Protein 7RFK (pdb70)

Solvent-accessible surface area: 79483 Å² total; per-residue (Å²): 168,94,14,13,91,90,4,123,100,20,30,113,83,42,86,95,103,69,38,94,60,44,15,24,52,39,4,36,100,6,0,0,50,9,0,2,71,64,6,1,58,147,26,68,4,58,156,49,9,94,0,60,0,0,3,4,25,6,6,4,0,11,6,0,8,15,0,9,49,64,0,70,82,28,0,74,125,31,11,164,76,0,63,188,124,75,85,101,127,62,8,49,63,101,30,1,22,73,1,0,2,44,96,0,1,12,0,0,17,106,24,132,118,0,20,57,40,0,103,79,17,0,66,99,37,31,121,131,142,74,103,42,70,30,27,29,60,68,30,32,5,7,120,49,65,39,191,95,98,1,24,23,0,2,2,22,6,18,54,10,31,69,181,107,19,132,151,172,53,35,139,39,0,80,129,122,9,46,92,1,1,118,105,118,0,24,10,6,6,0,12,2,25,36,4,1,45,14,0,73,149,34,4,24,0,0,1,0,0,4,1,41,0,3,30,10,120,40,0,93,47,0,7,82,39,0,51,73,65,7,39,3,56,4,0,0,2,0,32,0,0,90,8,10,89,156,53,88,22,2,1,0,0,0,1,0,8,31,91,118,60,108,102,27,112,0,53,0,34,40,4,124,72,25,96,26,83,8,107,80,76,86,64,2,66,83,4,10,157,45,86,77,9,46,86,21,74,21,32,13,187,142,13,58,72,57,11,49,12,15,36,143,117,35,58,68,20,30,73,86,0,58,149,76,3,77,43,10,0,94,63,0,5,64,39,27,62,2,0,55,0,30,11,59,143,0,0,28,12,51,75,121,48,111,78,18,125,49,5,77,118,130,10,32,26,38,1,0,55,27,152,20,2,54,55,3,26,24,61,166,11,114,80,50,0,0,9,0,52,54,4,83,56,81,120,101,35,119,136,4,6,79,69,7,0,21,109,73,84,115,95,0,78,93,12,156,9,20,135,74,63,114,62,103,38,2,31,0,27,84,4,101,78,56,111,73,0,61,91,85,0,0,0,0,1,66,56,1,75,59,0,42,0,0,2,1,97,101,65,4,1,0,17,23,21,0,7,2,0,21,2,48,112,121,50,73,124,72,0,24,18,21,0,0,0,0,0,0,3,0,64,6,1,24,95,8,6,52,23,27,3,46,9,32,53,68,90,48,38,8,2,57,31,57,25,0,9,116,7,59,0,4,104,38,128,15,28,113,94,0,31,78,10,0,102,72,0,13,65,33,35,104,79,113,106,37,127,75,47,127,22,120,123,6,28,97,101,0,17,82,30,0,67,113,13,6,50,61,85,84,28,39,65,23,16,38,58,5,119,113,22,30,108,83,33,93,87,101,60,37,95,57,38,14,17,51,39,5,42,101,11,0,0,49,10,0,2,51,38,3,8,117,132,25,70,4,25,161,48,5,104,0,56,0,0,3,3,25,6,5,2,0,11,6,0,6,18,0,8,47,71,1,70,89,35,0,81,139,36,12,171,97,0,60,184,125,70,83,100,124,70,5,50,64,98,31,2,4,62,1,0,1,28,99,0,1,8,0,0,18,97,9,125,119,0,19,56,41,0,111,79,20,0,51,66,38,64,74,20,95,116,74,40,105,70,149,39,112,33,11,29,58,68,33,31,6,8,120,60,95,39,205,68,102,2,20,22,0,3,2,22,5,17,53,9,30,68,175,95,21,131,158,78,52,38,146,41,0,78,124,123,8,44,104,2,1,116,107,118,0,23,10,6,6,0,12,1,24,37,3,1,46,13,1,64,152,32,4,21,0,0,1,0,0,4,1,39,0,4,32,10,124,40,0,99,52,0,8,76,31,0,54,73,63,8,29,1,56,6,0,0,1,0,33,1,0,88,13,10,183,142,50,89,21,1,0,0,0,0,0,1,8,35,94,113,82,104,71,26,122,0,53,0,31,39,5,129,79,24,100,24,55,7,116,164,60,87,65,2,50,80,2,10,156,44,88,73,9,58,87,23,75,23,18,12,169,125,16,64,72,47,13,51,8,20,41,141,114,40,62,65,15,34,76,110,0,59,152,119,4,155,29,12,0,106,62,0,5,62,39,27,61,1,0,57,1,37,14,58,140,0,0,26,14,44,98,126,45,111,61,21,126,48,6,81,113,142,8,33,32,37,2,0,56,33,162,18,2,39,59,4,28,24,63,178,13,53,84,45,0,0,8,0,52,55,2,79,45,93,96,90,39,50,137,5,6,101,67,4,0,22,107,70,84,113,134,0,79,96,18,162,9,21,136,74,63,120,49,96,35,0,27,0,25,87,5,98,80,60,125,69,0,62,91,80,0,0,0,0,5,64,60,8,74,46,0,62,0,0,2,1,103,100,68,5,0,0,18,24,21,0,9,2,0,17,5,40,60,114,46,96,120,73,1,24,22,15,0,0,0,0,0,0,3,0,66,8,0,24,100,9,7,52,27,32,2,46,13,33,50,71,92,49,36,8,2,55,32,63,20,0,11,102,7,59,0,8,106,58,159,34,24,135,81,0,32,74,6,0,99,74,0,13,69,35,39,112,88,212,90,88,80,166,39,32,24,112,149,24,30,94,96,0,18,77,23,0,71,109,10,3,42,70,159,90,33,48,122,52,4,46,64,18,29,126,78,31,87,94,105,58,34,102,59,38,13,20,50,41,6,40,41,18,0,0,64,7,0,1,77,47,1,15,134,122,32,85,11,42,73,49,24,124,2,74,0,0,2,4,23,8,6,4,0,10,7,1,16,28,0,37,60,66,3,62,97,45,25,94,84,48,53,79,94,30,30,83,47,148,67,76,86,65,26,56,64,95,42,11,60,46,46,0,4,52,111,0,2,15,1,0,18,100,24,68,120,0,5,70,45,0,29,61,39,4,85,119,165,53,63,30,40,48,56,75,36,34,5,1,117,57,91,42,96,91,92,1,14,18,0,2,3,20,5,18,52,9,30,68,181,102,20,132,156,83,56,38,59,44,0,82,83,117,5,65,107,2,2,118,97,120,0,25,9,6,6,0,13,2,22,31,3,2,46,15,0,80,132,32,5,14,0,0,0,0,0,3,1,38,0,3,32,9,122,41,0,89,39,0,8,82,31,1,46,72,64,7,32,6,52,9,0,0,0,0,29,0,0,81,6,10,90,158,52,88,21,1,0,0,0,0,0,0,8,29,100,100,110,78,99,89,120,2,51,0,30,40,6,129,73,23,93,28,87,7,91,82,56,98,62,1,59,92,0,16,186,38,88,75,9,59,82,20,75,23,58,29,86,143,17,61,72,52,10,44,10,21,40,146,113,38,73,54,16,34,75,97,0,57,157,91,3,25,2,12,0,109,21,0,5,61,40,24,65,1,0,57,1,34,13,55,141,0,0,27,19,53,108,94,46,115,73,22,135,64,7,78,114,141,6,33,28,37,2,0,66,33,169,18,2,40,55,4,28,28,62,93,14,52,86,50,0,0,9,0,54,59,3,77,69,93,99,70,40,48,158,4,4,96,86,6,0,21,110,73,84,113,137,0,80,100,18,158,9,18,135,75,63,120,46,89,32,0,30,0,26,88,7,99,74,55,130,72,0,65,92,88,0,0,0,0,5,65,56,8,70,42,0,62,0,0,1,1,104,101,67,4,1,0,18,25,21,0,8,1,0,15,1,35,83,104,8,88,127,36,0,22,17,26,0,0,0,0,0,0,3,0,68,8,0,25,100,8,7,54,23,27,2,45,12,33,49,74,90,48,37,7,2,58,31,64,22,0,3,104,7,58,0,4,93,49,149,26,26,120,78,0,38,62,2,0,106,65,0,11,69,39,41,114,87,104,94,93,48,82,40,43,26,106,148,20,29,84,112,0,16,86,42,0,75,103,9,5,50,65

B-factor: mean 44.91, std 19.5, range [14.27, 169.51]

InterPro domains:
  IPR002052 DNA methylase, N-6 adenine-specific, conserved site [PS00092] (162-168)
  IPR011639 Type II methyltransferase M.TaqI-like domain [PF07669] (109-253)
  IPR025931 TaqI-like C-terminal specificity domain [PF12950] (378-527)
  IPR029063 S-adenosyl-L-methionine-dependent methyltransferase superfamily [G3DSA:3.40.50.150] (10-343)
  IPR029063 S-adenosyl-L-methionine-dependent methyltransferase superfamily [SSF53335] (5-452)
  IPR050953 N(4)/N(6)-adenine-specific DNA methyltransferase [PTHR33841] (13-550)

Nearest PDB structures (foldseek):
  7rfk-assembly1_A  TM=9.968E-01  e=0.000E+00  Clostridioides difficile 630
  7rfk-assembly3_C  TM=9.977E-01  e=0.000E+00  Clostridioides difficile 630
  7lni-assembly2_B  TM=9.982E-01  e=0.000E+00  Clostridioides difficile 630
  8fs2-assembly1_A  TM=9.942E-01  e=0.000E+00  Clostridioides difficile
  7rfm-assembly1_A  TM=9.887E-01  e=0.000E+00  Clostridioides difficile 630

Secondary structure (DSSP, 8-state):
--TTHHHHHHHHHS-HHHHHHHT--PPPHHHHHHHHHHHHTT--TTT-S---EEETT-TTTHHHHHHHHHHHHHHHHTHHHHHHHS-TTT--HHHHHHHIIIIIEEEEES-HHHHHHHHHHHHHTS---PPPP-EEEES-TTT----S-EEEEEE------TTTS-HHHHHHHHHH-TTT--TT--HHHHHHHHHHHTEEEEEEEEEEEESGGGT-STTHHHHHHHHHHSEEEEEEE-TT---STT----EEEEEEE----S--EEEEEEES-TT--GGGSS-HHHHHTSTTEEEEEEEGGG--SS-----HHHHHHHHHHHHH--EEHHHHEEEEE--B-S-HHHHEEETT-GGGGGS-GGGEEEEE-GGGB-SEEBPPP-EEEE-GGG---TGGGHHIIIIIGGGGHHHHHTSHHHHTTSS-TTS-SB---HHHHSS-EEEEESEESS---EEE-S--EE-TTEEEEEE-GGGTTT--HHHHHHHHTSHHHHHHHHHHS-EEETTEEE--HHHHTT-EE---TTHHHHHHHHHHHHHHHH-SS--SHHHHHHHHHHHHHHHHHHT-/-----TTHHHHHHHHTS-HHHHHHHT--PPPHHHHHHHHHHHHTT--TTT-S---EEETT-TT-HHHHHHHHHHHHHHHHTHHHHHHHS-TTT--HHHHHHHIIIIIEEEEES-HHHHHHHHHHHHTTS--TTTT-SPPP-EEEES-TTTS---S-EEEEEE-PPP--TTTS-HHHHHHHHHHSTTT--TT--HHHHHHHHHHHTEEEEEEEEEEEESGGGT-STTHHHHHHHHHHSEEEEEEE-TT---STT----EEEEEEE----SS-EEEEEEES-TT--GGGSS-HHHHHTSTTEEEEEEEGGG--SS-----HHHHHHHHHHHHH--EEHHHHEEEEE--B-S-HHHHEEETT-GGGGGS-GGGEEEEE-GGGB-SEEBPPP-EEEE-GGG---SSTTHHHIIIIIGGGHHHHHTSHHHHTTSS-TTS-TB---HHHHSSSEEEEESEESS---EEE-S--EE-TTEEEEEE-GGGTTT--HHHHHHHHTSHHHHHHHHHH--EEETTEEE--HHHHTT-EE--STTHHHHHHHHHHHHHHHTSSS--HHHHHHHHHHHHHHHHHHHT-/--TTHHHHHHHHTS-HHHHHHHT--PPPHHHHHHHHHHHHTT--TTT-----EEETT-TTTHHHHHHHHHHHHHHHHTHHHHHHHT-TTTS-HHHHHHHIIIIIEEEE-S-HHHHHHHHHHHH------EE-S-TTTS--SS-EEEEEE------TTTS-HHHHHHHHHH-TTT--TT--HHHHHHHHHHHTEEEEEEEEEEEESGGGT-STTHHHHHHHHHHSEEEEEEE-TT---STT----EEEEEEE-S---SPPEEEEEES-TT--GGGSS-HHHHHTSTTEEEEEE-GGG--SS-----HHHHHHHHHHHHH--EEHHHHEEEE---B-S-HHHHEEETT-GGGGGS-GGGEEEEE-GGGB-SB-BPPP-EEEE-GGGS--TTTSHHHHHHTGGGGHHHHHTSHHHHTTSS-TTS-TB---HHHHSSSEEEEESEESS---EEE-S--EE-TTEEEEEE-GGGTTT--HHHHHHHHTSHHHHHHHHHH--EEETTEEE--HHHHTT-EE--STTHHHHHHHHHHHHHHHHSSS--HHHHHHHHHHHHHHHHHHHT-

Foldseek 3Di:
DDLCDVLVVVLVVDDDLVCQLFVSAAADLQVLVVQLCVAPVPDDCLVPVQAAEEEAAQQLNSNPVVNLVVNLVVLVVCQVVSLVVDVVVCRDNVNSLLSCFAGYYAYEHLDPVSLVNNVVVSVVVDPDPDDRDGHYYNDDLLPDPDPAAGQEYEEEHHWHWPVSDDVVVLVVCCVPVVLQDDDTDIPVLSVLVSNLVRHDQFHKYKYKYFPQLLFDPSNLSSLVVDLVRWQWAEKEFLFFADRRPPDQTGIMMTMTHNYPDPPQKYKYKYFDDSDDDCVVDDHVVVCSPDPRIDIDMDRSVPDDSHDQDDHPVLVVLLVLQVVLFPFFLLVWKDKDFFFAQQDCQQFKDFPPDPCCVLPDPVQKAFEDAQVQFAQAAGHGGGMIGRQCVPVPDCPVSVCSCVPGNVVCQVSLCPDPCNVVVNDPSRHGPPSDDLVQLQDWWWKHAQKFLWQGIYTDPRSYGYHRRMMIMHTDPVCCVPDPPLLVSLVCRAPSNRSNLVSNFRRRHVSITGPDCVRNRRHGDHDDPCSVVSSVLSVVLNVQVPDPPHDNPVNVVSRVVSNVSVCVSSVD/DPADPLCVVQVVVLVVDDPLVCQLFLSAFADLQVLVVQLCVQCVPDDCLVPVQAAEEAAAQFLHSNQVVNLVVNLVVLVVCLVVNLVVDPVVCRDSVNSLLSCFPGYYAYEHQDPVSLVNNVVNSVVVDPCVVPPPDDRHGHYYNDDSLPDDDDAAGQEYEEEHRWHWDVSYDPVVLVVCCVRVVLQDDDGATPVLSVLVSNLVRHDQFHKYKYKYFPQLLFDPSNLSSLVSDLPRWQWAEKEFLFFADNRPPDQTGMMMTMTGNYDDDFRKYKYKYFDDSDDDPVVDDHVVVCSPDPRIDIDIDGSVPDDSHNLPDDPVLVVLLVLQVVLFPFFLLRWKDKDFFFAQQDCQQFKAFPPDPCCVLADCVQKAFEDAQVQFAQAAGHDGGMIGRQCVPVDDCVVRPCSCPPGNVVCLVSLCVDPCNVVPNDPSRHGPPSDDLVFLQDWWWKHAQKFLWQGIYTDPRSYGYHRRMMIMHTDPVCCVPDDPLLVSLVRRAPSNRSNLVSRFRRTHVSMTGPDCVRNRRRGHHGDPCRVVSSVLSVVLSVQVPDPDHDVVVNVVSSVVSNVSVCVSSVD/DDLCDVLVVVVVVDDPLVCQLFVSAAADLQVLVVQLCLFCVPDDCLVPVQFAEEEAAQQLNSNPVVVLVVQLVVLVVCLVVNLVRDHVVCRDNVCSLQRCQARYYAYEHQDPVSQVNNVVVSVLVHHRNYYHDDSLPDDDPAAGQEYEYEHGWHWDVNYDPVVLVVCCVPVVLQADDTDIPVLSVLVSNLVRHDAFHKYKYKYFPQLLFDPSNLSSLVSDLVRWAWAEKEFLFQADNGPPDQTGMMMTMTHNYDDDQAFYKYKYFDDSDDHPVVDDHVVVCRVDPRIDIDTDGSVPADSHGLPDDPVLVVLLVLQVVLFPFFLLRWKDKDFFFAQQDCQQFKDFPPDPCCVLPDPVQKAFEDAQVQFAQAAGHGGGMIGRQCVPPPDCPPSVVSCVPGNVVCQVSLCPDPCNVVPNDPSSHGPGSDDLVQQQDWWWKHAQKALWQTIYTDPRSYGYHRRMMIMHTDPVCCVPDPPLLVSLVRRAPSNRSNLVSSFRRTHVSMTGDDCVRNRRHGDHGDPCSVLSSVLSVVLSVQVPDDDHDPVVNVVSSVVSNVSVCVSSVD

Radius of gyration: 47.69 Å; Cα contacts (8 Å, |Δi|>4): 3021; chains: 3; bounding box: 100×122×129 Å

Organism: Clostridioides difficile (strain 630) (NCBI:txid272563)

Sequence (1705 aa):
QDNFLLSKEYENSLDVDTKKASGIYYTPKIIVDYIVKKTLKNHDIIKNPYPRILDISCGCGNFLLEVYDILYDLFEENIYEELKKKYDENYWTVDNIHRHILNYCIYGADIDEKAISILKDSLTNKKVVESDIKINLFCCDSLKKKWRYKFDYIVGNPPYIGHKKLEKKYKKFLLEKYSEVYKDKADLYFCFYKKIIDILKQGGIGSVITPRYFLESLSGKDLREYIKSNVNVQEIVDFLGANNIFKNIGVSSCILTFDKKKTKETYIDVFKIKNEDICINKFETLEELLKSSKFEHFNINQRLLSDEWILVNKDDETFYNKIQEKCKYSLEDIAISFQGIITGCDKAFILSKDDVKLNLVDDKFLKCWIKSKNINKYIVDKSEYRLIYSNDIDNENTNKRILDEIIGLYKTKLENRRECKSGIRKWYELQWGREKLFFERKKIMYPYKSNENRFAIDYDNNFSSADVYSFFIKEEYLDKFSYEYLVGILNSSVYDKYFKITAKKMSKNIYDYYPNKVMKIRIFRDNNYEEIENLSKQIISILLNKSIDKGKVEKLQIKMDNLIMDSLGIDISQDNFLLSKEYENSLDVDTKKASGIYYTPKIIVDYIVKKTLKNHDIIKNPYPRILDISCGCGNFLLEVYDILYDLFEENIYELKKKYDENYWTVDNIHRHILNYCIYGADIDEKAISILKDSLTNKKVVNDLDESDIKINLFCCDSLKKKWRYKFDYIVGNPPYIGHKKLEKKYKKFLLEKYSEVYKKDKADLYFCFYKKIIDILKQGGIGSVITPRYFLESLSGKDLREYIKKSNVNVQEIVDFLGANIFKNIGVSSCILTFDKKKTKETYIDVFKIKNEDICINKFETLEELLKSSKFEHFNINQRLLSDEWILVNKDDETFYNKIQEKCKYSLEDIAISFQGIITGCDKAFILSKDDVKLNLVDDKFLKCWIKSKNINKYIVDKSEYRLIYSNDIDNENTNKRILDEIIGLYKTKLENRRECKSGIRKWYELQWGREKLFFERKKIMYPYKSNENRFAIDYDNNFSSADVYSFFIKEEYLDKFSYEYLVGILNSSVYDKYFKITAKKMSKNIYDYYPNKVMKIRIFRRDNNYEEIENNLSKQIISILLNKSIDKGKVEKLQIKMDNLIMDSLGIQDNFLLSKEYENSLDVDTKKASGIYYTPKIIVDYIVKKTLKNHDIIKNPYPRILDISCGCGNFLLEVYDILYDLFEENIYELKKKYDENYWTVDNIHRHILNYCIYGADIDEKAISILKDSLTNDIKINLFCCDSLKKKWRYKFDYIVGNPPYIGHKKLEKKYKKFLLEKYSEVYKDKADLYFCFYKKIIDILKQGGIGSVITPRYFLESLSGKDLREYIKSNVNVQEIVDFLGANIFKNIGVSSCILTFDKKKTKETYIDVFKIKNEDICINKFETLEELLKSSKFEHFNINQRLLSDEWILVNKDDETFYNKIQEKCKYSLEDIAISFQGIITGCDKAFILSKDDVKLNLVDDKFLKCWIKSKNINKYIVDKSEYRLIYSNDIDNENTNKRILDEIIGLYKTKLENRRECKSGIRKWYELQWGREKLFFERKKIMYPYKSNENRFAIDYDNNFSSADVYSFFIKEEYLDKFSYEYLVGILNSSVYDKYFKITAKKMSKNIYDYYPNKVMKIRIFRDNNYEEIENLSKQIISILLNKSIDKGKVEKLQIKMDNLIMDSLGI

Structure (mmCIF, N/CA/C/O backbone):
data_7RFK
#
_entry.id   7RFK
#
_cell.length_a   82.155
_cell.length_b   160.446
_cell.length_c   231.304
_cell.angle_alpha   90.000
_cell.angle_beta   90.000
_cell.angle_gamma   90.000
#
_symmetry.space_group_name_H-M   'P 21 21 21'
#
loop_
_entity.id
_entity.type
_entity.pdbx_description
1 polymer 'Site-specific DNA-methyltransferase (adenine-specific)'
2 polymer 'DNA Strand 2'
3 polymer 'DNA Strand 1'
4 non-polymer SINEFUNGIN
5 non-polymer 1,2-ETHANEDIOL
6 non-polymer 'POTASSIUM ION'
7 water water
#
loop_
_atom_site.group_PDB
_atom_site.id
_atom_site.type_symbol
_atom_site.label_atom_id
_atom_site.label_alt_id
_atom_site.label_comp_id
_atom_site.label_asym_id
_atom_site.label_entity_id
_atom_site.label_seq_id
_atom_site.pdbx_PDB_ins_code
_atom_site.Cartn_x
_atom_site.Cartn_y
_atom_site.Cartn_z
_atom_site.occupancy
_atom_site.B_iso_or_equiv
_atom_site.auth_seq_id
_atom_site.auth_comp_id
_atom_site.auth_asym_id
_atom_site.auth_atom_id
_atom_site.pdbx_PDB_model_num
ATOM 1 N N . GLN A 1 7 ? -47.82517 -1.44467 35.32602 1.000 63.43187 6 GLN A N 1
ATOM 2 C CA . GLN A 1 7 ? -47.76976 -1.19615 33.88801 1.000 83.20257 6 GLN A CA 1
ATOM 3 C C . GLN A 1 7 ? -47.08907 -2.33251 33.13331 1.000 72.76881 6 GLN A C 1
ATOM 4 O O . GLN A 1 7 ? -46.24982 -3.04471 33.68478 1.000 81.02931 6 GLN A O 1
ATOM 10 N N . ASP A 1 8 ? -47.45183 -2.49004 31.86231 1.000 67.18545 7 ASP A N 1
ATOM 11 C CA . ASP A 1 8 ? -46.85361 -3.48525 30.97860 1.000 43.37002 7 ASP A CA 1
ATOM 12 C C . ASP A 1 8 ? -45.91761 -2.75701 30.02230 1.000 50.68119 7 ASP A C 1
ATOM 13 O O . ASP A 1 8 ? -46.37196 -2.10551 29.07641 1.000 45.22435 7 ASP A O 1
ATOM 18 N N . ASN A 1 9 ? -44.61374 -2.89486 30.24687 1.000 44.84915 8 ASN A N 1
ATOM 19 C CA . ASN A 1 9 ? -43.62657 -2.20089 29.42885 1.000 56.17453 8 ASN A CA 1
ATOM 20 C C . ASN A 1 9 ? -43.44198 -2.83172 28.05338 1.000 35.35444 8 ASN A C 1
ATOM 21 O O . ASN A 1 9 ? -42.68150 -2.29487 27.24275 1.000 47.20291 8 ASN A O 1
ATOM 26 N N . PHE A 1 10 ? -44.10973 -3.95059 27.76990 1.000 56.06809 9 PHE A N 1
ATOM 27 C CA . PHE A 1 10 ? -43.91146 -4.68426 26.52454 1.000 38.14966 9 PHE A CA 1
ATOM 28 C C . PHE A 1 10 ? -45.18105 -4.79006 25.69052 1.000 47.14676 9 PHE A C 1
ATOM 29 O O . PHE A 1 10 ? -45.20343 -5.53132 24.70007 1.000 49.39846 9 PHE A O 1
ATOM 37 N N . LEU A 1 11 ? -46.23128 -4.05652 26.04952 1.000 48.58143 10 LEU A N 1
ATOM 38 C CA . LEU A 1 11 ? -47.49102 -4.14993 25.32195 1.000 53.86251 10 LEU A CA 1
ATOM 39 C C . LEU A 1 11 ? -47.45532 -3.31516 24.04415 1.000 58.65286 10 LEU A C 1
ATOM 40 O O . LEU A 1 11 ? -47.63001 -3.83957 22.93429 1.000 56.95456 10 LEU A O 1
ATOM 45 N N . LEU A 1 12 ? -47.21778 -2.00740 24.18853 1.000 60.62171 11 LEU A N 1
ATOM 46 C CA . LEU A 1 12 ? -47.25191 -1.11126 23.03737 1.000 62.67270 11 LEU A CA 1
ATOM 47 C C . LEU A 1 12 ? -46.17230 -1.46819 22.02481 1.000 47.56823 11 LEU A C 1
ATOM 48 O O . LEU A 1 12 ? -46.41304 -1.43101 20.81091 1.000 57.48569 11 LEU A O 1
ATOM 53 N N . SER A 1 13 ? -44.97389 -1.81254 22.50361 1.000 44.11496 12 SER A N 1
ATOM 54 C CA . SER A 1 13 ? -43.89398 -2.17639 21.59007 1.000 51.58891 12 SER A CA 1
ATOM 55 C C . SER A 1 13 ? -44.24278 -3.42568 20.78888 1.000 45.98475 12 SER A C 1
ATOM 56 O O . SER A 1 13 ? -43.96845 -3.49662 19.58417 1.000 54.04806 12 SER A O 1
ATOM 59 N N . LYS A 1 14 ? -44.85270 -4.41937 21.44244 1.000 46.68043 13 LYS A N 1
ATOM 60 C CA . LYS A 1 14 ? -45.27047 -5.63236 20.74661 1.000 56.95708 13 LYS A CA 1
ATOM 61 C C . LYS A 1 14 ? -46.32975 -5.32914 19.69302 1.000 53.79039 13 LYS A C 1
ATOM 62 O O . LYS A 1 14 ? -46.26675 -5.85300 18.57385 1.000 44.82865 13 LYS A O 1
ATOM 68 N N . GLU A 1 15 ? -47.31195 -4.48222 20.02696 1.000 49.07635 14 GLU A N 1
ATOM 69 C CA . GLU A 1 15 ? -48.32571 -4.11956 19.03372 1.000 56.72174 14 GLU A CA 1
ATOM 70 C C . GLU A 1 15 ? -47.70040 -3.41452 17.83334 1.000 57.46646 14 GLU A C 1
ATOM 71 O O . GLU A 1 15 ? -48.02290 -3.72358 16.67274 1.000 50.44735 14 GLU A O 1
ATOM 77 N N . TYR A 1 16 ? -46.78892 -2.47159 18.09443 1.000 47.34925 15 TYR A N 1
ATOM 78 C CA . TYR A 1 16 ? -46.12489 -1.77620 16.99920 1.000 58.87433 15 TYR A CA 1
ATOM 79 C C . TYR A 1 16 ? -45.35292 -2.74706 16.11728 1.000 54.61324 15 TYR A C 1
ATOM 80 O O . TYR A 1 16 ? -45.46753 -2.70184 14.88557 1.000 52.19101 15 TYR A O 1
ATOM 89 N N . GLU A 1 17 ? -44.57913 -3.64958 16.73001 1.000 43.97950 16 GLU A N 1
ATOM 90 C CA . GLU A 1 17 ? -43.80700 -4.60512 15.94424 1.000 50.33228 16 GLU A CA 1
ATOM 91 C C . GLU A 1 17 ? -44.72060 -5.48658 15.10471 1.000 48.07146 16 GLU A C 1
ATOM 92 O O . GLU A 1 17 ? -44.41241 -5.78421 13.94480 1.000 45.34322 16 GLU A O 1
ATOM 98 N N . ASN A 1 18 ? -45.85445 -5.91064 15.66873 1.000 48.54251 17 ASN A N 1
ATOM 99 C CA . ASN A 1 18 ? -46.79148 -6.71574 14.89461 1.000 54.85799 17 ASN A CA 1
ATOM 100 C C . ASN A 1 18 ? -47.43926 -5.92799 13.76331 1.000 50.00378 17 ASN A C 1
ATOM 101 O O . ASN A 1 18 ? -47.92926 -6.53802 12.80768 1.000 46.82389 17 ASN A O 1
ATOM 106 N N . SER A 1 19 ? -47.46392 -4.59481 13.84407 1.000 58.02849 18 SER A N 1
ATOM 107 C CA . SER A 1 19 ? -48.07115 -3.82797 12.75912 1.000 59.87767 18 SER A CA 1
ATOM 108 C C . SER A 1 19 ? -47.20321 -3.75327 11.50189 1.000 53.91797 18 SER A C 1
ATOM 109 O O . SER A 1 19 ? -47.71868 -3.38140 10.44302 1.000 56.97657 18 SER A O 1
ATOM 112 N N . LEU A 1 20 ? -45.92198 -4.11004 11.57637 1.000 53.41878 19 LEU A N 1
ATOM 113 C CA . LEU A 1 20 ? -45.00959 -3.97081 10.44763 1.000 55.24833 19 LEU A CA 1
ATOM 114 C C . LEU A 1 20 ? -44.94059 -5.25934 9.62799 1.000 46.16475 19 LEU A C 1
ATOM 115 O O . LEU A 1 20 ? -45.25405 -6.35039 10.10879 1.000 58.84121 19 LEU A O 1
ATOM 120 N N . ASP A 1 21 ? -44.51500 -5.12137 8.37604 1.000 50.76196 20 ASP A N 1
ATOM 121 C CA . ASP A 1 21 ? -44.35266 -6.26271 7.48556 1.000 47.19736 20 ASP A CA 1
ATOM 122 C C . ASP A 1 21 ? -42.90062 -6.73161 7.46991 1.000 51.55170 20 ASP A C 1
ATOM 123 O O . ASP A 1 21 ? -42.00000 -6.07216 7.99284 1.000 43.92448 20 ASP A O 1
ATOM 128 N N . VAL A 1 22 ? -42.68199 -7.87842 6.82266 1.000 43.72191 21 VAL A N 1
ATOM 129 C CA . VAL A 1 22 ? -41.38452 -8.54650 6.89056 1.000 61.03069 21 VAL A CA 1
ATOM 130 C C . VAL A 1 22 ? -40.28740 -7.67073 6.29739 1.000 52.18877 21 VAL A C 1
ATOM 131 O O . VAL A 1 22 ? -39.19020 -7.56028 6.86236 1.000 48.59766 21 VAL A O 1
ATOM 135 N N . ASP A 1 23 ? -40.56420 -7.03017 5.15769 1.000 59.97990 22 ASP A N 1
ATOM 136 C CA . ASP A 1 23 ? -39.52587 -6.28513 4.44885 1.000 45.14219 22 ASP A CA 1
ATOM 137 C C . ASP A 1 23 ? -38.98783 -5.13260 5.28609 1.000 45.79329 22 ASP A C 1
ATOM 138 O O . ASP A 1 23 ? -37.77104 -4.95098 5.39457 1.000 50.26108 22 ASP A O 1
ATOM 143 N N . THR A 1 24 ? -39.87628 -4.33779 5.88672 1.000 48.13288 23 THR A N 1
ATOM 144 C CA . THR A 1 24 ? -39.41154 -3.19005 6.66200 1.000 44.84944 23 THR A CA 1
ATOM 145 C C . THR A 1 24 ? -38.67389 -3.63425 7.92590 1.000 42.87264 23 THR A C 1
ATOM 146 O O . THR A 1 24 ? -37.64802 -3.04047 8.30277 1.000 47.83473 23 THR A O 1
ATOM 150 N N . LYS A 1 25 ? -39.16405 -4.69103 8.58205 1.000 41.00158 24 LYS A N 1
ATOM 151 C CA . LYS A 1 25 ? -38.47563 -5.19387 9.76802 1.000 44.87814 24 LYS A CA 1
ATOM 152 C C . LYS A 1 25 ? -37.07293 -5.68169 9.42627 1.000 36.87811 24 LYS A C 1
ATOM 153 O O . LYS A 1 25 ? -36.10654 -5.32554 10.11027 1.000 36.06851 24 LYS A O 1
ATOM 159 N N . LYS A 1 26 ? -36.93422 -6.45905 8.34430 1.000 40.70456 25 LYS A N 1
ATOM 160 C CA . LYS A 1 26 ? -35.60862 -6.90695 7.91945 1.000 33.68854 25 LYS A CA 1
ATOM 161 C C . LYS A 1 26 ? -34.71673 -5.72969 7.54443 1.000 48.82635 25 LYS A C 1
ATOM 162 O O . LYS A 1 26 ? -33.53338 -5.69801 7.90348 1.000 41.01953 25 LYS A O 1
ATOM 168 N N . ALA A 1 27 ? -35.26516 -4.74321 6.82923 1.000 39.54472 26 ALA A N 1
ATOM 169 C CA . ALA A 1 27 ? -34.43709 -3.63742 6.36128 1.000 42.27832 26 ALA A CA 1
ATOM 170 C C . ALA A 1 27 ? -33.92587 -2.78013 7.50964 1.000 42.29939 26 ALA A C 1
ATOM 171 O O . ALA A 1 27 ? -32.89312 -2.11496 7.36544 1.000 42.84934 26 ALA A O 1
ATOM 173 N N . SER A 1 28 ? -34.61136 -2.77182 8.65204 1.000 38.44805 27 SER A N 1
ATOM 174 C CA . SER A 1 28 ? -34.10271 -1.99108 9.77320 1.000 38.75718 27 SER A CA 1
ATOM 175 C C . SER A 1 28 ? -33.78217 -2.80835 11.01726 1.000 34.95029 27 SER A C 1
ATOM 176 O O . SER A 1 28 ? -33.38927 -2.22273 12.03570 1.000 36.57221 27 SER A O 1
ATOM 179 N N . GLY A 1 29 ? -33.90860 -4.13065 10.96484 1.000 38.88857 28 GLY A N 1
ATOM 180 C CA . GLY A 1 29 ? -33.68255 -4.95063 12.14797 1.000 41.50323 28 GLY A CA 1
ATOM 181 C C . GLY A 1 29 ? -34.67430 -4.67764 13.26041 1.000 42.00408 28 GLY A C 1
ATOM 182 O O . GLY A 1 29 ? -34.29202 -4.66291 14.43801 1.000 43.44809 28 GLY A O 1
ATOM 183 N N . ILE A 1 30 ? -35.94136 -4.46642 12.91679 1.000 32.86282 29 ILE A N 1
ATOM 184 C CA . ILE A 1 30 ? -36.95470 -4.07197 13.89812 1.000 36.47378 29 ILE A CA 1
ATOM 185 C C . ILE A 1 30 ? -37.50619 -5.36161 14.50030 1.000 34.88642 29 ILE A C 1
ATOM 186 O O . ILE A 1 30 ? -38.54750 -5.87613 14.08918 1.000 38.41340 29 ILE A O 1
ATOM 191 N N . TYR A 1 31 ? -36.79890 -5.87744 15.50398 1.000 34.59222 30 TYR A N 1
ATOM 192 C CA . TYR A 1 31 ? -37.20935 -7.06681 16.24444 1.000 29.39733 30 TYR A CA 1
ATOM 193 C C . TYR A 1 31 ? -36.89271 -6.82648 17.71372 1.000 34.88254 30 TYR A C 1
ATOM 194 O O . TYR A 1 31 ? -35.72531 -6.64229 18.07236 1.000 36.24231 30 TYR A O 1
ATOM 203 N N . TYR A 1 32 ? -37.91764 -6.82660 18.56024 1.000 29.00780 31 TYR A N 1
ATOM 204 C CA . TYR A 1 32 ? -37.75496 -6.38832 19.93980 1.000 33.77845 31 TYR A CA 1
ATOM 205 C C . TYR A 1 32 ? -37.44976 -7.55845 20.87328 1.000 36.30551 31 TYR A C 1
ATOM 206 O O . TYR A 1 32 ? -37.80933 -8.70982 20.60964 1.000 34.75322 31 TYR A O 1
ATOM 215 N N . THR A 1 33 ? -36.77973 -7.24152 21.98375 1.000 38.29697 32 THR A N 1
ATOM 216 C CA . THR A 1 33 ? -36.16714 -8.22852 22.87102 1.000 36.88160 32 THR A CA 1
ATOM 217 C C . THR A 1 33 ? -37.15610 -8.69783 23.93347 1.000 34.99226 32 THR A C 1
ATOM 218 O O . THR A 1 33 ? -37.80193 -7.86343 24.57412 1.000 32.93432 32 THR A O 1
ATOM 222 N N . PRO A 1 34 ? -37.29418 -10.00628 24.15204 1.000 29.33656 33 PRO A N 1
ATOM 223 C CA . PRO A 1 34 ? -38.24864 -10.49770 25.15782 1.000 31.72999 33 PRO A CA 1
ATOM 224 C C . PRO A 1 34 ? -37.86672 -10.08213 26.57364 1.000 35.37489 33 PRO A C 1
ATOM 225 O O . PRO A 1 34 ? -36.70196 -9.81921 26.88841 1.000 30.83028 33 PRO A O 1
ATOM 229 N N . LYS A 1 35 ? -38.88496 -10.05492 27.44394 1.000 28.19696 34 LYS A N 1
ATOM 230 C CA . LYS A 1 35 ? -38.71174 -9.48262 28.77645 1.000 33.68525 34 LYS A CA 1
ATOM 231 C C . LYS A 1 35 ? -37.65445 -10.22064 29.58219 1.000 30.99467 34 LYS A C 1
ATOM 232 O O . LYS A 1 35 ? -36.93157 -9.59840 30.36384 1.000 33.75861 34 LYS A O 1
ATOM 238 N N . ILE A 1 36 ? -37.54917 -11.53845 29.42566 1.000 33.24880 35 ILE A N 1
ATOM 239 C CA . ILE A 1 36 ? -36.61482 -12.27771 30.26708 1.000 31.22007 35 ILE A CA 1
ATOM 240 C C . ILE A 1 36 ? -35.17305 -11.86106 29.96020 1.000 32.60601 35 ILE A C 1
ATOM 241 O O . ILE A 1 36 ? -34.35215 -11.68063 30.87485 1.000 32.71918 35 ILE A O 1
ATOM 246 N N . ILE A 1 37 ? -34.86565 -11.61597 28.67881 1.000 29.08950 36 ILE A N 1
ATOM 247 C CA . ILE A 1 37 ? -33.53979 -11.12770 28.30283 1.000 26.69348 36 ILE A CA 1
ATOM 248 C C . ILE A 1 37 ? -33.31615 -9.70832 28.81089 1.000 25.52288 36 ILE A C 1
ATOM 249 O O . ILE A 1 37 ? -32.25555 -9.39818 29.37552 1.000 29.56158 36 ILE A O 1
ATOM 254 N N . VAL A 1 38 ? -34.29503 -8.82025 28.60330 1.000 25.62181 37 VAL A N 1
ATOM 255 C CA . VAL A 1 38 ? -34.16314 -7.43577 29.06140 1.000 27.18719 37 VAL A CA 1
ATOM 256 C C . VAL A 1 38 ? -33.90562 -7.40111 30.55925 1.000 33.31278 37 VAL A C 1
ATOM 257 O O . VAL A 1 38 ? -33.01882 -6.68737 31.04317 1.000 30.48790 37 VAL A O 1
ATOM 261 N N . ASP A 1 39 ? -34.69545 -8.16396 31.31561 1.000 35.43926 38 ASP A N 1
ATOM 262 C CA . ASP A 1 39 ? -34.54270 -8.19663 32.76305 1.000 31.90026 38 ASP A CA 1
ATOM 263 C C . ASP A 1 39 ? -33.13624 -8.62062 33.13408 1.000 39.65832 38 ASP A C 1
ATOM 264 O O . ASP A 1 39 ? -32.49442 -7.99605 33.98871 1.000 36.80059 38 ASP A O 1
ATOM 269 N N . TYR A 1 40 ? -32.63398 -9.68763 32.49754 1.000 29.39197 39 TYR A N 1
ATOM 270 C CA . TYR A 1 40 ? -31.29128 -10.13671 32.84024 1.000 31.05675 39 TYR A CA 1
ATOM 271 C C . TYR A 1 40 ? -30.25649 -9.05222 32.55411 1.000 30.96566 39 TYR A C 1
ATOM 272 O O . TYR A 1 40 ? -29.39833 -8.77034 33.39244 1.000 34.43632 39 TYR A O 1
ATOM 281 N N . ILE A 1 41 ? -30.33126 -8.41822 31.38385 1.000 26.45252 40 ILE A N 1
ATOM 282 C CA . ILE A 1 41 ? -29.29382 -7.45970 30.99825 1.000 31.48146 40 ILE A CA 1
ATOM 283 C C . ILE A 1 41 ? -29.33618 -6.21976 31.89469 1.000 38.06233 40 ILE A C 1
ATOM 284 O O . ILE A 1 41 ? -28.29640 -5.73284 32.36500 1.000 44.55518 40 ILE A O 1
ATOM 289 N N . VAL A 1 42 ? -30.53691 -5.69213 32.15010 1.000 29.89890 41 VAL A N 1
ATOM 290 C CA . VAL A 1 42 ? -30.66714 -4.51697 33.00726 1.000 35.41871 41 VAL A CA 1
ATOM 291 C C . VAL A 1 42 ? -30.18599 -4.82539 34.42067 1.000 34.53167 41 VAL A C 1
ATOM 292 O O . VAL A 1 42 ? -29.46625 -4.02311 35.03208 1.000 36.78923 41 VAL A O 1
ATOM 296 N N . LYS A 1 43 ? -30.58077 -5.97937 34.97079 1.000 35.12096 42 LYS A N 1
ATOM 297 C CA . LYS A 1 43 ? -30.12159 -6.34448 36.30777 1.000 39.05847 42 LYS A CA 1
ATOM 298 C C . LYS A 1 43 ? -28.61151 -6.53377 36.32958 1.000 52.45259 42 LYS A C 1
ATOM 299 O O . LYS A 1 43 ? -27.93442 -6.09613 37.26590 1.000 54.94771 42 LYS A O 1
ATOM 305 N N . LYS A 1 44 ? -28.06753 -7.16916 35.29379 1.000 40.87803 43 LYS A N 1
ATOM 306 C CA . LYS A 1 44 ? -26.62865 -7.35755 35.18607 1.000 51.49122 43 LYS A CA 1
ATOM 307 C C . LYS A 1 44 ? -25.89311 -6.02586 35.26048 1.000 40.57713 43 LYS A C 1
ATOM 308 O O . LYS A 1 44 ? -24.87717 -5.90744 35.95393 1.000 54.65044 43 LYS A O 1
ATOM 314 N N . THR A 1 45 ? -26.39211 -5.00859 34.55886 1.000 36.11745 44 THR A N 1
ATOM 315 C CA . THR A 1 45 ? -25.65796 -3.74688 34.53306 1.000 33.74374 44 THR A CA 1
ATOM 316 C C . THR A 1 45 ? -25.90109 -2.88015 35.76670 1.000 37.18990 44 THR A C 1
ATOM 317 O O . THR A 1 45 ? -24.97964 -2.18886 36.21122 1.000 38.22166 44 THR A O 1
ATOM 321 N N . LEU A 1 46 ? -27.10834 -2.88363 36.33170 1.000 42.58690 45 LEU A N 1
ATOM 322 C CA . LEU A 1 46 ? -27.46497 -1.89202 37.33831 1.000 44.97108 45 LEU A CA 1
ATOM 323 C C . LEU A 1 46 ? -27.65252 -2.44840 38.74322 1.000 45.43942 45 LEU A C 1
ATOM 324 O O . LEU A 1 46 ? -27.90185 -1.66225 39.66304 1.000 40.81479 45 LEU A O 1
ATOM 329 N N . LYS A 1 47 ? -27.51954 -3.76272 38.94696 1.000 54.55914 46 LYS A N 1
ATOM 330 C CA . LYS A 1 47 ? -27.85638 -4.34330 40.24593 1.000 53.65095 46 LYS A CA 1
ATOM 331 C C . LYS A 1 47 ? -27.01873 -3.73316 41.36368 1.000 60.58240 46 LYS A C 1
ATOM 332 O O . LYS A 1 47 ? -27.54749 -3.35249 42.41474 1.000 55.30564 46 LYS A O 1
ATOM 334 N N . ASN A 1 48 ? -25.70939 -3.61758 41.14802 1.000 40.06710 47 ASN A N 1
ATOM 335 C CA . ASN A 1 48 ? -24.78589 -3.18178 42.18283 1.000 45.17202 47 ASN A CA 1
ATOM 336 C C . ASN A 1 48 ? -24.34106 -1.73615 42.00765 1.000 55.20599 47 ASN A C 1
ATOM 337 O O . ASN A 1 48 ? -23.32663 -1.33158 42.58752 1.000 47.99395 47 ASN A O 1
ATOM 342 N N . HIS A 1 49 ? -25.07427 -0.94793 41.22810 1.000 41.94937 48 HIS A N 1
ATOM 343 C CA . HIS A 1 49 ? -24.71665 0.45037 41.07665 1.000 39.44877 48 HIS A CA 1
ATOM 344 C C . HIS A 1 49 ? -24.86896 1.17984 42.40668 1.000 37.68093 48 HIS A C 1
ATOM 345 O O . HIS A 1 49 ? -25.81910 0.93941 43.15546 1.000 39.05792 48 HIS A O 1
ATOM 352 N N . ASP A 1 50 ? -23.92558 2.08064 42.69469 1.000 34.70555 49 ASP A N 1
ATOM 353 C CA . ASP A 1 50 ? -23.90903 2.85723 43.94026 1.000 38.74684 49 ASP A CA 1
ATOM 354 C C . ASP A 1 50 ? -24.54191 4.21376 43.64522 1.000 33.40686 49 ASP A C 1
ATOM 355 O O . ASP A 1 50 ? -23.87567 5.15395 43.20885 1.000 36.87308 49 ASP A O 1
ATOM 360 N N . ILE A 1 51 ? -25.84587 4.31537 43.90785 1.000 26.77309 50 ILE A N 1
ATOM 361 C CA . ILE A 1 51 ? -26.58212 5.52837 43.57272 1.000 28.35679 50 ILE A CA 1
ATOM 362 C C . ILE A 1 51 ? -26.20170 6.68853 44.49359 1.000 38.41870 50 ILE A C 1
ATOM 363 O O . ILE A 1 51 ? -26.32645 7.85837 44.11082 1.000 32.75859 50 ILE A O 1
ATOM 368 N N . ILE A 1 52 ? -25.75655 6.40120 45.71820 1.000 34.61000 51 ILE A N 1
ATOM 369 C CA . ILE A 1 52 ? -25.34293 7.47787 46.61587 1.000 29.10600 51 ILE A CA 1
ATOM 370 C C . ILE A 1 52 ? -24.03346 8.09713 46.13952 1.000 28.99981 51 ILE A C 1
ATOM 371 O O . ILE A 1 52 ? -23.87709 9.32236 46.13282 1.000 36.75886 51 ILE A O 1
ATOM 376 N N . LYS A 1 53 ? -23.07536 7.26513 45.72520 1.000 36.04323 52 LYS A N 1
ATOM 377 C CA . LYS A 1 53 ? -21.83518 7.79433 45.16928 1.000 36.62013 52 LYS A CA 1
ATOM 378 C C . LYS A 1 53 ? -22.07029 8.48187 43.82309 1.000 48.12699 52 LYS A C 1
ATOM 379 O O . LYS A 1 53 ? -21.46721 9.52372 43.54369 1.000 35.79441 52 LYS A O 1
ATOM 385 N N . ASN A 1 54 ? -22.92583 7.91434 42.96804 1.000 31.63825 53 ASN A N 1
ATOM 386 C CA . ASN A 1 54 ? -23.20446 8.48849 41.65041 1.000 33.60219 53 ASN A CA 1
ATOM 387 C C . ASN A 1 54 ? -24.69652 8.49470 41.35101 1.000 28.58146 53 ASN A C 1
ATOM 388 O O . ASN A 1 54 ? -25.21031 7.57345 40.70123 1.000 35.70399 53 ASN A O 1
ATOM 393 N N . PRO A 1 55 ? -25.42132 9.52679 41.78487 1.000 32.74209 54 PRO A N 1
ATOM 394 C CA . PRO A 1 55 ? -26.85161 9.62584 41.47002 1.000 29.39967 54 PRO A CA 1
ATOM 395 C C . PRO A 1 55 ? -27.16362 10.14339 40.07286 1.000 29.94256 54 PRO A C 1
ATOM 396 O O . PRO A 1 55 ? -28.34335 10.30982 39.74864 1.000 30.97727 54 PRO A O 1
ATOM 400 N N . TYR A 1 56 ? -26.16037 10.36239 39.22051 1.000 34.35528 55 TYR A N 1
ATOM 401 C CA . TYR A 1 56 ? -26.37007 10.80233 37.84075 1.000 33.09406 55 TYR A CA 1
ATOM 402 C C . TYR A 1 56 ? -25.83833 9.77807 36.83284 1.000 31.85266 55 TYR A C 1
ATOM 403 O O . TYR A 1 56 ? -25.02366 10.11905 35.96515 1.000 33.17890 55 TYR A O 1
ATOM 412 N N . PRO A 1 57 ? -26.28836 8.52059 36.89214 1.000 30.21725 56 PRO A N 1
ATOM 413 C CA . PRO A 1 57 ? -25.78183 7.53013 35.92847 1.000 38.26734 56 PRO A CA 1
ATOM 414 C C . PRO A 1 57 ? -26.42464 7.75216 34.56668 1.000 39.02555 56 PRO A C 1
ATOM 415 O O . PRO A 1 57 ? -27.63943 7.94562 34.46843 1.000 33.92061 56 PRO A O 1
ATOM 419 N N . ARG A 1 58 ? -25.60339 7.73664 33.51571 1.000 39.81962 57 ARG A N 1
ATOM 420 C CA . ARG A 1 58 ? -26.07458 7.94035 32.14689 1.000 34.65233 57 ARG A CA 1
ATOM 421 C C . ARG A 1 58 ? -26.18399 6.57834 31.46974 1.000 36.92153 57 ARG A C 1
ATOM 422 O O . ARG A 1 58 ? -25.17019 5.92273 31.20458 1.000 30.49613 57 ARG A O 1
ATOM 430 N N . ILE A 1 59 ? -27.41576 6.15213 31.20341 1.000 29.72495 58 ILE A N 1
ATOM 431 C CA . ILE A 1 59 ? -27.70203 4.83313 30.65738 1.000 32.27886 58 ILE A CA 1
ATOM 432 C C . ILE A 1 59 ? -28.26539 5.00397 29.25640 1.000 35.06791 58 ILE A C 1
ATOM 433 O O . ILE A 1 59 ? -29.26538 5.70653 29.06698 1.000 34.67524 58 ILE A O 1
ATOM 438 N N . LEU A 1 60 ? -27.65598 4.31933 28.28817 1.000 35.91387 59 LEU A N 1
ATOM 439 C CA . LEU A 1 60 ? -27.95160 4.50825 26.87540 1.000 35.57941 59 LEU A CA 1
ATOM 440 C C . LEU A 1 60 ? -28.42156 3.21475 26.22030 1.000 42.24062 59 LEU A C 1
ATOM 441 O O . LEU A 1 60 ? -27.85738 2.13541 26.45647 1.000 27.67039 59 LEU A O 1
ATOM 446 N N . ASP A 1 61 ? -29.45543 3.33873 25.38765 1.000 32.67218 60 ASP A N 1
ATOM 447 C CA . ASP A 1 61 ? -29.77527 2.33642 24.37312 1.000 31.90270 60 ASP A CA 1
ATOM 448 C C . ASP A 1 61 ? -29.70140 3.02580 23.00894 1.000 28.03039 60 ASP A C 1
ATOM 449 O O . ASP A 1 61 ? -30.57532 3.83537 22.66501 1.000 37.65078 60 ASP A O 1
ATOM 454 N N . ILE A 1 62 ? -28.64979 2.72099 22.23245 1.000 35.85285 61 ILE A N 1
ATOM 455 C CA . ILE A 1 62 ? -28.44714 3.41530 20.95645 1.000 32.61688 61 ILE A CA 1
ATOM 456 C C . ILE A 1 62 ? -29.33799 2.91252 19.83800 1.000 30.98773 61 ILE A C 1
ATOM 457 O O . ILE A 1 62 ? -29.25624 3.43033 18.71669 1.000 36.22732 61 ILE A O 1
ATOM 462 N N . SER A 1 63 ? -30.11354 1.87036 20.07597 1.000 28.71434 62 SER A N 1
ATOM 463 C CA . SER A 1 63 ? -31.09815 1.39693 19.10964 1.000 35.55509 62 SER A CA 1
ATOM 464 C C . SER A 1 63 ? -32.37185 1.02419 19.85893 1.000 29.08264 62 SER A C 1
ATOM 465 O O . SER A 1 63 ? -32.83519 -0.11364 19.81464 1.000 35.52974 62 SER A O 1
ATOM 468 N N . CYS A 1 64 ? -32.90106 1.99174 20.62075 1.000 34.82905 63 CYS A N 1
ATOM 469 C CA . CYS A 1 64 ? -33.86496 1.74161 21.69344 1.000 35.85253 63 CYS A CA 1
ATOM 470 C C . CYS A 1 64 ? -35.23332 1.25264 21.22003 1.000 36.96781 63 CYS A C 1
ATOM 471 O O . CYS A 1 64 ? -36.00611 0.74832 22.04336 1.000 34.08710 63 CYS A O 1
ATOM 474 N N . GLY A 1 65 ? -35.57209 1.41137 19.94466 1.000 34.00969 64 GLY A N 1
ATOM 475 C CA . GLY A 1 65 ? -36.89102 0.97794 19.50069 1.000 28.88561 64 GLY A CA 1
ATOM 476 C C . GLY A 1 65 ? -37.99356 1.69403 20.26313 1.000 40.20449 64 GLY A C 1
ATOM 477 O O . GLY A 1 65 ? -37.93812 2.90995 20.48402 1.000 35.38348 64 GLY A O 1
ATOM 478 N N . CYS A 1 66 ? -39.00931 0.94047 20.68833 1.000 33.31529 65 CYS A N 1
ATOM 479 C CA . CYS A 1 66 ? -40.07578 1.49246 21.52028 1.000 36.45278 65 CYS A CA 1
ATOM 480 C C . CYS A 1 66 ? -39.73344 1.48747 23.00496 1.000 35.96889 65 CYS A C 1
ATOM 481 O O . CYS A 1 66 ? -40.57067 1.88841 23.81884 1.000 43.71220 65 CYS A O 1
ATOM 484 N N . GLY A 1 67 ? -38.54529 1.02386 23.38005 1.000 33.51793 66 GLY A N 1
ATOM 485 C CA . GLY A 1 67 ? -38.07993 1.19683 24.74157 1.000 41.06440 66 GLY A CA 1
ATOM 486 C C . GLY A 1 67 ? -38.19550 -0.02185 25.63028 1.000 34.01393 66 GLY A C 1
ATOM 487 O O . GLY A 1 67 ? -38.40572 0.11233 26.83914 1.000 36.87831 66 GLY A O 1
ATOM 488 N N . ASN A 1 68 ? -38.03566 -1.21381 25.04854 1.000 36.62784 67 ASN A N 1
ATOM 489 C CA . ASN A 1 68 ? -38.06444 -2.44246 25.83698 1.000 30.78637 67 ASN A CA 1
ATOM 490 C C . ASN A 1 68 ? -37.01728 -2.41615 26.94490 1.000 32.96200 67 ASN A C 1
ATOM 491 O O . ASN A 1 68 ? -37.27110 -2.88369 28.05968 1.000 41.28094 67 ASN A O 1
ATOM 496 N N . PHE A 1 69 ? -35.83141 -1.87667 26.65666 1.000 32.09020 68 PHE A N 1
ATOM 497 C CA . PHE A 1 69 ? -34.79923 -1.77175 27.67999 1.000 32.89423 68 PHE A CA 1
ATOM 498 C C . PHE A 1 69 ? -34.99638 -0.53870 28.55156 1.000 39.99447 68 PHE A C 1
ATOM 499 O O . PHE A 1 69 ? -34.87005 -0.62450 29.77685 1.000 33.89922 68 PHE A O 1
ATOM 507 N N . LEU A 1 70 ? -35.30559 0.60977 27.93782 1.000 35.63418 69 LEU A N 1
ATOM 508 C CA . LEU A 1 70 ? -35.31047 1.87737 28.66677 1.000 39.41096 69 LEU A CA 1
ATOM 509 C C . LEU A 1 70 ? -36.46566 1.98430 29.66253 1.000 34.06535 69 LEU A C 1
ATOM 510 O O . LEU A 1 70 ? -36.31317 2.62300 30.70518 1.000 32.09489 69 LEU A O 1
ATOM 515 N N . LEU A 1 71 ? -37.61978 1.37696 29.37801 1.000 31.16201 70 LEU A N 1
ATOM 516 C CA . LEU A 1 71 ? -38.70924 1.38150 30.35610 1.000 35.60504 70 LEU A CA 1
ATOM 517 C C . LEU A 1 71 ? -38.35299 0.55672 31.59575 1.000 42.84323 70 LEU A C 1
ATOM 518 O O . LEU A 1 71 ? -38.67184 0.94144 32.73555 1.000 35.54291 70 LEU A O 1
ATOM 523 N N . GLU A 1 72 ? -37.67516 -0.57379 31.39654 1.000 31.93286 71 GLU A N 1
ATOM 524 C CA . GLU A 1 72 ? -37.19167 -1.35734 32.52996 1.000 33.25004 71 GLU A CA 1
ATOM 525 C C . GLU A 1 72 ? -36.08292 -0.62775 33.27745 1.000 31.94848 71 GLU A C 1
ATOM 526 O O . GLU A 1 72 ? -36.00830 -0.69108 34.51274 1.000 31.83289 71 GLU A O 1
ATOM 532 N N . VAL A 1 73 ? -35.20086 0.05303 32.54046 1.000 29.09980 72 VAL A N 1
ATOM 533 C CA . VAL A 1 73 ? -34.20445 0.89917 33.17846 1.000 32.31743 72 VAL A CA 1
ATOM 534 C C . VAL A 1 73 ? -34.89597 1.92454 34.05915 1.000 37.58716 72 VAL A C 1
ATOM 535 O O . VAL A 1 73 ? -34.47991 2.16508 35.19755 1.000 32.83749 72 VAL A O 1
ATOM 539 N N . TYR A 1 74 ? -35.97669 2.52567 33.55270 1.000 28.16293 73 TYR A N 1
ATOM 540 C CA . TYR A 1 74 ? -36.72937 3.48585 34.34389 1.000 32.30437 73 TYR A CA 1
ATOM 541 C C . TYR A 1 74 ? -37.20360 2.85659 35.64445 1.000 27.43381 73 TYR A C 1
ATOM 542 O O . TYR A 1 74 ? -37.04440 3.44460 36.71812 1.000 33.98576 73 TYR A O 1
ATOM 551 N N . ASP A 1 75 ? -37.80354 1.66444 35.56796 1.000 39.63878 74 ASP A N 1
ATOM 552 C CA . ASP A 1 75 ? -38.34841 1.04563 36.78266 1.000 35.49979 74 ASP A CA 1
ATOM 553 C C . ASP A 1 75 ? -37.25194 0.75054 37.81049 1.000 41.57615 74 ASP A C 1
ATOM 554 O O . ASP A 1 75 ? -37.39909 1.04748 39.00911 1.000 39.46820 74 ASP A O 1
ATOM 559 N N . ILE A 1 76 ? -36.13214 0.18583 37.35604 1.000 27.68724 75 ILE A N 1
ATOM 560 C CA . ILE A 1 76 ? -35.04223 -0.12117 38.27987 1.000 31.36458 75 ILE A CA 1
ATOM 561 C C . ILE A 1 76 ? -34.48871 1.15964 38.89843 1.000 32.46226 75 ILE A C 1
ATOM 562 O O . ILE A 1 76 ? -34.23920 1.22950 40.10916 1.000 32.45333 75 ILE A O 1
ATOM 567 N N . LEU A 1 77 ? -34.29026 2.19518 38.08053 1.000 38.83160 76 LEU A N 1
ATOM 568 C CA . LEU A 1 77 ? -33.77506 3.45693 38.59881 1.000 25.11063 76 LEU A CA 1
ATOM 569 C C . LEU A 1 77 ? -34.73388 4.07689 39.60299 1.000 34.59947 76 LEU A C 1
ATOM 570 O O . LEU A 1 77 ? -34.30274 4.64398 40.61527 1.000 32.49969 76 LEU A O 1
ATOM 575 N N . TYR A 1 78 ? -36.03614 4.02587 39.32133 1.000 33.05367 77 TYR A N 1
ATOM 576 C CA . TYR A 1 78 ? -36.98391 4.60461 40.26132 1.000 33.64057 77 TYR A CA 1
ATOM 577 C C . TYR A 1 78 ? -36.86063 3.92210 41.60806 1.000 33.39728 77 TYR A C 1
ATOM 578 O O . TYR A 1 78 ? -36.81511 4.59163 42.64706 1.000 36.87842 77 TYR A O 1
ATOM 587 N N . ASP A 1 79 ? -36.76941 2.59067 41.61170 1.000 36.48292 78 ASP A N 1
ATOM 588 C CA . ASP A 1 79 ? -36.61534 1.89936 42.89194 1.000 38.20539 78 ASP A CA 1
ATOM 589 C C . ASP A 1 79 ? -35.29976 2.26969 43.57117 1.000 37.76484 78 ASP A C 1
ATOM 590 O O . ASP A 1 79 ? -35.26069 2.47490 44.79219 1.000 39.33942 78 ASP A O 1
ATOM 595 N N . LEU A 1 80 ? -34.21893 2.38923 42.79418 1.000 28.69498 79 LEU A N 1
ATOM 596 C CA . LEU A 1 80 ? -32.91996 2.73196 43.37034 1.000 33.32039 79 LEU A CA 1
ATOM 597 C C . LEU A 1 80 ? -32.95506 4.09491 44.05212 1.000 36.09067 79 LEU A C 1
ATOM 598 O O . LEU A 1 80 ? -32.45946 4.25613 45.17266 1.000 37.87425 79 LEU A O 1
ATOM 603 N N . PHE A 1 81 ? -33.52496 5.09488 43.38102 1.000 34.21865 80 PHE A N 1
ATOM 604 C CA . PHE A 1 81 ? -33.61552 6.42246 43.98085 1.000 33.99917 80 PHE A CA 1
ATOM 605 C C . PHE A 1 81 ? -34.56596 6.43084 45.16853 1.000 37.89812 80 PHE A C 1
ATOM 606 O O . PHE A 1 81 ? -34.28950 7.07701 46.18794 1.000 31.60861 80 PHE A O 1
ATOM 614 N N . GLU A 1 82 ? -35.70044 5.73869 45.05051 1.000 33.76767 81 GLU A N 1
ATOM 615 C CA . GLU A 1 82 ? -36.71522 5.80916 46.09322 1.000 40.93918 81 GLU A CA 1
ATOM 616 C C . GLU A 1 82 ? -36.22263 5.16489 47.38158 1.000 37.92221 81 GLU A C 1
ATOM 617 O O . GLU A 1 82 ? -36.49816 5.66758 48.47815 1.000 33.32960 81 GLU A O 1
ATOM 623 N N . GLU A 1 83 ? -35.48811 4.05393 47.27322 1.000 34.99242 82 GLU A N 1
ATOM 624 C CA . GLU A 1 83 ? -35.00410 3.38075 48.47339 1.000 39.45300 82 GLU A CA 1
ATOM 625 C C . GLU A 1 83 ? -33.93361 4.18405 49.20184 1.000 34.26533 82 GLU A C 1
ATOM 626 O O . GLU A 1 83 ? -33.74471 3.99212 50.40463 1.000 34.75277 82 GLU A O 1
ATOM 632 N N . ASN A 1 84 ? -33.23880 5.08405 48.51348 1.000 31.44537 83 ASN A N 1
ATOM 633 C CA . ASN A 1 84 ? -32.13147 5.81909 49.10890 1.000 45.02318 83 ASN A CA 1
ATOM 634 C C . ASN A 1 84 ? -32.40366 7.31915 49.13646 1.000 30.27059 83 ASN A C 1
ATOM 635 O O . ASN A 1 84 ? -31.47127 8.12536 49.17258 1.000 32.91228 83 ASN A O 1
ATOM 640 N N . ILE A 1 85 ? -33.67941 7.70677 49.14474 1.000 29.53517 84 ILE A N 1
ATOM 641 C CA . ILE A 1 85 ? -34.01577 9.11199 48.94040 1.000 32.82876 84 ILE A CA 1
ATOM 642 C C . ILE A 1 85 ? -33.57296 9.96641 50.12783 1.000 36.55207 84 ILE A C 1
ATOM 643 O O . ILE A 1 85 ? -33.09409 11.08989 49.94194 1.000 30.53729 84 ILE A O 1
ATOM 648 N N . TYR A 1 86 ? -33.71445 9.45976 51.36194 1.000 29.46033 85 TYR A N 1
ATOM 649 C CA . TYR A 1 86 ? -33.32075 10.26206 52.52073 1.000 32.63838 85 TYR A CA 1
ATOM 650 C C . TYR A 1 86 ? -31.80591 10.36554 52.64422 1.000 31.12378 85 TYR A C 1
ATOM 651 O O . TYR A 1 86 ? -31.29142 11.39614 53.08599 1.000 34.72840 85 TYR A O 1
ATOM 660 N N . GLU A 1 87 ? -31.07449 9.33012 52.23771 1.000 29.10549 86 GLU A N 1
ATOM 661 C CA A GLU A 1 87 ? -29.61874 9.41242 52.23616 0.500 32.04835 86 GLU A CA 1
ATOM 662 C CA B GLU A 1 87 ? -29.61920 9.42232 52.24305 0.500 32.60018 86 GLU A CA 1
ATOM 663 C C . GLU A 1 87 ? -29.12133 10.42237 51.20338 1.000 32.83561 86 GLU A C 1
ATOM 664 O O . GLU A 1 87 ? -28.20580 11.21084 51.48056 1.000 31.71234 86 GLU A O 1
ATOM 675 N N . LEU A 1 88 ? -29.70981 10.41326 50.00462 1.000 31.54012 87 LEU A N 1
ATOM 676 C CA . LEU A 1 88 ? -29.36082 11.41897 49.00335 1.000 32.53336 87 LEU A CA 1
ATOM 677 C C . LEU A 1 88 ? -29.72741 12.81007 49.48948 1.000 39.31067 87 LEU A C 1
ATOM 678 O O . LEU A 1 88 ? -28.97169 13.77240 49.29566 1.000 34.50053 87 LEU A O 1
ATOM 683 N N . LYS A 1 89 ? -30.89167 12.92489 50.12854 1.000 33.20711 88 LYS A N 1
ATOM 684 C CA . LYS A 1 89 ? -31.33922 14.19135 50.68677 1.000 34.60278 88 LYS A CA 1
ATOM 685 C C . LYS A 1 89 ? -30.33181 14.72888 51.69290 1.000 45.80703 88 LYS A C 1
ATOM 686 O O . LYS A 1 89 ? -30.01617 15.92417 51.69147 1.000 34.08286 88 LYS A O 1
ATOM 692 N N . LYS A 1 90 ? -29.80768 13.85751 52.55821 1.000 35.61436 89 LYS A N 1
ATOM 693 C CA . LYS A 1 90 ? -28.86150 14.32639 53.56777 1.000 37.15339 89 LYS A CA 1
ATOM 694 C C . LYS A 1 90 ? -27.50734 14.66463 52.95010 1.000 46.43753 89 LYS A C 1
ATOM 695 O O . LYS A 1 90 ? -26.87755 15.65990 53.32968 1.000 48.40748 89 LYS A O 1
ATOM 701 N N . LYS A 1 91 ? -27.04904 13.85989 51.98689 1.000 34.46777 90 LYS A N 1
ATOM 702 C CA . LYS A 1 91 ? -25.71510 14.04769 51.42124 1.000 33.59819 90 LYS A CA 1
ATOM 703 C C . LYS A 1 91 ? -25.65864 15.22186 50.44207 1.000 38.96050 90 LYS A C 1
ATOM 704 O O . LYS A 1 91 ? -24.66891 15.95991 50.41429 1.000 40.75362 90 LYS A O 1
ATOM 710 N N . TYR A 1 92 ? -26.70699 15.42327 49.65069 1.000 40.76658 91 TYR A N 1
ATOM 711 C CA . TYR A 1 92 ? -26.74345 16.40337 48.56891 1.000 34.88231 91 TYR A CA 1
ATOM 712 C C . TYR A 1 92 ? -27.83144 17.43755 48.86790 1.000 36.41608 91 TYR A C 1
ATOM 713 O O . TYR A 1 92 ? -28.25126 17.60570 50.01285 1.000 49.71108 91 TYR A O 1
ATOM 722 N N . ASP A 1 93 ? -28.22329 18.19507 47.84351 1.000 41.59411 92 ASP A N 1
ATOM 723 C CA . ASP A 1 93 ? -29.26474 19.21267 47.98040 1.000 51.13419 92 ASP A CA 1
ATOM 724 C C . ASP A 1 93 ? -30.55884 18.62715 48.54249 1.000 45.15411 92 ASP A C 1
ATOM 725 O O . ASP A 1 93 ? -31.24095 17.84642 47.86830 1.000 39.41230 92 ASP A O 1
ATOM 730 N N . GLU A 1 94 ? -30.92589 19.02471 49.76618 1.000 43.02460 93 GLU A N 1
ATOM 731 C CA . GLU A 1 94 ? -32.08824 18.42457 50.41421 1.000 48.14417 93 GLU A CA 1
ATOM 732 C C . GLU A 1 94 ? -33.40211 18.86878 49.78365 1.000 50.31145 93 GLU A C 1
ATOM 733 O O . GLU A 1 94 ? -34.41747 18.18425 49.94744 1.000 37.45708 93 GLU A O 1
ATOM 739 N N . ASN A 1 95 ? -33.41182 19.98888 49.06424 1.000 38.81635 94 ASN A N 1
ATOM 740 C CA . ASN A 1 95 ? -34.62167 20.37717 48.35149 1.000 40.04373 94 ASN A CA 1
ATOM 741 C C . ASN A 1 95 ? -34.75623 19.66493 47.01169 1.000 43.62764 94 ASN A C 1
ATOM 742 O O . ASN A 1 95 ? -35.87130 19.52461 46.50049 1.000 47.11260 94 ASN A O 1
ATOM 747 N N . TYR A 1 96 ? -33.64563 19.22231 46.42557 1.000 40.80197 95 TYR A N 1
ATOM 748 C CA . TYR A 1 96 ? -33.71590 18.52962 45.14352 1.000 42.26124 95 TYR A CA 1
ATOM 749 C C . TYR A 1 96 ? -34.20292 17.09687 45.30527 1.000 37.95022 95 TYR A C 1
ATOM 750 O O . TYR A 1 96 ? -34.98693 16.60664 44.48482 1.000 46.52061 95 TYR A O 1
ATOM 759 N N . TRP A 1 97 ? -33.75901 16.41345 46.35947 1.000 44.48989 96 TRP A N 1
ATOM 760 C CA . TRP A 1 97 ? -33.96603 14.97235 46.48830 1.000 40.35634 96 TRP A CA 1
ATOM 761 C C . TRP A 1 97 ? -35.22365 14.69205 47.30804 1.000 47.81235 96 TRP A C 1
ATOM 762 O O . TRP A 1 97 ? -35.18767 14.43285 48.51292 1.000 47.83127 96 TRP A O 1
ATOM 773 N N . THR A 1 98 ? -36.35873 14.74229 46.61919 1.000 37.24438 97 THR A N 1
ATOM 774 C CA . THR A 1 98 ? -37.64323 14.31744 47.14374 1.000 34.73285 97 THR A CA 1
ATOM 775 C C . THR A 1 98 ? -38.20060 13.24620 46.21926 1.000 39.98830 97 THR A C 1
ATOM 776 O O . THR A 1 98 ? -37.79687 13.13767 45.05894 1.000 33.10255 97 THR A O 1
ATOM 780 N N . VAL A 1 99 ? -39.13240 12.44546 46.73992 1.000 33.25682 98 VAL A N 1
ATOM 781 C CA . VAL A 1 99 ? -39.72240 11.39480 45.91618 1.000 34.10345 98 VAL A CA 1
ATOM 782 C C . VAL A 1 99 ? -40.43014 11.99879 44.70916 1.000 40.73074 98 VAL A C 1
ATOM 783 O O . VAL A 1 99 ? -40.28040 11.51506 43.57984 1.000 38.96630 98 VAL A O 1
ATOM 787 N N . ASP A 1 100 ? -41.16531 13.09720 44.91340 1.000 41.07046 99 ASP A N 1
ATOM 788 C CA . ASP A 1 100 ? -41.92855 13.69388 43.82059 1.000 38.09086 99 ASP A CA 1
ATOM 789 C C . ASP A 1 100 ? -41.03352 14.20506 42.69995 1.000 41.55726 99 ASP A C 1
ATOM 790 O O . ASP A 1 100 ? -41.53164 14.48505 41.60636 1.000 44.68475 99 ASP A O 1
ATOM 792 N N . ASN A 1 101 ? -39.73277 14.33922 42.94598 1.000 35.00742 100 ASN A N 1
ATOM 793 C CA . ASN A 1 101 ? -38.79787 14.79896 41.93112 1.000 42.40222 100 ASN A CA 1
ATOM 794 C C . ASN A 1 101 ? -38.12380 13.66380 41.16092 1.000 40.11420 100 ASN A C 1
ATOM 795 O O . ASN A 1 101 ? -37.54958 13.91482 40.08888 1.000 46.94944 100 ASN A O 1
ATOM 800 N N . ILE A 1 102 ? -38.21355 12.42126 41.64865 1.000 40.47547 101 ILE A N 1
ATOM 801 C CA . ILE A 1 102 ? -37.42110 11.33908 41.06055 1.000 44.10020 101 ILE A CA 1
ATOM 802 C C . ILE A 1 102 ? -37.70682 11.21304 39.56931 1.000 45.67040 101 ILE A C 1
ATOM 803 O O . ILE A 1 102 ? -36.78389 11.20237 38.74264 1.000 33.62569 101 ILE A O 1
ATOM 808 N N . HIS A 1 103 ? -38.99166 11.14995 39.20524 1.000 37.01085 102 HIS A N 1
ATOM 809 C CA . HIS A 1 103 ? -39.37875 11.04476 37.80206 1.000 34.95075 102 HIS A CA 1
ATOM 810 C C . HIS A 1 103 ? -38.61122 12.05161 36.96144 1.000 37.58374 102 HIS A C 1
ATOM 811 O O . HIS A 1 103 ? -37.84249 11.67429 36.06478 1.000 38.77066 102 HIS A O 1
ATOM 818 N N . ARG A 1 104 ? -38.72231 13.33427 37.32193 1.000 34.33202 103 ARG A N 1
ATOM 819 C CA . ARG A 1 104 ? -38.10079 14.38288 36.52422 1.000 34.29740 103 ARG A CA 1
ATOM 820 C C . ARG A 1 104 ? -36.60755 14.12904 36.41276 1.000 37.28936 103 ARG A C 1
ATOM 821 O O . ARG A 1 104 ? -36.03662 14.14572 35.31173 1.000 39.41338 103 ARG A O 1
ATOM 829 N N . HIS A 1 105 ? -35.97989 13.78744 37.54169 1.000 31.24672 104 HIS A N 1
ATOM 830 C CA . HIS A 1 105 ? -34.54047 13.57090 37.54518 1.000 30.50347 104 HIS A CA 1
ATOM 831 C C . HIS A 1 105 ? -34.16436 12.46544 36.57361 1.000 36.54524 104 HIS A C 1
ATOM 832 O O . HIS A 1 105 ? -33.27484 12.63758 35.72542 1.000 35.00896 104 HIS A O 1
ATOM 839 N N . ILE A 1 106 ? -34.89508 11.34747 36.63056 1.000 36.58579 105 ILE A N 1
ATOM 840 C CA . ILE A 1 106 ? -34.56827 10.21787 35.77409 1.000 32.13622 105 ILE A CA 1
ATOM 841 C C . ILE A 1 106 ? -34.63617 10.63169 34.31333 1.000 35.31040 105 ILE A C 1
ATOM 842 O O . ILE A 1 106 ? -33.77386 10.26105 33.50884 1.000 37.79245 105 ILE A O 1
ATOM 847 N N . LEU A 1 107 ? -35.62714 11.44601 33.95541 1.000 31.80375 106 LEU A N 1
ATOM 848 C CA . LEU A 1 107 ? -35.74699 11.81040 32.55140 1.000 36.27454 106 LEU A CA 1
ATOM 849 C C . LEU A 1 107 ? -34.69372 12.82827 32.14089 1.000 39.31729 106 LEU A C 1
ATOM 850 O O . LEU A 1 107 ? -34.24559 12.81829 30.98913 1.000 36.98448 106 LEU A O 1
ATOM 855 N N . ASN A 1 108 ? -34.26341 13.69262 33.06078 1.000 34.60283 107 ASN A N 1
ATOM 856 C CA . ASN A 1 108 ? -33.37079 14.76308 32.63911 1.000 41.71193 107 ASN A CA 1
ATOM 857 C C . ASN A 1 108 ? -31.94227 14.27377 32.45634 1.000 42.96466 107 ASN A C 1
ATOM 858 O O . ASN A 1 108 ? -31.23794 14.73649 31.55088 1.000 41.20309 107 ASN A O 1
ATOM 863 N N . TYR A 1 109 ? -31.50246 13.33408 33.29004 1.000 35.11263 108 TYR A N 1
ATOM 864 C CA . TYR A 1 109 ? -30.08200 13.07607 33.44272 1.000 36.11181 108 TYR A CA 1
ATOM 865 C C . TYR A 1 109 ? -29.65753 11.63211 33.24720 1.000 39.82867 108 TYR A C 1
ATOM 866 O O . TYR A 1 109 ? -28.46192 11.39958 33.04131 1.000 42.72869 108 TYR A O 1
ATOM 875 N N . CYS A 1 110 ? -30.57012 10.66227 33.30188 1.000 28.74094 109 CYS A N 1
ATOM 876 C CA . CYS A 1 110 ? -30.18148 9.26004 33.40120 1.000 32.68017 109 CYS A CA 1
ATOM 877 C C . CYS A 1 110 ? -30.50547 8.41639 32.17702 1.000 39.95939 109 CYS A C 1
ATOM 878 O O . CYS A 1 110 ? -29.72456 7.52619 31.83937 1.000 35.91624 109 CYS A O 1
ATOM 881 N N . ILE A 1 111 ? -31.62540 8.64606 31.49635 1.000 30.84531 110 ILE A N 1
ATOM 882 C CA . ILE A 1 111 ? -32.05357 7.77513 30.40547 1.000 37.52266 110 ILE A CA 1
ATOM 883 C C . ILE A 1 111 ? -31.77841 8.45668 29.07205 1.000 43.49104 110 ILE A C 1
ATOM 884 O O . ILE A 1 111 ? -32.14398 9.62443 28.87691 1.000 38.01632 110 ILE A O 1
ATOM 889 N N . TYR A 1 112 ? -31.12551 7.72784 28.15397 1.000 36.61257 111 TYR A N 1
ATOM 890 C CA . TYR A 1 112 ? -30.82739 8.20193 26.80785 1.000 35.41756 111 TYR A CA 1
ATOM 891 C C . TYR A 1 112 ? -31.15627 7.10626 25.79857 1.000 33.97049 111 TYR A C 1
ATOM 892 O O . TYR A 1 112 ? -30.82938 5.92822 26.00481 1.000 34.36793 111 TYR A O 1
ATOM 901 N N . GLY A 1 113 ? -31.79292 7.50209 24.70477 1.000 36.38185 112 GLY A N 1
ATOM 902 C CA . GLY A 1 113 ? -32.14018 6.56741 23.65128 1.000 29.34837 112 GLY A CA 1
ATOM 903 C C . GLY A 1 113 ? -31.92694 7.18340 22.28593 1.000 37.50657 112 GLY A C 1
ATOM 904 O O . GLY A 1 113 ? -32.09283 8.38978 22.08672 1.000 38.62228 112 GLY A O 1
ATOM 905 N N . ALA A 1 114 ? -31.54094 6.33291 21.33867 1.000 35.79343 113 ALA A N 1
ATOM 906 C CA . ALA A 1 114 ? -31.42133 6.73591 19.94698 1.000 33.87660 113 ALA A CA 1
ATOM 907 C C . ALA A 1 114 ? -32.04689 5.66698 19.06475 1.000 36.41721 113 ALA A C 1
ATOM 908 O O . ALA A 1 114 ? -32.00031 4.47749 19.38767 1.000 35.66535 113 ALA A O 1
ATOM 910 N N . ASP A 1 115 ? -32.63707 6.09775 17.94931 1.000 39.71799 114 ASP A N 1
ATOM 911 C CA . ASP A 1 115 ? -33.22043 5.15297 17.00512 1.000 34.03965 114 ASP A CA 1
ATOM 912 C C . ASP A 1 115 ? -33.51837 5.86670 15.69519 1.000 37.37189 114 ASP A C 1
ATOM 913 O O . ASP A 1 115 ? -33.84553 7.05768 15.67793 1.000 43.04187 114 ASP A O 1
ATOM 918 N N . ILE A 1 116 ? -33.39532 5.12280 14.59726 1.000 36.78615 115 ILE A N 1
ATOM 919 C CA . ILE A 1 116 ? -33.69416 5.68941 13.28651 1.000 47.13812 115 ILE A CA 1
ATOM 920 C C . ILE A 1 116 ? -35.19649 5.84333 13.07329 1.000 42.39070 115 ILE A C 1
ATOM 921 O O . ILE A 1 116 ? -35.61603 6.62837 12.21522 1.000 46.38725 115 ILE A O 1
ATOM 926 N N . ASP A 1 117 ? -36.01086 5.15073 13.86968 1.000 38.49075 116 ASP A N 1
ATOM 927 C CA . ASP A 1 117 ? -37.44500 5.00002 13.63431 1.000 45.06893 116 ASP A CA 1
ATOM 928 C C . ASP A 1 117 ? -38.20341 6.07695 14.40854 1.000 47.24618 116 ASP A C 1
ATOM 929 O O . ASP A 1 117 ? -38.30375 6.01447 15.63808 1.000 43.01611 116 ASP A O 1
ATOM 934 N N . GLU A 1 118 ? -38.77141 7.04142 13.67767 1.000 53.46753 117 GLU A N 1
ATOM 935 C CA . GLU A 1 118 ? -39.43104 8.19066 14.29751 1.000 50.23411 117 GLU A CA 1
ATOM 936 C C . GLU A 1 118 ? -40.68763 7.78033 15.06235 1.000 51.55401 117 GLU A C 1
ATOM 937 O O . GLU A 1 118 ? -40.98997 8.34101 16.12587 1.000 53.74875 117 GLU A O 1
ATOM 943 N N . LYS A 1 119 ? -41.44222 6.81723 14.52735 1.000 52.27103 118 LYS A N 1
ATOM 944 C CA . LYS A 1 119 ? -42.65616 6.36365 15.19803 1.000 49.83707 118 LYS A CA 1
ATOM 945 C C . LYS A 1 119 ? -42.33632 5.64739 16.50652 1.000 42.07155 118 LYS A C 1
ATOM 946 O O . LYS A 1 119 ? -43.01682 5.85755 17.51964 1.000 49.43640 118 LYS A O 1
ATOM 952 N N . ALA A 1 120 ? -41.30297 4.80391 16.51250 1.000 43.76309 119 ALA A N 1
ATOM 953 C CA . ALA A 1 120 ? -40.92399 4.13255 17.75255 1.000 40.10914 119 ALA A CA 1
ATOM 954 C C . ALA A 1 120 ? -40.45259 5.14007 18.79291 1.000 49.81208 119 ALA A C 1
ATOM 955 O O . ALA A 1 120 ? -40.74195 4.99429 19.98673 1.000 46.81328 119 ALA A O 1
ATOM 957 N N . ILE A 1 121 ? -39.72193 6.16939 18.35715 1.000 38.81444 120 ILE A N 1
ATOM 958 C CA . ILE A 1 121 ? -39.30715 7.22495 19.27520 1.000 45.07872 120 ILE A CA 1
ATOM 959 C C . ILE A 1 121 ? -40.52705 7.91292 19.87388 1.000 45.76124 120 ILE A C 1
ATOM 960 O O . ILE A 1 121 ? -40.57220 8.18906 21.07868 1.000 43.48162 120 ILE A O 1
ATOM 965 N N . SER A 1 122 ? -41.53982 8.18447 19.04727 1.000 41.97548 121 SER A N 1
ATOM 966 C CA . SER A 1 122 ? -42.76311 8.80965 19.54865 1.000 52.20997 121 SER A CA 1
ATOM 967 C C . SER A 1 122 ? -43.45444 7.93013 20.58854 1.000 42.80033 121 SER A C 1
ATOM 968 O O . SER A 1 122 ? -43.92390 8.42367 21.62685 1.000 49.17591 121 SER A O 1
ATOM 971 N N . ILE A 1 123 ? -43.51863 6.62214 20.32180 1.000 44.92296 122 ILE A N 1
ATOM 972 C CA . ILE A 1 123 ? -44.13001 5.67298 21.25605 1.000 40.24030 122 ILE A CA 1
ATOM 973 C C . ILE A 1 123 ? -43.37579 5.66640 22.58470 1.000 44.18905 122 ILE A C 1
ATOM 974 O O . ILE A 1 123 ? -43.97534 5.71454 23.66849 1.000 42.82692 122 ILE A O 1
ATOM 979 N N . LEU A 1 124 ? -42.04405 5.59518 22.51793 1.000 42.01482 123 LEU A N 1
ATOM 980 C CA . LEU A 1 124 ? -41.23898 5.56333 23.73440 1.000 43.95886 123 LEU A CA 1
ATOM 981 C C . LEU A 1 124 ? -41.37237 6.86271 24.51893 1.000 45.25954 123 LEU A C 1
ATOM 982 O O . LEU A 1 124 ? -41.40509 6.84894 25.75714 1.000 46.01928 123 LEU A O 1
ATOM 987 N N . LYS A 1 125 ? -41.42586 7.99538 23.81618 1.000 37.32920 124 LYS A N 1
ATOM 988 C CA . LYS A 1 125 ? -41.60230 9.27828 24.48396 1.000 44.40072 124 LYS A CA 1
ATOM 989 C C . LYS A 1 125 ? -42.91858 9.30774 25.24682 1.000 47.78693 124 LYS A C 1
ATOM 990 O O . LYS A 1 125 ? -42.97088 9.72879 26.41045 1.000 47.47399 124 LYS A O 1
ATOM 996 N N . ASP A 1 126 ? -43.99419 8.83355 24.61315 1.000 42.89930 125 ASP A N 1
ATOM 997 C CA . ASP A 1 126 ? -45.27165 8.77776 25.31560 1.000 44.71159 125 ASP A CA 1
ATOM 998 C C . ASP A 1 126 ? -45.20476 7.84219 26.52187 1.000 47.41490 125 ASP A C 1
ATOM 999 O O . ASP A 1 126 ? -45.73499 8.16371 27.59080 1.000 48.24281 125 ASP A O 1
ATOM 1004 N N . SER A 1 127 ? -44.53760 6.69389 26.38572 1.000 42.56044 126 SER A N 1
ATOM 1005 C CA . SER A 1 127 ? -44.45910 5.76164 27.51023 1.000 46.55253 126 SER A CA 1
ATOM 1006 C C . SER A 1 127 ? -43.71086 6.37588 28.69202 1.000 48.39549 126 SER A C 1
ATOM 1007 O O . SER A 1 127 ? -44.18525 6.33301 29.83924 1.000 49.47388 126 SER A O 1
ATOM 1010 N N . LEU A 1 128 ? -42.53984 6.96521 28.42698 1.000 42.13749 127 LEU A N 1
ATOM 1011 C CA . LEU A 1 128 ? -41.75769 7.56603 29.50229 1.000 44.32723 127 LEU A CA 1
ATOM 1012 C C . LEU A 1 128 ? -42.52018 8.70803 30.15531 1.000 47.70113 127 LEU A C 1
ATOM 1013 O O . LEU A 1 128 ? -42.50517 8.84550 31.38375 1.000 43.54578 127 LEU A O 1
ATOM 1018 N N . THR A 1 129 ? -43.21347 9.52494 29.35180 1.000 44.10573 128 THR A N 1
ATOM 1019 C CA . THR A 1 129 ? -44.05596 10.57140 29.91629 1.000 41.25000 128 THR A CA 1
ATOM 1020 C C . THR A 1 129 ? -45.14856 9.98319 30.79959 1.000 50.04335 128 THR A C 1
ATOM 1021 O O . THR A 1 129 ? -45.44753 10.51803 31.87378 1.000 45.91920 128 THR A O 1
ATOM 1025 N N . ASN A 1 130 ? -45.75171 8.88024 30.36939 1.000 49.28125 129 ASN A N 1
ATOM 1026 C CA . ASN A 1 130 ? -46.85756 8.27723 31.10000 1.000 54.39831 129 ASN A CA 1
ATOM 1027 C C . ASN A 1 130 ? -46.40991 7.46793 32.31191 1.000 54.49435 129 ASN A C 1
ATOM 1028 O O . ASN A 1 130 ? -47.26587 6.95817 33.04323 1.000 47.35194 129 ASN A O 1
ATOM 1033 N N . LYS A 1 131 ? -45.10145 7.33828 32.54479 1.000 40.28198 130 LYS A N 1
ATOM 1034 C CA . LYS A 1 131 ? -44.63751 6.75232 33.80244 1.000 52.70386 130 LYS A CA 1
ATOM 1035 C C . LYS A 1 131 ? -45.08217 7.54845 35.03067 1.000 58.15563 130 LYS A C 1
ATOM 1036 O O . LYS A 1 131 ? -45.04771 7.01282 36.14511 1.000 44.26122 130 LYS A O 1
ATOM 1042 N N . LYS A 1 132 ? -45.48349 8.80974 34.86716 1.000 53.27680 131 LYS A N 1
ATOM 1043 C CA . LYS A 1 132 ? -45.92335 9.62271 35.99381 1.000 57.12400 131 LYS A CA 1
ATOM 1044 C C . LYS A 1 132 ? -47.07094 10.52384 35.56655 1.000 71.81477 131 LYS A C 1
ATOM 1045 O O . LYS A 1 132 ? -46.97103 11.22140 34.55283 1.000 69.90488 131 LYS A O 1
ATOM 1047 N N . VAL A 1 133 ? -48.14782 10.52061 36.34979 1.000 70.83360 132 VAL A N 1
ATOM 1048 C CA . VAL A 1 133 ? -49.31259 11.35029 36.05123 1.000 91.19852 132 VAL A CA 1
ATOM 1049 C C . VAL A 1 133 ? -48.94522 12.80459 36.33461 1.000 94.50491 132 VAL A C 1
ATOM 1050 O O . VAL A 1 133 ? -48.86525 13.21737 37.49495 1.000 101.07358 132 VAL A O 1
ATOM 1052 N N . VAL A 1 134 ? -48.72816 13.58334 35.27612 1.000 98.88041 133 VAL A N 1
ATOM 1053 C CA . VAL A 1 134 ? -48.30979 14.97696 35.40750 1.000 92.72154 133 VAL A CA 1
ATOM 1054 C C . VAL A 1 134 ? -49.40712 15.92583 34.93854 1.000 88.04566 133 VAL A C 1
ATOM 1055 O O . VAL A 1 134 ? -49.32959 17.13489 35.15999 1.000 100.57484 133 VAL A O 1
ATOM 1057 N N . GLU A 1 139 ? -46.70553 22.41543 35.50379 1.000 87.88967 138 GLU A N 1
ATOM 1058 C CA . GLU A 1 139 ? -45.25713 22.24530 35.51840 1.000 85.10364 138 GLU A CA 1
ATOM 1059 C C . GLU A 1 139 ? -44.66726 22.53015 34.14052 1.000 96.20417 138 GLU A C 1
ATOM 1060 O O . GLU A 1 139 ? -45.39145 22.86780 33.20354 1.000 100.88146 138 GLU A O 1
ATOM 1062 N N . SER A 1 140 ? -43.34854 22.40114 34.02427 1.000 97.21425 139 SER A N 1
ATOM 1063 C CA . SER A 1 140 ? -42.68268 22.57837 32.74469 1.000 98.87951 139 SER A CA 1
ATOM 1064 C C . SER A 1 140 ? -42.75131 21.29059 31.92775 1.000 95.30486 139 SER A C 1
ATOM 1065 O O . SER A 1 140 ? -43.11243 20.22048 32.42561 1.000 91.82584 139 SER A O 1
ATOM 1068 N N . ASP A 1 141 ? -42.40129 21.40381 30.65091 1.000 83.03673 140 ASP A N 1
ATOM 1069 C CA . ASP A 1 141 ? -42.25063 20.22806 29.80654 1.000 99.94754 140 ASP A CA 1
ATOM 1070 C C . ASP A 1 141 ? -40.88137 19.61465 30.07335 1.000 102.11924 140 ASP A C 1
ATOM 1071 O O . ASP A 1 141 ? -39.85274 20.26811 29.87093 1.000 107.63710 140 ASP A O 1
ATOM 1073 N N . ILE A 1 142 ? -40.86677 18.36783 30.54405 1.000 84.19031 141 ILE A N 1
ATOM 1074 C CA . ILE A 1 142 ? -39.61316 17.71000 30.89465 1.000 67.03637 141 ILE A CA 1
ATOM 1075 C C . ILE A 1 142 ? -38.88558 17.29542 29.62300 1.000 62.95428 141 ILE A C 1
ATOM 1076 O O . ILE A 1 142 ? -39.47975 16.70211 28.71523 1.000 82.13589 141 ILE A O 1
ATOM 1081 N N . LYS A 1 143 ? -37.59098 17.59847 29.55927 1.000 58.53901 142 LYS A N 1
ATOM 1082 C CA . LYS A 1 143 ? -36.78867 17.26700 28.38604 1.000 69.34025 142 LYS A CA 1
ATOM 1083 C C . LYS A 1 143 ? -36.32062 15.82023 28.47723 1.000 47.88585 142 LYS A C 1
ATOM 1084 O O . LYS A 1 143 ? -35.63902 15.44344 29.43572 1.000 77.65708 142 LYS A O 1
ATOM 1086 N N . ILE A 1 144 ? -36.67911 15.01504 27.48185 1.000 55.20804 143 ILE A N 1
ATOM 1087 C CA . ILE A 1 144 ? -36.33414 13.59700 27.42725 1.000 41.50348 143 ILE A CA 1
ATOM 1088 C C . ILE A 1 144 ? -35.22366 13.42014 26.40361 1.000 44.37137 143 ILE A C 1
ATOM 1089 O O . ILE A 1 144 ? -35.26829 14.01831 25.32377 1.000 52.81229 143 ILE A O 1
ATOM 1094 N N . ASN A 1 145 ? -34.22409 12.60285 26.74172 1.000 38.34331 144 ASN A N 1
ATOM 1095 C CA . ASN A 1 145 ? -33.02365 12.46086 25.91143 1.000 39.42106 144 ASN A CA 1
ATOM 1096 C C . ASN A 1 145 ? -33.20227 11.33990 24.87890 1.000 45.60681 144 ASN A C 1
ATOM 1097 O O . ASN A 1 145 ? -32.59176 10.27108 24.94927 1.000 39.69128 144 ASN A O 1
ATOM 1102 N N . LEU A 1 146 ? -34.04218 11.60852 23.88247 1.000 41.31523 145 LEU A N 1
ATOM 1103 C CA . LEU A 1 146 ? -34.29617 10.65814 22.80389 1.000 40.17773 145 LEU A CA 1
ATOM 1104 C C . LEU A 1 146 ? -33.89511 11.27785 21.47090 1.000 38.50650 145 LEU A C 1
ATOM 1105 O O . LEU A 1 146 ? -34.32675 12.38626 21.14495 1.000 39.30332 145 LEU A O 1
ATOM 1110 N N . PHE A 1 147 ? -33.08022 10.56156 20.70005 1.000 35.76133 146 PHE A N 1
ATOM 1111 C CA . PHE A 1 147 ? -32.54716 11.07151 19.44352 1.000 42.49168 146 PHE A CA 1
ATOM 1112 C C . PHE A 1 147 ? -33.05220 10.21872 18.29076 1.000 43.26279 146 PHE A C 1
ATOM 1113 O O . PHE A 1 147 ? -32.81307 9.00704 18.25977 1.000 39.22778 146 PHE A O 1
ATOM 1121 N N . CYS A 1 148 ? -33.72957 10.84980 17.33618 1.000 41.86510 147 CYS A N 1
ATOM 1122 C CA . CYS A 1 148 ? -34.07042 10.18534 16.08082 1.000 45.69198 147 CYS A CA 1
ATOM 1123 C C . CYS A 1 148 ? -32.92326 10.44355 15.11207 1.000 52.36587 147 CYS A C 1
ATOM 1124 O O . CYS A 1 148 ? -32.81350 11.52795 14.53536 1.000 47.63859 147 CYS A O 1
ATOM 1127 N N . CYS A 1 149 ? -32.06005 9.44566 14.93811 1.000 43.74240 148 CYS A N 1
ATOM 1128 C CA . CYS A 1 149 ? -30.83697 9.62265 14.16668 1.000 51.14135 148 CYS A CA 1
ATOM 1129 C C . CYS A 1 149 ? -30.28061 8.25476 13.79893 1.000 40.15493 148 CYS A C 1
ATOM 1130 O O . CYS A 1 149 ? -30.68040 7.23142 14.35485 1.000 47.21449 148 CYS A O 1
ATOM 1133 N N . ASP A 1 150 ? -29.33215 8.25459 12.86279 1.000 44.50263 149 ASP A N 1
ATOM 1134 C CA . ASP A 1 150 ? -28.49375 7.08648 12.60597 1.000 39.48292 149 ASP A CA 1
ATOM 1135 C C . ASP A 1 150 ? -27.35823 7.10775 13.62045 1.000 41.62970 149 ASP A C 1
ATOM 1136 O O . ASP A 1 150 ? -26.45634 7.94716 13.52971 1.000 44.59326 149 ASP A O 1
ATOM 1141 N N . SER A 1 151 ? -27.39473 6.18016 14.58234 1.000 39.22979 150 SER A N 1
ATOM 1142 C CA . SER A 1 151 ? -26.41762 6.19380 15.66467 1.000 36.51881 150 SER A CA 1
ATOM 1143 C C . SER A 1 151 ? -24.99422 5.99256 15.16563 1.000 43.93295 150 SER A C 1
ATOM 1144 O O . SER A 1 151 ? -24.04835 6.41750 15.83541 1.000 38.24830 150 SER A O 1
ATOM 1147 N N . LEU A 1 152 ? -24.81749 5.35704 14.01170 1.000 38.89353 151 LEU A N 1
ATOM 1148 C CA . LEU A 1 152 ? -23.48419 5.17435 13.45895 1.000 33.76547 151 LEU A CA 1
ATOM 1149 C C . LEU A 1 152 ? -22.95235 6.43745 12.80120 1.000 33.52665 151 LEU A C 1
ATOM 1150 O O . LEU A 1 152 ? -21.75188 6.51234 12.52211 1.000 39.39137 151 LEU A O 1
ATOM 1155 N N . LYS A 1 153 ? -23.80571 7.43719 12.56804 1.000 41.62596 152 LYS A N 1
ATOM 1156 C CA . LYS A 1 153 ? -23.36253 8.72554 12.05675 1.000 36.75885 152 LYS A CA 1
ATOM 1157 C C . LYS A 1 153 ? -23.41757 9.84780 13.08246 1.000 43.40181 152 LYS A C 1
ATOM 1158 O O . LYS A 1 153 ? -22.76604 10.87600 12.87570 1.000 44.24583 152 LYS A O 1
ATOM 1164 N N . LYS A 1 154 ? -24.15558 9.68397 14.17789 1.000 39.46977 153 LYS A N 1
ATOM 1165 C CA . LYS A 1 154 ? -24.32330 10.79199 15.11075 1.000 47.44096 153 LYS A CA 1
ATOM 1166 C C . LYS A 1 154 ? -22.98708 11.19935 15.71822 1.000 47.07033 153 LYS A C 1
ATOM 1167 O O . LYS A 1 154 ? -22.14110 10.35568 16.02870 1.000 47.83531 153 LYS A O 1
ATOM 1173 N N . LYS A 1 155 ? -22.79155 12.50932 15.85936 1.000 46.57954 154 LYS A N 1
ATOM 1174 C CA . LYS A 1 155 ? -21.66799 13.04678 16.62091 1.000 54.21908 154 LYS A CA 1
ATOM 1175 C C . LYS A 1 155 ? -22.05981 13.01361 18.09296 1.000 49.61859 154 LYS A C 1
ATOM 1176 O O . LYS A 1 155 ? -22.73491 13.91679 18.59096 1.000 53.87673 154 LYS A O 1
ATOM 1178 N N . TRP A 1 156 ? -21.65890 11.95294 18.78592 1.000 43.23547 155 TRP A N 1
ATOM 1179 C CA . TRP A 1 156 ? -22.01023 11.79920 20.19060 1.000 48.10752 155 TRP A CA 1
ATOM 1180 C C . TRP A 1 156 ? -21.20333 12.77168 21.03727 1.000 46.21648 155 TRP A C 1
ATOM 1181 O O . TRP A 1 156 ? -19.97403 12.81519 20.94424 1.000 58.61518 155 TRP A O 1
ATOM 1192 N N . ARG A 1 157 ? -21.89786 13.54821 21.87108 1.000 53.05173 156 ARG A N 1
ATOM 1193 C CA . ARG A 1 157 ? -21.27440 14.65597 22.58546 1.000 54.28947 156 ARG A CA 1
ATOM 1194 C C . ARG A 1 157 ? -20.60490 14.25025 23.89656 1.000 67.03972 156 ARG A C 1
ATOM 1195 O O . ARG A 1 157 ? -19.84077 15.05158 24.44597 1.000 78.89196 156 ARG A O 1
ATOM 1203 N N . TYR A 1 158 ? -20.87712 13.05659 24.42198 1.000 52.96501 157 TYR A N 1
ATOM 1204 C CA . TYR A 1 158 ? -20.25597 12.60512 25.66391 1.000 49.59584 157 TYR A CA 1
ATOM 1205 C C . TYR A 1 158 ? -20.39930 11.09446 25.76470 1.000 48.76944 157 TYR A C 1
ATOM 1206 O O . TYR A 1 158 ? -21.11532 10.46367 24.98325 1.000 47.33440 157 TYR A O 1
ATOM 1215 N N . LYS A 1 159 ? -19.70081 10.51728 26.73627 1.000 41.40097 158 LYS A N 1
ATOM 1216 C CA . LYS A 1 159 ? -19.72498 9.07661 26.93762 1.000 38.58856 158 LYS A CA 1
ATOM 1217 C C . LYS A 1 159 ? -20.72873 8.69759 28.02563 1.000 37.17722 158 LYS A C 1
ATOM 1218 O O . LYS A 1 159 ? -21.33592 9.54936 28.68497 1.000 46.84880 158 LYS A O 1
ATOM 1224 N N . PHE A 1 160 ? -20.90173 7.39033 28.20582 1.000 41.30147 159 PHE A N 1
ATOM 1225 C CA . PHE A 1 160 ? -22.00277 6.85362 28.99233 1.000 37.74009 159 PHE A CA 1
ATOM 1226 C C . PHE A 1 160 ? -21.50968 5.84821 30.02458 1.000 45.38759 159 PHE A C 1
ATOM 1227 O O . PHE A 1 160 ? -20.59676 5.05983 29.75916 1.000 34.24472 159 PHE A O 1
ATOM 1235 N N . ASP A 1 161 ? -22.12353 5.89262 31.21017 1.000 35.37584 160 ASP A N 1
ATOM 1236 C CA . ASP A 1 161 ? -21.77876 4.95234 32.27084 1.000 31.98464 160 ASP A CA 1
ATOM 1237 C C . ASP A 1 161 ? -22.23671 3.53770 31.92861 1.000 39.44457 160 ASP A C 1
ATOM 1238 O O . ASP A 1 161 ? -21.51722 2.56703 32.18807 1.000 36.83497 160 ASP A O 1
ATOM 1243 N N . TYR A 1 162 ? -23.42362 3.39966 31.33791 1.000 31.57231 161 TYR A N 1
ATOM 1244 C CA . TYR A 1 162 ? -23.98578 2.09795 31.01225 1.000 34.08149 161 TYR A CA 1
ATOM 1245 C C . TYR A 1 162 ? -24.62961 2.14122 29.63630 1.000 32.66375 161 TYR A C 1
ATOM 1246 O O . TYR A 1 162 ? -25.36372 3.08076 29.31683 1.000 37.92528 161 TYR A O 1
ATOM 1255 N N . ILE A 1 163 ? -24.35729 1.11831 28.83003 1.000 29.47738 162 ILE A N 1
ATOM 1256 C CA . ILE A 1 163 ? -24.98191 0.95010 27.52388 1.000 26.91996 162 ILE A CA 1
ATOM 1257 C C . ILE A 1 163 ? -25.54917 -0.46354 27.44829 1.000 30.20500 162 ILE A C 1
ATOM 1258 O O . ILE A 1 163 ? -24.83649 -1.43760 27.70887 1.000 33.46632 162 ILE A O 1
ATOM 1263 N N . VAL A 1 164 ? -26.84203 -0.57151 27.13373 1.000 28.54659 163 VAL A N 1
ATOM 1264 C CA . VAL A 1 164 ? -27.53066 -1.84890 27.01431 1.000 25.44820 163 VAL A CA 1
ATOM 1265 C C . VAL A 1 164 ? -28.32504 -1.84326 25.71601 1.000 34.70986 163 VAL A C 1
ATOM 1266 O O . VAL A 1 164 ? -28.67115 -0.78570 25.18478 1.000 32.23192 163 VAL A O 1
ATOM 1270 N N . GLY A 1 165 ? -28.62683 -3.03578 25.20522 1.000 30.13616 164 GLY A N 1
ATOM 1271 C CA . GLY A 1 165 ? -29.60599 -3.11627 24.13795 1.000 29.16559 164 GLY A CA 1
ATOM 1272 C C . GLY A 1 165 ? -29.40633 -4.31910 23.23127 1.000 37.84297 164 GLY A C 1
ATOM 1273 O O . GLY A 1 165 ? -28.80831 -5.32293 23.60664 1.000 28.53640 164 GLY A O 1
ATOM 1274 N N . ASN A 1 166 ? -29.95668 -4.16375 22.02915 1.000 31.22199 165 ASN A N 1
ATOM 1275 C CA . ASN A 1 166 ? -30.03593 -5.23163 21.03374 1.000 24.10219 165 ASN A CA 1
ATOM 1276 C C . ASN A 1 166 ? -29.96307 -4.55289 19.67637 1.000 32.37527 165 ASN A C 1
ATOM 1277 O O . ASN A 1 166 ? -30.97956 -4.09384 19.13948 1.000 31.64113 165 ASN A O 1
ATOM 1282 N N . PRO A 1 167 ? -28.77002 -4.43303 19.10123 1.000 32.17275 166 PRO A N 1
ATOM 1283 C CA . PRO A 1 167 ? -28.59670 -3.66468 17.85149 1.000 29.39920 166 PRO A CA 1
ATOM 1284 C C . PRO A 1 167 ? -29.23869 -4.37243 16.66918 1.000 26.33167 166 PRO A C 1
ATOM 1285 O O . PRO A 1 167 ? -29.53361 -5.57021 16.74158 1.000 30.95909 166 PRO A O 1
ATOM 1289 N N . PRO A 1 168 ? -29.48441 -3.66595 15.56696 1.000 31.23422 167 PRO A N 1
ATOM 1290 C CA . PRO A 1 168 ? -29.99835 -4.33945 14.36308 1.000 34.63629 167 PRO A CA 1
ATOM 1291 C C . PRO A 1 168 ? -28.98175 -5.31046 13.78057 1.000 29.04278 167 PRO A C 1
ATOM 1292 O O . PRO A 1 168 ? -27.77593 -5.04553 13.77790 1.000 29.28589 167 PRO A O 1
ATOM 1296 N N . TYR A 1 169 ? -29.47997 -6.43432 13.26017 1.000 27.12717 168 TYR A N 1
ATOM 1297 C CA . TYR A 1 169 ? -28.64982 -7.40956 12.55577 1.000 27.30989 168 TYR A CA 1
ATOM 1298 C C . TYR A 1 169 ? -29.01347 -7.34479 11.08190 1.000 33.87751 168 TYR A C 1
ATOM 1299 O O . TYR A 1 169 ? -30.16571 -7.61251 10.71665 1.000 29.49261 168 TYR A O 1
ATOM 1308 N N . ILE A 1 170 ? -28.04557 -6.98437 10.23707 1.000 28.50443 169 ILE A N 1
ATOM 1309 C CA . ILE A 1 170 ? -28.28593 -6.86104 8.80020 1.000 28.52991 169 ILE A CA 1
ATOM 1310 C C . ILE A 1 170 ? -27.04255 -7.33431 8.05232 1.000 31.22959 169 ILE A C 1
ATOM 1311 O O . ILE A 1 170 ? -25.96418 -6.74429 8.19438 1.000 30.71306 169 ILE A O 1
ATOM 1316 N N . GLY A 1 171 ? -27.19535 -8.39095 7.25005 1.000 34.71842 170 GLY A N 1
ATOM 1317 C CA . GLY A 1 171 ? -26.08378 -9.00018 6.55244 1.000 25.72742 170 GLY A CA 1
ATOM 1318 C C . GLY A 1 171 ? -25.75777 -8.31781 5.22870 1.000 33.28393 170 GLY A C 1
ATOM 1319 O O . GLY A 1 171 ? -26.35844 -7.32006 4.83415 1.000 29.07687 170 GLY A O 1
ATOM 1320 N N . HIS A 1 172 ? -24.78674 -8.90302 4.51800 1.000 31.65978 171 HIS A N 1
ATOM 1321 C CA . HIS A 1 172 ? -24.20354 -8.24939 3.34973 1.000 32.24846 171 HIS A CA 1
ATOM 1322 C C . HIS A 1 172 ? -25.14924 -8.20879 2.15778 1.000 32.28271 171 HIS A C 1
ATOM 1323 O O . HIS A 1 172 ? -24.92344 -7.41893 1.23391 1.000 30.96709 171 HIS A O 1
ATOM 1330 N N . LYS A 1 173 ? -26.20549 -9.01648 2.15562 1.000 31.98041 172 LYS A N 1
ATOM 1331 C CA . LYS A 1 173 ? -27.17290 -8.95272 1.06530 1.000 37.65761 172 LYS A CA 1
ATOM 1332 C C . LYS A 1 173 ? -28.29104 -7.94621 1.30026 1.000 44.69284 172 LYS A C 1
ATOM 1333 O O . LYS A 1 173 ? -28.85638 -7.43286 0.32999 1.000 50.93792 172 LYS A O 1
ATOM 1339 N N . LYS A 1 174 ? -28.65025 -7.67541 2.55669 1.000 41.39821 173 LYS A N 1
ATOM 1340 C CA . LYS A 1 174 ? -29.78246 -6.80295 2.84956 1.000 38.41805 173 LYS A CA 1
ATOM 1341 C C . LYS A 1 174 ? -29.40459 -5.33148 2.98988 1.000 45.13929 173 LYS A C 1
ATOM 1342 O O . LYS A 1 174 ? -30.26386 -4.46883 2.78461 1.000 46.16499 173 LYS A O 1
ATOM 1348 N N . LEU A 1 175 ? -28.16151 -5.01900 3.34699 1.000 47.24255 174 LEU A N 1
ATOM 1349 C CA . LEU A 1 175 ? -27.71909 -3.63102 3.35298 1.000 46.97690 174 LEU A CA 1
ATOM 1350 C C . LEU A 1 175 ? -27.58729 -3.10474 1.92832 1.000 48.51009 174 LEU A C 1
ATOM 1351 O O . LEU A 1 175 ? -27.26665 -3.84690 0.99697 1.000 48.48914 174 LEU A O 1
ATOM 1356 N N . GLU A 1 176 ? -27.83856 -1.80846 1.76507 1.000 48.31538 175 GLU A N 1
ATOM 1357 C CA . GLU A 1 176 ? -27.64773 -1.15592 0.47842 1.000 55.16506 175 GLU A CA 1
ATOM 1358 C C . GLU A 1 176 ? -26.17222 -0.85922 0.23932 1.000 57.62947 175 GLU A C 1
ATOM 1359 O O . GLU A 1 176 ? -25.40009 -0.63380 1.17594 1.000 38.22576 175 GLU A O 1
ATOM 1365 N N . LYS A 1 177 ? -25.78624 -0.83580 -1.03857 1.000 48.55426 176 LYS A N 1
ATOM 1366 C CA . LYS A 1 177 ? -24.36776 -0.72089 -1.35882 1.000 53.66627 176 LYS A CA 1
ATOM 1367 C C . LYS A 1 177 ? -23.79502 0.64391 -0.98361 1.000 51.62029 176 LYS A C 1
ATOM 1368 O O . LYS A 1 177 ? -22.63303 0.72444 -0.58059 1.000 53.46719 176 LYS A O 1
ATOM 1374 N N . LYS A 1 178 ? -24.57838 1.71843 -1.10305 1.000 48.60462 177 LYS A N 1
ATOM 1375 C CA . LYS A 1 178 ? -24.09495 3.04834 -0.72543 1.000 49.92520 177 LYS A CA 1
ATOM 1376 C C . LYS A 1 178 ? -23.82724 3.13842 0.77646 1.000 40.14519 177 LYS A C 1
ATOM 1377 O O . LYS A 1 178 ? -22.78320 3.65211 1.21828 1.000 45.70072 177 LYS A O 1
ATOM 1383 N N . TYR A 1 179 ? -24.76025 2.63084 1.58087 1.000 41.87575 178 TYR A N 1
ATOM 1384 C CA . TYR A 1 179 ? -24.53317 2.58791 3.01744 1.000 39.03795 178 TYR A CA 1
ATOM 1385 C C . TYR A 1 179 ? -23.34048 1.70181 3.34341 1.000 44.92879 178 TYR A C 1
ATOM 1386 O O . TYR A 1 179 ? -22.54381 2.02180 4.23348 1.000 42.86665 178 TYR A O 1
ATOM 1395 N N . LYS A 1 180 ? -23.20254 0.58048 2.63022 1.000 36.67100 179 LYS A N 1
ATOM 1396 C CA . LYS A 1 180 ? -22.04773 -0.28342 2.83722 1.000 47.46399 179 LYS A CA 1
ATOM 1397 C C . LYS A 1 180 ? -20.74635 0.42691 2.47869 1.000 43.68425 179 LYS A C 1
ATOM 1398 O O . LYS A 1 180 ? -19.71651 0.16139 3.09774 1.000 41.27150 179 LYS A O 1
ATOM 1404 N N . LYS A 1 181 ? -20.76247 1.31870 1.48690 1.000 39.49424 180 LYS A N 1
ATOM 1405 C CA . LYS A 1 181 ? -19.57549 2.12522 1.20987 1.000 40.54784 180 LYS A CA 1
ATOM 1406 C C . LYS A 1 181 ? -19.24144 3.01466 2.39903 1.000 49.06025 180 LYS A C 1
ATOM 1407 O O . LYS A 1 181 ? -18.07323 3.12636 2.80816 1.000 48.23034 180 LYS A O 1
ATOM 1413 N N . PHE A 1 182 ? -20.26510 3.63672 2.98102 1.000 46.54354 181 PHE A N 1
ATOM 1414 C CA . PHE A 1 182 ? -20.04531 4.40788 4.20229 1.000 38.59660 181 PHE A CA 1
ATOM 1415 C C . PHE A 1 182 ? -19.41670 3.53995 5.29355 1.000 40.80795 181 PHE A C 1
ATOM 1416 O O . PHE A 1 182 ? -18.40445 3.91692 5.89317 1.000 46.96074 181 PHE A O 1
ATOM 1424 N N . LEU A 1 183 ? -19.98450 2.35224 5.53347 1.000 39.67941 182 LEU A N 1
ATOM 1425 C CA . LEU A 1 183 ? -19.48775 1.47798 6.59748 1.000 39.07292 182 LEU A CA 1
ATOM 1426 C C . LEU A 1 183 ? -18.06521 1.00017 6.32335 1.000 47.13549 182 LEU A C 1
ATOM 1427 O O . LEU A 1 183 ? -17.22406 0.97718 7.23124 1.000 36.40080 182 LEU A O 1
ATOM 1432 N N . LEU A 1 184 ? -17.77880 0.60746 5.07870 1.000 37.69607 183 LEU A N 1
ATOM 1433 C CA . LEU A 1 184 ? -16.43766 0.16111 4.72430 1.000 42.92079 183 LEU A CA 1
ATOM 1434 C C . LEU A 1 184 ? -15.41822 1.26400 4.95285 1.000 46.39008 183 LEU A C 1
ATOM 1435 O O . LEU A 1 184 ? -14.31006 0.99989 5.43010 1.000 56.31141 183 LEU A O 1
ATOM 1440 N N . GLU A 1 185 ? -15.77369 2.51045 4.63033 1.000 47.02613 184 GLU A N 1
ATOM 1441 C CA . GLU A 1 185 ? -14.82634 3.60198 4.84359 1.000 51.19218 184 GLU A CA 1
ATOM 1442 C C . GLU A 1 185 ? -14.66730 3.94872 6.32527 1.000 53.63255 184 GLU A C 1
ATOM 1443 O O . GLU A 1 185 ? -13.54488 4.15974 6.79844 1.00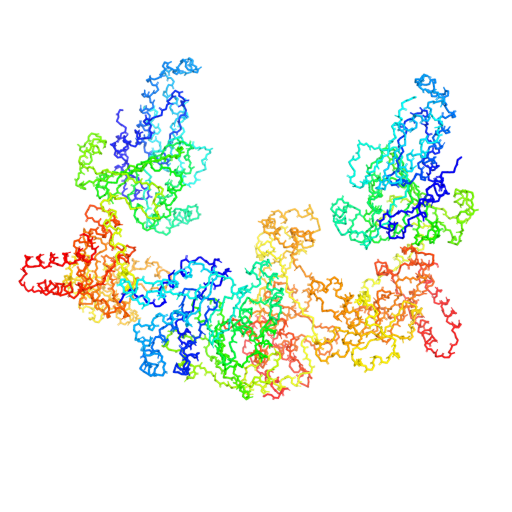0 53.38547 184 GLU A O 1
ATOM 1449 N N . LYS A 1 186 ? -15.76647 4.01355 7.07729 1.000 45.64602 185 LYS A N 1
ATOM 1450 C CA . LYS A 1 186 ? -15.72107 4.58353 8.41784 1.000 41.98711 185 LYS A CA 1
ATOM 1451 C C . LYS A 1 186 ? -15.59817 3.55498 9.53556 1.000 47.09602 185 LYS A C 1
ATOM 1452 O O . LYS A 1 186 ? -15.26652 3.93376 10.66221 1.000 37.12010 185 LYS A O 1
ATOM 1458 N N . TYR A 1 187 ? -15.86183 2.27753 9.27032 1.000 34.11330 186 TYR A N 1
ATOM 1459 C CA . TYR A 1 187 ? -15.83482 1.26422 10.31747 1.000 40.26231 186 TYR A CA 1
ATOM 1460 C C . TYR A 1 187 ? -14.88025 0.13368 9.96189 1.000 35.09890 186 TYR A C 1
ATOM 1461 O O . TYR A 1 187 ? -15.06379 -1.00336 10.40496 1.000 32.24838 186 TYR A O 1
ATOM 1470 N N . SER A 1 188 ? -13.83253 0.44886 9.19417 1.000 32.74325 187 SER A N 1
ATOM 1471 C CA . SER A 1 188 ? -12.95551 -0.57740 8.63815 1.000 36.41111 187 SER A CA 1
ATOM 1472 C C . SER A 1 188 ? -12.24226 -1.39532 9.71058 1.000 45.52329 187 SER A C 1
ATOM 1473 O O . SER A 1 188 ? -11.77961 -2.50298 9.41810 1.000 41.79742 187 SER A O 1
ATOM 1476 N N . GLU A 1 189 ? -12.15214 -0.89293 10.94453 1.000 42.36996 188 GLU A N 1
ATOM 1477 C CA . GLU A 1 189 ? -11.52354 -1.67371 12.00492 1.000 42.47824 188 GLU A CA 1
ATOM 1478 C C . GLU A 1 189 ? -12.30412 -2.93418 12.35359 1.000 35.63548 188 GLU A C 1
ATOM 1479 O O . GLU A 1 189 ? -11.71021 -3.88542 12.87452 1.000 42.69976 188 GLU A O 1
ATOM 1485 N N . VAL A 1 190 ? -13.61520 -2.96367 12.10924 1.000 31.94830 189 VAL A N 1
ATOM 1486 C CA . VAL A 1 190 ? -14.40808 -4.14056 12.44651 1.000 37.26622 189 VAL A CA 1
ATOM 1487 C C . VAL A 1 190 ? -15.25175 -4.62034 11.27004 1.000 37.66672 189 VAL A C 1
ATOM 1488 O O . VAL A 1 190 ? -15.82617 -5.71072 11.33211 1.000 34.75631 189 VAL A O 1
ATOM 1492 N N . TYR A 1 191 ? -15.35723 -3.82496 10.20084 1.000 34.70135 190 TYR A N 1
ATOM 1493 C CA . TYR A 1 191 ? -16.30541 -4.11306 9.12490 1.000 29.79337 190 TYR A CA 1
ATOM 1494 C C . TYR A 1 191 ? -15.58280 -4.17955 7.78455 1.000 31.97994 190 TYR A C 1
ATOM 1495 O O . TYR A 1 191 ? -15.13893 -3.15003 7.26316 1.000 35.75190 190 TYR A O 1
ATOM 1504 N N . LYS A 1 192 ? -15.50077 -5.38949 7.22225 1.000 34.40192 191 LYS A N 1
ATOM 1505 C CA . LYS A 1 192 ? -14.98123 -5.65780 5.88542 1.000 38.30185 191 LYS A CA 1
ATOM 1506 C C . LYS A 1 192 ? -15.74239 -6.83774 5.29139 1.000 34.91055 191 LYS A C 1
ATOM 1507 O O . LYS A 1 192 ? -16.26347 -7.68484 6.01726 1.000 27.35241 191 LYS A O 1
ATOM 1513 N N . ASP A 1 193 ? -15.79975 -6.88419 3.96374 1.000 34.83766 192 ASP A N 1
ATOM 1514 C CA . ASP A 1 193 ? -16.20209 -8.07815 3.21277 1.000 36.11795 192 ASP A CA 1
ATOM 1515 C C . ASP A 1 193 ? -17.60395 -8.48984 3.64611 1.000 30.88676 192 ASP A C 1
ATOM 1516 O O . ASP A 1 193 ? -18.54185 -7.69355 3.48038 1.000 32.44499 192 ASP A O 1
ATOM 1521 N N . LYS A 1 194 ? -17.80490 -9.68986 4.19715 1.000 31.61300 193 LYS A N 1
ATOM 1522 C CA . LYS A 1 194 ? -19.13628 -10.20122 4.50200 1.000 27.34985 193 LYS A CA 1
ATOM 1523 C C . LYS A 1 194 ? -19.54379 -9.94416 5.95445 1.000 29.27289 193 LYS A C 1
ATOM 1524 O O . LYS A 1 194 ? -20.33780 -10.70400 6.52634 1.000 27.95554 193 LYS A O 1
ATOM 1530 N N . ALA A 1 195 ? -19.03980 -8.86910 6.55528 1.000 32.29085 194 ALA A N 1
ATOM 1531 C CA . ALA A 1 195 ? -19.39293 -8.50758 7.92083 1.000 33.28250 194 ALA A CA 1
ATOM 1532 C C . ALA A 1 195 ? -20.85908 -8.08610 8.02063 1.000 37.60258 194 ALA A C 1
ATOM 1533 O O . ALA A 1 195 ? -21.56997 -7.93994 7.02149 1.000 31.68162 194 ALA A O 1
ATOM 1535 N N . ASP A 1 196 ? -21.29798 -7.88026 9.26156 1.000 25.63560 195 ASP A N 1
ATOM 1536 C CA . ASP A 1 196 ? -22.66120 -7.49756 9.59670 1.000 26.95995 195 ASP A CA 1
ATOM 1537 C C . ASP A 1 196 ? -22.66892 -6.12973 10.26839 1.000 28.65174 195 ASP A C 1
ATOM 1538 O O . ASP A 1 196 ? -21.69068 -5.71071 10.89527 1.000 30.15211 195 ASP A O 1
ATOM 1543 N N . LEU A 1 197 ? -23.81146 -5.45194 10.15056 1.000 32.68495 196 LEU A N 1
ATOM 1544 C CA . LEU A 1 197 ? -23.99592 -4.13195 10.74938 1.000 35.47313 196 LEU A CA 1
ATOM 1545 C C . LEU A 1 197 ? -23.75303 -4.13403 12.26060 1.000 31.04146 196 LEU A C 1
ATOM 1546 O O . LEU A 1 197 ? -23.22318 -3.15368 12.82240 1.000 36.23904 196 LEU A O 1
ATOM 1551 N N . TYR A 1 198 ? -24.12814 -5.22045 12.94255 1.000 28.46584 197 TYR A N 1
ATOM 1552 C CA . TYR A 1 198 ? -23.98705 -5.22880 14.39094 1.000 28.96528 197 TYR A CA 1
ATOM 1553 C C . TYR A 1 198 ? -22.52414 -5.20455 14.82301 1.000 25.60986 197 TYR A C 1
ATOM 1554 O O . TYR A 1 198 ? -22.24143 -4.82797 15.96404 1.000 28.16756 197 TYR A O 1
ATOM 1563 N N . PHE A 1 199 ? -21.58553 -5.53844 13.93097 1.000 25.73221 198 PHE A N 1
ATOM 1564 C CA . PHE A 1 199 ? -20.17406 -5.31816 14.24343 1.000 29.88647 198 PHE A CA 1
ATOM 1565 C C . PHE A 1 199 ? -19.92030 -3.83672 14.48074 1.000 29.48052 198 PHE A C 1
ATOM 1566 O O . PHE A 1 199 ? -19.23372 -3.44276 15.43679 1.000 29.09313 198 PHE A O 1
ATOM 1574 N N . CYS A 1 200 ? -20.46530 -3.00037 13.59234 1.000 30.12755 199 CYS A N 1
ATOM 1575 C CA . CYS A 1 200 ? -20.31662 -1.55999 13.72294 1.000 30.53796 199 CYS A CA 1
ATOM 1576 C C . CYS A 1 200 ? -20.96552 -1.07285 15.00066 1.000 34.63481 199 CYS A C 1
ATOM 1577 O O . CYS A 1 200 ? -20.45191 -0.15868 15.65912 1.000 29.61984 199 CYS A O 1
ATOM 1580 N N . PHE A 1 201 ? -22.10552 -1.66016 15.36457 1.000 29.95516 200 PHE A N 1
ATOM 1581 C CA . PHE A 1 201 ? -22.71260 -1.24033 16.62445 1.000 27.76981 200 PHE A CA 1
ATOM 1582 C C . PHE A 1 201 ? -21.84258 -1.61685 17.82452 1.000 33.23378 200 PHE A C 1
ATOM 1583 O O . PHE A 1 201 ? -21.71981 -0.82764 18.76666 1.000 33.57193 200 PHE A O 1
ATOM 1591 N N . TYR A 1 202 ? -21.21692 -2.79946 17.80910 1.000 26.98547 201 TYR A N 1
ATOM 1592 C CA . TYR A 1 202 ? -20.24685 -3.11967 18.85771 1.000 31.38167 201 TYR A CA 1
ATOM 1593 C C . TYR A 1 202 ? -19.16484 -2.05111 18.94096 1.000 38.99223 201 TYR A C 1
ATOM 1594 O O . TYR A 1 202 ? -18.79847 -1.60157 20.03749 1.000 29.24733 201 TYR A O 1
ATOM 1603 N N . LYS A 1 203 ? -18.62069 -1.64943 17.78594 1.000 30.89167 202 LYS A N 1
ATOM 1604 C CA . LYS A 1 203 ? -17.55589 -0.64981 17.80814 1.000 31.08161 202 LYS A CA 1
ATOM 1605 C C . LYS A 1 203 ? -18.04578 0.65393 18.41609 1.000 34.65347 202 LYS A C 1
ATOM 1606 O O . LYS A 1 203 ? -17.37427 1.23855 19.27239 1.000 36.88186 202 LYS A O 1
ATOM 1612 N N . LYS A 1 204 ? -19.21817 1.12466 17.98287 1.000 30.04645 203 LYS A N 1
ATOM 1613 C CA . LYS A 1 204 ? -19.72366 2.40811 18.46213 1.000 30.03320 203 LYS A CA 1
ATOM 1614 C C . LYS A 1 204 ? -19.96881 2.37215 19.96704 1.000 31.60369 203 LYS A C 1
ATOM 1615 O O . LYS A 1 204 ? -19.58546 3.30303 20.69790 1.000 27.59176 203 LYS A O 1
ATOM 1621 N N . ILE A 1 205 ? -20.57484 1.28175 20.44538 1.000 33.82812 204 ILE A N 1
ATOM 1622 C CA . ILE A 1 205 ? -20.85657 1.12991 21.86949 1.000 29.85569 204 ILE A CA 1
ATOM 1623 C C . ILE A 1 205 ? -19.56357 1.16356 22.66719 1.000 31.30387 204 ILE A C 1
ATOM 1624 O O . ILE A 1 205 ? -19.45288 1.87051 23.67533 1.000 35.64839 204 ILE A O 1
ATOM 1629 N N . ILE A 1 206 ? -18.55604 0.41615 22.21459 1.000 30.24532 205 ILE A N 1
ATOM 1630 C CA . ILE A 1 206 ? -17.28172 0.41403 22.92285 1.000 32.72009 205 ILE A CA 1
ATOM 1631 C C . ILE A 1 206 ? -16.68343 1.81178 22.93301 1.000 37.55777 205 ILE A C 1
ATOM 1632 O O . ILE A 1 206 ? -16.17703 2.28137 23.96033 1.000 35.41545 205 ILE A O 1
ATOM 1637 N N . ASP A 1 207 ? -16.78254 2.51929 21.80578 1.000 33.53252 206 ASP A N 1
ATOM 1638 C CA . ASP A 1 207 ? -16.13825 3.82093 21.68645 1.000 34.19824 206 ASP A CA 1
ATOM 1639 C C . ASP A 1 207 ? -16.77039 4.87903 22.58710 1.000 40.92959 206 ASP A C 1
ATOM 1640 O O . ASP A 1 207 ? -16.05985 5.77562 23.05802 1.000 40.77960 206 ASP A O 1
ATOM 1645 N N . ILE A 1 208 ? -18.08235 4.83603 22.82429 1.000 34.11312 207 ILE A N 1
ATOM 1646 C CA . ILE A 1 208 ? -18.71485 5.89453 23.62809 1.000 33.63597 207 ILE A CA 1
ATOM 1647 C C . ILE A 1 208 ? -19.04827 5.42708 25.05222 1.000 37.56102 207 ILE A C 1
ATOM 1648 O O . ILE A 1 208 ? -19.80966 6.09127 25.76083 1.000 33.88140 207 ILE A O 1
ATOM 1653 N N . LEU A 1 209 ? -18.45861 4.32537 25.50125 1.000 31.63000 208 LEU A N 1
ATOM 1654 C CA . LEU A 1 209 ? -18.58369 3.88716 26.88571 1.000 31.60151 208 LEU A CA 1
ATOM 1655 C C . LEU A 1 209 ? -17.49746 4.54812 27.73095 1.000 35.52409 208 LEU A C 1
ATOM 1656 O O . LEU A 1 209 ? -16.31535 4.48809 27.37856 1.000 38.16902 208 LEU A O 1
ATOM 1661 N N . LYS A 1 210 ? -17.89647 5.18200 28.83945 1.000 36.42544 209 LYS A N 1
ATOM 1662 C CA . LYS A 1 210 ? -16.93192 5.85737 29.70639 1.000 33.67875 209 LYS A CA 1
ATOM 1663 C C . LYS A 1 210 ? -15.90601 4.87036 30.25490 1.000 33.72141 209 LYS A C 1
ATOM 1664 O O . LYS A 1 210 ? -16.13759 3.66078 30.32483 1.000 35.44973 209 LYS A O 1
ATOM 1670 N N . GLN A 1 211 ? -14.76113 5.40527 30.66957 1.000 36.48423 210 GLN A N 1
ATOM 1671 C CA . GLN A 1 211 ? -13.83204 4.60717 31.45265 1.000 42.25164 210 GLN A CA 1
ATOM 1672 C C . GLN A 1 211 ? -14.52412 4.15209 32.73348 1.000 44.22085 210 GLN A C 1
ATOM 1673 O O . GLN A 1 211 ? -15.15333 4.95105 33.43018 1.000 43.65814 210 GLN A O 1
ATOM 1679 N N . GLY A 1 212 ? -14.43770 2.85673 33.02538 1.000 38.74666 211 GLY A N 1
ATOM 1680 C CA . GLY A 1 212 ? -15.17080 2.29276 34.13874 1.000 42.47275 211 GLY A CA 1
ATOM 1681 C C . GLY A 1 212 ? -16.62437 1.97475 33.85431 1.000 39.78426 211 GLY A C 1
ATOM 1682 O O . GLY A 1 212 ? -17.32149 1.48858 34.75214 1.000 44.00073 211 GLY A O 1
ATOM 1683 N N . GLY A 1 213 ? -17.10796 2.23059 32.64055 1.000 36.89108 212 GLY A N 1
ATOM 1684 C CA . GLY A 1 213 ? -18.48126 1.92353 32.30971 1.000 40.55809 212 GLY A CA 1
ATOM 1685 C C . GLY A 1 213 ? -18.68777 0.45445 31.98455 1.000 40.43354 212 GLY A C 1
ATOM 1686 O O . GLY A 1 213 ? -17.74052 -0.32270 31.84682 1.000 39.38780 212 GLY A O 1
ATOM 1687 N N . ILE A 1 214 ? -19.95868 0.07350 31.86141 1.000 30.00333 213 ILE A N 1
ATOM 1688 C CA . ILE A 1 214 ? -20.34229 -1.31058 31.60308 1.000 27.05641 213 ILE A CA 1
ATOM 1689 C C . ILE A 1 214 ? -21.32727 -1.34343 30.44495 1.000 30.08018 213 ILE A C 1
ATOM 1690 O O . ILE A 1 214 ? -22.33131 -0.62416 30.45787 1.000 33.67599 213 ILE A O 1
ATOM 1695 N N . GLY A 1 215 ? -21.04915 -2.18860 29.45837 1.000 27.78832 214 GLY A N 1
ATOM 1696 C CA . GLY A 1 215 ? -21.97107 -2.43725 28.36895 1.000 25.69948 214 GLY A CA 1
ATOM 1697 C C . GLY A 1 215 ? -22.45149 -3.87725 28.38562 1.000 35.71863 214 GLY A C 1
ATOM 1698 O O . GLY A 1 215 ? -21.72031 -4.79174 28.77633 1.000 29.28839 214 GLY A O 1
ATOM 1699 N N . SER A 1 216 ? -23.69389 -4.07559 27.95483 1.000 26.27934 215 SER A N 1
ATOM 1700 C CA . SER A 1 216 ? -24.26998 -5.41445 27.90315 1.000 30.16519 215 SER A CA 1
ATOM 1701 C C . SER A 1 216 ? -25.25594 -5.46286 26.74800 1.000 27.37645 215 SER A C 1
ATOM 1702 O O . SER A 1 216 ? -26.19318 -4.66128 26.70688 1.000 25.70197 215 SER A O 1
ATOM 1705 N N . VAL A 1 217 ? -25.04259 -6.38298 25.80331 1.000 29.71007 216 VAL A N 1
ATOM 1706 C CA . VAL A 1 217 ? -25.88385 -6.45385 24.61325 1.000 24.30136 216 VAL A CA 1
ATOM 1707 C C . VAL A 1 217 ? -26.15983 -7.90320 24.24527 1.000 30.57379 216 VAL A C 1
ATOM 1708 O O . VAL A 1 217 ? -25.34848 -8.80119 24.49937 1.000 31.42108 216 VAL A O 1
ATOM 1712 N N . ILE A 1 218 ? -27.31399 -8.12778 23.61804 1.000 26.70671 217 ILE A N 1
ATOM 1713 C CA . ILE A 1 218 ? -27.61031 -9.40334 22.97182 1.000 33.40283 217 ILE A CA 1
ATOM 1714 C C . ILE A 1 218 ? -27.43966 -9.22210 21.46464 1.000 35.54050 217 ILE A C 1
ATOM 1715 O O . ILE A 1 218 ? -28.02503 -8.31450 20.86150 1.000 27.41413 217 ILE A O 1
ATOM 1720 N N . THR A 1 219 ? -26.61548 -10.06592 20.86466 1.000 25.61159 218 THR A N 1
ATOM 1721 C CA . THR A 1 219 ? -26.34594 -9.99464 19.43590 1.000 29.18159 218 THR A CA 1
ATOM 1722 C C . THR A 1 219 ? -26.39700 -11.41268 18.87788 1.000 37.71407 218 THR A C 1
ATOM 1723 O O . THR A 1 219 ? -26.64956 -12.35585 19.64499 1.000 28.67140 218 THR A O 1
ATOM 1727 N N . PRO A 1 220 ? -26.21026 -11.61769 17.56611 1.000 30.65747 219 PRO A N 1
ATOM 1728 C CA . PRO A 1 220 ? -26.00820 -12.98372 17.07784 1.000 27.66320 219 PRO A CA 1
ATOM 1729 C C . PRO A 1 220 ? -24.73889 -13.56768 17.67363 1.000 27.25554 219 PRO A C 1
ATOM 1730 O O . PRO A 1 220 ? -23.80839 -12.84815 18.03793 1.000 24.67196 219 PRO A O 1
ATOM 1734 N N . ARG A 1 221 ? -24.71339 -14.88898 17.78088 1.000 32.92691 220 ARG A N 1
ATOM 1735 C CA . ARG A 1 221 ? -23.54143 -15.57086 18.31286 1.000 28.37515 220 ARG A CA 1
ATOM 1736 C C . ARG A 1 221 ? -22.44001 -15.77530 17.27909 1.000 26.89250 220 ARG A C 1
ATOM 1737 O O . ARG A 1 221 ? -21.31510 -16.11638 17.66192 1.000 27.41649 220 ARG A O 1
ATOM 1745 N N . TYR A 1 222 ? -22.71814 -15.54748 15.99017 1.000 30.71177 221 TYR A N 1
ATOM 1746 C CA . TYR A 1 222 ? -21.82664 -16.04363 14.94201 1.000 27.65188 221 TYR A CA 1
ATOM 1747 C C . TYR A 1 222 ? -20.46458 -15.35689 14.94810 1.000 24.88276 221 TYR A C 1
ATOM 1748 O O . TYR A 1 222 ? -19.47426 -15.96165 14.52434 1.000 29.06362 221 TYR A O 1
ATOM 1757 N N . PHE A 1 223 ? -20.37864 -14.10892 15.41280 1.000 26.16110 222 PHE A N 1
ATOM 1758 C CA . PHE A 1 223 ? -19.07862 -13.44833 15.43336 1.000 28.94751 222 PHE A CA 1
ATOM 1759 C C . PHE A 1 223 ? -18.09785 -14.14673 16.37114 1.000 26.47617 222 PHE A C 1
ATOM 1760 O O . PHE A 1 223 ? -16.88470 -13.96005 16.23316 1.000 26.50133 222 PHE A O 1
ATOM 1768 N N . LEU A 1 224 ? -18.59023 -14.96062 17.30942 1.000 27.77995 223 LEU A N 1
ATOM 1769 C CA . LEU A 1 224 ? -17.68577 -15.67431 18.20598 1.000 32.68962 223 LEU A CA 1
ATOM 1770 C C . LEU A 1 224 ? -16.77987 -16.63442 17.44139 1.000 35.62697 223 LEU A C 1
ATOM 1771 O O . LEU A 1 224 ? -15.66557 -16.92815 17.89301 1.000 30.86039 223 LEU A O 1
ATOM 1776 N N . GLU A 1 225 ? -17.22243 -17.11560 16.27666 1.000 24.38172 224 GLU A N 1
ATOM 1777 C CA . GLU A 1 225 ? -16.44490 -18.07737 15.49744 1.000 31.16914 224 GLU A CA 1
ATOM 1778 C C . GLU A 1 225 ? -16.22228 -17.70403 14.03567 1.000 32.42572 224 GLU A C 1
ATOM 1779 O O . GLU A 1 225 ? -15.34711 -18.30913 13.40303 1.000 25.84894 224 GLU A O 1
ATOM 1785 N N . SER A 1 226 ? -16.96968 -16.75600 13.47300 1.000 24.56126 225 SER A N 1
ATOM 1786 C CA . SER A 1 226 ? -16.94286 -16.56201 12.02507 1.000 34.31625 225 SER A CA 1
ATOM 1787 C C . SER A 1 226 ? -15.65598 -15.88549 11.56270 1.000 30.29051 225 SER A C 1
ATOM 1788 O O . SER A 1 226 ? -15.02489 -15.11711 12.29332 1.000 23.98339 225 SER A O 1
ATOM 1791 N N . LEU A 1 227 ? -15.27514 -16.19034 10.32143 1.000 28.71950 226 LEU A N 1
ATOM 1792 C CA . LEU A 1 227 ? -14.14114 -15.52792 9.68973 1.000 30.43142 226 LEU A CA 1
ATOM 1793 C C . LEU A 1 227 ? -14.36278 -14.02384 9.59801 1.000 29.77280 226 LEU A C 1
ATOM 1794 O O . LEU A 1 227 ? -13.43906 -13.23434 9.83815 1.000 29.75368 226 LEU A O 1
ATOM 1799 N N . SER A 1 228 ? -15.58246 -13.60812 9.24577 1.000 26.17251 227 SER A N 1
ATOM 1800 C CA . SER A 1 228 ? -15.88250 -12.18186 9.14639 1.000 30.33464 227 SER A CA 1
ATOM 1801 C C . SER A 1 228 ? -15.70053 -11.47555 10.48080 1.000 32.73566 227 SER A C 1
ATOM 1802 O O . SER A 1 228 ? -15.39861 -10.27777 10.51054 1.000 26.86944 227 SER A O 1
ATOM 1805 N N . GLY A 1 229 ? -15.86823 -12.19127 11.58532 1.000 28.75001 228 GLY A N 1
ATOM 1806 C CA . GLY A 1 229 ? -15.78538 -11.59487 12.90113 1.000 31.99580 228 GLY A CA 1
ATOM 1807 C C . GLY A 1 229 ? -14.39183 -11.44327 13.47479 1.000 28.20745 228 GLY A C 1
ATOM 1808 O O . GLY A 1 229 ? -14.25793 -11.00039 14.61757 1.000 30.22913 228 GLY A O 1
ATOM 1809 N N . LYS A 1 230 ? -13.34575 -11.78553 12.72210 1.000 27.47830 229 LYS A N 1
ATOM 1810 C CA . LYS A 1 230 ? -11.99212 -11.77510 13.27678 1.000 31.82376 229 LYS A CA 1
ATOM 1811 C C . LYS A 1 230 ? -11.59302 -10.38291 13.77044 1.000 41.20114 229 LYS A C 1
ATOM 1812 O O . LYS A 1 230 ? -11.12268 -10.21908 14.90866 1.000 41.71050 229 LYS A O 1
ATOM 1818 N N . ASP A 1 231 ? -11.77990 -9.36405 12.92713 1.000 32.51990 230 ASP A N 1
ATOM 1819 C CA . ASP A 1 231 ? -11.40286 -8.00664 13.30972 1.000 36.57698 230 ASP A CA 1
ATOM 1820 C C . ASP A 1 231 ? -12.22298 -7.51649 14.49754 1.000 29.83421 230 ASP A C 1
ATOM 1821 O O . ASP A 1 231 ? -11.69357 -6.84098 15.38804 1.000 33.95177 230 ASP A O 1
ATOM 1826 N N . LEU A 1 232 ? -13.51938 -7.83543 14.52001 1.000 29.44448 231 LEU A N 1
ATOM 1827 C CA . LEU A 1 232 ? -14.36312 -7.43036 15.63781 1.000 36.70647 231 LEU A CA 1
ATOM 1828 C C . LEU A 1 232 ? -13.90846 -8.07601 16.94111 1.000 36.81559 231 LEU A C 1
ATOM 1829 O O . LEU A 1 232 ? -13.87847 -7.41673 17.98696 1.000 34.54559 231 LEU A O 1
ATOM 1834 N N . ARG A 1 233 ? -13.56602 -9.36745 16.90341 1.000 30.22000 232 ARG A N 1
ATOM 1835 C CA . ARG A 1 233 ? -13.06641 -10.02795 18.10475 1.000 36.61007 232 ARG A CA 1
ATOM 1836 C C . ARG A 1 233 ? -11.78867 -9.36707 18.59460 1.000 37.66467 232 ARG A C 1
ATOM 1837 O O . ARG A 1 233 ? -11.60765 -9.16282 19.80370 1.000 30.83218 232 ARG A O 1
ATOM 1845 N N . GLU A 1 234 ? -10.88959 -9.02419 17.66705 1.000 31.32995 233 GLU A N 1
ATOM 1846 C CA . GLU A 1 234 ? -9.66364 -8.33772 18.06335 1.000 37.22034 233 GLU A CA 1
ATOM 1847 C C . GLU A 1 234 ? -9.97122 -6.99435 18.71089 1.000 39.15017 233 GLU A C 1
ATOM 1848 O O . GLU A 1 234 ? -9.38052 -6.63634 19.73894 1.000 39.21010 233 GLU A O 1
ATOM 1854 N N . TYR A 1 235 ? -10.90316 -6.24229 18.12642 1.000 37.47599 234 TYR A N 1
ATOM 1855 C CA . TYR A 1 235 ? -11.25993 -4.93807 18.67072 1.000 38.89194 234 TYR A CA 1
ATOM 1856 C C . TYR A 1 235 ? -11.82152 -5.07378 20.08161 1.000 36.72636 234 TYR A C 1
ATOM 1857 O O . TYR A 1 235 ? -11.43283 -4.33581 21.00151 1.000 38.19375 234 TYR A O 1
ATOM 1866 N N . ILE A 1 236 ? -12.72268 -6.03796 20.27261 1.000 29.28172 235 ILE A N 1
ATOM 1867 C CA . ILE A 1 236 ? -13.33368 -6.24367 21.58363 1.000 35.56246 235 ILE A CA 1
ATOM 1868 C C . ILE A 1 236 ? -12.27260 -6.59062 22.61583 1.000 39.66826 235 ILE A C 1
ATOM 1869 O O . ILE A 1 236 ? -12.15833 -5.93679 23.66074 1.000 35.13991 235 ILE A O 1
ATOM 1874 N N . LYS A 1 237 ? -11.45219 -7.60272 22.32383 1.000 34.35084 236 LYS A N 1
ATOM 1875 C CA . LYS A 1 237 ? -10.51279 -8.05193 23.33740 1.000 30.89778 236 LYS A CA 1
ATOM 1876 C C . LYS A 1 237 ? -9.42035 -7.02687 23.58705 1.000 36.98662 236 LYS A C 1
ATOM 1877 O O . LYS A 1 237 ? -8.84499 -7.01663 24.67881 1.000 38.72605 236 LYS A O 1
ATOM 1883 N N . SER A 1 238 ? -9.14594 -6.14210 22.62272 1.000 35.51690 237 SER A N 1
ATOM 1884 C CA . SER A 1 238 ? -8.14190 -5.11220 22.82702 1.000 38.76738 237 SER A CA 1
ATOM 1885 C C . SER A 1 238 ? -8.67827 -3.87107 23.52206 1.000 44.63767 237 SER A C 1
ATOM 1886 O O . SER A 1 238 ? -7.88175 -3.08254 24.03679 1.000 39.41185 237 SER A O 1
ATOM 1889 N N . ASN A 1 239 ? -9.99260 -3.66095 23.55449 1.000 36.01391 238 ASN A N 1
ATOM 1890 C CA . ASN A 1 239 ? -10.49069 -2.40332 24.08646 1.000 34.49445 238 ASN A CA 1
ATOM 1891 C C . ASN A 1 239 ? -11.33139 -2.51782 25.34692 1.000 37.88623 238 ASN A C 1
ATOM 1892 O O . ASN A 1 239 ? -11.45097 -1.52360 26.06879 1.000 39.33698 238 ASN A O 1
ATOM 1897 N N . VAL A 1 240 ? -11.91161 -3.67690 25.64277 1.000 37.36826 239 VAL A N 1
ATOM 1898 C CA . VAL A 1 240 ? -12.69964 -3.83268 26.85621 1.000 35.40878 239 VAL A CA 1
ATOM 1899 C C . VAL A 1 240 ? -12.31249 -5.13372 27.54430 1.000 39.43623 239 VAL A C 1
ATOM 1900 O O . VAL A 1 240 ? -11.69333 -6.01915 26.95200 1.000 35.94221 239 VAL A O 1
ATOM 1904 N N . ASN A 1 241 ? -12.65885 -5.22086 28.82617 1.000 32.14759 240 ASN A N 1
ATOM 1905 C CA . ASN A 1 241 ? -12.60483 -6.47408 29.56484 1.000 33.68618 240 ASN A CA 1
ATOM 1906 C C . ASN A 1 241 ? -13.94668 -7.17091 29.39262 1.000 33.59184 240 ASN A C 1
ATOM 1907 O O . ASN A 1 241 ? -14.98715 -6.60870 29.74985 1.000 33.76765 240 ASN A O 1
ATOM 1912 N N . VAL A 1 242 ? -13.92919 -8.37635 28.83171 1.000 30.44782 241 VAL A N 1
ATOM 1913 C CA . VAL A 1 242 ? -15.15295 -9.15202 28.64945 1.000 32.14563 241 VAL A CA 1
ATOM 1914 C C . VAL A 1 242 ? -15.47738 -9.82684 29.98101 1.000 35.59013 241 VAL A C 1
ATOM 1915 O O . VAL A 1 242 ? -14.75532 -10.72112 30.42839 1.000 28.89434 241 VAL A O 1
ATOM 1919 N N . GLN A 1 243 ? -16.54398 -9.37473 30.63981 1.000 33.58881 242 GLN A N 1
ATOM 1920 C CA . GLN A 1 243 ? -16.93540 -9.99417 31.90245 1.000 27.99597 242 GLN A CA 1
ATOM 1921 C C . GLN A 1 243 ? -17.60394 -11.33803 31.67517 1.000 29.65733 242 GLN A C 1
ATOM 1922 O O . GLN A 1 243 ? -17.33683 -12.30549 32.39715 1.000 28.63686 242 GLN A O 1
ATOM 1928 N N . GLU A 1 244 ? -18.49728 -11.41525 30.69215 1.000 28.98972 243 GLU A N 1
ATOM 1929 C CA . GLU A 1 244 ? -19.33581 -12.60193 30.60662 1.000 28.20265 243 GLU A CA 1
ATOM 1930 C C . GLU A 1 244 ? -19.85565 -12.79479 29.18659 1.000 30.99463 243 GLU A C 1
ATOM 1931 O O . GLU A 1 244 ? -20.22581 -11.82695 28.51443 1.000 28.75912 243 GLU A O 1
ATOM 1937 N N . ILE A 1 245 ? -19.89739 -14.05397 28.75755 1.000 24.20182 244 ILE A N 1
ATOM 1938 C CA . ILE A 1 245 ? -20.52984 -14.47430 27.51268 1.000 23.59487 244 ILE A CA 1
ATOM 1939 C C . ILE A 1 245 ? -21.56512 -15.53665 27.86424 1.000 29.52321 244 ILE A C 1
ATOM 1940 O O . ILE A 1 245 ? -21.22220 -16.57697 28.44306 1.000 26.68434 244 ILE A O 1
ATOM 1945 N N . VAL A 1 246 ? -22.82468 -15.27702 27.53190 1.000 24.03850 245 VAL A N 1
ATOM 1946 C CA . VAL A 1 246 ? -23.87065 -16.29175 27.59492 1.000 22.11751 245 VAL A CA 1
ATOM 1947 C C . VAL A 1 246 ? -24.13374 -16.75715 26.16789 1.000 28.36160 245 VAL A C 1
ATOM 1948 O O . VAL A 1 246 ? -24.58359 -15.96831 25.32827 1.000 32.33516 245 VAL A O 1
ATOM 1952 N N . ASP A 1 247 ? -23.85445 -18.03326 25.89015 1.000 27.74826 246 ASP A N 1
ATOM 1953 C CA . ASP A 1 247 ? -23.97513 -18.60480 24.54745 1.000 28.14832 246 ASP A CA 1
ATOM 1954 C C . ASP A 1 247 ? -25.17434 -19.54205 24.51515 1.000 27.54703 246 ASP A C 1
ATOM 1955 O O . ASP A 1 247 ? -25.14278 -20.61945 25.11950 1.000 28.24991 246 ASP A O 1
ATOM 1960 N N . PHE A 1 248 ? -26.22041 -19.14238 23.79758 1.000 29.37817 247 PHE A N 1
ATOM 1961 C CA . PHE A 1 248 ? -27.42259 -19.95457 23.67288 1.000 27.62071 247 PHE A CA 1
ATOM 1962 C C . PHE A 1 248 ? -27.33156 -20.98208 22.55345 1.000 30.47827 247 PHE A C 1
ATOM 1963 O O . PHE A 1 248 ? -28.27824 -21.75534 22.36408 1.000 28.62135 247 PHE A O 1
ATOM 1971 N N . LEU A 1 249 ? -26.22165 -21.02249 21.82113 1.000 28.47577 248 LEU A N 1
ATOM 1972 C CA . LEU A 1 249 ? -26.02871 -21.99503 20.73291 1.000 33.35307 248 LEU A CA 1
ATOM 1973 C C . LEU A 1 249 ? -27.23067 -21.89133 19.79214 1.000 26.07995 248 LEU A C 1
ATOM 1974 O O . LEU A 1 249 ? -27.61133 -20.77559 19.41162 1.000 31.76237 248 LEU A O 1
ATOM 1979 N N . GLY A 1 250 ? -27.87006 -22.99633 19.42660 1.000 35.47485 249 GLY A N 1
ATOM 1980 C CA . GLY A 1 250 ? -28.96140 -22.99150 18.48116 1.000 34.35702 249 GLY A CA 1
ATOM 1981 C C . GLY A 1 250 ? -30.32522 -22.75332 19.07911 1.000 35.83801 249 GLY A C 1
ATOM 1982 O O . GLY A 1 250 ? -31.32143 -22.87244 18.35865 1.000 45.13223 249 GLY A O 1
ATOM 1983 N N . ALA A 1 251 ? -30.40892 -22.41443 20.36651 1.000 38.47567 250 ALA A N 1
ATOM 1984 C CA . ALA A 1 251 ? -31.70789 -22.23040 21.00158 1.000 36.06942 250 ALA A CA 1
ATOM 1985 C C . ALA A 1 251 ? -32.45899 -21.07451 20.35511 1.000 36.16326 250 ALA A C 1
ATOM 1986 O O . ALA A 1 251 ? -31.87134 -20.17820 19.74386 1.000 38.83809 250 ALA A O 1
ATOM 1988 N N . ASN A 1 252 ? -33.77498 -21.12530 20.46102 1.000 33.49146 251 ASN A N 1
ATOM 1989 C CA A ASN A 1 252 ? -34.63775 -20.11477 19.86465 0.500 42.07164 251 ASN A CA 1
ATOM 1990 C CA B ASN A 1 252 ? -34.65907 -20.12408 19.87572 0.500 42.23379 251 ASN A CA 1
ATOM 1991 C C . ASN A 1 252 ? -35.01777 -19.12992 20.97132 1.000 46.54908 251 ASN A C 1
ATOM 1992 O O . ASN A 1 252 ? -35.86299 -19.41707 21.82249 1.000 42.26710 251 ASN A O 1
ATOM 2001 N N . ILE A 1 253 ? -34.35628 -17.97218 20.96024 1.000 33.50610 252 ILE A N 1
ATOM 2002 C CA . ILE A 1 253 ? -34.55540 -16.92816 21.96308 1.000 38.56634 252 ILE A CA 1
ATOM 2003 C C . ILE A 1 253 ? -35.62333 -15.94090 21.52106 1.000 43.86366 252 ILE A C 1
ATOM 2004 O O . ILE A 1 253 ? -36.43187 -15.48651 22.33408 1.000 38.35441 252 ILE A O 1
ATOM 2009 N N . PHE A 1 254 ? -35.62554 -15.59320 20.23592 1.000 33.23215 253 PHE A N 1
ATOM 2010 C CA . PHE A 1 254 ? -36.62647 -14.71254 19.64965 1.000 35.35002 253 PHE A CA 1
ATOM 2011 C C . PHE A 1 254 ? -37.64782 -15.56050 18.90321 1.000 37.89453 253 PHE A C 1
ATOM 2012 O O . PHE A 1 254 ? -37.31137 -16.19697 17.89704 1.000 34.12641 253 PHE A O 1
ATOM 2020 N N . LYS A 1 255 ? -38.89129 -15.54824 19.37716 1.000 41.96462 254 LYS A N 1
ATOM 2021 C CA . LYS A 1 255 ? -39.93666 -16.34513 18.74711 1.000 40.84913 254 LYS A CA 1
ATOM 2022 C C . LYS A 1 255 ? -40.11560 -15.93706 17.29013 1.000 46.08951 254 LYS A C 1
ATOM 2023 O O . LYS A 1 255 ? -40.13711 -14.74866 16.95974 1.000 43.91269 254 LYS A O 1
ATOM 2025 N N . ASN A 1 256 ? -40.21881 -16.93973 16.41601 1.000 49.38654 255 ASN A N 1
ATOM 2026 C CA . ASN A 1 256 ? -40.46178 -16.76012 14.98571 1.000 51.37383 255 ASN A CA 1
ATOM 2027 C C . ASN A 1 256 ? -39.30137 -16.07223 14.26571 1.000 51.47208 255 ASN A C 1
ATOM 2028 O O . ASN A 1 256 ? -39.46572 -15.58499 13.13975 1.000 48.14949 255 ASN A O 1
ATOM 2033 N N . ILE A 1 257 ? -38.11670 -16.04900 14.87112 1.000 35.24760 256 ILE A N 1
ATOM 2034 C CA . ILE A 1 257 ? -36.92551 -15.48299 14.25074 1.000 33.90942 256 ILE A CA 1
ATOM 2035 C C . ILE A 1 257 ? -35.89265 -16.58935 14.08287 1.000 43.98863 256 ILE A C 1
ATOM 2036 O O . ILE A 1 257 ? -35.56783 -17.29512 15.04535 1.000 33.52398 256 ILE A O 1
ATOM 2041 N N . GLY A 1 258 ? -35.37135 -16.73099 12.86586 1.000 32.27293 257 GLY A N 1
ATOM 2042 C CA . GLY A 1 258 ? -34.32216 -17.69483 12.59806 1.000 28.18536 257 GLY A CA 1
ATOM 2043 C C . GLY A 1 258 ? -32.93312 -17.14516 12.85205 1.000 30.81895 257 GLY A C 1
ATOM 2044 O O . GLY A 1 258 ? -32.18686 -16.87551 11.90631 1.000 29.95127 257 GLY A O 1
ATOM 2045 N N . VAL A 1 259 ? -32.57604 -16.96549 14.12511 1.000 29.85450 258 VAL A N 1
ATOM 2046 C CA . VAL A 1 259 ? -31.26389 -16.46315 14.51392 1.000 29.20966 258 VAL A CA 1
ATOM 2047 C C . VAL A 1 259 ? -30.85440 -17.12095 15.82611 1.000 29.40098 258 VAL A C 1
ATOM 2048 O O . VAL A 1 259 ? -31.69744 -17.51189 16.63860 1.000 24.83645 258 VAL A O 1
ATOM 2052 N N . SER A 1 260 ? -29.54679 -17.24141 16.02757 1.000 29.92244 259 SER A N 1
ATOM 2053 C CA . SER A 1 260 ? -28.97593 -17.78954 17.24798 1.000 28.68145 259 SER A CA 1
ATOM 2054 C C . SER A 1 260 ? -28.18643 -16.69921 17.96431 1.000 28.21418 259 SER A C 1
ATOM 2055 O O . SER A 1 260 ? -27.47627 -15.91993 17.32168 1.000 26.46511 259 SER A O 1
ATOM 2058 N N . SER A 1 261 ? -28.30768 -16.65828 19.29718 1.000 25.03837 260 SER A N 1
ATOM 2059 C CA . SER A 1 261 ? -28.02669 -15.46933 20.09539 1.000 29.39088 260 SER A CA 1
ATOM 2060 C C . SER A 1 261 ? -26.92799 -15.69626 21.12479 1.000 33.09151 260 SER A C 1
ATOM 2061 O O . SER A 1 261 ? -26.69321 -16.81737 21.58771 1.000 26.65169 260 SER A O 1
ATOM 2064 N N . CYS A 1 262 ? -26.28684 -14.59283 21.51338 1.000 27.15857 261 CYS A N 1
ATOM 2065 C CA . CYS A 1 262 ? -25.46719 -14.57428 22.71780 1.000 32.61637 261 CYS A CA 1
ATOM 2066 C C . CYS A 1 262 ? -25.58032 -13.21117 23.39404 1.000 28.35669 261 CYS A C 1
ATOM 2067 O O . CYS A 1 262 ? -25.95777 -12.21110 22.77635 1.000 30.69375 261 CYS A O 1
ATOM 2070 N N . ILE A 1 263 ? -25.25245 -13.18979 24.68350 1.000 27.10959 262 ILE A N 1
ATOM 2071 C CA . ILE A 1 263 ? -25.24286 -11.96698 25.48148 1.000 27.04472 262 ILE A CA 1
ATOM 2072 C C . ILE A 1 263 ? -23.81554 -11.70518 25.93292 1.000 30.38562 262 ILE A C 1
ATOM 2073 O O . ILE A 1 263 ? -23.22564 -12.52653 26.64865 1.000 32.38837 262 ILE A O 1
ATOM 2078 N N . LEU A 1 264 ? -23.26913 -10.56067 25.53607 1.000 26.66945 263 LEU A N 1
ATOM 2079 C CA . LEU A 1 264 ? -21.93851 -10.14865 25.95616 1.000 28.99238 263 LEU A CA 1
ATOM 2080 C C . LEU A 1 264 ? -22.07021 -9.02347 26.96331 1.000 25.76017 263 LEU A C 1
ATOM 2081 O O . LEU A 1 264 ? -22.78621 -8.04487 26.71500 1.000 29.79581 263 LEU A O 1
ATOM 2086 N N . THR A 1 265 ? -21.38461 -9.17392 28.09329 1.000 29.33807 264 THR A N 1
ATOM 2087 C CA . THR A 1 265 ? -21.22350 -8.11469 29.07618 1.000 23.35372 264 THR A CA 1
ATOM 2088 C C . THR A 1 265 ? -19.73990 -7.80881 29.21164 1.000 29.87157 264 THR A C 1
ATOM 2089 O O . THR A 1 265 ? -18.92480 -8.72612 29.40838 1.000 27.49014 264 THR A O 1
ATOM 2093 N N . PHE A 1 266 ? -19.40356 -6.51976 29.10731 1.000 22.28873 265 PHE A N 1
ATOM 2094 C CA . PHE A 1 266 ? -18.02644 -6.05517 29.09449 1.000 28.08790 265 PHE A CA 1
ATOM 2095 C C . PHE A 1 266 ? -17.92708 -4.71524 29.81224 1.000 34.08807 265 PHE A C 1
ATOM 2096 O O . PHE A 1 266 ? -18.93149 -4.03811 30.04906 1.000 33.38204 265 PHE A O 1
ATOM 2104 N N . ASP A 1 267 ? -16.69899 -4.33250 30.16161 1.000 34.30687 266 ASP A N 1
ATOM 2105 C CA . ASP A 1 267 ? -16.48505 -3.09100 30.89280 1.000 37.53853 266 ASP A CA 1
ATOM 2106 C C . ASP A 1 267 ? -15.15680 -2.47779 30.49135 1.000 33.84847 266 ASP A C 1
ATOM 2107 O O . ASP A 1 267 ? -14.30790 -3.12397 29.87239 1.000 33.02800 266 ASP A O 1
ATOM 2112 N N . LYS A 1 268 ? -14.98568 -1.21474 30.88070 1.000 34.97270 267 LYS A N 1
ATOM 2113 C CA . LYS A 1 268 ? -13.73957 -0.47571 30.72714 1.000 39.87031 267 LYS A CA 1
ATOM 2114 C C . LYS A 1 268 ? -13.13410 -0.13684 32.08700 1.000 52.48363 267 LYS A C 1
ATOM 2115 O O . LYS A 1 268 ? -12.62042 0.96375 32.30562 1.000 43.95752 267 LYS A O 1
ATOM 2121 N N . LYS A 1 269 ? -13.20133 -1.08147 33.01940 1.000 43.68177 268 LYS A N 1
ATOM 2122 C CA . LYS A 1 269 ? -12.62739 -0.88686 34.34147 1.000 47.17945 268 LYS A CA 1
ATOM 2123 C C . LYS A 1 269 ? -11.13940 -1.20715 34.32699 1.000 58.70808 268 LYS A C 1
ATOM 2124 O O . LYS A 1 269 ? -10.68945 -2.11692 33.62532 1.000 56.53725 268 LYS A O 1
ATOM 2130 N N . LYS A 1 270 ? -10.37294 -0.44482 35.09951 1.000 61.44371 269 LYS A N 1
ATOM 2131 C CA . LYS A 1 270 ? -8.94465 -0.70656 35.25613 1.000 75.21857 269 LYS A CA 1
ATOM 2132 C C . LYS A 1 270 ? -8.79387 -1.83381 36.26923 1.000 71.48177 269 LYS A C 1
ATOM 2133 O O . LYS A 1 270 ? -8.69851 -1.60989 37.47571 1.000 82.99746 269 LYS A O 1
ATOM 2135 N N . THR A 1 271 ? -8.78847 -3.06716 35.77668 1.000 73.68536 270 THR A N 1
ATOM 2136 C CA . THR A 1 271 ? -8.67126 -4.23432 36.63498 1.000 80.24361 270 THR A CA 1
ATOM 2137 C C . THR A 1 271 ? -7.63541 -5.18717 36.06250 1.000 68.32255 270 THR A C 1
ATOM 2138 O O . THR A 1 271 ? -7.40102 -5.22105 34.85220 1.000 78.00811 270 THR A O 1
ATOM 2140 N N . LYS A 1 272 ? -7.01284 -5.96154 36.95271 1.000 73.13009 271 LYS A N 1
ATOM 2141 C CA . LYS A 1 272 ? -6.06380 -6.99966 36.56902 1.000 84.68354 271 LYS A CA 1
ATOM 2142 C C . LYS A 1 272 ? -6.73362 -8.35636 36.37200 1.000 80.73096 271 LYS A C 1
ATOM 2143 O O . LYS A 1 272 ? -6.07124 -9.39621 36.49231 1.000 72.23665 271 LYS A O 1
ATOM 2145 N N . GLU A 1 273 ? -8.02654 -8.36935 36.03828 1.000 97.59071 272 GLU A N 1
ATOM 2146 C CA . GLU A 1 273 ? -8.81993 -9.59699 36.11501 1.000 89.50845 272 GLU A CA 1
ATOM 2147 C C . GLU A 1 273 ? -8.59499 -10.50439 34.90743 1.000 87.95534 272 GLU A C 1
ATOM 2148 O O . GLU A 1 273 ? -8.05118 -11.60588 35.03514 1.000 97.24597 272 GLU A O 1
ATOM 2154 N N . THR A 1 274 ? -9.01296 -10.04854 33.72742 1.000 82.66597 273 THR A N 1
ATOM 2155 C CA . THR A 1 274 ? -8.82169 -10.73765 32.45123 1.000 69.42877 273 THR A CA 1
ATOM 2156 C C . THR A 1 274 ? -9.44655 -12.13978 32.40605 1.000 49.07161 273 THR A C 1
ATOM 2157 O O . THR A 1 274 ? -9.09544 -12.94184 31.53599 1.000 47.38938 273 THR A O 1
ATOM 2161 N N . TYR A 1 275 ? -10.39164 -12.46797 33.28748 1.000 48.55665 274 TYR A N 1
ATOM 2162 C CA . TYR A 1 275 ? -11.08557 -13.75246 33.22529 1.000 44.33211 274 TYR A CA 1
ATOM 2163 C C . TYR A 1 275 ? -12.55187 -13.55380 32.86816 1.000 41.29662 274 TYR A C 1
ATOM 2164 O O . TYR A 1 275 ? -13.22737 -12.68616 33.42784 1.000 46.91192 274 TYR A O 1
ATOM 2173 N N . ILE A 1 276 ? -13.03869 -14.38218 31.94731 1.000 34.95004 275 ILE A N 1
ATOM 2174 C CA . ILE A 1 276 ? -14.39050 -14.30139 31.41165 1.000 29.52527 275 ILE A CA 1
ATOM 2175 C C . ILE A 1 276 ? -15.19606 -15.46664 31.95949 1.000 26.99697 275 ILE A C 1
ATOM 2176 O O . ILE A 1 276 ? -14.74937 -16.61933 31.88297 1.000 30.72937 275 ILE A O 1
ATOM 2181 N N . ASP A 1 277 ? -16.38153 -15.16605 32.49840 1.000 27.10542 276 ASP A N 1
ATOM 2182 C CA . ASP A 1 277 ? -17.39010 -16.18043 32.78777 1.000 26.76391 276 ASP A CA 1
ATOM 2183 C C . ASP A 1 277 ? -18.09130 -16.55188 31.48978 1.000 29.43607 276 ASP A C 1
ATOM 2184 O O . ASP A 1 277 ? -18.62629 -15.67700 30.80498 1.000 28.80987 276 ASP A O 1
ATOM 2189 N N . VAL A 1 278 ? -18.09786 -17.84012 31.14786 1.000 29.34543 277 VAL A N 1
ATOM 2190 C CA . VAL A 1 278 ? -18.78544 -18.34161 29.96486 1.000 24.45926 277 VAL A CA 1
ATOM 2191 C C . VAL A 1 278 ? -19.88922 -19.26543 30.44176 1.000 28.32826 277 VAL A C 1
ATOM 2192 O O . VAL A 1 278 ? -19.62513 -20.23341 31.17087 1.000 31.19040 277 VAL A O 1
ATOM 2196 N N . PHE A 1 279 ? -21.12264 -18.94499 30.06403 1.000 24.53937 278 PHE A N 1
ATOM 2197 C CA . PHE A 1 279 ? -22.27467 -19.81220 30.27454 1.000 31.12284 278 PHE A CA 1
ATOM 2198 C C . PHE A 1 279 ? -22.73596 -20.31649 28.91555 1.000 28.10397 278 PHE A C 1
ATOM 2199 O O . PHE A 1 279 ? -23.04987 -19.51915 28.02496 1.000 30.39741 278 PHE A O 1
ATOM 2207 N N . LYS A 1 280 ? -22.78534 -21.63059 28.75874 1.000 30.25948 279 LYS A N 1
ATOM 2208 C CA . LYS A 1 280 ? -23.14559 -22.24295 27.48987 1.000 31.64216 279 LYS A CA 1
ATOM 2209 C C . LYS A 1 280 ? -24.28984 -23.21029 27.73205 1.000 29.20977 279 LYS A C 1
ATOM 2210 O O . LYS A 1 280 ? -24.20322 -24.07348 28.61159 1.000 34.08854 279 LYS A O 1
ATOM 2216 N N . ILE A 1 281 ? -25.37068 -23.04681 26.97385 1.000 29.27576 280 ILE A N 1
ATOM 2217 C CA . ILE A 1 281 ? -26.53542 -23.89838 27.16378 1.000 33.50290 280 ILE A CA 1
ATOM 2218 C C . ILE A 1 281 ? -26.17491 -25.34876 26.84817 1.000 34.30015 280 ILE A C 1
ATOM 2219 O O . ILE A 1 281 ? -25.29756 -25.63244 26.02177 1.000 36.74557 280 ILE A O 1
ATOM 2224 N N . LYS A 1 282 ? -26.82472 -26.27902 27.55162 1.000 35.68101 281 LYS A N 1
ATOM 2225 C CA . LYS A 1 282 ? -26.62771 -27.70860 27.33423 1.000 45.83469 281 LYS A CA 1
ATOM 2226 C C . LYS A 1 282 ? -27.67159 -28.30348 26.39609 1.000 33.61500 281 LYS A C 1
ATOM 2227 O O . LYS A 1 282 ? -27.32132 -29.01102 25.45155 1.000 50.90407 281 LYS A O 1
ATOM 2233 N N . ASN A 1 283 ? -28.94921 -28.03046 26.63788 1.000 47.70206 282 ASN A N 1
ATOM 2234 C CA . ASN A 1 283 ? -30.03872 -28.54150 25.81407 1.000 53.98615 282 ASN A CA 1
ATOM 2235 C C . ASN A 1 283 ? -30.63404 -27.39831 24.99918 1.000 54.71278 282 ASN A C 1
ATOM 2236 O O . ASN A 1 283 ? -31.25226 -26.48775 25.56151 1.000 54.36537 282 ASN A O 1
ATOM 2241 N N . GLU A 1 284 ? -30.47438 -27.46602 23.67491 1.000 45.00230 283 GLU A N 1
ATOM 2242 C CA . GLU A 1 284 ? -30.97315 -26.42331 22.78366 1.000 53.84638 283 GLU A CA 1
ATOM 2243 C C . GLU A 1 284 ? -32.49201 -26.40740 22.66580 1.000 48.87905 283 GLU A C 1
ATOM 2244 O O . GLU A 1 284 ? -33.03689 -25.47854 22.05962 1.000 51.95287 283 GLU A O 1
ATOM 2250 N N . ASP A 1 285 ? -33.18586 -27.40541 23.20275 1.000 44.09671 284 ASP A N 1
ATOM 2251 C CA . ASP A 1 285 ? -34.62739 -27.49972 23.02466 1.000 45.74673 284 ASP A CA 1
ATOM 2252 C C . ASP A 1 285 ? -35.41453 -26.76033 24.09350 1.000 61.01652 284 ASP A C 1
ATOM 2253 O O . ASP A 1 285 ? -36.64235 -26.68363 23.98771 1.000 62.95396 284 ASP A O 1
ATOM 2258 N N . ILE A 1 286 ? -34.74998 -26.21067 25.10901 1.000 53.77565 285 ILE A N 1
ATOM 2259 C CA . ILE A 1 286 ? -35.47791 -25.57615 26.19681 1.000 66.62404 285 ILE A CA 1
ATOM 2260 C C . ILE A 1 286 ? -36.24015 -24.36334 25.67707 1.000 52.91360 285 ILE A C 1
ATOM 2261 O O . ILE A 1 286 ? -35.80956 -23.67867 24.73985 1.000 67.59395 285 ILE A O 1
ATOM 2266 N N . CYS A 1 287 ? -37.40078 -24.11175 26.27391 1.000 58.22612 286 CYS A N 1
ATOM 2267 C CA . CYS A 1 287 ? -38.17097 -22.90328 26.01335 1.000 61.62487 286 CYS A CA 1
ATOM 2268 C C . CYS A 1 287 ? -37.83305 -21.89850 27.10763 1.000 81.59829 286 CYS A C 1
ATOM 2269 O O . CYS A 1 287 ? -38.22388 -22.07298 28.26770 1.000 61.42573 286 CYS A O 1
ATOM 2272 N N . ILE A 1 288 ? -37.10452 -20.84918 26.73048 1.000 68.88275 287 ILE A N 1
ATOM 2273 C CA . ILE A 1 288 ? -36.57852 -19.90964 27.71131 1.000 66.12224 287 ILE A CA 1
ATOM 2274 C C . ILE A 1 288 ? -37.71005 -19.17871 28.42315 1.000 66.90876 287 ILE A C 1
ATOM 2275 O O . ILE A 1 288 ? -37.69305 -19.03054 29.65129 1.000 68.11648 287 ILE A O 1
ATOM 2280 N N . ASN A 1 289 ? -38.72838 -18.74583 27.67704 1.000 71.41543 288 ASN A N 1
ATOM 2281 C CA . ASN A 1 289 ? -39.77018 -17.90441 28.25074 1.000 79.27871 288 ASN A CA 1
ATOM 2282 C C . ASN A 1 289 ? -40.67061 -18.65464 29.22075 1.000 82.25491 288 ASN A C 1
ATOM 2283 O O . ASN A 1 289 ? -41.47126 -18.01718 29.91358 1.000 89.08895 288 ASN A O 1
ATOM 2288 N N . LYS A 1 290 ? -40.55955 -19.98081 29.29437 1.000 82.27961 289 LYS A N 1
ATOM 2289 C CA . LYS A 1 290 ? -41.35802 -20.74085 30.24660 1.000 74.75412 289 LYS A CA 1
ATOM 2290 C C . LYS A 1 290 ? -40.91668 -20.52934 31.69027 1.000 65.04624 289 LYS A C 1
ATOM 2291 O O . LYS A 1 290 ? -41.62581 -20.96883 32.60106 1.000 61.11486 289 LYS A O 1
ATOM 2293 N N . PHE A 1 291 ? -39.78311 -19.86936 31.92409 1.000 68.79348 290 PHE A N 1
ATOM 2294 C CA . PHE A 1 291 ? -39.26015 -19.65791 33.26694 1.000 74.80505 290 PHE A CA 1
ATOM 2295 C C . PHE A 1 291 ? -39.33990 -18.18819 33.66404 1.000 56.41235 290 PHE A C 1
ATOM 2296 O O . PHE A 1 291 ? -39.46574 -17.29348 32.82359 1.000 65.38823 290 PHE A O 1
ATOM 2304 N N . GLU A 1 292 ? -39.28060 -17.95455 34.97606 1.000 54.37087 291 GLU A N 1
ATOM 2305 C CA . GLU A 1 292 ? -39.42049 -16.59945 35.49717 1.000 55.41813 291 GLU A CA 1
ATOM 2306 C C . GLU A 1 292 ? -38.23390 -15.72558 35.10668 1.000 56.62957 291 GLU A C 1
ATOM 2307 O O . GLU A 1 292 ? -38.41295 -14.61252 34.59793 1.000 55.56586 291 GLU A O 1
ATOM 2309 N N . THR A 1 293 ? -37.01185 -16.20784 35.34043 1.000 52.88608 292 THR A N 1
ATOM 2310 C CA . THR A 1 293 ? -35.80992 -15.41344 35.13292 1.000 40.29623 292 THR A CA 1
ATOM 2311 C C . THR A 1 293 ? -34.74939 -16.22094 34.39997 1.000 35.91130 292 THR A C 1
ATOM 2312 O O . THR A 1 293 ? -34.69587 -17.44833 34.50678 1.000 44.97498 292 THR A O 1
ATOM 2316 N N . LEU A 1 294 ? -33.88563 -15.50757 33.67020 1.000 34.71976 293 LEU A N 1
ATOM 2317 C CA . LEU A 1 294 ? -32.74450 -16.14535 33.01977 1.000 38.26167 293 LEU A CA 1
ATOM 2318 C C . LEU A 1 294 ? -31.68707 -16.58075 34.02806 1.000 41.96407 293 LEU A C 1
ATOM 2319 O O . LEU A 1 294 ? -31.00108 -17.59295 33.82019 1.000 31.70100 293 LEU A O 1
ATOM 2324 N N . GLU A 1 295 ? -31.53499 -15.82101 35.11289 1.000 33.52856 294 GLU A N 1
ATOM 2325 C CA . GLU A 1 295 ? -30.50726 -16.12507 36.09866 1.000 41.49333 294 GLU A CA 1
ATOM 2326 C C . GLU A 1 295 ? -30.71541 -17.50855 36.70058 1.000 38.66043 294 GLU A C 1
ATOM 2327 O O . GLU A 1 295 ? -29.75138 -18.25534 36.90491 1.000 41.52973 294 GLU A O 1
ATOM 2333 N N . GLU A 1 296 ? -31.97008 -17.87801 36.97095 1.000 34.57512 295 GLU A N 1
ATOM 2334 C CA . GLU A 1 296 ? -32.23743 -19.20446 37.51832 1.000 40.02995 295 GLU A CA 1
ATOM 2335 C C . GLU A 1 296 ? -31.88874 -20.30943 36.52349 1.000 47.95324 295 GLU A C 1
ATOM 2336 O O . GLU A 1 296 ? -31.49727 -21.40662 36.93610 1.000 46.60335 295 GLU A O 1
ATOM 2342 N N . LEU A 1 297 ? -32.01369 -20.04687 35.21876 1.000 34.23276 296 LEU A N 1
ATOM 2343 C CA . LEU A 1 297 ? -31.57183 -21.02744 34.23040 1.000 35.28655 296 LEU A CA 1
ATOM 2344 C C . LEU A 1 297 ? -30.05343 -21.13874 34.19870 1.000 36.06039 296 LEU A C 1
ATOM 2345 O O . LEU A 1 297 ? -29.50701 -22.24202 34.08807 1.000 56.12521 296 LEU A O 1
ATOM 2350 N N . LEU A 1 298 ? -29.35708 -20.00627 34.27418 1.000 38.75691 297 LEU A N 1
ATOM 2351 C CA . LEU A 1 298 ? -27.89841 -20.03290 34.22078 1.000 44.25130 297 LEU A CA 1
ATOM 2352 C C . LEU A 1 298 ? -27.29201 -20.76781 35.41530 1.000 52.76092 297 LEU A C 1
ATOM 2353 O O . LEU A 1 298 ? -26.19618 -21.33142 35.30297 1.000 45.89392 297 LEU A O 1
ATOM 2358 N N . LYS A 1 299 ? -27.97194 -20.75424 36.56222 1.000 53.28120 298 LYS A N 1
ATOM 2359 C CA . LYS A 1 299 ? -27.48623 -21.37579 37.78829 1.000 58.42497 298 LYS A CA 1
ATOM 2360 C C . LYS A 1 299 ? -27.96664 -22.80865 37.95630 1.000 59.83924 298 LYS A C 1
ATOM 2361 O O . LYS A 1 299 ? -27.73288 -23.40693 39.01027 1.000 79.73272 298 LYS A O 1
ATOM 2367 N N . SER A 1 300 ? -28.64094 -23.36319 36.95957 1.000 48.31619 299 SER A N 1
ATOM 2368 C CA . SER A 1 300 ? -29.14818 -24.71993 37.02204 1.000 47.46281 299 SER A CA 1
ATOM 2369 C C . SER A 1 300 ? -28.25376 -25.65085 36.21015 1.000 50.35446 299 SER A C 1
ATOM 2370 O O . SER A 1 300 ? -27.21944 -25.25657 35.66149 1.000 47.06105 299 SER A O 1
ATOM 2373 N N . SER A 1 301 ? -28.67440 -26.91095 36.12850 1.000 52.49192 300 SER A N 1
ATOM 2374 C CA . SER A 1 301 ? -28.01210 -27.90124 35.29403 1.000 54.02068 300 SER A CA 1
ATOM 2375 C C . SER A 1 301 ? -28.30617 -27.70594 33.81364 1.000 49.44554 300 SER A C 1
ATOM 2376 O O . SER A 1 301 ? -27.78861 -28.46710 32.98970 1.000 47.54852 300 SER A O 1
ATOM 2379 N N . LYS A 1 302 ? -29.13992 -26.72536 33.45833 1.000 57.94561 301 LYS A N 1
ATOM 2380 C CA . LYS A 1 302 ? -29.44076 -26.45478 32.05647 1.000 54.27891 301 LYS A CA 1
ATOM 2381 C C . LYS A 1 302 ? -28.31005 -25.72158 31.34396 1.000 43.05427 301 LYS A C 1
ATOM 2382 O O . LYS A 1 302 ? -28.26447 -25.72989 30.10902 1.000 49.45219 301 LYS A O 1
ATOM 2388 N N . PHE A 1 303 ? -27.40717 -25.08532 32.08797 1.000 39.62268 302 PHE A N 1
ATOM 2389 C CA . PHE A 1 303 ? -26.25200 -24.40783 31.52290 1.000 34.73823 302 PHE A CA 1
ATOM 2390 C C . PHE A 1 303 ? -24.97697 -24.95536 32.14282 1.000 41.34567 302 PHE A C 1
ATOM 2391 O O . PHE A 1 303 ? -24.95092 -25.35068 33.30895 1.000 38.47437 302 PHE A O 1
ATOM 2399 N N . GLU A 1 304 ? -23.91275 -24.94742 31.35645 1.000 36.26879 303 GLU A N 1
ATOM 2400 C CA . GLU A 1 304 ? -22.57357 -25.23824 31.83454 1.000 35.30547 303 GLU A CA 1
ATOM 2401 C C . GLU A 1 304 ? -21.81848 -23.92319 31.99027 1.000 34.40618 303 GLU A C 1
ATOM 2402 O O . GLU A 1 304 ? -22.00724 -22.99826 31.19314 1.000 36.99022 303 GLU A O 1
ATOM 2408 N N . HIS A 1 305 ? -20.98348 -23.82378 33.02628 1.000 26.36096 304 HIS A N 1
ATOM 2409 C CA . HIS A 1 305 ? -20.18651 -22.62194 33.25853 1.000 28.72698 304 HIS A CA 1
ATOM 2410 C C . HIS A 1 305 ? -18.70394 -22.95985 33.31998 1.000 33.65405 304 HIS A C 1
ATOM 2411 O O . HIS A 1 305 ? -18.31193 -23.97479 33.91141 1.000 32.67097 304 HIS A O 1
ATOM 2418 N N . PHE A 1 306 ? -17.88344 -22.09200 32.72700 1.000 31.12643 305 PHE A N 1
ATOM 2419 C CA . PHE A 1 306 ? -16.43432 -22.22792 32.84343 1.000 28.40317 305 PHE A CA 1
ATOM 2420 C C . PHE A 1 306 ? -15.77482 -20.87829 32.57165 1.000 33.47538 305 PHE A C 1
ATOM 2421 O O . PHE A 1 306 ? -16.39932 -19.94865 32.06019 1.000 25.78408 305 PHE A O 1
ATOM 2429 N N . ASN A 1 307 ? -14.49695 -20.77078 32.92990 1.000 27.43861 306 ASN A N 1
ATOM 2430 C CA . ASN A 1 307 ? -13.77688 -19.51261 32.79637 1.000 29.08205 306 ASN A CA 1
ATOM 2431 C C . ASN A 1 307 ? -12.74504 -19.57655 31.68292 1.000 30.71066 306 ASN A C 1
ATOM 2432 O O . ASN A 1 307 ? -12.12071 -20.61675 31.45155 1.000 36.81449 306 ASN A O 1
ATOM 2437 N N . ILE A 1 308 ? -12.56839 -18.44824 31.00798 1.000 31.49396 307 ILE A N 1
ATOM 2438 C CA . ILE A 1 308 ? -11.59443 -18.31900 29.93166 1.000 29.45359 307 ILE A CA 1
ATOM 2439 C C . ILE A 1 308 ? -10.70363 -17.12573 30.23562 1.000 36.75229 307 ILE A C 1
ATOM 2440 O O . ILE A 1 308 ? -11.20262 -16.03809 30.53617 1.000 36.99104 307 ILE A O 1
ATOM 2445 N N . ASN A 1 309 ? -9.39212 -17.32087 30.15434 1.000 34.24811 308 ASN A N 1
ATOM 2446 C CA . ASN A 1 309 ? -8.45620 -16.21938 30.34538 1.000 33.28618 308 ASN A CA 1
ATOM 2447 C C . ASN A 1 309 ? -8.45788 -15.34107 29.09891 1.000 31.19713 308 ASN A C 1
ATOM 2448 O O . ASN A 1 309 ? -8.03610 -15.78346 28.02510 1.000 38.41618 308 ASN A O 1
ATOM 2453 N N . GLN A 1 310 ? -8.92444 -14.09548 29.23871 1.000 33.76686 309 GLN A N 1
ATOM 2454 C CA . GLN A 1 310 ? -8.98373 -13.20378 28.08447 1.000 33.23771 309 GLN A CA 1
ATOM 2455 C C . GLN A 1 310 ? -7.60987 -12.99500 27.47391 1.000 40.19757 309 GLN A C 1
ATOM 2456 O O . GLN A 1 310 ? -7.48945 -12.85337 26.25234 1.000 34.47311 309 GLN A O 1
ATOM 2462 N N . ARG A 1 311 ? -6.56385 -12.99366 28.29970 1.000 40.18396 310 ARG A N 1
ATOM 2463 C CA . ARG A 1 311 ? -5.21104 -12.81662 27.78759 1.000 50.97881 310 ARG A CA 1
ATOM 2464 C C . ARG A 1 311 ? -4.74929 -13.98890 26.93101 1.000 43.60927 310 ARG A C 1
ATOM 2465 O O . ARG A 1 311 ? -3.77782 -13.84628 26.18402 1.000 43.77430 310 ARG A O 1
ATOM 2473 N N . LEU A 1 312 ? -5.40970 -15.13852 27.02223 1.000 44.84705 311 LEU A N 1
ATOM 2474 C CA . LEU A 1 312 ? -5.03031 -16.29719 26.22914 1.000 45.25446 311 LEU A CA 1
ATOM 2475 C C . LEU A 1 312 ? -5.79628 -16.39852 24.91754 1.000 44.75866 311 LEU A C 1
ATOM 2476 O O . LEU A 1 312 ? -5.51536 -17.30156 24.12694 1.000 46.57704 311 LEU A O 1
ATOM 2481 N N . LEU A 1 313 ? -6.74535 -15.50241 24.66112 1.000 38.23527 312 LEU A N 1
ATOM 2482 C CA . LEU A 1 313 ? -7.46186 -15.52983 23.39454 1.000 42.07400 312 LEU A CA 1
ATOM 2483 C C . LEU A 1 313 ? -6.51949 -15.17380 22.25085 1.000 50.35786 312 LEU A C 1
ATOM 2484 O O . LEU A 1 313 ? -5.73150 -14.22776 22.35026 1.000 45.49970 312 LEU A O 1
ATOM 2489 N N . SER A 1 314 ? -6.58451 -15.94930 21.17822 1.000 42.20107 313 SER A N 1
ATOM 2490 C CA . SER A 1 314 ? -5.87904 -15.64072 19.94250 1.000 51.67075 313 SER A CA 1
ATOM 2491 C C . SER A 1 314 ? -6.82759 -14.86516 19.02530 1.000 56.25358 313 SER A C 1
ATOM 2492 O O . SER A 1 314 ? -7.80617 -14.27019 19.48577 1.000 50.41872 313 SER A O 1
ATOM 2495 N N . ASP A 1 315 ? -6.52093 -14.81280 17.72720 1.000 51.71666 314 ASP A N 1
ATOM 2496 C CA . ASP A 1 315 ? -7.51046 -14.34636 16.76065 1.000 45.85350 314 ASP A CA 1
ATOM 2497 C C . ASP A 1 315 ? -8.77557 -15.19788 16.80114 1.000 49.70835 314 ASP A C 1
ATOM 2498 O O . ASP A 1 315 ? -9.85505 -14.73188 16.41313 1.000 45.94467 314 ASP A O 1
ATOM 2503 N N . GLU A 1 316 ? -8.66328 -16.44578 17.24568 1.000 43.81906 315 GLU A N 1
ATOM 2504 C CA . GLU A 1 316 ? -9.81773 -17.29956 17.47818 1.000 44.91241 315 GLU A CA 1
ATOM 2505 C C . GLU A 1 316 ? -10.12019 -17.37194 18.97111 1.000 43.21368 315 GLU A C 1
ATOM 2506 O O . GLU A 1 316 ? -9.20754 -17.40734 19.80406 1.000 38.30903 315 GLU A O 1
ATOM 2512 N N . TRP A 1 317 ? -11.40667 -17.36930 19.30218 1.000 32.86515 316 TRP A N 1
ATOM 2513 C CA . TRP A 1 317 ? -11.87325 -17.51188 20.67785 1.000 34.91491 316 TRP A CA 1
ATOM 2514 C C . TRP A 1 317 ? -12.39904 -18.92719 20.83814 1.000 30.46280 316 TRP A C 1
ATOM 2515 O O . TRP A 1 317 ? -13.52067 -19.23101 20.42667 1.000 36.33830 316 TRP A O 1
ATOM 2526 N N . ILE A 1 318 ? -11.61224 -19.78664 21.46316 1.000 31.52198 317 ILE A N 1
ATOM 2527 C CA . ILE A 1 318 ? -12.01547 -21.16358 21.70520 1.000 38.66116 317 ILE A CA 1
ATOM 2528 C C . ILE A 1 318 ? -12.59147 -21.21302 23.11591 1.000 39.90594 317 ILE A C 1
ATOM 2529 O O . ILE A 1 318 ? -11.85373 -21.23281 24.10127 1.000 34.55394 317 ILE A O 1
ATOM 2534 N N . LEU A 1 319 ? -13.92076 -21.22896 23.21191 1.000 31.01130 318 LEU A N 1
ATOM 2535 C CA . LEU A 1 319 ? -14.61930 -21.12051 24.48897 1.000 29.78746 318 LEU A CA 1
ATOM 2536 C C . LEU A 1 319 ? -15.17257 -22.49195 24.86180 1.000 31.69235 318 LEU A C 1
ATOM 2537 O O . LEU A 1 319 ? -16.32635 -22.82916 24.59120 1.000 41.36925 318 LEU A O 1
ATOM 2542 N N . VAL A 1 320 ? -14.32266 -23.29819 25.50108 1.000 31.21766 319 VAL A N 1
ATOM 2543 C CA . VAL A 1 320 ? -14.69710 -24.64655 25.90572 1.000 34.24580 319 VAL A CA 1
ATOM 2544 C C . VAL A 1 320 ? -14.15024 -24.93289 27.29808 1.000 28.71120 319 VAL A C 1
ATOM 2545 O O . VAL A 1 320 ? -13.21630 -24.28216 27.77374 1.000 31.47467 319 VAL A O 1
ATOM 2549 N N . ASN A 1 321 ? -14.74690 -25.92917 27.94909 1.000 27.27568 320 ASN A N 1
ATOM 2550 C CA . ASN A 1 321 ? -14.32156 -26.31293 29.28517 1.000 29.06275 320 ASN A CA 1
ATOM 2551 C C . ASN A 1 321 ? -12.96714 -27.02363 29.21816 1.000 44.43941 320 ASN A C 1
ATOM 2552 O O . ASN A 1 321 ? -12.39218 -27.24099 28.14349 1.000 34.84322 320 ASN A O 1
ATOM 2557 N N . LYS A 1 322 ? -12.45830 -27.40348 30.39252 1.000 37.09612 321 LYS A N 1
ATOM 2558 C CA . LYS A 1 322 ? -11.09077 -27.90828 30.48721 1.000 37.14261 321 LYS A CA 1
ATOM 2559 C C . LYS A 1 322 ? -10.92704 -29.25389 29.78490 1.000 36.78530 321 LYS A C 1
ATOM 2560 O O . LYS A 1 322 ? -9.88907 -29.51007 29.15984 1.000 45.07576 321 LYS A O 1
ATOM 2566 N N . ASP A 1 323 ? -11.92320 -30.13673 29.89506 1.000 34.51949 322 ASP A N 1
ATOM 2567 C CA . ASP A 1 323 ? -11.84179 -31.42689 29.21709 1.000 33.88456 322 ASP A CA 1
ATOM 2568 C C . ASP A 1 323 ? -11.77681 -31.24647 27.70595 1.000 30.49643 322 ASP A C 1
ATOM 2569 O O . ASP A 1 323 ? -10.94112 -31.86097 27.02942 1.000 31.70721 322 ASP A O 1
ATOM 2574 N N . ASP A 1 324 ? -12.63718 -30.37909 27.16346 1.000 30.84747 323 ASP A N 1
ATOM 2575 C CA . ASP A 1 324 ? -12.64903 -30.13410 25.72213 1.000 30.82131 323 ASP A CA 1
ATOM 2576 C C . ASP A 1 324 ? -11.38309 -29.42476 25.26323 1.000 34.22294 323 ASP A C 1
ATOM 2577 O O . ASP A 1 324 ? -10.89553 -29.67700 24.15549 1.000 34.61703 323 ASP A O 1
ATOM 2582 N N . GLU A 1 325 ? -10.83813 -28.53667 26.09649 1.000 31.95961 324 GLU A N 1
ATOM 2583 C CA . GLU A 1 325 ? -9.56661 -27.89785 25.77620 1.000 33.78775 324 GLU A CA 1
ATOM 2584 C C . GLU A 1 325 ? -8.44287 -28.92298 25.69533 1.000 35.50696 324 GLU A C 1
ATOM 2585 O O . GLU A 1 325 ? -7.63533 -28.90439 24.75883 1.000 35.38118 324 GLU A O 1
ATOM 2591 N N . THR A 1 326 ? -8.38172 -29.83393 26.67070 1.000 33.05620 325 THR A N 1
ATOM 2592 C CA . THR A 1 326 ? -7.36001 -30.87690 26.65397 1.000 32.68875 325 THR A CA 1
ATOM 2593 C C . THR A 1 326 ? -7.49640 -31.76125 25.41996 1.000 36.48963 325 THR A C 1
ATOM 2594 O O . THR A 1 326 ? -6.50044 -32.08959 24.76377 1.000 38.31568 325 THR A O 1
ATOM 2598 N N . PHE A 1 327 ? -8.73125 -32.14972 25.09521 1.000 38.20166 326 PHE A N 1
ATOM 2599 C CA . PHE A 1 327 ? -9.01556 -32.94964 23.90624 1.000 30.63483 326 PHE A CA 1
ATOM 2600 C C . PHE A 1 327 ? -8.55160 -32.23949 22.63303 1.000 29.32095 326 PHE A C 1
ATOM 2601 O O . PHE A 1 327 ? -7.78786 -32.79884 21.82450 1.000 31.53854 326 PHE A O 1
ATOM 2609 N N . TYR A 1 328 ? -8.97911 -30.98494 22.45988 1.000 33.73639 327 TYR A N 1
ATOM 2610 C CA . TYR A 1 328 ? -8.60907 -30.21622 21.27573 1.000 30.07680 327 TYR A CA 1
ATOM 2611 C C . TYR A 1 328 ? -7.09987 -30.08350 21.15484 1.000 39.52648 327 TYR A C 1
ATOM 2612 O O . TYR A 1 328 ? -6.54182 -30.27877 20.06721 1.000 32.41112 327 TYR A O 1
ATOM 2621 N N . ASN A 1 329 ? -6.42085 -29.78112 22.26741 1.000 29.88437 328 ASN A N 1
ATOM 2622 C CA . ASN A 1 329 ? -4.97460 -29.58093 22.23317 1.000 32.32172 328 ASN A CA 1
ATOM 2623 C C . ASN A 1 329 ? -4.23489 -30.87247 21.91959 1.000 39.02334 328 ASN A C 1
ATOM 2624 O O . ASN A 1 329 ? -3.23293 -30.85190 21.19222 1.000 39.53232 328 ASN A O 1
ATOM 2629 N N . LYS A 1 330 ? -4.69237 -32.00174 22.47334 1.000 34.73513 329 LYS A N 1
ATOM 2630 C CA . LYS A 1 330 ? -4.08925 -33.28211 22.11816 1.000 37.43459 329 LYS A CA 1
ATOM 2631 C C . LYS A 1 330 ? -4.15585 -33.49886 20.61707 1.000 33.04818 329 LYS A C 1
ATOM 2632 O O . LYS A 1 330 ? -3.14540 -33.81102 19.97338 1.000 36.50309 329 LYS A O 1
ATOM 2638 N N . ILE A 1 331 ? -5.34314 -33.32077 20.03655 1.000 28.77587 330 ILE A N 1
ATOM 2639 C CA . ILE A 1 331 ? -5.46957 -33.57388 18.60457 1.000 33.62730 330 ILE A CA 1
ATOM 2640 C C . ILE A 1 331 ? -4.58339 -32.61854 17.81505 1.000 41.05414 330 ILE A C 1
ATOM 2641 O O . ILE A 1 331 ? -3.82861 -33.04299 16.93240 1.000 34.84011 330 ILE A O 1
ATOM 2646 N N . GLN A 1 332 ? -4.61747 -31.32470 18.15596 1.000 38.96244 331 GLN A N 1
ATOM 2647 C CA . GLN A 1 332 ? -3.82872 -30.34087 17.41739 1.000 41.85125 331 GLN A CA 1
ATOM 2648 C C . GLN A 1 332 ? -2.34119 -30.66752 17.46530 1.000 42.88988 331 GLN A C 1
ATOM 2649 O O . GLN A 1 332 ? -1.64599 -30.57431 16.44677 1.000 40.84418 331 GLN A O 1
ATOM 2655 N N . GLU A 1 333 ? -1.83426 -31.04331 18.64018 1.000 33.38669 332 GLU A N 1
ATOM 2656 C CA . GLU A 1 333 ? -0.41171 -31.33488 18.77979 1.000 41.56856 332 GLU A CA 1
ATOM 2657 C C . GLU A 1 333 ? -0.02161 -32.61049 18.04372 1.000 53.35969 332 GLU A C 1
ATOM 2658 O O . GLU A 1 333 ? 1.07742 -32.69761 17.48302 1.000 47.21169 332 GLU A O 1
ATOM 2664 N N . LYS A 1 334 ? -0.89686 -33.61957 18.05087 1.000 45.11548 333 LYS A N 1
ATOM 2665 C CA . LYS A 1 334 ? -0.53728 -34.90661 17.46178 1.000 37.24142 333 LYS A CA 1
ATOM 2666 C C . LYS A 1 334 ? -0.52049 -34.86188 15.93386 1.000 38.16360 333 LYS A C 1
ATOM 2667 O O . LYS A 1 334 ? 0.24769 -35.59678 15.30759 1.000 44.03445 333 LYS A O 1
ATOM 2673 N N . CYS A 1 335 ? -1.34444 -34.01985 15.31470 1.000 31.52006 334 CYS A N 1
ATOM 2674 C CA . CYS A 1 335 ? -1.52808 -34.05023 13.86570 1.000 38.96264 334 CYS A CA 1
ATOM 2675 C C . CYS A 1 335 ? -0.55032 -33.10496 13.17182 1.000 31.31585 334 CYS A C 1
ATOM 2676 O O . CYS A 1 335 ? -0.60137 -31.88723 13.37905 1.000 46.12945 334 CYS A O 1
ATOM 2679 N N . LYS A 1 336 ? 0.30599 -33.66151 12.31644 1.000 37.88108 335 LYS A N 1
ATOM 2680 C CA . LYS A 1 336 ? 1.32374 -32.88919 11.61795 1.000 38.65231 335 LYS A CA 1
ATOM 2681 C C . LYS A 1 336 ? 0.82626 -32.25041 10.32489 1.000 42.45856 335 LYS A C 1
ATOM 2682 O O . LYS A 1 336 ? 1.55196 -31.44593 9.73157 1.000 43.27318 335 LYS A O 1
ATOM 2684 N N . TYR A 1 337 ? -0.37910 -32.58196 9.87514 1.000 38.34698 336 TYR A N 1
ATOM 2685 C CA . TYR A 1 337 ? -0.91498 -32.06927 8.62661 1.000 38.36397 336 TYR A CA 1
ATOM 2686 C C . TYR A 1 337 ? -2.29176 -31.47307 8.87356 1.000 41.52670 336 TYR A C 1
ATOM 2687 O O . TYR A 1 337 ? -2.98367 -31.82703 9.83088 1.000 39.24644 336 TYR A O 1
ATOM 2696 N N . SER A 1 338 ? -2.68176 -30.56297 7.99096 1.000 30.64511 337 SER A N 1
ATOM 2697 C CA . SER A 1 338 ? -4.05387 -30.10462 7.88139 1.000 32.20505 337 SER A CA 1
ATOM 2698 C C . SER A 1 338 ? -4.59058 -30.49027 6.51158 1.000 31.53815 337 SER A C 1
ATOM 2699 O O . SER A 1 338 ? -3.83086 -30.82830 5.59917 1.000 30.02717 337 SER A O 1
ATOM 2702 N N . LEU A 1 339 ? -5.91660 -30.43999 6.36586 1.000 23.26512 338 LEU A N 1
ATOM 2703 C CA . LEU A 1 339 ? -6.49245 -30.68455 5.04837 1.000 31.51402 338 LEU A CA 1
ATOM 2704 C C . LEU A 1 339 ? -5.98864 -29.66733 4.02834 1.000 33.32969 338 LEU A C 1
ATOM 2705 O O . LEU A 1 339 ? -5.76399 -30.01374 2.86235 1.000 33.84046 338 LEU A O 1
ATOM 2710 N N . GLU A 1 340 ? -5.77684 -28.42069 4.45524 1.000 28.65962 339 GLU A N 1
ATOM 2711 C CA . GLU A 1 340 ? -5.27855 -27.39392 3.54571 1.000 43.36711 339 GLU A CA 1
ATOM 2712 C C . GLU A 1 340 ? -3.90917 -27.74825 2.97253 1.000 43.27515 339 GLU A C 1
ATOM 2713 O O . GLU A 1 340 ? -3.61400 -27.39373 1.82384 1.000 33.01162 339 GLU A O 1
ATOM 2719 N N . ASP A 1 341 ? -3.05771 -28.43234 3.75027 1.000 29.41597 340 ASP A N 1
ATOM 2720 C CA . ASP A 1 341 ? -1.73305 -28.80574 3.25021 1.000 29.31741 340 ASP A CA 1
ATOM 2721 C C . ASP A 1 341 ? -1.82313 -29.86449 2.15770 1.000 42.97304 340 ASP A C 1
ATOM 2722 O O . ASP A 1 341 ? -1.02010 -29.86422 1.22092 1.000 38.23236 340 ASP A O 1
ATOM 2727 N N . ILE A 1 342 ? -2.76321 -30.79871 2.27885 1.000 32.04508 341 ILE A N 1
ATOM 2728 C CA . ILE A 1 342 ? -2.77419 -31.98432 1.43180 1.000 35.32680 341 ILE A CA 1
ATOM 2729 C C . ILE A 1 342 ? -3.84913 -31.94557 0.35952 1.000 29.06474 341 ILE A C 1
ATOM 2730 O O . ILE A 1 342 ? -3.88268 -32.85660 -0.48422 1.000 33.68429 341 ILE A O 1
ATOM 2735 N N . ALA A 1 343 ? -4.73106 -30.94550 0.35602 1.000 30.43616 342 ALA A N 1
ATOM 2736 C CA . ALA A 1 343 ? -5.90285 -30.99913 -0.50776 1.000 35.02181 342 ALA A CA 1
ATOM 2737 C C . ALA A 1 343 ? -6.19797 -29.64251 -1.13513 1.000 38.85875 342 ALA A C 1
ATOM 2738 O O . ALA A 1 343 ? -5.81153 -28.58749 -0.62608 1.000 33.39994 342 ALA A O 1
ATOM 2740 N N . ILE A 1 344 ? -6.91401 -29.70035 -2.25276 1.000 27.36540 343 ILE A N 1
ATOM 2741 C CA . ILE A 1 344 ? -7.41271 -28.53322 -2.96392 1.000 23.66059 343 ILE A CA 1
ATOM 2742 C C . ILE A 1 344 ? -8.91544 -28.48725 -2.74733 1.000 26.89140 343 ILE A C 1
ATOM 2743 O O . ILE A 1 344 ? -9.62420 -29.45956 -3.05441 1.000 26.22430 343 ILE A O 1
ATOM 2748 N N . SER A 1 345 ? -9.39200 -27.34473 -2.25909 1.000 28.04093 344 SER A N 1
ATOM 2749 C CA . SER A 1 345 ? -10.76903 -27.09355 -1.86616 1.000 25.93389 344 SER A CA 1
ATOM 2750 C C . SER A 1 345 ? -11.46663 -26.23184 -2.91406 1.000 27.57984 344 SER A C 1
ATOM 2751 O O . SER A 1 345 ? -10.84839 -25.34644 -3.50073 1.000 20.92277 344 SER A O 1
ATOM 2754 N N . PHE A 1 346 ? -12.76087 -26.47886 -3.14561 1.000 22.22192 345 PHE A N 1
ATOM 2755 C CA . PHE A 1 346 ? -13.50693 -25.53820 -3.97855 1.000 22.53925 345 PHE A CA 1
ATOM 2756 C C . PHE A 1 346 ? -14.99754 -25.59531 -3.67844 1.000 22.67660 345 PHE A C 1
ATOM 2757 O O . PHE A 1 346 ? -15.55123 -26.63320 -3.26945 1.000 25.89256 345 PHE A O 1
ATOM 2765 N N . GLN A 1 347 ? -15.62775 -24.44306 -3.89039 1.000 19.96125 346 GLN A N 1
ATOM 2766 C CA . GLN A 1 347 ? -17.06133 -24.28231 -3.78028 1.000 25.64816 346 GLN A CA 1
ATOM 2767 C C . GLN A 1 347 ? -17.72768 -24.78537 -5.05520 1.000 25.78912 346 GLN A C 1
ATOM 2768 O O . GLN A 1 347 ? -17.12069 -24.82705 -6.12597 1.000 22.76316 346 GLN A O 1
ATOM 2774 N N . GLY A 1 348 ? -18.99534 -25.16480 -4.93032 1.000 21.33392 347 GLY A N 1
ATOM 2775 C CA . GLY A 1 348 ? -19.74087 -25.68178 -6.05400 1.000 28.65367 347 GLY A CA 1
ATOM 2776 C C . GLY A 1 348 ? -20.13550 -24.61772 -7.06794 1.000 27.04051 347 GLY A C 1
ATOM 2777 O O . GLY A 1 348 ? -19.91316 -23.41600 -6.90243 1.000 24.55068 347 GLY A O 1
ATOM 2778 N N . ILE A 1 349 ? -20.74989 -25.10176 -8.15000 1.000 24.79120 348 ILE A N 1
ATOM 2779 C CA . ILE A 1 349 ? -21.29737 -24.22713 -9.17601 1.000 23.99081 348 ILE A CA 1
ATOM 2780 C C . ILE A 1 349 ? -22.27095 -23.24030 -8.56043 1.000 22.26722 348 ILE A C 1
ATOM 2781 O O . ILE A 1 349 ? -23.07028 -23.58520 -7.68324 1.000 25.33227 348 ILE A O 1
ATOM 2786 N N . ILE A 1 350 ? -22.24572 -22.01483 -9.04790 1.000 21.73293 349 ILE A N 1
ATOM 2787 C CA . ILE A 1 350 ? -23.29648 -21.06066 -8.75111 1.000 24.29812 349 ILE A CA 1
ATOM 2788 C C . ILE A 1 350 ? -23.88938 -20.66376 -10.09531 1.000 24.81085 349 ILE A C 1
ATOM 2789 O O . ILE A 1 350 ? -23.27290 -19.90659 -10.85044 1.000 28.41842 349 ILE A O 1
ATOM 2794 N N . THR A 1 351 ? -25.06841 -21.20862 -10.42078 1.000 24.44704 350 THR A N 1
ATOM 2795 C CA . THR A 1 351 ? -25.70573 -20.87070 -11.69290 1.000 23.04742 350 THR A CA 1
ATOM 2796 C C . THR A 1 351 ? -26.19344 -19.43089 -11.70098 1.000 32.95959 350 THR A C 1
ATOM 2797 O O . THR A 1 351 ? -26.18965 -18.77525 -12.74788 1.000 31.22357 350 THR A O 1
ATOM 2801 N N . GLY A 1 352 ? -26.65291 -18.93260 -10.55610 1.000 26.43667 351 GLY A N 1
ATOM 2802 C CA . GLY A 1 352 ? -27.28575 -17.63887 -10.49471 1.000 24.42768 351 GLY A CA 1
ATOM 2803 C C . GLY A 1 352 ? -28.78277 -17.66093 -10.73080 1.000 33.61256 351 GLY A C 1
ATOM 2804 O O . GLY A 1 352 ? -29.45029 -16.64943 -10.46951 1.000 37.38698 351 GLY A O 1
ATOM 2805 N N . CYS A 1 353 ? -29.31919 -18.75979 -11.28302 1.000 33.06861 352 CYS A N 1
ATOM 2806 C CA . CYS A 1 353 ? -30.76884 -18.98115 -11.32386 1.000 36.62229 352 CYS A CA 1
ATOM 2807 C C . CYS A 1 353 ? -31.01379 -20.47665 -11.54601 1.000 30.76054 352 CYS A C 1
ATOM 2808 O O . CYS A 1 353 ? -31.14739 -20.90839 -12.69319 1.000 27.91220 352 CYS A O 1
ATOM 2811 N N . ASP A 1 354 ? -31.15497 -21.23950 -10.45534 1.000 28.16457 353 ASP A N 1
ATOM 2812 C CA . ASP A 1 354 ? -31.15298 -22.69975 -10.57787 1.000 31.82930 353 ASP A CA 1
ATOM 2813 C C . ASP A 1 354 ? -32.30747 -23.20001 -11.43486 1.000 30.59328 353 ASP A C 1
ATOM 2814 O O . ASP A 1 354 ? -32.16274 -24.19105 -12.16079 1.000 28.56425 353 ASP A O 1
ATOM 2819 N N . LYS A 1 355 ? -33.46791 -22.54515 -11.34793 1.000 29.70656 354 LYS A N 1
ATOM 2820 C CA . LYS A 1 355 ? -34.62866 -23.01409 -12.09500 1.000 31.44687 354 LYS A CA 1
ATOM 2821 C C . LYS A 1 355 ? -34.36050 -23.03654 -13.59523 1.000 34.45565 354 LYS A C 1
ATOM 2822 O O . LYS A 1 355 ? -34.98049 -23.82039 -14.32423 1.000 37.74842 354 LYS A O 1
ATOM 2828 N N . ALA A 1 356 ? -33.44394 -22.19325 -14.07479 1.000 36.37080 355 ALA A N 1
ATOM 2829 C CA . ALA A 1 356 ? -33.17690 -22.13042 -15.50830 1.000 39.40014 355 ALA A CA 1
ATOM 2830 C C . ALA A 1 356 ? -32.32958 -23.29775 -15.99689 1.000 32.73655 355 ALA A C 1
ATOM 2831 O O . ALA A 1 356 ? -32.49402 -23.73421 -17.14071 1.000 35.60259 355 ALA A O 1
ATOM 2833 N N . PHE A 1 357 ? -31.42739 -23.81551 -15.15578 1.000 31.66203 356 PHE A N 1
ATOM 2834 C CA . PHE A 1 357 ? -30.39860 -24.75100 -15.59274 1.000 32.40504 356 PHE A CA 1
ATOM 2835 C C . PHE A 1 357 ? -30.51353 -26.14393 -14.99034 1.000 30.50498 356 PHE A C 1
ATOM 2836 O O . PHE A 1 357 ? -29.87328 -27.06792 -15.50062 1.000 30.50942 356 PHE A O 1
ATOM 2844 N N . ILE A 1 358 ? -31.29738 -26.32022 -13.92911 1.000 31.14780 357 ILE A N 1
ATOM 2845 C CA . ILE A 1 358 ? -31.38810 -27.58431 -13.20468 1.000 28.62694 357 ILE A CA 1
ATOM 2846 C C . ILE A 1 358 ? -32.72536 -28.21885 -13.53663 1.000 30.41582 357 ILE A C 1
ATOM 2847 O O . ILE A 1 358 ? -33.78059 -27.61262 -13.31333 1.000 37.39108 357 ILE A O 1
ATOM 2852 N N . LEU A 1 359 ? -32.69144 -29.44399 -14.05223 1.000 39.14349 358 LEU A N 1
ATOM 2853 C CA . LEU A 1 359 ? -33.91089 -30.15384 -14.40863 1.000 35.17774 358 LEU A CA 1
ATOM 2854 C C . LEU A 1 359 ? -33.91888 -31.54057 -13.78412 1.000 43.40094 358 LEU A C 1
ATOM 2855 O O . LEU A 1 359 ? -32.87232 -32.14973 -13.56846 1.000 35.50806 358 LEU A O 1
ATOM 2860 N N . SER A 1 360 ? -35.11398 -32.03980 -13.49124 1.000 40.27581 359 SER A N 1
ATOM 2861 C CA . SER A 1 360 ? -35.23305 -33.43802 -13.11147 1.000 39.90720 359 SER A CA 1
ATOM 2862 C C . SER A 1 360 ? -34.72488 -34.31232 -14.24891 1.000 38.24770 359 SER A C 1
ATOM 2863 O O . SER A 1 360 ? -34.97216 -34.03014 -15.42251 1.000 36.58510 359 SER A O 1
ATOM 2866 N N . LYS A 1 361 ? -33.99591 -35.37638 -13.89961 1.000 42.88585 360 LYS A N 1
ATOM 2867 C CA . LYS A 1 361 ? -33.39223 -36.21867 -14.92923 1.000 45.36860 360 LYS A CA 1
ATOM 2868 C C . LYS A 1 361 ? -34.43134 -36.86941 -15.83421 1.000 41.19872 360 LYS A C 1
ATOM 2869 O O . LYS A 1 361 ? -34.08762 -37.28540 -16.94285 1.000 45.32686 360 LYS A O 1
ATOM 2875 N N . ASP A 1 362 ? -35.69033 -36.95032 -15.40097 1.000 39.97954 361 ASP A N 1
ATOM 2876 C CA . ASP A 1 362 ? -36.77124 -37.50196 -16.20662 1.000 46.70406 361 ASP A CA 1
ATOM 2877 C C . ASP A 1 362 ? -37.58003 -36.42748 -16.92203 1.000 47.05822 361 ASP A C 1
ATOM 2878 O O . ASP A 1 362 ? -38.64673 -36.72648 -17.46122 1.000 45.93936 361 ASP A O 1
ATOM 2883 N N . ASP A 1 363 ? -37.11335 -35.18260 -16.91182 1.000 46.93367 362 ASP A N 1
ATOM 2884 C CA . ASP A 1 363 ? -37.82037 -34.10991 -17.59591 1.000 48.55591 362 ASP A CA 1
ATOM 2885 C C . ASP A 1 363 ? -37.71201 -34.29450 -19.10669 1.000 47.39322 362 ASP A C 1
ATOM 2886 O O . ASP A 1 363 ? -36.61127 -34.46479 -19.63998 1.000 46.38968 362 ASP A O 1
ATOM 2891 N N . VAL A 1 364 ? -38.85849 -34.23917 -19.79779 1.000 49.68335 363 VAL A N 1
ATOM 2892 C CA . VAL A 1 364 ? -38.88766 -34.44904 -21.24816 1.000 49.54148 363 VAL A CA 1
ATOM 2893 C C . VAL A 1 364 ? -38.07402 -33.38566 -21.97687 1.000 52.66692 363 VAL A C 1
ATOM 2894 O O . VAL A 1 364 ? -37.53415 -33.64021 -23.06224 1.000 50.24833 363 VAL A O 1
ATOM 2898 N N . LYS A 1 365 ? -37.94794 -32.19206 -21.38476 1.000 47.72990 364 LYS A N 1
ATOM 2899 C CA . LYS A 1 365 ? -37.14075 -31.13203 -21.98398 1.000 55.69027 364 LYS A CA 1
ATOM 2900 C C . LYS A 1 365 ? -35.68881 -31.55441 -22.18431 1.000 59.67910 364 LYS A C 1
ATOM 2901 O O . LYS A 1 365 ? -35.00756 -31.02157 -23.06817 1.000 53.88480 364 LYS A O 1
ATOM 2907 N N . LEU A 1 366 ? -35.18838 -32.49348 -21.37725 1.000 52.61044 365 LEU A N 1
ATOM 2908 C CA . LEU A 1 366 ? -33.81165 -32.93739 -21.56277 1.000 52.35748 365 LEU A CA 1
ATOM 2909 C C . LEU A 1 366 ? -33.60372 -33.67469 -22.88110 1.000 52.39343 365 LEU A C 1
ATOM 2910 O O . LEU A 1 366 ? -32.45248 -33.86733 -23.28807 1.000 47.51688 365 LEU A O 1
ATOM 2915 N N . ASN A 1 367 ? -34.67660 -34.08876 -23.56064 1.000 48.38082 366 ASN A N 1
ATOM 2916 C CA . ASN A 1 367 ? -34.50431 -34.62577 -24.90267 1.000 62.32689 366 ASN A CA 1
ATOM 2917 C C . ASN A 1 367 ? -33.99661 -33.56700 -25.87266 1.000 67.95115 366 ASN A C 1
ATOM 2918 O O . ASN A 1 367 ? -33.38889 -33.91664 -26.89055 1.000 60.66824 366 ASN A O 1
ATOM 2923 N N . LEU A 1 368 ? -34.21953 -32.28574 -25.56774 1.000 57.73406 367 LEU A N 1
ATOM 2924 C CA . LEU A 1 368 ? -33.72072 -31.18297 -26.37729 1.000 61.50518 367 LEU A CA 1
ATOM 2925 C C . LEU A 1 368 ? -32.24246 -30.89806 -26.15525 1.000 54.04114 367 LEU A C 1
ATOM 2926 O O . LEU A 1 368 ? -31.65439 -30.13625 -26.92934 1.000 58.19537 367 LEU A O 1
ATOM 2931 N N . VAL A 1 369 ? -31.63067 -31.47251 -25.12561 1.000 52.22818 368 VAL A N 1
ATOM 2932 C CA . VAL A 1 369 ? -30.27106 -31.12616 -24.72927 1.000 49.34657 368 VAL A CA 1
ATOM 2933 C C . VAL A 1 369 ? -29.37007 -32.31632 -25.01056 1.000 58.21790 368 VAL A C 1
ATOM 2934 O O . VAL A 1 369 ? -29.60617 -33.41966 -24.49992 1.000 53.56104 368 VAL A O 1
ATOM 2938 N N . ASP A 1 370 ? -28.33535 -32.08337 -25.81618 1.000 58.08125 369 ASP A N 1
ATOM 2939 C CA . ASP A 1 370 ? -27.31930 -33.09465 -26.06701 1.000 56.53957 369 ASP A CA 1
ATOM 2940 C C . ASP A 1 370 ? -26.64971 -33.49564 -24.75925 1.000 50.06804 369 ASP A C 1
ATOM 2941 O O . ASP A 1 370 ? -26.36617 -32.65190 -23.90361 1.000 49.88925 369 ASP A O 1
ATOM 2946 N N . ASP A 1 371 ? -26.38173 -34.79708 -24.61962 1.000 49.89936 370 ASP A N 1
ATOM 2947 C CA . ASP A 1 371 ? -25.85540 -35.34370 -23.37304 1.000 54.99643 370 ASP A CA 1
ATOM 2948 C C . ASP A 1 371 ? -24.46461 -34.81710 -23.03366 1.000 53.93757 370 ASP A C 1
ATOM 2949 O O . ASP A 1 371 ? -24.04590 -34.91054 -21.87302 1.000 53.78916 370 ASP A O 1
ATOM 2954 N N . LYS A 1 372 ? -23.74265 -34.25602 -24.00390 1.000 49.66357 371 LYS A N 1
ATOM 2955 C CA . LYS A 1 372 ? -22.44778 -33.66056 -23.69319 1.000 48.67614 371 LYS A CA 1
ATOM 2956 C C . LYS A 1 372 ? -22.57717 -32.39778 -22.84413 1.000 57.46417 371 LYS A C 1
ATOM 2957 O O . LYS A 1 372 ? -21.59647 -31.98312 -22.21514 1.000 51.32820 371 LYS A O 1
ATOM 2963 N N . PHE A 1 373 ? -23.75709 -31.77915 -22.81081 1.000 42.29362 372 PHE A N 1
ATOM 2964 C CA . PHE A 1 373 ? -23.99003 -30.60893 -21.97884 1.000 44.29253 372 PHE A CA 1
ATOM 2965 C C . PHE A 1 373 ? -24.51195 -30.94768 -20.58518 1.000 44.16985 372 PHE A C 1
ATOM 2966 O O . PHE A 1 373 ? -24.53050 -30.06431 -19.72013 1.000 42.00950 372 PHE A O 1
ATOM 2974 N N . LEU A 1 374 ? -24.92222 -32.18958 -20.33346 1.000 39.26376 373 LEU A N 1
ATOM 2975 C CA . LEU A 1 374 ? -25.61821 -32.53581 -19.09876 1.000 36.96291 373 LEU A CA 1
ATOM 2976 C C . LEU A 1 374 ? -24.65180 -33.10720 -18.06853 1.000 37.82030 373 LEU A C 1
ATOM 2977 O O . LEU A 1 374 ? -23.79418 -33.92947 -18.40015 1.000 45.32087 373 LEU A O 1
ATOM 2982 N N . LYS A 1 375 ? -24.80080 -32.66221 -16.81362 1.000 35.53937 374 LYS A N 1
ATOM 2983 C CA . LYS A 1 375 ? -23.99177 -33.12304 -15.68952 1.000 30.84647 374 LYS A CA 1
ATOM 2984 C C . LYS A 1 375 ? -24.89861 -33.59987 -14.56409 1.000 29.31203 374 LYS A C 1
ATOM 2985 O O . LYS A 1 375 ? -25.97062 -33.04047 -14.33941 1.000 34.34071 374 LYS A O 1
ATOM 2991 N N . CYS A 1 376 ? -24.45036 -34.61089 -13.82673 1.000 33.22348 375 CYS A N 1
ATOM 2992 C CA . CYS A 1 376 ? -25.18925 -35.03784 -12.64273 1.000 33.82586 375 CYS A CA 1
ATOM 2993 C C . CYS A 1 376 ? -25.13367 -33.96376 -11.55403 1.000 27.99032 375 CYS A C 1
ATOM 2994 O O . CYS A 1 376 ? -24.10480 -33.31402 -11.35203 1.000 32.73098 375 CYS A O 1
ATOM 2997 N N . TRP A 1 377 ? -26.24728 -33.78365 -10.83620 1.000 28.84700 376 TRP A N 1
ATOM 2998 C CA . TRP A 1 377 ? -26.38578 -32.68740 -9.88411 1.000 28.52704 376 TRP A CA 1
ATOM 2999 C C . TRP A 1 377 ? -26.96133 -33.21533 -8.57731 1.000 26.10631 376 TRP A C 1
ATOM 3000 O O . TRP A 1 377 ? -27.98776 -33.90383 -8.58130 1.000 33.29963 376 TRP A O 1
ATOM 3011 N N . ILE A 1 378 ? -26.31313 -32.87899 -7.46086 1.000 28.31126 377 ILE A N 1
ATOM 3012 C CA . ILE A 1 378 ? -26.73111 -33.33651 -6.14371 1.000 32.23729 377 ILE A CA 1
ATOM 3013 C C . ILE A 1 378 ? -26.92766 -32.14099 -5.21895 1.000 25.18626 377 ILE A C 1
ATOM 3014 O O . ILE A 1 378 ? -26.35354 -31.06553 -5.41108 1.000 28.54720 377 ILE A O 1
ATOM 3019 N N . LYS A 1 379 ? -27.74925 -32.35710 -4.19920 1.000 30.10021 378 LYS A N 1
ATOM 3020 C CA . LYS A 1 379 ? -28.03147 -31.39626 -3.14413 1.000 25.18054 378 LYS A CA 1
ATOM 3021 C C . LYS A 1 379 ? -27.36057 -31.84752 -1.84876 1.000 26.17574 378 LYS A C 1
ATOM 3022 O O . LYS A 1 379 ? -26.88472 -32.97646 -1.73300 1.000 30.95071 378 LYS A O 1
ATOM 3028 N N . SER A 1 380 ? -27.36462 -30.96662 -0.84048 1.000 26.98578 379 SER A N 1
ATOM 3029 C CA . SER A 1 380 ? -26.69578 -31.30443 0.41268 1.000 29.29951 379 SER A CA 1
ATOM 3030 C C . SER A 1 380 ? -27.29699 -32.55880 1.04450 1.000 30.27367 379 SER A C 1
ATOM 3031 O O . SER A 1 380 ? -26.56775 -33.38716 1.60036 1.000 28.94938 379 SER A O 1
ATOM 3034 N N . LYS A 1 381 ? -28.62296 -32.72860 0.94937 1.000 23.42795 380 LYS A N 1
ATOM 3035 C CA . LYS A 1 381 ? -29.27860 -33.89341 1.53374 1.000 25.76396 380 LYS A CA 1
ATOM 3036 C C . LYS A 1 381 ? -28.83853 -35.20360 0.89193 1.000 34.29106 380 LYS A C 1
ATOM 3037 O O . LYS A 1 381 ? -29.07927 -36.26996 1.47069 1.000 26.20978 380 LYS A O 1
ATOM 3043 N N . ASN A 1 382 ? -28.21881 -35.15828 -0.28818 1.000 27.29968 381 ASN A N 1
ATOM 3044 C CA . ASN A 1 382 ? -27.74707 -36.37866 -0.92965 1.000 30.73845 381 ASN A CA 1
ATOM 3045 C C . ASN A 1 382 ? -26.41342 -36.86915 -0.38776 1.000 35.42339 381 ASN A C 1
ATOM 3046 O O . ASN A 1 382 ? -25.98030 -37.95917 -0.77200 1.000 35.53465 381 ASN A O 1
ATOM 3051 N N . ILE A 1 383 ? -25.75157 -36.10603 0.47565 1.000 29.21463 382 ILE A N 1
ATOM 3052 C CA . ILE A 1 383 ? -24.45452 -36.49891 1.01793 1.000 26.61664 382 ILE A CA 1
ATOM 3053 C C . ILE A 1 383 ? -24.68152 -37.26437 2.31386 1.000 30.19518 382 ILE A C 1
ATOM 3054 O O . ILE A 1 383 ? -25.19773 -36.71007 3.29019 1.000 27.66862 382 ILE A O 1
ATOM 3059 N N . ASN A 1 384 ? -24.28925 -38.52994 2.33093 1.000 30.04757 383 ASN A N 1
ATOM 3060 C CA . ASN A 1 384 ? -24.22502 -39.30011 3.56109 1.000 28.69060 383 ASN A CA 1
ATOM 3061 C C . ASN A 1 384 ? -22.77367 -39.43207 3.99604 1.000 34.84093 383 ASN A C 1
ATOM 3062 O O . ASN A 1 384 ? -21.84427 -39.05521 3.27814 1.000 24.48547 383 ASN A O 1
ATOM 3067 N N . LYS A 1 385 ? -22.57725 -39.98516 5.18821 1.000 26.68310 384 LYS A N 1
ATOM 3068 C CA . LYS A 1 385 ? -21.23958 -40.43531 5.52839 1.000 28.45157 384 LYS A CA 1
ATOM 3069 C C . LYS A 1 385 ? -20.80239 -41.46788 4.48829 1.000 26.99433 384 LYS A C 1
ATOM 3070 O O . LYS A 1 385 ? -21.54610 -42.40282 4.17415 1.000 27.53346 384 LYS A O 1
ATOM 3076 N N . TYR A 1 386 ? -19.61534 -41.24298 3.92416 1.000 25.13088 385 TYR A N 1
ATOM 3077 C CA . TYR A 1 386 ? -18.86392 -42.11532 3.02320 1.000 25.66385 385 TYR A CA 1
ATOM 3078 C C . TYR A 1 386 ? -19.36283 -42.19725 1.58169 1.000 33.86133 385 TYR A C 1
ATOM 3079 O O . TYR A 1 386 ? -18.54118 -42.41536 0.68702 1.000 33.84925 385 TYR A O 1
ATOM 3088 N N . ILE A 1 387 ? -20.63171 -41.89272 1.29520 1.000 32.66345 386 ILE A N 1
ATOM 3089 C CA . ILE A 1 387 ? -21.15924 -42.10098 -0.05723 1.000 40.74484 386 ILE A CA 1
ATOM 3090 C C . ILE A 1 387 ? -22.28199 -41.11242 -0.33425 1.000 37.71940 386 ILE A C 1
ATOM 3091 O O . ILE A 1 387 ? -23.00219 -40.68266 0.57350 1.000 28.35443 386 ILE A O 1
ATOM 3096 N N . VAL A 1 388 ? -22.44996 -40.79604 -1.61997 1.000 26.85463 387 VAL A N 1
ATOM 3097 C CA . VAL A 1 388 ? -23.45583 -39.86185 -2.11507 1.000 33.97407 387 VAL A CA 1
ATOM 3098 C C . VAL A 1 388 ? -24.65247 -40.64382 -2.63997 1.000 32.65389 387 VAL A C 1
ATOM 3099 O O . VAL A 1 388 ? -24.49192 -41.70508 -3.25393 1.000 32.97916 387 VAL A O 1
ATOM 3103 N N . ASP A 1 389 ? -25.85502 -40.11274 -2.41538 1.000 30.17911 388 ASP A N 1
ATOM 3104 C CA . ASP A 1 389 ? -27.04809 -40.66411 -3.04191 1.000 33.74547 388 ASP A CA 1
ATOM 3105 C C . ASP A 1 389 ? -26.95258 -40.53983 -4.56397 1.000 34.30722 388 ASP A C 1
ATOM 3106 O O . ASP A 1 389 ? -26.18399 -39.74097 -5.09693 1.000 37.76455 388 ASP A O 1
ATOM 3111 N N . LYS A 1 390 ? -27.72937 -41.36945 -5.26372 1.000 35.29869 389 LYS A N 1
ATOM 3112 C CA . LYS A 1 390 ? -27.85974 -41.24849 -6.71247 1.000 37.94249 389 LYS A CA 1
ATOM 3113 C C . LYS A 1 390 ? -28.48090 -39.90547 -7.07870 1.000 38.96225 389 LYS A C 1
ATOM 3114 O O . LYS A 1 390 ? -29.46379 -39.47706 -6.46861 1.000 38.06034 389 LYS A O 1
ATOM 3120 N N . SER A 1 391 ? -27.91164 -39.23722 -8.07420 1.000 29.32926 390 SER A N 1
ATOM 3121 C CA . SER A 1 391 ? -28.42205 -37.92508 -8.44503 1.000 44.84762 390 SER A CA 1
ATOM 3122 C C . SER A 1 391 ? -29.79585 -38.05395 -9.08639 1.000 50.64610 390 SER A C 1
ATOM 3123 O O . SER A 1 391 ? -30.06140 -38.98705 -9.84807 1.000 43.01575 390 SER A O 1
ATOM 3126 N N . GLU A 1 392 ? -30.68107 -37.12093 -8.74902 1.000 33.50031 391 GLU A N 1
ATOM 3127 C CA . GLU A 1 392 ? -31.99387 -37.03788 -9.36324 1.000 36.92204 391 GLU A CA 1
ATOM 3128 C C . GLU A 1 392 ? -32.10907 -35.87564 -10.33446 1.000 32.08150 391 GLU A C 1
ATOM 3129 O O . GLU A 1 392 ? -33.13609 -35.74398 -11.00388 1.000 36.10916 391 GLU A O 1
ATOM 3135 N N . TYR A 1 393 ? -31.08748 -35.03175 -10.42306 1.000 37.49068 392 TYR A N 1
ATOM 3136 C CA . TYR A 1 393 ? -31.14762 -33.79108 -11.17445 1.000 41.46036 392 TYR A CA 1
ATOM 3137 C C . TYR A 1 393 ? -29.97695 -33.71283 -12.14177 1.000 32.93538 392 TYR A C 1
ATOM 3138 O O . TYR A 1 393 ? -28.92664 -34.33224 -11.94545 1.000 30.85295 392 TYR A O 1
ATOM 3147 N N . ARG A 1 394 ? -30.16852 -32.90408 -13.17438 1.000 28.69686 393 ARG A N 1
ATOM 3148 C CA . ARG A 1 394 ? -29.16879 -32.66849 -14.19758 1.000 37.23688 393 ARG A CA 1
ATOM 3149 C C . ARG A 1 394 ? -28.95607 -31.16878 -14.35025 1.000 32.47806 393 ARG A C 1
ATOM 3150 O O . ARG A 1 394 ? -29.90952 -30.38067 -14.29995 1.000 32.07582 393 ARG A O 1
ATOM 3158 N N . LEU A 1 395 ? -27.69480 -30.79099 -14.51474 1.000 29.25219 394 LEU A N 1
ATOM 3159 C CA . LEU A 1 395 ? -27.28656 -29.42404 -14.79298 1.000 41.07218 394 LEU A CA 1
ATOM 3160 C C . LEU A 1 395 ? -26.98630 -29.30188 -16.27747 1.000 38.11491 394 LEU A C 1
ATOM 3161 O O . LEU A 1 395 ? -26.26137 -30.13288 -16.83460 1.000 36.45283 394 LEU A O 1
ATOM 3166 N N . ILE A 1 396 ? -27.54851 -28.27718 -16.91217 1.000 30.80033 395 ILE A N 1
ATOM 3167 C CA . ILE A 1 396 ? -27.17821 -27.92318 -18.27899 1.000 30.79706 395 ILE A CA 1
ATOM 3168 C C . ILE A 1 396 ? -25.94602 -27.03351 -18.18272 1.000 33.59099 395 ILE A C 1
ATOM 3169 O O . ILE A 1 396 ? -26.03220 -25.88976 -17.73261 1.000 34.09894 395 ILE A O 1
ATOM 3174 N N . TYR A 1 397 ? -24.78695 -27.56341 -18.56393 1.000 35.38104 396 TYR A N 1
ATOM 3175 C CA . TYR A 1 397 ? -23.56253 -26.77377 -18.47824 1.000 32.12756 396 TYR A CA 1
ATOM 3176 C C . TYR A 1 397 ? -23.55228 -25.83916 -19.68341 1.000 34.53756 396 TYR A C 1
ATOM 3177 O O . TYR A 1 397 ? -22.87215 -26.05899 -20.68914 1.000 33.34075 396 TYR A O 1
ATOM 3186 N N . SER A 1 398 ? -24.33477 -24.76471 -19.56064 1.000 31.25916 397 SER A N 1
ATOM 3187 C CA . SER A 1 398 ? -24.66212 -23.90061 -20.68791 1.000 34.11239 397 SER A CA 1
ATOM 3188 C C . SER A 1 398 ? -23.48683 -23.05825 -21.16949 1.000 46.37987 397 SER A C 1
ATOM 3189 O O . SER A 1 398 ? -23.57769 -22.47129 -22.25484 1.000 45.54973 397 SER A O 1
ATOM 3192 N N . ASN A 1 399 ? -22.39751 -22.97967 -20.39900 1.000 35.36171 398 ASN A N 1
ATOM 3193 C CA . ASN A 1 399 ? -21.18913 -22.33287 -20.89411 1.000 37.91799 398 ASN A CA 1
ATOM 3194 C C . ASN A 1 399 ? -20.65932 -22.99577 -22.15536 1.000 36.31247 398 ASN A C 1
ATOM 3195 O O . ASN A 1 399 ? -19.97050 -22.34171 -22.94417 1.000 41.62110 398 ASN A O 1
ATOM 3200 N N . ASP A 1 400 ? -20.96229 -24.27049 -22.37076 1.000 40.63551 399 ASP A N 1
ATOM 3201 C CA . ASP A 1 400 ? -20.46038 -24.95507 -23.55695 1.000 40.19123 399 ASP A CA 1
ATOM 3202 C C . ASP A 1 400 ? -21.30144 -24.69272 -24.79903 1.000 47.95140 399 ASP A C 1
ATOM 3203 O O . ASP A 1 400 ? -20.96665 -25.20731 -25.87362 1.000 50.74028 399 ASP A O 1
ATOM 3208 N N . ILE A 1 401 ? -22.37591 -23.91607 -24.68590 1.000 50.19865 400 ILE A N 1
ATOM 3209 C CA . ILE A 1 401 ? -23.15609 -23.50695 -25.85082 1.000 55.75792 400 ILE A CA 1
ATOM 3210 C C . ILE A 1 401 ? -22.36701 -22.42816 -26.58584 1.000 55.87351 400 ILE A C 1
ATOM 3211 O O . ILE A 1 401 ? -22.21149 -21.31142 -26.08470 1.000 61.71528 400 ILE A O 1
ATOM 3216 N N . ASP A 1 402 ? -21.87216 -22.76210 -27.77893 1.000 52.48330 401 ASP A N 1
ATOM 3217 C CA . ASP A 1 402 ? -21.01206 -21.84757 -28.52637 1.000 82.99766 401 ASP A CA 1
ATOM 3218 C C . ASP A 1 402 ? -21.74229 -20.55157 -28.86791 1.000 91.79139 401 ASP A C 1
ATOM 3219 O O . ASP A 1 402 ? -21.35639 -19.46636 -28.41711 1.000 89.08228 401 ASP A O 1
ATOM 3221 N N . ASN A 1 403 ? -22.80499 -20.64499 -29.66371 1.000 101.94040 402 ASN A N 1
ATOM 3222 C CA . ASN A 1 403 ? -23.59373 -19.48448 -30.05015 1.000 107.17323 402 ASN A CA 1
ATOM 3223 C C . ASN A 1 403 ? -25.07402 -19.79865 -29.88332 1.000 103.68542 402 ASN A C 1
ATOM 3224 O O . ASN A 1 403 ? -25.46659 -20.92869 -29.57907 1.000 98.18377 402 ASN A O 1
ATOM 3229 N N . GLU A 1 404 ? -25.90103 -18.77399 -30.09721 1.000 97.69635 403 GLU A N 1
ATOM 3230 C CA . GLU A 1 404 ? -27.33990 -18.94069 -29.92869 1.000 91.54638 403 GLU A CA 1
ATOM 3231 C C . GLU A 1 404 ? -27.95334 -19.74118 -31.07471 1.000 102.00257 403 GLU A C 1
ATOM 3232 O O . GLU A 1 404 ? -28.86752 -20.54504 -30.85582 1.000 100.72405 403 GLU A O 1
ATOM 3238 N N . ASN A 1 405 ? -27.46277 -19.54221 -32.30065 1.000 93.86072 404 ASN A N 1
ATOM 3239 C CA . ASN A 1 405 ? -28.13490 -20.10760 -33.46822 1.000 93.10455 404 ASN A CA 1
ATOM 3240 C C . ASN A 1 405 ? -28.11025 -21.63323 -33.46205 1.000 101.48701 404 ASN A C 1
ATOM 3241 O O . ASN A 1 405 ? -29.11298 -22.27502 -33.79632 1.000 97.93333 404 ASN A O 1
ATOM 3246 N N . THR A 1 406 ? -26.98251 -22.23334 -33.08086 1.000 121.88163 405 THR A N 1
ATOM 3247 C CA . THR A 1 406 ? -26.81831 -23.67612 -33.22040 1.000 120.48508 405 THR A CA 1
ATOM 3248 C C . THR A 1 406 ? -27.58509 -24.48235 -32.17437 1.000 109.38479 405 THR A C 1
ATOM 3249 O O . THR A 1 406 ? -27.82967 -25.67415 -32.39495 1.000 99.14293 405 THR A O 1
ATOM 3253 N N . ASN A 1 407 ? -27.97567 -23.87259 -31.05562 1.000 81.71275 406 ASN A N 1
ATOM 3254 C CA . ASN A 1 407 ? -28.69052 -24.56453 -29.98607 1.000 72.73986 406 ASN A CA 1
ATOM 3255 C C . ASN A 1 407 ? -29.96612 -23.81828 -29.62562 1.000 65.65690 406 ASN A C 1
ATOM 3256 O O . ASN A 1 407 ? -30.37934 -23.75854 -28.45912 1.000 65.56546 406 ASN A O 1
ATOM 3261 N N . LYS A 1 408 ? -30.63033 -23.29248 -30.65527 1.000 61.07368 407 LYS A N 1
ATOM 3262 C CA . LYS A 1 408 ? -31.74747 -22.36963 -30.48142 1.000 62.40440 407 LYS A CA 1
ATOM 3263 C C . LYS A 1 408 ? -32.79598 -22.91710 -29.51911 1.000 55.81805 407 LYS A C 1
ATOM 3264 O O . LYS A 1 408 ? -33.21017 -22.23071 -28.57491 1.000 56.55365 407 LYS A O 1
ATOM 3270 N N . ARG A 1 409 ? -33.21408 -24.16925 -29.72295 1.000 60.18042 408 ARG A N 1
ATOM 3271 C CA . ARG A 1 409 ? -34.28627 -24.71961 -28.90073 1.000 55.44028 408 ARG A CA 1
ATOM 3272 C C . ARG A 1 409 ? -33.91453 -24.69769 -27.42624 1.000 65.38242 408 ARG A C 1
ATOM 3273 O O . ARG A 1 409 ? -34.71327 -24.25261 -26.58907 1.000 64.32507 408 ARG A O 1
ATOM 3281 N N . ILE A 1 410 ? -32.68327 -25.10951 -27.09346 1.000 50.10667 409 ILE A N 1
ATOM 3282 C CA . ILE A 1 410 ? -32.27920 -25.11819 -25.68954 1.000 46.80558 409 ILE A CA 1
ATOM 3283 C C . ILE A 1 410 ? -32.46815 -23.73642 -25.09289 1.000 54.24912 409 ILE A C 1
ATOM 3284 O O . ILE A 1 410 ? -32.99262 -23.58424 -23.98137 1.000 48.69239 409 ILE A O 1
ATOM 3289 N N . LEU A 1 411 ? -32.07609 -22.70431 -25.83892 1.000 46.92088 410 LEU A N 1
ATOM 3290 C CA . LEU A 1 411 ? -32.20685 -21.35387 -25.31924 1.000 54.16285 410 LEU A CA 1
ATOM 3291 C C . LEU A 1 411 ? -33.66399 -20.92398 -25.30837 1.000 50.44702 410 LEU A C 1
ATOM 3292 O O . LEU A 1 411 ? -34.12341 -20.30040 -24.34695 1.000 51.90603 410 LEU A O 1
ATOM 3297 N N . ASP A 1 412 ? -34.41922 -21.29130 -26.34567 1.000 58.65275 411 ASP A N 1
ATOM 3298 C CA . ASP A 1 412 ? -35.77882 -20.77820 -26.47851 1.000 56.13404 411 ASP A CA 1
ATOM 3299 C C . ASP A 1 412 ? -36.75567 -21.48780 -25.54944 1.000 68.35929 411 ASP A C 1
ATOM 3300 O O . ASP A 1 412 ? -37.66418 -20.85251 -25.00159 1.000 62.85779 411 ASP A O 1
ATOM 3305 N N . GLU A 1 413 ? -36.58366 -22.79342 -25.34635 1.000 51.14392 412 GLU A N 1
ATOM 3306 C CA . GLU A 1 413 ? -37.59141 -23.58582 -24.66138 1.000 54.63134 412 GLU A CA 1
ATOM 3307 C C . GLU A 1 413 ? -37.21154 -23.98554 -23.24557 1.000 49.16585 412 GLU A C 1
ATOM 3308 O O . GLU A 1 413 ? -38.08145 -24.45694 -22.50828 1.000 66.84601 412 GLU A O 1
ATOM 3314 N N . ILE A 1 414 ? -35.95799 -23.80407 -22.83298 1.000 46.57614 413 ILE A N 1
ATOM 3315 C CA . ILE A 1 414 ? -35.57405 -24.18031 -21.47616 1.000 41.48515 413 ILE A CA 1
ATOM 3316 C C . ILE A 1 414 ? -35.03131 -22.98155 -20.71303 1.000 43.15612 413 ILE A C 1
ATOM 3317 O O . ILE A 1 414 ? -35.66737 -22.49281 -19.77202 1.000 41.59324 413 ILE A O 1
ATOM 3322 N N . ILE A 1 415 ? -33.87216 -22.47560 -21.13834 1.000 48.84993 414 ILE A N 1
ATOM 3323 C CA . ILE A 1 415 ? -33.17919 -21.44267 -20.37119 1.000 41.59597 414 ILE A CA 1
ATOM 3324 C C . ILE A 1 415 ? -33.85715 -20.08737 -20.53756 1.000 46.33457 414 ILE A C 1
ATOM 3325 O O . ILE A 1 415 ? -34.01843 -19.33577 -19.56521 1.000 45.51224 414 ILE A O 1
ATOM 3330 N N . GLY A 1 416 ? -34.27832 -19.76178 -21.76356 1.000 47.35443 415 GLY A N 1
ATOM 3331 C CA . GLY A 1 416 ? -34.87243 -18.46390 -22.04050 1.000 47.73142 415 GLY A CA 1
ATOM 3332 C C . GLY A 1 416 ? -36.13334 -18.18671 -21.25405 1.000 59.05062 415 GLY A C 1
ATOM 3333 O O . GLY A 1 416 ? -36.53562 -17.02367 -21.13328 1.000 53.96473 415 GLY A O 1
ATOM 3334 N N . LEU A 1 417 ? -36.74675 -19.22636 -20.68067 1.000 50.97379 416 LEU A N 1
ATOM 3335 C CA . LEU A 1 417 ? -37.91736 -19.02509 -19.84084 1.000 48.59262 416 LEU A CA 1
ATOM 3336 C C . LEU A 1 417 ? -37.60654 -18.13788 -18.64836 1.000 39.76211 416 LEU A C 1
ATOM 3337 O O . LEU A 1 417 ? -38.53163 -17.58153 -18.04616 1.000 57.51816 416 LEU A O 1
ATOM 3342 N N . TYR A 1 418 ? -36.32806 -17.98509 -18.29753 1.000 41.73950 417 TYR A N 1
ATOM 3343 C CA . TYR A 1 418 ? -35.93405 -17.12492 -17.18843 1.000 42.60101 417 TYR A CA 1
ATOM 3344 C C . TYR A 1 418 ? -35.03462 -15.98088 -17.64740 1.000 50.14104 417 TYR A C 1
ATOM 3345 O O . TYR A 1 418 ? -34.30797 -15.39250 -16.83193 1.000 43.97500 417 TYR A O 1
ATOM 3354 N N . LYS A 1 419 ? -35.11096 -15.62011 -18.93336 1.000 51.07047 418 LYS A N 1
ATOM 3355 C CA . LYS A 1 419 ? -34.13633 -14.69064 -19.50066 1.000 51.82102 418 LYS A CA 1
ATOM 3356 C C . LYS A 1 419 ? -34.08270 -13.38235 -18.71598 1.000 47.57478 418 LYS A C 1
ATOM 3357 O O . LYS A 1 419 ? -32.99898 -12.91671 -18.34022 1.000 42.58785 418 LYS A O 1
ATOM 3363 N N . THR A 1 420 ? -35.24537 -12.78734 -18.43653 1.000 49.95662 419 THR A N 1
ATOM 3364 C CA . THR A 1 420 ? -35.26904 -11.53621 -17.68602 1.000 42.70955 419 THR A CA 1
ATOM 3365 C C . THR A 1 420 ? -34.53989 -11.69266 -16.36239 1.000 47.52166 419 THR A C 1
ATOM 3366 O O . THR A 1 420 ? -33.61678 -10.92967 -16.04803 1.000 49.90527 419 THR A O 1
ATOM 3370 N N . LYS A 1 421 ? -34.89725 -12.72819 -15.60214 1.000 50.34626 420 LYS A N 1
ATOM 3371 C CA . LYS A 1 421 ? -34.20804 -12.96166 -14.34318 1.000 39.61967 420 LYS A CA 1
ATOM 3372 C C . LYS A 1 421 ? -32.71888 -13.14277 -14.58826 1.000 42.56244 420 LYS A C 1
ATOM 3373 O O . LYS A 1 421 ? -31.88617 -12.53944 -13.89746 1.000 41.41076 420 LYS A O 1
ATOM 3379 N N . LEU A 1 422 ? -32.36685 -13.91252 -15.62200 1.000 46.73550 421 LEU A N 1
ATOM 3380 C CA . LEU A 1 422 ? -30.95689 -14.14468 -15.90942 1.000 45.59585 421 LEU A CA 1
ATOM 3381 C C . LEU A 1 422 ? -30.24669 -12.83740 -16.21746 1.000 40.04010 421 LEU A C 1
ATOM 3382 O O . LEU A 1 422 ? -29.10700 -12.62711 -15.78606 1.000 33.59933 421 LEU A O 1
ATOM 3387 N N . GLU A 1 423 ? -30.92302 -11.92550 -16.92413 1.000 36.11894 422 GLU A N 1
ATOM 3388 C CA . GLU A 1 423 ? -30.27290 -10.67612 -17.30116 1.000 37.99495 422 GLU A CA 1
ATOM 3389 C C . GLU A 1 423 ? -30.01649 -9.78029 -16.10047 1.000 41.21816 422 GLU A C 1
ATOM 3390 O O . GLU A 1 423 ? -29.18033 -8.87728 -16.19101 1.000 41.32163 422 GLU A O 1
ATOM 3396 N N . ASN A 1 424 ? -30.68162 -10.02698 -14.97011 1.000 40.35534 423 ASN A N 1
ATOM 3397 C CA . ASN A 1 424 ? -30.46962 -9.16795 -13.81349 1.000 43.42195 423 ASN A CA 1
ATOM 3398 C C . ASN A 1 424 ? -29.23684 -9.54813 -12.99827 1.000 40.12076 423 ASN A C 1
ATOM 3399 O O . ASN A 1 424 ? -28.88706 -8.82460 -12.06021 1.000 40.35542 423 ASN A O 1
ATOM 3404 N N . ARG A 1 425 ? -28.57514 -10.65440 -13.32095 1.000 36.49007 424 ARG A N 1
ATOM 3405 C CA . ARG A 1 425 ? -27.36867 -11.03255 -12.60445 1.000 36.71395 424 ARG A CA 1
ATOM 3406 C C . ARG A 1 425 ? -26.26446 -10.01796 -12.86332 1.000 37.59165 424 ARG A C 1
ATOM 3407 O O . ARG A 1 425 ? -26.23956 -9.35241 -13.90010 1.000 38.76158 424 ARG A O 1
ATOM 3415 N N . ARG A 1 426 ? -25.35025 -9.89737 -11.89390 1.000 36.78715 425 ARG A N 1
ATOM 3416 C CA . ARG A 1 426 ? -24.37207 -8.81217 -11.91945 1.000 42.80510 425 ARG A CA 1
ATOM 3417 C C . ARG A 1 426 ? -23.49084 -8.88721 -13.15578 1.000 34.87750 425 ARG A C 1
ATOM 3418 O O . ARG A 1 426 ? -23.26568 -7.87905 -13.83618 1.000 35.98383 425 ARG A O 1
ATOM 3426 N N . GLU A 1 427 ? -22.97892 -10.07811 -13.46014 1.000 31.77507 426 GLU A N 1
ATOM 3427 C CA . GLU A 1 427 ? -22.03670 -10.21985 -14.56245 1.000 38.66525 426 GLU A CA 1
ATOM 3428 C C . GLU A 1 427 ? -22.70557 -10.10163 -15.92955 1.000 36.03355 426 GLU A C 1
ATOM 3429 O O . GLU A 1 427 ? -22.02212 -9.79951 -16.91198 1.000 33.59368 426 GLU A O 1
ATOM 3435 N N . CYS A 1 428 ? -24.01573 -10.34142 -16.02521 1.000 37.33054 427 CYS A N 1
ATOM 3436 C CA . CYS A 1 428 ? -24.69507 -10.10492 -17.29552 1.000 38.16655 427 CYS A CA 1
ATOM 3437 C C . CYS A 1 428 ? -24.89100 -8.61834 -17.53772 1.000 43.76748 427 CYS A C 1
ATOM 3438 O O . CYS A 1 428 ? -24.69616 -8.13832 -18.66156 1.000 45.23136 427 CYS A O 1
ATOM 3441 N N . LYS A 1 429 ? -25.26350 -7.87297 -16.49063 1.000 50.03929 428 LYS A N 1
ATOM 3442 C CA . LYS A 1 429 ? -25.44007 -6.43056 -16.62745 1.000 39.61843 428 LYS A CA 1
ATOM 3443 C C . LYS A 1 429 ? -24.14443 -5.74900 -17.03299 1.000 38.13709 428 LYS A C 1
ATOM 3444 O O . LYS A 1 429 ? -24.16817 -4.75762 -17.76655 1.000 41.92327 428 LYS A O 1
ATOM 3450 N N . SER A 1 430 ? -23.01059 -6.26260 -16.58176 1.000 38.93258 429 SER A N 1
ATOM 3451 C CA . SER A 1 430 ? -21.72650 -5.69428 -16.96254 1.000 44.18708 429 SER A CA 1
ATOM 3452 C C . SER A 1 430 ? -21.19711 -6.25888 -18.27304 1.000 41.94518 429 SER A C 1
ATOM 3453 O O . SER A 1 430 ? -20.13769 -5.82478 -18.73302 1.000 46.05944 429 SER A O 1
ATOM 3456 N N . GLY A 1 431 ? -21.89384 -7.21917 -18.87609 1.000 45.63412 430 GLY A N 1
ATOM 3457 C CA . GLY A 1 431 ? -21.43779 -7.79564 -20.12467 1.000 45.01394 430 GLY A CA 1
ATOM 3458 C C . GLY A 1 431 ? -20.34160 -8.82806 -19.99943 1.000 44.14092 430 GLY A C 1
ATOM 3459 O O . GLY A 1 431 ? -19.79134 -9.24747 -21.02339 1.000 48.91596 430 GLY A O 1
ATOM 3460 N N . ILE A 1 432 ? -19.99592 -9.23925 -18.77749 1.000 43.52010 431 ILE A N 1
ATOM 3461 C CA . ILE A 1 432 ? -18.99462 -10.28404 -18.58442 1.000 48.65288 431 ILE A CA 1
ATOM 3462 C C . ILE A 1 432 ? -19.56270 -11.65776 -18.93664 1.000 44.19816 431 ILE A C 1
ATOM 3463 O O . ILE A 1 432 ? -18.85397 -12.51425 -19.47913 1.000 45.12898 431 ILE A O 1
ATOM 3468 N N . ARG A 1 433 ? -20.83966 -11.89249 -18.63796 1.000 35.60722 432 ARG A N 1
ATOM 3469 C CA . ARG A 1 433 ? -21.50696 -13.15761 -18.92618 1.000 37.72000 432 ARG A CA 1
ATOM 3470 C C . ARG A 1 433 ? -22.61889 -12.95356 -19.93994 1.000 41.82436 432 ARG A C 1
ATOM 3471 O O . ARG A 1 433 ? -23.39391 -11.99721 -19.83747 1.000 40.59012 432 ARG A O 1
ATOM 3479 N N . LYS A 1 434 ? -22.72305 -13.87778 -20.88839 1.000 37.77334 433 LYS A N 1
ATOM 3480 C CA . LYS A 1 434 ? -23.90376 -13.91910 -21.73775 1.000 36.08941 433 LYS A CA 1
ATOM 3481 C C . LYS A 1 434 ? -25.12101 -14.30935 -20.90726 1.000 37.42016 433 LYS A C 1
ATOM 3482 O O . LYS A 1 434 ? -25.00537 -14.97831 -19.87480 1.000 33.73175 433 LYS A O 1
ATOM 3488 N N . TRP A 1 435 ? -26.30402 -13.88986 -21.37099 1.000 39.16721 434 TRP A N 1
ATOM 3489 C CA . TRP A 1 435 ? -27.50888 -14.05289 -20.55829 1.000 35.85349 434 TRP A CA 1
ATOM 3490 C C . TRP A 1 435 ? -27.79290 -15.51933 -20.23673 1.000 41.00389 434 TRP A C 1
ATOM 3491 O O . TRP A 1 435 ? -28.37489 -15.81859 -19.18813 1.000 34.96393 434 TRP A O 1
ATOM 3502 N N . TYR A 1 436 ? -27.38584 -16.44470 -21.10697 1.000 37.22260 435 TYR A N 1
ATOM 3503 C CA . TYR A 1 436 ? -27.66327 -17.86279 -20.90737 1.000 36.21029 435 TYR A CA 1
ATOM 3504 C C . TYR A 1 436 ? -26.53011 -18.61562 -20.21857 1.000 35.19660 435 TYR A C 1
ATOM 3505 O O . TYR A 1 436 ? -26.65565 -19.82432 -19.99061 1.000 33.69219 435 TYR A O 1
ATOM 3514 N N . GLU A 1 437 ? -25.43710 -17.94791 -19.87698 1.000 40.03005 436 GLU A N 1
ATOM 3515 C CA . GLU A 1 437 ? -24.32331 -18.65908 -19.27260 1.000 36.67005 436 GLU A CA 1
ATOM 3516 C C . GLU A 1 437 ? -24.51601 -18.79385 -17.76428 1.000 36.64230 436 GLU A C 1
ATOM 3517 O O . GLU A 1 437 ? -25.30341 -18.07657 -17.14223 1.000 31.44617 436 GLU A O 1
ATOM 3523 N N . LEU A 1 438 ? -23.80266 -19.75552 -17.18556 1.000 29.36133 437 LEU A N 1
ATOM 3524 C CA . LEU A 1 438 ? -23.74408 -19.88037 -15.73841 1.000 25.95851 437 LEU A CA 1
ATOM 3525 C C . LEU A 1 438 ? -22.98196 -18.70339 -15.14200 1.000 30.85515 437 LEU A C 1
ATOM 3526 O O . LEU A 1 438 ? -22.01825 -18.20312 -15.72707 1.000 28.72517 437 LEU A O 1
ATOM 3531 N N . GLN A 1 439 ? -23.43071 -18.23616 -13.97868 1.000 26.77604 438 GLN A N 1
ATOM 3532 C CA . GLN A 1 439 ? -22.75256 -17.09740 -13.37608 1.000 29.28863 438 GLN A CA 1
ATOM 3533 C C . GLN A 1 439 ? -21.34498 -17.47276 -12.92045 1.000 29.60428 438 GLN A C 1
ATOM 3534 O O . GLN A 1 439 ? -20.37111 -16.80101 -13.27904 1.000 24.98796 438 GLN A O 1
ATOM 3540 N N . TRP A 1 440 ? -21.20935 -18.55519 -12.14455 1.000 23.26974 439 TRP A N 1
ATOM 3541 C CA . TRP A 1 440 ? -19.89756 -19.04464 -11.71652 1.000 26.77208 439 TRP A CA 1
ATOM 3542 C C . TRP A 1 440 ? -19.82160 -20.52827 -12.06502 1.000 26.90125 439 TRP A C 1
ATOM 3543 O O . TRP A 1 440 ? -20.07151 -21.40225 -11.22997 1.000 25.30832 439 TRP A O 1
ATOM 3554 N N . GLY A 1 441 ? -19.44904 -20.80942 -13.31197 1.000 26.07202 440 GLY A N 1
ATOM 3555 C CA . GLY A 1 441 ? -19.38668 -22.17942 -13.78154 1.000 28.96042 440 GLY A CA 1
ATOM 3556 C C . GLY A 1 441 ? -18.16837 -22.94954 -13.32993 1.000 27.19119 440 GLY A C 1
ATOM 3557 O O . GLY A 1 441 ? -18.09753 -24.15413 -13.58572 1.000 32.97609 440 GLY A O 1
ATOM 3558 N N . ARG A 1 442 ? -17.22658 -22.28680 -12.66729 1.000 23.67726 441 ARG A N 1
ATOM 3559 C CA . ARG A 1 442 ? -16.00134 -22.89842 -12.14121 1.000 23.67842 441 ARG A CA 1
ATOM 3560 C C . ARG A 1 442 ? -15.30114 -23.61068 -13.29871 1.000 32.04474 441 ARG A C 1
ATOM 3561 O O . ARG A 1 442 ? -15.38225 -23.17531 -14.45109 1.000 29.74224 441 ARG A O 1
ATOM 3569 N N . GLU A 1 443 ? -14.63404 -24.72215 -13.00751 1.000 31.50880 442 GLU A N 1
ATOM 3570 C CA . GLU A 1 443 ? -13.94759 -25.52565 -14.00948 1.000 48.14351 442 GLU A CA 1
ATOM 3571 C C . GLU A 1 443 ? -14.48120 -26.95260 -13.96286 1.000 43.29653 442 GLU A C 1
ATOM 3572 O O . GLU A 1 443 ? -14.42706 -27.60534 -12.91439 1.000 37.07252 442 GLU A O 1
ATOM 3578 N N . LYS A 1 444 ? -14.98038 -27.43736 -15.10403 1.000 32.09147 443 LYS A N 1
ATOM 3579 C CA . LYS A 1 444 ? -15.54767 -28.78187 -15.15887 1.000 34.93277 443 LYS A CA 1
ATOM 3580 C C . LYS A 1 444 ? -14.56666 -29.82719 -14.64812 1.000 35.54081 443 LYS A C 1
ATOM 3581 O O . LYS A 1 444 ? -14.96167 -30.76959 -13.95188 1.000 33.96538 443 LYS A O 1
ATOM 3587 N N . LEU A 1 445 ? -13.28374 -29.67431 -14.98512 1.000 34.76697 444 LEU A N 1
ATOM 3588 C CA . LEU A 1 445 ? -12.28368 -30.67695 -14.63777 1.000 35.46443 444 LEU A CA 1
ATOM 3589 C C . LEU A 1 445 ? -12.16451 -30.86779 -13.13130 1.000 42.72974 444 LEU A C 1
ATOM 3590 O O . LEU A 1 445 ? -11.80361 -31.95681 -12.67258 1.000 40.15748 444 LEU A O 1
ATOM 3595 N N . PHE A 1 446 ? -12.46942 -29.83565 -12.34534 1.000 36.02407 445 PHE A N 1
ATOM 3596 C CA . PHE A 1 446 ? -12.42697 -29.99219 -10.89727 1.000 31.50980 445 PHE A CA 1
ATOM 3597 C C . PHE A 1 446 ? -13.50313 -30.95855 -10.41534 1.000 40.95171 445 PHE A C 1
ATOM 3598 O O . PHE A 1 446 ? -13.28254 -31.71712 -9.46669 1.000 30.91087 445 PHE A O 1
ATOM 3606 N N . PHE A 1 447 ? -14.67977 -30.94482 -11.04535 1.000 37.37619 446 PHE A N 1
ATOM 3607 C CA . PHE A 1 447 ? -15.74004 -31.84358 -10.59996 1.000 32.12364 446 PHE A CA 1
ATOM 3608 C C . PHE A 1 447 ? -15.60049 -33.23367 -11.20226 1.000 32.82613 446 PHE A C 1
ATOM 3609 O O . PHE A 1 447 ? -15.97366 -34.22055 -10.55935 1.000 38.53986 446 PHE A O 1
ATOM 3617 N N . GLU A 1 448 ? -15.04401 -33.33498 -12.40617 1.000 29.35483 447 GLU A N 1
ATOM 3618 C CA . GLU A 1 448 ? -15.00650 -34.59737 -13.14088 1.000 29.66443 447 GLU A CA 1
ATOM 3619 C C . GLU A 1 448 ? -13.78078 -35.42639 -12.74857 1.000 39.16294 447 GLU A C 1
ATOM 3620 O O . GLU A 1 448 ? -12.92448 -35.78077 -13.55824 1.000 32.34205 447 GLU A O 1
ATOM 3626 N N . ARG A 1 449 ? -13.73149 -35.75719 -11.46252 1.000 36.17545 448 ARG A N 1
ATOM 3627 C CA . ARG A 1 449 ? -12.64200 -36.55045 -10.91771 1.000 33.24456 448 ARG A CA 1
ATOM 3628 C C . ARG A 1 449 ? -13.09257 -37.10969 -9.57688 1.000 32.28588 448 ARG A C 1
ATOM 3629 O O . ARG A 1 449 ? -14.02934 -36.59892 -8.95822 1.000 28.92337 448 ARG A O 1
ATOM 3637 N N . LYS A 1 450 ? -12.40611 -38.15582 -9.12455 1.000 29.12755 449 LYS A N 1
ATOM 3638 C CA . LYS A 1 450 ? -12.65777 -38.66780 -7.78268 1.000 32.21130 449 LYS A CA 1
ATOM 3639 C C . LYS A 1 450 ? -12.35874 -37.56655 -6.76892 1.000 28.97118 449 LYS A C 1
ATOM 3640 O O . LYS A 1 450 ? -11.35142 -36.86322 -6.88153 1.000 30.59427 449 LYS A O 1
ATOM 3646 N N . LYS A 1 451 ? -13.25678 -37.38433 -5.80324 1.000 28.86600 450 LYS A N 1
ATOM 3647 C CA . LYS A 1 451 ? -13.13310 -36.27287 -4.86892 1.000 27.70909 450 LYS A CA 1
ATOM 3648 C C . LYS A 1 451 ? -14.00171 -36.56160 -3.65245 1.000 29.20523 450 LYS A C 1
ATOM 3649 O O . LYS A 1 451 ? -14.81400 -37.48867 -3.65099 1.000 29.40110 450 LYS A O 1
ATOM 3655 N N . ILE A 1 452 ? -13.81000 -35.76751 -2.60375 1.000 24.53511 451 ILE A N 1
ATOM 3656 C CA . ILE A 1 452 ? -14.62747 -35.84340 -1.40262 1.000 27.42566 451 ILE A CA 1
ATOM 3657 C C . ILE A 1 452 ? -15.56753 -34.64708 -1.41066 1.000 22.62406 451 ILE A C 1
ATOM 3658 O O . ILE A 1 452 ? -15.18194 -33.54794 -1.82037 1.000 28.57866 451 ILE A O 1
ATOM 3663 N N . MET A 1 453 ? -16.81969 -34.88939 -1.02640 1.000 26.99204 452 MET A N 1
ATOM 3664 C CA . MET A 1 453 ? -17.87434 -33.89320 -0.99726 1.000 18.88140 452 MET A CA 1
ATOM 3665 C C . MET A 1 453 ? -18.54659 -33.89605 0.37011 1.000 24.66532 452 MET A C 1
ATOM 3666 O O . MET A 1 453 ? -18.71416 -34.94942 1.00208 1.000 26.19238 452 MET A O 1
ATOM 3671 N N . TYR A 1 454 ? -18.94563 -32.70975 0.82055 1.000 22.92760 453 TYR A N 1
ATOM 3672 C CA . TYR A 1 454 ? -19.62922 -32.61468 2.10635 1.000 28.72789 453 TYR A CA 1
ATOM 3673 C C . TYR A 1 454 ? -20.65020 -31.49172 2.08425 1.000 21.21642 453 TYR A C 1
ATOM 3674 O O . TYR A 1 454 ? -20.44866 -30.48058 1.39612 1.000 22.07628 453 TYR A O 1
ATOM 3683 N N . PRO A 1 455 ? -21.75956 -31.63452 2.81442 1.000 25.30682 454 PRO A N 1
ATOM 3684 C CA . PRO A 1 455 ? -22.77082 -30.57259 2.84019 1.000 25.44425 454 PRO A CA 1
ATOM 3685 C C . PRO A 1 455 ? -22.25276 -29.33659 3.55349 1.000 27.06145 454 PRO A C 1
ATOM 3686 O O . PRO A 1 455 ? -21.43604 -29.42728 4.47101 1.000 25.61943 454 PRO A O 1
ATOM 3690 N N . TYR A 1 456 ? -22.75511 -28.16618 3.13538 1.000 23.96775 455 TYR A N 1
ATOM 3691 C CA . TYR A 1 456 ? -22.24444 -26.91473 3.68244 1.000 24.91080 455 TYR A CA 1
ATOM 3692 C C . TYR A 1 456 ? -22.82137 -26.59832 5.05090 1.000 21.95245 455 TYR A C 1
ATOM 3693 O O . TYR A 1 456 ? -22.26426 -25.75297 5.75865 1.000 20.90443 455 TYR A O 1
ATOM 3702 N N . LYS A 1 457 ? -23.91685 -27.25110 5.42342 1.000 22.17270 456 LYS A N 1
ATOM 3703 C CA . LYS A 1 457 ? -24.55431 -27.09807 6.72345 1.000 30.81638 456 LYS A CA 1
ATOM 3704 C C . LYS A 1 457 ? -25.09436 -28.46043 7.12517 1.000 32.17645 456 LYS A C 1
ATOM 3705 O O . LYS A 1 457 ? -25.72712 -29.13815 6.31024 1.000 26.25287 456 LYS A O 1
ATOM 3711 N N . SER A 1 458 ? -24.85080 -28.86398 8.36713 1.000 22.47468 457 SER A N 1
ATOM 3712 C CA . SER A 1 458 ? -25.16809 -30.22979 8.75667 1.000 29.51655 457 SER A CA 1
ATOM 3713 C C . SER A 1 458 ? -25.18384 -30.32067 10.27348 1.000 27.96475 457 SER A C 1
ATOM 3714 O O . SER A 1 458 ? -24.60476 -29.48146 10.96681 1.000 23.80734 457 SER A O 1
ATOM 3717 N N . ASN A 1 459 ? -25.84394 -31.36104 10.77795 1.000 22.34907 458 ASN A N 1
ATOM 3718 C CA . ASN A 1 459 ? -25.81511 -31.65777 12.20372 1.000 28.87176 458 ASN A CA 1
ATOM 3719 C C . ASN A 1 459 ? -24.58991 -32.46403 12.61254 1.000 27.74347 458 ASN A C 1
ATOM 3720 O O . ASN A 1 459 ? -24.35020 -32.61161 13.81463 1.000 22.81521 458 ASN A O 1
ATOM 3725 N N . GLU A 1 460 ? -23.81592 -32.98336 11.65674 1.000 24.45756 459 GLU A N 1
ATOM 3726 C CA . GLU A 1 460 ? -22.69026 -33.86021 11.96358 1.000 32.26501 459 GLU A CA 1
ATOM 3727 C C . GLU A 1 460 ? -21.76054 -33.93753 10.75638 1.000 25.88780 459 GLU A C 1
ATOM 3728 O O . GLU A 1 460 ? -22.12655 -33.56108 9.64293 1.000 24.69430 459 GLU A O 1
ATOM 3734 N N . ASN A 1 461 ? -20.55213 -34.45264 10.98739 1.000 22.67566 460 ASN A N 1
ATOM 3735 C CA . ASN A 1 461 ? -19.61564 -34.69117 9.89013 1.000 21.31150 460 ASN A CA 1
ATOM 3736 C C . ASN A 1 461 ? -20.20454 -35.68906 8.89678 1.000 28.59217 460 ASN A C 1
ATOM 3737 O O . ASN A 1 461 ? -20.59175 -36.79602 9.27832 1.000 20.63447 460 ASN A O 1
ATOM 3742 N N . ARG A 1 462 ? -20.29486 -35.29106 7.62384 1.000 20.78973 461 ARG A N 1
ATOM 3743 C CA . ARG A 1 462 ? -20.75649 -36.17239 6.54528 1.000 23.22009 461 ARG A CA 1
ATOM 3744 C C . ARG A 1 462 ? -19.83568 -35.93239 5.34626 1.000 27.60392 461 ARG A C 1
ATOM 3745 O O . ARG A 1 462 ? -20.12848 -35.12104 4.46444 1.000 27.94763 461 ARG A O 1
ATOM 3753 N N . PHE A 1 463 ? -18.72359 -36.64731 5.31094 1.000 22.24802 462 PHE A N 1
ATOM 3754 C CA . PHE A 1 463 ? -17.77489 -36.55352 4.21580 1.000 21.00563 462 PHE A CA 1
ATOM 3755 C C . PHE A 1 463 ? -17.91533 -37.80390 3.36275 1.000 29.56542 462 PHE A C 1
ATOM 3756 O O . PHE A 1 463 ? -17.85559 -38.92309 3.88505 1.000 27.78722 462 PHE A O 1
ATOM 3764 N N . ALA A 1 464 ? -18.13380 -37.62323 2.06141 1.000 22.37740 463 ALA A N 1
ATOM 3765 C CA . ALA A 1 464 ? -18.37453 -38.75200 1.17735 1.000 24.53565 463 ALA A CA 1
ATOM 3766 C C . ALA A 1 464 ? -17.39545 -38.73079 0.01593 1.000 26.87264 463 ALA A C 1
ATOM 3767 O O . ALA A 1 464 ? -16.95308 -37.67184 -0.42618 1.000 28.54238 463 ALA A O 1
ATOM 3769 N N . ILE A 1 465 ? -17.04372 -39.91371 -0.46529 1.000 22.89183 464 ILE A N 1
ATOM 3770 C CA . ILE A 1 465 ? -16.29863 -40.03335 -1.70860 1.000 25.07787 464 ILE A CA 1
ATOM 3771 C C . ILE A 1 465 ? -17.30620 -40.04940 -2.84672 1.000 28.72896 464 ILE A C 1
ATOM 3772 O O . ILE A 1 465 ? -18.23757 -40.86630 -2.85576 1.000 27.41190 464 ILE A O 1
ATOM 3777 N N . ASP A 1 466 ? -17.12935 -39.13920 -3.79433 1.000 34.19909 465 ASP A N 1
ATOM 3778 C CA . ASP A 1 466 ? -17.90686 -39.13014 -5.02157 1.000 37.66715 465 ASP A CA 1
ATOM 3779 C C . ASP A 1 466 ? -17.15433 -39.93561 -6.07057 1.000 36.65516 465 ASP A C 1
ATOM 3780 O O . ASP A 1 466 ? -15.98896 -39.64669 -6.36613 1.000 33.06400 465 ASP A O 1
ATOM 3785 N N . TYR A 1 467 ? -17.80727 -40.95749 -6.61381 1.000 26.91043 466 TYR A N 1
ATOM 3786 C CA . TYR A 1 467 ? -17.24844 -41.71395 -7.71456 1.000 35.52854 466 TYR A CA 1
ATOM 3787 C C . TYR A 1 467 ? -17.88642 -41.35252 -9.04704 1.000 36.18620 466 TYR A C 1
ATOM 3788 O O . TYR A 1 467 ? -17.44885 -41.85484 -10.08192 1.000 33.31105 466 TYR A O 1
ATOM 3797 N N . ASP A 1 468 ? -18.89591 -40.48308 -9.05606 1.000 37.19960 467 ASP A N 1
ATOM 3798 C CA . ASP A 1 468 ? -19.74073 -40.32447 -10.23343 1.000 45.71788 467 ASP A CA 1
ATOM 3799 C C . ASP A 1 468 ? -19.61754 -38.95134 -10.88644 1.000 34.13793 467 ASP A C 1
ATOM 3800 O O . ASP A 1 468 ? -20.50890 -38.55940 -11.64548 1.000 37.19256 467 ASP A O 1
ATOM 3805 N N . ASN A 1 469 ? -18.53513 -38.21707 -10.61640 1.000 40.16974 468 ASN A N 1
ATOM 3806 C CA . ASN A 1 469 ? -18.29477 -36.89979 -11.22164 1.000 31.98515 468 ASN A CA 1
ATOM 3807 C C . ASN A 1 469 ? -19.49982 -35.98448 -11.02034 1.000 32.11745 468 ASN A C 1
ATOM 3808 O O . ASN A 1 469 ? -20.01104 -35.37133 -11.95728 1.000 31.73509 468 ASN A O 1
ATOM 3813 N N . ASN A 1 470 ? -19.98832 -35.94070 -9.78601 1.000 32.81131 469 ASN A N 1
ATOM 3814 C CA . ASN A 1 470 ? -21.16238 -35.14077 -9.47337 1.000 36.69126 469 ASN A CA 1
ATOM 3815 C C . ASN A 1 470 ? -20.81972 -33.65764 -9.41643 1.000 37.84762 469 ASN A C 1
ATOM 3816 O O . ASN A 1 470 ? -19.76181 -33.26359 -8.91850 1.000 29.85156 469 ASN A O 1
ATOM 3821 N N . PHE A 1 471 ? -21.71711 -32.83805 -9.94920 1.000 23.45592 470 PHE A N 1
ATOM 3822 C CA . PHE A 1 471 ? -21.67886 -31.40295 -9.73665 1.000 27.76872 470 PHE A CA 1
ATOM 3823 C C . PHE A 1 471 ? -22.68434 -31.04762 -8.65384 1.000 28.29602 470 PHE A C 1
ATOM 3824 O O . PHE A 1 471 ? -23.54762 -31.84514 -8.28675 1.000 30.78335 470 PHE A O 1
ATOM 3832 N N . SER A 1 472 ? -22.57628 -29.82477 -8.15812 1.000 27.69434 471 SER A N 1
ATOM 3833 C CA . SER A 1 472 ? -23.47603 -29.35436 -7.12080 1.000 25.03031 471 SER A CA 1
ATOM 3834 C C . SER A 1 472 ? -23.40342 -27.84187 -7.07551 1.000 29.61846 471 SER A C 1
ATOM 3835 O O . SER A 1 472 ? -22.47731 -27.22645 -7.60707 1.000 26.41522 471 SER A O 1
ATOM 3838 N N . SER A 1 473 ? -24.37514 -27.25416 -6.38936 1.000 27.10211 472 SER A N 1
ATOM 3839 C CA . SER A 1 473 ? -24.32329 -25.83867 -6.07038 1.000 24.78175 472 SER A CA 1
ATOM 3840 C C . SER A 1 473 ? -23.42846 -25.62897 -4.85028 1.000 22.76403 472 SER A C 1
ATOM 3841 O O . SER A 1 473 ? -22.67793 -26.51503 -4.42788 1.000 27.92736 472 SER A O 1
ATOM 3844 N N . ALA A 1 474 ? -23.50465 -24.43746 -4.27152 1.000 24.03196 473 ALA A N 1
ATOM 3845 C CA . ALA A 1 474 ? -22.67197 -24.05986 -3.14069 1.000 25.48573 473 ALA A CA 1
ATOM 3846 C C . ALA A 1 474 ? -23.16492 -24.63141 -1.81568 1.000 24.32572 473 ALA A C 1
ATOM 3847 O O . ALA A 1 474 ? -22.57170 -24.32820 -0.77402 1.000 27.30969 473 ALA A O 1
ATOM 3849 N N . ASP A 1 475 ? -24.23803 -25.42358 -1.82013 1.000 22.92546 474 ASP A N 1
ATOM 3850 C CA . ASP A 1 475 ? -24.63678 -26.15607 -0.62503 1.000 24.08852 474 ASP A CA 1
ATOM 3851 C C . ASP A 1 475 ? -23.80612 -27.41127 -0.43467 1.000 22.63327 474 ASP A C 1
ATOM 3852 O O . ASP A 1 475 ? -24.03024 -28.15259 0.52847 1.000 23.64567 474 ASP A O 1
ATOM 3857 N N . VAL A 1 476 ? -22.86737 -27.67356 -1.34029 1.000 25.48411 475 VAL A N 1
ATOM 3858 C CA . VAL A 1 476 ? -21.95908 -28.80592 -1.24210 1.000 25.17529 475 VAL A CA 1
ATOM 3859 C C . VAL A 1 476 ? -20.56293 -28.31159 -1.58711 1.000 30.13997 475 VAL A C 1
ATOM 3860 O O . VAL A 1 476 ? -20.36879 -27.64521 -2.61090 1.000 25.49513 475 VAL A O 1
ATOM 3864 N N . TYR A 1 477 ? -19.60210 -28.59853 -0.71783 1.000 22.31499 476 TYR A N 1
ATOM 3865 C CA . TYR A 1 477 ? -18.20817 -28.28620 -0.98664 1.000 21.00051 476 TYR A CA 1
ATOM 3866 C C . TYR A 1 477 ? -17.46766 -29.54821 -1.39733 1.000 30.57999 476 TYR A C 1
ATOM 3867 O O . TYR A 1 477 ? -17.86946 -30.66636 -1.04405 1.000 23.97578 476 TYR A O 1
ATOM 3876 N N . SER A 1 478 ? -16.36626 -29.36720 -2.13037 1.000 24.19236 477 SER A N 1
ATOM 3877 C CA . SER A 1 478 ? -15.57401 -30.50672 -2.56375 1.000 26.01035 477 SER A CA 1
ATOM 3878 C C . SER A 1 478 ? -14.10780 -30.25069 -2.27049 1.000 22.92342 477 SER A C 1
ATOM 3879 O O . SER A 1 478 ? -13.66637 -29.10470 -2.15062 1.000 30.03201 477 SER A O 1
ATOM 3882 N N . PHE A 1 479 ? -13.35040 -31.34044 -2.17120 1.000 23.86773 478 PHE A N 1
ATOM 3883 C CA . PHE A 1 479 ? -11.90535 -31.23521 -2.28649 1.000 23.38097 478 PHE A CA 1
ATOM 3884 C C . PHE A 1 479 ? -11.33833 -32.50797 -2.88319 1.000 26.80349 478 PHE A C 1
ATOM 3885 O O . PHE A 1 479 ? -11.90162 -33.59303 -2.73118 1.000 28.92945 478 PHE A O 1
ATOM 3893 N N . PHE A 1 480 ? -10.19725 -32.36517 -3.54185 1.000 25.17673 479 PHE A N 1
ATOM 3894 C CA . PHE A 1 480 ? -9.43787 -33.53335 -3.94829 1.000 26.21437 479 PHE A CA 1
ATOM 3895 C C . PHE A 1 480 ? -8.04705 -33.45680 -3.33942 1.000 29.67167 479 PHE A C 1
ATOM 3896 O O . PHE A 1 480 ? -7.58648 -32.39601 -2.91853 1.000 31.40464 479 PHE A O 1
ATOM 3904 N N . ILE A 1 481 ? -7.41299 -34.61944 -3.24435 1.000 30.27396 480 ILE A N 1
ATOM 3905 C CA . ILE A 1 481 ? -6.10956 -34.75005 -2.60547 1.000 33.04871 480 ILE A CA 1
ATOM 3906 C C . ILE A 1 481 ? -5.03316 -34.34603 -3.59513 1.000 29.51992 480 ILE A C 1
ATOM 3907 O O . ILE A 1 481 ? -5.02015 -34.83053 -4.73336 1.000 35.13851 480 ILE A O 1
ATOM 3912 N N . LYS A 1 482 ? -4.10062 -33.49832 -3.15404 1.000 33.57773 481 LYS A N 1
ATOM 3913 C CA . LYS A 1 482 ? -2.99813 -33.09134 -4.02150 1.000 30.56717 481 LYS A CA 1
ATOM 3914 C C . LYS A 1 482 ? -2.18854 -34.30387 -4.45729 1.000 41.53014 481 LYS A C 1
ATOM 3915 O O . LYS A 1 482 ? -2.04696 -35.28175 -3.71640 1.000 35.57140 481 LYS A O 1
ATOM 3921 N N . GLU A 1 483 ? -1.62380 -34.21335 -5.66580 1.000 39.29149 482 GLU A N 1
ATOM 3922 C CA . GLU A 1 483 ? -0.89600 -35.34448 -6.23858 1.000 41.73728 482 GLU A CA 1
ATOM 3923 C C . GLU A 1 483 ? 0.26463 -35.77229 -5.35474 1.000 38.81514 482 GLU A C 1
ATOM 3924 O O . GLU A 1 483 ? 0.50876 -36.97230 -5.18239 1.000 48.96588 482 GLU A O 1
ATOM 3930 N N . GLU A 1 484 ? 0.99723 -34.81228 -4.78764 1.000 37.86365 483 GLU A N 1
ATOM 3931 C CA . GLU A 1 484 ? 2.16956 -35.17966 -4.00304 1.000 42.71327 483 GLU A CA 1
ATOM 3932 C C . GLU A 1 484 ? 1.81498 -35.82930 -2.66936 1.000 42.35559 483 GLU A C 1
ATOM 3933 O O . GLU A 1 484 ? 2.70541 -36.38923 -2.02488 1.000 44.40662 483 GLU A O 1
ATOM 3939 N N . TYR A 1 485 ? 0.54952 -35.79781 -2.25095 1.000 37.37121 484 TYR A N 1
ATOM 3940 C CA . TYR A 1 485 ? 0.14415 -36.41594 -0.99412 1.000 46.10943 484 TYR A CA 1
ATOM 3941 C C . TYR A 1 485 ? -0.66834 -37.69109 -1.19002 1.000 35.47914 484 TYR A C 1
ATOM 3942 O O . TYR A 1 485 ? -1.12976 -38.27646 -0.20346 1.000 39.97868 484 TYR A O 1
ATOM 3951 N N . LEU A 1 486 ? -0.82716 -38.15668 -2.43463 1.000 39.35402 485 LEU A N 1
ATOM 3952 C CA . LEU A 1 486 ? -1.63035 -39.35107 -2.68254 1.000 43.42761 485 LEU A CA 1
ATOM 3953 C C . LEU A 1 486 ? -0.98976 -40.60880 -2.10248 1.000 51.28583 485 LEU A C 1
ATOM 3954 O O . LEU A 1 486 ? -1.69976 -41.56684 -1.77613 1.000 49.27477 485 LEU A O 1
ATOM 3959 N N . ASP A 1 487 ? 0.33399 -40.63183 -1.95892 1.000 40.14409 486 ASP A N 1
ATOM 3960 C CA . ASP A 1 487 ? 0.98903 -41.79287 -1.36940 1.000 50.17570 486 ASP A CA 1
ATOM 3961 C C . ASP A 1 487 ? 0.95099 -41.78519 0.15377 1.000 55.86182 486 ASP A C 1
ATOM 3962 O O . ASP A 1 487 ? 1.28220 -42.80287 0.77038 1.000 65.38815 486 ASP A O 1
ATOM 3967 N N . LYS A 1 488 ? 0.56609 -40.67253 0.77532 1.000 50.39506 487 LYS A N 1
ATOM 3968 C CA . LYS A 1 488 ? 0.44903 -40.61846 2.22493 1.000 38.81372 487 LYS A CA 1
ATOM 3969 C C . LYS A 1 488 ? -0.98679 -40.69086 2.70685 1.000 42.91787 487 LYS A C 1
ATOM 3970 O O . LYS A 1 488 ? -1.22513 -41.18178 3.81344 1.000 40.58967 487 LYS A O 1
ATOM 3976 N N . PHE A 1 489 ? -1.94785 -40.22178 1.90908 1.000 35.33113 488 PHE A N 1
ATOM 3977 C CA . PHE A 1 489 ? -3.35023 -40.23998 2.30198 1.000 37.07555 488 PHE A CA 1
ATOM 3978 C C . PHE A 1 489 ? -4.21530 -40.65787 1.12260 1.000 51.45809 488 PHE A C 1
ATOM 3979 O O . PHE A 1 489 ? -4.12170 -40.06964 0.04150 1.000 42.53043 488 PHE A O 1
ATOM 3987 N N . SER A 1 490 ? -5.06973 -41.65164 1.33987 1.000 36.38035 489 SER A N 1
ATOM 3988 C CA . SER A 1 490 ? -6.06499 -42.06023 0.36216 1.000 32.95957 489 SER A CA 1
ATOM 3989 C C . SER A 1 490 ? -7.41882 -41.47302 0.73204 1.000 27.34125 489 SER A C 1
ATOM 3990 O O . SER A 1 490 ? -7.63315 -41.00569 1.85019 1.000 29.38885 489 SER A O 1
ATOM 3993 N N . TYR A 1 491 ? -8.33943 -41.50139 -0.23366 1.000 30.55152 490 TYR A N 1
ATOM 3994 C CA . TYR A 1 491 ? -9.68652 -40.99648 0.00889 1.000 29.29347 490 TYR A CA 1
ATOM 3995 C C . TYR A 1 491 ? -10.41272 -41.83784 1.05238 1.000 32.17668 490 TYR A C 1
ATOM 3996 O O . TYR A 1 491 ? -11.16653 -41.30734 1.87982 1.000 30.93293 490 TYR A O 1
ATOM 4005 N N . GLU A 1 492 ? -10.20740 -43.15772 1.01319 1.000 28.57125 491 GLU A N 1
ATOM 4006 C CA . GLU A 1 492 ? -10.89148 -44.05286 1.93831 1.000 30.99350 491 GLU A CA 1
ATOM 4007 C C . GLU A 1 492 ? -10.44005 -43.81153 3.37560 1.000 30.86715 491 GLU A C 1
ATOM 4008 O O . GLU A 1 492 ? -11.27185 -43.73271 4.29183 1.000 33.02170 491 GLU A O 1
ATOM 4014 N N . TYR A 1 493 ? -9.13214 -43.63383 3.58805 1.000 29.88836 492 TYR A N 1
ATOM 4015 C CA . TYR A 1 493 ? -8.64401 -43.31932 4.93035 1.000 31.58278 492 TYR A CA 1
ATOM 4016 C C . TYR A 1 493 ? -9.20516 -41.99053 5.42475 1.000 29.73597 492 TYR A C 1
ATOM 4017 O O . TYR A 1 493 ? -9.61168 -41.86342 6.59290 1.000 33.60762 492 TYR A O 1
ATOM 4026 N N . LEU A 1 494 ? -9.22665 -40.98783 4.55033 1.000 26.17130 493 LEU A N 1
ATOM 4027 C CA . LEU A 1 494 ? -9.69492 -39.67155 4.95235 1.000 24.90462 493 LEU A CA 1
ATOM 4028 C C . LEU A 1 494 ? -11.16352 -39.69506 5.33420 1.000 32.57473 493 LEU A C 1
ATOM 4029 O O . LEU A 1 494 ? -11.55144 -39.07145 6.32621 1.000 28.43132 493 LEU A O 1
ATOM 4034 N N . VAL A 1 495 ? -12.01113 -40.38904 4.56628 1.000 29.20854 494 VAL A N 1
ATOM 4035 C CA . VAL A 1 495 ? -13.40779 -40.39242 5.00527 1.000 26.41973 494 VAL A CA 1
ATOM 4036 C C . VAL A 1 495 ? -13.56583 -41.22627 6.27221 1.000 25.76059 494 VAL A C 1
ATOM 4037 O O . VAL A 1 495 ? -14.45503 -40.95268 7.09167 1.000 26.85100 494 VAL A O 1
ATOM 4041 N N . GLY A 1 496 ? -12.70648 -42.22468 6.47910 1.000 26.81144 495 GLY A N 1
ATOM 4042 C CA . GLY A 1 496 ? -12.75288 -42.95073 7.73553 1.000 27.22378 495 GLY A CA 1
ATOM 4043 C C . GLY A 1 496 ? -12.51250 -42.06395 8.94355 1.000 28.86071 495 GLY A C 1
ATOM 4044 O O . GLY A 1 496 ? -13.34292 -42.01059 9.85416 1.000 33.10326 495 GLY A O 1
ATOM 4045 N N . ILE A 1 497 ? -11.40108 -41.32811 8.96007 1.000 26.61379 496 ILE A N 1
ATOM 4046 C CA . ILE A 1 497 ? -11.15611 -40.50353 10.14474 1.000 32.46256 496 ILE A CA 1
ATOM 4047 C C . ILE A 1 497 ? -12.10656 -39.30342 10.20469 1.000 31.19471 496 ILE A C 1
ATOM 4048 O O . ILE A 1 497 ? -12.55193 -38.92262 11.29270 1.000 28.70164 496 ILE A O 1
ATOM 4053 N N . LEU A 1 498 ? -12.46577 -38.71030 9.05734 1.000 24.53114 497 LEU A N 1
ATOM 4054 C CA . LEU A 1 498 ? -13.29142 -37.50721 9.07451 1.000 21.34348 497 LEU A CA 1
ATOM 4055 C C . LEU A 1 498 ? -14.71902 -37.78341 9.52622 1.000 24.15420 497 LEU A C 1
ATOM 4056 O O . LEU A 1 498 ? -15.38777 -36.87729 10.04146 1.000 25.61979 497 LEU A O 1
ATOM 4061 N N . ASN A 1 499 ? -15.21970 -38.99662 9.31340 1.000 22.81030 498 ASN A N 1
ATOM 4062 C CA . ASN A 1 499 ? -16.57167 -39.33236 9.72611 1.000 22.94817 498 ASN A CA 1
ATOM 4063 C C . ASN A 1 499 ? -16.62689 -39.91565 11.12985 1.000 29.90347 498 ASN A C 1
ATOM 4064 O O . ASN A 1 499 ? -17.70342 -40.32168 11.57130 1.000 27.24209 498 ASN A O 1
ATOM 4069 N N . SER A 1 500 ? -15.50292 -39.97749 11.83390 1.000 24.38775 499 SER A N 1
ATOM 4070 C CA . SER A 1 500 ? -15.49363 -40.63757 13.12796 1.000 21.73391 499 SER A CA 1
ATOM 4071 C C . SER A 1 500 ? -16.11869 -39.75592 14.21280 1.000 24.69175 499 SER A C 1
ATOM 4072 O O . SER A 1 500 ? -16.24677 -38.53727 14.07156 1.000 26.39798 499 SER A O 1
ATOM 4075 N N . SER A 1 501 ? -16.52541 -40.40362 15.31431 1.000 31.93146 500 SER A N 1
ATOM 4076 C CA . SER A 1 501 ? -17.08103 -39.66093 16.44316 1.000 23.04588 500 SER A CA 1
ATOM 4077 C C . SER A 1 501 ? -16.05371 -38.68330 16.99334 1.000 23.01534 500 SER A C 1
ATOM 4078 O O . SER A 1 501 ? -16.39397 -37.56200 17.40774 1.000 28.87100 500 SER A O 1
ATOM 4081 N N . VAL A 1 502 ? -14.78337 -39.08686 16.96824 1.000 23.48763 501 VAL A N 1
ATOM 4082 C CA . VAL A 1 502 ? -13.70066 -38.21842 17.41471 1.000 28.93162 501 VAL A CA 1
ATOM 4083 C C . VAL A 1 502 ? -13.66323 -36.94508 16.58535 1.000 26.65628 501 VAL A C 1
ATOM 4084 O O . VAL A 1 502 ? -13.62712 -35.83652 17.12375 1.000 26.03219 501 VAL A O 1
ATOM 4088 N N . TYR A 1 503 ? -13.65858 -37.08324 15.25696 1.000 32.00998 502 TYR A N 1
ATOM 4089 C CA . TYR A 1 503 ? -13.51241 -35.89937 14.42000 1.000 23.97330 502 TYR A CA 1
ATOM 4090 C C . TYR A 1 503 ? -14.78515 -35.06786 14.37860 1.000 29.62080 502 TYR A C 1
ATOM 4091 O O . TYR A 1 503 ? -14.71292 -33.85284 14.18177 1.000 25.45726 502 TYR A O 1
ATOM 4100 N N . ASP A 1 504 ? -15.94705 -35.67902 14.59835 1.000 28.20430 503 ASP A N 1
ATOM 4101 C CA . ASP A 1 504 ? -17.16445 -34.88695 14.74823 1.000 28.68508 503 ASP A CA 1
ATOM 4102 C C . ASP A 1 504 ? -17.07355 -33.97690 15.97674 1.000 32.56646 503 ASP A C 1
ATOM 4103 O O . ASP A 1 504 ? -17.31847 -32.76078 15.89068 1.000 27.18274 503 ASP A O 1
ATOM 4108 N N . LYS A 1 505 ? -16.67615 -34.54216 17.12513 1.000 27.67022 504 LYS A N 1
ATOM 4109 C CA . LYS A 1 505 ? -16.49993 -33.71646 18.32464 1.000 25.13122 504 LYS A CA 1
ATOM 4110 C C . LYS A 1 505 ? -15.41928 -32.65408 18.11266 1.000 26.39716 504 LYS A C 1
ATOM 4111 O O . LYS A 1 505 ? -15.59392 -31.47198 18.46507 1.000 25.23645 504 LYS A O 1
ATOM 4117 N N . TYR A 1 506 ? -14.30575 -33.05570 17.50284 1.000 23.78944 505 TYR A N 1
ATOM 4118 C CA . TYR A 1 506 ? -13.17878 -32.15181 17.29638 1.000 31.91340 505 TYR A CA 1
ATOM 4119 C C . TYR A 1 506 ? -13.54763 -30.99156 16.38247 1.000 26.83841 505 TYR A C 1
ATOM 4120 O O . TYR A 1 506 ? -13.21286 -29.83501 16.67043 1.000 26.66095 505 TYR A O 1
ATOM 4129 N N . PHE A 1 507 ? -14.24017 -31.27067 15.27770 1.000 25.36061 506 PHE A N 1
ATOM 4130 C CA . PHE A 1 507 ? -14.63087 -30.18340 14.39369 1.000 27.73819 506 PHE A CA 1
ATOM 4131 C C . PHE A 1 507 ? -15.60086 -29.24448 15.09062 1.000 24.61259 506 PHE A C 1
ATOM 4132 O O . PHE A 1 507 ? -15.47579 -28.02034 14.97212 1.000 28.60127 506 PHE A O 1
ATOM 4140 N N . LYS A 1 508 ? -16.55292 -29.79299 15.85128 1.000 24.68872 507 LYS A N 1
ATOM 4141 C CA . LYS A 1 508 ? -17.51333 -28.92071 16.51017 1.000 24.04628 507 LYS A CA 1
ATOM 4142 C C . LYS A 1 508 ? -16.90629 -28.10921 17.65285 1.000 33.04813 507 LYS A C 1
ATOM 4143 O O . LYS A 1 508 ? -17.56504 -27.18326 18.13427 1.000 29.95329 507 LYS A O 1
ATOM 4149 N N . ILE A 1 509 ? -15.69003 -28.42696 18.10911 1.000 27.20877 508 ILE A N 1
ATOM 4150 C CA . ILE A 1 509 ? -15.06940 -27.56259 19.12267 1.000 30.45973 508 ILE A CA 1
ATOM 4151 C C . ILE A 1 509 ? -14.99908 -26.11536 18.63289 1.000 33.17316 508 ILE A C 1
ATOM 4152 O O . ILE A 1 509 ? -15.26111 -25.17741 19.39102 1.000 35.21427 508 ILE A O 1
ATOM 4157 N N . THR A 1 510 ? -14.63438 -25.90685 17.36546 1.000 22.49807 509 THR A N 1
ATOM 4158 C CA . THR A 1 510 ? -14.42951 -24.56890 16.82758 1.000 29.34633 509 THR A CA 1
ATOM 4159 C C . THR A 1 510 ? -15.39691 -24.18264 15.71348 1.000 31.02571 509 THR A C 1
ATOM 4160 O O . THR A 1 510 ? -15.29741 -23.06841 15.18248 1.000 29.28169 509 THR A O 1
ATOM 4164 N N . ALA A 1 511 ? -16.31624 -25.05958 15.33743 1.000 25.37271 510 ALA A N 1
ATOM 4165 C CA . ALA A 1 511 ? -17.17186 -24.79180 14.19908 1.000 28.97566 510 ALA A CA 1
ATOM 4166 C C . ALA A 1 511 ? -18.17933 -23.69949 14.52301 1.000 26.02720 510 ALA A C 1
ATOM 4167 O O . ALA A 1 511 ? -18.49711 -23.42635 15.68095 1.000 24.71320 510 ALA A O 1
ATOM 4169 N N . LYS A 1 512 ? -18.69591 -23.08604 13.46483 1.000 25.64151 511 LYS A N 1
ATOM 4170 C CA . LYS A 1 512 ? -19.66368 -22.00343 13.56692 1.000 32.29242 511 LYS A CA 1
ATOM 4171 C C . LYS A 1 512 ? -21.06430 -22.59603 13.69318 1.000 25.67904 511 LYS A C 1
ATOM 4172 O O . LYS A 1 512 ? -21.59525 -23.15853 12.72865 1.000 25.32311 511 LYS A O 1
ATOM 4178 N N . LYS A 1 513 ? -21.66092 -22.46084 14.87442 1.000 23.09740 512 LYS A N 1
ATOM 4179 C CA . LYS A 1 513 ? -22.98450 -23.01138 15.15993 1.000 26.74285 512 LYS A CA 1
ATOM 4180 C C . LYS A 1 513 ? -24.06223 -22.05753 14.65313 1.000 24.08840 512 LYS A C 1
ATOM 4181 O O . LYS A 1 513 ? -24.10091 -20.89108 15.05832 1.000 32.95162 512 LYS A O 1
ATOM 4187 N N . MET A 1 514 ? -24.94385 -22.55162 13.77790 1.000 26.68792 513 MET A N 1
ATOM 4188 C CA . MET A 1 514 ? -25.82828 -21.70191 12.97770 1.000 25.47560 513 MET A CA 1
ATOM 4189 C C . MET A 1 514 ? -27.26397 -21.66495 13.49428 1.000 28.72003 513 MET A C 1
ATOM 4190 O O . MET A 1 514 ? -27.83643 -20.59078 13.70321 1.000 32.41570 513 MET A O 1
ATOM 4195 N N . SER A 1 515 ? -27.88195 -22.82862 13.63116 1.000 34.83881 514 SER A N 1
ATOM 4196 C CA . SER A 1 515 ? -29.22625 -22.96143 14.17228 1.000 35.32904 514 SER A CA 1
ATOM 4197 C C . SER A 1 515 ? -29.26517 -24.31104 14.86175 1.000 29.90421 514 SER A C 1
ATOM 4198 O O . SER A 1 515 ? -28.27307 -25.04526 14.86022 1.000 31.01115 514 SER A O 1
ATOM 4201 N N . LYS A 1 516 ? -30.40925 -24.64098 15.45767 1.000 35.08152 515 LYS A N 1
ATOM 4202 C CA . LYS A 1 516 ? -30.50806 -25.89113 16.20428 1.000 25.87002 515 LYS A CA 1
ATOM 4203 C C . LYS A 1 516 ? -30.12017 -27.05987 15.30883 1.000 34.47084 515 LYS A C 1
ATOM 4204 O O . LYS A 1 516 ? -30.68585 -27.23312 14.22468 1.000 40.63200 515 LYS A O 1
ATOM 4210 N N . ASN A 1 517 ? -29.12113 -27.82836 15.74534 1.000 38.28317 516 ASN A N 1
ATOM 4211 C CA . ASN A 1 517 ? -28.62929 -29.00233 15.01843 1.000 40.34443 516 ASN A CA 1
ATOM 4212 C C . ASN A 1 517 ? -28.03133 -28.65207 13.65668 1.000 35.76728 516 ASN A C 1
ATOM 4213 O O . ASN A 1 517 ? -28.09398 -29.45618 12.72610 1.000 42.82510 516 ASN A O 1
ATOM 4218 N N . ILE A 1 518 ? -27.46215 -27.45747 13.49769 1.000 30.28496 517 ILE A N 1
ATOM 4219 C CA . ILE A 1 518 ? -26.80387 -27.08812 12.24527 1.000 29.03687 517 ILE A CA 1
ATOM 4220 C C . ILE A 1 518 ? -25.52139 -26.32390 12.56113 1.000 29.51810 517 ILE A C 1
ATOM 4221 O O . ILE A 1 518 ? -25.55965 -25.29003 13.23923 1.000 24.73140 517 ILE A O 1
ATOM 4226 N N . TYR A 1 519 ? -24.39628 -26.82879 12.06844 1.000 24.68001 518 TYR A N 1
ATOM 4227 C CA . TYR A 1 519 ? -23.13948 -26.10156 11.99207 1.000 26.92394 518 TYR A CA 1
ATOM 4228 C C . TYR A 1 519 ? -22.81903 -25.82104 10.52780 1.000 27.68070 518 TYR A C 1
ATOM 4229 O O . TYR A 1 519 ? -23.22288 -26.57829 9.64451 1.000 25.09386 518 TYR A O 1
ATOM 4238 N N . ASP A 1 520 ? -22.10272 -24.72253 10.27083 1.000 25.78310 519 ASP A N 1
ATOM 4239 C CA . ASP A 1 520 ? -21.49914 -24.51540 8.95545 1.000 22.98559 519 ASP A CA 1
ATOM 4240 C C . ASP A 1 520 ? -20.34689 -25.48945 8.76369 1.000 22.81000 519 ASP A C 1
ATOM 4241 O O . ASP A 1 520 ? -19.48833 -25.62726 9.64128 1.000 25.68152 519 ASP A O 1
ATOM 4246 N N . TYR A 1 521 ? -20.32862 -26.17597 7.62634 1.000 22.09817 520 TYR A N 1
ATOM 4247 C CA . TYR A 1 521 ? -19.14609 -26.90799 7.17840 1.000 26.83642 520 TYR A CA 1
ATOM 4248 C C . TYR A 1 521 ? -18.64355 -26.20199 5.92054 1.000 26.96396 520 TYR A C 1
ATOM 4249 O O . TYR A 1 521 ? -18.92151 -26.62051 4.79663 1.000 20.98101 520 TYR A O 1
ATOM 4258 N N . TYR A 1 522 ? -17.88148 -25.11548 6.12256 1.000 21.22305 521 TYR A N 1
ATOM 4259 C CA . TYR A 1 522 ? -17.29592 -24.30683 5.06114 1.000 23.38844 521 TYR A CA 1
ATOM 4260 C C . TYR A 1 522 ? -15.78203 -24.44392 5.07345 1.000 26.24985 521 TYR A C 1
ATOM 4261 O O . TYR A 1 522 ? -15.17781 -24.59721 6.14365 1.000 26.17631 521 TYR A O 1
ATOM 4270 N N . PRO A 1 523 ? -15.13987 -24.29830 3.90699 1.000 23.66142 522 PRO A N 1
ATOM 4271 C CA . PRO A 1 523 ? -13.68311 -24.47709 3.83527 1.000 18.81696 522 PRO A CA 1
ATOM 4272 C C . PRO A 1 523 ? -12.90683 -23.65761 4.84701 1.000 22.54601 522 PRO A C 1
ATOM 4273 O O . PRO A 1 523 ? -11.88196 -24.14361 5.34312 1.000 25.98693 522 PRO A O 1
ATOM 4277 N N . ASN A 1 524 ? -13.35679 -22.44326 5.18743 1.000 23.34622 523 ASN A N 1
ATOM 4278 C CA . ASN A 1 524 ? -12.56002 -21.62657 6.09567 1.000 23.96362 523 ASN A CA 1
ATOM 4279 C C . ASN A 1 524 ? -12.37418 -22.30226 7.44596 1.000 24.64134 523 ASN A C 1
ATOM 4280 O O . ASN A 1 524 ? -11.41732 -21.98000 8.15228 1.000 24.16769 523 ASN A O 1
ATOM 4285 N N . LYS A 1 525 ? -13.22564 -23.26867 7.80023 1.000 22.06869 524 LYS A N 1
ATOM 4286 C CA . LYS A 1 525 ? -12.94210 -24.10315 8.95757 1.000 25.90697 524 LYS A CA 1
ATOM 4287 C C . LYS A 1 525 ? -12.64709 -25.56246 8.62190 1.000 26.82678 524 LYS A C 1
ATOM 4288 O O . LYS A 1 525 ? -11.77339 -26.15016 9.26060 1.000 27.86171 524 LYS A O 1
ATOM 4294 N N . VAL A 1 526 ? -13.30617 -26.14782 7.61624 1.000 26.05908 525 VAL A N 1
ATOM 4295 C CA . VAL A 1 526 ? -13.05968 -27.54988 7.27823 1.000 23.52430 525 VAL A CA 1
ATOM 4296 C C . VAL A 1 526 ? -11.60170 -27.76324 6.88111 1.000 24.08425 525 VAL A C 1
ATOM 4297 O O . VAL A 1 526 ? -10.97004 -28.74684 7.28756 1.000 28.02966 525 VAL A O 1
ATOM 4301 N N . MET A 1 527 ? -11.03635 -26.84549 6.09565 1.000 24.42966 526 MET A N 1
ATOM 4302 C CA . MET A 1 527 ? -9.65094 -27.00514 5.66767 1.000 26.73461 526 MET A CA 1
ATOM 4303 C C . MET A 1 527 ? -8.64379 -26.83061 6.80026 1.000 31.86518 526 MET A C 1
ATOM 4304 O O . MET A 1 527 ? -7.46403 -27.14847 6.60372 1.000 30.76417 526 MET A O 1
ATOM 4309 N N . LYS A 1 528 ? -9.06302 -26.33128 7.96511 1.000 28.42280 527 LYS A N 1
ATOM 4310 C CA . LYS A 1 528 ? -8.16739 -26.23985 9.11693 1.000 23.75323 527 LYS A CA 1
ATOM 4311 C C . LYS A 1 528 ? -8.11789 -27.53268 9.92332 1.000 41.58436 527 LYS A C 1
ATOM 4312 O O . LYS A 1 528 ? -7.24871 -27.66971 10.79919 1.000 26.84376 527 LYS A O 1
ATOM 4318 N N . ILE A 1 529 ? -9.02598 -28.47498 9.64561 1.000 27.73182 528 ILE A N 1
ATOM 4319 C CA . ILE A 1 529 ? -9.01296 -29.76339 10.32297 1.000 28.12641 528 ILE A CA 1
ATOM 4320 C C . ILE A 1 529 ? -7.64715 -30.40060 10.14135 1.000 38.29144 528 ILE A C 1
ATOM 4321 O O . ILE A 1 529 ? -7.10207 -30.42833 9.03266 1.000 27.31143 528 ILE A O 1
ATOM 4326 N N . ARG A 1 530 ? -7.07281 -30.88727 11.23501 1.000 27.56779 529 ARG A N 1
ATOM 4327 C CA . ARG A 1 530 ? -5.76522 -31.51761 11.20430 1.000 34.12368 529 ARG A CA 1
ATOM 4328 C C . ARG A 1 530 ? -5.91530 -33.03573 11.19865 1.000 24.07184 529 ARG A C 1
ATOM 4329 O O . ARG A 1 530 ? -6.88543 -33.58421 11.72112 1.000 31.22976 529 ARG A O 1
ATOM 4337 N N . ILE A 1 531 ? -4.95457 -33.70713 10.56318 1.000 31.09793 530 ILE A N 1
ATOM 4338 C CA . ILE A 1 531 ? -5.02805 -35.13422 10.29763 1.000 29.69556 530 ILE A CA 1
ATOM 4339 C C . ILE A 1 531 ? -3.67125 -35.76155 10.58634 1.000 30.80946 530 ILE A C 1
ATOM 4340 O O . ILE A 1 531 ? -2.63838 -35.09247 10.57623 1.000 30.66367 530 ILE A O 1
ATOM 4345 N N . PHE A 1 532 ? -3.68464 -37.07284 10.82216 1.000 34.19069 531 PHE A N 1
ATOM 4346 C CA . PHE A 1 532 ? -2.50313 -37.82309 11.22681 1.000 33.45788 531 PHE A CA 1
ATOM 4347 C C . PHE A 1 532 ? -2.37872 -39.07985 10.37498 1.000 33.52946 531 PHE A C 1
ATOM 4348 O O . PHE A 1 532 ? -3.33435 -39.50584 9.72060 1.000 38.98068 531 PHE A O 1
ATOM 4356 N N . ARG A 1 533 ? -1.19168 -39.68522 10.40453 1.000 34.44119 532 ARG A N 1
ATOM 4357 C CA . ARG A 1 533 ? -1.00419 -41.03811 9.88861 1.000 41.71965 532 ARG A CA 1
ATOM 4358 C C . ARG A 1 533 ? -0.02169 -41.78109 10.78572 1.000 40.20509 532 ARG A C 1
ATOM 4359 O O . ARG A 1 533 ? 1.05255 -41.25747 11.09110 1.000 42.14312 532 ARG A O 1
ATOM 4367 N N . ASP A 1 534 ? -0.39359 -42.98234 11.21818 1.000 34.49600 533 ASP A N 1
ATOM 4368 C CA . ASP A 1 534 ? 0.46178 -43.77527 12.10698 1.000 35.02762 533 ASP A CA 1
ATOM 4369 C C . ASP A 1 534 ? 0.21847 -45.25815 11.82564 1.000 42.49066 533 ASP A C 1
ATOM 4370 O O . ASP A 1 534 ? -0.27573 -45.62955 10.75551 1.000 35.68657 533 ASP A O 1
ATOM 4375 N N . ASN A 1 535 ? 0.59395 -46.10831 12.78674 1.000 38.42078 534 ASN A N 1
ATOM 4376 C CA . ASN A 1 535 ? 0.51122 -47.55612 12.61549 1.000 36.11559 534 ASN A CA 1
ATOM 4377 C C . ASN A 1 535 ? -0.91137 -48.04684 12.38895 1.000 39.84155 534 ASN A C 1
ATOM 4378 O O . ASN A 1 535 ? -1.09781 -49.15584 11.87348 1.000 38.42635 534 ASN A O 1
ATOM 4383 N N . ASN A 1 536 ? -1.91565 -47.26940 12.77818 1.000 37.03605 535 ASN A N 1
ATOM 4384 C CA . ASN A 1 536 ? -3.29913 -47.67698 12.59712 1.000 31.50631 535 ASN A CA 1
ATOM 4385 C C . ASN A 1 536 ? -3.83525 -47.34339 11.21309 1.000 34.47694 535 ASN A C 1
ATOM 4386 O O . ASN A 1 536 ? -5.00729 -47.62060 10.94205 1.000 33.39491 535 ASN A O 1
ATOM 4391 N N . TYR A 1 537 ? -3.00590 -46.77911 10.33163 1.000 34.77329 536 TYR A N 1
ATOM 4392 C CA . TYR A 1 537 ? -3.49860 -46.29951 9.04126 1.000 33.29961 536 TYR A CA 1
ATOM 4393 C C . TYR A 1 537 ? -4.17139 -47.42096 8.25963 1.000 40.97321 536 TYR A C 1
ATOM 4394 O O . TYR A 1 537 ? -5.29352 -47.26248 7.75842 1.000 36.40751 536 TYR A O 1
ATOM 4403 N N . GLU A 1 538 ? -3.50228 -48.57135 8.16204 1.000 35.96932 537 GLU A N 1
ATOM 4404 C CA . GLU A 1 538 ? -3.99152 -49.64593 7.30651 1.000 38.03271 537 GLU A CA 1
ATOM 4405 C C . GLU A 1 538 ? -5.32585 -50.18736 7.80013 1.000 37.69395 537 GLU A C 1
ATOM 4406 O O . GLU A 1 538 ? -6.24166 -50.41066 7.00211 1.000 37.66743 537 GLU A O 1
ATOM 4412 N N . GLU A 1 539 ? -5.46385 -50.39069 9.11192 1.000 34.81470 538 GLU A N 1
ATOM 4413 C CA . GLU A 1 539 ? -6.70879 -50.94452 9.63772 1.000 37.31902 538 GLU A CA 1
ATOM 4414 C C . GLU A 1 539 ? -7.85481 -49.93942 9.54988 1.000 38.93085 538 GLU A C 1
ATOM 4415 O O . GLU A 1 539 ? -8.99863 -50.31910 9.26428 1.000 36.87073 538 GLU A O 1
ATOM 4421 N N . ILE A 1 540 ? -7.57445 -48.65599 9.79090 1.000 28.97632 539 ILE A N 1
ATOM 4422 C CA . ILE A 1 540 ? -8.60287 -47.62994 9.62409 1.000 29.78365 539 ILE A CA 1
ATOM 4423 C C . ILE A 1 540 ? -9.08079 -47.60369 8.17879 1.000 37.17223 539 ILE A C 1
ATOM 4424 O O . ILE A 1 540 ? -10.28718 -47.55838 7.89588 1.000 31.99632 539 ILE A O 1
ATOM 4429 N N . GLU A 1 541 ? -8.13418 -47.65325 7.24166 1.000 31.58212 540 GLU A N 1
ATOM 4430 C CA . GLU A 1 541 ? -8.48688 -47.63398 5.82838 1.000 34.84677 540 GLU A CA 1
ATOM 4431 C C . GLU A 1 541 ? -9.29437 -48.86889 5.45367 1.000 40.45675 540 GLU A C 1
ATOM 4432 O O . GLU A 1 541 ? -10.27023 -48.77970 4.69911 1.000 39.23192 540 GLU A O 1
ATOM 4438 N N . ASN A 1 542 ? -8.90604 -50.03139 5.98298 1.000 33.70495 541 ASN A N 1
ATOM 4439 C CA . ASN A 1 542 ? -9.62379 -51.26155 5.67945 1.000 35.23213 541 ASN A CA 1
ATOM 4440 C C . ASN A 1 542 ? -11.04147 -51.22115 6.22717 1.000 37.89497 541 ASN A C 1
ATOM 4441 O O . ASN A 1 542 ? -11.98348 -51.65600 5.55377 1.000 53.48455 541 ASN A O 1
ATOM 4446 N N . LEU A 1 543 ? -11.21381 -50.71397 7.44999 1.000 32.12108 542 LEU A N 1
ATOM 4447 C CA . LEU A 1 543 ? -12.55561 -50.57493 8.00185 1.000 34.44635 542 LEU A CA 1
ATOM 4448 C C . LEU A 1 543 ? -13.39015 -49.62562 7.15724 1.000 27.77881 542 LEU A C 1
ATOM 4449 O O . LEU A 1 543 ? -14.57615 -49.87820 6.91059 1.000 36.42585 542 LEU A O 1
ATOM 4454 N N . SER A 1 544 ? -12.78756 -48.52558 6.70430 1.000 31.69003 543 SER A N 1
ATOM 4455 C CA . SER A 1 544 ? -13.50851 -47.60391 5.83458 1.000 30.89872 543 SER A CA 1
ATOM 4456 C C . SER A 1 544 ? -13.93648 -48.28826 4.54046 1.000 39.52346 543 SER A C 1
ATOM 4457 O O . SER A 1 544 ? -15.07635 -48.12259 4.08645 1.000 29.24063 543 SER A O 1
ATOM 4460 N N . LYS A 1 545 ? -13.03640 -49.07103 3.93959 1.000 31.60991 544 LYS A N 1
ATOM 4461 C CA . LYS A 1 545 ? -13.37669 -49.78783 2.71447 1.000 39.33478 544 LYS A CA 1
ATOM 4462 C C . LYS A 1 545 ? -14.49715 -50.79109 2.95298 1.000 39.01076 544 LYS A C 1
ATOM 4463 O O . LYS A 1 545 ? -15.38947 -50.93937 2.11165 1.000 38.07984 544 LYS A O 1
ATOM 4469 N N . GLN A 1 546 ? -14.47016 -51.48851 4.09605 1.000 32.33171 545 GLN A N 1
ATOM 4470 C CA . GLN A 1 546 ? -15.54960 -52.41726 4.41846 1.000 37.48323 545 GLN A CA 1
ATOM 4471 C C . GLN A 1 546 ? -16.88267 -51.69466 4.52362 1.000 34.12438 545 GLN A C 1
ATOM 4472 O O . GLN A 1 546 ? -17.89547 -52.14907 3.96923 1.000 41.79374 545 GLN A O 1
ATOM 4478 N N . ILE A 1 547 ? -16.89537 -50.56015 5.22218 1.000 29.19834 546 ILE A N 1
ATOM 4479 C CA . ILE A 1 547 ? -18.12175 -49.78099 5.36605 1.000 31.61928 546 ILE A CA 1
ATOM 4480 C C . ILE A 1 547 ? -18.63208 -49.34568 4.00228 1.000 40.54025 546 ILE A C 1
ATOM 4481 O O . ILE A 1 547 ? -19.82372 -49.47459 3.69333 1.000 28.69963 546 ILE A O 1
ATOM 4486 N N . ILE A 1 548 ? -17.72831 -48.82828 3.16722 1.000 32.83530 547 ILE A N 1
ATOM 4487 C CA . ILE A 1 548 ? -18.09727 -48.36172 1.83624 1.000 28.30045 547 ILE A CA 1
ATOM 4488 C C . ILE A 1 548 ? -18.71255 -49.49007 1.03488 1.000 36.28801 547 ILE A C 1
ATOM 4489 O O . ILE A 1 548 ? -19.75511 -49.31725 0.38590 1.000 35.59790 547 ILE A O 1
ATOM 4494 N N . SER A 1 549 ? -18.08299 -50.66821 1.07998 1.000 37.02917 548 SER A N 1
ATOM 4495 C CA . SER A 1 549 ? -18.57158 -51.80648 0.31402 1.000 37.42956 548 SER A CA 1
ATOM 4496 C C . SER A 1 549 ? -19.95261 -52.22569 0.78943 1.000 45.05091 548 SER A C 1
ATOM 4497 O O . SER A 1 549 ? -20.81164 -52.59166 -0.02077 1.000 44.88805 548 SER A O 1
ATOM 4500 N N . ILE A 1 550 ? -20.18819 -52.17122 2.10047 1.000 39.71641 549 ILE A N 1
ATOM 4501 C CA . ILE A 1 550 ? -21.51951 -52.47874 2.62111 1.000 46.56866 549 ILE A CA 1
ATOM 4502 C C . ILE A 1 550 ? -22.53267 -51.45378 2.12550 1.000 38.56679 549 ILE A C 1
ATOM 4503 O O . ILE A 1 550 ? -23.64204 -51.79911 1.70037 1.000 41.44921 549 ILE A O 1
ATOM 4508 N N . LEU A 1 551 ? -22.16595 -50.17486 2.17425 1.000 37.05770 550 LEU A N 1
ATOM 4509 C CA . LEU A 1 551 ? -23.12089 -49.11611 1.85825 1.000 41.32045 550 LEU A CA 1
ATOM 4510 C C . LEU A 1 551 ? -23.48801 -49.09754 0.37920 1.000 47.67540 550 LEU A C 1
ATOM 4511 O O . LEU A 1 551 ? -24.62237 -48.75178 0.03078 1.000 37.92535 550 LEU A O 1
ATOM 4516 N N . LEU A 1 552 ? -22.54914 -49.44545 -0.50135 1.000 39.83657 551 LEU A N 1
ATOM 4517 C CA . LEU A 1 552 ? -22.83498 -49.49579 -1.93000 1.000 44.83459 551 LEU A CA 1
ATOM 4518 C C . LEU A 1 552 ? -23.60158 -50.74666 -2.33421 1.000 52.44163 551 LEU A C 1
ATOM 4519 O O . LEU A 1 552 ? -24.13128 -50.79698 -3.44813 1.000 61.95421 551 LEU A O 1
ATOM 4524 N N . ASN A 1 553 ? -23.67015 -51.75245 -1.46907 1.000 58.26409 552 ASN A N 1
ATOM 4525 C CA . ASN A 1 553 ? -24.43164 -52.95128 -1.78561 1.000 58.88389 552 ASN A CA 1
ATOM 4526 C C . ASN A 1 553 ? -25.91805 -52.62743 -1.81134 1.000 70.23137 552 ASN A C 1
ATOM 4527 O O . ASN A 1 553 ? -26.44274 -51.99194 -0.89129 1.000 83.45851 552 ASN A O 1
ATOM 4532 N N . LYS A 1 554 ? -26.59461 -53.06303 -2.87454 1.000 88.59487 553 LYS A N 1
ATOM 4533 C CA . LYS A 1 554 ? -27.99519 -52.70096 -3.05912 1.000 98.07952 553 LYS A CA 1
ATOM 4534 C C . LYS A 1 554 ? -28.86704 -53.25181 -1.93790 1.000 98.95734 553 LYS A C 1
ATOM 4535 O O . LYS A 1 554 ? -29.71805 -52.53741 -1.39485 1.000 89.83323 553 LYS A O 1
ATOM 4537 N N . SER A 1 555 ? -28.65439 -54.51147 -1.56021 1.000 96.81693 554 SER A N 1
ATOM 4538 C CA . SER A 1 555 ? -29.55430 -55.19752 -0.64426 1.000 100.32790 554 SER A CA 1
ATOM 4539 C C . SER A 1 555 ? -29.07897 -55.20609 0.80322 1.000 99.12393 554 SER A C 1
ATOM 4540 O O . SER A 1 555 ? -29.90190 -55.41607 1.70126 1.000 89.71937 554 SER A O 1
ATOM 4543 N N . ILE A 1 556 ? -27.78904 -54.96483 1.05230 1.000 95.66679 555 ILE A N 1
ATOM 4544 C CA . ILE A 1 556 ? -27.22952 -55.18652 2.38048 1.000 98.68185 555 ILE A CA 1
ATOM 4545 C C . ILE A 1 556 ? -27.87431 -54.25772 3.40102 1.000 101.93092 555 ILE A C 1
ATOM 4546 O O . ILE A 1 556 ? -28.09364 -53.06778 3.14108 1.000 97.64222 555 ILE A O 1
ATOM 4548 N N . ASP A 1 557 ? -28.20481 -54.81333 4.56678 1.000 99.36150 556 ASP A N 1
ATOM 4549 C CA . ASP A 1 557 ? -28.60689 -54.00907 5.71313 1.000 85.17631 556 ASP A CA 1
ATOM 4550 C C . ASP A 1 557 ? -27.36570 -53.43359 6.38278 1.000 83.47892 556 ASP A C 1
ATOM 4551 O O . ASP A 1 557 ? -26.33614 -54.10581 6.49782 1.000 79.92836 556 ASP A O 1
ATOM 4556 N N . LYS A 1 558 ? -27.46921 -52.18651 6.83339 1.000 69.42931 557 LYS A N 1
ATOM 4557 C CA . LYS A 1 558 ? -26.29655 -51.39473 7.17622 1.000 64.17911 557 LYS A CA 1
ATOM 4558 C C . LYS A 1 558 ? -25.91182 -51.47421 8.64789 1.000 51.89966 557 LYS A C 1
ATOM 4559 O O . LYS A 1 558 ? -25.00569 -50.75117 9.07016 1.000 71.87942 557 LYS A O 1
ATOM 4565 N N . GLY A 1 559 ? -26.56165 -52.33132 9.43370 1.000 65.30489 558 GLY A N 1
ATOM 4566 C CA . GLY A 1 559 ? -26.28850 -52.36001 10.86404 1.000 48.86386 558 GLY A CA 1
ATOM 4567 C C . GLY A 1 559 ? -24.83345 -52.64119 11.19909 1.000 46.90541 558 GLY A C 1
ATOM 4568 O O . GLY A 1 559 ? -24.26267 -52.01740 12.09903 1.000 54.53556 558 GLY A O 1
ATOM 4569 N N . LYS A 1 560 ? -24.21067 -53.58476 10.48332 1.000 43.19516 559 LYS A N 1
ATOM 4570 C CA . LYS A 1 560 ? -22.80293 -53.88559 10.73164 1.000 41.16381 559 LYS A CA 1
ATOM 4571 C C . LYS A 1 560 ? -21.92242 -52.65117 10.55800 1.000 38.87436 559 LYS A C 1
ATOM 4572 O O . LYS A 1 560 ? -20.88631 -52.53011 11.22619 1.000 40.62252 559 LYS A O 1
ATOM 4578 N N . VAL A 1 561 ? -22.34328 -51.70346 9.71293 1.000 35.20295 560 VAL A N 1
ATOM 4579 C CA . VAL A 1 561 ? -21.59602 -50.45476 9.54652 1.000 36.82678 560 VAL A CA 1
ATOM 4580 C C . VAL A 1 561 ? -21.34015 -49.80366 10.90013 1.000 34.29478 560 VAL A C 1
ATOM 4581 O O . VAL A 1 561 ? -20.20957 -49.40601 11.21948 1.000 32.28625 560 VAL A O 1
ATOM 4585 N N . GLU A 1 562 ? -22.37743 -49.72837 11.73804 1.000 31.02507 561 GLU A N 1
ATOM 4586 C CA . GLU A 1 562 ? -22.19732 -49.10970 13.04409 1.000 34.11744 561 GLU A CA 1
ATOM 4587 C C . GLU A 1 562 ? -21.11103 -49.82694 13.84122 1.000 26.73445 561 GLU A C 1
ATOM 4588 O O . GLU A 1 562 ? -20.21328 -49.18747 14.40155 1.000 37.09036 561 GLU A O 1
ATOM 4594 N N . LYS A 1 563 ? -21.13596 -51.16163 13.84959 1.000 34.53601 562 LYS A N 1
ATOM 4595 C CA . LYS A 1 563 ? -20.09278 -51.89994 14.55862 1.000 39.38967 562 LYS A CA 1
ATOM 4596 C C . LYS A 1 563 ? -18.71802 -51.58213 13.98405 1.000 35.25125 562 LYS A C 1
ATOM 4597 O O . LYS A 1 563 ? -17.77092 -51.28793 14.72920 1.000 29.03726 562 LYS A O 1
ATOM 4603 N N . LEU A 1 564 ? -18.60477 -51.56709 12.65190 1.000 31.64345 563 LEU A N 1
ATOM 4604 C CA . LEU A 1 564 ? -17.32024 -51.22023 12.05810 1.000 27.73731 563 LEU A CA 1
ATOM 4605 C C . LEU A 1 564 ? -16.88655 -49.83673 12.51097 1.000 30.97516 563 LEU A C 1
ATOM 4606 O O . LEU A 1 564 ? -15.72958 -49.63514 12.91057 1.000 34.47824 563 LEU A O 1
ATOM 4611 N N . GLN A 1 565 ? -17.83513 -48.89443 12.54489 1.000 31.16645 564 GLN A N 1
ATOM 4612 C CA . GLN A 1 565 ? -17.51205 -47.54212 12.96472 1.000 26.09018 564 GLN A CA 1
ATOM 4613 C C . GLN A 1 565 ? -17.00319 -47.53076 14.40020 1.000 24.82342 564 GLN A C 1
ATOM 4614 O O . GLN A 1 565 ? -16.01391 -46.85483 14.71165 1.000 31.73889 564 GLN A O 1
ATOM 4620 N N . ILE A 1 566 ? -17.64183 -48.29753 15.28552 1.000 30.48148 565 ILE A N 1
ATOM 4621 C CA . ILE A 1 566 ? -17.19306 -48.30481 16.67433 1.000 24.78385 565 ILE A CA 1
ATOM 4622 C C . ILE A 1 566 ? -15.74044 -48.75383 16.73246 1.000 26.97936 565 ILE A C 1
ATOM 4623 O O . ILE A 1 566 ? -14.89237 -48.09912 17.35437 1.000 30.89099 565 ILE A O 1
ATOM 4628 N N . LYS A 1 567 ? -15.40458 -49.80768 15.97974 1.000 28.12016 566 LYS A N 1
ATOM 4629 C CA . LYS A 1 567 ? -14.01558 -50.24838 15.97067 1.000 31.41878 566 LYS A CA 1
ATOM 4630 C C . LYS A 1 567 ? -13.10992 -49.13641 15.45519 1.000 37.57011 566 LYS A C 1
ATOM 4631 O O . LYS A 1 567 ? -12.08304 -48.81281 16.07221 1.000 35.13361 566 LYS A O 1
ATOM 4637 N N . MET A 1 568 ? -13.52446 -48.47274 14.37299 1.000 32.86930 567 MET A N 1
ATOM 4638 C CA . MET A 1 568 ? -12.68813 -47.40781 13.84095 1.000 34.91646 567 MET A CA 1
ATOM 4639 C C . MET A 1 568 ? -12.51189 -46.30397 14.86780 1.000 35.58756 567 MET A C 1
ATOM 4640 O O . MET A 1 568 ? -11.38670 -45.83335 15.08963 1.000 29.52527 567 MET A O 1
ATOM 4645 N N . ASP A 1 569 ? -13.59624 -45.92296 15.55977 1.000 34.01402 568 ASP A N 1
ATOM 4646 C CA . ASP A 1 569 ? -13.44710 -44.85543 16.54565 1.000 34.16785 568 ASP A CA 1
ATOM 4647 C C . ASP A 1 569 ? -12.42260 -45.26313 17.59219 1.000 30.53783 568 ASP A C 1
ATOM 4648 O O . ASP A 1 569 ? -11.54539 -44.46954 17.96041 1.000 35.85388 568 ASP A O 1
ATOM 4653 N N . ASN A 1 570 ? -12.46760 -46.52715 18.02153 1.000 30.28584 569 ASN A N 1
ATOM 4654 C CA . ASN A 1 570 ? -11.51889 -46.97967 19.03294 1.000 37.92680 569 ASN A CA 1
ATOM 4655 C C . ASN A 1 570 ? -10.08622 -46.81137 18.54033 1.000 38.15488 569 ASN A C 1
ATOM 4656 O O . ASN A 1 570 ? -9.23786 -46.24218 19.24537 1.000 31.73511 569 ASN A O 1
ATOM 4661 N N . LEU A 1 571 ? -9.81813 -47.22705 17.29442 1.000 35.96237 570 LEU A N 1
ATOM 4662 C CA . LEU A 1 571 ? -8.47049 -47.06979 16.76031 1.000 26.38826 570 LEU A CA 1
ATOM 4663 C C . LEU A 1 571 ? -8.06721 -45.61180 16.79884 1.000 25.57412 570 LEU A C 1
ATOM 4664 O O . LEU A 1 571 ? -6.97238 -45.26515 17.26455 1.000 31.62258 570 LEU A O 1
ATOM 4669 N N . ILE A 1 572 ? -8.97837 -44.73472 16.36960 1.000 29.75427 571 ILE A N 1
ATOM 4670 C CA . ILE A 1 572 ? -8.63436 -43.32408 16.28867 1.000 23.80633 571 ILE A CA 1
ATOM 4671 C C . ILE A 1 572 ? -8.33066 -42.78938 17.67801 1.000 31.33477 571 ILE A C 1
ATOM 4672 O O . ILE A 1 572 ? -7.32430 -42.09814 17.87962 1.000 31.15646 571 ILE A O 1
ATOM 4677 N N . MET A 1 573 ? -9.13126 -43.18581 18.67958 1.000 27.50186 572 MET A N 1
ATOM 4678 C CA . MET A 1 573 ? -8.85036 -42.72275 20.03649 1.000 27.66527 572 MET A CA 1
ATOM 4679 C C . MET A 1 573 ? -7.47987 -43.20500 20.48649 1.000 33.90944 572 MET A C 1
ATOM 4680 O O . MET A 1 573 ? -6.67535 -42.41916 21.00687 1.000 36.93430 572 MET A O 1
ATOM 4685 N N . ASP A 1 574 ? -7.15489 -44.46864 20.19208 1.000 37.84079 573 ASP A N 1
ATOM 4686 C CA . ASP A 1 574 ? -5.83871 -44.97305 20.55621 1.000 41.10027 573 ASP A CA 1
ATOM 4687 C C . ASP A 1 574 ? -4.75622 -44.17539 19.85006 1.000 38.80059 573 ASP A C 1
ATOM 4688 O O . ASP A 1 574 ? -3.72605 -43.84759 20.44559 1.000 35.12335 573 ASP A O 1
ATOM 4693 N N . SER A 1 575 ? -4.99327 -43.81665 18.58625 1.000 33.99775 574 SER A N 1
ATOM 4694 C CA . SER A 1 575 ? -3.98810 -43.06992 17.84321 1.000 35.69787 574 SER A CA 1
ATOM 4695 C C . SER A 1 575 ? -3.74038 -41.71435 18.47813 1.000 37.52349 574 SER A C 1
ATOM 4696 O O . SER A 1 575 ? -2.59505 -41.25775 18.54933 1.000 33.66859 574 SER A O 1
ATOM 4699 N N . LEU A 1 576 ? -4.79542 -41.06072 18.96495 1.000 33.55083 575 LEU A N 1
ATOM 4700 C CA . LEU A 1 576 ? -4.64611 -39.69626 19.44903 1.000 32.43392 575 LEU A CA 1
ATOM 4701 C C . LEU A 1 576 ? -4.47987 -39.62231 20.95928 1.000 33.77160 575 LEU A C 1
ATOM 4702 O O . LEU A 1 576 ? -4.38320 -38.51929 21.50295 1.000 38.20965 575 LEU A O 1
ATOM 4707 N N . GLY A 1 577 ? -4.41706 -40.76262 21.63902 1.000 30.68119 576 GLY A N 1
ATOM 4708 C CA . GLY A 1 577 ? -4.22748 -40.76804 23.08048 1.000 31.19713 576 GLY A CA 1
ATOM 4709 C C . GLY A 1 577 ? -5.34147 -40.09194 23.84896 1.000 41.70083 576 GLY A C 1
ATOM 4710 O O . GLY A 1 577 ? -5.07721 -39.41265 24.84850 1.000 50.64944 576 GLY A O 1
ATOM 4711 N N . ILE A 1 578 ? -6.58439 -40.25948 23.40969 1.000 36.14418 577 ILE A N 1
ATOM 4712 C CA . ILE A 1 578 ? -7.70755 -39.63507 24.10509 1.000 48.12351 577 ILE A CA 1
ATOM 4713 C C . ILE A 1 578 ? -8.58978 -40.68811 24.76443 1.000 53.60728 577 ILE A C 1
ATOM 4714 O O . ILE A 1 578 ? -8.64774 -41.82971 24.30987 1.000 62.04294 577 ILE A O 1
ATOM 4719 N N . ASP B 1 4 ? -3.42836 28.11319 -62.90521 1.000 101.73751 3 ASP B N 1
ATOM 4720 C CA . ASP B 1 4 ? -4.35702 28.64883 -61.91642 1.000 107.70327 3 ASP B CA 1
ATOM 4721 C C . ASP B 1 4 ? -3.67520 28.88509 -60.56732 1.000 110.88078 3 ASP B C 1
ATOM 4722 O O . ASP B 1 4 ? -2.51057 29.28078 -60.50531 1.000 111.14836 3 ASP B O 1
ATOM 4727 N N . ILE B 1 5 ? -4.42479 28.64153 -59.48940 1.000 104.13682 4 ILE B N 1
ATOM 4728 C CA . ILE B 1 5 ? -3.90584 28.74272 -58.12828 1.000 100.03784 4 ILE B CA 1
ATOM 4729 C C . ILE B 1 5 ? -3.65448 27.36880 -57.51189 1.000 93.84256 4 ILE B C 1
ATOM 4730 O O . ILE B 1 5 ? -3.01681 27.28346 -56.44844 1.000 87.91983 4 ILE B O 1
ATOM 4735 N N . SER B 1 6 ? -4.09310 26.29297 -58.16807 1.000 104.16746 5 SER B N 1
ATOM 4736 C CA . SER B 1 6 ? -4.01974 24.95477 -57.59101 1.000 96.97375 5 SER B CA 1
ATOM 4737 C C . SER B 1 6 ? -2.57839 24.55006 -57.30011 1.000 83.13888 5 SER B C 1
ATOM 4738 O O . SER B 1 6 ? -1.68306 24.71958 -58.13394 1.000 88.85881 5 SER B O 1
ATOM 4741 N N . GLN B 1 7 ? -2.36110 24.02134 -56.10227 1.000 70.41062 6 GLN B N 1
ATOM 4742 C CA . GLN B 1 7 ? -1.08718 23.43791 -55.72694 1.000 69.69875 6 GLN B CA 1
ATOM 4743 C C . GLN B 1 7 ? -1.08200 21.94942 -56.07267 1.000 65.86818 6 GLN B C 1
ATOM 4744 O O . GLN B 1 7 ? -2.03975 21.40472 -56.62965 1.000 73.23769 6 GLN B O 1
ATOM 4750 N N . ASP B 1 8 ? 0.01679 21.28090 -55.73854 1.000 61.44547 7 ASP B N 1
ATOM 4751 C CA . ASP B 1 8 ? 0.04107 19.82686 -55.77398 1.000 54.51536 7 ASP B CA 1
ATOM 4752 C C . ASP B 1 8 ? -0.98500 19.28445 -54.78417 1.000 38.42451 7 ASP B C 1
ATOM 4753 O O . ASP B 1 8 ? -1.18415 19.85533 -53.71012 1.000 47.91383 7 ASP B O 1
ATOM 4758 N N . ASN B 1 9 ? -1.64794 18.17827 -55.14670 1.000 32.31668 8 ASN B N 1
ATOM 4759 C CA . ASN B 1 9 ? -2.70000 17.63693 -54.28791 1.000 36.91628 8 ASN B CA 1
ATOM 4760 C C . ASN B 1 9 ? -2.17485 17.19301 -52.92148 1.000 45.74517 8 ASN B C 1
ATOM 4761 O O . ASN B 1 9 ? -2.97011 17.00101 -51.99433 1.000 39.54228 8 ASN B O 1
ATOM 4766 N N . PHE B 1 10 ? -0.86460 17.01550 -52.76832 1.000 34.95336 9 PHE B N 1
ATOM 4767 C CA . PHE B 1 10 ? -0.31399 16.49219 -51.52190 1.000 42.66198 9 PHE B CA 1
ATOM 4768 C C . PHE B 1 10 ? 0.54918 17.49999 -50.77102 1.000 37.49686 9 PHE B C 1
ATOM 4769 O O . PHE B 1 10 ? 1.14364 17.14505 -49.74704 1.000 54.11103 9 PHE B O 1
ATOM 4777 N N . LEU B 1 11 ? 0.60925 18.75066 -51.22296 1.000 31.59340 10 LEU B N 1
ATOM 4778 C CA . LEU B 1 11 ? 1.49238 19.72892 -50.59108 1.000 50.23580 10 LEU B CA 1
ATOM 4779 C C . LEU B 1 11 ? 0.93797 20.21999 -49.25324 1.000 44.15124 10 LEU B C 1
ATOM 4780 O O . LEU B 1 11 ? 1.60138 20.11575 -48.21101 1.000 49.74397 10 LEU B O 1
ATOM 4785 N N . LEU B 1 12 ? -0.27453 20.77872 -49.26940 1.000 45.11785 11 LEU B N 1
ATOM 4786 C CA . LEU B 1 12 ? -0.82221 21.37698 -48.05666 1.000 47.24389 11 LEU B CA 1
ATOM 4787 C C . LEU B 1 12 ? -1.07909 20.32410 -46.98261 1.000 43.07945 11 LEU B C 1
ATOM 4788 O O . LEU B 1 12 ? -0.84456 20.57820 -45.79667 1.000 42.50003 11 LEU B O 1
ATOM 4793 N N . SER B 1 13 ? -1.55962 19.13586 -47.37640 1.000 31.47125 12 SER B N 1
ATOM 4794 C CA . SER B 1 13 ? -1.80471 18.07495 -46.40369 1.000 38.76611 12 SER B CA 1
ATOM 4795 C C . SER B 1 13 ? -0.50831 17.61904 -45.74973 1.000 42.52951 12 SER B C 1
ATOM 4796 O O . SER B 1 13 ? -0.45503 17.40886 -44.52970 1.000 39.76606 12 SER B O 1
ATOM 4799 N N . LYS B 1 14 ? 0.54906 17.45983 -46.54609 1.000 35.16311 13 LYS B N 1
ATOM 4800 C CA . LYS B 1 14 ? 1.83832 17.09130 -45.98006 1.000 41.14172 13 LYS B CA 1
ATOM 4801 C C . LYS B 1 14 ? 2.31199 18.14302 -44.98750 1.000 50.16486 13 LYS B C 1
ATOM 4802 O O . LYS B 1 14 ? 2.73620 17.80746 -43.87293 1.000 41.25562 13 LYS B O 1
ATOM 4808 N N . GLU B 1 15 ? 2.22759 19.42322 -45.36871 1.000 38.96182 14 GLU B N 1
ATOM 4809 C CA . GLU B 1 15 ? 2.62819 20.49593 -44.46015 1.000 35.37683 14 GLU B CA 1
ATOM 4810 C C . GLU B 1 15 ? 1.84256 20.42635 -43.15189 1.000 46.42403 14 GLU B C 1
ATOM 4811 O O . GLU B 1 15 ? 2.41947 20.48072 -42.05287 1.000 40.65165 14 GLU B O 1
ATOM 4817 N N . TYR B 1 16 ? 0.51929 20.27057 -43.25427 1.000 32.02034 15 TYR B N 1
ATOM 4818 C CA . TYR B 1 16 ? -0.31465 20.26367 -42.06142 1.000 31.47948 15 TYR B CA 1
ATOM 4819 C C . TYR B 1 16 ? 0.03124 19.09183 -41.15495 1.000 38.39325 15 TYR B C 1
ATOM 4820 O O . TYR B 1 16 ? 0.13869 19.25934 -39.93510 1.000 38.85064 15 TYR B O 1
ATOM 4829 N N . GLU B 1 17 ? 0.22161 17.89772 -41.72987 1.000 35.79016 16 GLU B N 1
ATOM 4830 C CA . GLU B 1 17 ? 0.59269 16.75007 -40.90582 1.000 40.71852 16 GLU B CA 1
ATOM 4831 C C . GLU B 1 17 ? 1.93969 16.97445 -40.22594 1.000 41.90191 16 GLU B C 1
ATOM 4832 O O . GLU B 1 17 ? 2.09350 16.69805 -39.03023 1.000 47.33776 16 GLU B O 1
ATOM 4838 N N . ASN B 1 18 ? 2.92203 17.50110 -40.96101 1.000 39.61328 17 ASN B N 1
ATOM 4839 C CA . ASN B 1 18 ? 4.23496 17.72219 -40.36589 1.000 45.32273 17 ASN B CA 1
ATOM 4840 C C . ASN B 1 18 ? 4.21296 18.79764 -39.28637 1.000 43.65985 17 ASN B C 1
ATOM 4841 O O . ASN B 1 18 ? 5.15169 18.86542 -38.48642 1.000 38.83599 17 ASN B O 1
ATOM 4846 N N . SER B 1 19 ? 3.18417 19.65094 -39.25732 1.000 34.94853 18 SER B N 1
ATOM 4847 C CA . SER B 1 19 ? 3.10547 20.67258 -38.21603 1.000 36.26544 18 SER B CA 1
ATOM 4848 C C . SER B 1 19 ? 2.59382 20.14621 -36.87678 1.000 47.32696 18 SER B C 1
ATOM 4849 O O . SER B 1 19 ? 2.68604 20.86955 -35.88229 1.000 42.96186 18 SER B O 1
ATOM 4852 N N . LEU B 1 20 ? 2.04829 18.93280 -36.81921 1.000 34.72502 19 LEU B N 1
ATOM 4853 C CA . LEU B 1 20 ? 1.46787 18.41242 -35.58623 1.000 47.25955 19 LEU B CA 1
ATOM 4854 C C . LEU B 1 20 ? 2.49893 17.63679 -34.77498 1.000 38.90185 19 LEU B C 1
ATOM 4855 O O . LEU B 1 20 ? 3.42091 17.02737 -35.32425 1.000 44.02042 19 LEU B O 1
ATOM 4860 N N . ASP B 1 21 ? 2.33303 17.65824 -33.45386 1.000 47.77453 20 ASP B N 1
ATOM 4861 C CA . ASP B 1 21 ? 3.20852 16.85604 -32.61498 1.000 41.07241 20 ASP B CA 1
ATOM 4862 C C . ASP B 1 21 ? 2.68617 15.42251 -32.52016 1.000 37.08865 20 ASP B C 1
ATOM 4863 O O . ASP B 1 21 ? 1.56267 15.10915 -32.92323 1.000 34.77209 20 ASP B O 1
ATOM 4868 N N . VAL B 1 22 ? 3.52050 14.55453 -31.94308 1.000 34.30068 21 VAL B N 1
ATOM 4869 C CA . VAL B 1 22 ? 3.26645 13.11406 -31.96469 1.000 36.67158 21 VAL B CA 1
ATOM 4870 C C . VAL B 1 22 ? 1.97150 12.77337 -31.23799 1.000 38.10586 21 VAL B C 1
ATOM 4871 O O . VAL B 1 22 ? 1.17507 11.94917 -31.71013 1.000 36.55778 21 VAL B O 1
ATOM 4875 N N . ASP B 1 23 ? 1.74129 13.39653 -30.08139 1.000 34.93927 22 ASP B N 1
ATOM 4876 C CA . ASP B 1 23 ? 0.58004 13.05076 -29.26872 1.000 40.43376 22 ASP B CA 1
ATOM 4877 C C . ASP B 1 23 ? -0.72595 13.35860 -29.99290 1.000 31.87425 22 ASP B C 1
ATOM 4878 O O . ASP B 1 23 ? -1.66716 12.55698 -29.95068 1.000 40.08198 22 ASP B O 1
ATOM 4883 N N . THR B 1 24 ? -0.80855 14.51942 -30.64974 1.000 37.45668 23 THR B N 1
ATOM 4884 C CA . THR B 1 24 ? -2.02321 14.88212 -31.37449 1.000 29.32952 23 THR B CA 1
ATOM 4885 C C . THR B 1 24 ? -2.31057 13.87338 -32.48234 1.000 25.73159 23 THR B C 1
ATOM 4886 O O . THR B 1 24 ? -3.44013 13.36961 -32.62593 1.000 34.05717 23 THR B O 1
ATOM 4890 N N . LYS B 1 25 ? -1.27597 13.53276 -33.24854 1.000 32.21238 24 LYS B N 1
ATOM 4891 C CA . LYS B 1 25 ? -1.44310 12.58342 -34.33776 1.000 38.25108 24 LYS B CA 1
ATOM 4892 C C . LYS B 1 25 ? -1.91259 11.23533 -33.80837 1.000 36.26821 24 LYS B C 1
ATOM 4893 O O . LYS B 1 25 ? -2.90046 10.67349 -34.29940 1.000 28.25227 24 LYS B O 1
ATOM 4899 N N . LYS B 1 26 ? -1.25880 10.73788 -32.75132 1.000 31.76455 25 LYS B N 1
ATOM 4900 C CA . LYS B 1 26 ? -1.64584 9.45242 -32.17961 1.000 28.60039 25 LYS B CA 1
ATOM 4901 C C . LYS B 1 26 ? -3.08941 9.47673 -31.69839 1.000 31.51672 25 LYS B C 1
ATOM 4902 O O . LYS B 1 26 ? -3.85807 8.54321 -31.96667 1.000 27.75954 25 LYS B O 1
ATOM 4908 N N . ALA B 1 27 ? -3.48571 10.54620 -31.00480 1.000 26.52253 26 ALA B N 1
ATOM 4909 C CA . ALA B 1 27 ? -4.79425 10.55482 -30.36991 1.000 34.00597 26 ALA B CA 1
ATOM 4910 C C . ALA B 1 27 ? -5.92218 10.67295 -31.37742 1.000 35.28711 26 ALA B C 1
ATOM 4911 O O . ALA B 1 27 ? -7.04899 10.27859 -31.06049 1.000 35.91407 26 ALA B O 1
ATOM 4913 N N . SER B 1 28 ? -5.66270 11.19347 -32.58039 1.000 32.52355 27 SER B N 1
ATOM 4914 C CA . SER B 1 28 ? -6.71970 11.20948 -33.59016 1.000 32.60120 27 SER B CA 1
ATOM 4915 C C . SER B 1 28 ? -6.37706 10.42666 -34.85106 1.000 31.03876 27 SER B C 1
ATOM 4916 O O . SER B 1 28 ? -7.10765 10.53383 -35.84335 1.000 34.39287 27 SER B O 1
ATOM 4919 N N . GLY B 1 29 ? -5.30380 9.64201 -34.84499 1.000 31.52282 28 GLY B N 1
ATOM 4920 C CA . GLY B 1 29 ? -4.95012 8.86887 -36.02780 1.000 25.19096 28 GLY B CA 1
ATOM 4921 C C . GLY B 1 29 ? -4.68904 9.72918 -37.24536 1.000 28.50921 28 GLY B C 1
ATOM 4922 O O . GLY B 1 29 ? -5.06748 9.35130 -38.36453 1.000 32.35057 28 GLY B O 1
ATOM 4923 N N . ILE B 1 30 ? -4.04768 10.88007 -37.05747 1.000 27.25742 29 ILE B N 1
ATOM 4924 C CA . ILE B 1 30 ? -3.84217 11.84900 -38.13877 1.000 32.66662 29 ILE B CA 1
ATOM 4925 C C . ILE B 1 30 ? -2.55238 11.44703 -38.84636 1.000 27.63813 29 ILE B C 1
ATOM 4926 O O . ILE B 1 30 ? -1.47133 11.96721 -38.57265 1.000 30.19376 29 ILE B O 1
ATOM 4931 N N . TYR B 1 31 ? -2.67668 10.50935 -39.77568 1.000 28.34108 30 TYR B N 1
ATOM 4932 C CA . TYR B 1 31 ? -1.56636 10.09348 -40.62116 1.000 24.51899 30 TYR B CA 1
ATOM 4933 C C . TYR B 1 31 ? -2.12711 9.93750 -42.01925 1.000 26.96236 30 TYR B C 1
ATOM 4934 O O . TYR B 1 31 ? -3.09908 9.19850 -42.21731 1.000 30.34160 30 TYR B O 1
ATOM 4943 N N . TYR B 1 32 ? -1.53711 10.64001 -42.97458 1.000 32.06662 31 TYR B N 1
ATOM 4944 C CA . TYR B 1 32 ? -2.12568 10.72867 -44.29950 1.000 34.00805 31 TYR B CA 1
ATOM 4945 C C . TYR B 1 32 ? -1.50083 9.70217 -45.24694 1.000 31.29145 31 TYR B C 1
ATOM 4946 O O . TYR B 1 32 ? -0.37818 9.22726 -45.05097 1.000 33.22422 31 TYR B O 1
ATOM 4955 N N . THR B 1 33 ? -2.25181 9.36373 -46.27695 1.000 27.36894 32 THR B N 1
ATOM 4956 C CA . THR B 1 33 ? -1.94475 8.23467 -47.15628 1.000 30.85314 32 THR B CA 1
ATOM 4957 C C . THR B 1 33 ? -1.05546 8.66920 -48.31724 1.000 30.22191 32 THR B C 1
ATOM 4958 O O . THR B 1 33 ? -1.36288 9.66285 -48.98591 1.000 27.91339 32 THR B O 1
ATOM 4962 N N . PRO B 1 34 ? 0.03577 7.95482 -48.59007 1.000 25.76067 33 PRO B N 1
ATOM 4963 C CA . PRO B 1 34 ? 0.89079 8.31335 -49.72693 1.000 24.67498 33 PRO B CA 1
ATOM 4964 C C . PRO B 1 34 ? 0.18951 8.09682 -51.06295 1.000 31.60231 33 PRO B C 1
ATOM 4965 O O . PRO B 1 34 ? -0.74476 7.29788 -51.20161 1.000 28.47617 33 PRO B O 1
ATOM 4969 N N . LYS B 1 35 ? 0.66924 8.84157 -52.06138 1.000 28.91862 34 LYS B N 1
ATOM 4970 C CA . LYS B 1 35 ? -0.04031 8.95610 -53.33025 1.000 27.28673 34 LYS B CA 1
ATOM 4971 C C . LYS B 1 35 ? -0.15515 7.62269 -54.05903 1.000 27.29123 34 LYS B C 1
ATOM 4972 O O . LYS B 1 35 ? -1.16025 7.37613 -54.72804 1.000 31.23247 34 LYS B O 1
ATOM 4978 N N . ILE B 1 36 ? 0.85807 6.76085 -53.97141 1.000 29.38570 35 ILE B N 1
ATOM 4979 C CA . ILE B 1 36 ? 0.79774 5.49329 -54.69841 1.000 35.81808 35 ILE B CA 1
ATOM 4980 C C . ILE B 1 36 ? -0.37407 4.64054 -54.20490 1.000 34.12304 35 ILE B C 1
ATOM 4981 O O . ILE B 1 36 ? -1.11012 4.03748 -55.00663 1.000 38.07561 35 ILE B O 1
ATOM 4986 N N . ILE B 1 37 ? -0.61251 4.63737 -52.88830 1.000 28.58367 36 ILE B N 1
ATOM 4987 C CA . ILE B 1 37 ? -1.76743 3.93170 -52.33030 1.000 26.90869 36 ILE B CA 1
ATOM 4988 C C . ILE B 1 37 ? -3.06854 4.58875 -52.77817 1.000 26.70482 36 ILE B C 1
ATOM 4989 O O . ILE B 1 37 ? -4.02165 3.90763 -53.19059 1.000 30.04144 36 ILE B O 1
ATOM 4994 N N . VAL B 1 38 ? -3.13953 5.92176 -52.67027 1.000 24.11849 37 VAL B N 1
ATOM 4995 C CA . VAL B 1 38 ? -4.35544 6.64060 -53.04593 1.000 24.21535 37 VAL B CA 1
ATOM 4996 C C . VAL B 1 38 ? -4.70703 6.35202 -54.49762 1.000 27.78778 37 VAL B C 1
ATOM 4997 O O . VAL B 1 38 ? -5.87079 6.11486 -54.83922 1.000 26.09250 37 VAL B O 1
ATOM 5001 N N . ASP B 1 39 ? -3.70571 6.39601 -55.37374 1.000 26.57258 38 ASP B N 1
ATOM 5002 C CA . ASP B 1 39 ? -3.92806 6.16097 -56.79138 1.000 28.26774 38 ASP B CA 1
ATOM 5003 C C . ASP B 1 39 ? -4.47000 4.76592 -57.02231 1.000 42.54997 38 ASP B C 1
ATOM 5004 O O . ASP B 1 39 ? -5.42719 4.57876 -57.78807 1.000 31.47225 38 ASP B O 1
ATOM 5009 N N . TYR B 1 40 ? -3.86967 3.76740 -56.35941 1.000 27.55512 39 TYR B N 1
ATOM 5010 C CA . TYR B 1 40 ? -4.35713 2.40773 -56.53674 1.000 34.16817 39 TYR B CA 1
ATOM 5011 C C . TYR B 1 40 ? -5.81707 2.29406 -56.12448 1.000 29.40809 39 TYR B C 1
ATOM 5012 O O . TYR B 1 40 ? -6.63757 1.72797 -56.85679 1.000 33.13704 39 TYR B O 1
ATOM 5021 N N . ILE B 1 41 ? -6.16077 2.84380 -54.95994 1.000 25.24969 40 ILE B N 1
ATOM 5022 C CA . ILE B 1 41 ? -7.50316 2.65378 -54.40645 1.000 22.07673 40 ILE B CA 1
ATOM 5023 C C . ILE B 1 41 ? -8.54594 3.39415 -55.24184 1.000 33.00216 40 ILE B C 1
ATOM 5024 O O . ILE B 1 41 ? -9.62598 2.85967 -55.54062 1.000 31.38079 40 ILE B O 1
ATOM 5029 N N . VAL B 1 42 ? -8.24302 4.63948 -55.62251 1.000 31.73213 41 VAL B N 1
ATOM 5030 C CA . VAL B 1 42 ? -9.18042 5.43331 -56.41370 1.000 29.46204 41 VAL B CA 1
ATOM 5031 C C . VAL B 1 42 ? -9.38546 4.80459 -57.78523 1.000 30.87012 41 VAL B C 1
ATOM 5032 O O . VAL B 1 42 ? -10.52196 4.69130 -58.26479 1.000 35.03337 41 VAL B O 1
ATOM 5036 N N . LYS B 1 43 ? -8.30255 4.36873 -58.43856 1.000 32.82904 42 LYS B N 1
ATOM 5037 C CA . LYS B 1 43 ? -8.48072 3.70925 -59.72742 1.000 48.18760 42 LYS B CA 1
ATOM 5038 C C . LYS B 1 43 ? -9.27322 2.41531 -59.57359 1.000 41.63256 42 LYS B C 1
ATOM 5039 O O . LYS B 1 43 ? -10.16188 2.12931 -60.38076 1.000 46.27423 42 LYS B O 1
ATOM 5045 N N . LYS B 1 44 ? -9.00537 1.63989 -58.52334 1.000 44.22178 43 LYS B N 1
ATOM 5046 C CA . LYS B 1 44 ? -9.69291 0.36448 -58.39150 1.000 46.19845 43 LYS B CA 1
ATOM 5047 C C . LYS B 1 44 ? -11.18751 0.55323 -58.16796 1.000 52.31089 43 LYS B C 1
ATOM 5048 O O . LYS B 1 44 ? -11.99732 -0.21973 -58.69336 1.000 69.03699 43 LYS B O 1
ATOM 5054 N N . THR B 1 45 ? -11.57822 1.56312 -57.38725 1.000 39.98085 44 THR B N 1
ATOM 5055 C CA . THR B 1 45 ? -13.00641 1.80055 -57.19405 1.000 28.66783 44 THR B CA 1
ATOM 5056 C C . THR B 1 45 ? -13.65590 2.38506 -58.44278 1.000 38.69406 44 THR B C 1
ATOM 5057 O O . THR B 1 45 ? -14.76499 1.98434 -58.81276 1.000 39.55581 44 THR B O 1
ATOM 5061 N N . LEU B 1 46 ? -13.00089 3.34711 -59.09531 1.000 38.64495 45 LEU B N 1
ATOM 5062 C CA . LEU B 1 46 ? -13.64097 4.11308 -60.15673 1.000 40.63725 45 LEU B CA 1
ATOM 5063 C C . LEU B 1 46 ? -13.19989 3.68724 -61.55343 1.000 45.66333 45 LEU B C 1
ATOM 5064 O O . LEU B 1 46 ? -13.47725 4.40132 -62.52374 1.000 53.28781 45 LEU B O 1
ATOM 5069 N N . LYS B 1 47 ? -12.55541 2.52340 -61.67897 1.000 48.45070 46 LYS B N 1
ATOM 5070 C CA . LYS B 1 47 ? -12.01473 2.09507 -62.96823 1.000 53.43253 46 LYS B CA 1
ATOM 5071 C C . LYS B 1 47 ? -13.11230 1.94336 -64.01171 1.000 46.03625 46 LYS B C 1
ATOM 5072 O O . LYS B 1 47 ? -13.03647 2.51510 -65.10492 1.000 55.93322 46 LYS B O 1
ATOM 5078 N N . ASN B 1 48 ? -14.14950 1.18454 -63.68427 1.000 46.57670 47 ASN B N 1
ATOM 5079 C CA . ASN B 1 48 ? -15.14363 0.76378 -64.65696 1.000 54.88162 47 ASN B CA 1
ATOM 5080 C C . ASN B 1 48 ? -16.46826 1.49668 -64.47345 1.000 51.51329 47 ASN B C 1
ATOM 5081 O O . ASN B 1 48 ? -17.52117 0.97099 -64.84075 1.000 42.16130 47 ASN B O 1
ATOM 5086 N N . HIS B 1 49 ? -16.44611 2.69528 -63.88715 1.000 37.51025 48 HIS B N 1
ATOM 5087 C CA . HIS B 1 49 ? -17.70305 3.38823 -63.63949 1.000 38.03414 48 HIS B CA 1
ATOM 5088 C C . HIS B 1 49 ? -18.28239 3.94806 -64.93429 1.000 35.81093 48 HIS B C 1
ATOM 5089 O O . HIS B 1 49 ? -17.59739 4.64829 -65.68519 1.000 41.40616 48 HIS B O 1
ATOM 5096 N N . ASP B 1 50 ? -19.56336 3.67538 -65.16529 1.000 32.64288 49 ASP B N 1
ATOM 5097 C CA . ASP B 1 50 ? -20.25908 4.11600 -66.37212 1.000 35.06543 49 ASP B CA 1
ATOM 5098 C C . ASP B 1 50 ? -20.89375 5.46825 -66.07709 1.000 31.33820 49 ASP B C 1
ATOM 5099 O O . ASP B 1 50 ? -21.99259 5.54135 -65.52235 1.000 34.64166 49 ASP B O 1
ATOM 5104 N N . ILE B 1 51 ? -20.20286 6.54676 -66.46473 1.000 42.38691 50 ILE B N 1
ATOM 5105 C CA . ILE B 1 51 ? -20.66759 7.89394 -66.13364 1.000 27.41927 50 ILE B CA 1
ATOM 5106 C C . ILE B 1 51 ? -21.90364 8.25844 -66.95159 1.000 32.40342 50 ILE B C 1
ATOM 5107 O O . ILE B 1 51 ? -22.74100 9.04817 -66.50031 1.000 30.72333 50 ILE B O 1
ATOM 5112 N N . ILE B 1 52 ? -22.05647 7.68410 -68.14958 1.000 33.59730 51 ILE B N 1
ATOM 5113 C CA . ILE B 1 52 ? -23.24762 7.95309 -68.95270 1.000 29.97260 51 ILE B CA 1
ATOM 5114 C C . ILE B 1 52 ? -24.48384 7.34742 -68.29705 1.000 40.61026 51 ILE B C 1
ATOM 5115 O O . ILE B 1 52 ? -25.54379 7.98175 -68.23218 1.000 32.50332 51 ILE B O 1
ATOM 5120 N N . LYS B 1 53 ? -24.38106 6.09709 -67.83135 1.000 38.48984 52 LYS B N 1
ATOM 5121 C CA . LYS B 1 53 ? -25.51234 5.47136 -67.15079 1.000 44.40295 52 LYS B CA 1
ATOM 5122 C C . LYS B 1 53 ? -25.82594 6.17228 -65.83288 1.000 37.48341 52 LYS B C 1
ATOM 5123 O O . LYS B 1 53 ? -26.99683 6.41728 -65.51922 1.000 42.52030 52 LYS B O 1
ATOM 5129 N N . ASN B 1 54 ? -24.80233 6.50147 -65.04677 1.000 30.63655 53 ASN B N 1
ATOM 5130 C CA . ASN B 1 54 ? -25.00122 7.17370 -63.76096 1.000 38.33119 53 ASN B CA 1
ATOM 5131 C C . ASN B 1 54 ? -24.03600 8.34022 -63.63953 1.000 30.38626 53 ASN B C 1
ATOM 5132 O O . ASN B 1 54 ? -22.90357 8.18421 -63.15579 1.000 33.55322 53 ASN B O 1
ATOM 5137 N N . PRO B 1 55 ? -24.45310 9.53364 -64.05786 1.000 29.53076 54 PRO B N 1
ATOM 5138 C CA . PRO B 1 55 ? -23.60867 10.71632 -63.90418 1.000 31.29370 54 PRO B CA 1
ATOM 5139 C C . PRO B 1 55 ? -23.65265 11.34744 -62.52188 1.000 33.59591 54 PRO B C 1
ATOM 5140 O O . PRO B 1 55 ? -23.11133 12.44447 -62.35129 1.000 30.37245 54 PRO B O 1
ATOM 5144 N N . TYR B 1 56 ? -24.24275 10.68811 -61.52050 1.000 28.24237 55 TYR B N 1
ATOM 5145 C CA . TYR B 1 56 ? -24.31895 11.22455 -60.15755 1.000 28.60520 55 TYR B CA 1
ATOM 5146 C C . TYR B 1 56 ? -23.73980 10.23495 -59.15021 1.000 34.86286 55 TYR B C 1
ATOM 5147 O O . TYR B 1 56 ? -24.43010 9.81777 -58.21542 1.000 40.24909 55 TYR B O 1
ATOM 5156 N N . PRO B 1 57 ? -22.46605 9.86304 -59.27486 1.000 35.47742 56 PRO B N 1
ATOM 5157 C CA . PRO B 1 57 ? -21.89931 8.93090 -58.29398 1.000 38.83230 56 PRO B CA 1
ATOM 5158 C C . PRO B 1 57 ? -21.56701 9.67941 -57.01375 1.000 29.69915 56 PRO B C 1
ATOM 5159 O O . PRO B 1 57 ? -20.95378 10.74456 -57.05635 1.000 35.12049 56 PRO B O 1
ATOM 5163 N N . ARG B 1 58 ? -21.98071 9.12135 -55.87770 1.000 31.77943 57 ARG B N 1
ATOM 5164 C CA . ARG B 1 58 ? -21.63511 9.65975 -54.56306 1.000 32.87382 57 ARG B CA 1
ATOM 5165 C C . ARG B 1 58 ? -20.40560 8.93828 -54.03488 1.000 29.50895 57 ARG B C 1
ATOM 5166 O O . ARG B 1 58 ? -20.46609 7.74499 -53.71516 1.000 27.28687 57 ARG B O 1
ATOM 5174 N N . ILE B 1 59 ? -19.29340 9.65839 -53.93807 1.000 28.49878 58 ILE B N 1
ATOM 5175 C CA . ILE B 1 59 ? -18.03948 9.11303 -53.43197 1.000 20.63674 58 ILE B CA 1
ATOM 5176 C C . ILE B 1 59 ? -17.75898 9.76800 -52.08251 1.000 28.42184 58 ILE B C 1
ATOM 5177 O O . ILE B 1 59 ? -17.72344 11.00059 -51.97684 1.000 27.79039 58 ILE B O 1
ATOM 5182 N N . LEU B 1 60 ? -17.54930 8.94834 -51.05947 1.000 32.40112 59 LEU B N 1
ATOM 5183 C CA . LEU B 1 60 ? -17.38245 9.41438 -49.68844 1.000 31.35254 59 LEU B CA 1
ATOM 5184 C C . LEU B 1 60 ? -16.01609 9.00200 -49.16126 1.000 27.21492 59 LEU B C 1
ATOM 5185 O O . LEU B 1 60 ? -15.59059 7.85782 -49.35579 1.000 26.59121 59 LEU B O 1
ATOM 5190 N N . ASP B 1 61 ? -15.33436 9.93852 -48.50686 1.000 32.20791 60 ASP B N 1
ATOM 5191 C CA . ASP B 1 61 ? -14.23222 9.63156 -47.59863 1.000 29.86439 60 ASP B CA 1
ATOM 5192 C C . ASP B 1 61 ? -14.71812 10.00670 -46.20087 1.000 25.30153 60 ASP B C 1
ATOM 5193 O O . ASP B 1 61 ? -14.92261 11.18842 -45.89664 1.000 27.89361 60 ASP B O 1
ATOM 5198 N N . ILE B 1 62 ? -14.91559 8.99033 -45.36000 1.000 34.36155 61 ILE B N 1
ATOM 5199 C CA . ILE B 1 62 ? -15.60651 9.19190 -44.09449 1.000 32.28443 61 ILE B CA 1
ATOM 5200 C C . ILE B 1 62 ? -14.67399 9.70202 -43.00326 1.000 34.06680 61 ILE B C 1
ATOM 5201 O O . ILE B 1 62 ? -15.14603 10.13281 -41.94322 1.000 31.40483 61 ILE B O 1
ATOM 5206 N N . SER B 1 63 ? -13.35717 9.65196 -43.22085 1.000 24.81230 62 SER B N 1
ATOM 5207 C CA . SER B 1 63 ? -12.39696 10.34314 -42.35521 1.000 24.59621 62 SER B CA 1
ATOM 5208 C C . SER B 1 63 ? -11.36869 10.97799 -43.28988 1.000 25.41223 62 SER B C 1
ATOM 5209 O O . SER B 1 63 ? -10.27083 10.44937 -43.46186 1.000 24.05839 62 SER B O 1
ATOM 5212 N N . CYS B 1 64 ? -11.70202 12.15218 -43.84310 1.000 25.60610 63 CYS B N 1
ATOM 5213 C CA . CYS B 1 64 ? -11.07160 12.56713 -45.09478 1.000 27.40489 63 CYS B CA 1
ATOM 5214 C C . CYS B 1 64 ? -9.78667 13.35635 -44.91758 1.000 27.43589 63 CYS B C 1
ATOM 5215 O O . CYS B 1 64 ? -9.03763 13.49859 -45.89399 1.000 29.54514 63 CYS B O 1
ATOM 5218 N N . GLY B 1 65 ? -9.50738 13.86346 -43.71755 1.000 22.48292 64 GLY B N 1
ATOM 5219 C CA . GLY B 1 65 ? -8.30412 14.65702 -43.52312 1.000 25.46744 64 GLY B CA 1
ATOM 5220 C C . GLY B 1 65 ? -8.27880 15.89579 -44.40627 1.000 36.36015 64 GLY B C 1
ATOM 5221 O O . GLY B 1 65 ? -9.29521 16.56582 -44.62451 1.000 30.68632 64 GLY B O 1
ATOM 5222 N N . CYS B 1 66 ? -7.09740 16.20900 -44.92908 1.000 28.52985 65 CYS B N 1
ATOM 5223 C CA . CYS B 1 66 ? -6.94165 17.34821 -45.82203 1.000 32.47810 65 CYS B CA 1
ATOM 5224 C C . CYS B 1 66 ? -7.29501 17.02192 -47.26527 1.000 29.47952 65 CYS B C 1
ATOM 5225 O O . CYS B 1 66 ? -7.21787 17.91224 -48.12255 1.000 35.78808 65 CYS B O 1
ATOM 5228 N N . GLY B 1 67 ? -7.66105 15.77916 -47.55382 1.000 29.58477 66 GLY B N 1
ATOM 5229 C CA . GLY B 1 67 ? -8.21787 15.42811 -48.84545 1.000 33.00701 66 GLY B CA 1
ATOM 5230 C C . GLY B 1 67 ? -7.28926 14.68247 -49.77779 1.000 32.23580 66 GLY B C 1
ATOM 5231 O O . GLY B 1 67 ? -7.41180 14.82194 -50.99563 1.000 30.47170 66 GLY B O 1
ATOM 5232 N N . ASN B 1 68 ? -6.37673 13.87198 -49.23799 1.000 25.06970 67 ASN B N 1
ATOM 5233 C CA . ASN B 1 68 ? -5.50814 13.07272 -50.09842 1.000 29.39382 67 ASN B CA 1
ATOM 5234 C C . ASN B 1 68 ? -6.30562 12.15557 -51.02897 1.000 40.24462 67 ASN B C 1
ATOM 5235 O O . ASN B 1 68 ? -5.89207 11.91607 -52.16886 1.000 37.05384 67 ASN B O 1
ATOM 5240 N N . PHE B 1 69 ? -7.44078 11.63105 -50.57183 1.000 28.98347 68 PHE B N 1
ATOM 5241 C CA . PHE B 1 69 ? -8.26117 10.80410 -51.44952 1.000 29.50609 68 PHE B CA 1
ATOM 5242 C C . PHE B 1 69 ? -9.22002 11.64019 -52.27886 1.000 34.36140 68 PHE B C 1
ATOM 5243 O O . PHE B 1 69 ? -9.33808 11.41932 -53.48688 1.000 31.73474 68 PHE B O 1
ATOM 5251 N N . LEU B 1 70 ? -9.89153 12.60691 -51.64932 1.000 24.62993 69 LEU B N 1
ATOM 5252 C CA . LEU B 1 70 ? -10.96896 13.32296 -52.31673 1.000 24.83867 69 LEU B CA 1
ATOM 5253 C C . LEU B 1 70 ? -10.44844 14.23239 -53.42552 1.000 32.47358 69 LEU B C 1
ATOM 5254 O O . LEU B 1 70 ? -11.15509 14.46795 -54.40929 1.000 29.42529 69 LEU B O 1
ATOM 5259 N N . LEU B 1 71 ? -9.21101 14.71648 -53.31440 1.000 24.72829 70 LEU B N 1
ATOM 5260 C CA . LEU B 1 71 ? -8.64607 15.52642 -54.38789 1.000 33.06667 70 LEU B CA 1
ATOM 5261 C C . LEU B 1 71 ? -8.33060 14.67034 -55.61599 1.000 35.60439 70 LEU B C 1
ATOM 5262 O O . LEU B 1 71 ? -8.57224 15.08918 -56.75862 1.000 38.90650 70 LEU B O 1
ATOM 5267 N N . GLU B 1 72 ? -7.81704 13.45493 -55.40011 1.000 33.95356 71 GLU B N 1
ATOM 5268 C CA . GLU B 1 72 ? -7.59213 12.53186 -56.51097 1.000 35.89912 71 GLU B CA 1
ATOM 5269 C C . GLU B 1 72 ? -8.91182 12.04536 -57.09838 1.000 32.14973 71 GLU B C 1
ATOM 5270 O O . GLU B 1 72 ? -9.02944 11.86160 -58.32011 1.000 37.23564 71 GLU B O 1
ATOM 5276 N N . VAL B 1 73 ? -9.91609 11.83714 -56.24154 1.000 22.20694 72 VAL B N 1
ATOM 5277 C CA . VAL B 1 73 ? -11.26772 11.56256 -56.71819 1.000 30.10414 72 VAL B CA 1
ATOM 5278 C C . VAL B 1 73 ? -11.74995 12.70067 -57.61192 1.000 32.10567 72 VAL B C 1
ATOM 5279 O O . VAL B 1 73 ? -12.34245 12.46589 -58.67659 1.000 24.74107 72 VAL B O 1
ATOM 5283 N N . TYR B 1 74 ? -11.48841 13.94923 -57.20349 1.000 29.13835 73 TYR B N 1
ATOM 5284 C CA . TYR B 1 74 ? -11.91234 15.09335 -58.00084 1.000 31.16244 73 TYR B CA 1
ATOM 5285 C C . TYR B 1 74 ? -11.27036 15.05493 -59.37571 1.000 29.30413 73 TYR B C 1
ATOM 5286 O O . TYR B 1 74 ? -11.94572 15.26637 -60.38645 1.000 33.82596 73 TYR B O 1
ATOM 5295 N N . ASP B 1 75 ? -9.95497 14.81948 -59.43353 1.000 28.13577 74 ASP B N 1
ATOM 5296 C CA . ASP B 1 75 ? -9.28287 14.84787 -60.73733 1.000 31.15474 74 ASP B CA 1
ATOM 5297 C C . ASP B 1 75 ? -9.78505 13.72710 -61.65135 1.000 33.93080 74 ASP B C 1
ATOM 5298 O O . ASP B 1 75 ? -10.04690 13.95446 -62.84730 1.000 37.39915 74 ASP B O 1
ATOM 5303 N N . ILE B 1 76 ? -9.95485 12.51757 -61.09985 1.000 26.98468 75 ILE B N 1
ATOM 5304 C CA . ILE B 1 76 ? -10.45999 11.40437 -61.90189 1.000 32.20539 75 ILE B CA 1
ATOM 5305 C C . ILE B 1 76 ? -11.85982 11.71185 -62.41953 1.000 32.97220 75 ILE B C 1
ATOM 5306 O O . ILE B 1 76 ? -12.16646 11.48781 -63.60010 1.000 32.21510 75 ILE B O 1
ATOM 5311 N N . LEU B 1 77 ? -12.72648 12.24204 -61.55172 1.000 30.13529 76 LEU B N 1
ATOM 5312 C CA . LEU B 1 77 ? -14.08716 12.56431 -61.96185 1.000 24.07964 76 LEU B CA 1
ATOM 5313 C C . LEU B 1 77 ? -14.09699 13.63923 -63.03222 1.000 27.34593 76 LEU B C 1
ATOM 5314 O O . LEU B 1 77 ? -14.90332 13.58537 -63.96833 1.000 31.94796 76 LEU B O 1
ATOM 5319 N N . TYR B 1 78 ? -13.24745 14.65535 -62.88282 1.000 28.92728 77 TYR B N 1
ATOM 5320 C CA . TYR B 1 78 ? -13.24521 15.73186 -63.86040 1.000 31.99049 77 TYR B CA 1
ATOM 5321 C C . TYR B 1 78 ? -12.90065 15.18885 -65.23137 1.000 32.54472 77 TYR B C 1
ATOM 5322 O O . TYR B 1 78 ? -13.56663 15.51950 -66.21678 1.000 35.53241 77 TYR B O 1
ATOM 5331 N N . ASP B 1 79 ? -11.88257 14.32422 -65.30865 1.000 36.84491 78 ASP B N 1
ATOM 5332 C CA . ASP B 1 79 ? -11.56583 13.70631 -66.59619 1.000 37.98680 78 ASP B CA 1
ATOM 5333 C C . ASP B 1 79 ? -12.71843 12.84071 -67.09795 1.000 29.64172 78 ASP B C 1
ATOM 5334 O O . ASP B 1 79 ? -13.03851 12.84783 -68.29158 1.000 31.86068 78 ASP B O 1
ATOM 5339 N N . LEU B 1 80 ? -13.36526 12.10200 -66.19857 1.000 36.83908 79 LEU B N 1
ATOM 5340 C CA . LEU B 1 80 ? -14.46217 11.23197 -66.60827 1.000 29.32205 79 LEU B CA 1
ATOM 5341 C C . LEU B 1 80 ? -15.61064 12.03031 -67.22487 1.000 40.12590 79 LEU B C 1
ATOM 5342 O O . LEU B 1 80 ? -16.13772 11.66764 -68.28582 1.000 37.57062 79 LEU B O 1
ATOM 5347 N N . PHE B 1 81 ? -15.99711 13.13228 -66.58339 1.000 31.93593 80 PHE B N 1
ATOM 5348 C CA . PHE B 1 81 ? -17.06325 13.97263 -67.11606 1.000 37.92586 80 PHE B CA 1
ATOM 5349 C C . PHE B 1 81 ? -16.62257 14.68298 -68.39224 1.000 37.80538 80 PHE B C 1
ATOM 5350 O O . PHE B 1 81 ? -17.40410 14.80478 -69.34526 1.000 32.07388 80 PHE B O 1
ATOM 5358 N N . GLU B 1 82 ? -15.38159 15.17282 -68.42301 1.000 33.65025 81 GLU B N 1
ATOM 5359 C CA . GLU B 1 82 ? -14.91773 15.93379 -69.57267 1.000 39.32245 81 GLU B CA 1
ATOM 5360 C C . GLU B 1 82 ? -14.87766 15.05992 -70.81604 1.000 34.84346 81 GLU B C 1
ATOM 5361 O O . GLU B 1 82 ? -15.28585 15.49119 -71.89850 1.000 38.87255 81 GLU B O 1
ATOM 5367 N N . GLU B 1 83 ? -14.42962 13.81455 -70.66624 1.000 36.76041 82 GLU B N 1
ATOM 5368 C CA . GLU B 1 83 ? -14.29044 12.90881 -71.79798 1.000 36.67520 82 GLU B CA 1
ATOM 5369 C C . GLU B 1 83 ? -15.63583 12.48195 -72.37824 1.000 37.27945 82 GLU B C 1
ATOM 5370 O O . GLU B 1 83 ? -15.68416 12.03083 -73.52552 1.000 36.02089 82 GLU B O 1
ATOM 5376 N N . ASN B 1 84 ? -16.72846 12.62348 -71.62360 1.000 33.37082 83 ASN B N 1
ATOM 5377 C CA . ASN B 1 84 ? -18.04555 12.15706 -72.05071 1.000 40.57245 83 ASN B CA 1
ATOM 5378 C C . ASN B 1 84 ? -19.09265 13.27454 -72.04756 1.000 32.27825 83 ASN B C 1
ATOM 5379 O O . ASN B 1 84 ? -20.30253 12.99443 -72.03292 1.000 34.03149 83 ASN B O 1
ATOM 5384 N N . ILE B 1 85 ? -18.64179 14.53252 -72.02458 1.000 34.07861 84 ILE B N 1
ATOM 5385 C CA . ILE B 1 85 ? -19.55194 15.66278 -71.86518 1.000 30.96554 84 ILE B CA 1
ATOM 5386 C C . ILE B 1 85 ? -20.59712 15.71377 -72.97694 1.000 31.76663 84 ILE B C 1
ATOM 5387 O O . ILE B 1 85 ? -21.76571 16.01793 -72.71552 1.000 32.06438 84 ILE B O 1
ATOM 5392 N N . TYR B 1 86 ? -20.21869 15.41283 -74.22686 1.000 32.58240 85 TYR B N 1
ATOM 5393 C CA . TYR B 1 86 ? -21.20155 15.56308 -75.29723 1.000 33.46397 85 TYR B CA 1
ATOM 5394 C C . TYR B 1 86 ? -22.25447 14.46411 -75.24034 1.000 33.05616 85 TYR B C 1
ATOM 5395 O O . TYR B 1 86 ? -23.43391 14.70973 -75.53590 1.000 33.47999 85 TYR B O 1
ATOM 5404 N N . GLU B 1 87 ? -21.85642 13.25164 -74.84910 1.000 32.39415 86 GLU B N 1
ATOM 5405 C CA . GLU B 1 87 ? -22.83408 12.17778 -74.71652 1.000 37.06657 86 GLU B CA 1
ATOM 5406 C C . GLU B 1 87 ? -23.78462 12.44489 -73.55618 1.000 41.21105 86 GLU B C 1
ATOM 5407 O O . GLU B 1 87 ? -24.99033 12.18173 -73.66084 1.000 33.96628 86 GLU B O 1
ATOM 5413 N N . LEU B 1 88 ? -23.26111 12.97690 -72.44354 1.000 34.35277 87 LEU B N 1
ATOM 5414 C CA . LEU B 1 88 ? -24.13685 13.39372 -71.34931 1.000 32.29693 87 LEU B CA 1
ATOM 5415 C C . LEU B 1 88 ? -25.10034 14.47833 -71.80854 1.000 37.14879 87 LEU B C 1
ATOM 5416 O O . LEU B 1 88 ? -26.29946 14.42904 -71.50532 1.000 31.44887 87 LEU B O 1
ATOM 5421 N N . LYS B 1 89 ? -24.58730 15.44955 -72.57075 1.000 38.51601 88 LYS B N 1
ATOM 5422 C CA . LYS B 1 89 ? -25.38793 16.56356 -73.06059 1.000 32.90495 88 LYS B CA 1
ATOM 5423 C C . LYS B 1 89 ? -26.52864 16.07918 -73.94469 1.000 34.82170 88 LYS B C 1
ATOM 5424 O O . LYS B 1 89 ? -27.65856 16.57629 -73.84971 1.000 39.85804 88 LYS B O 1
ATOM 5430 N N . LYS B 1 90 ? -26.24787 15.11829 -74.82241 1.000 34.32783 89 LYS B N 1
ATOM 5431 C CA . LYS B 1 90 ? -27.30081 14.57349 -75.67141 1.000 36.16832 89 LYS B CA 1
ATOM 5432 C C . LYS B 1 90 ? -28.30835 13.76319 -74.86050 1.000 34.16033 89 LYS B C 1
ATOM 5433 O O . LYS B 1 90 ? -29.51960 13.84934 -75.09826 1.000 41.02716 89 LYS B O 1
ATOM 5439 N N . LYS B 1 91 ? -27.82723 12.95739 -73.91312 1.000 33.33242 90 LYS B N 1
ATOM 5440 C CA . LYS B 1 91 ? -28.72345 12.06389 -73.18337 1.000 47.46003 90 LYS B CA 1
ATOM 5441 C C . LYS B 1 91 ? -29.59039 12.82290 -72.18083 1.000 46.44587 90 LYS B C 1
ATOM 5442 O O . LYS B 1 91 ? -30.77735 12.51637 -72.02426 1.000 42.25069 90 LYS B O 1
ATOM 5448 N N . TYR B 1 92 ? -29.02969 13.82497 -71.51688 1.000 44.97736 91 TYR B N 1
ATOM 5449 C CA . TYR B 1 92 ? -29.68260 14.54795 -70.43019 1.000 33.07149 91 TYR B CA 1
ATOM 5450 C C . TYR B 1 92 ? -29.90558 16.00511 -70.84705 1.000 39.71026 91 TYR B C 1
ATOM 5451 O O . TYR B 1 92 ? -29.94808 16.33098 -72.03297 1.000 45.53641 91 TYR B O 1
ATOM 5460 N N . ASP B 1 93 ? -30.15810 16.86628 -69.86804 1.000 33.63862 92 ASP B N 1
ATOM 5461 C CA . ASP B 1 93 ? -30.38471 18.28173 -70.15535 1.000 50.52707 92 ASP B CA 1
ATOM 5462 C C . ASP B 1 93 ? -29.16033 18.92178 -70.81604 1.000 36.26345 92 ASP B C 1
ATOM 5463 O O . ASP B 1 93 ? -28.08259 18.99665 -70.21624 1.000 37.67275 92 ASP B O 1
ATOM 5468 N N . GLU B 1 94 ? -29.33905 19.42516 -72.04065 1.000 38.58564 93 GLU B N 1
ATOM 5469 C CA . GLU B 1 94 ? -28.20067 19.93295 -72.79937 1.000 43.56832 93 GLU B CA 1
ATOM 5470 C C . GLU B 1 94 ? -27.68869 21.26884 -72.28438 1.000 43.88697 93 GLU B C 1
ATOM 5471 O O . GLU B 1 94 ? -26.52872 21.60469 -72.53707 1.000 47.09000 93 GLU B O 1
ATOM 5477 N N . ASN B 1 95 ? -28.51990 22.05166 -71.59670 1.000 42.30247 94 ASN B N 1
ATOM 5478 C CA . ASN B 1 95 ? -28.02642 23.29414 -71.01258 1.000 40.44489 94 ASN B CA 1
ATOM 5479 C C . ASN B 1 95 ? -27.20511 23.05261 -69.75403 1.000 38.72263 94 ASN B C 1
ATOM 5480 O O . ASN B 1 95 ? -26.32968 23.86024 -69.42592 1.000 51.29916 94 ASN B O 1
ATOM 5485 N N . TYR B 1 96 ? -27.47393 21.96140 -69.03763 1.000 41.79943 95 TYR B N 1
ATOM 5486 C CA . TYR B 1 96 ? -26.75012 21.69036 -67.79961 1.000 34.50782 95 TYR B CA 1
ATOM 5487 C C . TYR B 1 96 ? -25.34683 21.15858 -68.07268 1.000 40.96808 95 TYR B C 1
ATOM 5488 O O . TYR B 1 96 ? -24.39132 21.51407 -67.37193 1.000 36.88660 95 TYR B O 1
ATOM 5497 N N . TRP B 1 97 ? -25.19871 20.30558 -69.08379 1.000 39.81280 96 TRP B N 1
ATOM 5498 C CA . TRP B 1 97 ? -23.94508 19.58366 -69.28897 1.000 35.60722 96 TRP B CA 1
ATOM 5499 C C . TRP B 1 97 ? -23.03831 20.38010 -70.21410 1.000 38.84979 96 TRP B C 1
ATOM 5500 O O . TRP B 1 97 ? -23.07591 20.24507 -71.43638 1.000 39.77838 96 TRP B O 1
ATOM 5511 N N . THR B 1 98 ? -22.23074 21.24567 -69.61036 1.000 45.18586 97 THR B N 1
ATOM 5512 C CA . THR B 1 98 ? -21.13999 21.93211 -70.28492 1.000 45.62827 97 THR B CA 1
ATOM 5513 C C . THR B 1 98 ? -19.87694 21.70168 -69.47311 1.000 44.06688 97 THR B C 1
ATOM 5514 O O . THR B 1 98 ? -19.93741 21.35928 -68.28897 1.000 35.92387 97 THR B O 1
ATOM 5518 N N . VAL B 1 99 ? -18.72717 21.90168 -70.11995 1.000 34.46168 98 VAL B N 1
ATOM 5519 C CA . VAL B 1 99 ? -17.45305 21.69100 -69.43837 1.000 41.54483 98 VAL B CA 1
ATOM 5520 C C . VAL B 1 99 ? -17.34745 22.59966 -68.21860 1.000 45.66563 98 VAL B C 1
ATOM 5521 O O . VAL B 1 99 ? -17.00779 22.15195 -67.11892 1.000 44.72156 98 VAL B O 1
ATOM 5525 N N . ASP B 1 100 ? -17.68017 23.88070 -68.38089 1.000 44.83278 99 ASP B N 1
ATOM 5526 C CA . ASP B 1 100 ? -17.46795 24.80920 -67.27743 1.000 53.34595 99 ASP B CA 1
ATOM 5527 C C . ASP B 1 100 ? -18.45207 24.60818 -66.13088 1.000 44.39812 99 ASP B C 1
ATOM 5528 O O . ASP B 1 100 ? -18.32126 25.28421 -65.10681 1.000 46.28692 99 ASP B O 1
ATOM 5533 N N . ASN B 1 101 ? -19.44852 23.73957 -66.28816 1.000 37.19562 100 ASN B N 1
ATOM 5534 C CA . ASN B 1 101 ? -20.31835 23.37850 -65.18045 1.000 36.28088 100 ASN B CA 1
ATOM 5535 C C . ASN B 1 101 ? -19.83857 22.13710 -64.42933 1.000 42.97986 100 ASN B C 1
ATOM 5536 O O . ASN B 1 101 ? -20.29207 21.89494 -63.29676 1.000 45.57668 100 ASN B O 1
ATOM 5541 N N . ILE B 1 102 ? -18.89255 21.38194 -65.00302 1.000 34.89839 101 ILE B N 1
ATOM 5542 C CA . ILE B 1 102 ? -18.47426 20.11613 -64.40134 1.000 33.97471 101 ILE B CA 1
ATOM 5543 C C . ILE B 1 102 ? -18.04437 20.33049 -62.95252 1.000 38.13089 101 ILE B C 1
ATOM 5544 O O . ILE B 1 102 ? -18.47222 19.60393 -62.04207 1.000 30.55744 101 ILE B O 1
ATOM 5549 N N . HIS B 1 103 ? -17.22525 21.36000 -62.71686 1.000 33.61129 102 HIS B N 1
ATOM 5550 C CA . HIS B 1 103 ? -16.74260 21.66951 -61.37208 1.000 39.90429 102 HIS B CA 1
ATOM 5551 C C . HIS B 1 103 ? -17.89879 21.73214 -60.38669 1.000 36.66080 102 HIS B C 1
ATOM 5552 O O . HIS B 1 103 ? -17.93843 20.98529 -59.40207 1.000 35.52473 102 HIS B O 1
ATOM 5559 N N . ARG B 1 104 ? -18.89498 22.56929 -60.68591 1.000 35.98077 103 ARG B N 1
ATOM 5560 C CA . ARG B 1 104 ? -20.01805 22.71245 -59.76710 1.000 36.81570 103 ARG B CA 1
ATOM 5561 C C . ARG B 1 104 ? -20.71905 21.37807 -59.57032 1.000 38.89542 103 ARG B C 1
ATOM 5562 O O . ARG B 1 104 ? -20.98927 20.96226 -58.43468 1.000 38.47151 103 ARG B O 1
ATOM 5570 N N . HIS B 1 105 ? -20.93992 20.64696 -60.66665 1.000 36.39225 104 HIS B N 1
ATOM 5571 C CA . HIS B 1 105 ? -21.60804 19.36055 -60.54669 1.000 29.72179 104 HIS B CA 1
ATOM 5572 C C . HIS B 1 105 ? -20.83326 18.44686 -59.60523 1.000 34.65887 104 HIS B C 1
ATOM 5573 O O . HIS B 1 105 ? -21.40933 17.86769 -58.67094 1.000 32.84032 104 HIS B O 1
ATOM 5580 N N . ILE B 1 106 ? -19.50540 18.37972 -59.77845 1.000 32.05944 105 ILE B N 1
ATOM 5581 C CA . ILE B 1 106 ? -18.71513 17.47062 -58.94842 1.000 29.71032 105 ILE B CA 1
ATOM 5582 C C . ILE B 1 106 ? -18.88356 17.83162 -57.48460 1.000 28.40671 105 ILE B C 1
ATOM 5583 O O . ILE B 1 106 ? -19.06522 16.95871 -56.62781 1.000 32.94277 105 ILE B O 1
ATOM 5588 N N . LEU B 1 107 ? -18.87813 19.12792 -57.18060 1.000 35.03057 106 LEU B N 1
ATOM 5589 C CA . LEU B 1 107 ? -18.92408 19.49899 -55.77799 1.000 33.71188 106 LEU B CA 1
ATOM 5590 C C . LEU B 1 107 ? -20.32286 19.34399 -55.21100 1.000 33.59783 106 LEU B C 1
ATOM 5591 O O . LEU B 1 107 ? -20.46726 19.07737 -54.01469 1.000 36.26558 106 LEU B O 1
ATOM 5596 N N . ASN B 1 108 ? -21.36206 19.46143 -56.04398 1.000 31.28037 107 ASN B N 1
ATOM 5597 C CA . ASN B 1 108 ? -22.70378 19.40398 -55.47192 1.000 38.99584 107 ASN B CA 1
ATOM 5598 C C . ASN B 1 108 ? -23.14084 17.96834 -55.22311 1.000 32.54986 107 ASN B C 1
ATOM 5599 O O . ASN B 1 108 ? -23.68299 17.65140 -54.15867 1.000 39.96778 107 ASN B O 1
ATOM 5604 N N . TYR B 1 109 ? -22.89927 17.08491 -56.17818 1.000 30.50642 108 TYR B N 1
ATOM 5605 C CA . TYR B 1 109 ? -23.49916 15.76671 -56.14550 1.000 37.35599 108 TYR B CA 1
ATOM 5606 C C . TYR B 1 109 ? -22.51304 14.62263 -55.98061 1.000 37.37032 108 TYR B C 1
ATOM 5607 O O . TYR B 1 109 ? -22.94673 13.50412 -55.68850 1.000 32.63507 108 TYR B O 1
ATOM 5616 N N . CYS B 1 110 ? -21.21712 14.84433 -56.15357 1.000 31.94323 109 CYS B N 1
ATOM 5617 C CA . CYS B 1 110 ? -20.31807 13.70454 -56.25219 1.000 30.73043 109 CYS B CA 1
ATOM 5618 C C . CYS B 1 110 ? -19.38141 13.51861 -55.06615 1.000 29.61319 109 CYS B C 1
ATOM 5619 O O . CYS B 1 110 ? -19.15969 12.38185 -54.64227 1.000 33.77552 109 CYS B O 1
ATOM 5622 N N . ILE B 1 111 ? -18.80840 14.57619 -54.51106 1.000 32.67433 110 ILE B N 1
ATOM 5623 C CA . ILE B 1 111 ? -17.76157 14.43398 -53.50624 1.000 31.04220 110 ILE B CA 1
ATOM 5624 C C . ILE B 1 111 ? -18.34835 14.67959 -52.12303 1.000 23.95318 110 ILE B C 1
ATOM 5625 O O . ILE B 1 111 ? -19.04960 15.67551 -51.90324 1.000 34.41390 110 ILE B O 1
ATOM 5630 N N . TYR B 1 112 ? -18.08508 13.75646 -51.19752 1.000 28.17491 111 TYR B N 1
ATOM 5631 C CA . TYR B 1 112 ? -18.50286 13.88131 -49.80679 1.000 28.59898 111 TYR B CA 1
ATOM 5632 C C . TYR B 1 112 ? -17.33395 13.50421 -48.91304 1.000 24.01402 111 TYR B C 1
ATOM 5633 O O . TYR B 1 112 ? -16.66170 12.49181 -49.15279 1.000 30.02937 111 TYR B O 1
ATOM 5642 N N . GLY B 1 113 ? -17.10862 14.30914 -47.88359 1.000 27.88158 112 GLY B N 1
ATOM 5643 C CA . GLY B 1 113 ? -16.04176 14.05353 -46.93536 1.000 28.62749 112 GLY B CA 1
ATOM 5644 C C . GLY B 1 113 ? -16.47962 14.40807 -45.53112 1.000 30.88204 112 GLY B C 1
ATOM 5645 O O . GLY B 1 113 ? -17.26311 15.33392 -45.31405 1.000 31.79388 112 GLY B O 1
ATOM 5646 N N . ALA B 1 114 ? -15.97417 13.64055 -44.56649 1.000 32.42488 113 ALA B N 1
ATOM 5647 C CA . ALA B 1 114 ? -16.24372 13.91041 -43.15758 1.000 38.28811 113 ALA B CA 1
ATOM 5648 C C . ALA B 1 114 ? -14.95535 13.75577 -42.36041 1.000 25.16797 113 ALA B C 1
ATOM 5649 O O . ALA B 1 114 ? -14.10785 12.93360 -42.70057 1.000 30.36043 113 ALA B O 1
ATOM 5651 N N . ASP B 1 115 ? -14.81003 14.55924 -41.30154 1.000 41.61854 114 ASP B N 1
ATOM 5652 C CA . ASP B 1 115 ? -13.64389 14.50387 -40.42193 1.000 31.35524 114 ASP B CA 1
ATOM 5653 C C . ASP B 1 115 ? -13.93095 15.32347 -39.16545 1.000 32.13555 114 ASP B C 1
ATOM 5654 O O . ASP B 1 115 ? -14.56145 16.38162 -39.24328 1.000 28.81136 114 ASP B O 1
ATOM 5659 N N . ILE B 1 116 ? -13.47237 14.82435 -38.01160 1.000 30.15595 115 ILE B N 1
ATOM 5660 C CA . ILE B 1 116 ? -13.60406 15.57660 -36.76551 1.000 27.14044 115 ILE B CA 1
ATOM 5661 C C . ILE B 1 116 ? -12.64460 16.75067 -36.68837 1.000 39.80376 115 ILE B C 1
ATOM 5662 O O . ILE B 1 116 ? -12.81595 17.61637 -35.82233 1.000 42.58436 115 ILE B O 1
ATOM 5667 N N . ASP B 1 117 ? -11.62031 16.78296 -37.54118 1.000 31.91954 116 ASP B N 1
ATOM 5668 C CA . ASP B 1 117 ? -10.57411 17.80111 -37.47888 1.000 43.09862 116 ASP B CA 1
ATOM 5669 C C . ASP B 1 117 ? -11.02177 19.01947 -38.28324 1.000 38.99422 116 ASP B C 1
ATOM 5670 O O . ASP B 1 117 ? -11.04342 18.98861 -39.51997 1.000 32.45171 116 ASP B O 1
ATOM 5675 N N . GLU B 1 118 ? -11.36724 20.09509 -37.57448 1.000 34.92408 117 GLU B N 1
ATOM 5676 C CA . GLU B 1 118 ? -11.95889 21.27201 -38.20961 1.000 37.15672 117 GLU B CA 1
ATOM 5677 C C . GLU B 1 118 ? -10.95075 22.01895 -39.08341 1.000 37.88459 117 GLU B C 1
ATOM 5678 O O . GLU B 1 118 ? -11.30546 22.54734 -40.15053 1.000 40.04148 117 GLU B O 1
ATOM 5684 N N . LYS B 1 119 ? -9.69442 22.09667 -38.63866 1.000 38.80198 118 LYS B N 1
ATOM 5685 C CA . LYS B 1 119 ? -8.65657 22.72802 -39.45208 1.000 38.85993 118 LYS B CA 1
ATOM 5686 C C . LYS B 1 119 ? -8.45545 21.98141 -40.76723 1.000 39.26620 118 LYS B C 1
ATOM 5687 O O . LYS B 1 119 ? -8.38412 22.59831 -41.84090 1.000 37.98239 118 LYS B O 1
ATOM 5693 N N . ALA B 1 120 ? -8.38363 20.64826 -40.70465 1.000 37.48917 119 ALA B N 1
ATOM 5694 C CA . ALA B 1 120 ? -8.17952 19.87399 -41.91922 1.000 40.48760 119 ALA B CA 1
ATOM 5695 C C . ALA B 1 120 ? -9.34341 20.06510 -42.87801 1.000 42.03131 119 ALA B C 1
ATOM 5696 O O . ALA B 1 120 ? -9.14609 20.14832 -44.09684 1.000 33.83885 119 ALA B O 1
ATOM 5698 N N . ILE B 1 121 ? -10.56258 20.15538 -42.33514 1.000 42.47127 120 ILE B N 1
ATOM 5699 C CA . ILE B 1 121 ? -11.75085 20.36426 -43.15704 1.000 39.80167 120 ILE B CA 1
ATOM 5700 C C . ILE B 1 121 ? -11.67452 21.70565 -43.87033 1.000 36.16187 120 ILE B C 1
ATOM 5701 O O . ILE B 1 121 ? -12.01449 21.81227 -45.05453 1.000 38.90935 120 ILE B O 1
ATOM 5706 N N . SER B 1 122 ? -11.23594 22.75282 -43.16901 1.000 34.33251 121 SER B N 1
ATOM 5707 C CA . SER B 1 122 ? -11.08834 24.04511 -43.83888 1.000 38.76222 121 SER B CA 1
ATOM 5708 C C . SER B 1 122 ? -10.03703 23.98684 -44.95017 1.000 43.24235 121 SER B C 1
ATOM 5709 O O . SER B 1 122 ? -10.21205 24.59334 -46.01788 1.000 37.05357 121 SER B O 1
ATOM 5712 N N . ILE B 1 123 ? -8.93356 23.26899 -44.71982 1.000 39.02825 122 ILE B N 1
ATOM 5713 C CA . ILE B 1 123 ? -7.90952 23.16819 -45.76236 1.000 37.99245 122 ILE B CA 1
ATOM 5714 C C . ILE B 1 123 ? -8.45713 22.43463 -46.98532 1.000 42.19914 122 ILE B C 1
ATOM 5715 O O . ILE B 1 123 ? -8.23286 22.84990 -48.13046 1.000 38.19781 122 ILE B O 1
ATOM 5720 N N . LEU B 1 124 ? -9.17880 21.33056 -46.76538 1.000 29.42644 123 LEU B N 1
ATOM 5721 C CA . LEU B 1 124 ? -9.75950 20.59864 -47.88828 1.000 37.48058 123 LEU B CA 1
ATOM 5722 C C . LEU B 1 124 ? -10.79396 21.44556 -48.61631 1.000 35.70981 123 LEU B C 1
ATOM 5723 O O . LEU B 1 124 ? -10.86989 21.42462 -49.85301 1.000 38.66725 123 LEU B O 1
ATOM 5728 N N . LYS B 1 125 ? -11.60452 22.19632 -47.87060 1.000 33.94041 124 LYS B N 1
ATOM 5729 C CA . LYS B 1 125 ? -12.56290 23.08851 -48.50903 1.000 31.09891 124 LYS B CA 1
ATOM 5730 C C . LYS B 1 125 ? -11.84463 24.05794 -49.42932 1.000 35.96578 124 LYS B C 1
ATOM 5731 O O . LYS B 1 125 ? -12.24152 24.24861 -50.58487 1.000 48.25859 124 LYS B O 1
ATOM 5737 N N . ASP B 1 126 ? -10.75073 24.64614 -48.94435 1.000 38.49311 125 ASP B N 1
ATOM 5738 C CA . ASP B 1 126 ? -9.98781 25.56999 -49.77578 1.000 35.12443 125 ASP B CA 1
ATOM 5739 C C . ASP B 1 126 ? -9.41691 24.87633 -51.01020 1.000 37.82514 125 ASP B C 1
ATOM 5740 O O . ASP B 1 126 ? -9.46179 25.42748 -52.11511 1.000 45.98934 125 ASP B O 1
ATOM 5745 N N . SER B 1 127 ? -8.89008 23.66347 -50.85367 1.000 41.95308 126 SER B N 1
ATOM 5746 C CA . SER B 1 127 ? -8.31640 22.96682 -52.00392 1.000 35.22141 126 SER B CA 1
ATOM 5747 C C . SER B 1 127 ? -9.37744 22.69201 -53.07147 1.000 42.15639 126 SER B C 1
ATOM 5748 O O . SER B 1 127 ? -9.17605 22.96807 -54.26866 1.000 46.06149 126 SER B O 1
ATOM 5751 N N . LEU B 1 128 ? -10.53379 22.17624 -52.64619 1.000 34.55715 127 LEU B N 1
ATOM 5752 C CA . LEU B 1 128 ? -11.60469 21.87632 -53.59155 1.000 39.92467 127 LEU B CA 1
ATOM 5753 C C . LEU B 1 128 ? -12.10178 23.13618 -54.28717 1.000 43.24006 127 LEU B C 1
ATOM 5754 O O . LEU B 1 128 ? -12.31751 23.13255 -55.50431 1.000 36.61937 127 LEU B O 1
ATOM 5759 N N . THR B 1 129 ? -12.28617 24.22588 -53.53680 1.000 32.70593 128 THR B N 1
ATOM 5760 C CA . THR B 1 129 ? -12.70884 25.46964 -54.16686 1.000 49.30965 128 THR B CA 1
ATOM 5761 C C . THR B 1 129 ? -11.65665 25.98702 -55.13964 1.000 44.61007 128 THR B C 1
ATOM 5762 O O . THR B 1 129 ? -12.00299 26.58321 -56.16167 1.000 40.43899 128 THR B O 1
ATOM 5766 N N . ASN B 1 130 ? -10.37885 25.75234 -54.85727 1.000 38.23369 129 ASN B N 1
ATOM 5767 C CA . ASN B 1 130 ? -9.31673 26.22208 -55.73177 1.000 40.48825 129 ASN B CA 1
ATOM 5768 C C . ASN B 1 130 ? -9.05185 25.29354 -56.91006 1.000 45.91863 129 ASN B C 1
ATOM 5769 O O . ASN B 1 130 ? -8.13502 25.56511 -57.68940 1.000 43.52547 129 ASN B O 1
ATOM 5774 N N . LYS B 1 131 ? -9.79166 24.18890 -57.04176 1.000 39.49505 130 LYS B N 1
ATOM 5775 C CA . LYS B 1 131 ? -9.71134 23.41678 -58.28330 1.000 36.82285 130 LYS B CA 1
ATOM 5776 C C . LYS B 1 131 ? -10.18147 24.19547 -59.51406 1.000 45.52160 130 LYS B C 1
ATOM 5777 O O . LYS B 1 131 ? -9.82307 23.82149 -60.63697 1.000 46.57701 130 LYS B O 1
ATOM 5783 N N . LYS B 1 132 ? -10.98793 25.24533 -59.34887 1.000 41.75017 131 LYS B N 1
ATOM 5784 C CA . LYS B 1 132 ? -11.41113 26.06155 -60.48153 1.000 51.29193 131 LYS B CA 1
ATOM 5785 C C . LYS B 1 132 ? -11.31863 27.53711 -60.12586 1.000 69.10017 131 LYS B C 1
ATOM 5786 O O . LYS B 1 132 ? -11.72307 27.94820 -59.03375 1.000 56.01964 131 LYS B O 1
ATOM 5792 N N . VAL B 1 133 ? -10.81142 28.33280 -61.06191 1.000 80.74747 132 VAL B N 1
ATOM 5793 C CA . VAL B 1 133 ? -10.68335 29.78567 -60.85161 1.000 95.52129 132 VAL B CA 1
ATOM 5794 C C . VAL B 1 133 ? -12.04190 30.38044 -61.22301 1.000 100.94021 132 VAL B C 1
ATOM 5795 O O . VAL B 1 133 ? -12.27109 30.87322 -62.32881 1.000 94.35503 132 VAL B O 1
ATOM 5797 N N . VAL B 1 134 ? -12.96189 30.32936 -60.25903 1.000 104.84904 133 VAL B N 1
ATOM 5798 C CA . VAL B 1 134 ? -14.31285 30.84367 -60.44727 1.000 110.09061 133 VAL B CA 1
ATOM 5799 C C . VAL B 1 134 ? -14.47689 32.24914 -59.89428 1.000 116.35625 133 VAL B C 1
ATOM 5800 O O . VAL B 1 134 ? -15.58849 32.79462 -59.93358 1.000 112.64250 133 VAL B O 1
ATOM 5802 N N . ASN B 1 135 ? -13.40583 32.84972 -59.37406 1.000 115.55396 134 ASN B N 1
ATOM 5803 C CA . ASN B 1 135 ? -13.47808 34.21064 -58.85842 1.000 118.48088 134 ASN B CA 1
ATOM 5804 C C . ASN B 1 135 ? -13.83452 35.17901 -59.97928 1.000 128.00729 134 ASN B C 1
ATOM 5805 O O . ASN B 1 135 ? -13.26734 35.11533 -61.07479 1.000 120.32393 134 ASN B O 1
ATOM 5807 N N . ASP B 1 136 ? -14.79148 36.06764 -59.70041 1.000 130.18336 135 ASP B N 1
ATOM 5808 C CA . ASP B 1 136 ? -15.34641 37.01025 -60.67278 1.000 124.09828 135 ASP B CA 1
ATOM 5809 C C . ASP B 1 136 ? -15.94867 36.30560 -61.88739 1.000 121.36191 135 ASP B C 1
ATOM 5810 O O . ASP B 1 136 ? -16.14852 36.93041 -62.93396 1.000 114.36344 135 ASP B O 1
ATOM 5812 N N . LEU B 1 137 ? -16.24940 35.01167 -61.76546 1.000 125.31182 136 LEU B N 1
ATOM 5813 C CA . LEU B 1 137 ? -16.82938 34.22562 -62.84871 1.000 126.00388 136 LEU B CA 1
ATOM 5814 C C . LEU B 1 137 ? -18.23866 33.75038 -62.53490 1.000 128.83619 136 LEU B C 1
ATOM 5815 O O . LEU B 1 137 ? -19.16375 34.01253 -63.31413 1.000 117.90680 136 LEU B O 1
ATOM 5817 N N . ASP B 1 138 ? -18.43127 33.05796 -61.41148 1.000 126.57143 137 ASP B N 1
ATOM 5818 C CA . ASP B 1 138 ? -19.73982 32.55607 -61.00647 1.000 119.69592 137 ASP B CA 1
ATOM 5819 C C . ASP B 1 138 ? -20.42463 33.44148 -59.97345 1.000 112.99163 137 ASP B C 1
ATOM 5820 O O . ASP B 1 138 ? -21.65246 33.57677 -60.00265 1.000 113.44400 137 ASP B O 1
ATOM 5822 N N . GLU B 1 139 ? -19.65669 34.03141 -59.05258 1.000 110.71886 138 GLU B N 1
ATOM 5823 C CA . GLU B 1 139 ? -20.14851 34.95454 -58.02560 1.000 117.88606 138 GLU B CA 1
ATOM 5824 C C . GLU B 1 139 ? -21.24714 34.34364 -57.15631 1.000 112.91009 138 GLU B C 1
ATOM 5825 O O . GLU B 1 139 ? -21.94936 35.06733 -56.44060 1.000 109.08992 138 GLU B O 1
ATOM 5827 N N . SER B 1 140 ? -21.40224 33.02037 -57.19456 1.000 99.04235 139 SER B N 1
ATOM 5828 C CA . SER B 1 140 ? -22.42103 32.31415 -56.43159 1.000 91.33556 139 SER B CA 1
ATOM 5829 C C . SER B 1 140 ? -21.76448 31.19455 -55.64122 1.000 79.06241 139 SER B C 1
ATOM 5830 O O . SER B 1 140 ? -20.90741 30.47541 -56.16406 1.000 77.10689 139 SER B O 1
ATOM 5833 N N . ASP B 1 141 ? -22.17602 31.04727 -54.38510 1.000 71.14254 140 ASP B N 1
ATOM 5834 C CA . ASP B 1 141 ? -21.58118 30.03537 -53.52309 1.000 76.53383 140 ASP B CA 1
ATOM 5835 C C . ASP B 1 141 ? -21.85864 28.63598 -54.05559 1.000 68.48384 140 ASP B C 1
ATOM 5836 O O . ASP B 1 141 ? -22.98076 28.31132 -54.45256 1.000 81.74153 140 ASP B O 1
ATOM 5841 N N . ILE B 1 142 ? -20.82139 27.80624 -54.06164 1.000 65.10265 141 ILE B N 1
ATOM 5842 C CA . ILE B 1 142 ? -20.90635 26.43205 -54.53778 1.000 59.95405 141 ILE B CA 1
ATOM 5843 C C . ILE B 1 142 ? -21.09213 25.52528 -53.33392 1.000 49.95268 141 ILE B C 1
ATOM 5844 O O . ILE B 1 142 ? -20.29855 25.57314 -52.38658 1.000 60.62261 141 ILE B O 1
ATOM 5849 N N . LYS B 1 143 ? -22.13594 24.70346 -53.36202 1.000 48.55494 142 LYS B N 1
ATOM 5850 C CA . LYS B 1 143 ? -22.36676 23.77550 -52.26603 1.000 48.65086 142 LYS B CA 1
ATOM 5851 C C . LYS B 1 143 ? -21.25927 22.73038 -52.23837 1.000 52.41489 142 LYS B C 1
ATOM 5852 O O . LYS B 1 143 ? -20.88798 22.17481 -53.27833 1.000 57.39602 142 LYS B O 1
ATOM 5858 N N . ILE B 1 144 ? -20.71968 22.47616 -51.04800 1.000 42.44654 143 ILE B N 1
ATOM 5859 C CA . ILE B 1 144 ? -19.67040 21.48592 -50.84051 1.000 41.74138 143 ILE B CA 1
ATOM 5860 C C . ILE B 1 144 ? -20.09080 20.58526 -49.68958 1.000 44.32543 143 ILE B C 1
ATOM 5861 O O . ILE B 1 144 ? -20.50480 21.07722 -48.63509 1.000 38.78060 143 ILE B O 1
ATOM 5866 N N . ASN B 1 145 ? -19.97769 19.27335 -49.88457 1.000 27.82704 144 ASN B N 1
ATOM 5867 C CA . ASN B 1 145 ? -20.49014 18.30352 -48.91208 1.000 43.91400 144 ASN B CA 1
ATOM 5868 C C . ASN B 1 145 ? -19.36516 17.80871 -48.00357 1.000 32.36574 144 ASN B C 1
ATOM 5869 O O . ASN B 1 145 ? -18.92250 16.66360 -48.06914 1.000 35.53174 144 ASN B O 1
ATOM 5874 N N . LEU B 1 146 ? -18.90409 18.70873 -47.14008 1.000 33.62864 145 LEU B N 1
ATOM 5875 C CA . LEU B 1 146 ? -17.91518 18.38479 -46.12291 1.000 36.90771 145 LEU B CA 1
ATOM 5876 C C . LEU B 1 146 ? -18.55544 18.56756 -44.75599 1.000 41.34355 145 LEU B C 1
ATOM 5877 O O . LEU B 1 146 ? -19.19413 19.59261 -44.49529 1.000 36.59999 145 LEU B O 1
ATOM 5882 N N . PHE B 1 147 ? -18.39754 17.57187 -43.89438 1.000 35.84395 146 PHE B N 1
ATOM 5883 C CA . PHE B 1 147 ? -19.01267 17.57737 -42.57694 1.000 39.14536 146 PHE B CA 1
ATOM 5884 C C . PHE B 1 147 ? -17.92116 17.51871 -41.52374 1.000 33.31655 146 PHE B C 1
ATOM 5885 O O . PHE B 1 147 ? -17.05647 16.64132 -41.57437 1.000 38.32904 146 PHE B O 1
ATOM 5893 N N . CYS B 1 148 ? -17.95370 18.44495 -40.57683 1.000 34.26089 147 CYS B N 1
ATOM 5894 C CA . CYS B 1 148 ? -17.09247 18.34892 -39.40619 1.000 39.29981 147 CYS B CA 1
ATOM 5895 C C . CYS B 1 148 ? -17.93313 17.70762 -38.30892 1.000 41.13881 147 CYS B C 1
ATOM 5896 O O . CYS B 1 148 ? -18.83459 18.33502 -37.74643 1.000 41.06454 147 CYS B O 1
ATOM 5899 N N . CYS B 1 149 ? -17.65117 16.44325 -38.03023 1.000 38.29819 148 CYS B N 1
ATOM 5900 C CA . CYS B 1 149 ? -18.48883 15.64014 -37.14999 1.000 38.93049 148 CYS B CA 1
ATOM 5901 C C . CYS B 1 149 ? -17.71745 14.37636 -36.81523 1.000 36.00461 148 CYS B C 1
ATOM 5902 O O . CYS B 1 149 ? -16.74872 14.02080 -37.49337 1.000 34.92876 148 CYS B O 1
ATOM 5905 N N . ASP B 1 150 ? -18.18086 13.68334 -35.77828 1.000 37.40989 149 ASP B N 1
ATOM 5906 C CA . ASP B 1 150 ? -17.73799 12.32199 -35.50634 1.000 30.06274 149 ASP B CA 1
ATOM 5907 C C . ASP B 1 150 ? -18.51280 11.40631 -36.43903 1.000 34.34670 149 ASP B C 1
ATOM 5908 O O . ASP B 1 150 ? -19.73274 11.26470 -36.29904 1.000 34.51418 149 ASP B O 1
ATOM 5913 N N . SER B 1 151 ? -17.81001 10.79036 -37.39642 1.000 30.77536 150 SER B N 1
ATOM 5914 C CA . SER B 1 151 ? -18.47991 9.96057 -38.38886 1.000 33.46107 150 SER B CA 1
ATOM 5915 C C . SER B 1 151 ? -19.15440 8.75083 -37.76803 1.000 35.02751 150 SER B C 1
ATOM 5916 O O . SER B 1 151 ? -20.10154 8.21670 -38.35507 1.000 31.74838 150 SER B O 1
ATOM 5919 N N . LEU B 1 152 ? -18.68730 8.29998 -36.60431 1.000 28.75350 151 LEU B N 1
ATOM 5920 C CA . LEU B 1 152 ? -19.33279 7.18126 -35.93874 1.000 32.34047 151 LEU B CA 1
ATOM 5921 C C . LEU B 1 152 ? -20.59316 7.59892 -35.19335 1.000 39.46371 151 LEU B C 1
ATOM 5922 O O . LEU B 1 152 ? -21.34183 6.72859 -34.73325 1.000 36.99684 151 LEU B O 1
ATOM 5927 N N . LYS B 1 153 ? -20.84750 8.90180 -35.07874 1.000 30.37569 152 LYS B N 1
ATOM 5928 C CA . LYS B 1 153 ? -22.04308 9.41242 -34.42990 1.000 28.43807 152 LYS B CA 1
ATOM 5929 C C . LYS B 1 153 ? -23.02291 10.07917 -35.37927 1.000 41.47812 152 LYS B C 1
ATOM 5930 O O . LYS B 1 153 ? -24.21311 10.12959 -35.06520 1.000 36.42334 152 LYS B O 1
ATOM 5936 N N . LYS B 1 154 ? -22.56835 10.56045 -36.53387 1.000 33.72211 153 LYS B N 1
ATOM 5937 C CA . LYS B 1 154 ? -23.46479 11.24941 -37.45242 1.000 33.49397 153 LYS B CA 1
ATOM 5938 C C . LYS B 1 154 ? -24.60901 10.33967 -37.89532 1.000 39.48381 153 LYS B C 1
ATOM 5939 O O . LYS B 1 154 ? -24.41363 9.15384 -38.17178 1.000 42.60276 153 LYS B O 1
ATOM 5945 N N . LYS B 1 155 ? -25.81517 10.89939 -37.95714 1.000 40.88131 154 LYS B N 1
ATOM 5946 C CA . LYS B 1 155 ? -26.95251 10.18968 -38.53778 1.000 35.80426 154 LYS B CA 1
ATOM 5947 C C . LYS B 1 155 ? -26.89450 10.37368 -40.04726 1.000 34.82179 154 LYS B C 1
ATOM 5948 O O . LYS B 1 155 ? -27.28329 11.41833 -40.57600 1.000 41.93427 154 LYS B O 1
ATOM 5950 N N . TRP B 1 156 ? -26.39921 9.36026 -40.74837 1.000 36.49781 155 TRP B N 1
ATOM 5951 C CA . TRP B 1 156 ? -26.25779 9.45330 -42.19647 1.000 37.09734 155 TRP B CA 1
ATOM 5952 C C . TRP B 1 156 ? -27.61532 9.27014 -42.86760 1.000 35.40107 155 TRP B C 1
ATOM 5953 O O . TRP B 1 156 ? -28.32023 8.29033 -42.60883 1.000 44.94579 155 TRP B O 1
ATOM 5964 N N . ARG B 1 157 ? -27.97809 10.20795 -43.73917 1.000 33.80433 156 ARG B N 1
ATOM 5965 C CA . ARG B 1 157 ? -29.32296 10.23655 -44.30220 1.000 44.09033 156 ARG B CA 1
ATOM 5966 C C . ARG B 1 157 ? -29.47912 9.32901 -45.52085 1.000 34.99284 156 ARG B C 1
ATOM 5967 O O . ARG B 1 157 ? -30.57458 8.81164 -45.76039 1.000 42.64414 156 ARG B O 1
ATOM 5975 N N . TYR B 1 158 ? -28.41441 9.09473 -46.28241 1.000 32.40985 157 TYR B N 1
ATOM 5976 C CA . TYR B 1 158 ? -28.49254 8.23189 -47.45331 1.000 36.76573 157 TYR B CA 1
ATOM 5977 C C . TYR B 1 158 ? -27.18008 7.47959 -47.59816 1.000 32.84972 157 TYR B C 1
ATOM 5978 O O . TYR B 1 158 ? -26.20011 7.76659 -46.91090 1.000 32.69570 157 TYR B O 1
ATOM 5987 N N . LYS B 1 159 ? -27.17247 6.50706 -48.50872 1.000 36.80684 158 LYS B N 1
ATOM 5988 C CA . LYS B 1 159 ? -26.01312 5.65690 -48.71665 1.000 36.61401 158 LYS B CA 1
ATOM 5989 C C . LYS B 1 159 ? -25.16382 6.18550 -49.87381 1.000 44.61996 158 LYS B C 1
ATOM 5990 O O . LYS B 1 159 ? -25.48244 7.20201 -50.49919 1.000 32.20591 158 LYS B O 1
ATOM 5996 N N . PHE B 1 160 ? -24.05867 5.48970 -50.16017 1.000 31.59212 159 PHE B N 1
ATOM 5997 C CA . PHE B 1 160 ? -23.04002 5.99434 -51.07010 1.000 33.52457 159 PHE B CA 1
ATOM 5998 C C . PHE B 1 160 ? -22.63417 4.92893 -52.07827 1.000 36.91795 159 PHE B C 1
ATOM 5999 O O . PHE B 1 160 ? -22.61018 3.73437 -51.77358 1.000 29.37583 159 PHE B O 1
ATOM 6007 N N . ASP B 1 161 ? -22.31708 5.38438 -53.29427 1.000 28.23694 160 ASP B N 1
ATOM 6008 C CA . ASP B 1 161 ? -21.92147 4.46393 -54.35412 1.000 33.32255 160 ASP B CA 1
ATOM 6009 C C . ASP B 1 161 ? -20.51904 3.91253 -54.12824 1.000 32.19963 160 ASP B C 1
ATOM 6010 O O . ASP B 1 161 ? -20.25779 2.73333 -54.39287 1.000 27.65047 160 ASP B O 1
ATOM 6015 N N . TYR B 1 162 ? -19.60308 4.75546 -53.67184 1.000 23.94783 161 TYR B N 1
ATOM 6016 C CA . TYR B 1 162 ? -18.21364 4.38983 -53.46933 1.000 28.48450 161 TYR B CA 1
ATOM 6017 C C . TYR B 1 162 ? -17.75228 5.02352 -52.17050 1.000 23.29778 161 TYR B C 1
ATOM 6018 O O . TYR B 1 162 ? -18.13814 6.14991 -51.85265 1.000 27.73657 161 TYR B O 1
ATOM 6027 N N . ILE B 1 163 ? -16.95261 4.28345 -51.41477 1.000 29.29310 162 ILE B N 1
ATOM 6028 C CA . ILE B 1 163 ? -16.34762 4.77499 -50.18618 1.000 29.64517 162 ILE B CA 1
ATOM 6029 C C . ILE B 1 163 ? -14.89331 4.34489 -50.19209 1.000 26.08418 162 ILE B C 1
ATOM 6030 O O . ILE B 1 163 ? -14.59397 3.15817 -50.35742 1.000 27.92238 162 ILE B O 1
ATOM 6035 N N . VAL B 1 164 ? -13.99142 5.30503 -50.02075 1.000 27.43832 163 VAL B N 1
ATOM 6036 C CA . VAL B 1 164 ? -12.56039 5.04228 -50.04424 1.000 25.02694 163 VAL B CA 1
ATOM 6037 C C . VAL B 1 164 ? -11.93338 5.71755 -48.83602 1.000 35.25724 163 VAL B C 1
ATOM 6038 O O . VAL B 1 164 ? -12.50826 6.63468 -48.24495 1.000 24.66352 163 VAL B O 1
ATOM 6042 N N . GLY B 1 165 ? -10.74352 5.25936 -48.46934 1.000 23.54305 164 GLY B N 1
ATOM 6043 C CA . GLY B 1 165 ? -9.94718 6.03458 -47.54297 1.000 26.65325 164 GLY B CA 1
ATOM 6044 C C . GLY B 1 165 ? -9.08950 5.16770 -46.63740 1.000 31.34287 164 GLY B C 1
ATOM 6045 O O . GLY B 1 165 ? -8.69730 4.05698 -46.98298 1.000 27.27502 164 GLY B O 1
ATOM 6046 N N . ASN B 1 166 ? -8.79852 5.74874 -45.47692 1.000 26.41792 165 ASN B N 1
ATOM 6047 C CA . ASN B 1 166 ? -7.77798 5.23980 -44.56499 1.000 28.77409 165 ASN B CA 1
ATOM 6048 C C . ASN B 1 166 ? -8.18397 5.66973 -43.16582 1.000 22.61323 165 ASN B C 1
ATOM 6049 O O . ASN B 1 166 ? -7.75485 6.71714 -42.67627 1.000 28.67759 165 ASN B O 1
ATOM 6054 N N . PRO B 1 167 ? -9.01787 4.88304 -42.49240 1.000 30.20895 166 PRO B N 1
ATOM 6055 C CA . PRO B 1 167 ? -9.58312 5.29978 -41.19126 1.000 31.24642 166 PRO B CA 1
ATOM 6056 C C . PRO B 1 167 ? -8.50547 5.42287 -40.12872 1.000 25.80818 166 PRO B C 1
ATOM 6057 O O . PRO B 1 167 ? -7.41103 4.87140 -40.28634 1.000 26.41843 166 PRO B O 1
ATOM 6061 N N . PRO B 1 168 ? -8.75784 6.16283 -39.04403 1.000 31.15790 167 PRO B N 1
ATOM 6062 C CA . PRO B 1 168 ? -7.75328 6.24719 -37.97631 1.000 26.49439 167 PRO B CA 1
ATOM 6063 C C . PRO B 1 168 ? -7.57721 4.90614 -37.27601 1.000 25.23738 167 PRO B C 1
ATOM 6064 O O . PRO B 1 168 ? -8.54186 4.17600 -37.03896 1.000 25.99401 167 PRO B O 1
ATOM 6068 N N . TYR B 1 169 ? -6.32799 4.57693 -36.95262 1.000 23.06637 168 TYR B N 1
ATOM 6069 C CA . TYR B 1 169 ? -6.01473 3.40015 -36.14652 1.000 27.48113 168 TYR B CA 1
ATOM 6070 C C . TYR B 1 169 ? -5.73121 3.86875 -34.72421 1.000 27.33426 168 TYR B C 1
ATOM 6071 O O . TYR B 1 169 ? -4.77623 4.61812 -34.50688 1.000 24.21554 168 TYR B O 1
ATOM 6080 N N . ILE B 1 170 ? -6.55407 3.43802 -33.75843 1.000 29.26356 169 ILE B N 1
ATOM 6081 C CA . ILE B 1 170 ? -6.39210 3.83446 -32.35477 1.000 20.82580 169 ILE B CA 1
ATOM 6082 C C . ILE B 1 170 ? -6.77808 2.65644 -31.46492 1.000 23.23975 169 ILE B C 1
ATOM 6083 O O . ILE B 1 170 ? -7.95651 2.28447 -31.40244 1.000 23.78612 169 ILE B O 1
ATOM 6088 N N . GLY B 1 171 ? -5.79273 2.07794 -30.77380 1.000 26.10563 170 GLY B N 1
ATOM 6089 C CA . GLY B 1 171 ? -5.99896 0.90589 -29.93968 1.000 25.50479 170 GLY B CA 1
ATOM 6090 C C . GLY B 1 171 ? -6.50479 1.25803 -28.54904 1.000 35.41043 170 GLY B C 1
ATOM 6091 O O . GLY B 1 171 ? -6.77777 2.41571 -28.22447 1.000 21.72400 170 GLY B O 1
ATOM 6092 N N . HIS B 1 172 ? -6.60612 0.22045 -27.70099 1.000 26.56619 171 HIS B N 1
ATOM 6093 C CA . HIS B 1 172 ? -7.31526 0.34593 -26.42784 1.000 31.78776 171 HIS B CA 1
ATOM 6094 C C . HIS B 1 172 ? -6.59503 1.24570 -25.42743 1.000 30.03809 171 HIS B C 1
ATOM 6095 O O . HIS B 1 172 ? -7.23556 1.79254 -24.52224 1.000 28.83175 171 HIS B O 1
ATOM 6102 N N . LYS B 1 173 ? -5.28020 1.38910 -25.53738 1.000 27.46105 172 LYS B N 1
ATOM 6103 C CA . LYS B 1 173 ? -4.57266 2.27130 -24.61561 1.000 33.06844 172 LYS B CA 1
ATOM 6104 C C . LYS B 1 173 ? -4.61359 3.73589 -25.02998 1.000 33.99552 172 LYS B C 1
ATOM 6105 O O . LYS B 1 173 ? -4.29322 4.59785 -24.21223 1.000 32.75971 172 LYS B O 1
ATOM 6111 N N . LYS B 1 174 ? -4.99715 4.05022 -26.26331 1.000 30.29168 173 LYS B N 1
ATOM 6112 C CA . LYS B 1 174 ? -4.93727 5.43257 -26.71880 1.000 34.39109 173 LYS B CA 1
ATOM 6113 C C . LYS B 1 174 ? -6.29388 6.12849 -26.76086 1.000 29.82771 173 LYS B C 1
ATOM 6114 O O . LYS B 1 174 ? -6.34553 7.35535 -26.65629 1.000 49.07407 173 LYS B O 1
ATOM 6120 N N . LEU B 1 175 ? -7.39046 5.39085 -26.91026 1.000 35.27029 174 LEU B N 1
ATOM 6121 C CA . LEU B 1 175 ? -8.71222 5.99524 -26.81466 1.000 30.24970 174 LEU B CA 1
ATOM 6122 C C . LEU B 1 175 ? -9.03380 6.35784 -25.36715 1.000 36.25582 174 LEU B C 1
ATOM 6123 O O . LEU B 1 175 ? -8.49265 5.77567 -24.42292 1.000 34.52858 174 LEU B O 1
ATOM 6128 N N . GLU B 1 176 ? -9.93250 7.32774 -25.20369 1.000 38.09556 175 GLU B N 1
ATOM 6129 C CA . GLU B 1 176 ? -10.44320 7.71303 -23.89475 1.000 34.28755 175 GLU B CA 1
ATOM 6130 C C . GLU B 1 176 ? -11.46463 6.69937 -23.39413 1.000 37.28216 175 GLU B C 1
ATOM 6131 O O . GLU B 1 176 ? -12.16704 6.05379 -24.17748 1.000 35.26103 175 GLU B O 1
ATOM 6137 N N . LYS B 1 177 ? -11.57549 6.59859 -22.06954 1.000 31.26239 176 LYS B N 1
ATOM 6138 C CA . LYS B 1 177 ? -12.46822 5.61236 -21.47094 1.000 33.16070 176 LYS B CA 1
ATOM 6139 C C . LYS B 1 177 ? -13.93828 5.88279 -21.80227 1.000 36.61134 176 LYS B C 1
ATOM 6140 O O . LYS B 1 177 ? -14.67845 4.95580 -22.16226 1.000 33.61358 176 LYS B O 1
ATOM 6146 N N . LYS B 1 178 ? -14.38039 7.13932 -21.70426 1.000 31.71933 177 LYS B N 1
ATOM 6147 C CA . LYS B 1 178 ? -15.77454 7.45788 -22.01394 1.000 33.44831 177 LYS B CA 1
ATOM 6148 C C . LYS B 1 178 ? -16.09488 7.16250 -23.47804 1.000 34.28875 177 LYS B C 1
ATOM 6149 O O . LYS B 1 178 ? -17.16768 6.62168 -23.80842 1.000 42.43305 177 LYS B O 1
ATOM 6151 N N . TYR B 1 179 ? -15.16289 7.48433 -24.37263 1.000 30.82313 178 TYR B N 1
ATOM 6152 C CA . TYR B 1 179 ? -15.39713 7.18704 -25.77674 1.000 33.73735 178 TYR B CA 1
ATOM 6153 C C . TYR B 1 179 ? -15.50170 5.68419 -25.99160 1.000 30.07778 178 TYR B C 1
ATOM 6154 O O . TYR B 1 179 ? -16.36100 5.21181 -26.74918 1.000 27.94817 178 TYR B O 1
ATOM 6163 N N . LYS B 1 180 ? -14.65085 4.91379 -25.30861 1.000 29.33180 179 LYS B N 1
ATOM 6164 C CA . LYS B 1 180 ? -14.73742 3.46358 -25.42062 1.000 37.62634 179 LYS B CA 1
ATOM 6165 C C . LYS B 1 180 ? -16.06780 2.94406 -24.90436 1.000 35.15638 179 LYS B C 1
ATOM 6166 O O . LYS B 1 180 ? -16.58867 1.96786 -25.44260 1.000 34.00614 179 LYS B O 1
ATOM 6172 N N . LYS B 1 181 ? -16.64695 3.58138 -23.88382 1.000 29.31797 180 LYS B N 1
ATOM 6173 C CA . LYS B 1 181 ? -17.97142 3.15395 -23.44168 1.000 30.91637 180 LYS B CA 1
ATOM 6174 C C . LYS B 1 181 ? -18.99923 3.35214 -24.54700 1.000 42.47233 180 LYS B C 1
ATOM 6175 O O . LYS B 1 181 ? -19.85491 2.48300 -24.78550 1.000 39.75384 180 LYS B O 1
ATOM 6181 N N . PHE B 1 182 ? -18.91439 4.48394 -25.24797 1.000 38.23253 181 PHE B N 1
ATOM 6182 C CA . PHE B 1 182 ? -19.79517 4.69722 -26.39736 1.000 32.66491 181 PHE B CA 1
ATOM 6183 C C . PHE B 1 182 ? -19.57973 3.62669 -27.47314 1.000 33.58577 181 PHE B C 1
ATOM 6184 O O . PHE B 1 182 ? -20.54112 3.04485 -27.99697 1.000 36.51480 181 PHE B O 1
ATOM 6192 N N . LEU B 1 183 ? -18.31958 3.32632 -27.79073 1.000 32.71995 182 LEU B N 1
ATOM 6193 C CA . LEU B 1 183 ? -18.03958 2.32644 -28.82163 1.000 32.03108 182 LEU B CA 1
ATOM 6194 C C . LEU B 1 183 ? -18.56079 0.95069 -28.41549 1.000 38.73596 182 LEU B C 1
ATOM 6195 O O . LEU B 1 183 ? -19.13829 0.22343 -29.23610 1.000 28.09444 182 LEU B O 1
ATOM 6200 N N . LEU B 1 184 ? -18.36942 0.58361 -27.14675 1.000 32.71235 183 LEU B N 1
ATOM 6201 C CA . LEU B 1 184 ? -18.79746 -0.72061 -26.65806 1.000 31.80469 183 LEU B CA 1
ATOM 6202 C C . LEU B 1 184 ? -20.31150 -0.84972 -26.68885 1.000 38.11485 183 LEU B C 1
ATOM 6203 O O . LEU B 1 184 ? -20.84126 -1.93977 -26.93205 1.000 38.83633 183 LEU B O 1
ATOM 6208 N N . GLU B 1 185 ? -21.03094 0.24466 -26.42747 1.000 34.85920 184 GLU B N 1
ATOM 6209 C CA . GLU B 1 185 ? -22.48631 0.14700 -26.49349 1.000 39.22002 184 GLU B CA 1
ATOM 6210 C C . GLU B 1 185 ? -23.00098 0.12275 -27.93064 1.000 51.31398 184 GLU B C 1
ATOM 6211 O O . GLU B 1 185 ? -23.93988 -0.62122 -28.23901 1.000 46.07374 184 GLU B O 1
ATOM 6217 N N . LYS B 1 186 ? -22.40776 0.92409 -28.82236 1.000 37.90783 185 LYS B N 1
ATOM 6218 C CA . LYS B 1 186 ? -22.99275 1.16082 -30.13926 1.000 35.26870 185 LYS B CA 1
ATOM 6219 C C . LYS B 1 186 ? -22.35203 0.36734 -31.27437 1.000 40.32012 185 LYS B C 1
ATOM 6220 O O . LYS B 1 186 ? -22.95876 0.25801 -32.34482 1.000 36.36366 185 LYS B O 1
ATOM 6226 N N . TYR B 1 187 ? -21.14516 -0.15794 -31.09859 1.000 28.76564 186 TYR B N 1
ATOM 6227 C CA . TYR B 1 187 ? -20.48050 -0.92702 -32.14360 1.000 27.75248 186 TYR B CA 1
ATOM 6228 C C . TYR B 1 187 ? -20.11097 -2.31535 -31.64493 1.000 33.08711 186 TYR B C 1
ATOM 6229 O O . TYR B 1 187 ? -19.10334 -2.89083 -32.05900 1.000 32.57717 186 TYR B O 1
ATOM 6238 N N . SER B 1 188 ? -20.93779 -2.88112 -30.75515 1.000 26.58303 187 SER B N 1
ATOM 6239 C CA . SER B 1 188 ? -20.56832 -4.13866 -30.11056 1.000 32.57363 187 SER B CA 1
ATOM 6240 C C . SER B 1 188 ? -20.44794 -5.28591 -31.10542 1.000 33.41144 187 SER B C 1
ATOM 6241 O O . SER B 1 188 ? -19.75494 -6.26443 -30.81805 1.000 33.49543 187 SER B O 1
ATOM 6244 N N . GLU B 1 189 ? -21.08080 -5.18129 -32.27598 1.000 31.09643 188 GLU B N 1
ATOM 6245 C CA . GLU B 1 189 ? -20.99480 -6.25412 -33.25933 1.000 40.31759 188 GLU B CA 1
ATOM 6246 C C . GLU B 1 189 ? -19.57380 -6.46566 -33.77222 1.000 35.84482 188 GLU B C 1
ATOM 6247 O O . GLU B 1 189 ? -19.25327 -7.56219 -34.24100 1.000 37.22342 188 GLU B O 1
ATOM 6253 N N . VAL B 1 190 ? -18.71954 -5.44553 -33.69928 1.000 31.02216 189 VAL B N 1
ATOM 6254 C CA . VAL B 1 190 ? -17.32758 -5.58080 -34.12151 1.000 31.64959 189 VAL B CA 1
ATOM 6255 C C . VAL B 1 190 ? -16.33046 -5.10501 -33.07946 1.000 28.96376 189 VAL B C 1
ATOM 6256 O O . VAL B 1 190 ? -15.13757 -5.44525 -33.18834 1.000 23.84195 189 VAL B O 1
ATOM 6260 N N . TYR B 1 191 ? -16.72918 -4.31869 -32.07498 1.000 25.19694 190 TYR B N 1
ATOM 6261 C CA . TYR B 1 191 ? -15.79411 -3.68654 -31.14754 1.000 24.07440 190 TYR B CA 1
ATOM 6262 C C . TYR B 1 191 ? -16.05692 -4.15369 -29.71915 1.000 26.51229 190 TYR B C 1
ATOM 6263 O O . TYR B 1 191 ? -17.08214 -3.80860 -29.12383 1.000 32.54825 190 TYR B O 1
ATOM 6272 N N . LYS B 1 192 ? -15.11099 -4.90885 -29.17214 1.000 27.18441 191 LYS B N 1
ATOM 6273 C CA A LYS B 1 192 ? -15.15875 -5.41276 -27.80511 0.500 75.51799 191 LYS B CA 1
ATOM 6274 C CA B LYS B 1 192 ? -15.15539 -5.34136 -27.78653 0.500 69.67685 191 LYS B CA 1
ATOM 6275 C C . LYS B 1 192 ? -13.72937 -5.57668 -27.32125 1.000 32.46191 191 LYS B C 1
ATOM 6276 O O . LYS B 1 192 ? -12.80776 -5.71457 -28.12697 1.000 27.57022 191 LYS B O 1
ATOM 6287 N N . ASP B 1 193 ? -13.56001 -5.60337 -26.00057 1.000 24.97562 192 ASP B N 1
ATOM 6288 C CA . ASP B 1 193 ? -12.27129 -5.92603 -25.39980 1.000 28.01710 192 ASP B CA 1
ATOM 6289 C C . ASP B 1 193 ? -11.15105 -5.06899 -25.98035 1.000 26.28226 192 ASP B C 1
ATOM 6290 O O . ASP B 1 193 ? -11.23866 -3.83922 -25.94874 1.000 35.94772 192 ASP B O 1
ATOM 6295 N N . LYS B 1 194 ? -10.10619 -5.69648 -26.54119 1.000 26.39424 193 LYS B N 1
ATOM 6296 C CA . LYS B 1 194 ? -8.94424 -4.95929 -27.04108 1.000 25.11072 193 LYS B CA 1
ATOM 6297 C C . LYS B 1 194 ? -9.03389 -4.65102 -28.53520 1.000 22.34161 193 LYS B C 1
ATOM 6298 O O . LYS B 1 194 ? -7.99912 -4.55803 -29.21524 1.000 23.11252 193 LYS B O 1
ATOM 6304 N N . ALA B 1 195 ? -10.24192 -4.46549 -29.05453 1.000 27.92664 194 ALA B N 1
ATOM 6305 C CA . ALA B 1 195 ? -10.43267 -4.12311 -30.45390 1.000 27.96855 194 ALA B CA 1
ATOM 6306 C C . ALA B 1 195 ? -9.86436 -2.73294 -30.73171 1.000 29.17267 194 ALA B C 1
ATOM 6307 O O . ALA B 1 195 ? -9.43410 -2.01694 -29.82362 1.000 27.82619 194 ALA B O 1
ATOM 6309 N N . ASP B 1 196 ? -9.87915 -2.34542 -32.01501 1.000 27.77802 195 ASP B N 1
ATOM 6310 C CA . ASP B 1 196 ? -9.37526 -1.06791 -32.49311 1.000 23.23234 195 ASP B CA 1
ATOM 6311 C C . ASP B 1 196 ? -10.51588 -0.23828 -33.08045 1.000 27.65330 195 ASP B C 1
ATOM 6312 O O . ASP B 1 196 ? -11.54486 -0.76933 -33.51401 1.000 26.49198 195 ASP B O 1
ATOM 6317 N N . LEU B 1 197 ? -10.31194 1.08312 -33.09234 1.000 25.29615 196 LEU B N 1
ATOM 6318 C CA . LEU B 1 197 ? -11.28559 2.00226 -33.68286 1.000 25.91912 196 LEU B CA 1
ATOM 6319 C C . LEU B 1 197 ? -11.55867 1.69594 -35.15702 1.000 28.77998 196 LEU B C 1
ATOM 6320 O O . LEU B 1 197 ? -12.69795 1.87256 -35.63654 1.000 33.34321 196 LEU B O 1
ATOM 6325 N N . TYR B 1 198 ? -10.53958 1.24404 -35.90315 1.000 23.92300 197 TYR B N 1
ATOM 6326 C CA . TYR B 1 198 ? -10.77823 1.03585 -37.32611 1.000 28.34580 197 TYR B CA 1
ATOM 6327 C C . TYR B 1 198 ? -11.74385 -0.11560 -37.57011 1.000 26.35065 197 TYR B C 1
ATOM 6328 O O . TYR B 1 198 ? -12.33429 -0.18594 -38.65098 1.000 27.32288 197 TYR B O 1
ATOM 6337 N N . PHE B 1 199 ? -11.98240 -0.96445 -36.56463 1.000 20.34049 198 PHE B N 1
ATOM 6338 C CA . PHE B 1 199 ? -13.04677 -1.96054 -36.67478 1.000 22.03042 198 PHE B CA 1
ATOM 6339 C C . PHE B 1 199 ? -14.39025 -1.26756 -36.84950 1.000 30.93742 198 PHE B C 1
ATOM 6340 O O . PHE B 1 199 ? -15.21916 -1.65670 -37.69303 1.000 27.07420 198 PHE B O 1
ATOM 6348 N N . CYS B 1 200 ? -14.61763 -0.22574 -36.04155 1.000 23.83842 199 CYS B N 1
ATOM 6349 C CA . CYS B 1 200 ? -15.86484 0.52412 -36.09505 1.000 24.45923 199 CYS B CA 1
ATOM 6350 C C . CYS B 1 200 ? -15.99088 1.26110 -37.41230 1.000 28.02952 199 CYS B C 1
ATOM 6351 O O . CYS B 1 200 ? -17.09635 1.38664 -37.95451 1.000 25.71548 199 CYS B O 1
ATOM 6354 N N . PHE B 1 201 ? -14.87142 1.75992 -37.94294 1.000 20.23719 200 PHE B N 1
ATOM 6355 C CA . PHE B 1 201 ? -14.96450 2.39561 -39.25317 1.000 26.46052 200 PHE B CA 1
ATOM 6356 C C . PHE B 1 201 ? -15.30195 1.38719 -40.34959 1.000 27.04040 200 PHE B C 1
ATOM 6357 O O . PHE B 1 201 ? -16.05305 1.71094 -41.27865 1.000 33.27963 200 PHE B O 1
ATOM 6365 N N . TYR B 1 202 ? -14.77279 0.16401 -40.26611 1.000 27.92593 201 TYR B N 1
ATOM 6366 C CA . TYR B 1 202 ? -15.19812 -0.86500 -41.21157 1.000 28.71972 201 TYR B CA 1
ATOM 6367 C C . TYR B 1 202 ? -16.70359 -1.06201 -41.14154 1.000 35.09009 201 TYR B C 1
ATOM 6368 O O . TYR B 1 202 ? -17.39232 -1.09961 -42.17461 1.000 28.90414 201 TYR B O 1
ATOM 6377 N N . LYS B 1 203 ? -17.23316 -1.19591 -39.92258 1.000 20.75333 202 LYS B N 1
ATOM 6378 C CA . LYS B 1 203 ? -18.66656 -1.44628 -39.79014 1.000 29.58019 202 LYS B CA 1
ATOM 6379 C C . LYS B 1 203 ? -19.47985 -0.30163 -40.38168 1.000 30.88794 202 LYS B C 1
ATOM 6380 O O . LYS B 1 203 ? -20.43768 -0.52972 -41.13438 1.000 29.63187 202 LYS B O 1
ATOM 6386 N N . LYS B 1 204 ? -19.10197 0.94010 -40.06396 1.000 23.15656 203 LYS B N 1
ATOM 6387 C CA . LYS B 1 204 ? -19.86183 2.09445 -40.54897 1.000 30.53359 203 LYS B CA 1
ATOM 6388 C C . LYS B 1 204 ? -19.79352 2.20837 -42.06893 1.000 26.76821 203 LYS B C 1
ATOM 6389 O O . LYS B 1 204 ? -20.81613 2.43405 -42.72449 1.000 30.91737 203 LYS B O 1
ATOM 6395 N N . ILE B 1 205 ? -18.60381 2.02164 -42.64646 1.000 25.49704 204 ILE B N 1
ATOM 6396 C CA . ILE B 1 205 ? -18.45127 2.07804 -44.09675 1.000 29.59182 204 ILE B CA 1
ATOM 6397 C C . ILE B 1 205 ? -19.33737 1.03343 -44.75477 1.000 27.61118 204 ILE B C 1
ATOM 6398 O O . ILE B 1 205 ? -20.08687 1.32870 -45.69308 1.000 28.93057 204 ILE B O 1
ATOM 6403 N N . ILE B 1 206 ? -19.31103 -0.18990 -44.22924 1.000 28.06139 205 ILE B N 1
ATOM 6404 C CA . ILE B 1 206 ? -20.13435 -1.24984 -44.79392 1.000 29.65308 205 ILE B CA 1
ATOM 6405 C C . ILE B 1 206 ? -21.60827 -0.88722 -44.69691 1.000 36.15462 205 ILE B C 1
ATOM 6406 O O . ILE B 1 206 ? -22.37706 -1.10208 -45.64244 1.000 35.60846 205 ILE B O 1
ATOM 6411 N N . ASP B 1 207 ? -22.01946 -0.29644 -43.57109 1.000 30.97231 206 ASP B N 1
ATOM 6412 C CA . ASP B 1 207 ? -23.44065 -0.05180 -43.34455 1.000 32.91719 206 ASP B CA 1
ATOM 6413 C C . ASP B 1 207 ? -24.00535 1.02758 -44.25766 1.000 28.22859 206 ASP B C 1
ATOM 6414 O O . ASP B 1 207 ? -25.18685 0.97032 -44.61214 1.000 36.55824 206 ASP B O 1
ATOM 6419 N N . ILE B 1 208 ? -23.21152 2.02594 -44.64050 1.000 31.70272 207 ILE B N 1
ATOM 6420 C CA . ILE B 1 208 ? -23.74399 3.10206 -45.46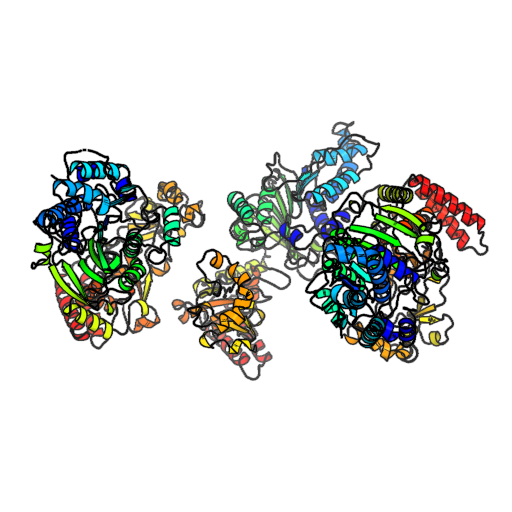319 1.000 30.14024 207 ILE B CA 1
ATOM 6421 C C . ILE B 1 208 ? -23.36133 2.94271 -46.93127 1.000 34.59573 207 ILE B C 1
ATOM 6422 O O . ILE B 1 208 ? -23.55457 3.86950 -47.72646 1.000 32.94010 207 ILE B O 1
ATOM 6427 N N . LEU B 1 209 ? -22.85357 1.77795 -47.31616 1.000 32.90247 208 LEU B N 1
ATOM 6428 C CA . LEU B 1 209 ? -22.53625 1.51004 -48.71001 1.000 32.87958 208 LEU B CA 1
ATOM 6429 C C . LEU B 1 209 ? -23.80064 1.07694 -49.44388 1.000 36.43707 208 LEU B C 1
ATOM 6430 O O . LEU B 1 209 ? -24.52110 0.18535 -48.98246 1.000 40.69780 208 LEU B O 1
ATOM 6435 N N . LYS B 1 210 ? -24.07145 1.71365 -50.58101 1.000 33.78591 209 LYS B N 1
ATOM 6436 C CA . LYS B 1 210 ? -25.24977 1.37134 -51.36612 1.000 38.53261 209 LYS B CA 1
ATOM 6437 C C . LYS B 1 210 ? -25.19928 -0.08186 -51.81909 1.000 31.42111 209 LYS B C 1
ATOM 6438 O O . LYS B 1 210 ? -24.13025 -0.67720 -51.96862 1.000 31.33460 209 LYS B O 1
ATOM 6444 N N . GLN B 1 211 ? -26.37499 -0.64432 -52.06825 1.000 35.75681 210 GLN B N 1
ATOM 6445 C CA . GLN B 1 211 ? -26.43891 -1.88967 -52.81301 1.000 42.87353 210 GLN B CA 1
ATOM 6446 C C . GLN B 1 211 ? -25.73937 -1.70658 -54.15738 1.000 42.78103 210 GLN B C 1
ATOM 6447 O O . GLN B 1 211 ? -25.95911 -0.71365 -54.86293 1.000 33.52441 210 GLN B O 1
ATOM 6453 N N . GLY B 1 212 ? -24.86134 -2.64634 -54.49393 1.000 43.41788 211 GLY B N 1
ATOM 6454 C CA . GLY B 1 212 ? -24.08802 -2.54050 -55.71258 1.000 44.52469 211 GLY B CA 1
ATOM 6455 C C . GLY B 1 212 ? -22.92230 -1.57701 -55.65418 1.000 41.48544 211 GLY B C 1
ATOM 6456 O O . GLY B 1 212 ? -22.27070 -1.36086 -56.68406 1.000 38.84942 211 GLY B O 1
ATOM 6457 N N . GLY B 1 213 ? -22.63848 -0.98196 -54.48873 1.000 31.49073 212 GLY B N 1
ATOM 6458 C CA . GLY B 1 213 ? -21.51418 -0.07851 -54.36900 1.000 31.93677 212 GLY B CA 1
ATOM 6459 C C . GLY B 1 213 ? -20.21379 -0.80445 -54.07735 1.000 29.97511 212 GLY B C 1
ATOM 6460 O O . GLY B 1 213 ? -20.18217 -2.00735 -53.84370 1.000 35.41683 212 GLY B O 1
ATOM 6461 N N . ILE B 1 214 ? -19.12156 -0.04596 -54.09163 1.000 26.89574 213 ILE B N 1
ATOM 6462 C CA . ILE B 1 214 ? -17.77999 -0.58342 -53.90172 1.000 29.66745 213 ILE B CA 1
ATOM 6463 C C . ILE B 1 214 ? -17.08368 0.22628 -52.82011 1.000 30.55284 213 ILE B C 1
ATOM 6464 O O . ILE B 1 214 ? -17.10778 1.45787 -52.85357 1.000 31.19730 213 ILE B O 1
ATOM 6469 N N . GLY B 1 215 ? -16.46331 -0.45977 -51.86868 1.000 29.66793 214 GLY B N 1
ATOM 6470 C CA . GLY B 1 215 ? -15.61794 0.18310 -50.88217 1.000 28.97316 214 GLY B CA 1
ATOM 6471 C C . GLY B 1 215 ? -14.19427 -0.32271 -51.00742 1.000 27.02692 214 GLY B C 1
ATOM 6472 O O . GLY B 1 215 ? -13.95884 -1.48244 -51.34782 1.000 32.76238 214 GLY B O 1
ATOM 6473 N N . SER B 1 216 ? -13.23975 0.56016 -50.73844 1.000 23.84233 215 SER B N 1
ATOM 6474 C CA . SER B 1 216 ? -11.83117 0.18143 -50.78669 1.000 29.28671 215 SER B CA 1
ATOM 6475 C C . SER B 1 216 ? -11.06838 1.01446 -49.76873 1.000 28.21022 215 SER B C 1
ATOM 6476 O O . SER B 1 216 ? -11.06857 2.24356 -49.86699 1.000 25.26198 215 SER B O 1
ATOM 6479 N N . VAL B 1 217 ? -10.42236 0.35515 -48.79992 1.000 27.03823 216 VAL B N 1
ATOM 6480 C CA . VAL B 1 217 ? -9.70987 1.04931 -47.72750 1.000 30.74135 216 VAL B CA 1
ATOM 6481 C C . VAL B 1 217 ? -8.36588 0.38341 -47.45150 1.000 25.66171 216 VAL B C 1
ATOM 6482 O O . VAL B 1 217 ? -8.14660 -0.79209 -47.74987 1.000 32.18809 216 VAL B O 1
ATOM 6486 N N . ILE B 1 218 ? -7.46120 1.15694 -46.85811 1.000 27.13512 217 ILE B N 1
ATOM 6487 C CA . ILE B 1 218 ? -6.20624 0.64118 -46.33087 1.000 23.19015 217 ILE B CA 1
ATOM 6488 C C . ILE B 1 218 ? -6.28004 0.72697 -44.81050 1.000 24.73287 217 ILE B C 1
ATOM 6489 O O . ILE B 1 218 ? -6.64018 1.76995 -44.25709 1.000 25.04010 217 ILE B O 1
ATOM 6494 N N . THR B 1 219 ? -6.03596 -0.39720 -44.14440 1.000 28.74210 218 THR B N 1
ATOM 6495 C CA . THR B 1 219 ? -6.09918 -0.46790 -42.68386 1.000 23.34870 218 THR B CA 1
ATOM 6496 C C . THR B 1 219 ? -4.89749 -1.27947 -42.20948 1.000 29.56565 218 THR B C 1
ATOM 6497 O O . THR B 1 219 ? -4.11813 -1.76789 -43.04621 1.000 26.87624 218 THR B O 1
ATOM 6501 N N . PRO B 1 220 ? -4.68264 -1.43136 -40.90105 1.000 25.43973 219 PRO B N 1
ATOM 6502 C CA . PRO B 1 220 ? -3.69011 -2.41351 -40.45477 1.000 27.59194 219 PRO B CA 1
ATOM 6503 C C . PRO B 1 220 ? -4.09724 -3.81230 -40.89163 1.000 18.36925 219 PRO B C 1
ATOM 6504 O O . PRO B 1 220 ? -5.28033 -4.12448 -41.03161 1.000 23.78349 219 PRO B O 1
ATOM 6508 N N . ARG B 1 221 ? -3.09796 -4.66169 -41.10272 1.000 23.00473 220 ARG B N 1
ATOM 6509 C CA . ARG B 1 221 ? -3.34925 -6.04433 -41.48517 1.000 28.11340 220 ARG B CA 1
ATOM 6510 C C . ARG B 1 221 ? -3.78441 -6.92612 -40.31554 1.000 24.86366 220 ARG B C 1
ATOM 6511 O O . ARG B 1 221 ? -4.28081 -8.03313 -40.54918 1.000 27.11034 220 ARG B O 1
ATOM 6519 N N . TYR B 1 222 ? -3.65181 -6.45367 -39.07347 1.000 21.65911 221 TYR B N 1
ATOM 6520 C CA . TYR B 1 222 ? -3.69021 -7.36011 -37.92663 1.000 22.74652 221 TYR B CA 1
ATOM 6521 C C . TYR B 1 222 ? -5.04683 -8.01886 -37.74056 1.000 18.65786 221 TYR B C 1
ATOM 6522 O O . TYR B 1 222 ? -5.11047 -9.14130 -37.23176 1.000 30.70010 221 TYR B O 1
ATOM 6531 N N . PHE B 1 223 ? -6.13669 -7.35745 -38.13758 1.000 22.20190 222 PHE B N 1
ATOM 6532 C CA . PHE B 1 223 ? -7.45130 -7.97038 -37.96866 1.000 27.18978 222 PHE B CA 1
ATOM 6533 C C . PHE B 1 223 ? -7.61072 -9.23937 -38.79816 1.000 23.78003 222 PHE B C 1
ATOM 6534 O O . PHE B 1 223 ? -8.51532 -10.03414 -38.51961 1.000 29.33943 222 PHE B O 1
ATOM 6542 N N . LEU B 1 224 ? -6.77888 -9.43619 -39.82852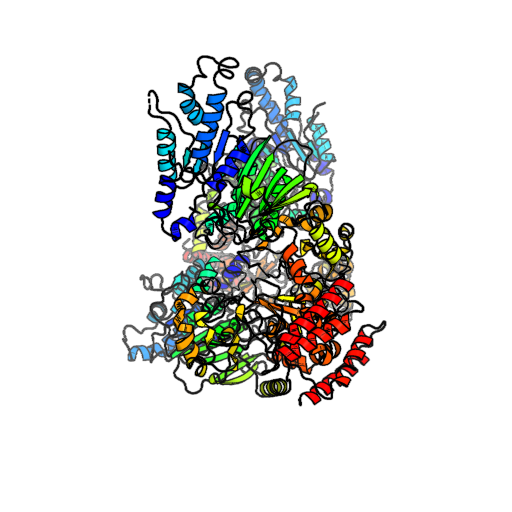 1.000 20.97936 223 LEU B N 1
ATOM 6543 C CA . LEU B 1 224 ? -6.87065 -10.66120 -40.61323 1.000 29.23799 223 LEU B CA 1
ATOM 6544 C C . LEU B 1 224 ? -6.56860 -11.88357 -39.76114 1.000 31.81752 223 LEU B C 1
ATOM 6545 O O . LEU B 1 224 ? -7.08280 -12.97312 -40.03555 1.000 26.13461 223 LEU B O 1
ATOM 6550 N N . GLU B 1 225 ? -5.74706 -11.71696 -38.72387 1.000 20.26277 224 GLU B N 1
ATOM 6551 C CA . GLU B 1 225 ? -5.29420 -12.82322 -37.89107 1.000 24.24946 224 GLU B CA 1
ATOM 6552 C C . GLU B 1 225 ? -5.64530 -12.68838 -36.41665 1.000 24.86916 224 GLU B C 1
ATOM 6553 O O . GLU B 1 225 ? -5.71249 -13.71281 -35.72538 1.000 25.05903 224 GLU B O 1
ATOM 6559 N N . SER B 1 226 ? -5.87901 -11.47808 -35.91706 1.000 23.67178 225 SER B N 1
ATOM 6560 C CA . SER B 1 226 ? -5.85067 -11.26626 -34.47213 1.000 20.59680 225 SER B CA 1
ATOM 6561 C C . SER B 1 226 ? -7.08796 -11.83749 -33.80096 1.000 30.53978 225 SER B C 1
ATOM 6562 O O . SER B 1 226 ? -8.15406 -11.98617 -34.40919 1.000 26.59102 225 SER B O 1
ATOM 6565 N N . LEU B 1 227 ? -6.92445 -12.14982 -32.51058 1.000 27.37295 226 LEU B N 1
ATOM 6566 C CA . LEU B 1 227 ? -8.04852 -12.58158 -31.69298 1.000 27.92226 226 LEU B CA 1
ATOM 6567 C C . LEU B 1 227 ? -9.13113 -11.51897 -31.65453 1.000 20.90543 226 LEU B C 1
ATOM 6568 O O . LEU B 1 227 ? -10.32341 -11.83223 -31.76357 1.000 22.37119 226 LEU B O 1
ATOM 6573 N N . SER B 1 228 ? -8.73763 -10.25501 -31.48702 1.000 21.66047 227 SER B N 1
ATOM 6574 C CA . SER B 1 228 ? -9.71464 -9.17316 -31.41013 1.000 24.53477 227 SER B CA 1
ATOM 6575 C C . SER B 1 228 ? -10.49126 -8.99097 -32.71010 1.000 30.90944 227 SER B C 1
ATOM 6576 O O . SER B 1 228 ? -11.60643 -8.46207 -32.67234 1.000 27.66707 227 SER B O 1
ATOM 6579 N N . GLY B 1 229 ? -9.94471 -9.42985 -33.84890 1.000 26.98732 228 GLY B N 1
ATOM 6580 C CA . GLY B 1 229 ? -10.59296 -9.23403 -35.13638 1.000 25.86389 228 GLY B CA 1
ATOM 6581 C C . GLY B 1 229 ? -11.66276 -10.23922 -35.51787 1.000 32.54546 228 GLY B C 1
ATOM 6582 O O . GLY B 1 229 ? -12.24422 -10.13641 -36.60367 1.000 30.32008 228 GLY B O 1
ATOM 6583 N N . LYS B 1 230 ? -11.96436 -11.19607 -34.64004 1.000 23.00920 229 LYS B N 1
ATOM 6584 C CA . LYS B 1 230 ? -12.85618 -12.29730 -34.99386 1.000 27.62266 229 LYS B CA 1
ATOM 6585 C C . LYS B 1 230 ? -14.24107 -11.80336 -35.41288 1.000 29.03175 229 LYS B C 1
ATOM 6586 O O . LYS B 1 230 ? -14.77256 -12.20541 -36.46190 1.000 34.28022 229 LYS B O 1
ATOM 6592 N N . ASP B 1 231 ? -14.85498 -10.94309 -34.59406 1.000 25.53861 230 ASP B N 1
ATOM 6593 C CA . ASP B 1 231 ? -16.19345 -10.45660 -34.91494 1.000 25.37886 230 ASP B CA 1
ATOM 6594 C C . ASP B 1 231 ? -16.17259 -9.56931 -36.15515 1.000 20.09069 230 ASP B C 1
ATOM 6595 O O . ASP B 1 231 ? -17.10705 -9.60643 -36.96187 1.000 27.87919 230 ASP B O 1
ATOM 6600 N N . LEU B 1 232 ? -15.12164 -8.76522 -36.31763 1.000 19.84047 231 LEU B N 1
ATOM 6601 C CA . LEU B 1 232 ? -14.98154 -7.95217 -37.52606 1.000 20.26404 231 LEU B CA 1
ATOM 6602 C C . LEU B 1 232 ? -14.88965 -8.81659 -38.78075 1.000 27.67194 231 LEU B C 1
ATOM 6603 O O . LEU B 1 232 ? -15.54625 -8.52860 -39.79142 1.000 34.49666 231 LEU B O 1
ATOM 6608 N N . ARG B 1 233 ? -14.06176 -9.86426 -38.74017 1.000 26.71679 232 ARG B N 1
ATOM 6609 C CA . ARG B 1 233 ? -13.98339 -10.79890 -39.85444 1.000 23.52522 232 ARG B CA 1
ATOM 6610 C C . ARG B 1 233 ? -15.35279 -11.36838 -40.18024 1.000 31.90550 232 ARG B C 1
ATOM 6611 O O . ARG B 1 233 ? -15.73961 -11.44323 -41.35607 1.000 28.54309 232 ARG B O 1
ATOM 6619 N N . GLU B 1 234 ? -16.11331 -11.75322 -39.14930 1.000 27.18977 233 GLU B N 1
ATOM 6620 C CA . GLU B 1 234 ? -17.44421 -12.30093 -39.39248 1.000 28.00494 233 GLU B CA 1
ATOM 6621 C C . GLU B 1 234 ? -18.36584 -11.26984 -40.04194 1.000 26.89268 233 GLU B C 1
ATOM 6622 O O . GLU B 1 234 ? -19.11768 -11.59439 -40.96851 1.000 31.26034 233 GLU B O 1
ATOM 6628 N N . TYR B 1 235 ? -18.31020 -10.02099 -39.57639 1.000 33.91157 234 TYR B N 1
ATOM 6629 C CA . TYR B 1 235 ? -19.16787 -8.96518 -40.11599 1.000 33.29774 234 TYR B CA 1
ATOM 6630 C C . TYR B 1 235 ? -18.84145 -8.66899 -41.57745 1.000 26.41673 234 TYR B C 1
ATOM 6631 O O . TYR B 1 235 ? -19.74668 -8.49900 -42.41209 1.000 35.61237 234 TYR B O 1
ATOM 6640 N N . ILE B 1 236 ? -17.55243 -8.60872 -41.90818 1.000 24.93848 235 ILE B N 1
ATOM 6641 C CA . ILE B 1 236 ? -17.15935 -8.36222 -43.29395 1.000 29.06196 235 ILE B CA 1
ATOM 6642 C C . ILE B 1 236 ? -17.61470 -9.51458 -44.17593 1.000 34.96414 235 ILE B C 1
ATOM 6643 O O . ILE B 1 236 ? -18.30267 -9.31735 -45.18541 1.000 32.60266 235 ILE B O 1
ATOM 6648 N N . LYS B 1 237 ? -17.28088 -10.74072 -43.76623 1.000 26.43952 236 LYS B N 1
ATOM 6649 C CA A LYS B 1 237 ? -17.59946 -11.90964 -44.57459 0.500 32.33023 236 LYS B CA 1
ATOM 6650 C CA B LYS B 1 237 ? -17.60191 -11.91533 -44.56900 0.500 32.41860 236 LYS B CA 1
ATOM 6651 C C . LYS B 1 237 ? -19.10149 -12.05283 -44.78342 1.000 34.38364 236 LYS B C 1
ATOM 6652 O O . LYS B 1 237 ? -19.53944 -12.48550 -45.85492 1.000 34.87053 236 LYS B O 1
ATOM 6663 N N . SER B 1 238 ? -19.90870 -11.66611 -43.80082 1.000 30.74966 237 SER B N 1
ATOM 6664 C CA . SER B 1 238 ? -21.34437 -11.85195 -43.95568 1.000 37.56078 237 SER B CA 1
ATOM 6665 C C . SER B 1 238 ? -22.07269 -10.66279 -44.57921 1.000 30.54331 237 SER B C 1
ATOM 6666 O O . SER B 1 238 ? -23.24683 -10.80873 -44.94230 1.000 32.12942 237 SER B O 1
ATOM 6669 N N . ASN B 1 239 ? -21.44081 -9.49671 -44.73079 1.000 30.39247 238 ASN B N 1
ATOM 6670 C CA . ASN B 1 239 ? -22.18862 -8.35941 -45.26094 1.000 32.85857 238 ASN B CA 1
ATOM 6671 C C . ASN B 1 239 ? -21.69489 -7.79614 -46.58912 1.000 30.80688 238 ASN B C 1
ATOM 6672 O O . ASN B 1 239 ? -22.41445 -6.99084 -47.19153 1.000 30.69323 238 ASN B O 1
ATOM 6677 N N . VAL B 1 240 ? -20.51015 -8.18263 -47.06981 1.000 31.56874 239 VAL B N 1
ATOM 6678 C CA . VAL B 1 240 ? -20.00689 -7.71510 -48.35579 1.000 29.78163 239 VAL B CA 1
ATOM 6679 C C . VAL B 1 240 ? -19.31767 -8.86524 -49.07773 1.000 37.52830 239 VAL B C 1
ATOM 6680 O O . VAL B 1 240 ? -18.95441 -9.88168 -48.48236 1.000 30.96358 239 VAL B O 1
ATOM 6684 N N . ASN B 1 241 ? -19.14587 -8.69261 -50.38297 1.000 26.91953 240 ASN B N 1
ATOM 6685 C CA . ASN B 1 241 ? -18.29633 -9.57187 -51.17472 1.000 31.79524 240 ASN B CA 1
ATOM 6686 C C . ASN B 1 241 ? -16.90063 -8.95924 -51.20524 1.000 28.52465 240 ASN B C 1
ATOM 6687 O O . ASN B 1 241 ? -16.70216 -7.88292 -51.77213 1.000 32.85639 240 ASN B O 1
ATOM 6692 N N . VAL B 1 242 ? -15.93063 -9.63974 -50.60548 1.000 27.96840 241 VAL B N 1
ATOM 6693 C CA . VAL B 1 242 ? -14.54981 -9.16737 -50.62782 1.000 27.89473 241 VAL B CA 1
ATOM 6694 C C . VAL B 1 242 ? -13.98110 -9.45895 -52.01119 1.000 29.81444 241 VAL B C 1
ATOM 6695 O O . VAL B 1 242 ? -13.76999 -10.61901 -52.37153 1.000 32.58733 241 VAL B O 1
ATOM 6699 N N . GLN B 1 243 ? -13.75274 -8.40651 -52.79733 1.000 30.35485 242 GLN B N 1
ATOM 6700 C CA . GLN B 1 243 ? -13.14461 -8.59152 -54.11224 1.000 30.26148 242 GLN B CA 1
ATOM 6701 C C . GLN B 1 243 ? -11.67037 -8.94222 -53.98995 1.000 30.09832 242 GLN B C 1
ATOM 6702 O O . GLN B 1 243 ? -11.16573 -9.80194 -54.72501 1.000 31.10616 242 GLN B O 1
ATOM 6708 N N . GLU B 1 244 ? -10.95790 -8.27353 -53.08532 1.000 28.42287 243 GLU B N 1
ATOM 6709 C CA . GLU B 1 244 ? -9.50457 -8.35645 -53.12534 1.000 27.02542 243 GLU B CA 1
ATOM 6710 C C . GLU B 1 244 ? -8.88762 -7.95077 -51.79446 1.000 26.03329 243 GLU B C 1
ATOM 6711 O O . GLU B 1 244 ? -9.35680 -7.01410 -51.13914 1.000 28.15136 243 GLU B O 1
ATOM 6717 N N . ILE B 1 245 ? -7.81202 -8.64713 -51.43043 1.000 27.40232 244 ILE B N 1
ATOM 6718 C CA . ILE B 1 245 ? -6.97482 -8.31073 -50.28443 1.000 31.39909 244 ILE B CA 1
ATOM 6719 C C . ILE B 1 245 ? -5.53745 -8.20142 -50.77263 1.000 24.35143 244 ILE B C 1
ATOM 6720 O O . ILE B 1 245 ? -5.00169 -9.15001 -51.35875 1.000 28.73965 244 ILE B O 1
ATOM 6725 N N . VAL B 1 246 ? -4.92442 -7.04504 -50.55656 1.000 34.95906 245 VAL B N 1
ATOM 6726 C CA . VAL B 1 246 ? -3.48743 -6.87416 -50.73413 1.000 28.83534 245 VAL B CA 1
ATOM 6727 C C . VAL B 1 246 ? -2.87874 -6.86980 -49.34077 1.000 30.79248 245 VAL B C 1
ATOM 6728 O O . VAL B 1 246 ? -3.20982 -6.00863 -48.52148 1.000 27.28592 245 VAL B O 1
ATOM 6732 N N . ASP B 1 247 ? -2.02237 -7.83902 -49.05458 1.000 28.26585 246 ASP B N 1
ATOM 6733 C CA . ASP B 1 247 ? -1.38811 -7.96503 -47.74256 1.000 27.31502 246 ASP B CA 1
ATOM 6734 C C . ASP B 1 247 ? 0.08792 -7.63468 -47.91624 1.000 26.24058 246 ASP B C 1
ATOM 6735 O O . ASP B 1 247 ? 0.82345 -8.37881 -48.57508 1.000 29.97411 246 ASP B O 1
ATOM 6740 N N . PHE B 1 248 ? 0.51219 -6.50578 -47.35306 1.000 23.57662 247 PHE B N 1
ATOM 6741 C CA . PHE B 1 248 ? 1.90797 -6.08312 -47.41568 1.000 21.02922 247 PHE B CA 1
ATOM 6742 C C . PHE B 1 248 ? 2.78019 -6.76141 -46.35708 1.000 28.41640 247 PHE B C 1
ATOM 6743 O O . PHE B 1 248 ? 3.97819 -6.45612 -46.26986 1.000 31.80795 247 PHE B O 1
ATOM 6751 N N . LEU B 1 249 ? 2.20767 -7.66330 -45.56031 1.000 27.26544 248 LEU B N 1
ATOM 6752 C CA . LEU B 1 249 ? 2.89862 -8.36461 -44.46230 1.000 28.51706 248 LEU B CA 1
ATOM 6753 C C . LEU B 1 249 ? 3.61468 -7.30837 -43.61599 1.000 31.47404 248 LEU B C 1
ATOM 6754 O O . LEU B 1 249 ? 3.00796 -6.28073 -43.28005 1.000 29.51846 248 LEU B O 1
ATOM 6759 N N . GLY B 1 250 ? 4.88255 -7.49378 -43.27305 1.000 30.47015 249 GLY B N 1
ATOM 6760 C CA . GLY B 1 250 ? 5.59432 -6.56665 -42.42413 1.000 30.44658 249 GLY B CA 1
ATOM 6761 C C . GLY B 1 250 ? 6.28745 -5.42292 -43.13055 1.000 37.81311 249 GLY B C 1
ATOM 6762 O O . GLY B 1 250 ? 7.06465 -4.71164 -42.48562 1.000 33.23189 249 GLY B O 1
ATOM 6763 N N . ALA B 1 251 ? 6.03840 -5.21293 -44.42551 1.000 35.15201 250 ALA B N 1
ATOM 6764 C CA . ALA B 1 251 ? 6.66515 -4.09980 -45.12956 1.000 34.58173 250 ALA B CA 1
ATOM 6765 C C . ALA B 1 251 ? 6.24110 -2.76184 -44.52432 1.000 32.10639 250 ALA B C 1
ATOM 6766 O O . ALA B 1 251 ? 5.24733 -2.65913 -43.80220 1.000 31.89056 250 ALA B O 1
ATOM 6768 N N . ASN B 1 252 ? 7.02646 -1.73177 -44.81651 1.000 32.42942 251 ASN B N 1
ATOM 6769 C CA . ASN B 1 252 ? 6.77986 -0.37720 -44.32534 1.000 51.25391 251 ASN B CA 1
ATOM 6770 C C . ASN B 1 252 ? 6.14992 0.41889 -45.46391 1.000 41.20548 251 ASN B C 1
ATOM 6771 O O . ASN B 1 252 ? 6.83644 0.81914 -46.39958 1.000 37.43352 251 ASN B O 1
ATOM 6776 N N . ILE B 1 253 ? 4.83975 0.63503 -45.38515 1.000 43.29809 252 ILE B N 1
ATOM 6777 C CA . ILE B 1 253 ? 4.11984 1.38095 -46.41535 1.000 34.47888 252 ILE B CA 1
ATOM 6778 C C . ILE B 1 253 ? 4.01557 2.85728 -46.06054 1.000 35.21674 252 ILE B C 1
ATOM 6779 O O . ILE B 1 253 ? 4.02068 3.71937 -46.94444 1.000 32.38950 252 ILE B O 1
ATOM 6784 N N . PHE B 1 254 ? 3.88919 3.16519 -44.77235 1.000 30.74307 253 PHE B N 1
ATOM 6785 C CA . PHE B 1 254 ? 3.84698 4.53768 -44.28832 1.000 31.18498 253 PHE B CA 1
ATOM 6786 C C . PHE B 1 254 ? 5.20632 4.87949 -43.69625 1.000 36.56227 253 PHE B C 1
ATOM 6787 O O . PHE B 1 254 ? 5.59339 4.31370 -42.66788 1.000 34.91328 253 PHE B O 1
ATOM 6795 N N . LYS B 1 255 ? 5.90883 5.81784 -44.32649 1.000 35.64392 254 LYS B N 1
ATOM 6796 C CA . LYS B 1 255 ? 7.24452 6.19124 -43.87890 1.000 39.70458 254 LYS B CA 1
ATOM 6797 C C . LYS B 1 255 ? 7.21164 6.74542 -42.45888 1.000 41.20943 254 LYS B C 1
ATOM 6798 O O . LYS B 1 255 ? 6.41266 7.63405 -42.14322 1.000 33.23221 254 LYS B O 1
ATOM 6804 N N . ASN B 1 256 ? 8.10404 6.22132 -41.61450 1.000 39.79508 255 ASN B N 1
ATOM 6805 C CA . ASN B 1 256 ? 8.26174 6.61194 -40.21816 1.000 33.26119 255 ASN B CA 1
ATOM 6806 C C . ASN B 1 256 ? 7.06520 6.23413 -39.35549 1.000 37.11348 255 ASN B C 1
ATOM 6807 O O . ASN B 1 256 ? 6.86979 6.82429 -38.29085 1.000 40.26710 255 ASN B O 1
ATOM 6812 N N . ILE B 1 257 ? 6.26052 5.25481 -39.77596 1.000 32.50191 256 ILE B N 1
ATOM 6813 C CA . ILE B 1 257 ? 5.13878 4.75621 -38.98600 1.000 27.88536 256 ILE B CA 1
ATOM 6814 C C . ILE B 1 257 ? 5.35996 3.27926 -38.71254 1.000 31.40471 256 ILE B C 1
ATOM 6815 O O . ILE B 1 257 ? 5.56238 2.49577 -39.64664 1.000 27.62649 256 ILE B O 1
ATOM 6820 N N . GLY B 1 258 ? 5.27212 2.89016 -37.44333 1.000 26.87452 257 GLY B N 1
ATOM 6821 C CA . GLY B 1 258 ? 5.42593 1.49316 -37.09852 1.000 27.43096 257 GLY B CA 1
ATOM 6822 C C . GLY B 1 258 ? 4.13723 0.70617 -37.19023 1.000 29.42469 257 GLY B C 1
ATOM 6823 O O . GLY B 1 258 ? 3.57186 0.31408 -36.16512 1.000 29.16081 257 GLY B O 1
ATOM 6824 N N . VAL B 1 259 ? 3.65801 0.45730 -38.40840 1.000 26.46001 258 VAL B N 1
ATOM 6825 C CA . VAL B 1 259 ? 2.43728 -0.31276 -38.61118 1.000 23.40175 258 VAL B CA 1
ATOM 6826 C C . VAL B 1 259 ? 2.58173 -1.15252 -39.87380 1.000 26.04889 258 VAL B C 1
ATOM 6827 O O . VAL B 1 259 ? 3.35151 -0.81849 -40.78061 1.000 24.80941 258 VAL B O 1
ATOM 6831 N N . SER B 1 260 ? 1.83380 -2.25253 -39.92599 1.000 24.74276 259 SER B N 1
ATOM 6832 C CA . SER B 1 260 ? 1.78575 -3.11882 -41.09350 1.000 21.74466 259 SER B CA 1
ATOM 6833 C C . SER B 1 260 ? 0.37728 -3.11419 -41.67920 1.000 29.40912 259 SER B C 1
ATOM 6834 O O . SER B 1 260 ? -0.61336 -3.12419 -40.93898 1.000 24.42727 259 SER B O 1
ATOM 6837 N N . SER B 1 261 ? 0.29729 -3.16318 -43.01043 1.000 25.99087 260 SER B N 1
ATOM 6838 C CA . SER B 1 261 ? -0.85496 -2.68055 -43.75950 1.000 30.69088 260 SER B CA 1
ATOM 6839 C C . SER B 1 261 ? -1.46898 -3.74294 -44.66313 1.000 23.43099 260 SER B C 1
ATOM 6840 O O . SER B 1 261 ? -0.78602 -4.65160 -45.14760 1.000 26.01301 260 SER B O 1
ATOM 6843 N N . CYS B 1 262 ? -2.76533 -3.58388 -44.92468 1.000 28.59388 261 CYS B N 1
ATOM 6844 C CA . CYS B 1 262 ? -3.42307 -4.27942 -46.02021 1.000 27.17813 261 CYS B CA 1
ATOM 6845 C C . CYS B 1 262 ? -4.44634 -3.35104 -46.66397 1.000 35.22064 261 CYS B C 1
ATOM 6846 O O . CYS B 1 262 ? -4.86197 -2.33746 -46.08677 1.000 28.29638 261 CYS B O 1
ATOM 6849 N N . ILE B 1 263 ? -4.82616 -3.70892 -47.88903 1.000 27.69669 262 ILE B N 1
ATOM 6850 C CA . ILE B 1 263 ? -5.84892 -3.00107 -48.65260 1.000 32.18181 262 ILE B CA 1
ATOM 6851 C C . ILE B 1 263 ? -6.98770 -3.96696 -48.92675 1.000 27.35206 262 ILE B C 1
ATOM 6852 O O . ILE B 1 263 ? -6.78587 -5.00113 -49.57322 1.000 28.65672 262 ILE B O 1
ATOM 6857 N N . LEU B 1 264 ? -8.18311 -3.61592 -48.47381 1.000 26.82810 263 LEU B N 1
ATOM 6858 C CA . LEU B 1 264 ? -9.36588 -4.42094 -48.71799 1.000 27.43999 263 LEU B CA 1
ATOM 6859 C C . LEU B 1 264 ? -10.26283 -3.69840 -49.70229 1.000 27.27311 263 LEU B C 1
ATOM 6860 O O . LEU B 1 264 ? -10.58256 -2.52047 -49.50196 1.000 29.87383 263 LEU B O 1
ATOM 6865 N N . THR B 1 265 ? -10.67568 -4.41022 -50.75199 1.000 24.24948 264 THR B N 1
ATOM 6866 C CA . THR B 1 265 ? -11.68323 -3.92800 -51.68847 1.000 26.54675 264 THR B CA 1
ATOM 6867 C C . THR B 1 265 ? -12.85407 -4.90077 -51.67194 1.000 28.75150 264 THR B C 1
ATOM 6868 O O . THR B 1 265 ? -12.65768 -6.11807 -51.80139 1.000 30.97752 264 THR B O 1
ATOM 6872 N N . PHE B 1 266 ? -14.06209 -4.35611 -51.52093 1.000 25.50898 265 PHE B N 1
ATOM 6873 C CA . PHE B 1 266 ? -15.27031 -5.14044 -51.32573 1.000 28.52738 265 PHE B CA 1
ATOM 6874 C C . PHE B 1 266 ? -16.43954 -4.46004 -52.02335 1.000 25.07087 265 PHE B C 1
ATOM 6875 O O . PHE B 1 266 ? -16.36325 -3.29791 -52.41529 1.000 28.35134 265 PHE B O 1
ATOM 6883 N N . ASP B 1 267 ? -17.53838 -5.19679 -52.18193 1.000 30.52834 266 ASP B N 1
ATOM 6884 C CA . ASP B 1 267 ? -18.70664 -4.63691 -52.84441 1.000 34.69462 266 ASP B CA 1
ATOM 6885 C C . ASP B 1 267 ? -19.97544 -5.24887 -52.26829 1.000 34.43807 266 ASP B C 1
ATOM 6886 O O . ASP B 1 267 ? -19.94930 -6.25747 -51.56087 1.000 32.18019 266 ASP B O 1
ATOM 6891 N N . LYS B 1 268 ? -21.09393 -4.62414 -52.59675 1.000 33.68790 267 LYS B N 1
ATOM 6892 C CA . LYS B 1 268 ? -22.41553 -5.13151 -52.27313 1.000 35.36693 267 LYS B CA 1
ATOM 6893 C C . LYS B 1 268 ? -23.17792 -5.46777 -53.54778 1.000 46.17773 267 LYS B C 1
ATOM 6894 O O . LYS B 1 268 ? -24.34758 -5.11179 -53.71206 1.000 43.43161 267 LYS B O 1
ATOM 6900 N N . LYS B 1 269 ? -22.50844 -6.14990 -54.47118 1.000 35.58879 268 LYS B N 1
ATOM 6901 C CA . LYS B 1 269 ? -23.14131 -6.62443 -55.69270 1.000 46.60114 268 LYS B CA 1
ATOM 6902 C C . LYS B 1 269 ? -23.75052 -8.00544 -55.48094 1.000 49.65001 268 LYS B C 1
ATOM 6903 O O . LYS B 1 269 ? -23.31352 -8.77993 -54.62513 1.000 55.83647 268 LYS B O 1
ATOM 6909 N N . LYS B 1 270 ? -24.78050 -8.30330 -56.26636 1.000 65.48730 269 LYS B N 1
ATOM 6910 C CA . LYS B 1 270 ? -25.32024 -9.65455 -56.33091 1.000 52.88743 269 LYS B CA 1
ATOM 6911 C C . LYS B 1 270 ? -24.42848 -10.45849 -57.26516 1.000 58.22608 269 LYS B C 1
ATOM 6912 O O . LYS B 1 270 ? -24.43413 -10.23443 -58.47896 1.000 60.06191 269 LYS B O 1
ATOM 6914 N N . THR B 1 271 ? -23.64091 -11.37424 -56.70738 1.000 63.24572 270 THR B N 1
ATOM 6915 C CA . THR B 1 271 ? -22.71629 -12.17212 -57.49920 1.000 84.76254 270 THR B CA 1
ATOM 6916 C C . THR B 1 271 ? -22.79422 -13.63166 -57.06830 1.000 81.03104 270 THR B C 1
ATOM 6917 O O . THR B 1 271 ? -23.37977 -13.97183 -56.03688 1.000 75.01383 270 THR B O 1
ATOM 6921 N N . LYS B 1 272 ? -22.18294 -14.49904 -57.87688 1.000 65.21823 271 LYS B N 1
ATOM 6922 C CA . LYS B 1 272 ? -22.44285 -15.93049 -57.76981 1.000 78.52086 271 LYS B CA 1
ATOM 6923 C C . LYS B 1 272 ? -21.61564 -16.59740 -56.67255 1.000 82.54015 271 LYS B C 1
ATOM 6924 O O . LYS B 1 272 ? -22.16925 -17.12305 -55.70114 1.000 90.61303 271 LYS B O 1
ATOM 6926 N N . GLU B 1 273 ? -20.28914 -16.59286 -56.80526 1.000 91.85131 272 GLU B N 1
ATOM 6927 C CA . GLU B 1 273 ? -19.45438 -17.44420 -55.96287 1.000 83.37218 272 GLU B CA 1
ATOM 6928 C C . GLU B 1 273 ? -18.46731 -16.69410 -55.07876 1.000 85.63135 272 GLU B C 1
ATOM 6929 O O . GLU B 1 273 ? -18.06129 -17.23423 -54.04126 1.000 67.24143 272 GLU B O 1
ATOM 6935 N N . THR B 1 274 ? -18.07014 -15.47647 -55.44977 1.000 66.05049 273 THR B N 1
ATOM 6936 C CA . THR B 1 274 ? -17.26152 -14.61583 -54.58639 1.000 79.58507 273 THR B CA 1
ATOM 6937 C C . THR B 1 274 ? -15.93108 -15.28701 -54.21866 1.000 52.80778 273 THR B C 1
ATOM 6938 O O . THR B 1 274 ? -15.71023 -15.76660 -53.10240 1.000 41.46681 273 THR B O 1
ATOM 6942 N N . TYR B 1 275 ? -15.06898 -15.37510 -55.22273 1.000 35.71075 274 TYR B N 1
ATOM 6943 C CA . TYR B 1 275 ? -13.66547 -15.63777 -54.95464 1.000 33.85529 274 TYR B CA 1
ATOM 6944 C C . TYR B 1 275 ? -12.92014 -14.33394 -54.69402 1.000 44.84158 274 TYR B C 1
ATOM 6945 O O . TYR B 1 275 ? -13.22074 -13.29042 -55.28413 1.000 36.53128 274 TYR B O 1
ATOM 6954 N N . ILE B 1 276 ? -11.93321 -14.40913 -53.80340 1.000 33.52775 275 ILE B N 1
ATOM 6955 C CA . ILE B 1 276 ? -11.09682 -13.27920 -53.41355 1.000 35.17946 275 ILE B CA 1
ATOM 6956 C C . ILE B 1 276 ? -9.76449 -13.39885 -54.13405 1.000 27.49689 275 ILE B C 1
ATOM 6957 O O . ILE B 1 276 ? -9.12586 -14.46044 -54.09070 1.000 31.59192 275 ILE B O 1
ATOM 6962 N N . ASP B 1 277 ? -9.35131 -12.32029 -54.79639 1.000 29.48360 276 ASP B N 1
ATOM 6963 C CA . ASP B 1 277 ? -7.97228 -12.16725 -55.24106 1.000 29.33781 276 ASP B CA 1
ATOM 6964 C C . ASP B 1 277 ? -7.12565 -11.77950 -54.03563 1.000 28.01506 276 ASP B C 1
ATOM 6965 O O . ASP B 1 277 ? -7.34942 -10.72159 -53.44068 1.000 29.05995 276 ASP B O 1
ATOM 6970 N N . VAL B 1 278 ? -6.16033 -12.62009 -53.66752 1.000 25.80307 277 VAL B N 1
ATOM 6971 C CA . VAL B 1 278 ? -5.22201 -12.32536 -52.59177 1.000 23.82935 277 VAL B CA 1
ATOM 6972 C C . VAL B 1 278 ? -3.86123 -12.09584 -53.22848 1.000 27.12986 277 VAL B C 1
ATOM 6973 O O . VAL B 1 278 ? -3.35385 -12.96094 -53.95974 1.000 29.68719 277 VAL B O 1
ATOM 6977 N N . PHE B 1 279 ? -3.29900 -10.91345 -52.99457 1.000 28.88012 278 PHE B N 1
ATOM 6978 C CA . PHE B 1 279 ? -1.92669 -10.58799 -53.36292 1.000 27.02707 278 PHE B CA 1
ATOM 6979 C C . PHE B 1 279 ? -1.13299 -10.47188 -52.07171 1.000 29.75942 278 PHE B C 1
ATOM 6980 O O . PHE B 1 279 ? -1.43258 -9.61777 -51.23054 1.000 30.10398 278 PHE B O 1
ATOM 6988 N N . LYS B 1 280 ? -0.13168 -11.32613 -51.91248 1.000 29.42272 279 LYS B N 1
ATOM 6989 C CA . LYS B 1 280 ? 0.68623 -11.35307 -50.70906 1.000 32.72695 279 LYS B CA 1
ATOM 6990 C C . LYS B 1 280 ? 2.12871 -11.07590 -51.10070 1.000 30.19073 279 LYS B C 1
ATOM 6991 O O . LYS B 1 280 ? 2.67258 -11.74372 -51.98607 1.000 30.26686 279 LYS B O 1
ATOM 6997 N N . ILE B 1 281 ? 2.74446 -10.08388 -50.45714 1.000 29.45481 280 ILE B N 1
ATOM 6998 C CA . ILE B 1 281 ? 4.10175 -9.71279 -50.83325 1.000 24.72217 280 ILE B CA 1
ATOM 6999 C C . ILE B 1 281 ? 5.04568 -10.86253 -50.50581 1.000 33.95643 280 ILE B C 1
ATOM 7000 O O . ILE B 1 281 ? 4.82352 -11.62717 -49.55871 1.000 30.34878 280 ILE B O 1
ATOM 7005 N N . LYS B 1 282 ? 6.08401 -11.01740 -51.33245 1.000 32.30120 281 LYS B N 1
ATOM 7006 C CA . LYS B 1 282 ? 7.10288 -12.04056 -51.12959 1.000 39.12236 281 LYS B CA 1
ATOM 7007 C C . LYS B 1 282 ? 8.28122 -11.54237 -50.30398 1.000 35.61135 281 LYS B C 1
ATOM 7008 O O . LYS B 1 282 ? 8.79086 -12.27536 -49.45185 1.000 49.34194 281 LYS B O 1
ATOM 7014 N N . ASN B 1 283 ? 8.73617 -10.31619 -50.54429 1.000 48.01774 282 ASN B N 1
ATOM 7015 C CA . ASN B 1 283 ? 9.88292 -9.75120 -49.84317 1.000 51.03227 282 ASN B CA 1
ATOM 7016 C C . ASN B 1 283 ? 9.42340 -8.53464 -49.05443 1.000 44.48309 282 ASN B C 1
ATOM 7017 O O . ASN B 1 283 ? 8.98878 -7.54213 -49.64542 1.000 44.04177 282 ASN B O 1
ATOM 7022 N N . GLU B 1 284 ? 9.55415 -8.59859 -47.72478 1.000 44.25053 283 GLU B N 1
ATOM 7023 C CA . GLU B 1 284 ? 9.15038 -7.48665 -46.87098 1.000 41.93157 283 GLU B CA 1
ATOM 7024 C C . GLU B 1 284 ? 10.06975 -6.27278 -46.99429 1.000 41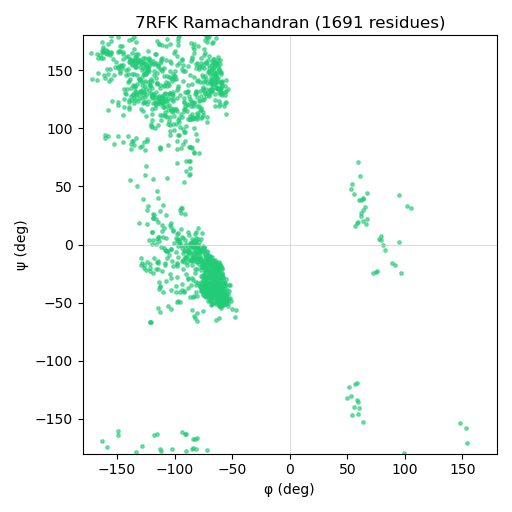.08921 283 GLU B C 1
ATOM 7025 O O . GLU B 1 284 ? 9.72044 -5.20366 -46.48179 1.000 47.68548 283 GLU B O 1
ATOM 7031 N N . ASP B 1 285 ? 11.21861 -6.40054 -47.65978 1.000 43.40325 284 ASP B N 1
ATOM 7032 C CA . ASP B 1 285 ? 12.17233 -5.30398 -47.80075 1.000 49.26111 284 ASP B CA 1
ATOM 7033 C C . ASP B 1 285 ? 11.88099 -4.39794 -48.98703 1.000 55.09089 284 ASP B C 1
ATOM 7034 O O . ASP B 1 285 ? 12.63477 -3.44823 -49.22290 1.000 58.65813 284 ASP B O 1
ATOM 7039 N N . ILE B 1 286 ? 10.81967 -4.66887 -49.74051 1.000 53.50673 285 ILE B N 1
ATOM 7040 C CA . ILE B 1 286 ? 10.49528 -3.84898 -50.89847 1.000 59.29396 285 ILE B CA 1
ATOM 7041 C C . ILE B 1 286 ? 10.07397 -2.46179 -50.43663 1.000 56.82836 285 ILE B C 1
ATOM 7042 O O . ILE B 1 286 ? 9.27239 -2.31384 -49.50481 1.000 60.31084 285 ILE B O 1
ATOM 7047 N N . CYS B 1 287 ? 10.64053 -1.43749 -51.06843 1.000 59.20668 286 CYS B N 1
ATOM 7048 C CA . CYS B 1 287 ? 10.19323 -0.05614 -50.91132 1.000 60.13225 286 CYS B CA 1
ATOM 7049 C C . CYS B 1 287 ? 9.29393 0.25717 -52.10111 1.000 66.82668 286 CYS B C 1
ATOM 7050 O O . CYS B 1 287 ? 9.77572 0.46244 -53.21891 1.000 55.77157 286 CYS B O 1
ATOM 7053 N N . ILE B 1 288 ? 7.97950 0.28302 -51.86551 1.000 53.52131 287 ILE B N 1
ATOM 7054 C CA . ILE B 1 288 ? 7.05584 0.42570 -52.98448 1.000 64.75653 287 ILE B CA 1
ATOM 7055 C C . ILE B 1 288 ? 7.06609 1.83722 -53.55114 1.000 71.34304 287 ILE B C 1
ATOM 7056 O O . ILE B 1 288 ? 6.70253 2.03280 -54.71680 1.000 66.51773 287 ILE B O 1
ATOM 7061 N N . ASN B 1 289 ? 7.49002 2.83089 -52.76705 1.000 68.94886 288 ASN B N 1
ATOM 7062 C CA . ASN B 1 289 ? 7.50307 4.20028 -53.26505 1.000 82.31086 288 ASN B CA 1
ATOM 7063 C C . ASN B 1 289 ? 8.54452 4.41280 -54.35640 1.000 86.54702 288 ASN B C 1
ATOM 7064 O O . ASN B 1 289 ? 8.48523 5.42677 -55.06117 1.000 86.79221 288 ASN B O 1
ATOM 7069 N N . LYS B 1 290 ? 9.48949 3.48571 -54.51343 1.000 65.93014 289 LYS B N 1
ATOM 7070 C CA . LYS B 1 290 ? 10.46602 3.54055 -55.59363 1.000 77.32336 289 LYS B CA 1
ATOM 7071 C C . LYS B 1 290 ? 9.88422 3.12604 -56.93993 1.000 69.26270 289 LYS B C 1
ATOM 7072 O O . LYS B 1 290 ? 10.64387 2.94488 -57.89606 1.000 72.36929 289 LYS B O 1
ATOM 7078 N N . PHE B 1 291 ? 8.56642 2.97368 -57.03578 1.000 65.92849 290 PHE B N 1
ATOM 7079 C CA . PHE B 1 291 ? 7.90405 2.58772 -58.27041 1.000 64.32754 290 PHE B CA 1
ATOM 7080 C C . PHE B 1 291 ? 6.77395 3.56628 -58.56108 1.000 64.12805 290 PHE B C 1
ATOM 7081 O O . PHE B 1 291 ? 6.26799 4.24605 -57.66403 1.000 63.61505 290 PHE B O 1
ATOM 7089 N N . GLU B 1 292 ? 6.39943 3.65163 -59.84001 1.000 56.17027 291 GLU B N 1
ATOM 7090 C CA . GLU B 1 292 ? 5.37127 4.60529 -60.24597 1.000 54.55942 291 GLU B CA 1
ATOM 7091 C C . GLU B 1 292 ? 4.00246 4.21011 -59.70457 1.000 59.51714 291 GLU B C 1
ATOM 7092 O O . GLU B 1 292 ? 3.28509 5.04258 -59.13708 1.000 63.57722 291 GLU B O 1
ATOM 7094 N N . THR B 1 293 ? 3.62005 2.94404 -59.87376 1.000 57.69819 292 THR B N 1
ATOM 7095 C CA . THR B 1 293 ? 2.29160 2.47284 -59.50912 1.000 43.62922 292 THR B CA 1
ATOM 7096 C C . THR B 1 293 ? 2.39082 1.21515 -58.66388 1.000 37.99740 292 THR B C 1
ATOM 7097 O O . THR B 1 293 ? 3.34739 0.44188 -58.77256 1.000 41.28825 292 THR B O 1
ATOM 7101 N N . LEU B 1 294 ? 1.37148 1.00987 -57.83143 1.000 30.39042 293 LEU B N 1
ATOM 7102 C CA . LEU B 1 294 ? 1.26862 -0.24010 -57.08856 1.000 35.00912 293 LEU B CA 1
ATOM 7103 C C . LEU B 1 294 ? 0.85449 -1.39351 -57.99184 1.000 35.32475 293 LEU B C 1
ATOM 7104 O O . LEU B 1 294 ? 1.29759 -2.52935 -57.78612 1.000 32.70279 293 LEU B O 1
ATOM 7109 N N . GLU B 1 295 ? 0.01850 -1.11782 -58.99400 1.000 28.89862 294 GLU B N 1
ATOM 7110 C CA . GLU B 1 295 ? -0.47676 -2.17668 -59.86425 1.000 49.23843 294 GLU B CA 1
ATOM 7111 C C . GLU B 1 295 ? 0.66694 -2.89063 -60.57388 1.000 43.47907 294 GLU B C 1
ATOM 7112 O O . GLU B 1 295 ? 0.63289 -4.11487 -60.74222 1.000 45.80475 294 GLU B O 1
ATOM 7118 N N . GLU B 1 296 ? 1.69862 -2.14589 -60.97658 1.000 37.12957 295 GLU B N 1
ATOM 7119 C CA . GLU B 1 296 ? 2.85717 -2.77284 -61.59991 1.000 42.34518 295 GLU B CA 1
ATOM 7120 C C . GLU B 1 296 ? 3.56825 -3.71896 -60.63724 1.000 45.92425 295 GLU B C 1
ATOM 7121 O O . GLU B 1 296 ? 4.12002 -4.73791 -61.06823 1.000 43.49607 295 GLU B O 1
ATOM 7127 N N . LEU B 1 297 ? 3.57387 -3.40178 -59.33786 1.000 34.88650 296 LEU B N 1
ATOM 7128 C CA . LEU B 1 297 ? 4.15521 -4.31350 -58.35818 1.000 47.22701 296 LEU B CA 1
ATOM 7129 C C . LEU B 1 297 ? 3.29669 -5.55698 -58.18768 1.000 51.62714 296 LEU B C 1
ATOM 7130 O O . LEU B 1 297 ? 3.82005 -6.67469 -58.10741 1.000 39.35236 296 LEU B O 1
ATOM 7135 N N . LEU B 1 298 ? 1.97505 -5.37503 -58.11500 1.000 39.95307 297 LEU B N 1
ATOM 7136 C CA . LEU B 1 298 ? 1.07776 -6.51175 -57.94273 1.000 51.49363 297 LEU B CA 1
ATOM 7137 C C . LEU B 1 298 ? 1.18009 -7.48814 -59.10748 1.000 46.84173 297 LEU B C 1
ATOM 7138 O O . LEU B 1 298 ? 1.04305 -8.70166 -58.91449 1.000 51.83665 297 LEU B O 1
ATOM 7143 N N . LYS B 1 299 ? 1.43430 -6.98120 -60.31499 1.000 37.99393 298 LYS B N 1
ATOM 7144 C CA . LYS B 1 299 ? 1.48012 -7.79473 -61.52178 1.000 55.82557 298 LYS B CA 1
ATOM 7145 C C . LYS B 1 299 ? 2.88475 -8.25544 -61.85670 1.000 51.43107 298 LYS B C 1
ATOM 7146 O O . LYS B 1 299 ? 3.22575 -8.39738 -63.03710 1.000 71.47654 298 LYS B O 1
ATOM 7152 N N . SER B 1 300 ? 3.71836 -8.46726 -60.85145 1.000 44.05437 299 SER B N 1
ATOM 7153 C CA . SER B 1 300 ? 5.09635 -8.87101 -61.04878 1.000 42.96274 299 SER B CA 1
ATOM 7154 C C . SER B 1 300 ? 5.41770 -10.01686 -60.10112 1.000 56.29412 299 SER B C 1
ATOM 7155 O O . SER B 1 300 ? 4.57659 -10.46399 -59.31032 1.000 42.96017 299 SER B O 1
ATOM 7158 N N . SER B 1 301 ? 6.67124 -10.46485 -60.16423 1.000 53.11432 300 SER B N 1
ATOM 7159 C CA . SER B 1 301 ? 7.15405 -11.53764 -59.30672 1.000 51.10779 300 SER B CA 1
ATOM 7160 C C . SER B 1 301 ? 7.33637 -11.11227 -57.85438 1.000 47.18358 300 SER B C 1
ATOM 7161 O O . SER B 1 301 ? 7.66455 -11.96314 -57.02011 1.000 47.02398 300 SER B O 1
ATOM 7164 N N . LYS B 1 302 ? 7.16583 -9.82833 -57.53007 1.000 42.09509 301 LYS B N 1
ATOM 7165 C CA . LYS B 1 302 ? 7.32486 -9.37924 -56.14859 1.000 39.76636 301 LYS B CA 1
ATOM 7166 C C . LYS B 1 302 ? 6.12173 -9.70254 -55.27384 1.000 37.80556 301 LYS B C 1
ATOM 7167 O O . LYS B 1 302 ? 6.22298 -9.61589 -54.04282 1.000 39.92155 301 LYS B O 1
ATOM 7173 N N . PHE B 1 303 ? 4.99221 -10.05984 -55.87376 1.000 38.71627 302 PHE B N 1
ATOM 7174 C CA . PHE B 1 303 ? 3.80363 -10.46710 -55.14445 1.000 36.68933 302 PHE B CA 1
ATOM 7175 C C . PHE B 1 303 ? 3.37089 -11.84000 -55.62687 1.000 47.09800 302 PHE B C 1
ATOM 7176 O O . PHE B 1 303 ? 3.54489 -12.18590 -56.79729 1.000 39.17251 302 PHE B O 1
ATOM 7184 N N . GLU B 1 304 ? 2.81008 -12.61883 -54.71593 1.000 34.12980 303 GLU B N 1
ATOM 7185 C CA . GLU B 1 304 ? 2.18222 -13.88256 -55.04981 1.000 35.73187 303 GLU B CA 1
ATOM 7186 C C . GLU B 1 304 ? 0.68070 -13.67011 -55.10361 1.000 37.58936 303 GLU B C 1
ATOM 7187 O O . GLU B 1 304 ? 0.12594 -12.90569 -54.30987 1.000 38.66194 303 GLU B O 1
ATOM 7193 N N . HIS B 1 305 ? 0.02319 -14.32644 -56.04737 1.000 29.97484 304 HIS B N 1
ATOM 7194 C CA . HIS B 1 305 ? -1.41569 -14.18925 -56.19541 1.000 33.67256 304 HIS B CA 1
ATOM 7195 C C . HIS B 1 305 ? -2.06009 -15.55409 -56.07554 1.000 35.05623 304 HIS B C 1
ATOM 7196 O O . HIS B 1 305 ? -1.60765 -16.51332 -56.70616 1.000 32.91000 304 HIS B O 1
ATOM 7203 N N . PHE B 1 306 ? -3.11627 -15.63372 -55.27308 1.000 34.37107 305 PHE B N 1
ATOM 7204 C CA . PHE B 1 306 ? -3.93894 -16.83396 -55.25677 1.000 37.69318 305 PHE B CA 1
ATOM 7205 C C . PHE B 1 306 ? -5.37025 -16.43319 -54.93381 1.000 35.41735 305 PHE B C 1
ATOM 7206 O O . PHE B 1 306 ? -5.64457 -15.30564 -54.53106 1.000 35.54902 305 PHE B O 1
ATOM 7214 N N . ASN B 1 307 ? -6.29682 -17.35725 -55.16364 1.000 32.92020 306 ASN B N 1
ATOM 7215 C CA . ASN B 1 307 ? -7.70969 -17.10608 -54.92847 1.000 31.68496 306 ASN B CA 1
ATOM 7216 C C . ASN B 1 307 ? -8.17288 -17.84255 -53.68008 1.000 38.39252 306 ASN B C 1
ATOM 7217 O O . ASN B 1 307 ? -7.69090 -18.93723 -53.37410 1.000 31.75320 306 ASN B O 1
ATOM 7222 N N . ILE B 1 308 ? -9.09462 -17.22189 -52.95329 1.000 27.63586 307 ILE B N 1
ATOM 7223 C CA . ILE B 1 308 ? -9.69636 -17.82025 -51.76538 1.000 29.78553 307 ILE B CA 1
ATOM 7224 C C . ILE B 1 308 ? -11.20877 -17.76008 -51.92087 1.000 31.78565 307 ILE B C 1
ATOM 7225 O O . ILE B 1 308 ? -11.75505 -16.69547 -52.21229 1.000 30.84672 307 ILE B O 1
ATOM 7230 N N . ASN B 1 309 ? -11.88809 -18.89023 -51.73259 1.000 27.48157 308 ASN B N 1
ATOM 7231 C CA . ASN B 1 309 ? -13.34699 -18.90330 -51.81858 1.000 33.72663 308 ASN B CA 1
ATOM 7232 C C . ASN B 1 309 ? -13.93014 -18.32082 -50.53285 1.000 31.86342 308 ASN B C 1
ATOM 7233 O O . ASN B 1 309 ? -13.77430 -18.90760 -49.45918 1.000 34.99543 308 ASN B O 1
ATOM 7238 N N . GLN B 1 310 ? -14.62171 -17.18086 -50.64200 1.000 33.29536 309 GLN B N 1
ATOM 7239 C CA . GLN B 1 310 ? -15.11964 -16.50384 -49.44333 1.000 28.35400 309 GLN B CA 1
ATOM 7240 C C . GLN B 1 310 ? -16.10094 -17.37738 -48.67571 1.000 38.52198 309 GLN B C 1
ATOM 7241 O O . GLN B 1 310 ? -16.11830 -17.35985 -47.44158 1.000 31.77402 309 GLN B O 1
ATOM 7247 N N . ARG B 1 311 ? -16.92711 -18.14733 -49.39505 1.000 35.62207 310 ARG B N 1
ATOM 7248 C CA . ARG B 1 311 ? -17.93273 -18.98908 -48.75257 1.000 31.65953 310 ARG B CA 1
ATOM 7249 C C . ARG B 1 311 ? -17.29406 -20.01747 -47.82739 1.000 40.70213 310 ARG B C 1
ATOM 7250 O O . ARG B 1 311 ? -17.90849 -20.43076 -46.83845 1.000 42.98464 310 ARG B O 1
ATOM 7258 N N . LEU B 1 312 ? -16.06086 -20.42099 -48.10985 1.000 40.52992 311 LEU B N 1
ATOM 7259 C CA . LEU B 1 312 ? -15.38726 -21.43419 -47.31488 1.000 43.06327 311 LEU B CA 1
ATOM 7260 C C . LEU B 1 312 ? -14.59267 -20.85896 -46.14679 1.000 32.95611 311 LEU B C 1
ATOM 7261 O O . LEU B 1 312 ? -13.96203 -21.62572 -45.41623 1.000 34.18822 311 LEU B O 1
ATOM 7266 N N . LEU B 1 313 ? -14.59169 -19.54311 -45.94782 1.000 35.09205 312 LEU B N 1
ATOM 7267 C CA . LEU B 1 313 ? -13.88693 -18.97985 -44.80177 1.000 28.17266 312 LEU B CA 1
ATOM 7268 C C . LEU B 1 313 ? -14.56866 -19.38860 -43.50054 1.000 35.87364 312 LEU B C 1
ATOM 7269 O O . LEU B 1 313 ? -15.79645 -19.37716 -43.39237 1.000 34.74927 312 LEU B O 1
ATOM 7274 N N . SER B 1 314 ? -13.76662 -19.76018 -42.51295 1.000 35.56285 313 SER B N 1
ATOM 7275 C CA . SER B 1 314 ? -14.28275 -20.03533 -41.18149 1.000 49.30813 313 SER B CA 1
ATOM 7276 C C . SER B 1 314 ? -14.25824 -18.74097 -40.37081 1.000 51.47579 313 SER B C 1
ATOM 7277 O O . SER B 1 314 ? -14.17457 -17.64074 -40.92408 1.000 45.78964 313 SER B O 1
ATOM 7280 N N . ASP B 1 315 ? -14.36273 -18.85338 -39.04303 1.000 50.12803 314 ASP B N 1
ATOM 7281 C CA . ASP B 1 315 ? -14.11929 -17.69120 -38.19387 1.000 41.79402 314 ASP B CA 1
ATOM 7282 C C . ASP B 1 315 ? -12.67567 -17.21537 -38.29011 1.000 31.69897 314 ASP B C 1
ATOM 7283 O O . ASP B 1 315 ? -12.39030 -16.05229 -37.98324 1.000 33.31998 314 ASP B O 1
ATOM 7288 N N . GLU B 1 316 ? -11.76843 -18.07663 -38.73148 1.000 32.83994 315 GLU B N 1
ATOM 7289 C CA . GLU B 1 316 ? -10.39441 -17.69687 -39.02312 1.000 38.70912 315 GLU B CA 1
ATOM 7290 C C . GLU B 1 316 ? -10.20730 -17.57522 -40.52860 1.000 40.52626 315 GLU B C 1
ATOM 7291 O O . GLU B 1 316 ? -10.77884 -18.35080 -41.30007 1.000 41.01717 315 GLU B O 1
ATOM 7297 N N . TRP B 1 317 ? -9.41115 -16.59991 -40.94217 1.000 35.14341 316 TRP B N 1
ATOM 7298 C CA . TRP B 1 317 ? -9.09761 -16.39528 -42.35516 1.000 39.96539 316 TRP B CA 1
ATOM 7299 C C . TRP B 1 317 ? -7.68139 -16.90148 -42.59339 1.000 35.35058 316 TRP B C 1
ATOM 7300 O O . TRP B 1 317 ? -6.70432 -16.18954 -42.34370 1.000 30.48322 316 TRP B O 1
ATOM 7311 N N . ILE B 1 318 ? -7.57179 -18.12929 -43.08474 1.000 28.20150 317 ILE B N 1
ATOM 7312 C CA . ILE B 1 318 ? -6.27837 -18.73860 -43.36787 1.000 36.67231 317 ILE B CA 1
ATOM 7313 C C . ILE B 1 318 ? -6.04614 -18.53711 -44.86109 1.000 30.70332 317 ILE B C 1
ATOM 7314 O O . ILE B 1 318 ? -6.40633 -19.37164 -45.69001 1.000 35.87948 317 ILE B O 1
ATOM 7319 N N . LEU B 1 319 ? -5.43956 -17.40240 -45.20520 1.000 29.92876 318 LEU B N 1
ATOM 7320 C CA . LEU B 1 319 ? -5.27640 -16.98392 -46.59733 1.000 34.89235 318 LEU B CA 1
ATOM 7321 C C . LEU B 1 319 ? -3.92708 -17.49134 -47.09242 1.000 41.53868 318 LEU B C 1
ATOM 7322 O O . LEU B 1 319 ? -2.91403 -16.79132 -47.03768 1.000 40.56497 318 LEU B O 1
ATOM 7327 N N . VAL B 1 320 ? -3.91561 -18.73655 -47.57922 1.000 32.00743 319 VAL B N 1
ATOM 7328 C CA . VAL B 1 320 ? -2.70025 -19.39395 -48.04661 1.000 35.29082 319 VAL B CA 1
ATOM 7329 C C . VAL B 1 320 ? -3.00354 -20.16579 -49.32044 1.000 34.55174 319 VAL B C 1
ATOM 7330 O O . VAL B 1 320 ? -4.14078 -20.56739 -49.57769 1.000 34.77106 319 VAL B O 1
ATOM 7334 N N . ASN B 1 321 ? -1.95335 -20.40408 -50.10303 1.000 34.14916 320 ASN B N 1
ATOM 7335 C CA . ASN B 1 321 ? -2.07881 -21.18035 -51.32553 1.000 36.24876 320 ASN B CA 1
ATOM 7336 C C . ASN B 1 321 ? -2.32236 -22.65639 -50.99006 1.000 44.31001 320 ASN B C 1
ATOM 7337 O O . ASN B 1 321 ? -2.33108 -23.07223 -49.82472 1.000 35.69187 320 ASN B O 1
ATOM 7342 N N . LYS B 1 322 ? -2.49409 -23.46293 -52.04206 1.000 38.65811 321 LYS B N 1
ATOM 7343 C CA . LYS B 1 322 ? -2.88996 -24.85601 -51.86266 1.000 44.83072 321 LYS B CA 1
ATOM 7344 C C . LYS B 1 322 ? -1.82470 -25.65600 -51.12867 1.000 41.75072 321 LYS B C 1
ATOM 7345 O O . LYS B 1 322 ? -2.15016 -26.51379 -50.29992 1.000 47.70100 321 LYS B O 1
ATOM 7351 N N . ASP B 1 323 ? -0.54816 -25.41007 -51.43466 1.000 43.23227 322 ASP B N 1
ATOM 7352 C CA . ASP B 1 323 ? 0.51763 -26.17218 -50.79095 1.000 52.06769 322 ASP B CA 1
ATOM 7353 C C . ASP B 1 323 ? 0.50539 -25.95455 -49.28224 1.000 33.01411 322 ASP B C 1
ATOM 7354 O O . ASP B 1 323 ? 0.55687 -26.91647 -48.50632 1.000 46.45105 322 ASP B O 1
ATOM 7359 N N . ASP B 1 324 ? 0.41141 -24.69192 -48.85010 1.000 41.32122 323 ASP B N 1
ATOM 7360 C CA . ASP B 1 324 ? 0.38894 -24.39282 -47.42045 1.000 38.25391 323 ASP B CA 1
ATOM 7361 C C . ASP B 1 324 ? -0.86717 -24.93557 -46.76120 1.000 34.48279 323 ASP B C 1
ATOM 7362 O O . ASP B 1 324 ? -0.81083 -25.43364 -45.63406 1.000 43.12612 323 ASP B O 1
ATOM 7367 N N . GLU B 1 325 ? -2.00629 -24.85662 -47.44909 1.000 38.46007 324 GLU B N 1
ATOM 7368 C CA . GLU B 1 325 ? -3.24003 -25.42774 -46.91620 1.000 39.87073 324 GLU B CA 1
ATOM 7369 C C . GLU B 1 325 ? -3.09660 -26.93011 -46.68081 1.000 43.33197 324 GLU B C 1
ATOM 7370 O O . GLU B 1 325 ? -3.48774 -27.44477 -45.62600 1.000 38.47518 324 GLU B O 1
ATOM 7376 N N . THR B 1 326 ? -2.52674 -27.65399 -47.65222 1.000 35.82286 325 THR B N 1
ATOM 7377 C CA . THR B 1 326 ? -2.39365 -29.10397 -47.50221 1.000 39.94899 325 THR B CA 1
ATOM 7378 C C . THR B 1 326 ? -1.37564 -29.46301 -46.41889 1.000 36.12418 325 THR B C 1
ATOM 7379 O O . THR B 1 326 ? -1.59954 -30.39547 -45.64164 1.000 38.50749 325 THR B O 1
ATOM 7383 N N . PHE B 1 327 ? -0.26160 -28.72675 -46.34975 1.000 42.43199 326 PHE B N 1
ATOM 7384 C CA . PHE B 1 327 ? 0.73786 -28.92081 -45.29564 1.000 42.70906 326 PHE B CA 1
ATOM 7385 C C . PHE B 1 327 ? 0.13390 -28.69250 -43.90518 1.000 29.11067 326 PHE B C 1
ATOM 7386 O O . PHE B 1 327 ? 0.29261 -29.51643 -42.98534 1.000 43.81301 326 PHE B O 1
ATOM 7394 N N . TYR B 1 328 ? -0.59535 -27.58686 -43.75209 1.000 33.37839 327 TYR B N 1
ATOM 7395 C CA . TYR B 1 328 ? -1.24693 -27.26987 -42.49172 1.000 31.34856 327 TYR B CA 1
ATOM 7396 C C . TYR B 1 328 ? -2.26911 -28.33608 -42.12153 1.000 41.71563 327 TYR B C 1
ATOM 7397 O O . TYR B 1 328 ? -2.30131 -28.79911 -40.97755 1.000 35.55597 327 TYR B O 1
ATOM 7406 N N . ASN B 1 329 ? -3.08773 -28.77061 -43.08161 1.000 34.53512 328 ASN B N 1
ATOM 7407 C CA . ASN B 1 329 ? -4.09457 -29.77659 -42.76486 1.000 32.03205 328 ASN B CA 1
ATOM 7408 C C . ASN B 1 329 ? -3.45521 -31.10430 -42.37967 1.000 35.80920 328 ASN B C 1
ATOM 7409 O O . ASN B 1 329 ? -3.95324 -31.79453 -41.48276 1.000 42.17454 328 ASN B O 1
ATOM 7414 N N . LYS B 1 330 ? -2.36327 -31.48881 -43.04818 1.000 32.88471 329 LYS B N 1
ATOM 7415 C CA . LYS B 1 330 ? -1.68327 -32.72681 -42.67728 1.000 51.54926 329 LYS B CA 1
ATOM 7416 C C . LYS B 1 330 ? -1.21842 -32.66625 -41.22991 1.000 42.61158 329 LYS B C 1
ATOM 7417 O O . LYS B 1 330 ? -1.45935 -33.59643 -40.44313 1.000 41.18528 329 LYS B O 1
ATOM 7423 N N . ILE B 1 331 ? -0.56332 -31.56631 -40.85098 1.000 35.87281 330 ILE B N 1
ATOM 7424 C CA . ILE B 1 331 ? -0.10486 -31.47190 -39.46552 1.000 27.48690 330 ILE B CA 1
ATOM 7425 C C . ILE B 1 331 ? -1.29371 -31.47536 -38.50828 1.000 35.73629 330 ILE B C 1
ATOM 7426 O O . ILE B 1 331 ? -1.29847 -32.20058 -37.50504 1.000 38.08411 330 ILE B O 1
ATOM 7431 N N . GLN B 1 332 ? -2.33875 -30.70638 -38.82745 1.000 41.37794 331 GLN B N 1
ATOM 7432 C CA . GLN B 1 332 ? -3.49056 -30.60259 -37.93507 1.000 36.48537 331 GLN B CA 1
ATOM 7433 C C . GLN B 1 332 ? -4.13069 -31.96458 -37.69404 1.000 39.17365 331 GLN B C 1
ATOM 7434 O O . GLN B 1 332 ? -4.48838 -32.29516 -36.55848 1.000 39.32803 331 GLN B O 1
ATOM 7440 N N . GLU B 1 333 ? -4.28320 -32.77116 -38.75169 1.000 32.53665 332 GLU B N 1
ATOM 7441 C CA . GLU B 1 333 ? -4.90402 -34.08809 -38.60499 1.000 35.33340 332 GLU B CA 1
ATOM 7442 C C . GLU B 1 333 ? -3.98160 -35.08565 -37.91064 1.000 44.59069 332 GLU B C 1
ATOM 7443 O O . GLU B 1 333 ? -4.46126 -35.99711 -37.22263 1.000 40.21100 332 GLU B O 1
ATOM 7449 N N . LYS B 1 334 ? -2.66354 -34.93917 -38.07458 1.000 34.83619 333 LYS B N 1
ATOM 7450 C CA . LYS B 1 334 ? -1.74398 -35.91527 -37.49620 1.000 34.14107 333 LYS B CA 1
ATOM 7451 C C . LYS B 1 334 ? -1.62752 -35.78529 -35.97612 1.000 36.86889 333 LYS B C 1
ATOM 7452 O O . LYS B 1 334 ? -1.32341 -36.77374 -35.29923 1.000 43.32782 333 LYS B O 1
ATOM 7458 N N . CYS B 1 335 ? -1.85226 -34.59462 -35.42295 1.000 38.23546 334 CYS B N 1
ATOM 7459 C CA . CYS B 1 335 ? -1.56194 -34.30833 -34.01826 1.000 38.10779 334 CYS B CA 1
ATOM 7460 C C . CYS B 1 335 ? -2.83015 -34.40583 -33.17792 1.000 37.85666 334 CYS B C 1
ATOM 7461 O O . CYS B 1 335 ? -3.76716 -33.62360 -33.36418 1.000 36.25712 334 CYS B O 1
ATOM 7464 N N . LYS B 1 336 ? -2.83999 -35.35242 -32.23646 1.000 43.69197 335 LYS B N 1
ATOM 7465 C CA . LYS B 1 336 ? -3.98752 -35.59106 -31.36706 1.000 37.62785 335 LYS B CA 1
ATOM 7466 C C . LYS B 1 336 ? -4.06550 -34.60703 -30.19748 1.000 45.17718 335 LYS B C 1
ATOM 7467 O O . LYS B 1 336 ? -5.10878 -34.52725 -29.53871 1.000 43.28574 335 LYS B O 1
ATOM 7473 N N . TYR B 1 337 ? -3.00842 -33.83882 -29.93501 1.000 40.70145 336 TYR B N 1
ATOM 7474 C CA . TYR B 1 337 ? -2.96663 -32.96269 -28.77124 1.000 37.34594 336 TYR B CA 1
ATOM 7475 C C . TYR B 1 337 ? -2.65478 -31.53114 -29.17930 1.000 37.52754 336 TYR B C 1
ATOM 7476 O O . TYR B 1 337 ? -2.00143 -31.28289 -30.19497 1.000 39.53951 336 TYR B O 1
ATOM 7485 N N . SER B 1 338 ? -3.12151 -30.59156 -28.36403 1.000 35.99541 337 SER B N 1
ATOM 7486 C CA . SER B 1 338 ? -2.67977 -29.20756 -28.40196 1.000 30.78482 337 SER B CA 1
ATOM 7487 C C . SER B 1 338 ? -1.90254 -28.89534 -27.13073 1.000 31.66323 337 SER B C 1
ATOM 7488 O O . SER B 1 338 ? -2.03549 -29.58608 -26.11251 1.000 32.46773 337 SER B O 1
ATOM 7491 N N . LEU B 1 339 ? -1.06155 -27.85849 -27.20976 1.000 27.19480 338 LEU B N 1
ATOM 7492 C CA . LEU B 1 339 ? -0.33819 -27.40767 -26.02136 1.000 32.57436 338 LEU B CA 1
ATOM 7493 C C . LEU B 1 339 ? -1.30034 -26.99030 -24.92011 1.000 25.43641 338 LEU B C 1
ATOM 7494 O O . LEU B 1 339 ? -1.02200 -27.18516 -23.73264 1.000 29.76216 338 LEU B O 1
ATOM 7499 N N . GLU B 1 340 ? -2.42952 -26.39458 -25.29360 1.000 27.18263 339 GLU B N 1
ATOM 7500 C CA . GLU B 1 340 ? -3.42690 -26.02381 -24.29929 1.000 31.93285 339 GLU B CA 1
ATOM 7501 C C . GLU B 1 340 ? -3.96474 -27.24463 -23.56412 1.000 42.85252 339 GLU B C 1
ATOM 7502 O O . GLU B 1 340 ? -4.30253 -27.15546 -22.37672 1.000 34.63806 339 GLU B O 1
ATOM 7508 N N . ASP B 1 341 ? -4.05741 -28.38756 -24.25160 1.000 34.54678 340 ASP B N 1
ATOM 7509 C CA . ASP B 1 341 ? -4.51022 -29.60726 -23.59662 1.000 41.59121 340 ASP B CA 1
ATOM 7510 C C . ASP B 1 341 ? -3.55830 -30.02302 -22.48569 1.000 41.51799 340 ASP B C 1
ATOM 7511 O O . ASP B 1 341 ? -3.99904 -30.45392 -21.41700 1.000 31.50684 340 ASP B O 1
ATOM 7516 N N . ILE B 1 342 ? -2.25099 -29.90257 -22.71678 1.000 30.88789 341 ILE B N 1
ATOM 7517 C CA . ILE B 1 342 ? -1.26383 -30.55513 -21.86272 1.000 35.00729 341 ILE B CA 1
ATOM 7518 C C . ILE B 1 342 ? -0.50286 -29.59717 -20.96344 1.000 29.27515 341 ILE B C 1
ATOM 7519 O O . ILE B 1 342 ? 0.29951 -30.06490 -20.14018 1.000 28.60685 341 ILE B O 1
ATOM 7524 N N . ALA B 1 343 ? -0.70403 -28.28811 -21.08985 1.000 31.39675 342 ALA B N 1
ATOM 7525 C CA . ALA B 1 343 ? 0.14155 -27.31528 -20.41445 1.000 31.84454 342 ALA B CA 1
ATOM 7526 C C . ALA B 1 343 ? -0.70599 -26.28104 -19.68685 1.000 30.18832 342 ALA B C 1
ATOM 7527 O O . ALA B 1 343 ? -1.87721 -26.06760 -20.00763 1.000 36.97712 342 ALA B O 1
ATOM 7529 N N . ILE B 1 344 ? -0.08881 -25.65097 -18.68709 1.000 25.83965 343 ILE B N 1
ATOM 7530 C CA . ILE B 1 344 ? -0.60409 -24.45531 -18.02555 1.000 29.12975 343 ILE B CA 1
ATOM 7531 C C . ILE B 1 344 ? 0.23187 -23.26174 -18.48807 1.000 28.31664 343 ILE B C 1
ATOM 7532 O O . ILE B 1 344 ? 1.45469 -23.21605 -18.26906 1.000 27.40345 343 ILE B O 1
ATOM 7537 N N . SER B 1 345 ? -0.43642 -22.29744 -19.11728 1.000 26.09115 344 SER B N 1
ATOM 7538 C CA . SER B 1 345 ? 0.17346 -21.12022 -19.71459 1.000 24.02076 344 SER B CA 1
ATOM 7539 C C . SER B 1 345 ? -0.01277 -19.92569 -18.78889 1.000 23.20769 344 SER B C 1
ATOM 7540 O O . SER B 1 345 ? -1.01375 -19.83828 -18.07687 1.000 24.57116 344 SER B O 1
ATOM 7543 N N . PHE B 1 346 ? 0.96403 -19.01881 -18.78148 1.000 20.48664 345 PHE B N 1
ATOM 7544 C CA . PHE B 1 346 ? 0.78511 -17.76877 -18.05052 1.000 27.58956 345 PHE B CA 1
ATOM 7545 C C . PHE B 1 346 ? 1.71870 -16.67734 -18.56985 1.000 22.98022 345 PHE B C 1
ATOM 7546 O O . PHE B 1 346 ? 2.84953 -16.93595 -19.00606 1.000 26.62606 345 PHE B O 1
ATOM 7554 N N . GLN B 1 347 ? 1.20774 -15.44917 -18.50728 1.000 24.65205 346 GLN B N 1
ATOM 7555 C CA . GLN B 1 347 ? 1.95078 -14.23755 -18.82031 1.000 27.54964 346 GLN B CA 1
ATOM 7556 C C . GLN B 1 347 ? 2.86792 -13.85615 -17.66301 1.000 20.96108 346 GLN B C 1
ATOM 7557 O O . GLN B 1 347 ? 2.59834 -14.16737 -16.49935 1.000 24.20289 346 GLN B O 1
ATOM 7563 N N . GLY B 1 348 ? 3.94519 -13.15347 -17.98742 1.000 26.80793 347 GLY B N 1
ATOM 7564 C CA . GLY B 1 348 ? 4.91689 -12.76208 -16.98929 1.000 23.25094 347 GLY B CA 1
ATOM 7565 C C . GLY B 1 348 ? 4.39528 -11.69533 -16.03214 1.000 29.72265 347 GLY B C 1
ATOM 7566 O O . GLY B 1 348 ? 3.25677 -11.22135 -16.09979 1.000 21.48891 347 GLY B O 1
ATOM 7567 N N . ILE B 1 349 ? 5.27929 -11.33136 -15.10010 1.000 24.35925 348 ILE B N 1
ATOM 7568 C CA . ILE B 1 349 ? 5.00412 -10.27278 -14.13911 1.000 24.07613 348 ILE B CA 1
ATOM 7569 C C . ILE B 1 349 ? 4.72195 -8.95737 -14.85443 1.000 30.13589 348 ILE B C 1
ATOM 7570 O O . ILE B 1 349 ? 5.38838 -8.60347 -15.83737 1.000 24.12907 348 ILE B O 1
ATOM 7575 N N . ILE B 1 350 ? 3.74550 -8.20582 -14.35331 1.000 19.94015 349 ILE B N 1
ATOM 7576 C CA . ILE B 1 350 ? 3.57223 -6.81451 -14.76293 1.000 27.98884 349 ILE B CA 1
ATOM 7577 C C . ILE B 1 350 ? 3.72344 -5.96425 -13.50966 1.000 22.38917 349 ILE B C 1
ATOM 7578 O O . ILE B 1 350 ? 2.80179 -5.87495 -12.68774 1.000 29.31929 349 ILE B O 1
ATOM 7583 N N . THR B 1 351 ? 4.89798 -5.34765 -13.34317 1.000 28.75812 350 THR B N 1
ATOM 7584 C CA . THR B 1 351 ? 5.11655 -4.50265 -12.16979 1.000 27.58844 350 THR B CA 1
ATOM 7585 C C . THR B 1 351 ? 4.28791 -3.22429 -12.23314 1.000 33.35515 350 THR B C 1
ATOM 7586 O O . THR B 1 351 ? 3.83092 -2.72944 -11.19987 1.000 33.36121 350 THR B O 1
ATOM 7590 N N . GLY B 1 352 ? 4.08783 -2.67340 -13.42614 1.000 32.32358 351 GLY B N 1
ATOM 7591 C CA . GLY B 1 352 ? 3.44284 -1.39727 -13.56877 1.000 27.03815 351 GLY B CA 1
ATOM 7592 C C . GLY B 1 352 ? 4.39273 -0.22119 -13.57239 1.000 36.00591 351 GLY B C 1
ATOM 7593 O O . GLY B 1 352 ? 3.98841 0.87842 -13.96122 1.000 40.83146 351 GLY B O 1
ATOM 7594 N N . CYS B 1 353 ? 5.62834 -0.40992 -13.09219 1.000 33.48338 352 CYS B N 1
ATOM 7595 C CA . CYS B 1 353 ? 6.69378 0.58007 -13.27583 1.000 36.78217 352 CYS B CA 1
ATOM 7596 C C . CYS B 1 353 ? 8.02512 -0.15865 -13.13028 1.000 33.92139 352 CYS B C 1
ATOM 7597 O O . CYS B 1 353 ? 8.54349 -0.27453 -12.01621 1.000 27.32540 352 CYS B O 1
ATOM 7600 N N . ASP B 1 354 ? 8.58913 -0.60710 -14.25628 1.000 31.62794 353 ASP B N 1
ATOM 7601 C CA . ASP B 1 354 ? 9.75425 -1.48476 -14.18448 1.000 32.62580 353 ASP B CA 1
ATOM 7602 C C . ASP B 1 354 ? 10.94078 -0.79716 -13.52499 1.000 32.94514 353 ASP B C 1
ATOM 7603 O O . ASP B 1 354 ? 11.71787 -1.45014 -12.81902 1.000 36.56044 353 ASP B O 1
ATOM 7608 N N . LYS B 1 355 ? 11.08984 0.51587 -13.72463 1.000 35.83127 354 LYS B N 1
ATOM 7609 C CA . LYS B 1 355 ? 12.24110 1.22568 -13.16983 1.000 42.61146 354 LYS B CA 1
ATOM 7610 C C . LYS B 1 355 ? 12.27305 1.17506 -11.64641 1.000 35.90991 354 LYS B C 1
ATOM 7611 O O . LYS B 1 355 ? 13.34651 1.29194 -11.04691 1.000 36.74986 354 LYS B O 1
ATOM 7617 N N . ALA B 1 356 ? 11.11717 1.02330 -10.99961 1.000 44.53292 355 ALA B N 1
ATOM 7618 C CA . ALA B 1 356 ? 11.08354 1.04457 -9.54285 1.000 36.41878 355 ALA B CA 1
ATOM 7619 C C . ALA B 1 356 ? 11.45889 -0.29208 -8.91834 1.000 43.02601 355 ALA B C 1
ATOM 7620 O O . ALA B 1 356 ? 11.85067 -0.31808 -7.74763 1.000 41.10719 355 ALA B O 1
ATOM 7622 N N . PHE B 1 357 ? 11.35990 -1.39537 -9.66834 1.000 33.47092 356 PHE B N 1
ATOM 7623 C CA . PHE B 1 357 ? 11.53737 -2.73257 -9.11893 1.000 30.02837 356 PHE B CA 1
ATOM 7624 C C . PHE B 1 357 ? 12.65599 -3.53798 -9.76326 1.000 41.50139 356 PHE B C 1
ATOM 7625 O O . PHE B 1 357 ? 13.06631 -4.55542 -9.18624 1.000 29.48637 356 PHE B O 1
ATOM 7633 N N . ILE B 1 358 ? 13.13830 -3.13870 -10.93830 1.000 32.48212 357 ILE B N 1
ATOM 7634 C CA . ILE B 1 358 ? 14.10035 -3.91696 -11.71407 1.000 30.00495 357 ILE B CA 1
ATOM 7635 C C . ILE B 1 358 ? 15.44573 -3.21544 -11.62825 1.000 38.24466 357 ILE B C 1
ATOM 7636 O O . ILE B 1 358 ? 15.56439 -2.03383 -11.97992 1.000 36.57007 357 ILE B O 1
ATOM 7641 N N . LEU B 1 359 ? 16.45970 -3.93975 -11.17013 1.000 39.77770 358 LEU B N 1
ATOM 7642 C CA . LEU B 1 359 ? 17.78437 -3.37217 -10.98358 1.000 35.17416 358 LEU B CA 1
ATOM 7643 C C . LEU B 1 359 ? 18.81249 -4.21142 -11.71713 1.000 38.53115 358 LEU B C 1
ATOM 7644 O O . LEU B 1 359 ? 18.68948 -5.43198 -11.80283 1.000 33.13063 358 LEU B O 1
ATOM 7649 N N . SER B 1 360 ? 19.84406 -3.54686 -12.22508 1.000 48.81849 359 SER B N 1
ATOM 7650 C CA . SER B 1 360 ? 20.96360 -4.27190 -12.80251 1.000 54.85161 359 SER B CA 1
ATOM 7651 C C . SER B 1 360 ? 21.61276 -5.15394 -11.74305 1.000 49.10209 359 SER B C 1
ATOM 7652 O O . SER B 1 360 ? 21.62690 -4.82529 -10.55389 1.000 49.24560 359 SER B O 1
ATOM 7655 N N . LYS B 1 361 ? 22.14870 -6.29161 -12.19348 1.000 48.74449 360 LYS B N 1
ATOM 7656 C CA . LYS B 1 361 ? 22.73542 -7.26962 -11.28198 1.000 45.91184 360 LYS B CA 1
ATOM 7657 C C . LYS B 1 361 ? 23.89304 -6.68221 -10.48342 1.000 55.76919 360 LYS B C 1
ATOM 7658 O O . LYS B 1 361 ? 24.13520 -7.09951 -9.34485 1.000 65.32904 360 LYS B O 1
ATOM 7664 N N . ASP B 1 362 ? 24.61136 -5.71532 -11.05021 1.000 54.55633 361 ASP B N 1
ATOM 7665 C CA . ASP B 1 362 ? 25.75239 -5.10133 -10.38591 1.000 68.67723 361 ASP B CA 1
ATOM 7666 C C . ASP B 1 362 ? 25.40983 -3.77061 -9.71810 1.000 76.55376 361 ASP B C 1
ATOM 7667 O O . ASP B 1 362 ? 26.31106 -3.09377 -9.21378 1.000 84.34032 361 ASP B O 1
ATOM 7672 N N . ASP B 1 363 ? 24.13694 -3.37932 -9.70977 1.000 66.02374 362 ASP B N 1
ATOM 7673 C CA . ASP B 1 363 ? 23.73931 -2.12621 -9.08101 1.000 52.77419 362 ASP B CA 1
ATOM 7674 C C . ASP B 1 363 ? 24.01039 -2.18032 -7.58149 1.000 68.19611 362 ASP B C 1
ATOM 7675 O O . ASP B 1 363 ? 23.78626 -3.20466 -6.92969 1.000 63.15153 362 ASP B O 1
ATOM 7680 N N . VAL B 1 364 ? 24.50017 -1.06328 -7.03438 1.000 60.30994 363 VAL B N 1
ATOM 7681 C CA . VAL B 1 364 ? 24.89066 -1.03540 -5.62764 1.000 59.30737 363 VAL B CA 1
ATOM 7682 C C . VAL B 1 364 ? 23.66515 -0.99809 -4.71618 1.000 56.90188 363 VAL B C 1
ATOM 7683 O O . VAL B 1 364 ? 23.72325 -1.45564 -3.56704 1.000 58.55954 363 VAL B O 1
ATOM 7687 N N . LYS B 1 365 ? 22.53449 -0.48537 -5.21038 1.000 56.94238 364 LYS B N 1
ATOM 7688 C CA . LYS B 1 365 ? 21.31313 -0.45844 -4.41051 1.000 57.22738 364 LYS B CA 1
ATOM 7689 C C . LYS B 1 365 ? 20.83076 -1.85638 -4.02764 1.000 55.99364 364 LYS B C 1
ATOM 7690 O O . LYS B 1 365 ? 20.09246 -1.99632 -3.04458 1.000 56.85843 364 LYS B O 1
ATOM 7696 N N . LEU B 1 366 ? 21.23974 -2.89467 -4.76677 1.000 53.16299 365 LEU B N 1
ATOM 7697 C CA . LEU B 1 366 ? 20.91158 -4.26469 -4.37973 1.000 61.58631 365 LEU B CA 1
ATOM 7698 C C . LEU B 1 366 ? 21.50404 -4.64639 -3.02467 1.000 61.00295 365 LEU B C 1
ATOM 7699 O O . LEU B 1 366 ? 21.02436 -5.59682 -2.39288 1.000 50.39352 365 LEU B O 1
ATOM 7704 N N . ASN B 1 367 ? 22.53581 -3.93610 -2.56250 1.000 61.18414 366 ASN B N 1
ATOM 7705 C CA . ASN B 1 367 ? 23.05286 -4.19412 -1.22266 1.000 66.39724 366 ASN B CA 1
ATOM 7706 C C . ASN B 1 367 ? 22.04181 -3.84631 -0.13903 1.000 60.17138 366 ASN B C 1
ATOM 7707 O O . ASN B 1 367 ? 22.16298 -4.34164 0.98580 1.000 61.86776 366 ASN B O 1
ATOM 7712 N N . LEU B 1 368 ? 21.04999 -3.01115 -0.44981 1.000 62.40691 367 LEU B N 1
ATOM 7713 C CA . LEU B 1 368 ? 20.03051 -2.65120 0.52605 1.000 56.69156 367 LEU B CA 1
ATOM 7714 C C . LEU B 1 368 ? 18.91012 -3.67486 0.62457 1.000 60.56350 367 LEU B C 1
ATOM 7715 O O . LEU B 1 368 ? 18.06779 -3.56011 1.52172 1.000 57.30019 367 LEU B O 1
ATOM 7720 N N . VAL B 1 369 ? 18.87582 -4.66269 -0.26487 1.000 47.28179 368 VAL B N 1
ATOM 7721 C CA . VAL B 1 369 ? 17.73570 -5.55696 -0.40728 1.000 40.81804 368 VAL B CA 1
ATOM 7722 C C . VAL B 1 369 ? 18.15219 -6.95115 0.03152 1.000 50.26586 368 VAL B C 1
ATOM 7723 O O . VAL B 1 369 ? 19.08673 -7.53732 -0.53226 1.000 49.30197 368 VAL B O 1
ATOM 7727 N N . ASP B 1 370 ? 17.44238 -7.49256 1.01700 1.000 47.53686 369 ASP B N 1
ATOM 7728 C CA . ASP B 1 370 ? 17.68175 -8.86662 1.42757 1.000 48.33177 369 ASP B CA 1
ATOM 7729 C C . ASP B 1 370 ? 17.46721 -9.79058 0.23802 1.000 46.90898 369 ASP B C 1
ATOM 7730 O O . ASP B 1 370 ? 16.55731 -9.58615 -0.57073 1.000 46.67919 369 ASP B O 1
ATOM 7735 N N . ASP B 1 371 ? 18.32258 -10.80810 0.12766 1.000 50.16707 370 ASP B N 1
ATOM 7736 C CA . ASP B 1 371 ? 18.26675 -11.70134 -1.02292 1.000 60.39066 370 ASP B CA 1
ATOM 7737 C C . ASP B 1 371 ? 16.94472 -12.44949 -1.11386 1.000 55.54259 370 ASP B C 1
ATOM 7738 O O . ASP B 1 371 ? 16.55550 -12.86442 -2.21350 1.000 47.19269 370 ASP B O 1
ATOM 7743 N N . LYS B 1 372 ? 16.22931 -12.60527 0.00369 1.000 42.72033 371 LYS B N 1
ATOM 7744 C CA . LYS B 1 372 ? 14.94531 -13.29221 -0.04657 1.000 46.54182 371 LYS B CA 1
ATOM 7745 C C . LYS B 1 372 ? 13.91083 -12.53645 -0.87408 1.000 43.36598 371 LYS B C 1
ATOM 7746 O O . LYS B 1 372 ? 12.90347 -13.13115 -1.26799 1.000 41.59687 371 LYS B O 1
ATOM 7752 N N . PHE B 1 373 ? 14.13058 -11.24840 -1.14407 1.000 43.99172 372 PHE B N 1
ATOM 7753 C CA . PHE B 1 373 ? 13.24553 -10.46955 -2.00399 1.000 43.46795 372 PHE B CA 1
ATOM 7754 C C . PHE B 1 373 ? 13.67630 -10.45007 -3.46571 1.000 43.36092 372 PHE B C 1
ATOM 7755 O O . PHE B 1 373 ? 12.92976 -9.93637 -4.30747 1.000 40.35770 372 PHE B O 1
ATOM 7763 N N . LEU B 1 374 ? 14.84657 -10.98408 -3.79481 1.000 37.10373 373 LEU B N 1
ATOM 7764 C CA . LEU B 1 374 ? 15.41155 -10.84332 -5.12980 1.000 34.46913 373 LEU B CA 1
ATOM 7765 C C . LEU B 1 374 ? 15.11344 -12.08379 -5.95972 1.000 40.04867 373 LEU B C 1
ATOM 7766 O O . LEU B 1 374 ? 15.30133 -13.20705 -5.48655 1.000 33.11362 373 LEU B O 1
ATOM 7771 N N . LYS B 1 375 ? 14.64534 -11.86786 -7.19303 1.000 31.82237 374 LYS B N 1
ATOM 7772 C CA . LYS B 1 375 ? 14.42957 -12.91452 -8.18378 1.000 31.18763 374 LYS B CA 1
ATOM 7773 C C . LYS B 1 375 ? 15.22478 -12.58246 -9.43885 1.000 32.45224 374 LYS B C 1
ATOM 7774 O O . LYS B 1 375 ? 15.45108 -11.41323 -9.74688 1.000 32.05866 374 LYS B O 1
ATOM 7780 N N . CYS B 1 376 ? 15.65277 -13.60787 -10.16953 1.000 28.83624 375 CYS B N 1
ATOM 7781 C CA . CYS B 1 376 ? 16.32830 -13.36055 -11.43726 1.000 28.91852 375 CYS B CA 1
ATOM 7782 C C . CYS B 1 376 ? 15.31945 -12.89702 -12.47974 1.000 34.11097 375 CYS B C 1
ATOM 7783 O O . CYS B 1 376 ? 14.18632 -13.38703 -12.51898 1.000 31.57793 375 CYS B O 1
ATOM 7786 N N . TRP B 1 377 ? 15.73879 -11.95803 -13.33634 1.000 31.76098 376 TRP B N 1
ATOM 7787 C CA . TRP B 1 377 ? 14.85440 -11.27450 -14.27559 1.000 32.32623 376 TRP B CA 1
ATOM 7788 C C . TRP B 1 377 ? 15.47567 -11.31228 -15.66628 1.000 32.58791 376 TRP B C 1
ATOM 7789 O O . TRP B 1 377 ? 16.62775 -10.90141 -15.83841 1.000 28.32681 376 TRP B O 1
ATOM 7800 N N . ILE B 1 378 ? 14.71916 -11.80378 -16.65493 1.000 25.68318 377 ILE B N 1
ATOM 7801 C CA . ILE B 1 378 ? 15.19404 -11.93570 -18.02819 1.000 28.56493 377 ILE B CA 1
ATOM 7802 C C . ILE B 1 378 ? 14.22468 -11.21592 -18.95462 1.000 32.57872 377 ILE B C 1
ATOM 7803 O O . ILE B 1 378 ? 13.04198 -11.05028 -18.64504 1.000 27.91463 377 ILE B O 1
ATOM 7808 N N . LYS B 1 379 ? 14.74523 -10.79715 -20.10980 1.000 31.07197 378 LYS B N 1
ATOM 7809 C CA . LYS B 1 379 ? 13.97940 -10.15124 -21.17135 1.000 28.69042 378 LYS B CA 1
ATOM 7810 C C . LYS B 1 379 ? 13.88576 -11.07446 -22.38790 1.000 30.34128 378 LYS B C 1
ATOM 7811 O O . LYS B 1 379 ? 14.55220 -12.10848 -22.46892 1.000 28.38184 378 LYS B O 1
ATOM 7817 N N . SER B 1 380 ? 13.06946 -10.66204 -23.36537 1.000 31.88423 379 SER B N 1
ATOM 7818 C CA . SER B 1 380 ? 12.80516 -11.51490 -24.52160 1.000 33.17169 379 SER B CA 1
ATOM 7819 C C . SER B 1 380 ? 14.08390 -11.89929 -25.25519 1.000 29.52022 379 SER B C 1
ATOM 7820 O O . SER B 1 380 ? 14.16683 -13.00135 -25.80527 1.000 28.96539 379 SER B O 1
ATOM 7823 N N . LYS B 1 381 ? 15.09064 -11.01877 -25.26994 1.000 31.17290 380 LYS B N 1
ATOM 7824 C CA . LYS B 1 381 ? 16.33186 -11.32367 -25.97471 1.000 27.97384 380 LYS B CA 1
ATOM 7825 C C . LYS B 1 381 ? 17.16174 -12.39575 -25.28561 1.000 33.82705 380 LYS B C 1
ATOM 7826 O O . LYS B 1 381 ? 18.08508 -12.92813 -25.90975 1.000 30.65167 380 LYS B O 1
ATOM 7832 N N . ASN B 1 382 ? 16.87222 -12.72343 -24.02707 1.000 31.20282 381 ASN B N 1
ATOM 7833 C CA . ASN B 1 382 ? 17.63105 -13.77080 -23.35376 1.000 30.85536 381 ASN B CA 1
ATOM 7834 C C . ASN B 1 382 ? 17.23495 -15.17300 -23.79866 1.000 33.76393 381 ASN B C 1
ATOM 7835 O O . ASN B 1 382 ? 17.98860 -16.11612 -23.54284 1.000 31.66612 381 ASN B O 1
ATOM 7840 N N . ILE B 1 383 ? 16.08689 -15.33831 -24.45416 1.000 31.33936 382 ILE B N 1
ATOM 7841 C CA . ILE B 1 383 ? 15.59345 -16.66328 -24.81875 1.000 30.15557 382 ILE B CA 1
ATOM 7842 C C . ILE B 1 383 ? 16.23428 -17.07984 -26.13335 1.000 31.29044 382 ILE B C 1
ATOM 7843 O O . ILE B 1 383 ? 16.09040 -16.38779 -27.14552 1.000 33.62921 382 ILE B O 1
ATOM 7848 N N . ASN B 1 384 ? 16.93749 -18.20418 -26.12242 1.000 31.09959 383 ASN B N 1
ATOM 7849 C CA . ASN B 1 384 ? 17.35896 -18.88342 -27.34004 1.000 37.64565 383 ASN B CA 1
ATOM 7850 C C . ASN B 1 384 ? 16.51351 -20.13950 -27.51482 1.000 29.78710 383 ASN B C 1
ATOM 7851 O O . ASN B 1 384 ? 15.68218 -20.48171 -26.66827 1.000 29.21906 383 ASN B O 1
ATOM 7856 N N . LYS B 1 385 ? 16.73685 -20.83776 -28.62208 1.000 28.45511 384 LYS B N 1
ATOM 7857 C CA . LYS B 1 385 ? 16.26300 -22.20739 -28.71641 1.000 28.75621 384 LYS B CA 1
ATOM 7858 C C . LYS B 1 385 ? 16.92134 -23.02620 -27.60601 1.000 32.27527 384 LYS B C 1
ATOM 7859 O O . LYS B 1 385 ? 18.12151 -22.88909 -27.34380 1.000 29.46758 384 LYS B O 1
ATOM 7865 N N . TYR B 1 386 ? 16.10029 -23.81429 -26.91310 1.000 28.41475 385 TYR B N 1
ATOM 7866 C CA . TYR B 1 386 ? 16.44892 -24.81848 -25.90962 1.000 22.64214 385 TYR B CA 1
ATOM 7867 C C . TYR B 1 386 ? 16.92613 -24.30643 -24.55082 1.000 32.22591 385 TYR B C 1
ATOM 7868 O O . TYR B 1 386 ? 16.64730 -24.96873 -23.54522 1.000 27.34202 385 TYR B O 1
ATOM 7877 N N . ILE B 1 387 ? 17.47422 -23.08981 -24.44586 1.000 27.14750 386 ILE B N 1
ATOM 7878 C CA . ILE B 1 387 ? 18.02810 -22.62235 -23.17168 1.000 31.28674 386 ILE B CA 1
ATOM 7879 C C . ILE B 1 387 ? 17.98412 -21.10617 -23.09675 1.000 36.08371 386 ILE B C 1
ATOM 7880 O O . ILE B 1 387 ? 17.93487 -20.40692 -24.11077 1.000 30.70773 386 ILE B O 1
ATOM 7885 N N . VAL B 1 388 ? 18.05077 -20.60340 -21.86684 1.000 27.18750 387 VAL B N 1
ATOM 7886 C CA . VAL B 1 388 ? 17.93501 -19.18461 -21.55918 1.000 30.76850 387 VAL B CA 1
ATOM 7887 C C . VAL B 1 388 ? 19.31034 -18.65237 -21.19139 1.000 31.72527 387 VAL B C 1
ATOM 7888 O O . VAL B 1 388 ? 20.05207 -19.29748 -20.44271 1.000 33.39791 387 VAL B O 1
ATOM 7892 N N . ASP B 1 389 ? 19.65005 -17.47648 -21.71646 1.000 35.59899 388 ASP B N 1
ATOM 7893 C CA . ASP B 1 389 ? 20.88966 -16.81257 -21.33608 1.000 33.51215 388 ASP B CA 1
ATOM 7894 C C . ASP B 1 389 ? 20.87461 -16.43846 -19.85279 1.000 30.04029 388 ASP B C 1
ATOM 7895 O O . ASP B 1 389 ? 19.82070 -16.27264 -19.23356 1.000 32.08381 388 ASP B O 1
ATOM 7900 N N . LYS B 1 390 ? 22.07586 -16.29448 -19.29713 1.000 34.18511 389 LYS B N 1
ATOM 7901 C CA . LYS B 1 390 ? 22.26128 -15.87011 -17.91202 1.000 46.17476 389 LYS B CA 1
ATOM 7902 C C . LYS B 1 390 ? 21.57284 -14.52935 -17.65603 1.000 37.34130 389 LYS B C 1
ATOM 7903 O O . LYS B 1 390 ? 21.66008 -13.60782 -18.47225 1.000 40.50586 389 LYS B O 1
ATOM 7909 N N . SER B 1 391 ? 20.87844 -14.41653 -16.52530 1.000 43.91658 390 SER B N 1
ATOM 7910 C CA . SER B 1 391 ? 20.13954 -13.19012 -16.23429 1.000 31.54035 390 SER B CA 1
ATOM 7911 C C . SER B 1 391 ? 21.07683 -12.04958 -15.84589 1.000 39.39891 390 SER B C 1
ATOM 7912 O O . SER B 1 391 ? 22.04995 -12.23761 -15.10864 1.000 32.15137 390 SER B O 1
ATOM 7915 N N . GLU B 1 392 ? 20.75924 -10.85065 -16.33031 1.000 32.40160 391 GLU B N 1
ATOM 7916 C CA . GLU B 1 392 ? 21.53789 -9.65676 -16.03064 1.000 39.93512 391 GLU B CA 1
ATOM 7917 C C . GLU B 1 392 ? 20.82530 -8.70038 -15.08329 1.000 38.80456 391 GLU B C 1
ATOM 7918 O O . GLU B 1 392 ? 21.42264 -7.69784 -14.67536 1.000 35.77389 391 GLU B O 1
ATOM 7920 N N . TYR B 1 393 ? 19.57386 -8.98580 -14.72033 1.000 38.98295 392 TYR B N 1
ATOM 7921 C CA . TYR B 1 393 ? 18.74388 -8.09866 -13.91691 1.000 35.11238 392 TYR B CA 1
ATOM 7922 C C . TYR B 1 393 ? 18.12592 -8.85251 -12.74227 1.000 29.24951 392 TYR B C 1
ATOM 7923 O O . TYR B 1 393 ? 17.95137 -10.07527 -12.76764 1.000 34.61338 392 TYR B O 1
ATOM 7932 N N . ARG B 1 394 ? 17.72713 -8.08887 -11.73453 1.000 34.33925 393 ARG B N 1
ATOM 7933 C CA . ARG B 1 394 ? 17.08116 -8.61202 -10.54416 1.000 30.42072 393 ARG B CA 1
ATOM 7934 C C . ARG B 1 394 ? 15.75750 -7.89249 -10.32141 1.000 35.08422 393 ARG B C 1
ATOM 7935 O O . ARG B 1 394 ? 15.64271 -6.68045 -10.54633 1.000 38.65709 393 ARG B O 1
ATOM 7943 N N . LEU B 1 395 ? 14.76279 -8.65742 -9.89411 1.000 25.63798 394 LEU B N 1
ATOM 7944 C CA . LEU B 1 395 ? 13.44170 -8.16347 -9.55159 1.000 26.07843 394 LEU B CA 1
ATOM 7945 C C . LEU B 1 395 ? 13.31323 -8.13036 -8.03625 1.000 27.93717 394 LEU B C 1
ATOM 7946 O O . LEU B 1 395 ? 13.64207 -9.11136 -7.36295 1.000 34.30760 394 LEU B O 1
ATOM 7951 N N . ILE B 1 396 ? 12.86717 -6.99724 -7.50935 1.000 30.70896 395 ILE B N 1
ATOM 7952 C CA . ILE B 1 396 ? 12.48620 -6.87561 -6.10761 1.000 32.43642 395 ILE B CA 1
ATOM 7953 C C . ILE B 1 396 ? 11.02795 -7.30475 -6.01580 1.000 36.05489 395 ILE B C 1
ATOM 7954 O O . ILE B 1 396 ? 10.14055 -6.60542 -6.50897 1.000 35.24436 395 ILE B O 1
ATOM 7959 N N . TYR B 1 397 ? 10.77460 -8.47689 -5.43185 1.000 32.19948 396 TYR B N 1
ATOM 7960 C CA . TYR B 1 397 ? 9.40565 -8.98549 -5.35613 1.000 35.27202 396 TYR B CA 1
ATOM 7961 C C . TYR B 1 397 ? 8.76806 -8.31028 -4.14830 1.000 35.45048 396 TYR B C 1
ATOM 7962 O O . TYR B 1 397 ? 8.66417 -8.86745 -3.05421 1.000 35.84731 396 TYR B O 1
ATOM 7971 N N . SER B 1 398 ? 8.35543 -7.06029 -4.36103 1.000 32.42794 397 SER B N 1
ATOM 7972 C CA . SER B 1 398 ? 7.94778 -6.19428 -3.26182 1.000 43.08125 397 SER B CA 1
ATOM 7973 C C . SER B 1 398 ? 6.66623 -6.64649 -2.57630 1.000 37.53255 397 SER B C 1
ATOM 7974 O O . SER B 1 398 ? 6.36367 -6.13475 -1.49429 1.000 41.24339 397 SER B O 1
ATOM 7977 N N . ASN B 1 399 ? 5.90185 -7.56363 -3.18081 1.000 33.51707 398 ASN B N 1
ATOM 7978 C CA . ASN B 1 399 ? 4.69329 -8.06967 -2.53773 1.000 29.95001 398 ASN B CA 1
ATOM 7979 C C . ASN B 1 399 ? 5.00700 -8.75004 -1.21091 1.000 33.13522 398 ASN B C 1
ATOM 7980 O O . ASN B 1 399 ? 4.15634 -8.77290 -0.31354 1.000 40.53572 398 ASN B O 1
ATOM 7985 N N . ASP B 1 400 ? 6.22011 -9.28999 -1.06021 1.000 43.43754 399 ASP B N 1
ATOM 7986 C CA . ASP B 1 400 ? 6.61985 -9.99180 0.15626 1.000 41.21405 399 ASP B CA 1
ATOM 7987 C C . ASP B 1 400 ? 7.09660 -9.05442 1.25868 1.000 48.19388 399 ASP B C 1
ATOM 7988 O O . ASP B 1 400 ? 7.43271 -9.52967 2.35003 1.000 45.98410 399 ASP B O 1
ATOM 7993 N N . ILE B 1 401 ? 7.13672 -7.74803 1.01279 1.000 54.64645 400 ILE B N 1
ATOM 7994 C CA . ILE B 1 401 ? 7.45143 -6.78223 2.06225 1.000 52.29609 400 ILE B CA 1
ATOM 7995 C C . ILE B 1 401 ? 6.20268 -6.60957 2.92102 1.000 60.77063 400 ILE B C 1
ATOM 7996 O O . ILE B 1 401 ? 5.20756 -6.02812 2.47789 1.000 56.44563 400 ILE B O 1
ATOM 8001 N N . ASP B 1 402 ? 6.25596 -7.12470 4.15222 1.000 48.43067 401 ASP B N 1
ATOM 8002 C CA . ASP B 1 402 ? 5.06479 -7.21997 4.99150 1.000 61.92725 401 ASP B CA 1
ATOM 8003 C C . ASP B 1 402 ? 4.50718 -5.84279 5.33105 1.000 72.50153 401 ASP B C 1
ATOM 8004 O O . ASP B 1 402 ? 3.39596 -5.48780 4.92108 1.000 67.07200 401 ASP B O 1
ATOM 8006 N N . ASN B 1 403 ? 5.26860 -5.05357 6.08086 1.000 77.81559 402 ASN B N 1
ATOM 8007 C CA . ASN B 1 403 ? 4.84887 -3.74117 6.54203 1.000 94.21300 402 ASN B CA 1
ATOM 8008 C C . ASN B 1 403 ? 5.70242 -2.67072 5.86798 1.000 90.56051 402 ASN B C 1
ATOM 8009 O O . ASN B 1 403 ? 6.53598 -2.96144 5.00332 1.000 88.74789 402 ASN B O 1
ATOM 8011 N N . GLU B 1 404 ? 5.49146 -1.41780 6.26507 1.000 94.23788 403 GLU B N 1
ATOM 8012 C CA . GLU B 1 404 ? 6.31177 -0.33642 5.73886 1.000 85.32685 403 GLU B CA 1
ATOM 8013 C C . GLU B 1 404 ? 7.50522 -0.03259 6.63763 1.000 80.69260 403 GLU B C 1
ATOM 8014 O O . GLU B 1 404 ? 8.60493 0.22013 6.13518 1.000 84.61064 403 GLU B O 1
ATOM 8020 N N . ASN B 1 405 ? 7.32219 -0.06724 7.95981 1.000 81.05043 404 ASN B N 1
ATOM 8021 C CA . ASN B 1 405 ? 8.43790 0.20295 8.86016 1.000 90.81532 404 ASN B CA 1
ATOM 8022 C C . ASN B 1 405 ? 9.43283 -0.94918 8.90787 1.000 82.18884 404 ASN B C 1
ATOM 8023 O O . ASN B 1 405 ? 10.58295 -0.74291 9.30732 1.000 77.49464 404 ASN B O 1
ATOM 8025 N N . THR B 1 406 ? 9.02006 -2.14985 8.49876 1.000 95.57930 405 THR B N 1
ATOM 8026 C CA . THR B 1 406 ? 9.91689 -3.30075 8.53508 1.000 91.40161 405 THR B CA 1
ATOM 8027 C C . THR B 1 406 ? 11.11274 -3.11810 7.60166 1.000 98.90462 405 THR B C 1
ATOM 8028 O O . THR B 1 406 ? 12.25381 -3.39391 7.99257 1.000 98.59342 405 THR B O 1
ATOM 8032 N N . ASN B 1 407 ? 10.87892 -2.64577 6.36480 1.000 81.49709 406 ASN B N 1
ATOM 8033 C CA . ASN B 1 407 ? 11.94666 -2.43477 5.37571 1.000 74.27873 406 ASN B CA 1
ATOM 8034 C C . ASN B 1 407 ? 11.87688 -0.98944 4.88270 1.000 76.72199 406 ASN B C 1
ATOM 8035 O O . ASN B 1 407 ? 11.35799 -0.71377 3.79739 1.000 70.50120 406 ASN B O 1
ATOM 8040 N N . LYS B 1 408 ? 12.45146 -0.07501 5.66556 1.000 68.01610 407 LYS B N 1
ATOM 8041 C CA . LYS B 1 408 ? 12.35457 1.34923 5.36317 1.000 56.23093 407 LYS B CA 1
ATOM 8042 C C . LYS B 1 408 ? 13.28802 1.76158 4.23094 1.000 60.74751 407 LYS B C 1
ATOM 8043 O O . LYS B 1 408 ? 12.91456 2.58143 3.38179 1.000 65.79550 407 LYS B O 1
ATOM 8045 N N . ARG B 1 409 ? 14.50475 1.21457 4.20686 1.000 55.38892 408 ARG B N 1
ATOM 8046 C CA . ARG B 1 409 ? 15.49247 1.65587 3.22704 1.000 59.72003 408 ARG B CA 1
ATOM 8047 C C . ARG B 1 409 ? 15.06875 1.31154 1.80482 1.000 68.75253 408 ARG B C 1
ATOM 8048 O O . ARG B 1 409 ? 15.21145 2.13569 0.89373 1.000 56.12126 408 ARG B O 1
ATOM 8056 N N . ILE B 1 410 ? 14.54901 0.10125 1.59447 1.000 57.90491 409 ILE B N 1
ATOM 8057 C CA . ILE B 1 410 ? 14.13633 -0.30471 0.25401 1.000 51.42772 409 ILE B CA 1
ATOM 8058 C C . ILE B 1 410 ? 13.04272 0.61996 -0.26041 1.000 54.60055 409 ILE B C 1
ATOM 8059 O O . ILE B 1 410 ? 13.09200 1.10266 -1.39915 1.000 46.42650 409 ILE B O 1
ATOM 8064 N N . LEU B 1 411 ? 12.04618 0.89769 0.58113 1.000 53.24079 410 LEU B N 1
ATOM 8065 C CA . LEU B 1 411 ? 10.94268 1.74673 0.15118 1.000 51.63885 410 LEU B CA 1
ATOM 8066 C C . LEU B 1 411 ? 11.41225 3.16951 -0.10962 1.000 53.27291 410 LEU B C 1
ATOM 8067 O O . LEU B 1 411 ? 11.02273 3.78071 -1.10924 1.000 58.72023 410 LEU B O 1
ATOM 8072 N N . ASP B 1 412 ? 12.26664 3.70518 0.76330 1.000 55.80674 411 ASP B N 1
ATOM 8073 C CA . ASP B 1 412 ? 12.65057 5.11159 0.66623 1.000 68.99961 411 ASP B CA 1
ATOM 8074 C C . ASP B 1 412 ? 13.63204 5.37391 -0.47153 1.000 67.16362 411 ASP B C 1
ATOM 8075 O O . ASP B 1 412 ? 13.51279 6.38419 -1.17483 1.000 67.37655 411 ASP B O 1
ATOM 8080 N N . GLU B 1 413 ? 14.60435 4.48505 -0.66894 1.000 60.51942 412 GLU B N 1
ATOM 8081 C CA . GLU B 1 413 ? 15.72220 4.75428 -1.56038 1.000 50.04760 412 GLU B CA 1
ATOM 8082 C C . GLU B 1 413 ? 15.61122 4.07208 -2.91711 1.000 67.11137 412 GLU B C 1
ATOM 8083 O O . GLU B 1 413 ? 16.35436 4.44203 -3.83223 1.000 65.01768 412 GLU B O 1
ATOM 8089 N N . ILE B 1 414 ? 14.71996 3.09402 -3.08002 1.000 48.08594 413 ILE B N 1
ATOM 8090 C CA . ILE B 1 414 ? 14.63532 2.38561 -4.35231 1.000 46.91881 413 ILE B CA 1
ATOM 8091 C C . ILE B 1 414 ? 13.24368 2.53288 -4.95206 1.000 55.20112 413 ILE B C 1
ATOM 8092 O O . ILE B 1 414 ? 13.06934 3.18549 -5.98768 1.000 43.62004 413 ILE B O 1
ATOM 8097 N N . ILE B 1 415 ? 12.23825 1.95559 -4.29326 1.000 46.22583 414 ILE B N 1
ATOM 8098 C CA . ILE B 1 415 ? 10.89592 1.94444 -4.86606 1.000 45.45872 414 ILE B CA 1
ATOM 8099 C C . ILE B 1 415 ? 10.26857 3.33282 -4.79536 1.000 44.98744 414 ILE B C 1
ATOM 8100 O O . ILE B 1 415 ? 9.69602 3.82529 -5.77590 1.000 44.38845 414 ILE B O 1
ATOM 8105 N N . GLY B 1 416 ? 10.39036 3.99500 -3.64239 1.000 43.93833 415 GLY B N 1
ATOM 8106 C CA . GLY B 1 416 ? 9.71541 5.26287 -3.42439 1.000 58.46921 415 GLY B CA 1
ATOM 8107 C C . GLY B 1 416 ? 10.12703 6.35969 -4.37943 1.000 54.58775 415 GLY B C 1
ATOM 8108 O O . GLY B 1 416 ? 9.39555 7.34469 -4.52655 1.000 54.62243 415 GLY B O 1
ATOM 8109 N N . LEU B 1 417 ? 11.26623 6.19874 -5.05724 1.000 54.05853 416 LEU B N 1
ATOM 8110 C CA . LEU B 1 417 ? 11.68459 7.17348 -6.05735 1.000 52.66755 416 LEU B CA 1
ATOM 8111 C C . LEU B 1 417 ? 10.66000 7.32042 -7.16842 1.000 54.37818 416 LEU B C 1
ATOM 8112 O O . LEU B 1 417 ? 10.67099 8.33222 -7.87927 1.000 64.80291 416 LEU B O 1
ATOM 8117 N N . TYR B 1 418 ? 9.78157 6.33199 -7.34317 1.000 50.10781 417 TYR B N 1
ATOM 8118 C CA . TYR B 1 418 ? 8.73091 6.41044 -8.34878 1.000 40.81701 417 TYR B CA 1
ATOM 8119 C C . TYR B 1 418 ? 7.34015 6.35630 -7.72223 1.000 46.30064 417 TYR B C 1
ATOM 8120 O O . TYR B 1 418 ? 6.36318 6.03385 -8.40954 1.000 49.71635 417 TYR B O 1
ATOM 8129 N N . LYS B 1 419 ? 7.23169 6.71205 -6.43742 1.000 45.29709 418 LYS B N 1
ATOM 8130 C CA . LYS B 1 419 ? 5.97389 6.55025 -5.71257 1.000 54.47900 418 LYS B CA 1
ATOM 8131 C C . LYS B 1 419 ? 4.81041 7.20873 -6.44391 1.000 55.07516 418 LYS B C 1
ATOM 8132 O O . LYS B 1 419 ? 3.75347 6.59220 -6.63384 1.000 55.85238 418 LYS B O 1
ATOM 8138 N N . THR B 1 420 ? 4.99810 8.45122 -6.89222 1.000 48.93300 419 THR B N 1
ATOM 8139 C CA . THR B 1 420 ? 3.93006 9.13755 -7.60866 1.000 42.45383 419 THR B CA 1
ATOM 8140 C C . THR B 1 420 ? 3.43115 8.29141 -8.77049 1.000 49.54738 419 THR B C 1
ATOM 8141 O O . THR B 1 420 ? 2.23861 7.96614 -8.85030 1.000 64.85236 419 THR B O 1
ATOM 8145 N N . LYS B 1 421 ? 4.34844 7.84432 -9.63446 1.000 47.21747 420 LYS B N 1
ATOM 8146 C CA . LYS B 1 421 ? 3.92803 7.01212 -10.75657 1.000 45.11527 420 LYS B CA 1
ATOM 8147 C C . LYS B 1 421 ? 3.22937 5.76089 -10.24927 1.000 44.70403 420 LYS B C 1
ATOM 8148 O O . LYS B 1 421 ? 2.15620 5.39394 -10.74386 1.000 42.18897 420 LYS B O 1
ATOM 8154 N N . LEU B 1 422 ? 3.79185 5.13981 -9.20652 1.000 39.52398 421 LEU B N 1
ATOM 8155 C CA . LEU B 1 422 ? 3.20465 3.93103 -8.64810 1.000 40.47950 421 LEU B CA 1
ATOM 8156 C C . LEU B 1 422 ? 1.78321 4.18518 -8.17776 1.000 41.39376 421 LEU B C 1
ATOM 8157 O O . LEU B 1 422 ? 0.88965 3.35753 -8.40105 1.000 39.81579 421 LEU B O 1
ATOM 8162 N N . GLU B 1 423 ? 1.54369 5.34753 -7.56894 1.000 41.60064 422 GLU B N 1
ATOM 8163 C CA . GLU B 1 423 ? 0.21851 5.63550 -7.04463 1.000 38.59657 422 GLU B CA 1
ATOM 8164 C C . GLU B 1 423 ? -0.79279 5.92934 -8.13274 1.000 41.60135 422 GLU B C 1
ATOM 8165 O O . GLU B 1 423 ? -1.98855 5.96904 -7.83704 1.000 36.06644 422 GLU B O 1
ATOM 8171 N N . ASN B 1 424 ? -0.35927 6.13392 -9.37002 1.000 39.35163 423 ASN B N 1
ATOM 8172 C CA . ASN B 1 424 ? -1.30914 6.38286 -10.44417 1.000 44.69090 423 ASN B CA 1
ATOM 8173 C C . ASN B 1 424 ? -1.82097 5.09909 -11.08227 1.000 37.30418 423 ASN B C 1
ATOM 8174 O O . ASN B 1 424 ? -2.59631 5.16711 -12.04442 1.000 41.48257 423 ASN B O 1
ATOM 8179 N N . ARG B 1 425 ? -1.39008 3.93933 -10.58911 1.000 40.60131 424 ARG B N 1
ATOM 8180 C CA . ARG B 1 425 ? -1.83601 2.66480 -11.13721 1.000 33.99291 424 ARG B CA 1
ATOM 8181 C C . ARG B 1 425 ? -3.25153 2.34273 -10.66903 1.000 38.99530 424 ARG B C 1
ATOM 8182 O O . ARG B 1 425 ? -3.64362 2.66462 -9.54585 1.000 35.62369 424 ARG B O 1
ATOM 8190 N N . ARG B 1 426 ? -4.01956 1.68869 -11.54663 1.000 34.41765 425 ARG B N 1
ATOM 8191 C CA . ARG B 1 426 ? -5.45043 1.53179 -11.29945 1.000 32.67591 425 ARG B CA 1
ATOM 8192 C C . ARG B 1 426 ? -5.70648 0.88679 -9.94489 1.000 33.78715 425 ARG B C 1
ATOM 8193 O O . ARG B 1 426 ? -6.47803 1.40617 -9.13023 1.000 38.39827 425 ARG B O 1
ATOM 8201 N N . GLU B 1 427 ? -5.02507 -0.22397 -9.66606 1.000 41.88433 426 GLU B N 1
ATOM 8202 C CA . GLU B 1 427 ? -5.27189 -0.96580 -8.43426 1.000 39.53949 426 GLU B CA 1
ATOM 8203 C C . GLU B 1 427 ? -4.75551 -0.24164 -7.19316 1.000 44.50315 426 GLU B C 1
ATOM 8204 O O . GLU B 1 427 ? -5.14983 -0.59742 -6.07506 1.000 40.99526 426 GLU B O 1
ATOM 8210 N N . CYS B 1 428 ? -3.88225 0.75725 -7.35036 1.000 37.86460 427 CYS B N 1
ATOM 8211 C CA . CYS B 1 428 ? -3.52895 1.57992 -6.19218 1.000 51.81855 427 CYS B CA 1
ATOM 8212 C C . CYS B 1 428 ? -4.58547 2.64482 -5.93181 1.000 49.54214 427 CYS B C 1
ATOM 8213 O O . CYS B 1 428 ? -4.94348 2.90166 -4.77558 1.000 48.34813 427 CYS B O 1
ATOM 8216 N N . LYS B 1 429 ? -5.10464 3.26118 -6.99704 1.000 45.61183 428 LYS B N 1
ATOM 8217 C CA . LYS B 1 429 ? -6.17749 4.23506 -6.83387 1.000 43.57799 428 LYS B CA 1
ATOM 8218 C C . LYS B 1 429 ? -7.45734 3.58768 -6.31507 1.000 41.64524 428 LYS B C 1
ATOM 8219 O O . LYS B 1 429 ? -8.22206 4.23199 -5.59322 1.000 47.22044 428 LYS B O 1
ATOM 8225 N N . SER B 1 430 ? -7.71270 2.32555 -6.66408 1.000 47.76521 429 SER B N 1
ATOM 8226 C CA . SER B 1 430 ? -8.86808 1.62749 -6.11187 1.000 43.65345 429 SER B CA 1
ATOM 8227 C C . SER B 1 430 ? -8.66108 1.20107 -4.66245 1.000 44.66355 429 SER B C 1
ATOM 8228 O O . SER B 1 430 ? -9.64182 0.89728 -3.97668 1.000 55.52073 429 SER B O 1
ATOM 8231 N N . GLY B 1 431 ? -7.41788 1.16448 -4.18233 1.000 41.05931 430 GLY B N 1
ATOM 8232 C CA . GLY B 1 431 ? -7.13886 0.85061 -2.79646 1.000 38.76968 430 GLY B CA 1
ATOM 8233 C C . GLY B 1 431 ? -6.82047 -0.59910 -2.49231 1.000 56.78891 430 GLY B C 1
ATOM 8234 O O . GLY B 1 431 ? -6.58545 -0.92693 -1.32627 1.000 50.07100 430 GLY B O 1
ATOM 8235 N N . ILE B 1 432 ? -6.77822 -1.48065 -3.49380 1.000 54.82771 431 ILE B N 1
ATOM 8236 C CA . ILE B 1 432 ? -6.56003 -2.90050 -3.22560 1.000 47.26569 431 ILE B CA 1
ATOM 8237 C C . ILE B 1 432 ? -5.10738 -3.32724 -3.39011 1.000 35.34147 431 ILE B C 1
ATOM 8238 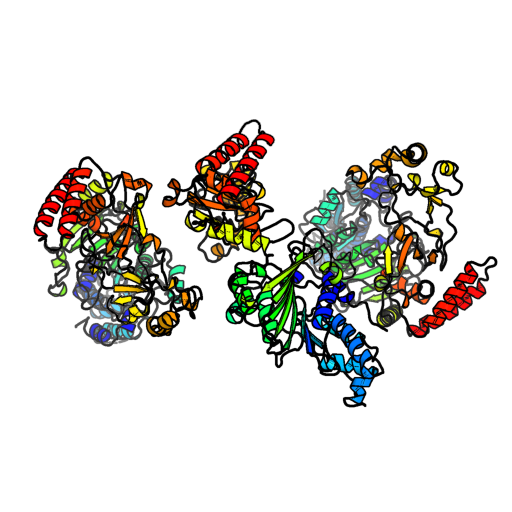O O . ILE B 1 432 ? -4.76171 -4.45658 -3.01321 1.000 42.80804 431 ILE B O 1
ATOM 8243 N N . ARG B 1 433 ? -4.25315 -2.47746 -3.94556 1.000 46.89413 432 ARG B N 1
ATOM 8244 C CA . ARG B 1 433 ? -2.82494 -2.73642 -4.04698 1.000 34.02465 432 ARG B CA 1
ATOM 8245 C C . ARG B 1 433 ? -2.09312 -1.61068 -3.33068 1.000 42.98381 432 ARG B C 1
ATOM 8246 O O . ARG B 1 433 ? -2.46086 -0.44105 -3.48313 1.000 43.03176 432 ARG B O 1
ATOM 8254 N N . LYS B 1 434 ? -1.07776 -1.95236 -2.54041 1.000 36.10201 433 LYS B N 1
ATOM 8255 C CA . LYS B 1 434 ? -0.29910 -0.90799 -1.88819 1.000 37.37389 433 LYS B CA 1
ATOM 8256 C C . LYS B 1 434 ? 0.57547 -0.19662 -2.91174 1.000 37.40542 433 LYS B C 1
ATOM 8257 O O . LYS B 1 434 ? 0.89896 -0.73840 -3.97169 1.000 43.80762 433 LYS B O 1
ATOM 8263 N N . TRP B 1 435 ? 0.96619 1.03496 -2.58186 1.000 38.79662 434 TRP B N 1
ATOM 8264 C CA . TRP B 1 435 ? 1.70719 1.83895 -3.54851 1.000 43.84256 434 TRP B CA 1
ATOM 8265 C C . TRP B 1 435 ? 3.01419 1.17049 -3.95665 1.000 41.18634 434 TRP B C 1
ATOM 8266 O O . TRP B 1 435 ? 3.45297 1.32495 -5.09918 1.000 40.74148 434 TRP B O 1
ATOM 8277 N N . TYR B 1 436 ? 3.64048 0.41372 -3.05886 1.000 38.01696 435 TYR B N 1
ATOM 8278 C CA . TYR B 1 436 ? 4.93149 -0.19972 -3.34537 1.000 43.77177 435 TYR B CA 1
ATOM 8279 C C . TYR B 1 436 ? 4.83256 -1.63995 -3.84137 1.000 42.62404 435 TYR B C 1
ATOM 8280 O O . TYR B 1 436 ? 5.86913 -2.26750 -4.07435 1.000 38.22685 435 TYR B O 1
ATOM 8289 N N . GLU B 1 437 ? 3.62997 -2.18034 -4.00605 1.000 39.15236 436 GLU B N 1
ATOM 8290 C CA . GLU B 1 437 ? 3.47730 -3.55876 -4.44789 1.000 40.38170 436 GLU B CA 1
ATOM 8291 C C . GLU B 1 437 ? 3.50718 -3.64555 -5.97130 1.000 34.41162 436 GLU B C 1
ATOM 8292 O O . GLU B 1 437 ? 3.26756 -2.66514 -6.67948 1.000 33.28974 436 GLU B O 1
ATOM 8298 N N . LEU B 1 438 ? 3.82885 -4.83747 -6.46875 1.000 26.68001 437 LEU B N 1
ATOM 8299 C CA . LEU B 1 438 ? 3.73998 -5.09934 -7.89516 1.000 26.76683 437 LEU B CA 1
ATOM 8300 C C . LEU B 1 438 ? 2.28324 -5.08169 -8.32700 1.000 36.36682 437 LEU B C 1
ATOM 8301 O O . LEU B 1 438 ? 1.41021 -5.61220 -7.63285 1.000 37.39633 437 LEU B O 1
ATOM 8306 N N . GLN B 1 439 ? 2.01222 -4.46751 -9.47998 1.000 28.82842 438 GLN B N 1
ATOM 8307 C CA . GLN B 1 439 ? 0.62502 -4.35980 -9.91720 1.000 33.34535 438 GLN B CA 1
ATOM 8308 C C . GLN B 1 439 ? 0.00970 -5.74045 -10.13820 1.000 29.60843 438 GLN B C 1
ATOM 8309 O O . GLN B 1 439 ? -1.05781 -6.04857 -9.59620 1.000 30.86422 438 GLN B O 1
ATOM 8315 N N . TRP B 1 440 ? 0.68691 -6.60066 -10.90405 1.000 26.83248 439 TRP B N 1
ATOM 8316 C CA . TRP B 1 440 ? 0.25643 -7.97874 -11.12419 1.000 26.19619 439 TRP B CA 1
ATOM 8317 C C . TRP B 1 440 ? 1.45222 -8.89020 -10.84629 1.000 32.97400 439 TRP B C 1
ATOM 8318 O O . TRP B 1 440 ? 2.16244 -9.31136 -11.76143 1.000 22.66023 439 TRP B O 1
ATOM 8329 N N . GLY B 1 441 ? 1.65103 -9.21970 -9.56828 1.000 32.42194 440 GLY B N 1
ATOM 8330 C CA . GLY B 1 441 ? 2.76789 -10.04637 -9.14843 1.000 32.53572 440 GLY B CA 1
ATOM 8331 C C . GLY B 1 441 ? 2.60029 -11.52628 -9.40716 1.000 29.47639 440 GLY B C 1
ATOM 8332 O O . GLY B 1 441 ? 3.54081 -12.29230 -9.18188 1.000 30.93049 440 GLY B O 1
ATOM 8333 N N . ARG B 1 442 ? 1.42545 -11.94153 -9.86385 1.000 27.13753 441 ARG B N 1
ATOM 8334 C CA . ARG B 1 442 ? 1.20086 -13.30865 -10.34269 1.000 21.26698 441 ARG B CA 1
ATOM 8335 C C . ARG B 1 442 ? 1.41353 -14.28050 -9.17505 1.000 31.20040 441 ARG B C 1
ATOM 8336 O O . ARG B 1 442 ? 1.23185 -13.92303 -8.00528 1.000 24.96189 441 ARG B O 1
ATOM 8344 N N . GLU B 1 443 ? 1.80596 -15.51434 -9.47497 1.000 27.75233 442 GLU B N 1
ATOM 8345 C CA . GLU B 1 443 ? 2.03532 -16.53827 -8.46448 1.000 39.19065 442 GLU B CA 1
ATOM 8346 C C . GLU B 1 443 ? 3.48700 -16.99013 -8.54267 1.000 36.74484 442 GLU B C 1
ATOM 8347 O O . GLU B 1 443 ? 3.90610 -17.56448 -9.55539 1.000 36.33312 442 GLU B O 1
ATOM 8353 N N . LYS B 1 444 ? 4.24139 -16.74769 -7.46453 1.000 31.38098 443 LYS B N 1
ATOM 8354 C CA . LYS B 1 444 ? 5.64356 -17.15721 -7.40625 1.000 30.58315 443 LYS B CA 1
ATOM 8355 C C . LYS B 1 444 ? 5.82530 -18.64728 -7.67015 1.000 32.75046 443 LYS B C 1
ATOM 8356 O O . LYS B 1 444 ? 6.84315 -19.05308 -8.24141 1.000 36.09234 443 LYS B O 1
ATOM 8362 N N . LEU B 1 445 ? 4.87997 -19.47854 -7.23137 1.000 35.00283 444 LEU B N 1
ATOM 8363 C CA . LEU B 1 445 ? 5.02507 -20.91775 -7.40250 1.000 30.91687 444 LEU B CA 1
ATOM 8364 C C . LEU B 1 445 ? 4.97994 -21.33577 -8.86581 1.000 38.90171 444 LEU B C 1
ATOM 8365 O O . LEU B 1 445 ? 5.42948 -22.43861 -9.19166 1.000 36.90402 444 LEU B O 1
ATOM 8370 N N . PHE B 1 446 ? 4.42769 -20.49767 -9.74603 1.000 33.00065 445 PHE B N 1
ATOM 8371 C CA . PHE B 1 446 ? 4.46068 -20.79321 -11.17388 1.000 32.01565 445 PHE B CA 1
ATOM 8372 C C . PHE B 1 446 ? 5.81705 -20.49177 -11.80174 1.000 28.19290 445 PHE B C 1
ATOM 8373 O O . PHE B 1 446 ? 6.22951 -21.19673 -12.72383 1.000 27.81251 445 PHE B O 1
ATOM 8381 N N . PHE B 1 447 ? 6.51637 -19.45132 -11.34592 1.000 27.42580 446 PHE B N 1
ATOM 8382 C CA . PHE B 1 447 ? 7.81659 -19.13548 -11.93376 1.000 30.34360 446 PHE B CA 1
ATOM 8383 C C . PHE B 1 447 ? 8.93293 -19.99581 -11.36687 1.000 40.71270 446 PHE B C 1
ATOM 8384 O O . PHE B 1 447 ? 9.90069 -20.30473 -12.07740 1.000 27.21377 446 PHE B O 1
ATOM 8392 N N . GLU B 1 448 ? 8.81748 -20.38089 -10.09873 1.000 27.37096 447 GLU B N 1
ATOM 8393 C CA . GLU B 1 448 ? 9.90729 -21.03234 -9.37799 1.000 24.05104 447 GLU B CA 1
ATOM 8394 C C . GLU B 1 448 ? 9.81542 -22.55077 -9.54169 1.000 33.22922 447 GLU B C 1
ATOM 8395 O O . GLU B 1 448 ? 9.63571 -23.30737 -8.59566 1.000 31.85860 447 GLU B O 1
ATOM 8401 N N . ARG B 1 449 ? 9.95717 -22.98314 -10.79099 1.000 28.97505 448 ARG B N 1
ATOM 8402 C CA . ARG B 1 449 ? 9.84654 -24.38357 -11.15448 1.000 23.92320 448 ARG B CA 1
ATOM 8403 C C . ARG B 1 449 ? 10.38419 -24.53330 -12.56693 1.000 26.62927 448 ARG B C 1
ATOM 8404 O O . ARG B 1 449 ? 10.47659 -23.55634 -13.31913 1.000 29.80401 448 ARG B O 1
ATOM 8412 N N . LYS B 1 450 ? 10.73430 -25.76385 -12.91992 1.000 33.09758 449 LYS B N 1
ATOM 8413 C CA . LYS B 1 450 ? 11.14565 -26.04570 -14.28777 1.000 26.98354 449 LYS B CA 1
ATOM 8414 C C . LYS B 1 450 ? 10.01118 -25.67233 -15.22669 1.000 31.27765 449 LYS B C 1
ATOM 8415 O O . LYS B 1 450 ? 8.85545 -26.04211 -14.99633 1.000 28.61089 449 LYS B O 1
ATOM 8421 N N . LYS B 1 451 ? 10.31599 -24.90548 -16.26849 1.000 30.00958 450 LYS B N 1
ATOM 8422 C CA . LYS B 1 451 ? 9.22527 -24.52063 -17.16231 1.000 22.96127 450 LYS B CA 1
ATOM 8423 C C . LYS B 1 451 ? 9.80007 -24.20978 -18.53249 1.000 21.02081 450 LYS B C 1
ATOM 8424 O O . LYS B 1 451 ? 11.01001 -24.21582 -18.72331 1.000 28.29669 450 LYS B O 1
ATOM 8430 N N . ILE B 1 452 ? 8.92755 -23.94288 -19.50054 1.000 25.20394 451 ILE B N 1
ATOM 8431 C CA . ILE B 1 452 ? 9.35217 -23.50730 -20.82547 1.000 22.27974 451 ILE B CA 1
ATOM 8432 C C . ILE B 1 452 ? 8.97770 -22.03982 -20.97381 1.000 25.27573 451 ILE B C 1
ATOM 8433 O O . ILE B 1 452 ? 7.89597 -21.62061 -20.54157 1.000 26.83912 451 ILE B O 1
ATOM 8438 N N . MET B 1 453 ? 9.90103 -21.25405 -21.51857 1.000 22.64299 452 MET B N 1
ATOM 8439 C CA . MET B 1 453 ? 9.72524 -19.82231 -21.70898 1.000 25.38748 452 MET B CA 1
ATOM 8440 C C . MET B 1 453 ? 9.97086 -19.47789 -23.17103 1.000 25.90927 452 MET B C 1
ATOM 8441 O O . MET B 1 453 ? 10.80039 -20.10653 -23.83585 1.000 23.66872 452 MET B O 1
ATOM 8446 N N . TYR B 1 454 ? 9.23716 -18.47828 -23.66904 1.000 22.53445 453 TYR B N 1
ATOM 8447 C CA . TYR B 1 454 ? 9.43470 -18.03404 -25.04588 1.000 25.64976 453 TYR B CA 1
ATOM 8448 C C . TYR B 1 454 ? 9.17207 -16.53845 -25.15905 1.000 28.18512 453 TYR B C 1
ATOM 8449 O O . TYR B 1 454 ? 8.35706 -15.98915 -24.40132 1.000 23.43097 453 TYR B O 1
ATOM 8458 N N . PRO B 1 455 ? 9.85109 -15.84894 -26.08187 1.000 21.35010 454 PRO B N 1
ATOM 8459 C CA . PRO B 1 455 ? 9.62524 -14.40851 -26.24295 1.000 27.39273 454 PRO B CA 1
ATOM 8460 C C . PRO B 1 455 ? 8.26139 -14.13343 -26.84713 1.000 22.98084 454 PRO B C 1
ATOM 8461 O O . PRO B 1 455 ? 7.73868 -14.91981 -27.64294 1.000 25.78858 454 PRO B O 1
ATOM 8465 N N . TYR B 1 456 ? 7.68685 -12.99089 -26.46973 1.000 24.92117 455 TYR B N 1
ATOM 8466 C CA . TYR B 1 456 ? 6.34289 -12.66821 -26.92977 1.000 22.39636 455 TYR B CA 1
ATOM 8467 C C . TYR B 1 456 ? 6.31871 -12.19079 -28.37699 1.000 22.28815 455 TYR B C 1
ATOM 8468 O O . TYR B 1 456 ? 5.26664 -12.25110 -29.01688 1.000 23.37769 455 TYR B O 1
ATOM 8477 N N . LYS B 1 457 ? 7.45186 -11.75278 -28.90826 1.000 19.27570 456 LYS B N 1
ATOM 8478 C CA . LYS B 1 457 ? 7.56488 -11.32293 -30.29476 1.000 30.24175 456 LYS B CA 1
ATOM 8479 C C . LYS B 1 457 ? 8.91626 -11.80241 -30.79256 1.000 34.11637 456 LYS B C 1
ATOM 8480 O O . LYS B 1 457 ? 9.91481 -11.63932 -30.08734 1.000 25.07103 456 LYS B O 1
ATOM 8486 N N . SER B 1 458 ? 8.95519 -12.40327 -31.98316 1.000 22.89801 457 SER B N 1
ATOM 8487 C CA . SER B 1 458 ? 10.20628 -12.98555 -32.44794 1.000 22.59263 457 SER B CA 1
ATOM 8488 C C . SER B 1 458 ? 10.13348 -13.27309 -33.94260 1.000 28.20142 457 SER B C 1
ATOM 8489 O O . SER B 1 458 ? 9.05334 -13.34013 -34.53436 1.000 26.27585 457 SER B O 1
ATOM 8492 N N . ASN B 1 459 ? 11.30611 -13.46285 -34.54126 1.000 27.10111 458 ASN B N 1
ATOM 8493 C CA . ASN B 1 459 ? 11.38444 -13.83834 -35.94675 1.000 23.09940 458 ASN B CA 1
ATOM 8494 C C . ASN B 1 459 ? 11.22879 -15.33569 -36.16831 1.000 39.15101 458 ASN B C 1
ATOM 8495 O O . ASN B 1 459 ? 11.04503 -15.75511 -37.31686 1.000 30.52845 458 ASN B O 1
ATOM 8500 N N . GLU B 1 460 ? 11.28468 -16.14515 -35.10973 1.000 26.05172 459 GLU B N 1
ATOM 8501 C CA . GLU B 1 460 ? 11.28394 -17.59581 -35.25377 1.000 33.13838 459 GLU B CA 1
ATOM 8502 C C . GLU B 1 460 ? 10.90202 -18.23091 -33.92053 1.000 28.64936 459 GLU B C 1
ATOM 8503 O O . GLU B 1 460 ? 10.90317 -17.57518 -32.87592 1.000 25.18250 459 GLU B O 1
ATOM 8509 N N . ASN B 1 461 ? 10.58748 -19.52744 -33.97167 1.000 20.78299 460 ASN B N 1
ATOM 8510 C CA . ASN B 1 461 ? 10.28423 -20.28541 -32.76098 1.000 24.38302 460 ASN B CA 1
ATOM 8511 C C . ASN B 1 461 ? 11.52550 -20.35420 -31.88401 1.000 23.53481 460 ASN B C 1
ATOM 8512 O O . ASN B 1 461 ? 12.58110 -20.81062 -32.33508 1.000 27.86879 460 ASN B O 1
ATOM 8517 N N . ARG B 1 462 ? 11.40088 -19.91326 -30.62991 1.000 23.37762 461 ARG B N 1
ATOM 8518 C CA . ARG B 1 462 ? 12.48316 -19.99485 -29.63923 1.000 22.66967 461 ARG B CA 1
ATOM 8519 C C . ARG B 1 462 ? 11.83558 -20.38132 -28.30992 1.000 28.78453 461 ARG B C 1
ATOM 8520 O O . ARG B 1 462 ? 11.36572 -19.51942 -27.56425 1.000 33.08709 461 ARG B O 1
ATOM 8528 N N . PHE B 1 463 ? 11.80540 -21.67433 -28.02143 1.000 24.91880 462 PHE B N 1
ATOM 8529 C CA . PHE B 1 463 ? 11.24155 -22.19208 -26.77998 1.000 28.29305 462 PHE B CA 1
ATOM 8530 C C . PHE B 1 463 ? 12.37363 -22.80561 -25.96342 1.000 25.39982 462 PHE B C 1
ATOM 8531 O O . PHE B 1 463 ? 13.07813 -23.69522 -26.45007 1.000 24.29478 462 PHE B O 1
ATOM 8539 N N . ALA B 1 464 ? 12.55055 -22.33009 -24.73247 1.000 24.68902 463 ALA B N 1
ATOM 8540 C CA . ALA B 1 464 ? 13.68912 -22.71354 -23.91231 1.000 20.35455 463 ALA B CA 1
ATOM 8541 C C . ALA B 1 464 ? 13.21690 -23.33963 -22.61032 1.000 21.82498 463 ALA B C 1
ATOM 8542 O O . ALA B 1 464 ? 12.22971 -22.88854 -22.01885 1.000 22.25490 463 ALA B O 1
ATOM 8544 N N . ILE B 1 465 ? 13.91969 -24.38222 -22.17207 1.000 26.93615 464 ILE B N 1
ATOM 8545 C CA . ILE B 1 465 ? 13.70436 -24.93301 -20.83742 1.000 21.72596 464 ILE B CA 1
ATOM 8546 C C . ILE B 1 465 ? 14.42383 -24.03587 -19.84057 1.000 24.48967 464 ILE B C 1
ATOM 8547 O O . ILE B 1 465 ? 15.63431 -23.81031 -19.95326 1.000 24.95849 464 ILE B O 1
ATOM 8552 N N . ASP B 1 466 ? 13.68132 -23.52359 -18.86919 1.000 23.00453 465 ASP B N 1
ATOM 8553 C CA . ASP B 1 466 ? 14.22078 -22.72331 -17.78106 1.000 24.55945 465 ASP B CA 1
ATOM 8554 C C . ASP B 1 466 ? 14.37944 -23.60883 -16.55678 1.000 28.28003 465 ASP B C 1
ATOM 8555 O O . ASP B 1 466 ? 13.38205 -24.14857 -16.03786 1.000 27.54601 465 ASP B O 1
AT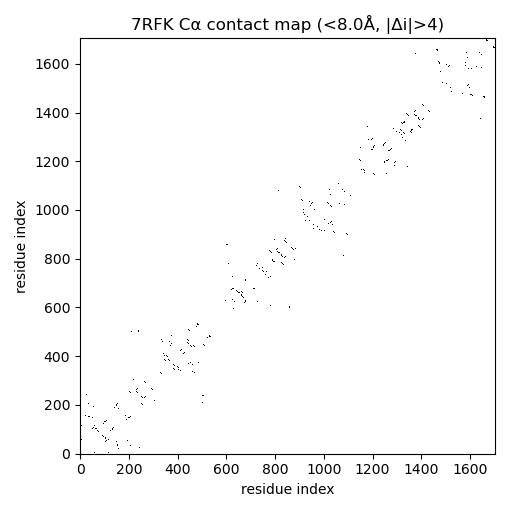OM 8560 N N . TYR B 1 467 ? 15.63935 -23.76725 -16.12544 1.000 26.58834 466 TYR B N 1
ATOM 8561 C CA . TYR B 1 467 ? 16.03006 -24.47335 -14.90988 1.000 30.96338 466 TYR B CA 1
ATOM 8562 C C . TYR B 1 467 ? 16.30954 -23.54333 -13.73592 1.000 37.46373 466 TYR B C 1
ATOM 8563 O O . TYR B 1 467 ? 16.54702 -24.03400 -12.62440 1.000 34.34762 466 TYR B O 1
ATOM 8572 N N . ASP B 1 468 ? 16.30251 -22.22530 -13.94819 1.000 28.37454 467 ASP B N 1
ATOM 8573 C CA . ASP B 1 468 ? 16.89958 -21.29085 -13.00231 1.000 35.17747 467 ASP B CA 1
ATOM 8574 C C . ASP B 1 468 ? 15.87740 -20.42328 -12.28088 1.000 34.15276 467 ASP B C 1
ATOM 8575 O O . ASP B 1 468 ? 16.25304 -19.40009 -11.70066 1.000 33.97765 467 ASP B O 1
ATOM 8580 N N . ASN B 1 469 ? 14.60019 -20.80476 -12.29550 1.000 29.12229 468 ASN B N 1
ATOM 8581 C CA . ASN B 1 469 ? 13.55252 -20.03943 -11.60867 1.000 38.88023 468 ASN B CA 1
ATOM 8582 C C . ASN B 1 469 ? 13.50851 -18.58178 -12.07584 1.000 34.19475 468 ASN B C 1
ATOM 8583 O O . ASN B 1 469 ? 13.38946 -17.66434 -11.26457 1.000 27.54423 468 ASN B O 1
ATOM 8588 N N . ASN B 1 470 ? 13.61061 -18.36047 -13.38822 1.000 28.53059 469 ASN B N 1
ATOM 8589 C CA . ASN B 1 470 ? 13.62204 -17.00774 -13.92980 1.000 27.49105 469 ASN B CA 1
ATOM 8590 C C . ASN B 1 470 ? 12.23144 -16.38629 -13.92657 1.000 24.06098 469 ASN B C 1
ATOM 8591 O O . ASN B 1 470 ? 11.24505 -17.02574 -14.31032 1.000 25.66052 469 ASN B O 1
ATOM 8596 N N . PHE B 1 471 ? 12.16615 -15.12615 -13.50457 1.000 27.70910 470 PHE B N 1
ATOM 8597 C CA . PHE B 1 471 ? 10.99790 -14.27051 -13.66116 1.000 27.62927 470 PHE B CA 1
ATOM 8598 C C . PHE B 1 471 ? 11.19835 -13.37822 -14.87667 1.000 28.68676 470 PHE B C 1
ATOM 8599 O O . PHE B 1 471 ? 12.31823 -13.19816 -15.35822 1.000 27.59934 470 PHE B O 1
ATOM 8607 N N . SER B 1 472 ? 10.09709 -12.80724 -15.36059 1.000 21.80029 471 SER B N 1
ATOM 8608 C CA . SER B 1 472 ? 10.12819 -11.96571 -16.55134 1.000 27.66578 471 SER B CA 1
ATOM 8609 C C . SER B 1 472 ? 8.89027 -11.08231 -16.56316 1.000 23.95158 471 SER B C 1
ATOM 8610 O O . SER B 1 472 ? 7.91046 -11.33950 -15.85921 1.000 30.57129 471 SER B O 1
ATOM 8613 N N . SER B 1 473 ? 8.93289 -10.05850 -17.40758 1.000 23.27624 472 SER B N 1
ATOM 8614 C CA . SER B 1 473 ? 7.76224 -9.23423 -17.66806 1.000 23.43876 472 SER B CA 1
ATOM 8615 C C . SER B 1 473 ? 6.90841 -9.90020 -18.74568 1.000 26.94822 472 SER B C 1
ATOM 8616 O O . SER B 1 473 ? 7.09293 -11.07094 -19.08642 1.000 25.91846 472 SER B O 1
ATOM 8619 N N . ALA B 1 474 ? 5.94620 -9.16156 -19.28622 1.000 22.56447 473 ALA B N 1
ATOM 8620 C CA . ALA B 1 474 ? 5.02038 -9.70794 -20.26910 1.000 25.77916 473 ALA B CA 1
ATOM 8621 C C . ALA B 1 474 ? 5.62860 -9.83738 -21.66167 1.000 30.40049 473 ALA B C 1
ATOM 8622 O O . ALA B 1 474 ? 4.90799 -10.19532 -22.60165 1.000 25.40239 473 ALA B O 1
ATOM 8624 N N . ASP B 1 475 ? 6.91847 -9.54594 -21.82273 1.000 29.55208 474 ASP B N 1
ATOM 8625 C CA . ASP B 1 475 ? 7.60709 -9.81353 -23.07967 1.000 22.89474 474 ASP B CA 1
ATOM 8626 C C . ASP B 1 475 ? 8.08606 -11.25090 -23.17730 1.000 34.31608 474 ASP B C 1
ATOM 8627 O O . ASP B 1 475 ? 8.67758 -11.62390 -24.19604 1.000 30.42214 474 ASP B O 1
ATOM 8632 N N . VAL B 1 476 ? 7.87478 -12.04845 -22.13207 1.000 28.73780 475 VAL B N 1
ATOM 8633 C CA . VAL B 1 476 ? 8.17796 -13.47463 -22.13579 1.000 24.66621 475 VAL B CA 1
ATOM 8634 C C . VAL B 1 476 ? 6.98242 -14.21099 -21.55707 1.000 26.33549 475 VAL B C 1
ATOM 8635 O O . VAL B 1 476 ? 6.46742 -13.83301 -20.49771 1.000 24.94047 475 VAL B O 1
ATOM 8639 N N . TYR B 1 477 ? 6.53848 -15.25426 -22.24383 1.000 21.80747 476 TYR B N 1
ATOM 8640 C CA . TYR B 1 477 ? 5.47851 -16.10428 -21.72363 1.000 20.44629 476 TYR B CA 1
ATOM 8641 C C . TYR B 1 477 ? 6.07694 -17.40998 -21.22256 1.000 21.32023 476 TYR B C 1
ATOM 8642 O O . TYR B 1 477 ? 7.17531 -17.80906 -21.63395 1.000 25.60388 476 TYR B O 1
ATOM 8651 N N . SER B 1 478 ? 5.34343 -18.08748 -20.33012 1.000 23.53395 477 SER B N 1
ATOM 8652 C CA . SER B 1 478 ? 5.81134 -19.35868 -19.79323 1.000 22.14194 477 SER B CA 1
ATOM 8653 C C . SER B 1 478 ? 4.69796 -20.39128 -19.79732 1.000 27.24508 477 SER B C 1
ATOM 8654 O O . SER B 1 478 ? 3.51123 -20.05541 -19.74839 1.000 31.18680 477 SER B O 1
ATOM 8657 N N . PHE B 1 479 ? 5.09085 -21.66120 -19.84683 1.000 27.02435 478 PHE B N 1
ATOM 8658 C CA . PHE B 1 479 ? 4.14122 -22.71348 -19.52091 1.000 21.16044 478 PHE B CA 1
ATOM 8659 C C . PHE B 1 479 ? 4.87031 -23.86377 -18.85556 1.000 24.56764 478 PHE B C 1
ATOM 8660 O O . PHE B 1 479 ? 6.07435 -24.05247 -19.03844 1.000 22.06440 478 PHE B O 1
ATOM 8668 N N . PHE B 1 480 ? 4.12649 -24.61500 -18.05048 1.000 26.39483 479 PHE B N 1
ATOM 8669 C CA . PHE B 1 480 ? 4.62471 -25.88788 -17.55108 1.000 26.35219 479 PHE B CA 1
ATOM 8670 C C . PHE B 1 480 ? 3.61994 -26.97375 -17.89992 1.000 26.53915 479 PHE B C 1
ATOM 8671 O O . PHE B 1 480 ? 2.47061 -26.69640 -18.23619 1.000 30.18623 479 PHE B O 1
ATOM 8679 N N . ILE B 1 481 ? 4.08642 -28.21244 -17.88126 1.000 30.00263 480 ILE B N 1
ATOM 8680 C CA . ILE B 1 481 ? 3.26612 -29.35916 -18.26183 1.000 27.90012 480 ILE B CA 1
ATOM 8681 C C . ILE B 1 481 ? 2.36843 -29.74759 -17.09529 1.000 30.58822 480 ILE B C 1
ATOM 8682 O O . ILE B 1 481 ? 2.78396 -29.69207 -15.93625 1.000 26.32743 480 ILE B O 1
ATOM 8687 N N . LYS B 1 482 ? 1.12160 -30.11460 -17.38565 1.000 28.10756 481 LYS B N 1
ATOM 8688 C CA . LYS B 1 482 ? 0.23738 -30.57966 -16.32353 1.000 33.76468 481 LYS B CA 1
ATOM 8689 C C . LYS B 1 482 ? 0.71687 -31.92040 -15.76364 1.000 35.42368 481 LYS B C 1
ATOM 8690 O O . LYS B 1 482 ? 1.31471 -32.74209 -16.46855 1.000 33.65716 481 LYS B O 1
ATOM 8696 N N . GLU B 1 483 ? 0.41518 -32.15261 -14.48464 1.000 45.35167 482 GLU B N 1
ATOM 8697 C CA . GLU B 1 483 ? 0.85971 -33.38515 -13.83892 1.000 38.72938 482 GLU B CA 1
ATOM 8698 C C . GLU B 1 483 ? 0.33782 -34.61452 -14.57593 1.000 32.45292 482 GLU B C 1
ATOM 8699 O O . GLU B 1 483 ? 1.07622 -35.58278 -14.78457 1.000 47.24059 482 GLU B O 1
ATOM 8701 N N . GLU B 1 484 ? -0.92038 -34.58155 -15.01148 1.000 35.55048 483 GLU B N 1
ATOM 8702 C CA . GLU B 1 484 ? -1.49275 -35.74319 -15.67445 1.000 48.98095 483 GLU B CA 1
ATOM 8703 C C . GLU B 1 484 ? -0.89543 -36.00483 -17.05279 1.000 43.32983 483 GLU B C 1
ATOM 8704 O O . GLU B 1 484 ? -1.16509 -37.06620 -17.62298 1.000 50.57631 483 GLU B O 1
ATOM 8710 N N . TYR B 1 485 ? -0.08880 -35.09488 -17.60059 1.000 37.69601 484 TYR B N 1
ATOM 8711 C CA . TYR B 1 485 ? 0.53092 -35.32893 -18.89998 1.000 43.22418 484 TYR B CA 1
ATOM 8712 C C . TYR B 1 485 ? 2.03687 -35.54429 -18.81705 1.000 37.62196 484 TYR B C 1
ATOM 8713 O O . TYR B 1 485 ? 2.69204 -35.66410 -19.85825 1.000 34.80121 484 TYR B O 1
ATOM 8722 N N . LEU B 1 486 ? 2.59645 -35.63035 -17.60764 1.000 34.09407 485 LEU B N 1
ATOM 8723 C CA . LEU B 1 486 ? 4.04235 -35.76806 -17.46549 1.000 33.31624 485 LEU B CA 1
ATOM 8724 C C . LEU B 1 486 ? 4.53222 -37.13682 -17.91245 1.000 45.87310 485 LEU B C 1
ATOM 8725 O O . LEU B 1 486 ? 5.67247 -37.26564 -18.37017 1.000 51.40945 485 LEU B O 1
ATOM 8730 N N . ASP B 1 487 ? 3.70606 -38.16851 -17.77963 1.000 38.62705 486 ASP B N 1
ATOM 8731 C CA . ASP B 1 487 ? 4.11430 -39.47491 -18.26673 1.000 41.05207 486 ASP B CA 1
ATOM 8732 C C . ASP B 1 487 ? 3.94886 -39.61892 -19.77497 1.000 46.40821 486 ASP B C 1
ATOM 8733 O O . ASP B 1 487 ? 4.36837 -40.64071 -20.32940 1.000 46.57615 486 ASP B O 1
ATOM 8738 N N . LYS B 1 488 ? 3.36120 -38.62817 -20.45225 1.000 41.99586 487 LYS B N 1
ATOM 8739 C CA . LYS B 1 488 ? 3.26285 -38.63784 -21.90597 1.000 35.68682 487 LYS B CA 1
ATOM 8740 C C . LYS B 1 488 ? 4.18309 -37.63909 -22.59587 1.000 37.36181 487 LYS B C 1
ATOM 8741 O O . LYS B 1 488 ? 4.63292 -37.90826 -23.70888 1.000 40.69781 487 LYS B O 1
ATOM 8747 N N . PHE B 1 489 ? 4.47653 -36.49834 -21.98426 1.000 37.04353 488 PHE B N 1
ATOM 8748 C CA . PHE B 1 489 ? 5.33677 -35.50173 -22.60537 1.000 39.01333 488 PHE B CA 1
ATOM 8749 C C . PHE B 1 489 ? 6.34798 -34.97597 -21.59537 1.000 42.30492 488 PHE B C 1
ATOM 8750 O O . PHE B 1 489 ? 6.00147 -34.67941 -20.44804 1.000 37.97400 488 PHE B O 1
ATOM 8758 N N . SER B 1 490 ? 7.59401 -34.85453 -22.03771 1.000 33.93440 489 SER B N 1
ATOM 8759 C CA . SER B 1 490 ? 8.67602 -34.25480 -21.27522 1.000 31.09535 489 SER B CA 1
ATOM 8760 C C . SER B 1 490 ? 9.00966 -32.89036 -21.86169 1.000 31.30466 489 SER B C 1
ATOM 8761 O O . SER B 1 490 ? 8.70873 -32.60259 -23.02222 1.000 34.57444 489 SER B O 1
ATOM 8764 N N . TYR B 1 491 ? 9.64233 -32.04485 -21.04483 1.000 25.56304 490 TYR B N 1
ATOM 8765 C CA . TYR B 1 491 ? 10.03613 -30.71867 -21.51569 1.000 28.56179 490 TYR B CA 1
ATOM 8766 C C . TYR B 1 491 ? 11.03472 -30.81787 -22.66034 1.000 30.89206 490 TYR B C 1
ATOM 8767 O O . TYR B 1 491 ? 11.04758 -29.97674 -23.57123 1.000 33.79312 490 TYR B O 1
ATOM 8776 N N . GLU B 1 492 ? 11.89080 -31.83343 -22.61488 1.000 29.13340 491 GLU B N 1
ATOM 8777 C CA . GLU B 1 492 ? 12.92363 -32.00244 -23.62844 1.000 28.82651 491 GLU B CA 1
ATOM 8778 C C . GLU B 1 492 ? 12.32027 -32.37716 -24.98318 1.000 32.57955 491 GLU B C 1
ATOM 8779 O O . GLU B 1 492 ? 12.69848 -31.81021 -26.01818 1.000 34.44756 491 GLU B O 1
ATOM 8785 N N . TYR B 1 493 ? 11.35591 -33.30247 -24.99256 1.000 26.32798 492 TYR B N 1
ATOM 8786 C CA . TYR B 1 493 ? 10.64548 -33.62358 -26.22746 1.000 32.25680 492 TYR B CA 1
ATOM 8787 C C . TYR B 1 493 ? 9.90605 -32.40429 -26.76919 1.000 31.62931 492 TYR B C 1
ATOM 8788 O O . TYR B 1 493 ? 9.91378 -32.14385 -27.98206 1.000 30.55003 492 TYR B O 1
ATOM 8797 N N . LEU B 1 494 ? 9.26435 -31.64096 -25.88270 1.000 31.44122 493 LEU B N 1
ATOM 8798 C CA . LEU B 1 494 ? 8.50624 -30.47239 -26.32037 1.000 29.54062 493 LEU B CA 1
ATOM 8799 C C . LEU B 1 494 ? 9.40893 -29.42943 -26.97320 1.000 36.31659 493 LEU B C 1
ATOM 8800 O O . LEU B 1 494 ? 9.07830 -28.89150 -28.03875 1.000 30.84531 493 LEU B O 1
ATOM 8805 N N . VAL B 1 495 ? 10.55886 -29.12581 -26.36122 1.000 28.86632 494 VAL B N 1
ATOM 8806 C CA . VAL B 1 495 ? 11.41409 -28.13187 -27.01008 1.000 25.21840 494 VAL B CA 1
ATOM 8807 C C . VAL B 1 495 ? 12.04744 -28.71357 -28.26563 1.000 29.87524 494 VAL B C 1
ATOM 8808 O O . VAL B 1 495 ? 12.38109 -27.97207 -29.19805 1.000 27.73226 494 VAL B O 1
ATOM 8812 N N . GLY B 1 496 ? 12.22215 -30.03480 -28.32851 1.000 29.64728 495 GLY B N 1
ATOM 8813 C CA . GLY B 1 496 ? 12.70368 -30.62676 -29.56543 1.000 29.30508 495 GLY B CA 1
ATOM 8814 C C . GLY B 1 496 ? 11.75725 -30.38918 -30.72728 1.000 34.30864 495 GLY B C 1
ATOM 8815 O O . GLY B 1 496 ? 12.16976 -29.95546 -31.80777 1.000 33.72515 495 GLY B O 1
ATOM 8816 N N . ILE B 1 497 ? 10.46738 -30.64626 -30.51912 1.000 28.31018 496 ILE B N 1
ATOM 8817 C CA . ILE B 1 497 ? 9.58675 -30.48449 -31.67059 1.000 34.29868 496 ILE B CA 1
ATOM 8818 C C . ILE B 1 497 ? 9.25130 -29.01303 -31.90183 1.000 34.05680 496 ILE B C 1
ATOM 8819 O O . ILE B 1 497 ? 9.12412 -28.58801 -33.05461 1.000 28.77130 496 ILE B O 1
ATOM 8824 N N . LEU B 1 498 ? 9.14625 -28.20526 -30.84229 1.000 28.04516 497 LEU B N 1
ATOM 8825 C CA . LEU B 1 498 ? 8.74607 -26.80787 -31.00999 1.000 29.75738 497 LEU B CA 1
ATOM 8826 C C . LEU B 1 498 ? 9.82803 -25.95430 -31.66160 1.000 34.77170 497 LEU B C 1
ATOM 8827 O O . LEU B 1 498 ? 9.50924 -24.90845 -32.23599 1.000 26.68457 497 LEU B O 1
ATOM 8832 N N . ASN B 1 499 ? 11.09198 -26.35988 -31.58648 1.000 24.63785 498 ASN B N 1
ATOM 8833 C CA . ASN B 1 499 ? 12.16824 -25.58827 -32.19061 1.000 33.37802 498 ASN B CA 1
ATOM 8834 C C . ASN B 1 499 ? 12.56209 -26.10252 -33.57428 1.000 29.94269 498 ASN B C 1
ATOM 8835 O O . ASN B 1 499 ? 13.52244 -25.59676 -34.15862 1.000 37.31036 498 ASN B O 1
ATOM 8840 N N . SER B 1 500 ? 11.84992 -27.08841 -34.10813 1.000 24.93453 499 SER B N 1
ATOM 8841 C CA . SER B 1 500 ? 12.21122 -27.65519 -35.39888 1.000 24.54974 499 SER B CA 1
ATOM 8842 C C . SER B 1 500 ? 11.77178 -26.73778 -36.54306 1.000 24.29401 499 SER B C 1
ATOM 8843 O O . SER B 1 500 ? 10.82294 -25.96314 -36.42165 1.000 28.95056 499 SER B O 1
ATOM 8846 N N . SER B 1 501 ? 12.45654 -26.87183 -37.68251 1.000 31.44393 500 SER B N 1
ATOM 8847 C CA . SER B 1 501 ? 12.07681 -26.11556 -38.87381 1.000 38.38247 500 SER B CA 1
ATOM 8848 C C . SER B 1 501 ? 10.61875 -26.36836 -39.24365 1.000 33.21503 500 SER B C 1
ATOM 8849 O O . SER B 1 501 ? 9.90112 -25.44723 -39.66754 1.000 34.81017 500 SER B O 1
ATOM 8852 N N . VAL B 1 502 ? 10.15954 -27.61072 -39.06036 1.000 29.41345 501 VAL B N 1
ATOM 8853 C CA . VAL B 1 502 ? 8.77089 -27.95077 -39.35372 1.000 31.60988 501 VAL B CA 1
ATOM 8854 C C . VAL B 1 502 ? 7.83167 -27.08167 -38.53694 1.000 33.07612 501 VAL B C 1
ATOM 8855 O O . VAL B 1 502 ? 6.91163 -26.45278 -39.07340 1.000 29.08482 501 VAL B O 1
ATOM 8859 N N . TYR B 1 503 ? 8.05846 -27.02344 -37.22521 1.000 31.46657 502 TYR B N 1
ATOM 8860 C CA . TYR B 1 503 ? 7.11017 -26.33271 -36.36696 1.000 25.37964 502 TYR B CA 1
ATOM 8861 C C . TYR B 1 503 ? 7.20195 -24.82601 -36.54115 1.000 27.99952 502 TYR B C 1
ATOM 8862 O O . TYR B 1 503 ? 6.20483 -24.11841 -36.36231 1.000 27.79520 502 TYR B O 1
ATOM 8871 N N . ASP B 1 504 ? 8.36988 -24.31954 -36.92359 1.000 21.77021 503 ASP B N 1
ATOM 8872 C CA . ASP B 1 504 ? 8.47861 -22.90290 -37.24746 1.000 24.73411 503 ASP B CA 1
ATOM 8873 C C . ASP B 1 504 ? 7.59783 -22.54798 -38.44900 1.000 31.22032 503 ASP B C 1
ATOM 8874 O O . ASP B 1 504 ? 6.77838 -21.61373 -38.39138 1.000 30.16637 503 ASP B O 1
ATOM 8879 N N . LYS B 1 505 ? 7.71297 -23.32254 -39.52960 1.000 30.03322 504 LYS B N 1
ATOM 8880 C CA . LYS B 1 505 ? 6.85765 -23.07746 -40.69310 1.000 34.47477 504 LYS B CA 1
ATOM 8881 C C . LYS B 1 505 ? 5.37842 -23.24373 -40.34093 1.000 27.93750 504 LYS B C 1
ATOM 8882 O O . LYS B 1 505 ? 4.52776 -22.43561 -40.75078 1.000 28.20224 504 LYS B O 1
ATOM 8888 N N . TYR B 1 506 ? 5.06510 -24.27012 -39.54497 1.000 34.01029 505 TYR B N 1
ATOM 8889 C CA . TYR B 1 506 ? 3.68495 -24.57063 -39.17897 1.000 27.76995 505 TYR B CA 1
ATOM 8890 C C . TYR B 1 506 ? 3.06503 -23.43283 -38.37966 1.000 30.30458 505 TYR B C 1
ATOM 8891 O O . TYR B 1 506 ? 1.95671 -22.97204 -38.68733 1.000 29.99093 505 TYR B O 1
ATOM 8900 N N . PHE B 1 507 ? 3.77476 -22.94938 -37.35759 1.000 26.97006 506 PHE B N 1
ATOM 8901 C CA . PHE B 1 507 ? 3.24337 -21.85285 -36.56040 1.000 27.73614 506 PHE B CA 1
ATOM 8902 C C . PHE B 1 507 ? 3.05533 -20.61439 -37.41334 1.000 27.97920 506 PHE B C 1
ATOM 8903 O O . PHE B 1 507 ? 2.02481 -19.93878 -37.31461 1.000 32.75892 506 PHE B O 1
ATOM 8911 N N . LYS B 1 508 ? 4.03748 -20.30421 -38.26634 1.000 29.10717 507 LYS B N 1
ATOM 8912 C CA . LYS B 1 508 ? 3.93699 -19.10253 -39.08025 1.000 28.65400 507 LYS B CA 1
ATOM 8913 C C . LYS B 1 508 ? 2.83130 -19.17913 -40.12658 1.000 33.46725 507 LYS B C 1
ATOM 8914 O O . LYS B 1 508 ? 2.45722 -18.13744 -40.67282 1.000 29.96380 507 LYS B O 1
ATOM 8920 N N . ILE B 1 509 ? 2.28839 -20.36870 -40.40929 1.000 35.94867 508 ILE B N 1
ATOM 8921 C CA . ILE B 1 509 ? 1.12129 -20.42614 -41.29628 1.000 36.25629 508 ILE B CA 1
ATOM 8922 C C . ILE B 1 509 ? 0.00885 -19.49822 -40.80135 1.000 43.41010 508 ILE B C 1
ATOM 8923 O O . ILE B 1 509 ? -0.62919 -18.79259 -41.59457 1.000 33.77406 508 ILE B O 1
ATOM 8928 N N . THR B 1 510 ? -0.24883 -19.47911 -39.49164 1.000 26.56569 509 THR B N 1
ATOM 8929 C CA . THR B 1 510 ? -1.35913 -18.69703 -38.95822 1.000 24.38419 509 THR B CA 1
ATOM 8930 C C . THR B 1 510 ? -0.95460 -17.62393 -37.95881 1.000 27.64236 509 THR B C 1
ATOM 8931 O O . THR B 1 510 ? -1.83443 -16.91123 -37.45697 1.000 25.41919 509 THR B O 1
ATOM 8935 N N . ALA B 1 511 ? 0.33360 -17.46869 -37.66504 1.000 28.99073 510 ALA B N 1
ATOM 8936 C CA . ALA B 1 511 ? 0.74841 -16.49523 -36.66489 1.000 26.76385 510 ALA B CA 1
ATOM 8937 C C . ALA B 1 511 ? 0.43269 -15.07035 -37.10882 1.000 34.72418 510 ALA B C 1
ATOM 8938 O O . ALA B 1 511 ? 0.32671 -14.75722 -38.29889 1.000 28.36877 510 ALA B O 1
ATOM 8940 N N . LYS B 1 512 ? 0.28777 -14.20144 -36.11679 1.000 28.48995 511 LYS B N 1
ATOM 8941 C CA . LYS B 1 512 ? -0.00227 -12.79036 -36.33225 1.000 27.38604 511 LYS B CA 1
ATOM 8942 C C . LYS B 1 512 ? 1.30044 -12.06855 -36.67438 1.000 29.24666 511 LYS B C 1
ATOM 8943 O O . LYS B 1 512 ? 2.17406 -11.91348 -35.82005 1.000 25.14230 511 LYS B O 1
ATOM 8949 N N . LYS B 1 513 ? 1.44127 -11.62635 -37.92516 1.000 27.67390 512 LYS B N 1
ATOM 8950 C CA . LYS B 1 513 ? 2.66510 -10.96015 -38.36705 1.000 25.40311 512 LYS B CA 1
ATOM 8951 C C . LYS B 1 513 ? 2.57231 -9.47169 -38.03789 1.000 28.72486 512 LYS B C 1
ATOM 8952 O O . LYS B 1 513 ? 1.67300 -8.78099 -38.52748 1.000 33.26128 512 LYS B O 1
ATOM 8958 N N . MET B 1 514 ? 3.49760 -8.97876 -37.20860 1.000 23.41559 513 MET B N 1
ATOM 8959 C CA . MET B 1 514 ? 3.38821 -7.66424 -36.57364 1.000 25.08601 513 MET B CA 1
ATOM 8960 C C . MET B 1 514 ? 4.15556 -6.57483 -37.30855 1.000 29.16865 513 MET B C 1
ATOM 8961 O O . MET B 1 514 ? 3.63219 -5.47571 -37.53246 1.000 28.31393 513 MET B O 1
ATOM 8966 N N . SER B 1 515 ? 5.40968 -6.85729 -37.63366 1.000 23.76491 514 SER B N 1
ATOM 8967 C CA . SER B 1 515 ? 6.32308 -5.93516 -38.27769 1.000 32.94993 514 SER B CA 1
ATOM 8968 C C . SER B 1 515 ? 7.34884 -6.78674 -39.00762 1.000 30.17745 514 SER B C 1
ATOM 8969 O O . SER B 1 515 ? 7.30025 -8.01886 -38.95424 1.000 28.72159 514 SER B O 1
ATOM 8972 N N . LYS B 1 516 ? 8.28624 -6.12744 -39.67937 1.000 33.88498 515 LYS B N 1
ATOM 8973 C CA . LYS B 1 516 ? 9.29077 -6.84032 -40.46083 1.000 32.10310 515 LYS B CA 1
ATOM 8974 C C . LYS B 1 516 ? 10.04235 -7.82674 -39.57707 1.000 37.13983 515 LYS B C 1
ATOM 8975 O O . LYS B 1 516 ? 10.62774 -7.43524 -38.56295 1.000 31.74362 515 LYS B O 1
ATOM 8981 N N . ASN B 1 517 ? 9.99261 -9.11071 -39.95295 1.000 33.69011 516 ASN B N 1
ATOM 8982 C CA . ASN B 1 517 ? 10.65334 -10.20110 -39.22739 1.000 42.32756 516 ASN B CA 1
ATOM 8983 C C . ASN B 1 517 ? 10.12963 -10.37664 -37.79814 1.000 35.68013 516 ASN B C 1
ATOM 8984 O O . ASN B 1 517 ? 10.83613 -10.91422 -36.94444 1.000 28.22944 516 ASN B O 1
ATOM 8989 N N . ILE B 1 518 ? 8.90372 -9.95197 -37.49252 1.000 23.22626 517 ILE B N 1
ATOM 8990 C CA . ILE B 1 518 ? 8.36578 -10.13531 -36.14194 1.000 23.34148 517 ILE B CA 1
ATOM 8991 C C . ILE B 1 518 ? 6.96522 -10.72258 -36.23087 1.000 27.50090 517 ILE B C 1
ATOM 8992 O O . ILE B 1 518 ? 6.08012 -10.13312 -36.86399 1.000 25.15940 517 ILE B O 1
ATOM 8997 N N . TYR B 1 519 ? 6.76472 -11.87276 -35.58613 1.000 21.10107 518 TYR B N 1
ATOM 8998 C CA . TYR B 1 519 ? 5.44872 -12.43369 -35.31017 1.000 22.01667 518 TYR B CA 1
ATOM 8999 C C . TYR B 1 519 ? 5.14946 -12.32269 -33.82211 1.000 25.15496 518 TYR B C 1
ATOM 9000 O O . TYR B 1 519 ? 6.06272 -12.32405 -32.99670 1.000 23.99699 518 TYR B O 1
ATOM 9009 N N . ASP B 1 520 ? 3.86445 -12.23466 -33.47888 1.000 24.44742 519 ASP B N 1
ATOM 9010 C CA . ASP B 1 520 ? 3.46787 -12.40285 -32.08568 1.000 31.25564 519 ASP B CA 1
ATOM 9011 C C . ASP B 1 520 ? 3.57660 -13.87338 -31.70850 1.000 24.75672 519 ASP B C 1
ATOM 9012 O O . ASP B 1 520 ? 3.07580 -14.74191 -32.42797 1.000 26.81507 519 ASP B O 1
ATOM 9017 N N . TYR B 1 521 ? 4.23318 -14.15752 -30.58624 1.000 22.85035 520 TYR B N 1
ATOM 9018 C CA . TYR B 1 521 ? 4.16009 -15.46767 -29.95307 1.000 23.87972 520 TYR B CA 1
ATOM 9019 C C . TYR B 1 521 ? 3.42342 -15.28009 -28.62935 1.000 25.02068 520 TYR B C 1
ATOM 9020 O O . TYR B 1 521 ? 4.02855 -15.16177 -27.56386 1.000 24.48108 520 TYR B O 1
ATOM 9029 N N . TYR B 1 522 ? 2.10334 -15.27812 -28.70476 1.000 24.36722 521 TYR B N 1
ATOM 9030 C CA . TYR B 1 522 ? 1.22151 -15.13435 -27.55916 1.000 28.79476 521 TYR B CA 1
ATOM 9031 C C . TYR B 1 522 ? 0.42709 -16.41314 -27.37069 1.000 26.90691 521 TYR B C 1
ATOM 9032 O O . TYR B 1 522 ? 0.16557 -17.13432 -28.34209 1.000 20.80100 521 TYR B O 1
ATOM 9041 N N . PRO B 1 523 ? -0.00496 -16.69152 -26.13629 1.000 24.64546 522 PRO B N 1
ATOM 9042 C CA . PRO B 1 523 ? -0.78756 -17.90572 -25.87341 1.000 18.53902 522 PRO B CA 1
ATOM 9043 C C . PRO B 1 523 ? -1.99608 -18.07299 -26.75966 1.000 21.51819 522 PRO B C 1
ATOM 9044 O O . PRO B 1 523 ? -2.31760 -19.21764 -27.10636 1.000 28.03025 522 PRO B O 1
ATOM 9048 N N . ASN B 1 524 ? -2.67393 -16.98664 -27.14927 1.000 21.69969 523 ASN B N 1
ATOM 9049 C CA . ASN B 1 524 ? -3.89571 -17.15774 -27.92373 1.000 23.20141 523 ASN B CA 1
ATOM 9050 C C . ASN B 1 524 ? -3.62185 -17.85973 -29.24719 1.000 23.38559 523 ASN B C 1
ATOM 9051 O O . ASN B 1 524 ? -4.54724 -18.41903 -29.83635 1.000 29.11786 523 ASN B O 1
ATOM 9056 N N . LYS B 1 525 ? -2.37533 -17.88322 -29.70324 1.000 19.42445 524 LYS B N 1
ATOM 9057 C CA . LYS B 1 525 ? -2.00672 -18.73800 -30.82257 1.000 16.52684 524 LYS B CA 1
ATOM 9058 C C . LYS B 1 525 ? -1.04007 -19.85000 -30.44444 1.000 28.56515 524 LYS B C 1
ATOM 9059 O O . LYS B 1 525 ? -1.18431 -20.97549 -30.93628 1.000 18.12616 524 LYS B O 1
ATOM 9065 N N . VAL B 1 526 ? -0.07356 -19.58204 -29.56329 1.000 19.69949 525 VAL B N 1
ATOM 9066 C CA . VAL B 1 526 ? 0.91356 -20.60666 -29.21922 1.000 21.12118 525 VAL B CA 1
ATOM 9067 C C . VAL B 1 526 ? 0.23514 -21.82490 -28.59548 1.000 26.41887 525 VAL B C 1
ATOM 9068 O O . VAL B 1 526 ? 0.58112 -22.97207 -28.90446 1.000 27.49369 525 VAL B O 1
ATOM 9072 N N . MET B 1 527 ? -0.75669 -21.60618 -27.73283 1.000 24.50952 526 MET B N 1
ATOM 9073 C CA . MET B 1 527 ? -1.39231 -22.74343 -27.07482 1.000 27.61243 526 MET B CA 1
ATOM 9074 C C . MET B 1 527 ? -2.30018 -23.54871 -28.00245 1.000 32.72740 526 MET B C 1
ATOM 9075 O O . MET B 1 527 ? -2.78835 -24.60525 -27.59665 1.000 34.02881 526 MET B O 1
ATOM 9080 N N . LYS B 1 528 ? -2.56348 -23.07842 -29.21381 1.000 28.79232 527 LYS B N 1
ATOM 9081 C CA . LYS B 1 528 ? -3.28115 -23.88826 -30.18651 1.000 25.52029 527 LYS B CA 1
ATOM 9082 C C . LYS B 1 528 ? -2.34827 -24.69608 -31.07332 1.000 34.56220 527 LYS B C 1
ATOM 9083 O O . LYS B 1 528 ? -2.82679 -25.51798 -31.86792 1.000 30.05952 527 LYS B O 1
ATOM 9089 N N . ILE B 1 529 ? -1.03455 -24.49346 -30.94657 1.000 24.70944 528 ILE B N 1
ATOM 9090 C CA . ILE B 1 529 ? -0.07939 -25.35832 -31.62825 1.000 29.86912 528 ILE B CA 1
ATOM 9091 C C . ILE B 1 529 ? -0.39094 -26.79482 -31.26404 1.000 34.51024 528 ILE B C 1
ATOM 9092 O O . ILE B 1 529 ? -0.62806 -27.11362 -30.09323 1.000 28.58969 528 ILE B O 1
ATOM 9097 N N . ARG B 1 530 ? -0.42608 -27.66736 -32.26634 1.000 32.95036 529 ARG B N 1
ATOM 9098 C CA . ARG B 1 530 ? -0.80171 -29.05332 -32.04525 1.000 26.70258 529 ARG B CA 1
ATOM 9099 C C . ARG B 1 530 ? 0.43561 -29.94043 -31.97002 1.000 29.12226 529 ARG B C 1
ATOM 9100 O O . ARG B 1 530 ? 1.42907 -29.70434 -32.66360 1.000 31.31605 529 ARG B O 1
ATOM 9108 N N . ILE B 1 531 ? 0.35559 -30.97056 -31.12200 1.000 35.81658 530 ILE B N 1
ATOM 9109 C CA . ILE B 1 531 ? 1.47549 -31.81471 -30.71557 1.000 29.94374 530 ILE B CA 1
ATOM 9110 C C . ILE B 1 531 ? 1.13629 -33.26786 -31.01719 1.000 34.67071 530 ILE B C 1
ATOM 9111 O O . ILE B 1 531 ? -0.03075 -33.66921 -30.96824 1.000 34.69447 530 ILE B O 1
ATOM 9116 N N . PHE B 1 532 ? 2.16553 -34.06617 -31.30653 1.000 33.19048 531 PHE B N 1
ATOM 9117 C CA . PHE B 1 532 ? 1.99565 -35.47859 -31.62248 1.000 34.10421 531 PHE B CA 1
ATOM 9118 C C . PHE B 1 532 ? 2.89711 -36.33489 -30.74158 1.000 37.19512 531 PHE B C 1
ATOM 9119 O O . PHE B 1 532 ? 3.90735 -35.86808 -30.20991 1.000 36.94030 531 PHE B O 1
ATOM 9127 N N A ARG B 1 533 ? 2.49716 -37.59165 -30.56799 0.500 38.50977 532 ARG B N 1
ATOM 9128 N N B ARG B 1 533 ? 2.54156 -37.61454 -30.62712 0.500 38.53007 532 ARG B N 1
ATOM 9129 C CA A ARG B 1 533 ? 3.31902 -38.58328 -29.89011 0.500 38.36537 532 ARG B CA 1
ATOM 9130 C CA B ARG B 1 533 ? 3.32795 -38.58161 -29.86668 0.500 38.33463 532 ARG B CA 1
ATOM 9131 C C A ARG B 1 533 ? 3.25127 -39.87223 -30.68981 0.500 40.91529 532 ARG B C 1
ATOM 9132 C C B ARG B 1 533 ? 3.26330 -39.92716 -30.57510 0.500 40.96342 532 ARG B C 1
ATOM 9133 O O A ARG B 1 533 ? 2.15689 -40.35234 -30.99943 0.500 45.02583 532 ARG B O 1
ATOM 9134 O O B ARG B 1 533 ? 2.18069 -40.50540 -30.70654 0.500 44.67166 532 ARG B O 1
ATOM 9149 N N . ASP B 1 534 ? 4.40875 -40.42413 -31.02995 1.000 40.27397 533 ASP B N 1
ATOM 9150 C CA . ASP B 1 534 ? 4.44696 -41.65674 -31.81563 1.000 37.78730 533 ASP B CA 1
ATOM 9151 C C . ASP B 1 534 ? 5.76668 -42.37462 -31.55398 1.000 45.59654 533 ASP B C 1
ATOM 9152 O O . ASP B 1 534 ? 6.47105 -42.07289 -30.58559 1.000 43.28832 533 ASP B O 1
ATOM 9157 N N . ASN B 1 535 ? 6.09849 -43.33213 -32.42605 1.000 41.83843 534 ASN B N 1
ATOM 9158 C CA . ASN B 1 535 ? 7.25896 -44.19770 -32.24140 1.000 52.62971 534 ASN B CA 1
ATOM 9159 C C . ASN B 1 535 ? 8.59152 -43.47353 -32.37756 1.000 37.80281 534 ASN B C 1
ATOM 9160 O O . ASN B 1 535 ? 9.61821 -44.03184 -31.97743 1.000 50.51230 534 ASN B O 1
ATOM 9165 N N . ASN B 1 536 ? 8.60686 -42.25705 -32.90562 1.000 38.95737 535 ASN B N 1
ATOM 9166 C CA . ASN B 1 536 ? 9.81938 -41.45413 -32.94456 1.000 44.06155 535 ASN B CA 1
ATOM 9167 C C . ASN B 1 536 ? 10.05440 -40.66980 -31.65702 1.000 46.19556 535 ASN B C 1
ATOM 9168 O O . ASN B 1 536 ? 11.00340 -39.88035 -31.59914 1.000 41.34233 535 ASN B O 1
ATOM 9173 N N . TYR B 1 537 ? 9.21594 -40.85902 -30.63285 1.000 44.45697 536 TYR B N 1
ATOM 9174 C CA . TYR B 1 537 ? 9.30416 -40.02597 -29.43389 1.000 38.89914 536 TYR B CA 1
ATOM 9175 C C . TYR B 1 537 ? 10.68105 -40.12227 -28.79203 1.000 32.30522 536 TYR B C 1
ATOM 9176 O O . TYR B 1 537 ? 11.33137 -39.10146 -28.53314 1.000 38.67290 536 TYR B O 1
ATOM 9185 N N . GLU B 1 538 ? 11.14685 -41.34706 -28.53724 1.000 41.70948 537 GLU B N 1
ATOM 9186 C CA . GLU B 1 538 ? 12.36608 -41.51886 -27.75822 1.000 39.56917 537 GLU B CA 1
ATOM 9187 C C . GLU B 1 538 ? 13.57468 -40.92868 -28.47372 1.000 47.40210 537 GLU B C 1
ATOM 9188 O O . GLU B 1 538 ? 14.44145 -40.31850 -27.83772 1.000 39.01092 537 GLU B O 1
ATOM 9194 N N . GLU B 1 539 ? 13.65649 -41.10047 -29.79636 1.000 41.74658 538 GLU B N 1
ATOM 9195 C CA . GLU B 1 539 ? 14.80806 -40.57119 -30.52051 1.000 45.98791 538 GLU B CA 1
ATOM 9196 C C . GLU B 1 539 ? 14.79051 -39.04590 -30.55055 1.000 42.64602 538 GLU B C 1
ATOM 9197 O O . GLU B 1 539 ? 15.83557 -38.40566 -30.37730 1.000 47.07019 538 GLU B O 1
ATOM 9203 N N . ILE B 1 540 ? 13.61447 -38.44687 -30.76128 1.000 32.80559 539 ILE B N 1
ATOM 9204 C CA . ILE B 1 540 ? 13.50547 -36.99219 -30.73607 1.000 39.56687 539 ILE B CA 1
ATOM 9205 C C . ILE B 1 540 ? 13.93360 -36.46046 -29.37760 1.000 39.01190 539 ILE B C 1
ATOM 9206 O O . ILE B 1 540 ? 14.66659 -35.46295 -29.27803 1.000 35.68490 539 ILE B O 1
ATOM 9211 N N . GLU B 1 541 ? 13.47773 -37.11566 -28.31089 1.000 37.90562 540 GLU B N 1
ATOM 9212 C CA . GLU B 1 541 ? 13.84316 -36.68475 -26.96754 1.000 32.73286 540 GLU B CA 1
ATOM 9213 C C . GLU B 1 541 ? 15.34137 -36.82869 -26.72755 1.000 42.22881 540 GLU B C 1
ATOM 9214 O O . GLU B 1 541 ? 15.96863 -35.94052 -26.13936 1.000 46.74256 540 GLU B O 1
ATOM 9220 N N . ASN B 1 542 ? 15.93479 -37.93724 -27.17773 1.000 40.63765 541 ASN B N 1
ATOM 9221 C CA A ASN B 1 542 ? 17.36952 -38.13435 -26.98912 0.500 41.48527 541 ASN B CA 1
ATOM 9222 C CA B ASN B 1 542 ? 17.36671 -38.12727 -26.97899 0.500 41.48353 541 ASN B CA 1
ATOM 9223 C C . ASN B 1 542 ? 18.16985 -37.06101 -27.71285 1.000 43.27461 541 ASN B C 1
ATOM 9224 O O . ASN B 1 542 ? 19.15232 -36.53883 -27.17342 1.000 44.96505 541 ASN B O 1
ATOM 9233 N N . LEU B 1 543 ? 17.76557 -36.72019 -28.94242 1.000 39.59906 542 LEU B N 1
ATOM 9234 C CA . LEU B 1 543 ? 18.46818 -35.67502 -29.68472 1.000 33.38423 542 LEU B CA 1
ATOM 9235 C C . LEU B 1 543 ? 18.34016 -34.33087 -28.98800 1.000 35.30001 542 LEU B C 1
ATOM 9236 O O . LEU B 1 543 ? 19.31452 -33.57371 -28.89406 1.000 36.67120 542 LEU B O 1
ATOM 9241 N N . SER B 1 544 ? 17.14039 -34.01337 -28.50057 1.000 29.02890 543 SER B N 1
ATOM 9242 C CA . SER B 1 544 ? 16.95550 -32.77071 -27.76411 1.000 33.69238 543 SER B CA 1
ATOM 9243 C C . SER B 1 544 ? 17.84658 -32.73013 -26.52510 1.000 30.78425 543 SER B C 1
ATOM 9244 O O . SER B 1 544 ? 18.48304 -31.70828 -26.23815 1.000 32.34455 543 SER B O 1
ATOM 9247 N N . LYS B 1 545 ? 17.92291 -33.84447 -25.79562 1.000 33.78308 544 LYS B N 1
ATOM 9248 C CA . LYS B 1 545 ? 18.79234 -33.91774 -24.62248 1.000 35.01875 544 LYS B CA 1
ATOM 9249 C C . LYS B 1 545 ? 20.26054 -33.73305 -24.99619 1.000 39.61124 544 LYS B C 1
ATOM 9250 O O . LYS B 1 545 ? 21.01069 -33.06120 -24.27752 1.000 36.09950 544 LYS B O 1
ATOM 9256 N N . GLN B 1 546 ? 20.69672 -34.34186 -26.10427 1.000 30.81446 545 GLN B N 1
ATOM 9257 C CA . GLN B 1 546 ? 22.07438 -34.15477 -26.55067 1.000 35.46041 545 GLN B CA 1
ATOM 9258 C C . GLN B 1 546 ? 22.35288 -32.69229 -26.86215 1.000 33.98482 545 GLN B C 1
ATOM 9259 O O . GLN B 1 546 ? 23.40426 -32.15322 -26.48816 1.000 36.55683 545 GLN B O 1
ATOM 9265 N N . ILE B 1 547 ? 21.42586 -32.04111 -27.56618 1.000 33.45919 546 ILE B N 1
ATOM 9266 C CA . ILE B 1 547 ? 21.60425 -30.63730 -27.91795 1.000 34.14955 546 ILE B CA 1
ATOM 9267 C C . ILE B 1 547 ? 21.70082 -29.78663 -26.66104 1.000 37.97262 546 ILE B C 1
ATOM 9268 O O . ILE B 1 547 ? 22.57397 -28.91765 -26.54604 1.000 33.70512 546 ILE B O 1
ATOM 9273 N N . ILE B 1 548 ? 20.81262 -30.03152 -25.69555 1.000 31.38335 547 ILE B N 1
ATOM 9274 C CA . ILE B 1 548 ? 20.84775 -29.28472 -24.44048 1.000 34.62289 547 ILE B CA 1
ATOM 9275 C C . ILE B 1 548 ? 22.18023 -29.49739 -23.73399 1.000 28.33533 547 ILE B C 1
ATOM 9276 O O . ILE B 1 548 ? 22.78325 -28.55298 -23.21023 1.000 34.56996 547 ILE B O 1
ATOM 9281 N N . SER B 1 549 ? 22.67026 -30.73488 -23.72573 1.000 35.98704 548 SER B N 1
ATOM 9282 C CA . SER B 1 549 ? 23.93735 -31.03126 -23.06366 1.000 33.24776 548 SER B CA 1
ATOM 9283 C C . SER B 1 549 ? 25.10207 -30.32212 -23.74426 1.000 45.30529 548 SER B C 1
ATOM 9284 O O . SER B 1 549 ? 26.05918 -29.90393 -23.08028 1.000 35.57006 548 SER B O 1
ATOM 9287 N N . ILE B 1 550 ? 25.05761 -30.20962 -25.07364 1.000 34.91917 549 ILE B N 1
ATOM 9288 C CA . ILE B 1 550 ? 26.11868 -29.50123 -25.78300 1.000 40.03340 549 ILE B CA 1
ATOM 9289 C C . ILE B 1 550 ? 26.04860 -28.00985 -25.49043 1.000 31.13996 549 ILE B C 1
ATOM 9290 O O . ILE B 1 550 ? 27.06811 -27.36990 -25.20695 1.000 34.50360 549 ILE B O 1
ATOM 9295 N N . LEU B 1 551 ? 24.84380 -27.43936 -25.54397 1.000 29.80047 550 LEU B N 1
ATOM 9296 C CA . LEU B 1 551 ? 24.67288 -26.00397 -25.35931 1.000 29.02705 550 LEU B CA 1
ATOM 9297 C C . LEU B 1 551 ? 25.07160 -25.56129 -23.96104 1.000 38.81456 550 LEU B C 1
ATOM 9298 O O . LEU B 1 551 ? 25.44348 -24.40028 -23.76701 1.000 33.46744 550 LEU B O 1
ATOM 9303 N N . LEU B 1 552 ? 24.99126 -26.45582 -22.98010 1.000 39.73202 551 LEU B N 1
ATOM 9304 C CA . LEU B 1 552 ? 25.35882 -26.13906 -21.60455 1.000 44.22670 551 LEU B CA 1
ATOM 9305 C C . LEU B 1 552 ? 26.81942 -26.43639 -21.29462 1.000 34.84267 551 LEU B C 1
ATOM 9306 O O . LEU B 1 552 ? 27.26215 -26.19187 -20.16725 1.000 33.78853 551 LEU B O 1
ATOM 9311 N N . ASN B 1 553 ? 27.57502 -26.95103 -22.25912 1.000 35.56220 552 ASN B N 1
ATOM 9312 C CA . ASN B 1 553 ? 28.92882 -27.40825 -22.00074 1.000 34.65425 552 ASN B CA 1
ATOM 9313 C C . ASN B 1 553 ? 29.91947 -26.23981 -22.04574 1.000 46.39892 552 ASN B C 1
ATOM 9314 O O . ASN B 1 553 ? 29.62271 -25.15237 -22.54468 1.000 43.06791 552 ASN B O 1
ATOM 9319 N N . LYS B 1 554 ? 31.12480 -26.48430 -21.51991 1.000 44.94629 553 LYS B N 1
ATOM 9320 C CA . LYS B 1 554 ? 32.12943 -25.42683 -21.43949 1.000 47.24184 553 LYS B CA 1
ATOM 9321 C C . LYS B 1 554 ? 32.50765 -24.90263 -22.82288 1.000 65.35413 553 LYS B C 1
ATOM 9322 O O . LYS B 1 554 ? 32.65007 -23.68918 -23.01683 1.000 67.72685 553 LYS B O 1
ATOM 9328 N N . SER B 1 555 ? 32.68207 -25.79509 -23.79240 1.000 50.80401 554 SER B N 1
ATOM 9329 C CA . SER B 1 555 ? 32.87674 -25.41462 -25.18533 1.000 60.91140 554 SER B CA 1
ATOM 9330 C C . SER B 1 555 ? 31.67517 -25.88042 -25.99347 1.000 55.79081 554 SER B C 1
ATOM 9331 O O . SER B 1 555 ? 31.30045 -27.05605 -25.93007 1.000 59.90685 554 SER B O 1
ATOM 9334 N N . ILE B 1 556 ? 31.07257 -24.96537 -26.74657 1.000 63.37623 555 ILE B N 1
ATOM 9335 C CA . ILE B 1 556 ? 29.90153 -25.27285 -27.56041 1.000 62.97268 555 ILE B CA 1
ATOM 9336 C C . ILE B 1 556 ? 30.36383 -25.59796 -28.97437 1.000 65.31287 555 ILE B C 1
ATOM 9337 O O . ILE B 1 556 ? 31.13322 -24.83943 -29.57835 1.000 59.72531 555 ILE B O 1
ATOM 9342 N N . ASP B 1 557 ? 29.90850 -26.73368 -29.49364 1.000 65.53762 556 ASP B N 1
ATOM 9343 C CA . ASP B 1 557 ? 30.21725 -27.17440 -30.85188 1.000 61.43250 556 ASP B CA 1
ATOM 9344 C C . ASP B 1 557 ? 28.97509 -26.93165 -31.70461 1.000 63.04178 556 ASP B C 1
ATOM 9345 O O . ASP B 1 557 ? 28.07781 -27.77541 -31.76985 1.000 66.50914 556 ASP B O 1
ATOM 9350 N N . LYS B 1 558 ? 28.92964 -25.77637 -32.37020 1.000 57.96621 557 LYS B N 1
ATOM 9351 C CA . LYS B 1 558 ? 27.73836 -25.41633 -33.13475 1.000 73.94941 557 LYS B CA 1
ATOM 9352 C C . LYS B 1 558 ? 27.49214 -26.37841 -34.29341 1.000 64.31812 557 LYS B C 1
ATOM 9353 O O . LYS B 1 558 ? 26.33367 -26.62973 -34.64976 1.000 51.55210 557 LYS B O 1
ATOM 9359 N N . GLY B 1 559 ? 28.55635 -26.93341 -34.88080 1.000 57.18276 558 GLY B N 1
ATOM 9360 C CA . GLY B 1 559 ? 28.37875 -27.86896 -35.98135 1.000 57.73504 558 GLY B CA 1
ATOM 9361 C C . GLY B 1 559 ? 27.70772 -29.16077 -35.55404 1.000 58.38016 558 GLY B C 1
ATOM 9362 O O . GLY B 1 559 ? 26.82754 -29.67888 -36.25493 1.000 57.11532 558 GLY B O 1
ATOM 9363 N N . LYS B 1 560 ? 28.11333 -29.70114 -34.39917 1.000 54.82261 559 LYS B N 1
ATOM 9364 C CA . LYS B 1 560 ? 27.46924 -30.90559 -33.88738 1.000 55.90481 559 LYS B CA 1
ATOM 9365 C C . LYS B 1 560 ? 26.00281 -30.64092 -33.57817 1.000 40.46285 559 LYS B C 1
ATOM 9366 O O . LYS B 1 560 ? 25.13394 -31.46696 -33.89888 1.000 47.18504 559 LYS B O 1
ATOM 9368 N N . VAL B 1 561 ? 25.70548 -29.48061 -32.97657 1.000 44.04862 560 VAL B N 1
ATOM 9369 C CA . VAL B 1 561 ? 24.31641 -29.12320 -32.69819 1.000 35.95346 560 VAL B CA 1
ATOM 9370 C C . VAL B 1 561 ? 23.52122 -29.06304 -33.99160 1.000 41.42750 560 VAL B C 1
ATOM 9371 O O . VAL B 1 561 ? 22.38884 -29.55145 -34.05995 1.000 45.55346 560 VAL B O 1
ATOM 9375 N N . GLU B 1 562 ? 24.09460 -28.45560 -35.03448 1.000 47.90284 561 GLU B N 1
ATOM 9376 C CA . GLU B 1 562 ? 23.36523 -28.32089 -36.29181 1.000 50.56316 561 GLU B CA 1
ATOM 9377 C C . GLU B 1 562 ? 23.08491 -29.68360 -36.90764 1.000 43.80773 561 GLU B C 1
ATOM 9378 O O . GLU B 1 562 ? 21.99398 -29.91798 -37.44020 1.000 43.27330 561 GLU B O 1
ATOM 9384 N N . LYS B 1 563 ? 24.05522 -30.59859 -36.84033 1.000 37.21291 562 LYS B N 1
ATOM 9385 C CA . LYS B 1 563 ? 23.82892 -31.94511 -37.36549 1.000 46.55756 562 LYS B CA 1
ATOM 9386 C C . LYS B 1 563 ? 22.70497 -32.65259 -36.61130 1.000 55.74276 562 LYS B C 1
ATOM 9387 O O . LYS B 1 563 ? 21.80638 -33.25509 -37.22251 1.000 41.87530 562 LYS B O 1
ATOM 9393 N N . LEU B 1 564 ? 22.72586 -32.56750 -35.27481 1.000 43.15258 563 LEU B N 1
ATOM 9394 C CA . LEU B 1 564 ? 21.65447 -33.16837 -34.48264 1.000 40.42969 563 LEU B CA 1
ATOM 9395 C C . LEU B 1 564 ? 20.30735 -32.52867 -34.80099 1.000 42.01541 563 LEU B C 1
ATOM 9396 O O . LEU B 1 564 ? 19.27732 -33.21496 -34.85809 1.000 42.24721 563 LEU B O 1
ATOM 9401 N N . GLN B 1 565 ? 20.29596 -31.21075 -35.00679 1.000 39.13426 564 GLN B N 1
ATOM 9402 C CA . GLN B 1 565 ? 19.05494 -30.51167 -35.31574 1.000 43.08429 564 GLN B CA 1
ATOM 9403 C C . GLN B 1 565 ? 18.49409 -30.95782 -36.65609 1.000 43.42807 564 GLN B C 1
ATOM 9404 O O . GLN B 1 565 ? 17.27879 -31.11668 -36.80831 1.000 37.04718 564 GLN B O 1
ATOM 9410 N N . ILE B 1 566 ? 19.36368 -31.14100 -37.64747 1.000 40.51146 565 ILE B N 1
ATOM 9411 C CA . ILE B 1 566 ? 18.90286 -31.61235 -38.95069 1.000 46.47574 565 ILE B CA 1
ATOM 9412 C C . ILE B 1 566 ? 18.32208 -33.01524 -38.82968 1.000 50.14551 565 ILE B C 1
ATOM 9413 O O . ILE B 1 566 ? 17.25295 -33.31323 -39.38835 1.000 46.67306 565 ILE B O 1
ATOM 9418 N N . LYS B 1 567 ? 18.99446 -33.88853 -38.06700 1.000 34.70472 566 LYS B N 1
ATOM 9419 C CA . LYS B 1 567 ? 18.46291 -35.23608 -37.86013 1.000 50.60602 566 LYS B CA 1
ATOM 9420 C C . LYS B 1 567 ? 17.09017 -35.19319 -37.19290 1.000 38.71201 566 LYS B C 1
ATOM 9421 O O . LYS B 1 567 ? 16.18233 -35.95801 -37.55577 1.000 45.09512 566 LYS B O 1
ATOM 9427 N N . MET B 1 568 ? 16.91346 -34.28731 -36.22820 1.000 45.44244 567 MET B N 1
ATOM 9428 C CA . MET B 1 568 ? 15.62160 -34.15690 -35.56081 1.000 40.69941 567 MET B CA 1
ATOM 9429 C C . MET B 1 568 ? 14.55125 -33.60239 -36.49349 1.000 30.67483 567 MET B C 1
ATOM 9430 O O . MET B 1 568 ? 13.39851 -34.05257 -36.45761 1.000 42.02778 567 MET B O 1
ATOM 9435 N N . ASP B 1 569 ? 14.89778 -32.59579 -37.30300 1.000 36.50301 568 ASP B N 1
ATOM 9436 C CA . ASP B 1 569 ? 13.94289 -32.06462 -38.27177 1.000 43.30324 568 ASP B CA 1
ATOM 9437 C C . ASP B 1 569 ? 13.43818 -33.17200 -39.17709 1.000 46.59857 568 ASP B C 1
ATOM 9438 O O . ASP B 1 569 ? 12.23503 -33.26942 -39.45257 1.000 40.50998 568 ASP B O 1
ATOM 9443 N N . ASN B 1 570 ? 14.35419 -34.01568 -39.65144 1.000 42.49570 569 ASN B N 1
ATOM 9444 C CA . ASN B 1 570 ? 13.96464 -35.09688 -40.54766 1.000 35.31932 569 ASN B CA 1
ATOM 9445 C C . ASN B 1 570 ? 13.10019 -36.13186 -39.83751 1.000 51.58034 569 ASN B C 1
ATOM 9446 O O . ASN B 1 570 ? 12.15122 -36.66117 -40.43034 1.000 43.87454 569 ASN B O 1
ATOM 9451 N N . LEU B 1 571 ? 13.40310 -36.43306 -38.56780 1.000 43.95631 570 LEU B N 1
ATOM 9452 C CA . LEU B 1 571 ? 12.53133 -37.33133 -37.80953 1.000 49.05334 570 LEU B CA 1
ATOM 9453 C C . LEU B 1 571 ? 11.11711 -36.77217 -37.69985 1.000 36.14936 570 LEU B C 1
ATOM 9454 O O . LEU B 1 571 ? 10.13034 -37.50291 -37.87031 1.000 41.73141 570 LEU B O 1
ATOM 9459 N N . ILE B 1 572 ? 10.99861 -35.47892 -37.40613 1.000 38.13210 571 ILE B N 1
ATOM 9460 C CA . ILE B 1 572 ? 9.67566 -34.88501 -37.25317 1.000 36.23065 571 ILE B CA 1
ATOM 9461 C C . ILE B 1 572 ? 8.94255 -34.86470 -38.58960 1.000 38.44307 571 ILE B C 1
ATOM 9462 O O . ILE B 1 572 ? 7.72634 -35.08863 -38.65154 1.000 44.32852 571 ILE B O 1
ATOM 9467 N N . MET B 1 573 ? 9.66944 -34.62845 -39.68249 1.000 37.60039 572 MET B N 1
ATOM 9468 C CA . MET B 1 573 ? 9.05115 -34.71409 -41.00391 1.000 41.50183 572 MET B CA 1
ATOM 9469 C C . MET B 1 573 ? 8.53793 -36.12168 -41.28633 1.000 47.32822 572 MET B C 1
ATOM 9470 O O . MET B 1 573 ? 7.43749 -36.29088 -41.82325 1.000 49.32276 572 MET B O 1
ATOM 9475 N N . ASP B 1 574 ? 9.31429 -37.14531 -40.92345 1.000 43.85530 573 ASP B N 1
ATOM 9476 C CA . ASP B 1 574 ? 8.83252 -38.51651 -41.06958 1.000 54.33807 573 ASP B CA 1
ATOM 9477 C C . ASP B 1 574 ? 7.54818 -38.72901 -40.27764 1.000 53.23300 573 ASP B C 1
ATOM 9478 O O . ASP B 1 574 ? 6.56717 -39.28109 -40.79155 1.000 52.09509 573 ASP B O 1
ATOM 9483 N N . SER B 1 575 ? 7.53455 -38.27883 -39.02235 1.000 44.69360 574 SER B N 1
ATOM 9484 C CA . SER B 1 575 ? 6.36583 -38.49076 -38.17502 1.000 36.52360 574 SER B CA 1
ATOM 9485 C C . SER B 1 575 ? 5.13031 -37.79338 -38.73473 1.000 43.43826 574 SER B C 1
ATOM 9486 O O . SER B 1 575 ? 4.02153 -38.33418 -38.66812 1.000 52.20473 574 SER B O 1
ATOM 9489 N N . LEU B 1 576 ? 5.28908 -36.58385 -39.26627 1.000 43.30084 575 LEU B N 1
ATOM 9490 C CA . LEU B 1 576 ? 4.13046 -35.83528 -39.73814 1.000 39.92783 575 LEU B CA 1
ATOM 9491 C C . LEU B 1 576 ? 3.74315 -36.15851 -41.17886 1.000 55.93474 575 LEU B C 1
ATOM 9492 O O . LEU B 1 576 ? 2.68942 -35.70371 -41.63627 1.000 50.90473 575 LEU B O 1
ATOM 9497 N N . GLY B 1 577 ? 4.53922 -36.94765 -41.89108 1.000 40.19497 576 GLY B N 1
ATOM 9498 C CA . GLY B 1 577 ? 4.24359 -37.23747 -43.28617 1.000 56.52951 576 GLY B CA 1
ATOM 9499 C C . GLY B 1 577 ? 4.35923 -36.04054 -44.20416 1.000 51.04219 576 GLY B C 1
ATOM 9500 O O . GLY B 1 577 ? 3.48995 -35.83509 -45.06170 1.000 55.43276 576 GLY B O 1
ATOM 9501 N N . ILE B 1 578 ? 5.41352 -35.24459 -44.04570 1.000 49.64106 577 ILE B N 1
ATOM 9502 C CA . ILE B 1 578 ? 5.60181 -34.03477 -44.84058 1.000 57.44107 577 ILE B CA 1
ATOM 9503 C C . ILE B 1 578 ? 6.64155 -34.25123 -45.93250 1.000 55.03484 577 ILE B C 1
ATOM 9504 O O . ILE B 1 578 ? 7.82666 -34.42721 -45.64479 1.000 66.45350 577 ILE B O 1
ATOM 9509 N N . GLN C 1 7 ? 36.96086 59.74727 -11.00821 1.000 105.72506 6 GLN C N 1
ATOM 9510 C CA . GLN C 1 7 ? 36.17512 60.62758 -11.86560 1.000 90.85075 6 GLN C CA 1
ATOM 9511 C C . GLN C 1 7 ? 36.09532 60.09983 -13.29808 1.000 106.34863 6 GLN C C 1
ATOM 9512 O O . GLN C 1 7 ? 35.34410 60.62869 -14.11639 1.000 106.45087 6 GLN C O 1
ATOM 9514 N N . ASP C 1 8 ? 36.86800 59.05627 -13.59707 1.000 104.58260 7 ASP C N 1
ATOM 9515 C CA . ASP C 1 8 ? 36.92441 58.45167 -14.92985 1.000 86.08785 7 ASP C CA 1
ATOM 9516 C C . ASP C 1 8 ? 36.58540 56.96779 -14.78848 1.000 90.35850 7 ASP C C 1
ATOM 9517 O O . ASP C 1 8 ? 37.47151 56.12593 -14.62291 1.000 84.76773 7 ASP C O 1
ATOM 9522 N N . ASN C 1 9 ? 35.29321 56.64946 -14.88166 1.000 85.80155 8 ASN C N 1
ATOM 9523 C CA . ASN C 1 9 ? 34.80711 55.29848 -14.62512 1.000 84.69336 8 ASN C CA 1
ATOM 9524 C C . ASN C 1 9 ? 35.19463 54.29575 -15.70665 1.000 86.94139 8 ASN C C 1
ATOM 9525 O O . ASN C 1 9 ? 35.02163 53.09145 -15.49134 1.000 87.07221 8 ASN C O 1
ATOM 9530 N N . PHE C 1 10 ? 35.70768 54.74746 -16.85169 1.000 68.16402 9 PHE C N 1
ATOM 9531 C CA . PHE C 1 10 ? 35.96010 53.87123 -17.98903 1.000 69.96530 9 PHE C CA 1
ATOM 9532 C C . PHE C 1 10 ? 37.44508 53.66214 -18.27587 1.000 70.17920 9 PHE C C 1
ATOM 9533 O O . PHE C 1 10 ? 37.78815 53.09921 -19.31984 1.000 78.25172 9 PHE C O 1
ATOM 9541 N N . LEU C 1 11 ? 38.33390 54.07769 -17.37331 1.000 70.93515 10 LEU C N 1
ATOM 9542 C CA . LEU C 1 11 ? 39.76751 54.01316 -17.65007 1.000 74.14154 10 LEU C CA 1
ATOM 9543 C C . LEU C 1 11 ? 40.34734 52.63717 -17.32499 1.000 78.34152 10 LEU C C 1
ATOM 9544 O O . LEU C 1 11 ? 40.95356 51.98086 -18.18516 1.000 78.24860 10 LEU C O 1
ATOM 9549 N N . LEU C 1 12 ? 40.17611 52.19144 -16.07652 1.000 76.32062 11 LEU C N 1
ATOM 9550 C CA . LEU C 1 12 ? 40.72353 50.90271 -15.66136 1.000 70.98614 11 LEU C CA 1
ATOM 9551 C C . LEU C 1 12 ? 40.10741 49.75764 -16.45553 1.000 78.12287 11 LEU C C 1
ATOM 9552 O O . LEU C 1 12 ? 40.79902 48.79456 -16.81043 1.000 66.91595 11 LEU C O 1
ATOM 9554 N N . SER C 1 13 ? 38.80515 49.84380 -16.74074 1.000 65.48090 12 SER C N 1
ATOM 9555 C CA . SER C 1 13 ? 38.14929 48.80231 -17.52179 1.000 64.03966 12 SER C CA 1
ATOM 9556 C C . SER C 1 13 ? 38.73658 48.71317 -18.92610 1.000 76.05437 12 SER C C 1
ATOM 9557 O O . SER C 1 13 ? 38.97642 47.61174 -19.43688 1.000 70.48593 12 SER C O 1
ATOM 9560 N N . LYS C 1 14 ? 38.98039 49.86201 -19.56545 1.000 70.74955 13 LYS C N 1
ATOM 9561 C CA . LYS C 1 14 ? 39.57345 49.85044 -20.89988 1.000 65.73074 13 LYS C CA 1
ATOM 9562 C C . LYS C 1 14 ? 40.98581 49.28047 -20.86915 1.000 74.62957 13 LYS C C 1
ATOM 9563 O O . LYS C 1 14 ? 41.36465 48.49407 -21.74671 1.000 72.88189 13 LYS C O 1
ATOM 9565 N N . GLU C 1 15 ? 41.78161 49.66232 -19.86526 1.000 74.60894 14 GLU C N 1
ATOM 9566 C CA . GLU C 1 15 ? 43.12909 49.10532 -19.75786 1.000 81.53242 14 GLU C CA 1
ATOM 9567 C C . GLU C 1 15 ? 43.08577 47.58847 -19.59463 1.000 81.44171 14 GLU C C 1
ATOM 9568 O O . GLU C 1 15 ? 43.84243 46.85765 -20.25364 1.000 77.92674 14 GLU C O 1
ATOM 9570 N N . TYR C 1 16 ? 42.18630 47.09556 -18.73660 1.000 75.16350 15 TYR C N 1
ATOM 9571 C CA . TYR C 1 16 ? 42.06693 45.65485 -18.53342 1.000 67.71114 15 TYR C CA 1
ATOM 9572 C C . TYR C 1 16 ? 41.62809 44.94371 -19.80788 1.000 78.57111 15 TYR C C 1
ATOM 9573 O O . TYR C 1 16 ? 42.15012 43.87083 -20.13570 1.000 72.16588 15 TYR C O 1
ATOM 9582 N N . GLU C 1 17 ? 40.66053 45.51456 -20.53440 1.000 67.84526 16 GLU C N 1
ATOM 9583 C CA . GLU C 1 17 ? 40.20879 44.87622 -21.76735 1.000 73.31414 16 GLU C CA 1
ATOM 9584 C C . GLU C 1 17 ? 41.32844 44.82855 -22.79739 1.000 75.81285 16 GLU C C 1
ATOM 9585 O O . GLU C 1 17 ? 41.50971 43.81504 -23.48431 1.000 66.30365 16 GLU C O 1
ATOM 9591 N N . ASN C 1 18 ? 42.09889 45.91222 -22.91342 1.000 71.56653 17 ASN C N 1
ATOM 9592 C CA . ASN C 1 18 ? 43.21768 45.91443 -23.84643 1.000 79.01467 17 ASN C CA 1
ATOM 9593 C C . ASN C 1 18 ? 44.34113 44.99134 -23.39852 1.000 83.97520 17 ASN C C 1
ATOM 9594 O O . ASN C 1 18 ? 45.19199 44.63330 -24.22024 1.000 83.22255 17 ASN C O 1
ATOM 9599 N N . SER C 1 19 ? 44.35450 44.58696 -22.12618 1.000 79.07688 18 SER C N 1
ATOM 9600 C CA . SER C 1 19 ? 45.35213 43.63954 -21.63876 1.000 73.32050 18 SER C CA 1
ATOM 9601 C C . SER C 1 19 ? 44.99346 42.17973 -21.91304 1.000 71.73624 18 SER C C 1
ATOM 9602 O O . SER C 1 19 ? 45.76516 41.29110 -21.53873 1.000 78.66741 18 SER C O 1
ATOM 9605 N N . LEU C 1 20 ? 43.85666 41.89983 -22.54025 1.000 67.74823 19 LEU C N 1
ATOM 9606 C CA . LEU C 1 20 ? 43.41573 40.53341 -22.78510 1.000 71.55516 19 LEU C CA 1
ATOM 9607 C C . LEU C 1 20 ? 43.55509 40.18545 -24.26085 1.000 82.23679 19 LEU C C 1
ATOM 9608 O O . LEU C 1 20 ? 43.26647 41.01150 -25.13406 1.000 82.37552 19 LEU C O 1
ATOM 9613 N N . ASP C 1 21 ? 43.99443 38.95801 -24.53192 1.000 66.58570 20 ASP C N 1
ATOM 9614 C CA . ASP C 1 21 ? 44.12404 38.49340 -25.90247 1.000 67.42442 20 ASP C CA 1
ATOM 9615 C C . ASP C 1 21 ? 42.74810 38.18378 -26.49367 1.000 71.31279 20 ASP C C 1
ATOM 9616 O O . ASP C 1 21 ? 41.73355 38.11806 -25.79253 1.000 68.77293 20 ASP C O 1
ATOM 9621 N N . VAL C 1 22 ? 42.72886 37.98732 -27.81357 1.000 61.41721 21 VAL C N 1
ATOM 9622 C CA . VAL C 1 22 ? 41.46676 37.82113 -28.53018 1.000 59.52489 21 VAL C CA 1
ATOM 9623 C C . VAL C 1 22 ? 40.73509 36.56953 -28.05655 1.000 69.10831 21 VAL C C 1
ATOM 9624 O O . VAL C 1 22 ? 39.52266 36.59588 -27.82005 1.000 60.27088 21 VAL C O 1
ATOM 9628 N N . ASP C 1 23 ? 41.45921 35.45581 -27.90906 1.000 67.21028 22 ASP C N 1
ATOM 9629 C CA . ASP C 1 23 ? 40.80505 34.17690 -27.63307 1.000 70.90983 22 ASP C CA 1
ATOM 9630 C C . ASP C 1 23 ? 40.08014 34.18560 -26.29061 1.000 68.97448 22 ASP C C 1
ATOM 9631 O O . ASP C 1 23 ? 38.96260 33.66908 -26.18000 1.000 58.09416 22 ASP C O 1
ATOM 9636 N N . THR C 1 24 ? 40.69753 34.76644 -25.25930 1.000 56.82215 23 THR C N 1
ATOM 9637 C CA . THR C 1 24 ? 40.04217 34.85604 -23.95596 1.000 69.30215 23 THR C CA 1
ATOM 9638 C C . THR C 1 24 ? 38.77452 35.70169 -24.02787 1.000 62.94347 23 THR C C 1
ATOM 9639 O O . THR C 1 24 ? 37.72660 35.32243 -23.48122 1.000 60.14168 23 THR C O 1
ATOM 9643 N N . LYS C 1 25 ? 38.85038 36.84766 -24.71071 1.000 55.19184 24 LYS C N 1
ATOM 9644 C CA . LYS C 1 25 ? 37.68856 37.71869 -24.83645 1.000 49.49163 24 LYS C CA 1
ATOM 9645 C C . LYS C 1 25 ? 36.56237 37.02954 -25.59463 1.000 52.77655 24 LYS C C 1
ATOM 9646 O O . LYS C 1 25 ? 35.39184 37.14917 -25.21893 1.000 59.52118 24 LYS C O 1
ATOM 9652 N N . LYS C 1 26 ? 36.88958 36.29913 -26.66246 1.000 47.73049 25 LYS C N 1
ATOM 9653 C CA . LYS C 1 26 ? 35.84244 35.57655 -27.37660 1.000 53.20626 25 LYS C CA 1
ATOM 9654 C C . LYS C 1 26 ? 35.27462 34.45492 -26.51593 1.000 46.93376 25 LYS C C 1
ATOM 9655 O O . LYS C 1 26 ? 34.06666 34.19354 -26.55059 1.000 44.20458 25 LYS C O 1
ATOM 9661 N N . ALA C 1 27 ? 36.12557 33.80172 -25.71427 1.000 41.52749 26 ALA C N 1
ATOM 9662 C CA . ALA C 1 27 ? 35.67435 32.68136 -24.89536 1.000 50.08092 26 ALA C CA 1
ATOM 9663 C C . ALA C 1 27 ? 34.73501 33.12328 -23.78215 1.000 49.80104 26 ALA C C 1
ATOM 9664 O O . ALA C 1 27 ? 33.83251 32.36856 -23.40360 1.000 53.93275 26 ALA C O 1
ATOM 9666 N N . SER C 1 28 ? 34.93461 34.31708 -23.22705 1.000 59.00650 27 SER C N 1
ATOM 9667 C CA . SER C 1 28 ? 34.07146 34.79127 -22.15194 1.000 57.64343 27 SER C CA 1
ATOM 9668 C C . SER C 1 28 ? 33.22501 35.99997 -22.53697 1.000 55.17455 27 SER C C 1
ATOM 9669 O O . SER C 1 28 ? 32.48027 36.51045 -21.69247 1.000 46.99265 27 SER C O 1
ATOM 9672 N N . GLY C 1 29 ? 33.29221 36.45150 -23.78541 1.000 51.07943 28 GLY C N 1
ATOM 9673 C CA . GLY C 1 29 ? 32.52921 37.62174 -24.19293 1.000 44.61809 28 GLY C CA 1
ATOM 9674 C C . GLY C 1 29 ? 32.95131 38.88596 -23.47406 1.000 53.89663 28 GLY C C 1
ATOM 9675 O O . GLY C 1 29 ? 32.09655 39.70636 -23.11361 1.000 50.89157 28 GLY C O 1
ATOM 9676 N N . ILE C 1 30 ? 34.25204 39.06939 -23.26821 1.000 53.66608 29 ILE C N 1
ATOM 9677 C CA . ILE C 1 30 ? 34.76555 40.18703 -22.47334 1.000 50.13904 29 ILE C CA 1
ATOM 9678 C C . ILE C 1 30 ? 34.90252 41.37501 -23.42273 1.000 55.37340 29 ILE C C 1
ATOM 9679 O O . ILE C 1 30 ? 35.97599 41.65616 -23.96036 1.000 55.16453 29 ILE C O 1
ATOM 9684 N N . TYR C 1 31 ? 33.79360 42.08407 -23.62380 1.000 51.87806 30 TYR C N 1
ATOM 9685 C CA . TYR C 1 31 ? 33.77119 43.31603 -24.40440 1.000 43.05451 30 TYR C CA 1
ATOM 9686 C C . TYR C 1 31 ? 32.93801 44.33359 -23.64233 1.000 47.34477 30 TYR C C 1
ATOM 9687 O O . TYR C 1 31 ? 31.76390 44.08153 -23.35334 1.000 47.76798 30 TYR C O 1
ATOM 9696 N N . TYR C 1 32 ? 33.54661 45.47147 -23.31325 1.000 51.86821 31 TYR C N 1
ATOM 9697 C CA . TYR C 1 32 ? 32.92413 46.47990 -22.46774 1.000 55.15588 31 TYR C CA 1
ATOM 9698 C C . TYR C 1 32 ? 32.21601 47.54241 -23.30231 1.000 57.73757 31 TYR C C 1
ATOM 9699 O O . TYR C 1 32 ? 32.60617 47.83909 -24.43592 1.000 60.30443 31 TYR C O 1
ATOM 9708 N N . THR C 1 33 ? 31.17309 48.12604 -22.71624 1.000 46.68972 32 THR C N 1
ATOM 9709 C CA . THR C 1 33 ? 30.21965 49.01729 -23.36495 1.000 47.23831 32 THR C CA 1
ATOM 9710 C C . THR C 1 33 ? 30.73140 50.45680 -23.37875 1.000 53.18883 32 THR C C 1
ATOM 9711 O O . THR C 1 33 ? 31.28082 50.93284 -22.37992 1.000 52.89199 32 THR C O 1
ATOM 9715 N N . PRO C 1 34 ? 30.55584 51.15026 -24.50327 1.000 54.13531 33 PRO C N 1
ATOM 9716 C CA . PRO C 1 34 ? 30.90780 52.57456 -24.56578 1.000 44.62100 33 PRO C CA 1
ATOM 9717 C C . PRO C 1 34 ? 30.04857 53.41342 -23.62773 1.000 44.07683 33 PRO C C 1
ATOM 9718 O O . PRO C 1 34 ? 28.92111 53.05636 -23.28178 1.000 55.02529 33 PRO C O 1
ATOM 9722 N N . LYS C 1 35 ? 30.60095 54.56356 -23.22959 1.000 60.50419 34 LYS C N 1
ATOM 9723 C CA . LYS C 1 35 ? 29.97368 55.38482 -22.19529 1.000 59.89705 34 LYS C CA 1
ATOM 9724 C C . LYS C 1 35 ? 28.62326 55.94525 -22.63940 1.000 50.50643 34 LYS C C 1
ATOM 9725 O O . LYS C 1 35 ? 27.71215 56.10450 -21.81931 1.000 50.34931 34 LYS C O 1
ATOM 9727 N N . ILE C 1 36 ? 28.48022 56.27982 -23.92212 1.000 52.35985 35 ILE C N 1
ATOM 9728 C CA . ILE C 1 36 ? 27.22089 56.85282 -24.39782 1.000 58.77225 35 ILE C CA 1
ATOM 9729 C C . ILE C 1 36 ? 26.08032 55.84082 -24.26640 1.000 48.32434 35 ILE C C 1
ATOM 9730 O O . ILE C 1 36 ? 24.97273 56.17495 -23.81125 1.000 58.25243 35 ILE C O 1
ATOM 9735 N N . ILE C 1 37 ? 26.35020 54.57896 -24.61001 1.000 41.41570 36 ILE C N 1
ATOM 9736 C CA . ILE C 1 37 ? 25.35751 53.51915 -24.45320 1.000 50.98305 36 ILE C CA 1
ATOM 9737 C C . ILE C 1 37 ? 25.04062 53.28969 -22.98256 1.000 42.89491 36 ILE C C 1
ATOM 9738 O O . ILE C 1 37 ? 23.87335 53.11355 -22.60249 1.000 46.08298 36 ILE C O 1
ATOM 9743 N N . VAL C 1 38 ? 26.07694 53.25194 -22.13847 1.000 47.07035 37 VAL C N 1
ATOM 9744 C CA . VAL C 1 38 ? 25.86843 53.02522 -20.71021 1.000 47.71154 37 VAL C CA 1
ATOM 9745 C C . VAL C 1 38 ? 24.97654 54.11148 -20.13651 1.000 46.61415 37 VAL C C 1
ATOM 9746 O O . VAL C 1 38 ? 24.01263 53.83208 -19.41519 1.000 54.03085 37 VAL C O 1
ATOM 9750 N N . ASP C 1 39 ? 25.28992 55.36980 -20.45066 1.000 50.73998 38 ASP C N 1
ATOM 9751 C CA . ASP C 1 39 ? 24.50656 56.47686 -19.92222 1.000 61.23485 38 ASP C CA 1
ATOM 9752 C C . ASP C 1 39 ? 23.06298 56.37255 -20.37675 1.000 54.04193 38 ASP C C 1
ATOM 9753 O O . ASP C 1 39 ? 22.13563 56.57836 -19.57947 1.000 50.87897 38 ASP C O 1
ATOM 9758 N N . TYR C 1 40 ? 22.85122 56.02043 -21.64943 1.000 52.88807 39 TYR C N 1
ATOM 9759 C CA . TYR C 1 40 ? 21.48593 55.87698 -22.13655 1.000 52.01280 39 TYR C CA 1
ATOM 9760 C C . TYR C 1 40 ? 20.72880 54.80117 -21.36328 1.000 47.82548 39 TYR C C 1
ATOM 9761 O O . TYR C 1 40 ? 19.59494 55.02215 -20.92640 1.000 56.25871 39 TYR C O 1
ATOM 9770 N N . ILE C 1 41 ? 21.33856 53.62733 -21.18193 1.000 53.47745 40 ILE C N 1
ATOM 9771 C CA . ILE C 1 41 ? 20.62560 52.52494 -20.53476 1.000 51.03401 40 ILE C CA 1
ATOM 9772 C C . ILE C 1 41 ? 20.35112 52.83809 -19.06239 1.000 52.55385 40 ILE C C 1
ATOM 9773 O O . ILE C 1 41 ? 19.25641 52.56282 -18.54206 1.000 55.23248 40 ILE C O 1
ATOM 9778 N N . VAL C 1 42 ? 21.33340 53.41662 -18.36752 1.000 52.00354 41 VAL C N 1
ATOM 9779 C CA . VAL C 1 42 ? 21.15148 53.73998 -16.95418 1.000 50.27807 41 VAL C CA 1
ATOM 9780 C C . VAL C 1 42 ? 20.04953 54.78001 -16.77971 1.000 63.74649 41 VAL C C 1
ATOM 9781 O O . VAL C 1 42 ? 19.18556 54.65001 -15.89890 1.000 58.64106 41 VAL C O 1
ATOM 9785 N N . LYS C 1 43 ? 20.05335 55.82550 -17.61627 1.000 53.83884 42 LYS C N 1
ATOM 9786 C CA . LYS C 1 43 ? 18.98352 56.81543 -17.54749 1.000 67.58267 42 LYS C CA 1
ATOM 9787 C C . LYS C 1 43 ? 17.63582 56.18910 -17.88131 1.000 68.17768 42 LYS C C 1
ATOM 9788 O O . LYS C 1 43 ? 16.63019 56.47688 -17.22231 1.000 70.89217 42 LYS C O 1
ATOM 9794 N N . LYS C 1 44 ? 17.59948 55.31345 -18.88829 1.000 58.89900 43 LYS C N 1
ATOM 9795 C CA . LYS C 1 44 ? 16.34695 54.67306 -19.27053 1.000 73.45458 43 LYS C CA 1
ATOM 9796 C C . LYS C 1 44 ? 15.74236 53.91375 -18.09927 1.000 74.43364 43 LYS C C 1
ATOM 9797 O O . LYS C 1 44 ? 14.52963 53.97791 -17.86422 1.000 76.25132 43 LYS C O 1
ATOM 9803 N N . THR C 1 45 ? 16.57130 53.18914 -17.35023 1.000 71.95847 44 THR C N 1
ATOM 9804 C CA . THR C 1 45 ? 16.02950 52.43917 -16.22146 1.000 71.03111 44 THR C CA 1
ATOM 9805 C C . THR C 1 45 ? 15.65679 53.33932 -15.04407 1.000 70.60379 44 THR C C 1
ATOM 9806 O O . THR C 1 45 ? 14.57874 53.17537 -14.46226 1.000 77.91134 44 THR C O 1
ATOM 9810 N N . LEU C 1 46 ? 16.51231 54.29598 -14.67634 1.000 64.52592 45 LEU C N 1
ATOM 9811 C CA . LEU C 1 46 ? 16.36321 54.98826 -13.39808 1.000 71.28609 45 LEU C CA 1
ATOM 9812 C C . LEU C 1 46 ? 15.72796 56.37155 -13.50793 1.000 76.53668 45 LEU C C 1
ATOM 9813 O O . LEU C 1 46 ? 15.74939 57.12297 -12.52674 1.000 75.07256 45 LEU C O 1
ATOM 9818 N N . LYS C 1 47 ? 15.15615 56.72535 -14.66180 1.000 72.71489 46 LYS C N 1
ATOM 9819 C CA . LYS C 1 47 ? 14.69277 58.09805 -14.85663 1.000 84.65095 46 LYS C CA 1
ATOM 9820 C C . LYS C 1 47 ? 13.55415 58.45221 -13.90659 1.000 71.16870 46 LYS C C 1
ATOM 9821 O O . LYS C 1 47 ? 13.51132 59.56482 -13.36932 1.000 76.60252 46 LYS C O 1
ATOM 9827 N N . ASN C 1 48 ? 12.62300 57.52459 -13.68769 1.000 71.65899 47 ASN C N 1
ATOM 9828 C CA . ASN C 1 48 ? 11.36599 57.83080 -13.01868 1.000 84.04535 47 ASN C CA 1
ATOM 9829 C C . ASN C 1 48 ? 11.27343 57.23797 -11.61701 1.000 82.84535 47 ASN C C 1
ATOM 9830 O O . ASN C 1 48 ? 10.18269 57.20454 -11.03868 1.000 79.37926 47 ASN C O 1
ATOM 9835 N N . HIS C 1 49 ? 12.38620 56.77745 -11.05129 1.000 69.46404 48 HIS C N 1
ATOM 9836 C CA . HIS C 1 49 ? 12.33086 56.18173 -9.72367 1.000 80.94367 48 HIS C CA 1
ATOM 9837 C C . HIS C 1 49 ? 12.02818 57.24392 -8.67174 1.000 83.17539 48 HIS C C 1
ATOM 9838 O O . HIS C 1 49 ? 12.62934 58.32325 -8.66737 1.000 72.63834 48 HIS C O 1
ATOM 9845 N N . ASP C 1 50 ? 11.09176 56.93347 -7.77859 1.000 82.99712 49 ASP C N 1
ATOM 9846 C CA . ASP C 1 50 ? 10.77785 57.79555 -6.64092 1.000 78.79805 49 ASP C CA 1
ATOM 9847 C C . ASP C 1 50 ? 11.62025 57.31871 -5.46665 1.000 76.35265 49 ASP C C 1
ATOM 9848 O O . ASP C 1 50 ? 11.28034 56.33797 -4.79983 1.000 86.51164 49 ASP C O 1
ATOM 9853 N N . ILE C 1 51 ? 12.73597 58.00815 -5.22169 1.000 77.05776 50 ILE C N 1
ATOM 9854 C CA . ILE C 1 51 ? 13.63220 57.59518 -4.14787 1.000 79.06900 50 ILE C CA 1
ATOM 9855 C C . ILE C 1 51 ? 12.98410 57.81290 -2.78360 1.000 95.97415 50 ILE C C 1
ATOM 9856 O O . ILE C 1 51 ? 13.29691 57.10027 -1.82082 1.000 89.87019 50 ILE C O 1
ATOM 9861 N N . ILE C 1 52 ? 12.08228 58.79225 -2.66964 1.000 97.91822 51 ILE C N 1
ATOM 9862 C CA . ILE C 1 52 ? 11.39005 59.02085 -1.40391 1.000 89.52344 51 ILE C CA 1
ATOM 9863 C C . ILE C 1 52 ? 10.44996 57.86128 -1.09533 1.000 91.50450 51 ILE C C 1
ATOM 9864 O O . ILE C 1 52 ? 10.41035 57.35679 0.03322 1.000 96.38304 51 ILE C O 1
ATOM 9866 N N . LYS C 1 53 ? 9.68217 57.41788 -2.09469 1.000 93.00742 52 LYS C N 1
ATOM 9867 C CA . LYS C 1 53 ? 8.77120 56.29585 -1.88725 1.000 87.44329 52 LYS C CA 1
ATOM 9868 C C . LYS C 1 53 ? 9.53879 55.00704 -1.61766 1.000 96.26862 52 LYS C C 1
ATOM 9869 O O . LYS C 1 53 ? 9.26577 54.30249 -0.63901 1.000 86.61855 52 LYS C O 1
ATOM 9871 N N . ASN C 1 54 ? 10.51643 54.68916 -2.46704 1.000 98.86631 53 ASN C N 1
ATOM 9872 C CA . ASN C 1 54 ? 11.31550 53.47120 -2.33910 1.000 99.43114 53 ASN C CA 1
ATOM 9873 C C . ASN C 1 54 ? 12.78763 53.84984 -2.25972 1.000 101.95215 53 ASN C C 1
ATOM 9874 O O . ASN C 1 54 ? 13.46815 53.96164 -3.29259 1.000 95.96977 53 ASN C O 1
ATOM 9879 N N . PRO C 1 55 ? 13.32298 54.05752 -1.05605 1.000 92.07094 54 PRO C N 1
ATOM 9880 C CA . PRO C 1 55 ? 14.75336 54.34308 -0.90245 1.000 87.82539 54 PRO C CA 1
ATOM 9881 C C . PRO C 1 55 ? 15.64630 53.11320 -0.89181 1.000 88.31163 54 PRO C C 1
ATOM 9882 O O . PRO C 1 55 ? 16.84286 53.24755 -0.61776 1.000 83.77431 54 PRO C O 1
ATOM 9886 N N . TYR C 1 56 ? 15.11493 51.93120 -1.20411 1.000 83.42852 55 TYR C N 1
ATOM 9887 C CA . TYR C 1 56 ? 15.87330 50.68019 -1.17516 1.000 82.54111 55 TYR C CA 1
ATOM 9888 C C . TYR C 1 56 ? 15.76741 50.00115 -2.53435 1.000 87.65669 55 TYR C C 1
ATOM 9889 O O . TYR C 1 56 ? 15.15997 48.93132 -2.66601 1.000 78.02368 55 TYR C O 1
ATOM 9898 N N . PRO C 1 57 ? 16.36044 50.59040 -3.56851 1.000 88.53687 56 PRO C N 1
ATOM 9899 C CA . PRO C 1 57 ? 16.26219 49.98852 -4.90142 1.000 81.83211 56 PRO C CA 1
ATOM 9900 C C . PRO C 1 57 ? 17.37952 48.99267 -5.16032 1.000 75.48387 56 PRO C C 1
ATOM 9901 O O . PRO C 1 57 ? 18.55032 49.28952 -4.91165 1.000 79.39673 56 PRO C O 1
ATOM 9905 N N . ARG C 1 58 ? 17.03456 47.80563 -5.64734 1.000 68.96044 57 ARG C N 1
ATOM 9906 C CA . ARG C 1 58 ? 18.02651 46.78477 -5.96702 1.000 69.07272 57 ARG C CA 1
ATOM 9907 C C . ARG C 1 58 ? 18.33328 46.86204 -7.45904 1.000 64.55210 57 ARG C C 1
ATOM 9908 O O . ARG C 1 58 ? 17.51052 46.46536 -8.29094 1.000 69.49283 57 ARG C O 1
ATOM 9916 N N . ILE C 1 59 ? 19.51496 47.37025 -7.79677 1.000 64.05790 58 ILE C N 1
ATOM 9917 C CA . ILE C 1 59 ? 19.94608 47.54023 -9.18015 1.000 61.23419 58 ILE C CA 1
ATOM 9918 C C . ILE C 1 59 ? 21.03757 46.51346 -9.45256 1.000 74.96746 58 ILE C C 1
ATOM 9919 O O . ILE C 1 59 ? 22.04169 46.46635 -8.73178 1.000 67.38592 58 ILE C O 1
ATOM 9924 N N . LEU C 1 60 ? 20.85235 45.70217 -10.49674 1.000 57.99702 59 LEU C N 1
ATOM 9925 C CA . LEU C 1 60 ? 21.70752 44.55185 -10.76038 1.000 65.92498 59 LEU C CA 1
ATOM 9926 C C . LEU C 1 60 ? 22.36963 44.65229 -12.12752 1.000 63.04580 59 LEU C C 1
ATOM 9927 O O . LEU C 1 60 ? 21.73130 45.02978 -13.11566 1.000 55.29810 59 LEU C O 1
ATOM 9932 N N . ASP C 1 61 ? 23.65550 44.30873 -12.16978 1.000 57.93833 60 ASP C N 1
ATOM 9933 C CA . ASP C 1 61 ? 24.37461 44.03010 -13.41290 1.000 58.44871 60 ASP C CA 1
ATOM 9934 C C . ASP C 1 61 ? 24.81924 42.56819 -13.34642 1.000 63.65376 60 ASP C C 1
ATOM 9935 O O . ASP C 1 61 ? 25.81677 42.23380 -12.69218 1.000 54.31611 60 ASP C O 1
ATOM 9940 N N . ILE C 1 62 ? 24.06969 41.70057 -14.03311 1.000 51.00455 61 ILE C N 1
ATOM 9941 C CA . ILE C 1 62 ? 24.26721 40.25793 -13.92978 1.000 56.72929 61 ILE C CA 1
ATOM 9942 C C . ILE C 1 62 ? 25.53014 39.77384 -14.62696 1.000 59.91500 61 ILE C C 1
ATOM 9943 O O . ILE C 1 62 ? 25.90384 38.60377 -14.47472 1.000 54.07663 61 ILE C O 1
ATOM 9948 N N . SER C 1 63 ? 26.17897 40.63009 -15.41564 1.000 51.72964 62 SER C N 1
ATOM 9949 C CA . SER C 1 63 ? 27.51887 40.36726 -15.94533 1.000 48.96460 62 SER C CA 1
ATOM 9950 C C . SER C 1 63 ? 28.21621 41.72403 -15.98742 1.000 58.10852 62 SER C C 1
ATOM 9951 O O . SER C 1 63 ? 28.19482 42.41171 -17.01076 1.000 57.29532 62 SER C O 1
ATOM 9954 N N . CYS C 1 64 ? 28.86217 42.08844 -14.88452 1.000 51.86461 63 CYS C N 1
ATOM 9955 C CA . CYS C 1 64 ? 29.25542 43.47562 -14.68347 1.000 52.79849 63 CYS C CA 1
ATOM 9956 C C . CYS C 1 64 ? 30.65832 43.79910 -15.17128 1.000 60.63461 63 CYS C C 1
ATOM 9957 O O . CYS C 1 64 ? 30.94994 44.97687 -15.41114 1.000 60.81787 63 CYS C O 1
ATOM 9960 N N . GLY C 1 65 ? 31.52642 42.80033 -15.31954 1.000 57.24264 64 GLY C N 1
ATOM 9961 C CA . GLY C 1 65 ? 32.90645 43.08793 -15.68128 1.000 58.84479 64 GLY C CA 1
ATOM 9962 C C . GLY C 1 65 ? 33.53651 44.00680 -14.65060 1.000 60.81451 64 GLY C C 1
ATOM 9963 O O . GLY C 1 65 ? 33.38610 43.81275 -13.44010 1.000 64.49212 64 GLY C O 1
ATOM 9964 N N . CYS C 1 66 ? 34.22735 45.04235 -15.12583 1.000 57.63101 65 CYS C N 1
ATOM 9965 C CA . CYS C 1 66 ? 34.83303 46.02483 -14.23386 1.000 75.45710 65 CYS C CA 1
ATOM 9966 C C . CYS C 1 66 ? 33.83699 47.06561 -13.73766 1.000 75.66216 65 CYS C C 1
ATOM 9967 O O . CYS C 1 66 ? 34.22027 47.94080 -12.95342 1.000 77.41604 65 CYS C O 1
ATOM 9970 N N . GLY C 1 67 ? 32.58363 47.00187 -14.18398 1.000 72.91953 66 GLY C N 1
ATOM 9971 C CA . GLY C 1 67 ? 31.53401 47.84516 -13.64684 1.000 76.64788 66 GLY C CA 1
ATOM 9972 C C . GLY C 1 67 ? 31.26064 49.12304 -14.41410 1.000 76.24896 66 GLY C C 1
ATOM 9973 O O . GLY C 1 67 ? 31.05528 50.17695 -13.80403 1.000 81.09890 66 GLY C O 1
ATOM 9974 N N . ASN C 1 68 ? 31.23897 49.05134 -15.74741 1.000 70.21897 67 ASN C N 1
ATOM 9975 C CA . ASN C 1 68 ? 30.93073 50.24492 -16.52923 1.000 70.36891 67 ASN C CA 1
ATOM 9976 C C . ASN C 1 68 ? 29.53946 50.76695 -16.20103 1.000 69.71808 67 ASN C C 1
ATOM 9977 O O . ASN C 1 68 ? 29.35358 51.97038 -15.98855 1.000 74.75588 67 ASN C O 1
ATOM 9982 N N . PHE C 1 69 ? 28.55180 49.87381 -16.13013 1.000 61.61098 68 PHE C N 1
ATOM 9983 C CA . PHE C 1 69 ? 27.21201 50.30305 -15.74794 1.000 66.87162 68 PHE C CA 1
ATOM 9984 C C . PHE C 1 69 ? 27.14204 50.65269 -14.26675 1.000 60.26049 68 PHE C C 1
ATOM 9985 O O . PHE C 1 69 ? 26.49307 51.63420 -13.88768 1.000 59.82006 68 PHE C O 1
ATOM 9993 N N . LEU C 1 70 ? 27.79616 49.85887 -13.41490 1.000 58.99715 69 LEU C N 1
ATOM 9994 C CA . LEU C 1 70 ? 27.58037 49.99226 -11.97956 1.000 59.42045 69 LEU C CA 1
ATOM 9995 C C . LEU C 1 70 ? 28.18430 51.27449 -11.42121 1.000 68.23159 69 LEU C C 1
ATOM 9996 O O . LEU C 1 70 ? 27.62494 51.85719 -10.48820 1.000 66.45690 69 LEU C O 1
ATOM 10001 N N . LEU C 1 71 ? 29.31530 51.73252 -11.96217 1.000 61.62118 70 LEU C N 1
ATOM 10002 C CA . LEU C 1 71 ? 29.87942 52.99757 -11.49526 1.000 63.79483 70 LEU C CA 1
ATOM 10003 C C . LEU C 1 71 ? 28.97154 54.17264 -11.85410 1.000 72.91707 70 LEU C C 1
ATOM 10004 O O . LEU C 1 71 ? 28.75107 55.07387 -11.03177 1.000 65.39252 70 LEU C O 1
ATOM 10009 N N . GLU C 1 72 ? 28.42348 54.17450 -13.07218 1.000 72.66449 71 GLU C N 1
ATOM 10010 C CA . GLU C 1 72 ? 27.46500 55.21007 -13.44494 1.000 66.18061 71 GLU C CA 1
ATOM 10011 C C . GLU C 1 72 ? 26.21403 55.12857 -12.58009 1.000 60.82438 71 GLU C C 1
ATOM 10012 O O . GLU C 1 72 ? 25.63469 56.15812 -12.21091 1.000 77.88934 71 GLU C O 1
ATOM 10018 N N . VAL C 1 73 ? 25.78421 53.90909 -12.24423 1.000 60.35064 72 VAL C N 1
ATOM 10019 C CA . VAL C 1 73 ? 24.66506 53.74440 -11.31983 1.000 73.33865 72 VAL C CA 1
ATOM 10020 C C . VAL C 1 73 ? 25.00392 54.35632 -9.96722 1.000 65.67373 72 VAL C C 1
ATOM 10021 O O . VAL C 1 73 ? 24.16538 55.00954 -9.33723 1.000 66.25422 72 VAL C O 1
ATOM 10025 N N . TYR C 1 74 ? 26.23838 54.15542 -9.50295 1.000 66.46470 73 TYR C N 1
ATOM 10026 C CA . TYR C 1 74 ? 26.66254 54.73409 -8.23056 1.000 82.60822 73 TYR C CA 1
ATOM 10027 C C . TYR C 1 74 ? 26.59088 56.25464 -8.26485 1.000 70.83764 73 TYR C C 1
ATOM 10028 O O . TYR C 1 74 ? 26.09432 56.87968 -7.32154 1.000 77.46501 73 TYR C O 1
ATOM 10037 N N . ASP C 1 75 ? 27.07868 56.86544 -9.34840 1.000 78.20501 74 ASP C N 1
ATOM 10038 C CA . ASP C 1 75 ? 27.02833 58.32486 -9.46501 1.000 77.46814 74 ASP C CA 1
ATOM 10039 C C . ASP C 1 75 ? 25.58745 58.83034 -9.48061 1.000 70.05557 74 ASP C C 1
ATOM 10040 O O . ASP C 1 75 ? 25.24288 59.80127 -8.78557 1.000 81.72103 74 ASP C O 1
ATOM 10045 N N . ILE C 1 76 ? 24.72782 58.17775 -10.27089 1.000 67.18160 75 ILE C N 1
ATOM 10046 C CA . ILE C 1 76 ? 23.33435 58.60554 -10.36071 1.000 71.29020 75 ILE C CA 1
ATOM 10047 C C . ILE C 1 76 ? 22.65080 58.47243 -9.00553 1.000 80.48265 75 ILE C C 1
ATOM 10048 O O . ILE C 1 76 ? 21.92273 59.37437 -8.56938 1.000 90.02640 75 ILE C O 1
ATOM 10053 N N . LEU C 1 77 ? 22.89711 57.36192 -8.30480 1.000 80.33107 76 LEU C N 1
ATOM 10054 C CA . LEU C 1 77 ? 22.30539 57.16464 -6.98545 1.000 83.99407 76 LEU C CA 1
ATOM 10055 C C . LEU C 1 77 ? 22.80647 58.19814 -5.98483 1.000 81.10161 76 LEU C C 1
ATOM 10056 O O . LEU C 1 77 ? 22.03087 58.69658 -5.16220 1.000 88.97381 76 LEU C O 1
ATOM 10061 N N . TYR C 1 78 ? 24.10222 58.51868 -6.02043 1.000 83.72633 77 TYR C N 1
ATOM 10062 C CA . TYR C 1 78 ? 24.63714 59.49744 -5.07961 1.000 84.83168 77 TYR C CA 1
ATOM 10063 C C . TYR C 1 78 ? 23.97882 60.85406 -5.28298 1.000 90.84308 77 TYR C C 1
ATOM 10064 O O . TYR C 1 78 ? 23.55295 61.50411 -4.31799 1.000 84.68986 77 TYR C O 1
ATOM 10073 N N . ASP C 1 79 ? 23.85885 61.28594 -6.54181 1.000 82.36304 78 ASP C N 1
ATOM 10074 C CA . ASP C 1 79 ? 23.20233 62.56435 -6.80405 1.000 88.77425 78 ASP C CA 1
ATOM 10075 C C . ASP C 1 79 ? 21.72984 62.52566 -6.40666 1.000 86.64888 78 ASP C C 1
ATOM 10076 O O . ASP C 1 79 ? 21.20277 63.50040 -5.85232 1.000 89.23623 78 ASP C O 1
ATOM 10081 N N . LEU C 1 80 ? 21.05042 61.40592 -6.67633 1.000 86.50659 79 LEU C N 1
ATOM 10082 C CA . LEU C 1 80 ? 19.63547 61.29498 -6.33546 1.000 82.78047 79 LEU C CA 1
ATOM 10083 C C . LEU C 1 80 ? 19.41848 61.36774 -4.82854 1.000 94.45083 79 LEU C C 1
ATOM 10084 O O . LEU C 1 80 ? 18.48408 62.02942 -4.35997 1.000 91.36709 79 LEU C O 1
ATOM 10089 N N . PHE C 1 81 ? 20.27152 60.69435 -4.05205 1.000 90.45052 80 PHE C N 1
ATOM 10090 C CA . PHE C 1 81 ? 20.14823 60.75294 -2.59857 1.000 96.98604 80 PHE C CA 1
ATOM 10091 C C . PHE C 1 81 ? 20.49854 62.13933 -2.06571 1.000 91.99906 80 PHE C C 1
ATOM 10092 O O . PHE C 1 81 ? 19.87699 62.61543 -1.10866 1.000 90.70540 80 PHE C O 1
ATOM 10100 N N . GLU C 1 82 ? 21.49503 62.80187 -2.66028 1.000 106.15900 81 GLU C N 1
ATOM 10101 C CA . GLU C 1 82 ? 21.82453 64.15584 -2.22267 1.000 102.75182 81 GLU C CA 1
ATOM 10102 C C . GLU C 1 82 ? 20.66773 65.11697 -2.46526 1.000 99.30129 81 GLU C C 1
ATOM 10103 O O . GLU C 1 82 ? 20.35210 65.94832 -1.60642 1.000 94.85432 81 GLU C O 1
ATOM 10109 N N . GLU C 1 83 ? 20.01888 65.01502 -3.62801 1.000 114.23510 82 GLU C N 1
ATOM 10110 C CA . GLU C 1 83 ? 18.93202 65.92827 -3.96512 1.000 104.37285 82 GLU C CA 1
ATOM 10111 C C . GLU C 1 83 ? 17.71874 65.77637 -3.05465 1.000 100.91374 82 GLU C C 1
ATOM 10112 O O . GLU C 1 83 ? 16.85172 66.65616 -3.06053 1.000 110.32134 82 GLU C O 1
ATOM 10114 N N . ASN C 1 84 ? 17.63153 64.69347 -2.27717 1.000 97.21790 83 ASN C N 1
ATOM 10115 C CA . ASN C 1 84 ? 16.48177 64.45515 -1.41245 1.000 96.52883 83 ASN C CA 1
ATOM 10116 C C . ASN C 1 84 ? 16.89673 64.09864 0.01114 1.000 97.68716 83 ASN C C 1
ATOM 10117 O O . ASN C 1 84 ? 16.10218 63.50546 0.74313 1.000 96.09386 83 ASN C O 1
ATOM 10122 N N . ILE C 1 85 ? 18.13856 64.40357 0.39836 1.000 99.25113 84 ILE C N 1
ATOM 10123 C CA . ILE C 1 85 ? 18.61658 64.05167 1.73561 1.000 99.38780 84 ILE C CA 1
ATOM 10124 C C . ILE C 1 85 ? 17.77359 64.70992 2.82685 1.000 111.26111 84 ILE C C 1
ATOM 10125 O O . ILE C 1 85 ? 17.48251 64.08842 3.85575 1.000 111.10261 84 ILE C O 1
ATOM 10130 N N . TYR C 1 86 ? 17.38583 65.97575 2.64228 1.000 103.92650 85 TYR C N 1
ATOM 10131 C CA . TYR C 1 86 ? 16.58396 66.64162 3.66878 1.000 117.84424 85 TYR C CA 1
ATOM 10132 C C . TYR C 1 86 ? 15.21297 65.98817 3.80698 1.000 113.86370 85 TYR C C 1
ATOM 10133 O O . TYR C 1 86 ? 14.74232 65.73781 4.92546 1.000 109.97000 85 TYR C O 1
ATOM 10135 N N . GLU C 1 87 ? 14.56585 65.68812 2.67832 1.000 103.79033 86 GLU C N 1
ATOM 10136 C CA . GLU C 1 87 ? 13.27388 65.01582 2.72409 1.000 103.36129 86 GLU C CA 1
ATOM 10137 C C . GLU C 1 87 ? 13.39729 63.60331 3.28253 1.000 108.37647 86 GLU C C 1
ATOM 10138 O O . GLU C 1 87 ? 12.45922 63.10460 3.91090 1.000 111.88881 86 GLU C O 1
ATOM 10144 N N . LEU C 1 88 ? 14.54008 62.94717 3.07256 1.000 101.78808 87 LEU C N 1
ATOM 10145 C CA . LEU C 1 88 ? 14.74723 61.62289 3.65008 1.000 109.90019 87 LEU C CA 1
ATOM 10146 C C . LEU C 1 88 ? 14.94373 61.70368 5.15937 1.000 110.84863 87 LEU C C 1
ATOM 10147 O O . LEU C 1 88 ? 14.45738 60.84316 5.90314 1.000 108.43855 87 LEU C O 1
ATOM 10149 N N . LYS C 1 89 ? 15.66294 62.72608 5.62709 1.000 110.74298 88 LYS C N 1
ATOM 10150 C CA . LYS C 1 89 ? 15.82114 62.92831 7.06245 1.000 117.02437 88 LYS C CA 1
ATOM 10151 C C . LYS C 1 89 ? 14.49615 63.28533 7.72223 1.000 123.08001 88 LYS C C 1
ATOM 10152 O O . LYS C 1 89 ? 14.27650 62.95195 8.89321 1.000 128.75909 88 LYS C O 1
ATOM 10154 N N . LYS C 1 90 ? 13.61080 63.96685 6.99569 1.000 121.11009 89 LYS C N 1
ATOM 10155 C CA . LYS C 1 90 ? 12.28758 64.29156 7.51362 1.000 116.18651 89 LYS C CA 1
ATOM 10156 C C . LYS C 1 90 ? 11.26373 63.18035 7.30306 1.000 120.39458 89 LYS C C 1
ATOM 10157 O O . LYS C 1 90 ? 10.19406 63.22435 7.92011 1.000 118.37211 89 LYS C O 1
ATOM 10159 N N . LYS C 1 91 ? 11.56412 62.18738 6.46266 1.000 120.67276 90 LYS C N 1
ATOM 10160 C CA . LYS C 1 91 ? 10.57225 61.18247 6.08863 1.000 119.38345 90 LYS C CA 1
ATOM 10161 C C . LYS C 1 91 ? 10.47566 60.06820 7.12413 1.000 115.49601 90 LYS C C 1
ATOM 10162 O O . LYS C 1 91 ? 9.41901 59.85708 7.72820 1.000 117.98847 90 LYS C O 1
ATOM 10164 N N . TYR C 1 92 ? 11.56837 59.33733 7.33662 1.000 110.99011 91 TYR C N 1
ATOM 10165 C CA . TYR C 1 92 ? 11.57348 58.21892 8.26805 1.000 112.78690 91 TYR C CA 1
ATOM 10166 C C . TYR C 1 92 ? 12.45462 58.48685 9.48119 1.000 123.88171 91 TYR C C 1
ATOM 10167 O O . TYR C 1 92 ? 11.97251 58.46415 10.61727 1.000 121.96455 91 TYR C O 1
ATOM 10176 N N . ASP C 1 93 ? 13.73983 58.75822 9.26679 1.000 126.91863 92 ASP C N 1
ATOM 10177 C CA . ASP C 1 93 ? 14.69871 58.87798 10.35518 1.000 123.35718 92 ASP C CA 1
ATOM 10178 C C . ASP C 1 93 ? 15.57963 60.09240 10.11574 1.000 127.68564 92 ASP C C 1
ATOM 10179 O O . ASP C 1 93 ? 16.13638 60.25451 9.02594 1.000 130.33336 92 ASP C O 1
ATOM 10184 N N . GLU C 1 94 ? 15.70660 60.93856 11.13902 1.000 136.34402 93 GLU C N 1
ATOM 10185 C CA . GLU C 1 94 ? 16.60966 62.07872 11.04059 1.000 133.25726 93 GLU C CA 1
ATOM 10186 C C . GLU C 1 94 ? 18.06513 61.63786 11.13926 1.000 133.27659 93 GLU C C 1
ATOM 10187 O O . GLU C 1 94 ? 18.92050 62.12680 10.39189 1.000 122.35735 93 GLU C O 1
ATOM 10189 N N . ASN C 1 95 ? 18.36267 60.70758 12.04953 1.000 135.83789 94 ASN C N 1
ATOM 10190 C CA . ASN C 1 95 ? 19.74475 60.30499 12.28881 1.000 131.25095 94 ASN C CA 1
ATOM 10191 C C . ASN C 1 95 ? 20.27375 59.38046 11.19624 1.000 136.41834 94 ASN C C 1
ATOM 10192 O O . ASN C 1 95 ? 21.45183 59.46437 10.83038 1.000 126.97168 94 ASN C O 1
ATOM 10194 N N . TYR C 1 96 ? 19.42643 58.49173 10.66816 1.000 133.02246 95 TYR C N 1
ATOM 10195 C CA . TYR C 1 96 ? 19.90372 57.49403 9.71367 1.000 124.37127 95 TYR C CA 1
ATOM 10196 C C . TYR C 1 96 ? 20.28071 58.12657 8.38026 1.000 124.27799 95 TYR C C 1
ATOM 10197 O O . TYR C 1 96 ? 21.31124 57.77691 7.79220 1.000 116.28908 95 TYR C O 1
ATOM 10199 N N . TRP C 1 97 ? 19.46376 59.05672 7.88905 1.000 131.65457 96 TRP C N 1
ATOM 10200 C CA . TRP C 1 97 ? 19.65373 59.64627 6.56446 1.000 121.08304 96 TRP C CA 1
ATOM 10201 C C . TRP C 1 97 ? 20.53116 60.88421 6.70290 1.000 124.47657 96 TRP C C 1
ATOM 10202 O O . TRP C 1 97 ? 20.05014 61.96909 7.03860 1.000 128.17558 96 TRP C O 1
ATOM 10204 N N . THR C 1 98 ? 21.82757 60.71635 6.44996 1.000 118.14800 97 THR C N 1
ATOM 10205 C CA . THR C 1 98 ? 22.79160 61.80612 6.45799 1.000 111.30646 97 THR C CA 1
ATOM 10206 C C . THR C 1 98 ? 23.66043 61.70522 5.21400 1.000 110.21657 97 THR C C 1
ATOM 10207 O O . THR C 1 98 ? 23.71334 60.66523 4.55347 1.000 110.94371 97 THR C O 1
ATOM 10211 N N . VAL C 1 99 ? 24.35958 62.79973 4.90891 1.000 108.61697 98 VAL C N 1
ATOM 10212 C CA . VAL C 1 99 ? 25.23342 62.81439 3.73962 1.000 108.53984 98 VAL C CA 1
ATOM 10213 C C . VAL C 1 99 ? 26.38022 61.82301 3.91139 1.000 109.46097 98 VAL C C 1
ATOM 10214 O O . VAL C 1 99 ? 26.81278 61.18136 2.94564 1.000 115.41282 98 VAL C O 1
ATOM 10216 N N . ASP C 1 100 ? 26.88854 61.67897 5.13891 1.000 122.89965 99 ASP C N 1
ATOM 10217 C CA . ASP C 1 100 ? 28.02440 60.79110 5.37519 1.000 122.27962 99 ASP C CA 1
ATOM 10218 C C . ASP C 1 100 ? 27.66839 59.33374 5.09909 1.000 109.38421 99 ASP C C 1
ATOM 10219 O O . ASP C 1 100 ? 28.47261 58.59048 4.52572 1.000 106.06420 99 ASP C O 1
ATOM 10221 N N . ASN C 1 101 ? 26.47085 58.90346 5.50295 1.000 107.71686 100 ASN C N 1
ATOM 10222 C CA . ASN C 1 101 ? 26.09685 57.50166 5.35632 1.000 105.82524 100 ASN C CA 1
ATOM 10223 C C . ASN C 1 101 ? 25.80735 57.11860 3.91046 1.000 109.29155 100 ASN C C 1
ATOM 10224 O O . ASN C 1 101 ? 25.80214 55.92244 3.59323 1.000 99.34586 100 ASN C O 1
ATOM 10226 N N . ILE C 1 102 ? 25.60470 58.10240 3.02815 1.000 99.44756 101 ILE C N 1
ATOM 10227 C CA . ILE C 1 102 ? 25.09671 57.82043 1.68602 1.000 107.04702 101 ILE C CA 1
ATOM 10228 C C . ILE C 1 102 ? 25.98966 56.81244 0.97198 1.000 96.45293 101 ILE C C 1
ATOM 10229 O O . ILE C 1 102 ? 25.51215 55.80147 0.44059 1.000 90.52775 101 ILE C O 1
ATOM 10231 N N . HIS C 1 103 ? 27.30421 57.05256 0.98772 1.000 114.91736 102 HIS C N 1
ATOM 10232 C CA . HIS C 1 103 ? 28.23445 56.16559 0.29576 1.000 95.23642 102 HIS C CA 1
ATOM 10233 C C . HIS C 1 103 ? 28.10362 54.73134 0.78915 1.000 94.81365 102 HIS C C 1
ATOM 10234 O O . HIS C 1 103 ? 28.15418 53.78688 -0.00841 1.000 100.60587 102 HIS C O 1
ATOM 10241 N N . ARG C 1 104 ? 27.93639 54.54654 2.10023 1.000 95.59523 103 ARG C N 1
ATOM 10242 C CA . ARG C 1 104 ? 27.72221 53.20389 2.62870 1.000 95.97101 103 ARG C CA 1
ATOM 10243 C C . ARG C 1 104 ? 26.38891 52.64419 2.15389 1.000 93.42383 103 ARG C C 1
ATOM 10244 O O . ARG C 1 104 ? 26.31220 51.49513 1.69957 1.000 104.33526 103 ARG C O 1
ATOM 10246 N N . HIS C 1 105 ? 25.33545 53.46508 2.20927 1.000 93.49179 104 HIS C N 1
ATOM 10247 C CA . HIS C 1 105 ? 23.99191 52.98583 1.89942 1.000 91.66703 104 HIS C CA 1
ATOM 10248 C C . HIS C 1 105 ? 23.93431 52.39125 0.49863 1.000 88.87081 104 HIS C C 1
ATOM 10249 O O . HIS C 1 105 ? 23.49375 51.24860 0.31264 1.000 90.40824 104 HIS C O 1
ATOM 10256 N N . ILE C 1 106 ? 24.43812 53.13397 -0.49078 1.000 89.55364 105 ILE C N 1
ATOM 10257 C CA . ILE C 1 106 ? 24.44176 52.65067 -1.86839 1.000 83.46995 105 ILE C CA 1
ATOM 10258 C C . ILE C 1 106 ? 25.14952 51.30789 -1.95537 1.000 81.99086 105 ILE C C 1
ATOM 10259 O O . ILE C 1 106 ? 24.66600 50.37689 -2.60910 1.000 78.81010 105 ILE C O 1
ATOM 10264 N N . LEU C 1 107 ? 26.28992 51.17243 -1.27454 1.000 88.98201 106 LEU C N 1
ATOM 10265 C CA . LEU C 1 107 ? 27.05016 49.93785 -1.40705 1.000 89.04219 106 LEU C CA 1
ATOM 10266 C C . LEU C 1 107 ? 26.38398 48.77578 -0.68746 1.000 93.49824 106 LEU C C 1
ATOM 10267 O O . LEU C 1 107 ? 26.64492 47.61958 -1.03672 1.000 91.68029 106 LEU C O 1
ATOM 10272 N N . ASN C 1 108 ? 25.50550 49.05253 0.27652 1.000 88.70745 107 ASN C N 1
ATOM 10273 C CA . ASN C 1 108 ? 24.94307 48.00287 1.11595 1.000 91.59438 107 ASN C CA 1
ATOM 10274 C C . ASN C 1 108 ? 23.59656 47.49296 0.62289 1.000 91.70260 107 ASN C C 1
ATOM 10275 O O . ASN C 1 108 ? 23.34941 46.28292 0.65448 1.000 84.82805 107 ASN C O 1
ATOM 10280 N N . TYR C 1 109 ? 22.71910 48.38546 0.16166 1.000 85.20566 108 TYR C N 1
ATOM 10281 C CA . TYR C 1 109 ? 21.35693 48.01007 -0.18292 1.000 82.64783 108 TYR C CA 1
ATOM 10282 C C . TYR C 1 109 ? 21.02001 48.13377 -1.66277 1.000 79.56928 108 TYR C C 1
ATOM 10283 O O . TYR C 1 109 ? 20.01972 47.55294 -2.09135 1.000 86.29448 108 TYR C O 1
ATOM 10292 N N . CYS C 1 110 ? 21.81789 48.85379 -2.45299 1.000 77.40442 109 CYS C N 1
ATOM 10293 C CA . CYS C 1 110 ? 21.41809 49.24518 -3.80212 1.000 74.21712 109 CYS C CA 1
ATOM 10294 C C . CYS C 1 110 ? 22.11269 48.47373 -4.91537 1.000 71.97628 109 CYS C C 1
ATOM 10295 O O . CYS C 1 110 ? 21.44098 47.93378 -5.80043 1.000 70.16609 109 CYS C O 1
ATOM 10298 N N . ILE C 1 111 ? 23.44053 48.42042 -4.91390 1.000 80.94388 110 ILE C N 1
ATOM 10299 C CA . ILE C 1 111 ? 24.19972 47.91648 -6.05437 1.000 69.27623 110 ILE C CA 1
ATOM 10300 C C . ILE C 1 111 ? 24.43311 46.41850 -5.89673 1.000 85.57656 110 ILE C C 1
ATOM 10301 O O . ILE C 1 111 ? 24.85407 45.95334 -4.83082 1.000 80.38315 110 ILE C O 1
ATOM 10306 N N . TYR C 1 112 ? 24.14920 45.66119 -6.95896 1.000 66.38402 111 TYR C N 1
ATOM 10307 C CA . TYR C 1 112 ? 24.41579 44.23149 -7.02701 1.000 68.88351 111 TYR C CA 1
ATOM 10308 C C . TYR C 1 112 ? 25.05649 43.92402 -8.37155 1.000 66.19776 111 TYR C C 1
ATOM 10309 O O . TYR C 1 112 ? 24.56146 44.36533 -9.41317 1.000 68.75732 111 TYR C O 1
ATOM 10318 N N . GLY C 1 113 ? 26.14043 43.16644 -8.35534 1.000 64.19956 112 GLY C N 1
ATOM 10319 C CA . GLY C 1 113 ? 26.81528 42.79601 -9.58528 1.000 67.02327 112 GLY C CA 1
ATOM 10320 C C . GLY C 1 113 ? 27.31567 41.37398 -9.50073 1.000 61.40757 112 GLY C C 1
ATOM 10321 O O . GLY C 1 113 ? 27.62937 40.86933 -8.42173 1.000 67.78997 112 GLY C O 1
ATOM 10322 N N . ALA C 1 114 ? 27.37196 40.71800 -10.65875 1.000 65.60900 113 ALA C N 1
ATOM 10323 C CA . ALA C 1 114 ? 27.86824 39.34892 -10.72325 1.000 59.97980 113 ALA C CA 1
ATOM 10324 C C . ALA C 1 114 ? 28.70858 39.16368 -11.97650 1.000 69.69947 113 ALA C C 1
ATOM 10325 O O . ALA C 1 114 ? 28.36180 39.67731 -13.04114 1.000 59.70132 113 ALA C O 1
ATOM 10327 N N . ASP C 1 115 ? 29.81029 38.42739 -11.84789 1.000 63.22571 114 ASP C N 1
ATOM 10328 C CA . ASP C 1 115 ? 30.64019 38.14888 -13.01516 1.000 67.30669 114 ASP C CA 1
ATOM 10329 C C . ASP C 1 115 ? 31.53347 36.94924 -12.73296 1.000 70.91695 114 ASP C C 1
ATOM 10330 O O . ASP C 1 115 ? 31.98134 36.74793 -11.60314 1.000 64.72069 114 ASP C O 1
ATOM 10335 N N . ILE C 1 116 ? 31.78792 36.15270 -13.77839 1.000 55.77601 115 ILE C N 1
ATOM 10336 C CA . ILE C 1 116 ? 32.66855 34.99378 -13.63507 1.000 56.92749 115 ILE C CA 1
ATOM 10337 C C . ILE C 1 116 ? 34.14063 35.36635 -13.59289 1.000 65.77489 115 ILE C C 1
ATOM 10338 O O . ILE C 1 116 ? 34.96675 34.53032 -13.20639 1.000 70.46974 115 ILE C O 1
ATOM 10343 N N . ASP C 1 117 ? 34.49748 36.58908 -13.98077 1.000 70.70360 116 ASP C N 1
ATOM 10344 C CA . ASP C 1 117 ? 35.89225 37.02273 -14.01923 1.000 72.40018 116 ASP C CA 1
ATOM 10345 C C . ASP C 1 117 ? 36.28068 37.56235 -12.64559 1.000 68.95793 116 ASP C C 1
ATOM 10346 O O . ASP C 1 117 ? 35.81397 38.63065 -12.23401 1.000 66.17621 116 ASP C O 1
ATOM 10351 N N . GLU C 1 118 ? 37.14305 36.82213 -11.93984 1.000 68.76640 117 GLU C N 1
ATOM 10352 C CA . GLU C 1 118 ? 37.57593 37.24598 -10.61177 1.000 68.13244 117 GLU C CA 1
ATOM 10353 C C . GLU C 1 118 ? 38.36664 38.54809 -10.67101 1.000 69.29461 117 GLU C C 1
ATOM 10354 O O . GLU C 1 118 ? 38.19316 39.42216 -9.81480 1.000 81.04642 117 GLU C O 1
ATOM 10356 N N . LYS C 1 119 ? 39.24524 38.69461 -11.66683 1.000 68.13051 118 LYS C N 1
ATOM 10357 C CA . LYS C 1 119 ? 40.06292 39.90193 -11.75587 1.000 78.85623 118 LYS C CA 1
ATOM 10358 C C . LYS C 1 119 ? 39.20331 41.13927 -11.99330 1.000 80.42706 118 LYS C C 1
ATOM 10359 O O . LYS C 1 119 ? 39.40880 42.18031 -11.35559 1.000 85.21164 118 LYS C O 1
ATOM 10365 N N . ALA C 1 120 ? 38.23338 41.04656 -12.90639 1.000 72.55997 119 ALA C N 1
ATOM 10366 C CA . ALA C 1 120 ? 37.35553 42.18478 -13.16212 1.000 69.41658 119 ALA C CA 1
ATOM 10367 C C . ALA C 1 120 ? 36.50138 42.50875 -11.94178 1.000 76.54986 119 ALA C C 1
ATOM 10368 O O . ALA C 1 120 ? 36.27123 43.68415 -11.63372 1.000 80.20616 119 ALA C O 1
ATOM 10370 N N . ILE C 1 121 ? 36.02181 41.48092 -11.23553 1.000 76.44350 120 ILE C N 1
ATOM 10371 C CA . ILE C 1 121 ? 35.24120 41.71189 -10.02271 1.000 67.01698 120 ILE C CA 1
ATOM 10372 C C . ILE C 1 121 ? 36.09235 42.40949 -8.96844 1.000 78.60311 120 ILE C C 1
ATOM 10373 O O . ILE C 1 121 ? 35.62307 43.31237 -8.26499 1.000 71.62339 120 ILE C O 1
ATOM 10375 N N . SER C 1 122 ? 37.35712 42.00194 -8.84217 1.000 76.57651 121 SER C N 1
ATOM 10376 C CA . SER C 1 122 ? 38.26780 42.66555 -7.91301 1.000 84.82851 121 SER C CA 1
ATOM 10377 C C . SER C 1 122 ? 38.48760 44.12379 -8.29735 1.000 81.06430 121 SER C C 1
ATOM 10378 O O . SER C 1 122 ? 38.50063 45.01288 -7.43204 1.000 86.64598 121 SER C O 1
ATOM 10381 N N . ILE C 1 123 ? 38.67081 44.38536 -9.59296 1.000 77.49433 122 ILE C N 1
ATOM 10382 C CA . ILE C 1 123 ? 38.84962 45.75789 -10.05690 1.000 81.03711 122 ILE C CA 1
ATOM 10383 C C . ILE C 1 123 ? 37.62283 46.59198 -9.71946 1.000 84.68420 122 ILE C C 1
ATOM 10384 O O . ILE C 1 123 ? 37.73730 47.73419 -9.26104 1.000 75.46501 122 ILE C O 1
ATOM 10389 N N . LEU C 1 124 ? 36.43097 46.03313 -9.93849 1.000 86.78125 123 LEU C N 1
ATOM 10390 C CA . LEU C 1 124 ? 35.20324 46.75357 -9.61632 1.000 79.65642 123 LEU C CA 1
ATOM 10391 C C . LEU C 1 124 ? 35.09168 47.01810 -8.12084 1.000 72.58474 123 LEU C C 1
ATOM 10392 O O . LEU C 1 124 ? 34.64161 48.09195 -7.70702 1.000 79.79771 123 LEU C O 1
ATOM 10397 N N . LYS C 1 125 ? 35.47663 46.04352 -7.29265 1.000 77.32550 124 LYS C N 1
ATOM 10398 C CA . LYS C 1 125 ? 35.43942 46.25457 -5.84861 1.000 80.13770 124 LYS C CA 1
ATOM 10399 C C . LYS C 1 125 ? 36.35489 47.40164 -5.44291 1.000 80.78228 124 LYS C C 1
ATOM 10400 O O . LYS C 1 125 ? 35.97115 48.26263 -4.63911 1.000 82.24840 124 LYS C O 1
ATOM 10402 N N . ASP C 1 126 ? 37.56618 47.43749 -6.00399 1.000 80.61573 125 ASP C N 1
ATOM 10403 C CA . ASP C 1 126 ? 38.48169 48.53619 -5.70811 1.000 87.31102 125 ASP C CA 1
ATOM 10404 C C . ASP C 1 126 ? 37.92949 49.86890 -6.20715 1.000 88.11499 125 ASP C C 1
ATOM 10405 O O . ASP C 1 126 ? 38.04069 50.88916 -5.51826 1.000 84.19246 125 ASP C O 1
ATOM 10407 N N . SER C 1 127 ? 37.33002 49.88158 -7.40340 1.000 81.89637 126 SER C N 1
ATOM 10408 C CA . SER C 1 127 ? 36.76669 51.12049 -7.93635 1.000 77.09641 126 SER C CA 1
ATOM 10409 C C . SER C 1 127 ? 35.64151 51.64038 -7.05284 1.000 81.66368 126 SER C C 1
ATOM 10410 O O . SER C 1 127 ? 35.56276 52.84362 -6.77759 1.000 86.77046 126 SER C O 1
ATOM 10413 N N . LEU C 1 128 ? 34.76076 50.74669 -6.59916 1.000 82.49775 127 LEU C N 1
ATOM 10414 C CA . LEU C 1 128 ? 33.66491 51.15825 -5.72904 1.000 81.82760 127 LEU C CA 1
ATOM 10415 C C . LEU C 1 128 ? 34.17885 51.65970 -4.38674 1.000 83.64915 127 LEU C C 1
ATOM 10416 O O . LEU C 1 128 ? 33.68720 52.66923 -3.86864 1.000 85.50953 127 LEU C O 1
ATOM 10421 N N . THR C 1 129 ? 35.16943 50.97581 -3.80637 1.000 103.80517 128 THR C N 1
ATOM 10422 C CA . THR C 1 129 ? 35.68464 51.42118 -2.51431 1.000 88.86920 128 THR C CA 1
ATOM 10423 C C . THR C 1 129 ? 36.43571 52.74342 -2.62742 1.000 91.36790 128 THR C C 1
ATOM 10424 O O . THR C 1 129 ? 36.45932 53.52147 -1.66777 1.000 93.37600 128 THR C O 1
ATOM 10428 N N . ASN C 1 130 ? 37.04193 53.02064 -3.77770 1.000 88.45798 129 ASN C N 1
ATOM 10429 C CA . ASN C 1 130 ? 37.78649 54.26270 -3.96496 1.000 94.72397 129 ASN C CA 1
ATOM 10430 C C . ASN C 1 130 ? 37.03550 55.23709 -4.86987 1.000 87.43640 129 ASN C C 1
ATOM 10431 O O . ASN C 1 130 ? 36.04876 55.85154 -4.46078 1.000 91.00158 129 ASN C O 1
ATOM 10433 N N . ASP C 1 141 ? 34.39125 48.27142 7.54406 1.000 113.88424 140 ASP C N 1
ATOM 10434 C CA . ASP C 1 141 ? 34.16370 47.90805 6.14899 1.000 122.07446 140 ASP C CA 1
ATOM 10435 C C . ASP C 1 141 ? 32.67393 47.73633 5.86378 1.000 130.21985 140 ASP C C 1
ATOM 10436 O O . ASP C 1 141 ? 31.87163 47.60424 6.78805 1.000 143.80367 140 ASP C O 1
ATOM 10438 N N . ILE C 1 142 ? 32.31207 47.73464 4.58041 1.000 133.61968 141 ILE C N 1
ATOM 10439 C CA . ILE C 1 142 ? 30.92495 47.62018 4.14791 1.000 114.94546 141 ILE C CA 1
ATOM 10440 C C . ILE C 1 142 ? 30.78525 46.40308 3.24591 1.000 105.02579 141 ILE C C 1
ATOM 10441 O O . ILE C 1 142 ? 31.74215 45.97877 2.59070 1.000 111.46512 141 ILE C O 1
ATOM 10443 N N . LYS C 1 143 ? 29.57739 45.84241 3.21499 1.000 100.42135 142 LYS C N 1
ATOM 10444 C CA . LYS C 1 143 ? 29.27087 44.68796 2.37806 1.000 110.58171 142 LYS C CA 1
ATOM 10445 C C . LYS C 1 143 ? 28.80165 45.17804 1.01352 1.000 88.51424 142 LYS C C 1
ATOM 10446 O O . LYS C 1 143 ? 27.74213 45.80292 0.90524 1.000 98.46337 142 LYS C O 1
ATOM 10448 N N . ILE C 1 144 ? 29.58312 44.88210 -0.02665 1.000 103.79876 143 ILE C N 1
ATOM 10449 C CA . ILE C 1 144 ? 29.33970 45.47298 -1.34007 1.000 88.94799 143 ILE C CA 1
ATOM 10450 C C . ILE C 1 144 ? 28.22808 44.76652 -2.11580 1.000 102.72108 143 ILE C C 1
ATOM 10451 O O . ILE C 1 144 ? 27.63424 45.37558 -3.01559 1.000 105.82933 143 ILE C O 1
ATOM 10456 N N . ASN C 1 145 ? 27.90352 43.51663 -1.77521 1.000 93.15161 144 ASN C N 1
ATOM 10457 C CA . ASN C 1 145 ? 26.94004 42.70309 -2.52714 1.000 90.20434 144 ASN C CA 1
ATOM 10458 C C . ASN C 1 145 ? 27.42007 42.48096 -3.96262 1.000 76.50491 144 ASN C C 1
ATOM 10459 O O . ASN C 1 145 ? 26.75555 42.82997 -4.94103 1.000 86.16047 144 ASN C O 1
ATOM 10464 N N . LEU C 1 146 ? 28.59487 41.86813 -4.06468 1.000 89.64079 145 LEU C N 1
ATOM 10465 C CA . LEU C 1 146 ? 29.25306 41.59044 -5.33287 1.000 84.23247 145 LEU C CA 1
ATOM 10466 C C . LEU C 1 146 ? 29.55383 40.09769 -5.39929 1.000 72.53020 145 LEU C C 1
ATOM 10467 O O . LEU C 1 146 ? 30.04279 39.52115 -4.42323 1.000 74.79034 145 LEU C O 1
ATOM 10472 N N . PHE C 1 147 ? 29.25310 39.46836 -6.53557 1.000 71.59668 146 PHE C N 1
ATOM 10473 C CA . PHE C 1 147 ? 29.29926 38.01795 -6.66319 1.000 68.71791 146 PHE C CA 1
ATOM 10474 C C . PHE C 1 147 ? 30.18743 37.58599 -7.82330 1.000 80.18705 146 PHE C C 1
ATOM 10475 O O . PHE C 1 147 ? 30.11132 38.13850 -8.92990 1.000 73.00528 146 PHE C O 1
ATOM 10483 N N . CYS C 1 148 ? 31.00780 36.57203 -7.56967 1.000 68.02822 147 CYS C N 1
ATOM 10484 C CA . CYS C 1 148 ? 31.79764 35.91337 -8.60277 1.000 70.22794 147 CYS C CA 1
ATOM 10485 C C . CYS C 1 148 ? 31.24553 34.50415 -8.77058 1.000 68.12335 147 CYS C C 1
ATOM 10486 O O . CYS C 1 148 ? 31.44282 33.64820 -7.90120 1.000 70.30135 147 CYS C O 1
ATOM 10489 N N . CYS C 1 149 ? 30.55239 34.27114 -9.88152 1.000 68.25664 148 CYS C N 1
ATOM 10490 C CA . CYS C 1 149 ? 29.85152 33.01576 -10.11512 1.000 68.55582 148 CYS C CA 1
ATOM 10491 C C . CYS C 1 149 ? 29.33113 33.01321 -11.54554 1.000 64.61197 148 CYS C C 1
ATOM 10492 O O . CYS C 1 149 ? 29.26188 34.05362 -12.20503 1.000 66.47037 148 CYS C O 1
ATOM 10495 N N . ASP C 1 150 ? 28.94240 31.82752 -12.00751 1.000 57.92372 149 ASP C N 1
ATOM 10496 C CA . ASP C 1 150 ? 28.17151 31.70558 -13.23836 1.000 61.96297 149 ASP C CA 1
ATOM 10497 C C . ASP C 1 150 ? 26.75856 32.20707 -12.96551 1.000 60.58683 149 ASP C C 1
ATOM 10498 O O . ASP C 1 150 ? 25.99809 31.56864 -12.23041 1.000 67.31945 149 ASP C O 1
ATOM 10503 N N . SER C 1 151 ? 26.40837 33.35882 -13.54370 1.000 53.13903 150 SER C N 1
ATOM 10504 C CA . SER C 1 151 ? 25.09731 33.94885 -13.29520 1.000 69.54836 150 SER C CA 1
ATOM 10505 C C . SER C 1 151 ? 23.96198 33.05405 -13.76544 1.000 63.99915 150 SER C C 1
ATOM 10506 O O . SER C 1 151 ? 22.84674 33.16242 -13.24539 1.000 62.09652 150 SER C O 1
ATOM 10509 N N . LEU C 1 152 ? 24.21873 32.17140 -14.72885 1.000 53.15485 151 LEU C N 1
ATOM 10510 C CA . LEU C 1 152 ? 23.18997 31.26073 -15.20662 1.000 49.51137 151 LEU C CA 1
ATOM 10511 C C . LEU C 1 152 ? 23.04973 30.01791 -14.33768 1.000 57.17128 151 LEU C C 1
ATOM 10512 O O . LEU C 1 152 ? 22.15926 29.19955 -14.59285 1.000 54.26359 151 LEU C O 1
ATOM 10517 N N . LYS C 1 153 ? 23.90276 29.85192 -13.32589 1.000 62.46087 152 LYS C N 1
ATOM 10518 C CA . LYS C 1 153 ? 23.77319 28.75600 -12.37873 1.000 68.60733 152 LYS C CA 1
ATOM 10519 C C . LYS C 1 153 ? 23.44754 29.20232 -10.96339 1.000 58.46863 152 LYS C C 1
ATOM 10520 O O . LYS C 1 153 ? 22.91724 28.39436 -10.19529 1.000 64.37192 152 LYS C O 1
ATOM 10526 N N . LYS C 1 154 ? 23.72581 30.45413 -10.60589 1.000 73.18415 153 LYS C N 1
ATOM 10527 C CA . LYS C 1 154 ? 23.50945 30.92269 -9.24364 1.000 79.08020 153 LYS C CA 1
ATOM 10528 C C . LYS C 1 154 ? 22.02689 30.93498 -8.89381 1.000 81.21946 153 LYS C C 1
ATOM 10529 O O . LYS C 1 154 ? 21.18421 31.34927 -9.69442 1.000 79.21481 153 LYS C O 1
ATOM 10535 N N . LYS C 1 155 ? 21.71335 30.48534 -7.68072 1.000 73.71993 154 LYS C N 1
ATOM 10536 C CA . LYS C 1 155 ? 20.34866 30.53576 -7.16815 1.000 75.42282 154 LYS C CA 1
ATOM 10537 C C . LYS C 1 155 ? 20.11462 31.91556 -6.56864 1.000 76.41301 154 LYS C C 1
ATOM 10538 O O . LYS C 1 155 ? 20.71279 32.26768 -5.54647 1.000 81.68482 154 LYS C O 1
ATOM 10540 N N . TRP C 1 156 ? 19.24821 32.69882 -7.19930 1.000 75.16439 155 TRP C N 1
ATOM 10541 C CA . TRP C 1 156 ? 18.96493 34.05558 -6.75070 1.000 75.14521 155 TRP C CA 1
ATOM 10542 C C . TRP C 1 156 ? 17.83704 34.01654 -5.72933 1.000 76.39427 155 TRP C C 1
ATOM 10543 O O . TRP C 1 156 ? 16.73407 33.54890 -6.03301 1.000 82.06675 155 TRP C O 1
ATOM 10554 N N . ARG C 1 157 ? 18.11530 34.50812 -4.52278 1.000 71.05003 156 ARG C N 1
ATOM 10555 C CA . ARG C 1 157 ? 17.17081 34.42778 -3.41714 1.000 87.28777 156 ARG C CA 1
ATOM 10556 C C . ARG C 1 157 ? 16.19308 35.59472 -3.37175 1.000 82.27684 156 ARG C C 1
ATOM 10557 O O . ARG C 1 157 ? 15.27272 35.57649 -2.54781 1.000 88.22560 156 ARG C O 1
ATOM 10559 N N . TYR C 1 158 ? 16.36686 36.60124 -4.22420 1.000 84.26272 157 TYR C N 1
ATOM 10560 C CA . TYR C 1 158 ? 15.43821 37.72097 -4.29096 1.000 81.22288 157 TYR C CA 1
ATOM 10561 C C . TYR C 1 158 ? 15.54200 38.35232 -5.66933 1.000 88.95646 157 TYR C C 1
ATOM 10562 O O . TYR C 1 158 ? 16.50589 38.12406 -6.40552 1.000 88.49314 157 TYR C O 1
ATOM 10571 N N . LYS C 1 159 ? 14.53053 39.14520 -6.01068 1.000 69.65712 158 LYS C N 1
ATOM 10572 C CA . LYS C 1 159 ? 14.46611 39.80850 -7.30219 1.000 76.59044 158 LYS C CA 1
ATOM 10573 C C . LYS C 1 159 ? 14.97878 41.24188 -7.17490 1.000 76.14036 158 LYS C C 1
ATOM 10574 O O . LYS C 1 159 ? 15.34285 41.70461 -6.09150 1.000 69.40303 158 LYS C O 1
ATOM 10580 N N . PHE C 1 160 ? 15.01522 41.95184 -8.30400 1.000 76.94738 159 PHE C N 1
ATOM 10581 C CA . PHE C 1 160 ? 15.65019 43.26034 -8.37612 1.000 71.51966 159 PHE C CA 1
ATOM 10582 C C . PHE C 1 160 ? 14.72367 44.27082 -9.03549 1.000 64.60443 159 PHE C C 1
ATOM 10583 O O . PHE C 1 160 ? 13.99996 43.94032 -9.98008 1.000 59.13486 159 PHE C O 1
ATOM 10591 N N . ASP C 1 161 ? 14.75759 45.50904 -8.53177 1.000 62.28074 160 ASP C N 1
ATOM 10592 C CA . ASP C 1 161 ? 13.92543 46.56777 -9.09872 1.000 61.66358 160 ASP C CA 1
ATOM 10593 C C . ASP C 1 161 ? 14.38199 46.95115 -10.50305 1.000 59.60388 160 ASP C C 1
ATOM 10594 O O . ASP C 1 161 ? 13.55106 47.25220 -11.36604 1.000 59.41989 160 ASP C O 1
ATOM 10599 N N . TYR C 1 162 ? 15.69296 46.97676 -10.74611 1.000 58.04786 161 TYR C N 1
ATOM 10600 C CA . TYR C 1 162 ? 16.22669 47.38438 -12.03974 1.000 55.59733 161 TYR C CA 1
ATOM 10601 C C . TYR C 1 162 ? 17.37505 46.47254 -12.44290 1.000 64.53144 161 TYR C C 1
ATOM 10602 O O . TYR C 1 162 ? 18.17531 46.05877 -11.59934 1.000 63.04749 161 TYR C O 1
ATOM 10611 N N . ILE C 1 163 ? 17.45756 46.16622 -13.73624 1.000 51.84707 162 ILE C N 1
ATOM 10612 C CA . ILE C 1 163 ? 18.53312 45.34433 -14.27468 1.000 53.37117 162 ILE C CA 1
ATOM 10613 C C . ILE C 1 163 ? 19.06420 46.01158 -15.53677 1.000 58.22652 162 ILE C C 1
ATOM 10614 O O . ILE C 1 163 ? 18.28831 46.38630 -16.42422 1.000 52.79466 162 ILE C O 1
ATOM 10619 N N . VAL C 1 164 ? 20.38491 46.18751 -15.59977 1.000 49.57488 163 VAL C N 1
ATOM 10620 C CA . VAL C 1 164 ? 21.05785 46.78537 -16.74457 1.000 46.88391 163 VAL C CA 1
ATOM 10621 C C . VAL C 1 164 ? 22.26888 45.92950 -17.08099 1.000 54.38156 163 VAL C C 1
ATOM 10622 O O . VAL C 1 164 ? 22.79567 45.20475 -16.23533 1.000 53.87693 163 VAL C O 1
ATOM 10626 N N . GLY C 1 165 ? 22.72221 46.02447 -18.32289 1.000 45.26952 164 GLY C N 1
ATOM 10627 C CA . GLY C 1 165 ? 24.01270 45.46937 -18.66362 1.000 45.44799 164 GLY C CA 1
ATOM 10628 C C . GLY C 1 165 ? 24.12853 45.09010 -20.12556 1.000 49.19172 164 GLY C C 1
ATOM 10629 O O . GLY C 1 165 ? 23.27963 45.41411 -20.95399 1.000 49.86257 164 GLY C O 1
ATOM 10630 N N . ASN C 1 166 ? 25.23637 44.40761 -20.40832 1.000 51.29882 165 ASN C N 1
ATOM 10631 C CA . ASN C 1 166 ? 25.60724 43.97952 -21.75216 1.000 42.87456 165 ASN C CA 1
ATOM 10632 C C . ASN C 1 166 ? 26.10754 42.54699 -21.64422 1.000 47.29831 165 ASN C C 1
ATOM 10633 O O . ASN C 1 166 ? 27.30686 42.30257 -21.46029 1.000 50.23138 165 ASN C O 1
ATOM 10638 N N . PRO C 1 167 ? 25.21310 41.57169 -21.75511 1.000 41.52497 166 PRO C N 1
ATOM 10639 C CA . PRO C 1 167 ? 25.58732 40.17069 -21.51188 1.000 46.77167 166 PRO C CA 1
ATOM 10640 C C . PRO C 1 167 ? 26.55389 39.65944 -22.56628 1.000 40.58655 166 PRO C C 1
ATOM 10641 O O . PRO C 1 167 ? 26.65803 40.23249 -23.65935 1.000 41.26828 166 PRO C O 1
ATOM 10645 N N . PRO C 1 168 ? 27.29413 38.59111 -22.27494 1.000 39.80009 167 PRO C N 1
ATOM 10646 C CA . PRO C 1 168 ? 28.21769 38.04719 -23.27832 1.000 37.66989 167 PRO C CA 1
ATOM 10647 C C . PRO C 1 168 ? 27.46712 37.42318 -24.44540 1.000 37.54662 167 PRO C C 1
ATOM 10648 O O . PRO C 1 168 ? 26.44291 36.76122 -24.26106 1.000 42.16525 167 PRO C O 1
ATOM 10652 N N . TYR C 1 169 ? 27.99478 37.62624 -25.65348 1.000 36.13986 168 TYR C N 1
ATOM 10653 C CA . TYR C 1 169 ? 27.46909 37.00104 -26.86615 1.000 39.55390 168 TYR C CA 1
ATOM 10654 C C . TYR C 1 169 ? 28.42667 35.89465 -27.27519 1.000 37.46820 168 TYR C C 1
ATOM 10655 O O . TYR C 1 169 ? 29.58878 36.16894 -27.59353 1.000 45.10390 168 TYR C O 1
ATOM 10664 N N . ILE C 1 170 ? 27.95796 34.64950 -27.25257 1.000 39.80862 169 ILE C N 1
ATOM 10665 C CA . ILE C 1 170 ? 28.79624 33.52043 -27.64437 1.000 35.01621 169 ILE C CA 1
ATOM 10666 C C . ILE C 1 170 ? 27.95054 32.54547 -28.45660 1.000 44.20152 169 ILE C C 1
ATOM 10667 O O . ILE C 1 170 ? 26.99785 31.95380 -27.93387 1.000 37.11893 169 ILE C O 1
ATOM 10672 N N . GLY C 1 171 ? 28.31291 32.35964 -29.72469 1.000 38.64565 170 GLY C N 1
ATOM 10673 C CA . GLY C 1 171 ? 27.56045 31.51304 -30.62010 1.000 40.78592 170 GLY C CA 1
ATOM 10674 C C . GLY C 1 171 ? 27.89178 30.04424 -30.45810 1.000 33.37736 170 GLY C C 1
ATOM 10675 O O . GLY C 1 171 ? 28.68076 29.63533 -29.60851 1.000 38.36461 170 GLY C O 1
ATOM 10676 N N . HIS C 1 172 ? 27.27844 29.23958 -31.33334 1.000 35.60363 171 HIS C N 1
ATOM 10677 C CA . HIS C 1 172 ? 27.26870 27.78966 -31.18562 1.000 35.10739 171 HIS C CA 1
ATOM 10678 C C . HIS C 1 172 ? 28.62374 27.13985 -31.46362 1.000 35.50371 171 HIS C C 1
ATOM 10679 O O . HIS C 1 172 ? 28.85485 26.01299 -31.00926 1.000 35.42400 171 HIS C O 1
ATOM 10686 N N . LYS C 1 173 ? 29.51163 27.80075 -32.20769 1.000 30.37547 172 LYS C N 1
ATOM 10687 C CA . LYS C 1 173 ? 30.84209 27.26877 -32.47383 1.000 32.31534 172 LYS C CA 1
ATOM 10688 C C . LYS C 1 173 ? 31.85348 27.63099 -31.39830 1.000 43.67465 172 LYS C C 1
ATOM 10689 O O . LYS C 1 173 ? 32.93589 27.04290 -31.36707 1.000 50.60677 172 LYS C O 1
ATOM 10695 N N . LYS C 1 174 ? 31.53302 28.57424 -30.51682 1.000 43.59197 173 LYS C N 1
ATOM 10696 C CA . LYS C 1 174 ? 32.49275 29.07330 -29.54649 1.000 40.14242 173 LYS C CA 1
ATOM 10697 C C . LYS C 1 174 ? 32.21089 28.61396 -28.12190 1.000 46.60097 173 LYS C C 1
ATOM 10698 O O . LYS C 1 174 ? 33.09785 28.71661 -27.27290 1.000 52.01894 173 LYS C O 1
ATOM 10704 N N . LEU C 1 175 ? 31.01205 28.11314 -27.83935 1.000 50.29359 174 LEU C N 1
ATOM 10705 C CA . LEU C 1 175 ? 30.72330 27.52975 -26.53840 1.000 47.07846 174 LEU C CA 1
ATOM 10706 C C . LEU C 1 175 ? 31.27958 26.11550 -26.44642 1.000 44.60181 174 LEU C C 1
ATOM 10707 O O . LEU C 1 175 ? 31.42997 25.41423 -27.45250 1.000 52.46327 174 LEU C O 1
ATOM 10712 N N . GLU C 1 176 ? 31.59165 25.70665 -25.22077 1.000 47.48475 175 GLU C N 1
ATOM 10713 C CA . GLU C 1 176 ? 31.98545 24.33332 -24.95432 1.000 52.63244 175 GLU C CA 1
ATOM 10714 C C . GLU C 1 176 ? 30.76948 23.41363 -24.99264 1.000 56.26109 175 GLU C C 1
ATOM 10715 O O . GLU C 1 176 ? 29.66990 23.78441 -24.57336 1.000 51.13608 175 GLU C O 1
ATOM 10721 N N . LYS C 1 177 ? 30.98326 22.19177 -25.48922 1.000 50.32667 176 LYS C N 1
ATOM 10722 C CA . LYS C 1 177 ? 29.86204 21.28935 -25.73633 1.000 53.10372 176 LYS C CA 1
ATOM 10723 C C . LYS C 1 177 ? 29.16397 20.87482 -24.44219 1.000 53.87135 176 LYS C C 1
ATOM 10724 O O . LYS C 1 177 ? 27.93330 20.75588 -24.41482 1.000 46.94806 176 LYS C O 1
ATOM 10730 N N . LYS C 1 178 ? 29.92047 20.64999 -23.36061 1.000 50.32090 177 LYS C N 1
ATOM 10731 C CA . LYS C 1 178 ? 29.29211 20.27789 -22.09027 1.000 46.82675 177 LYS C CA 1
ATOM 10732 C C . LYS C 1 178 ? 28.46781 21.42932 -21.52323 1.000 52.04400 177 LYS C C 1
ATOM 10733 O O . LYS C 1 178 ? 27.36201 21.22100 -20.99510 1.000 68.20886 177 LYS C O 1
ATOM 10735 N N . TYR C 1 179 ? 28.98460 22.65579 -21.63657 1.000 53.23319 178 TYR C N 1
ATOM 10736 C CA . TYR C 1 179 ? 28.21273 23.81912 -21.22323 1.000 52.00263 178 TYR C CA 1
ATOM 10737 C C . TYR C 1 179 ? 26.94995 23.95072 -22.05882 1.000 46.93019 178 TYR C C 1
ATOM 10738 O O . TYR C 1 179 ? 25.89084 24.32030 -21.54302 1.000 52.46356 178 TYR C O 1
ATOM 10747 N N . LYS C 1 180 ? 27.04095 23.65115 -23.35669 1.000 57.29711 179 LYS C N 1
ATOM 10748 C CA . LYS C 1 180 ? 25.84589 23.67125 -24.19199 1.000 46.34790 179 LYS C CA 1
ATOM 10749 C C . LYS C 1 180 ? 24.85443 22.58727 -23.78455 1.000 49.18995 179 LYS C C 1
ATOM 10750 O O . LYS C 1 180 ? 23.64497 22.80019 -23.88067 1.000 52.20452 179 LYS C O 1
ATOM 10756 N N . LYS C 1 181 ? 25.33400 21.42297 -23.34029 1.000 49.49484 180 LYS C N 1
ATOM 10757 C CA . LYS C 1 181 ? 24.41338 20.40909 -22.83165 1.000 63.96577 180 LYS C CA 1
ATOM 10758 C C . LYS C 1 181 ? 23.64904 20.93656 -21.62326 1.000 59.93415 180 LYS C C 1
ATOM 10759 O O . LYS C 1 181 ? 22.42541 20.75929 -21.51640 1.000 61.66649 180 LYS C O 1
ATOM 10761 N N . PHE C 1 182 ? 24.35556 21.61385 -20.71545 1.000 62.67879 181 PHE C N 1
ATOM 10762 C CA . PHE C 1 182 ? 23.67936 22.24774 -19.58291 1.000 53.89568 181 PHE C CA 1
ATOM 10763 C C . PHE C 1 182 ? 22.67835 23.30957 -20.04725 1.000 62.01599 181 PHE C C 1
ATOM 10764 O O . PHE C 1 182 ? 21.56090 23.39051 -19.52271 1.000 54.35116 181 PHE C O 1
ATOM 10772 N N . LEU C 1 183 ? 23.05853 24.13209 -21.03083 1.000 51.31287 182 LEU C N 1
ATOM 10773 C CA . LEU C 1 183 ? 22.15688 25.17918 -21.51270 1.000 53.93026 182 LEU C CA 1
ATOM 10774 C C . LEU C 1 183 ? 20.90343 24.58762 -22.14811 1.000 52.92360 182 LEU C C 1
ATOM 10775 O O . LEU C 1 183 ? 19.79600 25.10149 -21.95122 1.000 50.60729 182 LEU C O 1
ATOM 10780 N N . LEU C 1 184 ? 21.06188 23.52149 -22.93567 1.000 51.77925 183 LEU C N 1
ATOM 10781 C CA . LEU C 1 184 ? 19.91024 22.87958 -23.56179 1.000 51.58135 183 LEU C CA 1
ATOM 10782 C C . LEU C 1 184 ? 18.99509 22.25749 -22.51670 1.000 57.04100 183 LEU C C 1
ATOM 10783 O O . LEU C 1 184 ? 17.76703 22.30191 -22.65361 1.000 66.66015 183 LEU C O 1
ATOM 10788 N N . GLU C 1 185 ? 19.57182 21.66553 -21.46584 1.000 59.73733 184 GLU C N 1
ATOM 10789 C CA . GLU C 1 185 ? 18.74129 21.06721 -20.42309 1.000 66.81322 184 GLU C CA 1
ATOM 10790 C C . GLU C 1 185 ? 17.98636 22.13162 -19.63047 1.000 62.24776 184 GLU C C 1
ATOM 10791 O O . GLU C 1 185 ? 16.77388 22.01734 -19.41613 1.000 65.96393 184 GLU C O 1
ATOM 10793 N N . LYS C 1 186 ? 18.68357 23.17929 -19.19276 1.000 53.50912 185 LYS C N 1
ATOM 10794 C CA . LYS C 1 186 ? 18.09970 24.13871 -18.26143 1.000 59.05512 185 LYS C CA 1
ATOM 10795 C C . LYS C 1 186 ? 17.35617 25.27815 -18.95459 1.000 61.95083 185 LYS C C 1
ATOM 10796 O O . LYS C 1 186 ? 16.31196 25.71516 -18.46129 1.000 47.30893 185 LYS C O 1
ATOM 10802 N N . TYR C 1 187 ? 17.85953 25.76856 -20.08808 1.000 47.89524 186 TYR C N 1
ATOM 10803 C CA . TYR C 1 187 ? 17.32914 26.96841 -20.73025 1.000 54.18807 186 TYR C CA 1
ATOM 10804 C C . TYR C 1 187 ? 16.61125 26.65147 -22.03832 1.000 50.22816 186 TYR C C 1
ATOM 10805 O O . TYR C 1 187 ? 16.60386 27.45802 -22.97336 1.000 45.64196 186 TYR C O 1
ATOM 10814 N N . SER C 1 188 ? 15.96027 25.48707 -22.09523 1.000 43.67783 187 SER C N 1
ATOM 10815 C CA . SER C 1 188 ? 15.32758 25.03090 -23.32807 1.000 43.34241 187 SER C CA 1
ATOM 10816 C C . SER C 1 188 ? 14.23392 25.97396 -23.80960 1.000 50.61366 187 SER C C 1
ATOM 10817 O O . SER C 1 188 ? 13.88771 25.94661 -24.99575 1.000 63.66121 187 SER C O 1
ATOM 10820 N N . GLU C 1 189 ? 13.68895 26.81395 -22.92794 1.000 52.26378 188 GLU C N 1
ATOM 10821 C CA . GLU C 1 189 ? 12.62103 27.71957 -23.34248 1.000 52.16668 188 GLU C CA 1
ATOM 10822 C C . GLU C 1 189 ? 13.10911 28.78093 -24.32329 1.000 49.92748 188 GLU C C 1
ATOM 10823 O O . GLU C 1 189 ? 12.31340 29.29617 -25.11621 1.000 44.99629 188 GLU C O 1
ATOM 10829 N N . VAL C 1 190 ? 14.39417 29.13366 -24.28248 1.000 49.92087 189 VAL C N 1
ATOM 10830 C CA . VAL C 1 190 ? 14.94914 30.09758 -25.22789 1.000 36.66248 189 VAL C CA 1
ATOM 10831 C C . VAL C 1 190 ? 16.18033 29.58699 -25.95992 1.000 43.56911 189 VAL C C 1
ATOM 10832 O O . VAL C 1 190 ? 16.53072 30.13210 -27.02275 1.000 40.02152 189 VAL C O 1
ATOM 10836 N N . TYR C 1 191 ? 16.88965 28.58192 -25.45656 1.000 39.96669 190 TYR C N 1
ATOM 10837 C CA . TYR C 1 191 ? 18.14251 28.13359 -26.04824 1.000 45.24706 190 TYR C CA 1
ATOM 10838 C C . TYR C 1 191 ? 17.95326 26.75492 -26.66198 1.000 39.79640 190 TYR C C 1
ATOM 10839 O O . TYR C 1 191 ? 17.51817 25.82184 -25.98138 1.000 39.96557 190 TYR C O 1
ATOM 10848 N N . LYS C 1 192 ? 18.31628 26.62866 -27.93426 1.000 49.93592 191 LYS C N 1
ATOM 10849 C CA . LYS C 1 192 ? 18.04942 25.43289 -28.71617 1.000 40.89961 191 LYS C CA 1
ATOM 10850 C C . LYS C 1 192 ? 18.77413 25.57294 -30.04607 1.000 37.16751 191 LYS C C 1
ATOM 10851 O O . LYS C 1 192 ? 18.86625 26.67688 -30.57871 1.000 36.42251 191 LYS C O 1
ATOM 10857 N N . ASP C 1 193 ? 19.31973 24.46126 -30.54772 1.000 39.29952 192 ASP C N 1
ATOM 10858 C CA . ASP C 1 193 ? 19.94450 24.37828 -31.87578 1.000 43.41452 192 ASP C CA 1
ATOM 10859 C C . ASP C 1 193 ? 21.05035 25.42328 -31.98105 1.000 38.30956 192 ASP C C 1
ATOM 10860 O O . ASP C 1 193 ? 22.00760 25.36682 -31.18965 1.000 37.88273 192 ASP C O 1
ATOM 10865 N N . LYS C 1 194 ? 20.98732 26.36729 -32.92308 1.000 31.51108 193 LYS C N 1
ATOM 10866 C CA . LYS C 1 194 ? 22.06607 27.32364 -33.14395 1.000 34.93953 193 LYS C CA 1
ATOM 10867 C C . LYS C 1 194 ? 21.85369 28.64469 -32.40237 1.000 31.30109 193 LYS C C 1
ATOM 10868 O O . LYS C 1 194 ? 22.38264 29.68352 -32.82584 1.000 34.87690 193 LYS C O 1
ATOM 10874 N N . ALA C 1 195 ? 21.12050 28.62798 -31.29213 1.000 36.60786 194 ALA C N 1
ATOM 10875 C CA . ALA C 1 195 ? 20.90134 29.82288 -30.48780 1.000 31.10790 194 ALA C CA 1
ATOM 10876 C C . ALA C 1 195 ? 22.21814 30.33181 -29.89654 1.000 39.91096 194 ALA C C 1
ATOM 10877 O O . ALA C 1 195 ? 23.28291 29.72510 -30.04435 1.000 36.53030 194 ALA C O 1
ATOM 10879 N N . ASP C 1 196 ? 22.12429 31.45538 -29.18791 1.000 40.36026 195 ASP C N 1
ATOM 10880 C CA . ASP C 1 196 ? 23.26239 32.15091 -28.60939 1.000 41.76671 195 ASP C CA 1
ATOM 10881 C C . ASP C 1 196 ? 23.09426 32.27808 -27.09609 1.000 37.27284 195 ASP C C 1
ATOM 10882 O O . ASP C 1 196 ? 21.98056 32.25611 -26.56825 1.000 39.39644 195 ASP C O 1
ATOM 10887 N N . LEU C 1 197 ? 24.22489 32.45133 -26.40585 1.000 36.94653 196 LEU C N 1
ATOM 10888 C CA . LEU C 1 197 ? 24.22725 32.54395 -24.94579 1.000 38.74946 196 LEU C CA 1
ATOM 10889 C C . LEU C 1 197 ? 23.41538 33.73546 -24.43027 1.000 38.25916 196 LEU C C 1
ATOM 10890 O O . LEU C 1 197 ? 22.77564 33.65548 -23.36078 1.000 43.48280 196 LEU C O 1
ATOM 10895 N N . TYR C 1 198 ? 23.42374 34.85291 -25.15979 1.000 33.61347 197 TYR C N 1
ATOM 10896 C CA . TYR C 1 198 ? 22.69282 36.00600 -24.65166 1.000 45.59229 197 TYR C CA 1
ATOM 10897 C C . TYR C 1 198 ? 21.18819 35.75948 -24.62556 1.000 39.41508 197 TYR C C 1
ATOM 10898 O O . TYR C 1 198 ? 20.47849 36.46535 -23.90432 1.000 48.48901 197 TYR C O 1
ATOM 10907 N N . PHE C 1 199 ? 20.69197 34.74384 -25.34124 1.000 34.91998 198 PHE C N 1
ATOM 10908 C CA . PHE C 1 199 ? 19.29770 34.33139 -25.17017 1.000 39.86533 198 PHE C CA 1
ATOM 10909 C C . PHE C 1 199 ? 19.04423 33.90347 -23.72546 1.000 36.91388 198 PHE C C 1
ATOM 10910 O O . PHE C 1 199 ? 18.05037 34.30096 -23.09858 1.000 40.26021 198 PHE C O 1
ATOM 10918 N N . CYS C 1 200 ? 19.94469 33.08020 -23.18471 1.000 42.02819 199 CYS C N 1
ATOM 10919 C CA . CYS C 1 200 ? 19.81011 32.61858 -21.80907 1.000 43.98227 199 CYS C CA 1
ATOM 10920 C C . CYS C 1 200 ? 19.94095 33.77395 -20.83429 1.000 52.07891 199 CYS C C 1
ATOM 10921 O O . CYS C 1 200 ? 19.25021 33.81346 -19.80798 1.000 48.72355 199 CYS C O 1
ATOM 10924 N N . PHE C 1 201 ? 20.84670 34.71075 -21.11951 1.000 45.30368 200 PHE C N 1
ATOM 10925 C CA . PHE C 1 201 ? 20.95419 35.87053 -20.23305 1.000 54.54442 200 PHE C CA 1
ATOM 10926 C C . PHE C 1 201 ? 19.68161 36.72040 -20.24388 1.000 52.62256 200 PHE C C 1
ATOM 10927 O O . PHE C 1 201 ? 19.25430 37.21531 -19.19336 1.000 42.91287 200 PHE C O 1
ATOM 10935 N N . TYR C 1 202 ? 19.06500 36.90132 -21.41640 1.000 46.17948 201 TYR C N 1
ATOM 10936 C CA . TYR C 1 202 ? 17.75202 37.54164 -21.48625 1.000 38.63225 201 TYR C CA 1
ATOM 10937 C C . TYR C 1 202 ? 16.73870 36.82583 -20.59818 1.000 43.32002 201 TYR C C 1
ATOM 10938 O O . TYR C 1 202 ? 15.99755 37.46200 -19.83650 1.000 48.71239 201 TYR C O 1
ATOM 10947 N N . LYS C 1 203 ? 16.66570 35.49765 -20.71437 1.000 39.97455 202 LYS C N 1
ATOM 10948 C CA . LYS C 1 203 ? 15.68951 34.75533 -19.91923 1.000 49.35859 202 LYS C CA 1
ATOM 10949 C C . LYS C 1 203 ? 15.94311 34.92918 -18.42386 1.000 51.47225 202 LYS C C 1
ATOM 10950 O O . LYS C 1 203 ? 15.00212 35.12700 -17.64023 1.000 45.20984 202 LYS C O 1
ATOM 10956 N N . LYS C 1 204 ? 17.20919 34.85022 -18.00796 1.000 50.68434 203 LYS C N 1
ATOM 10957 C CA . LYS C 1 204 ? 17.52334 34.97280 -16.58663 1.000 51.37239 203 LYS C CA 1
ATOM 10958 C C . LYS C 1 204 ? 17.20342 36.36667 -16.06947 1.000 52.73958 203 LYS C C 1
ATOM 10959 O O . LYS C 1 204 ? 16.66023 36.51523 -14.96848 1.000 57.28539 203 LYS C O 1
ATOM 10965 N N . ILE C 1 205 ? 17.53075 37.39937 -16.85200 1.000 55.40319 204 ILE C N 1
ATOM 10966 C CA . ILE C 1 205 ? 17.20332 38.76621 -16.46094 1.000 45.88132 204 ILE C CA 1
ATOM 10967 C C . ILE C 1 205 ? 15.69941 38.92062 -16.29093 1.000 55.07265 204 ILE C C 1
ATOM 10968 O O . ILE C 1 205 ? 15.22682 39.47750 -15.29183 1.000 56.52961 204 ILE C O 1
ATOM 10973 N N . ILE C 1 206 ? 14.92247 38.40967 -17.25017 1.000 46.87650 205 ILE C N 1
ATOM 10974 C CA . ILE C 1 206 ? 13.46936 38.53144 -17.16591 1.000 49.25390 205 ILE C CA 1
ATOM 10975 C C . ILE C 1 206 ? 12.93799 37.81386 -15.93015 1.000 55.65070 205 ILE C C 1
ATOM 10976 O O . ILE C 1 206 ? 12.07552 38.33810 -15.21574 1.000 64.02986 205 ILE C O 1
ATOM 10981 N N . ASP C 1 207 ? 13.45011 36.61094 -15.64978 1.000 51.83958 206 ASP C N 1
ATOM 10982 C CA . ASP C 1 207 ? 12.91097 35.81734 -14.54773 1.000 57.49249 206 ASP C CA 1
ATOM 10983 C C . ASP C 1 207 ? 13.12572 36.49120 -13.19304 1.000 67.91006 206 ASP C C 1
ATOM 10984 O O . ASP C 1 207 ? 12.22091 36.49681 -12.34874 1.000 69.06775 206 ASP C O 1
ATOM 10989 N N . ILE C 1 208 ? 14.30986 37.05763 -12.95620 1.000 52.86188 207 ILE C N 1
ATOM 10990 C CA . ILE C 1 208 ? 14.62257 37.56778 -11.62347 1.000 61.09444 207 ILE C CA 1
ATOM 10991 C C . ILE C 1 208 ? 14.30818 39.05357 -11.53453 1.000 64.91830 207 ILE C C 1
ATOM 10992 O O . ILE C 1 208 ? 14.72029 39.72836 -10.58459 1.000 65.76070 207 ILE C O 1
ATOM 10997 N N . LEU C 1 209 ? 13.57453 39.57476 -12.51351 1.000 66.96064 208 LEU C N 1
ATOM 10998 C CA . LEU C 1 209 ? 13.13015 40.95935 -12.45296 1.000 59.17985 208 LEU C CA 1
ATOM 10999 C C . LEU C 1 209 ? 11.90035 41.06180 -11.55863 1.000 59.17029 208 LEU C C 1
ATOM 11000 O O . LEU C 1 209 ? 10.91913 40.33503 -11.74788 1.000 65.57898 208 LEU C O 1
ATOM 11005 N N . LYS C 1 210 ? 11.96382 41.95432 -10.57422 1.000 70.59887 209 LYS C N 1
ATOM 11006 C CA . LYS C 1 210 ? 10.85266 42.14733 -9.65501 1.000 63.60969 209 LYS C CA 1
ATOM 11007 C C . LYS C 1 210 ? 9.64734 42.71903 -10.39448 1.000 69.40972 209 LYS C C 1
ATOM 11008 O O . LYS C 1 210 ? 9.78386 43.44220 -11.38657 1.000 72.20101 209 LYS C O 1
ATOM 11014 N N . GLN C 1 211 ? 8.45578 42.36580 -9.91603 1.000 74.99828 210 GLN C N 1
ATOM 11015 C CA . GLN C 1 211 ? 7.23197 42.89170 -10.50445 1.000 69.66529 210 GLN C CA 1
ATOM 11016 C C . GLN C 1 211 ? 7.21597 44.40741 -10.38408 1.000 63.59378 210 GLN C C 1
ATOM 11017 O O . GLN C 1 211 ? 7.54776 44.96126 -9.33358 1.000 64.06785 210 GLN C O 1
ATOM 11023 N N . GLY C 1 212 ? 6.85395 45.07779 -11.47495 1.000 78.03466 211 GLY C N 1
ATOM 11024 C CA . GLY C 1 212 ? 6.91961 46.52035 -11.54558 1.000 60.67923 211 GLY C CA 1
ATOM 11025 C C . GLY C 1 212 ? 8.28231 47.07816 -11.89267 1.000 67.98626 211 GLY C C 1
ATOM 11026 O O . GLY C 1 212 ? 8.40497 48.29504 -12.08257 1.000 72.12536 211 GLY C O 1
ATOM 11027 N N . GLY C 1 213 ? 9.30639 46.23071 -12.00056 1.000 62.70114 212 GLY C N 1
ATOM 11028 C CA . GLY C 1 213 ? 10.64360 46.70345 -12.27603 1.000 56.88846 212 GLY C CA 1
ATOM 11029 C C . GLY C 1 213 ? 10.89368 46.93587 -13.75243 1.000 61.56896 212 GLY C C 1
ATOM 11030 O O . GLY C 1 213 ? 10.07971 46.60639 -14.61304 1.000 68.03753 212 GLY C O 1
ATOM 11031 N N . ILE C 1 214 ? 12.05779 47.51437 -14.04082 1.000 53.26855 213 ILE C N 1
ATOM 11032 C CA . ILE C 1 214 ? 12.44693 47.88615 -15.39563 1.000 54.77090 213 ILE C CA 1
ATOM 11033 C C . ILE C 1 214 ? 13.81226 47.28389 -15.69359 1.000 56.57107 213 ILE C C 1
ATOM 11034 O O . ILE C 1 214 ? 14.72263 47.36171 -14.86199 1.000 54.79969 213 ILE C O 1
ATOM 11039 N N . GLY C 1 215 ? 13.95142 46.67961 -16.87063 1.000 48.32568 214 GLY C N 1
ATOM 11040 C CA . GLY C 1 215 ? 15.23002 46.18561 -17.33947 1.000 46.08666 214 GLY C CA 1
ATOM 11041 C C . GLY C 1 215 ? 15.57554 46.81003 -18.67790 1.000 56.88807 214 GLY C C 1
ATOM 11042 O O . GLY C 1 215 ? 14.69295 47.20305 -19.44416 1.000 46.42666 214 GLY C O 1
ATOM 11043 N N . SER C 1 216 ? 16.87395 46.91434 -18.95016 1.000 43.47025 215 SER C N 1
ATOM 11044 C CA . SER C 1 216 ? 17.33554 47.50670 -20.20546 1.000 44.24260 215 SER C CA 1
ATOM 11045 C C . SER C 1 216 ? 18.70558 46.93414 -20.52299 1.000 49.34210 215 SER C C 1
ATOM 11046 O O . SER C 1 216 ? 19.61569 47.02144 -19.69362 1.000 47.80083 215 SER C O 1
ATOM 11049 N N . VAL C 1 217 ? 18.85238 46.33373 -21.70755 1.000 43.81855 216 VAL C N 1
ATOM 11050 C CA . VAL C 1 217 ? 20.11271 45.71942 -22.10570 1.000 39.99337 216 VAL C CA 1
ATOM 11051 C C . VAL C 1 217 ? 20.45307 46.08618 -23.54361 1.000 43.82311 216 VAL C C 1
ATOM 11052 O O . VAL C 1 217 ? 19.59027 46.44522 -24.34680 1.000 45.09120 216 VAL C O 1
ATOM 11056 N N . ILE C 1 218 ? 21.73835 45.98268 -23.86513 1.000 43.81534 217 ILE C N 1
ATOM 11057 C CA . ILE C 1 218 ? 22.21164 46.04123 -25.24244 1.000 52.12629 217 ILE C CA 1
ATOM 11058 C C . ILE C 1 218 ? 22.71206 44.65379 -25.61787 1.000 43.34294 217 ILE C C 1
ATOM 11059 O O . ILE C 1 218 ? 23.49569 44.04386 -24.87892 1.000 44.83843 217 ILE C O 1
ATOM 11064 N N . THR C 1 219 ? 22.21674 44.13577 -26.73965 1.000 38.23402 218 THR C N 1
ATOM 11065 C CA . THR C 1 219 ? 22.54968 42.79347 -27.20092 1.000 32.60661 218 THR C CA 1
ATOM 11066 C C . THR C 1 219 ? 22.73207 42.85572 -28.71126 1.000 39.94322 218 THR C C 1
ATOM 11067 O O . THR C 1 219 ? 22.54288 43.92476 -29.30144 1.000 37.40502 218 THR C O 1
ATOM 11071 N N . PRO C 1 220 ? 23.11478 41.76686 -29.37555 1.000 39.49398 219 PRO C N 1
ATOM 11072 C CA . PRO C 1 220 ? 23.05988 41.76879 -30.83591 1.000 35.01975 219 PRO C CA 1
ATOM 11073 C C . PRO C 1 220 ? 21.62830 41.96313 -31.29825 1.000 33.60983 219 PRO C C 1
ATOM 11074 O O . PRO C 1 220 ? 20.67507 41.62120 -30.59771 1.000 34.37534 219 PRO C O 1
ATOM 11078 N N . ARG C 1 221 ? 21.48245 42.56791 -32.47036 1.000 29.24723 220 ARG C N 1
ATOM 11079 C CA . ARG C 1 221 ? 20.15795 42.76479 -33.03831 1.000 39.26196 220 ARG C CA 1
ATOM 11080 C C . ARG C 1 221 ? 19.58877 41.50341 -33.68489 1.000 30.77187 220 ARG C C 1
ATOM 11081 O O . ARG C 1 221 ? 18.40011 41.48362 -34.02156 1.000 38.31180 220 ARG C O 1
ATOM 11089 N N . TYR C 1 222 ? 20.39001 40.44636 -33.84213 1.000 30.80144 221 TYR C N 1
ATOM 11090 C CA . TYR C 1 222 ? 20.02313 39.37695 -34.76796 1.000 23.95444 221 TYR C CA 1
ATOM 11091 C C . TYR C 1 222 ? 18.78797 38.60508 -34.32285 1.000 36.24445 221 TYR C C 1
ATOM 11092 O O . TYR C 1 222 ? 18.02805 38.13390 -35.17572 1.000 37.85036 221 TYR C O 1
ATOM 11101 N N . PHE C 1 223 ? 18.56565 38.45054 -33.01269 1.000 25.35362 222 PHE C N 1
ATOM 11102 C CA . PHE C 1 223 ? 17.40759 37.68240 -32.55841 1.000 27.01319 222 PHE C CA 1
ATOM 11103 C C . PHE C 1 223 ? 16.08236 38.31643 -32.97263 1.000 32.08960 222 PHE C C 1
ATOM 11104 O O . PHE C 1 223 ? 15.04488 37.64907 -32.90164 1.000 36.70871 222 PHE C O 1
ATOM 11112 N N . LEU C 1 224 ? 16.08534 39.58876 -33.38179 1.000 29.96696 223 LEU C N 1
ATOM 11113 C CA . LEU C 1 224 ? 14.84536 40.23628 -33.80595 1.000 31.56897 223 LEU C CA 1
ATOM 11114 C C . LEU C 1 224 ? 14.26105 39.58026 -35.05017 1.000 39.62096 223 LEU C C 1
ATOM 11115 O O . LEU C 1 224 ? 13.04084 39.60285 -35.24951 1.000 35.12864 223 LEU C O 1
ATOM 11120 N N . GLU C 1 225 ? 15.10934 38.99237 -35.89441 1.000 33.92879 224 GLU C N 1
ATOM 11121 C CA . GLU C 1 225 ? 14.67568 38.39318 -37.15030 1.000 39.62550 224 GLU C CA 1
ATOM 11122 C C . GLU C 1 225 ? 15.07122 36.93655 -37.30579 1.000 41.60637 224 GLU C C 1
ATOM 11123 O O . GLU C 1 225 ? 14.42906 36.22321 -38.08438 1.000 31.85600 224 GLU C O 1
ATOM 11129 N N . SER C 1 226 ? 16.08843 36.47456 -36.58310 1.000 38.29252 225 SER C N 1
ATOM 11130 C CA . SER C 1 226 ? 16.71215 35.19554 -36.87893 1.000 34.19862 225 SER C CA 1
ATOM 11131 C C . SER C 1 226 ? 15.78472 34.03676 -36.54923 1.000 36.63153 225 SER C C 1
ATOM 11132 O O . SER C 1 226 ? 14.93352 34.11973 -35.65812 1.000 30.98497 225 SER C O 1
ATOM 11135 N N . LEU C 1 227 ? 15.97551 32.93356 -37.27846 1.000 32.57939 226 LEU C N 1
ATOM 11136 C CA . LEU C 1 227 ? 15.21122 31.72248 -37.00667 1.000 33.87036 226 LEU C CA 1
ATOM 11137 C C . LEU C 1 227 ? 15.48254 31.20190 -35.60167 1.000 30.81067 226 LEU C C 1
ATOM 11138 O O . LEU C 1 227 ? 14.57569 30.67832 -34.94503 1.000 30.17593 226 LEU C O 1
ATOM 11143 N N . SER C 1 228 ? 16.71458 31.36057 -35.11660 1.000 32.37483 227 SER C N 1
ATOM 11144 C CA . SER C 1 228 ? 17.06007 30.87707 -33.78254 1.000 43.48575 227 SER C CA 1
ATOM 11145 C C . SER C 1 228 ? 16.33348 31.64886 -32.68852 1.000 38.64171 227 SER C C 1
ATOM 11146 O O . SER C 1 228 ? 16.03281 31.08633 -31.62540 1.000 38.82949 227 SER C O 1
ATOM 11149 N N . GLY C 1 229 ? 16.04629 32.92527 -32.92364 1.000 38.22354 228 GLY C N 1
ATOM 11150 C CA . GLY C 1 229 ? 15.47160 33.77193 -31.90226 1.000 30.77062 228 GLY C CA 1
ATOM 11151 C C . GLY C 1 229 ? 13.99210 33.61446 -31.68627 1.000 36.17842 228 GLY C C 1
ATOM 11152 O O . GLY C 1 229 ? 13.44513 34.25210 -30.77945 1.000 41.15333 228 GLY C O 1
ATOM 11153 N N . LYS C 1 230 ? 13.33518 32.76323 -32.48006 1.000 32.39236 229 LYS C N 1
ATOM 11154 C CA . LYS C 1 230 ? 11.88681 32.61274 -32.39781 1.000 41.89065 229 LYS C CA 1
ATOM 11155 C C . LYS C 1 230 ? 11.42522 32.44834 -30.95431 1.000 43.57809 229 LYS C C 1
ATOM 11156 O O . LYS C 1 230 ? 10.72091 33.30901 -30.41060 1.000 40.76846 229 LYS C O 1
ATOM 11162 N N . ASP C 1 231 ? 11.86387 31.36978 -30.29799 1.000 47.44232 230 ASP C N 1
ATOM 11163 C CA . ASP C 1 231 ? 11.42969 31.12131 -28.92547 1.000 46.71849 230 ASP C CA 1
ATOM 11164 C C . ASP C 1 231 ? 11.74556 32.31368 -28.02744 1.000 45.38688 230 ASP C C 1
ATOM 11165 O O . ASP C 1 231 ? 10.89223 32.76016 -27.24851 1.000 44.76468 230 ASP C O 1
ATOM 11170 N N . LEU C 1 232 ? 12.95122 32.88081 -28.16572 1.000 40.73648 231 LEU C N 1
ATOM 11171 C CA . LEU C 1 232 ? 13.31631 34.01970 -27.32956 1.000 44.52915 231 LEU C CA 1
ATOM 11172 C C . LEU C 1 232 ? 12.30772 35.14443 -27.49443 1.000 44.63504 231 LEU C C 1
ATOM 11173 O O . LEU C 1 232 ? 11.78946 35.67803 -26.50343 1.000 42.30304 231 LEU C O 1
ATOM 11178 N N . ARG C 1 233 ? 11.97630 35.47904 -28.74831 1.000 42.01893 232 ARG C N 1
ATOM 11179 C CA . ARG C 1 233 ? 11.00553 36.53790 -28.98846 1.000 38.29432 232 ARG C CA 1
ATOM 11180 C C . ARG C 1 233 ? 9.71855 36.22940 -28.24712 1.000 44.47568 232 ARG C C 1
ATOM 11181 O O . ARG C 1 233 ? 9.21655 37.05774 -27.47331 1.000 50.71636 232 ARG C O 1
ATOM 11189 N N . GLU C 1 234 ? 9.22922 34.99367 -28.39521 1.000 38.30317 233 GLU C N 1
ATOM 11190 C CA . GLU C 1 234 ? 8.00156 34.60927 -27.71559 1.000 47.50879 233 GLU C CA 1
ATOM 11191 C C . GLU C 1 234 ? 8.13111 34.85957 -26.22195 1.000 43.08409 233 GLU C C 1
ATOM 11192 O O . GLU C 1 234 ? 7.30491 35.56100 -25.62012 1.000 45.18125 233 GLU C O 1
ATOM 11198 N N . TYR C 1 235 ? 9.22727 34.37569 -25.63183 1.000 42.14430 234 TYR C N 1
ATOM 11199 C CA . TYR C 1 235 ? 9.40658 34.52206 -24.19457 1.000 45.04778 234 TYR C CA 1
ATOM 11200 C C . TYR C 1 235 ? 9.32149 35.98747 -23.80943 1.000 48.14219 234 TYR C C 1
ATOM 11201 O O . TYR C 1 235 ? 8.55218 36.36509 -22.91467 1.000 47.73846 234 TYR C O 1
ATOM 11210 N N . ILE C 1 236 ? 10.02727 36.84282 -24.55622 1.000 38.56001 235 ILE C N 1
ATOM 11211 C CA . ILE C 1 236 ? 10.02745 38.25780 -24.21966 1.000 37.65675 235 ILE C CA 1
ATOM 11212 C C . ILE C 1 236 ? 8.60852 38.79941 -24.27766 1.000 45.99529 235 ILE C C 1
ATOM 11213 O O . ILE C 1 236 ? 8.08672 39.33395 -23.28775 1.000 44.19030 235 ILE C O 1
ATOM 11218 N N . LYS C 1 237 ? 7.92022 38.56349 -25.39854 1.000 38.82211 236 LYS C N 1
ATOM 11219 C CA . LYS C 1 237 ? 6.60824 39.17502 -25.53281 1.000 40.02288 236 LYS C CA 1
ATOM 11220 C C . LYS C 1 237 ? 5.59807 38.55144 -24.58925 1.000 49.65839 236 LYS C C 1
ATOM 11221 O O . LYS C 1 237 ? 4.54247 39.14867 -24.35863 1.000 51.97874 236 LYS C O 1
ATOM 11227 N N . SER C 1 238 ? 5.90634 37.38857 -24.01321 1.000 50.46863 237 SER C N 1
ATOM 11228 C CA . SER C 1 238 ? 4.96543 36.77780 -23.09142 1.000 58.70562 237 SER C CA 1
ATOM 11229 C C . SER C 1 238 ? 5.20557 37.18292 -21.64949 1.000 62.27862 237 SER C C 1
ATOM 11230 O O . SER C 1 238 ? 4.31791 36.97805 -20.81355 1.000 58.41309 237 SER C O 1
ATOM 11233 N N . ASN C 1 239 ? 6.36930 37.75619 -21.32372 1.000 50.83352 238 ASN C N 1
ATOM 11234 C CA . ASN C 1 239 ? 6.69387 37.92698 -19.91396 1.000 56.64076 238 ASN C CA 1
ATOM 11235 C C . ASN C 1 239 ? 6.94623 39.36041 -19.48509 1.000 62.60661 238 ASN C C 1
ATOM 11236 O O . ASN C 1 239 ? 6.84597 39.64842 -18.28847 1.000 65.61268 238 ASN C O 1
ATOM 11241 N N . VAL C 1 240 ? 7.26583 40.26214 -20.40812 1.000 57.32547 239 VAL C N 1
ATOM 11242 C CA . VAL C 1 240 ? 7.51181 41.65390 -20.07240 1.000 46.03830 239 VAL C CA 1
ATOM 11243 C C . VAL C 1 240 ? 6.75260 42.52814 -21.05666 1.000 58.95835 239 VAL C C 1
ATOM 11244 O O . VAL C 1 240 ? 6.33789 42.08486 -22.12913 1.000 57.82815 239 VAL C O 1
ATOM 11248 N N . ASN C 1 241 ? 6.56501 43.78435 -20.66932 1.000 55.94068 240 ASN C N 1
ATOM 11249 C CA . ASN C 1 241 ? 6.07754 44.81366 -21.57687 1.000 50.46985 240 ASN C CA 1
ATOM 11250 C C . ASN C 1 241 ? 7.29254 45.46589 -22.22238 1.000 47.16604 240 ASN C C 1
ATOM 11251 O O . ASN C 1 241 ? 8.11537 46.07351 -21.53125 1.000 57.55526 240 ASN C O 1
ATOM 11256 N N . VAL C 1 242 ? 7.41790 45.33287 -23.53820 1.000 48.40207 241 VAL C N 1
ATOM 11257 C CA . VAL C 1 242 ? 8.53454 45.94163 -24.25377 1.000 42.70189 241 VAL C CA 1
ATOM 11258 C C . VAL C 1 242 ? 8.24073 47.43028 -24.40726 1.000 54.12355 241 VAL C C 1
ATOM 11259 O O . VAL C 1 242 ? 7.27412 47.81977 -25.06905 1.000 47.59589 241 VAL C O 1
ATOM 11263 N N . GLN C 1 243 ? 9.07250 48.26765 -23.78312 1.000 45.84989 242 GLN C N 1
ATOM 11264 C CA . GLN C 1 243 ? 8.88266 49.71021 -23.87460 1.000 50.03098 242 GLN C CA 1
ATOM 11265 C C . GLN C 1 243 ? 9.50697 50.27275 -25.14308 1.000 46.50855 242 GLN C C 1
ATOM 11266 O O . GLN C 1 243 ? 8.89545 51.09706 -25.83248 1.000 47.93254 242 GLN C O 1
ATOM 11272 N N . GLU C 1 244 ? 10.72899 49.85235 -25.46107 1.000 44.92004 243 GLU C N 1
ATOM 11273 C CA . GLU C 1 244 ? 11.46116 50.53092 -26.52014 1.000 42.44284 243 GLU C CA 1
ATOM 11274 C C . GLU C 1 244 ? 12.50031 49.60974 -27.13837 1.000 39.84626 243 GLU C C 1
ATOM 11275 O O . GLU C 1 244 ? 13.13442 48.80816 -26.44029 1.000 42.40594 243 GLU C O 1
ATOM 11281 N N . ILE C 1 245 ? 12.65634 49.73223 -28.45543 1.000 34.20485 244 ILE C N 1
ATOM 11282 C CA . ILE C 1 245 ? 13.69079 49.04240 -29.21715 1.000 38.58676 244 ILE C CA 1
ATOM 11283 C C . ILE C 1 245 ? 14.47129 50.09540 -29.98955 1.000 44.59924 244 ILE C C 1
ATOM 11284 O O . ILE C 1 245 ? 13.89097 50.84796 -30.78318 1.000 42.13588 244 ILE C O 1
ATOM 11289 N N . VAL C 1 246 ? 15.77994 50.14658 -29.77037 1.000 42.63020 245 VAL C N 1
ATOM 11290 C CA . VAL C 1 246 ? 16.67264 50.96872 -30.57518 1.000 36.78405 245 VAL C CA 1
ATOM 11291 C C . VAL C 1 246 ? 17.48995 50.01441 -31.43122 1.000 34.88704 245 VAL C C 1
ATOM 11292 O O . VAL C 1 246 ? 18.32135 49.25667 -30.91668 1.000 39.17634 245 VAL C O 1
ATOM 11296 N N . ASP C 1 247 ? 17.24170 50.04109 -32.73452 1.000 34.67855 246 ASP C N 1
ATOM 11297 C CA . ASP C 1 247 ? 17.86257 49.12372 -33.67839 1.000 30.42411 246 ASP C CA 1
ATOM 11298 C C . ASP C 1 247 ? 18.90431 49.90933 -34.46496 1.000 34.33018 246 ASP C C 1
ATOM 11299 O O . ASP C 1 247 ? 18.55825 50.76607 -35.28747 1.000 27.47519 246 ASP C O 1
ATOM 11304 N N . PHE C 1 248 ? 20.17700 49.61494 -34.20794 1.000 31.32611 247 PHE C N 1
ATOM 11305 C CA . PHE C 1 248 ? 21.28156 50.29471 -34.86969 1.000 30.97211 247 PHE C CA 1
ATOM 11306 C C . PHE C 1 248 ? 21.60129 49.71458 -36.24195 1.000 35.86983 247 PHE C C 1
ATOM 11307 O O . PHE C 1 248 ? 22.50771 50.22581 -36.91109 1.000 33.33912 247 PHE C O 1
ATOM 11315 N N . LEU C 1 249 ? 20.90167 48.66496 -36.65862 1.000 30.04055 248 LEU C N 1
ATOM 11316 C CA . LEU C 1 249 ? 21.07482 48.04833 -37.98362 1.000 32.66404 248 LEU C CA 1
ATOM 11317 C C . LEU C 1 249 ? 22.55005 47.66485 -38.11001 1.000 37.06256 248 LEU C C 1
ATOM 11318 O O . LEU C 1 249 ? 23.15542 47.21665 -37.12621 1.000 36.25987 248 LEU C O 1
ATOM 11323 N N . GLY C 1 250 ? 23.16300 47.86596 -39.26810 1.000 27.90547 249 GLY C N 1
ATOM 11324 C CA . GLY C 1 250 ? 24.51907 47.42718 -39.48854 1.000 30.43730 249 GLY C CA 1
ATOM 11325 C C . GLY C 1 250 ? 25.58070 48.34570 -38.94880 1.000 30.16282 249 GLY C C 1
ATOM 11326 O O . GLY C 1 250 ? 26.76826 48.09714 -39.17241 1.000 34.07508 249 GLY C O 1
ATOM 11327 N N . ALA C 1 251 ? 25.18854 49.40070 -38.23896 1.000 30.28594 250 ALA C N 1
ATOM 11328 C CA . ALA C 1 251 ? 26.15530 50.36851 -37.74132 1.000 39.61431 250 ALA C CA 1
ATOM 11329 C C . ALA C 1 251 ? 27.09467 49.71444 -36.73640 1.000 40.60629 250 ALA C C 1
ATOM 11330 O O . ALA C 1 251 ? 26.77999 48.68152 -36.13488 1.000 38.36069 250 ALA C O 1
ATOM 11332 N N . ASN C 1 252 ? 28.27199 50.31327 -36.58470 1.000 31.23716 251 ASN C N 1
ATOM 11333 C CA . ASN C 1 252 ? 29.32586 49.79204 -35.72000 1.000 49.25096 251 ASN C CA 1
ATOM 11334 C C . ASN C 1 252 ? 29.29874 50.56894 -34.40851 1.000 41.39637 251 ASN C C 1
ATOM 11335 O O . ASN C 1 252 ? 29.84501 51.66891 -34.31542 1.000 50.89246 251 ASN C O 1
ATOM 11340 N N . ILE C 1 253 ? 28.66338 49.99049 -33.39258 1.000 44.44407 252 ILE C N 1
ATOM 11341 C CA . ILE C 1 253 ? 28.57395 50.65001 -32.09599 1.000 39.92028 252 ILE C CA 1
ATOM 11342 C C . ILE C 1 253 ? 29.77259 50.31953 -31.21152 1.000 47.23303 252 ILE C C 1
ATOM 11343 O O . ILE C 1 253 ? 30.17025 51.13864 -30.37865 1.000 49.01800 252 ILE C O 1
ATOM 11348 N N . PHE C 1 254 ? 30.36134 49.13906 -31.36824 1.000 50.35660 253 PHE C N 1
ATOM 11349 C CA . PHE C 1 254 ? 31.53077 48.74491 -30.59397 1.000 52.86248 253 PHE C CA 1
ATOM 11350 C C . PHE C 1 254 ? 32.76457 48.82725 -31.48490 1.000 47.18882 253 PHE C C 1
ATOM 11351 O O . PHE C 1 254 ? 32.84124 48.13605 -32.50706 1.000 50.37314 253 PHE C O 1
ATOM 11359 N N . LYS C 1 255 ? 33.72879 49.65749 -31.08964 1.000 44.79194 254 LYS C N 1
ATOM 11360 C CA . LYS C 1 255 ? 34.91733 49.86648 -31.90637 1.000 53.00276 254 LYS C CA 1
ATOM 11361 C C . LYS C 1 255 ? 35.67340 48.55794 -32.10912 1.000 46.30869 254 LYS C C 1
ATOM 11362 O O . LYS C 1 255 ? 35.96736 47.83955 -31.15028 1.000 50.15553 254 LYS C O 1
ATOM 11364 N N . ASN C 1 256 ? 35.98326 48.25630 -33.37089 1.000 54.13434 255 ASN C N 1
ATOM 11365 C CA . ASN C 1 256 ? 36.76514 47.08772 -33.77619 1.000 50.20550 255 ASN C CA 1
ATOM 11366 C C . ASN C 1 256 ? 36.07950 45.76039 -33.44606 1.000 43.48956 255 ASN C C 1
ATOM 11367 O O . ASN C 1 256 ? 36.74015 44.71724 -33.39016 1.000 52.32832 255 ASN C O 1
ATOM 11372 N N . ILE C 1 257 ? 34.76379 45.76567 -33.24107 1.000 42.11353 256 ILE C N 1
ATOM 11373 C CA . ILE C 1 257 ? 33.99473 44.55528 -32.97006 1.000 34.33484 256 ILE C CA 1
ATOM 11374 C C . ILE C 1 257 ? 32.99659 44.35745 -34.10213 1.000 45.62341 256 ILE C C 1
ATOM 11375 O O . ILE C 1 257 ? 32.19300 45.25188 -34.39167 1.000 40.12216 256 ILE C O 1
ATOM 11380 N N . GLY C 1 258 ? 33.03910 43.18675 -34.73005 1.000 31.66904 257 GLY C N 1
ATOM 11381 C CA . GLY C 1 258 ? 32.17396 42.91365 -35.85700 1.000 28.03659 257 GLY C CA 1
ATOM 11382 C C . GLY C 1 258 ? 30.81398 42.38042 -35.46047 1.000 32.54487 257 GLY C C 1
ATOM 11383 O O . GLY C 1 258 ? 30.47226 41.23331 -35.76512 1.000 34.93278 257 GLY C O 1
ATOM 11384 N N . VAL C 1 259 ? 30.02619 43.20997 -34.77897 1.000 37.19197 258 VAL C N 1
ATOM 11385 C CA . VAL C 1 259 ? 28.68424 42.84941 -34.34783 1.000 29.60165 258 VAL C CA 1
ATOM 11386 C C . VAL C 1 259 ? 27.75908 44.03412 -34.60729 1.000 31.16513 258 VAL C C 1
ATOM 11387 O O . VAL C 1 259 ? 28.18961 45.18887 -34.67471 1.000 34.57970 258 VAL C O 1
ATOM 11391 N N . SER C 1 260 ? 26.47356 43.73340 -34.76871 1.000 29.29897 259 SER C N 1
ATOM 11392 C CA . SER C 1 260 ? 25.43604 44.74527 -34.91158 1.000 32.37673 259 SER C CA 1
ATOM 11393 C C . SER C 1 260 ? 24.49012 44.66902 -33.72033 1.000 33.02907 259 SER C C 1
ATOM 11394 O O . SER C 1 260 ? 24.12384 43.57705 -33.27400 1.000 42.28176 259 SER C O 1
ATOM 11397 N N . SER C 1 261 ? 24.08720 45.83353 -33.22096 1.000 43.17796 260 SER C N 1
ATOM 11398 C CA . SER C 1 261 ? 23.57754 45.97039 -31.86653 1.000 35.14494 260 SER C CA 1
ATOM 11399 C C . SER C 1 261 ? 22.14037 46.46752 -31.84778 1.000 36.70961 260 SER C C 1
ATOM 11400 O O . SER C 1 261 ? 21.65409 47.09559 -32.79111 1.000 34.73930 260 SER C O 1
ATOM 11403 N N . CYS C 1 262 ? 21.46546 46.18018 -30.74031 1.000 38.84968 261 CYS C N 1
ATOM 11404 C CA . CYS C 1 262 ? 20.20307 46.82731 -30.44176 1.000 35.80256 261 CYS C CA 1
ATOM 11405 C C . CYS C 1 262 ? 20.06788 46.96194 -28.93444 1.000 40.40261 261 CYS C C 1
ATOM 11406 O O . CYS C 1 262 ? 20.64455 46.18530 -28.16258 1.000 43.30559 261 CYS C O 1
ATOM 11409 N N . ILE C 1 263 ? 19.30340 47.96738 -28.52915 1.000 41.20033 262 ILE C N 1
ATOM 11410 C CA . ILE C 1 263 ? 19.03368 48.25118 -27.12627 1.000 34.52288 262 ILE C CA 1
ATOM 11411 C C . ILE C 1 263 ? 17.55592 47.99504 -26.88038 1.000 43.40911 262 ILE C C 1
ATOM 11412 O O . ILE C 1 263 ? 16.69248 48.58367 -27.54269 1.000 39.81816 262 ILE C O 1
ATOM 11417 N N . LEU C 1 264 ? 17.26725 47.11645 -25.93289 1.000 38.72292 263 LEU C N 1
ATOM 11418 C CA . LEU C 1 264 ? 15.90882 46.72525 -25.60360 1.000 41.04163 263 LEU C CA 1
ATOM 11419 C C . LEU C 1 264 ? 15.62066 47.15907 -24.17525 1.000 41.48809 263 LEU C C 1
ATOM 11420 O O . LEU C 1 264 ? 16.39582 46.84620 -23.26282 1.000 38.54569 263 LEU C O 1
ATOM 11425 N N . THR C 1 265 ? 14.52677 47.89821 -23.98991 1.000 39.44239 264 THR C N 1
ATOM 11426 C CA . THR C 1 265 ? 14.09399 48.35865 -22.67623 1.000 39.51921 264 THR C CA 1
ATOM 11427 C C . THR C 1 265 ? 12.66837 47.88674 -22.43801 1.000 52.82840 264 THR C C 1
ATOM 11428 O O . THR C 1 265 ? 11.78855 48.10681 -23.28281 1.000 49.17868 264 THR C O 1
ATOM 11432 N N . PHE C 1 266 ? 12.44797 47.25508 -21.28322 1.000 51.46586 265 PHE C N 1
ATOM 11433 C CA . PHE C 1 266 ? 11.19986 46.57079 -20.98092 1.000 48.39068 265 PHE C CA 1
ATOM 11434 C C . PHE C 1 266 ? 10.91516 46.67528 -19.48810 1.000 54.98728 265 PHE C C 1
ATOM 11435 O O . PHE C 1 266 ? 11.75910 47.10851 -18.69893 1.000 50.89943 265 PHE C O 1
ATOM 11443 N N . ASP C 1 267 ? 9.71194 46.25771 -19.10138 1.000 52.56877 266 ASP C N 1
ATOM 11444 C CA . ASP C 1 267 ? 9.29832 46.35468 -17.71121 1.000 55.33157 266 ASP C CA 1
ATOM 11445 C C . ASP C 1 267 ? 8.23249 45.31042 -17.42082 1.000 55.75858 266 ASP C C 1
ATOM 11446 O O . ASP C 1 267 ? 7.63292 44.73011 -18.32888 1.000 51.68178 266 ASP C O 1
ATOM 11451 N N . LYS C 1 268 ? 7.98465 45.10080 -16.12731 1.000 59.69275 267 LYS C N 1
ATOM 11452 C CA . LYS C 1 268 ? 6.90137 44.25279 -15.64937 1.000 52.84518 267 LYS C CA 1
ATOM 11453 C C . LYS C 1 268 ? 5.81936 45.06207 -14.93806 1.000 72.20915 267 LYS C C 1
ATOM 11454 O O . LYS C 1 268 ? 5.14662 44.55604 -14.03622 1.000 72.09654 267 LYS C O 1
ATOM 11460 N N . LYS C 1 269 ? 5.64692 46.32183 -15.33139 1.000 63.66364 268 LYS C N 1
ATOM 11461 C CA . LYS C 1 269 ? 4.60805 47.16283 -14.76059 1.000 71.15247 268 LYS C CA 1
ATOM 11462 C C . LYS C 1 269 ? 3.23666 46.70777 -15.25776 1.000 76.16405 268 LYS C C 1
ATOM 11463 O O . LYS C 1 269 ? 3.11167 45.82015 -16.10754 1.000 65.08238 268 LYS C O 1
ATOM 11469 N N . LYS C 1 270 ? 2.19133 47.32360 -14.70956 1.000 82.64687 269 LYS C N 1
ATOM 11470 C CA . LYS C 1 270 ? 0.83199 47.02464 -15.14075 1.000 77.06068 269 LYS C CA 1
ATOM 11471 C C . LYS C 1 270 ? 0.66959 47.35190 -16.62017 1.000 93.36825 269 LYS C C 1
ATOM 11472 O O . LYS C 1 270 ? 0.87484 48.49634 -17.03817 1.000 90.78008 269 LYS C O 1
ATOM 11474 N N . THR C 1 271 ? 0.30830 46.34107 -17.41040 1.000 94.91995 270 THR C N 1
ATOM 11475 C CA . THR C 1 271 ? 0.23034 46.50707 -18.85704 1.000 95.28992 270 THR C CA 1
ATOM 11476 C C . THR C 1 271 ? -0.84115 47.52745 -19.22315 1.000 84.84166 270 THR C C 1
ATOM 11477 O O . THR C 1 271 ? -1.95115 47.50393 -18.68339 1.000 77.34341 270 THR C O 1
ATOM 11481 N N . LYS C 1 272 ? -0.50009 48.42986 -20.14334 1.000 90.59518 271 LYS C N 1
ATOM 11482 C CA . LYS C 1 272 ? -1.43892 49.44295 -20.60961 1.000 99.73212 271 LYS C CA 1
ATOM 11483 C C . LYS C 1 272 ? -1.50905 49.45113 -22.13176 1.000 101.70311 271 LYS C C 1
ATOM 11484 O O . LYS C 1 272 ? -0.91750 48.58959 -22.79180 1.000 97.93243 271 LYS C O 1
ATOM 11486 N N . GLU C 1 273 ? -2.22224 50.42358 -22.69756 1.000 90.68481 272 GLU C N 1
ATOM 11487 C CA . GLU C 1 273 ? -2.35713 50.55087 -24.14414 1.000 97.74672 272 GLU C CA 1
ATOM 11488 C C . GLU C 1 273 ? -1.14029 51.19952 -24.80336 1.000 99.04721 272 GLU C C 1
ATOM 11489 O O . GLU C 1 273 ? -1.22830 51.60421 -25.96868 1.000 90.71080 272 GLU C O 1
ATOM 11491 N N . THR C 1 274 ? -0.02066 51.30725 -24.09041 1.000 96.43596 273 THR C N 1
ATOM 11492 C CA . THR C 1 274 ? 1.17114 51.93279 -24.64450 1.000 78.19980 273 THR C CA 1
ATOM 11493 C C . THR C 1 274 ? 1.77629 51.06501 -25.74096 1.000 82.18331 273 THR C C 1
ATOM 11494 O O . THR C 1 274 ? 1.84683 49.83837 -25.62102 1.000 78.48624 273 THR C O 1
ATOM 11496 N N . TYR C 1 275 ? 2.21190 51.71245 -26.81697 1.000 71.15366 274 TYR C N 1
ATOM 11497 C CA . TYR C 1 275 ? 2.90020 51.02060 -27.89335 1.000 52.63399 274 TYR C CA 1
ATOM 11498 C C . TYR C 1 275 ? 4.39484 50.89408 -27.59629 1.000 50.72253 274 TYR C C 1
ATOM 11499 O O . TYR C 1 275 ? 4.96040 51.61105 -26.76544 1.000 56.03142 274 TYR C O 1
ATOM 11508 N N . ILE C 1 276 ? 5.03370 49.97082 -28.30393 1.000 44.62875 275 ILE C N 1
ATOM 11509 C CA . ILE C 1 276 ? 6.48897 49.90300 -28.34990 1.000 47.87141 275 ILE C CA 1
ATOM 11510 C C . ILE C 1 276 ? 7.00801 51.03635 -29.22537 1.000 64.80357 275 ILE C C 1
ATOM 11511 O O . ILE C 1 276 ? 6.60623 51.16984 -30.39045 1.000 44.78784 275 ILE C O 1
ATOM 11516 N N . ASP C 1 277 ? 7.91180 51.84398 -28.67103 1.000 48.38148 276 ASP C N 1
ATOM 11517 C CA . ASP C 1 277 ? 8.61527 52.86352 -29.43947 1.000 52.82216 276 ASP C CA 1
ATOM 11518 C C . ASP C 1 277 ? 9.81289 52.22000 -30.12306 1.000 44.94521 276 ASP C C 1
ATOM 11519 O O . ASP C 1 277 ? 10.70439 51.69215 -29.44880 1.000 46.80596 276 ASP C O 1
ATOM 11524 N N . VAL C 1 278 ? 9.84775 52.26065 -31.45156 1.000 41.83168 277 VAL C N 1
ATOM 11525 C CA . VAL C 1 278 ? 10.90584 51.62922 -32.22802 1.000 37.31517 277 VAL C CA 1
ATOM 11526 C C . VAL C 1 278 ? 11.69652 52.73441 -32.91154 1.000 43.78764 277 VAL C C 1
ATOM 11527 O O . VAL C 1 278 ? 11.11583 53.59948 -33.58659 1.000 38.92276 277 VAL C O 1
ATOM 11531 N N . PHE C 1 279 ? 13.01425 52.72393 -32.69841 1.000 40.21980 278 PHE C N 1
ATOM 11532 C CA . PHE C 1 279 ? 13.94635 53.64580 -33.33490 1.000 36.81341 278 PHE C CA 1
ATOM 11533 C C . PHE C 1 279 ? 14.86991 52.83639 -34.23263 1.000 39.69698 278 PHE C C 1
ATOM 11534 O O . PHE C 1 279 ? 15.55642 51.92378 -33.75947 1.000 35.09488 278 PHE C O 1
ATOM 11542 N N . LYS C 1 280 ? 14.88516 53.17212 -35.51915 1.000 32.69608 279 LYS C N 1
ATOM 11543 C CA . LYS C 1 280 ? 15.71043 52.49839 -36.51303 1.000 37.58049 279 LYS C CA 1
ATOM 11544 C C . LYS C 1 280 ? 16.66045 53.50843 -37.13505 1.000 33.40492 279 LYS C C 1
ATOM 11545 O O . LYS C 1 280 ? 16.22501 54.55734 -37.61304 1.000 43.23263 279 LYS C O 1
ATOM 11551 N N . ILE C 1 281 ? 17.95270 53.18843 -37.14831 1.000 30.78821 280 ILE C N 1
ATOM 11552 C CA . ILE C 1 281 ? 18.92159 54.13039 -37.68880 1.000 38.52560 280 ILE C CA 1
ATOM 11553 C C . ILE C 1 281 ? 18.73536 54.25074 -39.20156 1.000 45.21552 280 ILE C C 1
ATOM 11554 O O . ILE C 1 281 ? 18.32879 53.29917 -39.88313 1.000 41.20184 280 ILE C O 1
ATOM 11559 N N . LYS C 1 282 ? 18.98935 55.44712 -39.73160 1.000 43.67168 281 LYS C N 1
ATOM 11560 C CA . LYS C 1 282 ? 18.81846 55.69359 -41.16033 1.000 42.36530 281 LYS C CA 1
ATOM 11561 C C . LYS C 1 282 ? 20.11574 55.60082 -41.94583 1.000 42.15488 281 LYS C C 1
ATOM 11562 O O . LYS C 1 282 ? 20.08657 55.27291 -43.13462 1.000 52.19525 281 LYS C O 1
ATOM 11568 N N . ASN C 1 283 ? 21.24946 55.88640 -41.31896 1.000 49.90346 282 ASN C N 1
ATOM 11569 C CA . ASN C 1 283 ? 22.54492 55.80983 -41.97788 1.000 59.28173 282 ASN C CA 1
ATOM 11570 C C . ASN C 1 283 ? 23.46937 54.94840 -41.13084 1.000 52.20235 282 ASN C C 1
ATOM 11571 O O . ASN C 1 283 ? 23.82639 55.33411 -40.01357 1.000 41.85913 282 ASN C O 1
ATOM 11576 N N . GLU C 1 284 ? 23.87169 53.79634 -41.67038 1.000 42.23604 283 GLU C N 1
ATOM 11577 C CA . GLU C 1 284 ? 24.75756 52.88174 -40.95912 1.000 37.49741 283 GLU C CA 1
ATOM 11578 C C . GLU C 1 284 ? 26.20042 53.37121 -40.90235 1.000 50.73201 283 GLU C C 1
ATOM 11579 O O . GLU C 1 284 ? 27.02158 52.73654 -40.23232 1.000 46.07152 283 GLU C O 1
ATOM 11585 N N . ASP C 1 285 ? 26.52666 54.47619 -41.57619 1.000 50.91370 284 ASP C N 1
ATOM 11586 C CA . ASP C 1 285 ? 27.88616 55.00309 -41.61656 1.000 59.73981 284 ASP C CA 1
ATOM 11587 C C . ASP C 1 285 ? 28.20295 55.95933 -40.47443 1.000 52.35475 284 ASP C C 1
ATOM 11588 O O . ASP C 1 285 ? 29.35752 56.37893 -40.34257 1.000 68.05070 284 ASP C O 1
ATOM 11593 N N . ILE C 1 286 ? 27.22229 56.31092 -39.64461 1.000 62.83814 285 ILE C N 1
ATOM 11594 C CA . ILE C 1 286 ? 27.45945 57.30677 -38.60875 1.000 61.97973 285 ILE C CA 1
ATOM 11595 C C . ILE C 1 286 ? 28.31504 56.71543 -37.49186 1.000 60.91877 285 ILE C C 1
ATOM 11596 O O . ILE C 1 286 ? 28.21197 55.52827 -37.15381 1.000 53.17419 285 ILE C O 1
ATOM 11601 N N . CYS C 1 287 ? 29.17830 57.55285 -36.91859 1.000 62.39052 286 CYS C N 1
ATOM 11602 C CA . CYS C 1 287 ? 30.00080 57.18660 -35.77283 1.000 51.03965 286 CYS C CA 1
ATOM 11603 C C . CYS C 1 287 ? 29.32504 57.69753 -34.50783 1.000 63.82737 286 CYS C C 1
ATOM 11604 O O . CYS C 1 287 ? 29.22004 58.91269 -34.30455 1.000 66.61763 286 CYS C O 1
ATOM 11607 N N . ILE C 1 288 ? 28.89406 56.77011 -33.65178 1.000 62.91192 287 ILE C N 1
ATOM 11608 C CA . ILE C 1 288 ? 28.12116 57.14176 -32.47148 1.000 65.68677 287 ILE C CA 1
ATOM 11609 C C . ILE C 1 288 ? 28.96696 57.96083 -31.49794 1.000 75.79264 287 ILE C C 1
ATOM 11610 O O . ILE C 1 288 ? 28.48555 58.94076 -30.91685 1.000 65.51495 287 ILE C O 1
ATOM 11615 N N . ASN C 1 289 ? 30.24641 57.60621 -31.33462 1.000 66.31016 288 ASN C N 1
ATOM 11616 C CA . ASN C 1 289 ? 31.10246 58.27966 -30.36421 1.000 57.94021 288 ASN C CA 1
ATOM 11617 C C . ASN C 1 289 ? 31.33645 59.74508 -30.70311 1.000 64.47436 288 ASN C C 1
ATOM 11618 O O . ASN C 1 289 ? 31.81820 60.49315 -29.84461 1.000 72.30972 288 ASN C O 1
ATOM 11620 N N . LYS C 1 290 ? 31.00197 60.17285 -31.91931 1.000 65.69371 289 LYS C N 1
ATOM 11621 C CA . LYS C 1 290 ? 31.15205 61.56393 -32.32572 1.000 61.65709 289 LYS C CA 1
ATOM 11622 C C . LYS C 1 290 ? 30.08523 62.47395 -31.72710 1.000 65.39955 289 LYS C C 1
ATOM 11623 O O . LYS C 1 290 ? 30.12635 63.68664 -31.96330 1.000 62.07006 289 LYS C O 1
ATOM 11625 N N . PHE C 1 291 ? 29.14807 61.92671 -30.95541 1.000 59.83611 290 PHE C N 1
ATOM 11626 C CA . PHE C 1 291 ? 28.02990 62.67462 -30.40443 1.000 58.66773 290 PHE C CA 1
ATOM 11627 C C . PHE C 1 291 ? 28.06877 62.65043 -28.88101 1.000 57.80712 290 PHE C C 1
ATOM 11628 O O . PHE C 1 291 ? 28.65421 61.75482 -28.26591 1.000 67.34092 290 PHE C O 1
ATOM 11636 N N . GLU C 1 292 ? 27.44726 63.66855 -28.27574 1.000 68.85103 291 GLU C N 1
ATOM 11637 C CA . GLU C 1 292 ? 27.46258 63.78647 -26.82016 1.000 51.55042 291 GLU C CA 1
ATOM 11638 C C . GLU C 1 292 ? 26.54219 62.76312 -26.16491 1.000 54.21222 291 GLU C C 1
ATOM 11639 O O . GLU C 1 292 ? 26.91479 62.14419 -25.16264 1.000 66.44111 291 GLU C O 1
ATOM 11641 N N . THR C 1 293 ? 25.33973 62.56940 -26.71177 1.000 56.38865 292 THR C N 1
ATOM 11642 C CA . THR C 1 293 ? 24.35157 61.66495 -26.13566 1.000 48.92017 292 THR C CA 1
ATOM 11643 C C . THR C 1 293 ? 23.66092 60.87398 -27.23652 1.000 50.59586 292 THR C C 1
ATOM 11644 O O . THR C 1 293 ? 23.63747 61.27480 -28.40255 1.000 47.15799 292 THR C O 1
ATOM 11648 N N . LEU C 1 294 ? 23.07792 59.74139 -26.84237 1.000 42.13214 293 LEU C N 1
ATOM 11649 C CA . LEU C 1 294 ? 22.25415 58.97398 -27.76555 1.000 51.43874 293 LEU C CA 1
ATOM 11650 C C . LEU C 1 294 ? 20.90430 59.64094 -28.01243 1.000 47.77961 293 LEU C C 1
ATOM 11651 O O . LEU C 1 294 ? 20.35727 59.53132 -29.11953 1.000 44.60077 293 LEU C O 1
ATOM 11656 N N . GLU C 1 295 ? 20.35909 60.33918 -27.00986 1.000 44.92554 294 GLU C N 1
ATOM 11657 C CA . GLU C 1 295 ? 19.08555 61.02394 -27.20652 1.000 54.52759 294 GLU C CA 1
ATOM 11658 C C . GLU C 1 295 ? 19.18494 62.04469 -28.32838 1.000 43.21993 294 GLU C C 1
ATOM 11659 O O . GLU C 1 295 ? 18.26033 62.17360 -29.13789 1.000 51.30411 294 GLU C O 1
ATOM 11665 N N . GLU C 1 296 ? 20.30317 62.77390 -28.39697 1.000 43.25985 295 GLU C N 1
ATOM 11666 C CA . GLU C 1 296 ? 20.50530 63.72657 -29.48525 1.000 46.06204 295 GLU C CA 1
ATOM 11667 C C . GLU C 1 296 ? 20.31503 63.06057 -30.84596 1.000 48.10056 295 GLU C C 1
ATOM 11668 O O . GLU C 1 296 ? 19.71616 63.64736 -31.75506 1.000 48.45189 295 GLU C O 1
ATOM 11674 N N . LEU C 1 297 ? 20.80296 61.82580 -30.99705 1.000 42.50448 296 LEU C N 1
ATOM 11675 C CA . LEU C 1 297 ? 20.61222 61.09355 -32.24593 1.000 38.01585 296 LEU C CA 1
ATOM 11676 C C . LEU C 1 297 ? 19.16207 60.65943 -32.42407 1.000 45.08229 296 LEU C C 1
ATOM 11677 O O . LEU C 1 297 ? 18.56692 60.86509 -33.49041 1.000 40.94380 296 LEU C O 1
ATOM 11682 N N . LEU C 1 298 ? 18.57398 60.06096 -31.38383 1.000 38.05497 297 LEU C N 1
ATOM 11683 C CA . LEU C 1 298 ? 17.21916 59.52810 -31.50554 1.000 37.20619 297 LEU C CA 1
ATOM 11684 C C . LEU C 1 298 ? 16.21794 60.63205 -31.82255 1.000 47.71064 297 LEU C C 1
ATOM 11685 O O . LEU C 1 298 ? 15.26423 60.42139 -32.58207 1.000 41.45220 297 LEU C O 1
ATOM 11690 N N . LYS C 1 299 ? 16.41739 61.81414 -31.25110 1.000 39.89977 298 LYS C N 1
ATOM 11691 C CA . LYS C 1 299 ? 15.51357 62.94112 -31.45363 1.000 41.99104 298 LYS C CA 1
ATOM 11692 C C . LYS C 1 299 ? 15.96512 63.80689 -32.63007 1.000 43.38628 298 LYS C C 1
ATOM 11693 O O . LYS C 1 299 ? 16.14371 65.01671 -32.50197 1.000 47.25150 298 LYS C O 1
ATOM 11699 N N . SER C 1 300 ? 16.15950 63.18073 -33.78960 1.000 40.17884 299 SER C N 1
ATOM 11700 C CA . SER C 1 300 ? 16.79222 63.83211 -34.93237 1.000 43.07244 299 SER C CA 1
ATOM 11701 C C . SER C 1 300 ? 16.49207 63.02742 -36.19327 1.000 49.83158 299 SER C C 1
ATOM 11702 O O . SER C 1 300 ? 15.94965 61.91863 -36.13659 1.000 40.92100 299 SER C O 1
ATOM 11705 N N . SER C 1 301 ? 16.90465 63.57908 -37.33885 1.000 43.88781 300 SER C N 1
ATOM 11706 C CA . SER C 1 301 ? 16.72101 62.91091 -38.62415 1.000 47.41767 300 SER C CA 1
ATOM 11707 C C . SER C 1 301 ? 17.59342 61.67580 -38.79088 1.000 35.28457 300 SER C C 1
ATOM 11708 O O . SER C 1 301 ? 17.38004 60.91976 -39.74503 1.000 45.97334 300 SER C O 1
ATOM 11711 N N . LYS C 1 302 ? 18.57214 61.45010 -37.91088 1.000 43.70860 301 LYS C N 1
ATOM 11712 C CA . LYS C 1 302 ? 19.39464 60.25144 -38.03622 1.000 38.35099 301 LYS C CA 1
ATOM 11713 C C . LYS C 1 302 ? 18.65043 58.97127 -37.67563 1.000 35.95730 301 LYS C C 1
ATOM 11714 O O . LYS C 1 302 ? 19.15644 57.88530 -37.96968 1.000 39.63599 301 LYS C O 1
ATOM 11720 N N . PHE C 1 303 ? 17.47608 59.05741 -37.05472 1.000 34.93383 302 PHE C N 1
ATOM 11721 C CA . PHE C 1 303 ? 16.71706 57.87549 -36.66576 1.000 33.43545 302 PHE C CA 1
ATOM 11722 C C . PHE C 1 303 ? 15.26274 58.02832 -37.07867 1.000 33.84102 302 PHE C C 1
ATOM 11723 O O . PHE C 1 303 ? 14.67173 59.09903 -36.91931 1.000 37.86081 302 PHE C O 1
ATOM 11731 N N . GLU C 1 304 ? 14.68318 56.95062 -37.59307 1.000 30.84543 303 GLU C N 1
ATOM 11732 C CA . GLU C 1 304 ? 13.25353 56.89854 -37.83776 1.000 34.84061 303 GLU C CA 1
ATOM 11733 C C . GLU C 1 304 ? 12.56675 56.29874 -36.61938 1.000 39.65117 303 GLU C C 1
ATOM 11734 O O . GLU C 1 304 ? 13.07589 55.35635 -36.01086 1.000 38.72652 303 GLU C O 1
ATOM 11740 N N . HIS C 1 305 ? 11.40965 56.84851 -36.26515 1.000 34.86069 304 HIS C N 1
ATOM 11741 C CA . HIS C 1 305 ? 10.63836 56.36857 -35.13098 1.000 37.52378 304 HIS C CA 1
ATOM 11742 C C . HIS C 1 305 ? 9.26590 55.90030 -35.58647 1.000 38.55450 304 HIS C C 1
ATOM 11743 O O . HIS C 1 305 ? 8.64039 56.52426 -36.44914 1.000 47.14877 304 HIS C O 1
ATOM 11750 N N . PHE C 1 306 ? 8.79757 54.80357 -34.99725 1.000 41.28026 305 PHE C N 1
ATOM 11751 C CA . PHE C 1 306 ? 7.39933 54.42784 -35.17579 1.000 51.91899 305 PHE C CA 1
ATOM 11752 C C . PHE C 1 306 ? 6.94267 53.56927 -34.00645 1.000 48.81727 305 PHE C C 1
ATOM 11753 O O . PHE C 1 306 ? 7.74936 53.06056 -33.22583 1.000 44.70942 305 PHE C O 1
ATOM 11761 N N . ASN C 1 307 ? 5.62759 53.42114 -33.89493 1.000 53.56045 306 ASN C N 1
ATOM 11762 C CA . ASN C 1 307 ? 5.02031 52.63003 -32.83610 1.000 47.49587 306 ASN C CA 1
ATOM 11763 C C . ASN C 1 307 ? 4.62883 51.25560 -33.35918 1.000 58.49345 306 ASN C C 1
ATOM 11764 O O . ASN C 1 307 ? 4.22669 51.10802 -34.51686 1.000 46.16051 306 ASN C O 1
ATOM 11769 N N . ILE C 1 308 ? 4.75992 50.25227 -32.49688 1.000 45.20806 307 ILE C N 1
ATOM 11770 C CA . ILE C 1 308 ? 4.34327 48.88711 -32.79362 1.000 48.59995 307 ILE C CA 1
ATOM 11771 C C . ILE C 1 308 ? 3.47770 48.39666 -31.64191 1.000 56.52822 307 ILE C C 1
ATOM 11772 O O . ILE C 1 308 ? 3.85686 48.53893 -30.47583 1.000 49.00811 307 ILE C O 1
ATOM 11777 N N . ASN C 1 309 ? 2.31605 47.83150 -31.96096 1.000 50.33416 308 ASN C N 1
ATOM 11778 C CA . ASN C 1 309 ? 1.44021 47.27517 -30.93530 1.000 47.96398 308 ASN C CA 1
ATOM 11779 C C . ASN C 1 309 ? 1.95781 45.89280 -30.56109 1.000 43.08228 308 ASN C C 1
ATOM 11780 O O . ASN C 1 309 ? 1.91509 44.96718 -31.37826 1.000 43.52770 308 ASN C O 1
ATOM 11785 N N . GLN C 1 310 ? 2.43642 45.74975 -29.31909 1.000 41.89363 309 GLN C N 1
ATOM 11786 C CA . GLN C 1 310 ? 3.00917 44.47906 -28.88314 1.000 45.58689 309 GLN C CA 1
ATOM 11787 C C . GLN C 1 310 ? 1.98440 43.35261 -28.94185 1.000 49.81252 309 GLN C C 1
ATOM 11788 O O . GLN C 1 310 ? 2.33861 42.20785 -29.24633 1.000 52.07239 309 GLN C O 1
ATOM 11794 N N . ARG C 1 311 ? 0.71080 43.65843 -28.68238 1.000 46.33971 310 ARG C N 1
ATOM 11795 C CA . ARG C 1 311 ? -0.33090 42.63822 -28.74002 1.000 52.87272 310 ARG C CA 1
ATOM 11796 C C . ARG C 1 311 ? -0.55216 42.10390 -30.15253 1.000 64.34945 310 ARG C C 1
ATOM 11797 O O . ARG C 1 311 ? -1.20786 41.06903 -30.31246 1.000 64.07562 310 ARG C O 1
ATOM 11799 N N . LEU C 1 312 ? -0.02792 42.77761 -31.17463 1.000 52.31758 311 LEU C N 1
ATOM 11800 C CA . LEU C 1 312 ? -0.18569 42.33924 -32.55304 1.000 53.15213 311 LEU C CA 1
ATOM 11801 C C . LEU C 1 312 ? 1.03568 41.61100 -33.09617 1.000 61.36143 311 LEU C C 1
ATOM 11802 O O . LEU C 1 312 ? 1.02944 41.21177 -34.26476 1.000 56.96043 311 LEU C O 1
ATOM 11807 N N . LEU C 1 313 ? 2.07817 41.42786 -32.28898 1.000 61.59684 312 LEU C N 1
ATOM 11808 C CA . LEU C 1 313 ? 3.25980 40.71213 -32.75273 1.000 62.94709 312 LEU C CA 1
ATOM 11809 C C . LEU C 1 313 ? 2.96202 39.22247 -32.87082 1.000 57.08479 312 LEU C C 1
ATOM 11810 O O . LEU C 1 313 ? 2.36642 38.62411 -31.97028 1.000 64.09450 312 LEU C O 1
ATOM 11815 N N . SER C 1 314 ? 3.37544 38.62921 -33.98709 1.000 65.80571 313 SER C N 1
ATOM 11816 C CA . SER C 1 314 ? 3.25360 37.19591 -34.22129 1.000 69.02296 313 SER C CA 1
ATOM 11817 C C . SER C 1 314 ? 4.52922 36.50035 -33.73722 1.000 64.85187 313 SER C C 1
ATOM 11818 O O . SER C 1 314 ? 5.28892 37.05599 -32.93961 1.000 70.08681 313 SER C O 1
ATOM 11821 N N . ASP C 1 315 ? 4.75993 35.26088 -34.17854 1.000 75.59191 314 ASP C N 1
ATOM 11822 C CA . ASP C 1 315 ? 6.01050 34.57841 -33.85748 1.000 69.50958 314 ASP C CA 1
ATOM 11823 C C . ASP C 1 315 ? 7.22804 35.30352 -34.42130 1.000 62.22576 314 ASP C C 1
ATOM 11824 O O . ASP C 1 315 ? 8.33779 35.12395 -33.90761 1.000 60.30093 314 ASP C O 1
ATOM 11829 N N . GLU C 1 316 ? 7.05260 36.11441 -35.45924 1.000 63.57510 315 GLU C N 1
ATOM 11830 C CA . GLU C 1 316 ? 8.10924 36.98023 -35.95610 1.000 52.17660 315 GLU C CA 1
ATOM 11831 C C . GLU C 1 316 ? 7.68100 38.43397 -35.81942 1.000 55.36108 315 GLU C C 1
ATOM 11832 O O . GLU C 1 316 ? 6.49181 38.75765 -35.88533 1.000 53.49075 315 GLU C O 1
ATOM 11838 N N . TRP C 1 317 ? 8.66334 39.30527 -35.60652 1.000 41.11893 316 TRP C N 1
ATOM 11839 C CA . TRP C 1 317 ? 8.42132 40.71737 -35.33673 1.000 43.77456 316 TRP C CA 1
ATOM 11840 C C . TRP C 1 317 ? 8.73186 41.51762 -36.59459 1.000 52.41702 316 TRP C C 1
ATOM 11841 O O . TRP C 1 317 ? 9.89786 41.66113 -36.97684 1.000 50.95837 316 TRP C O 1
ATOM 11852 N N . ILE C 1 318 ? 7.69238 42.04276 -37.22935 1.000 57.45571 317 ILE C N 1
ATOM 11853 C CA . ILE C 1 318 ? 7.84077 42.88834 -38.41069 1.000 52.35385 317 ILE C CA 1
ATOM 11854 C C . ILE C 1 318 ? 7.80093 44.32159 -37.89374 1.000 46.41498 317 ILE C C 1
ATOM 11855 O O . ILE C 1 318 ? 6.73515 44.91114 -37.72388 1.000 45.01650 317 ILE C O 1
ATOM 11860 N N . LEU C 1 319 ? 8.98002 44.89006 -37.63814 1.000 44.44568 318 LEU C N 1
ATOM 11861 C CA . LEU C 1 319 ? 9.09336 46.23333 -37.07205 1.000 37.07539 318 LEU C CA 1
ATOM 11862 C C . LEU C 1 319 ? 9.34672 47.22272 -38.20578 1.000 43.44085 318 LEU C C 1
ATOM 11863 O O . LEU C 1 319 ? 10.47760 47.61847 -38.48546 1.000 42.45791 318 LEU C O 1
ATOM 11868 N N . VAL C 1 320 ? 8.26252 47.62459 -38.86967 1.000 47.76873 319 VAL C N 1
ATOM 11869 C CA . VAL C 1 320 ? 8.31895 48.56266 -39.98431 1.000 43.45628 319 VAL C CA 1
ATOM 11870 C C . VAL C 1 320 ? 7.18618 49.56849 -39.83202 1.000 41.04431 319 VAL C C 1
ATOM 11871 O O . VAL C 1 320 ? 6.23591 49.36135 -39.07297 1.000 36.52821 319 VAL C O 1
ATOM 11875 N N . ASN C 1 321 ? 7.29240 50.66886 -40.57652 1.000 36.76314 320 ASN C N 1
ATOM 11876 C CA . ASN C 1 321 ? 6.24726 51.67897 -40.54307 1.000 47.71100 320 ASN C CA 1
ATOM 11877 C C . ASN C 1 321 ? 5.01085 51.17357 -41.28644 1.000 39.96953 320 ASN C C 1
ATOM 11878 O O . ASN C 1 321 ? 4.98152 50.06477 -41.82935 1.000 44.94623 320 ASN C O 1
ATOM 11883 N N . LYS C 1 322 ? 3.97533 52.01179 -41.30387 1.000 39.53124 321 LYS C N 1
ATOM 11884 C CA . LYS C 1 322 ? 2.70239 51.62053 -41.89686 1.000 41.32841 321 LYS C CA 1
ATOM 11885 C C . LYS C 1 322 ? 2.82927 51.38133 -43.39801 1.000 49.41096 321 LYS C C 1
ATOM 11886 O O . LYS C 1 322 ? 2.24541 50.42743 -43.92607 1.000 49.38520 321 LYS C O 1
ATOM 11892 N N . ASP C 1 323 ? 3.57634 52.23912 -44.10328 1.000 45.99662 322 ASP C N 1
ATOM 11893 C CA . ASP C 1 323 ? 3.70225 52.09840 -45.55278 1.000 43.04457 322 ASP C CA 1
ATOM 11894 C C . ASP C 1 323 ? 4.31635 50.75525 -45.91883 1.000 38.34083 322 ASP C C 1
ATOM 11895 O O . ASP C 1 323 ? 3.78756 50.02482 -46.76862 1.000 41.11271 322 ASP C O 1
ATOM 11900 N N . ASP C 1 324 ? 5.43138 50.40670 -45.27000 1.000 33.39502 323 ASP C N 1
ATOM 11901 C CA . ASP C 1 324 ? 6.06937 49.12067 -45.52823 1.000 43.88175 323 ASP C CA 1
ATOM 11902 C C . ASP C 1 324 ? 5.15832 47.96638 -45.13159 1.000 40.76515 323 ASP C C 1
ATOM 11903 O O . ASP C 1 324 ? 5.14281 46.92606 -45.79687 1.000 42.36695 323 ASP C O 1
ATOM 11908 N N . GLU C 1 325 ? 4.39278 48.13179 -44.04974 1.000 35.92399 324 GLU C N 1
ATOM 11909 C CA . GLU C 1 325 ? 3.46084 47.09025 -43.63260 1.000 36.95887 324 GLU C CA 1
ATOM 11910 C C . GLU C 1 325 ? 2.41933 46.82959 -44.71279 1.000 40.24375 324 GLU C C 1
ATOM 11911 O O . GLU C 1 325 ? 2.12585 45.67466 -45.04823 1.000 41.07809 324 GLU C O 1
ATOM 11917 N N . THR C 1 326 ? 1.85528 47.90294 -45.27401 1.000 42.88127 325 THR C N 1
ATOM 11918 C CA . THR C 1 326 ? 0.86654 47.76713 -46.33877 1.000 40.85234 325 THR C CA 1
ATOM 11919 C C . THR C 1 326 ? 1.47803 47.12612 -47.57629 1.000 45.00639 325 THR C C 1
ATOM 11920 O O . THR C 1 326 ? 0.87152 46.24613 -48.19802 1.000 45.88215 325 THR C O 1
ATOM 11924 N N . PHE C 1 327 ? 2.68434 47.55944 -47.94063 1.000 44.10004 326 PHE C N 1
ATOM 11925 C CA . PHE C 1 327 ? 3.39542 46.99106 -49.08110 1.000 38.48953 326 PHE C CA 1
ATOM 11926 C C . PHE C 1 327 ? 3.58257 45.48491 -48.91494 1.000 32.31539 326 PHE C C 1
ATOM 11927 O O . PHE C 1 327 ? 3.22658 44.68971 -49.79956 1.000 40.70392 326 PHE C O 1
ATOM 11935 N N . TYR C 1 328 ? 4.11895 45.08137 -47.76039 1.000 34.23762 327 TYR C N 1
ATOM 11936 C CA . TYR C 1 328 ? 4.38540 43.67659 -47.48080 1.000 31.65256 327 TYR C CA 1
ATOM 11937 C C . TYR C 1 328 ? 3.10340 42.85794 -47.48522 1.000 36.77109 327 TYR C C 1
ATOM 11938 O O . TYR C 1 328 ? 3.06308 41.76180 -48.05444 1.000 35.02877 327 TYR C O 1
ATOM 11947 N N . ASN C 1 329 ? 2.04103 43.37486 -46.86238 1.000 37.51190 328 ASN C N 1
ATOM 11948 C CA . ASN C 1 329 ? 0.79610 42.61895 -46.80377 1.000 46.81717 328 ASN C CA 1
ATOM 11949 C C . ASN C 1 329 ? 0.16690 42.47831 -48.18296 1.000 42.95323 328 ASN C C 1
ATOM 11950 O O . ASN C 1 329 ? -0.37357 41.41571 -48.51366 1.000 43.29027 328 ASN C O 1
ATOM 11955 N N . LYS C 1 330 ? 0.23926 43.52713 -49.00905 1.000 43.50316 329 LYS C N 1
ATOM 11956 C CA . LYS C 1 330 ? -0.25529 43.40927 -50.37606 1.000 37.72042 329 LYS C CA 1
ATOM 11957 C C . LYS C 1 330 ? 0.46841 42.29320 -51.10987 1.000 41.48458 329 LYS C C 1
ATOM 11958 O O . LYS C 1 330 ? -0.16694 41.39684 -51.67934 1.000 38.23169 329 LYS C O 1
ATOM 11964 N N . ILE C 1 331 ? 1.80560 42.31490 -51.08841 1.000 39.28928 330 ILE C N 1
ATOM 11965 C CA . ILE C 1 331 ? 2.53726 41.27933 -51.81903 1.000 37.99181 330 ILE C CA 1
ATOM 11966 C C . ILE C 1 331 ? 2.19515 39.89764 -51.27206 1.000 38.80208 330 ILE C C 1
ATOM 11967 O O . ILE C 1 331 ? 1.92112 38.96533 -52.03893 1.000 39.57907 330 ILE C O 1
ATOM 11972 N N . GLN C 1 332 ? 2.16614 39.75187 -49.94063 1.000 41.33890 331 GLN C N 1
ATOM 11973 C CA . GLN C 1 332 ? 1.89152 38.44818 -49.33531 1.000 43.47247 331 GLN C CA 1
ATOM 11974 C C . GLN C 1 332 ? 0.53635 37.90893 -49.77491 1.000 42.78003 331 GLN C C 1
ATOM 11975 O O . GLN C 1 332 ? 0.41477 36.73719 -50.14885 1.000 44.08450 331 GLN C O 1
ATOM 11981 N N . GLU C 1 333 ? -0.49572 38.75612 -49.75094 1.000 39.97898 332 GLU C N 1
ATOM 11982 C CA . GLU C 1 333 ? -1.82929 38.29207 -50.11469 1.000 54.51162 332 GLU C CA 1
ATOM 11983 C C . GLU C 1 333 ? -1.95847 38.03263 -51.61167 1.000 44.16226 332 GLU C C 1
ATOM 11984 O O . GLU C 1 333 ? -2.67914 37.11431 -52.01694 1.000 50.46977 332 GLU C O 1
ATOM 11990 N N . LYS C 1 334 ? -1.28109 38.82681 -52.44328 1.000 51.45408 333 LYS C N 1
ATOM 11991 C CA . LYS C 1 334 ? -1.44214 38.70082 -53.88988 1.000 41.51087 333 LYS C CA 1
ATOM 11992 C C . LYS C 1 334 ? -0.83961 37.39857 -54.41016 1.000 48.93432 333 LYS C C 1
ATOM 11993 O O . LYS C 1 334 ? -1.43672 36.72961 -55.26225 1.000 51.57610 333 LYS C O 1
ATOM 11999 N N . CYS C 1 335 ? 0.32837 37.01213 -53.89819 1.000 40.56488 334 CYS C N 1
ATOM 12000 C CA . CYS C 1 335 ? 1.05594 35.86396 -54.42782 1.000 45.96666 334 CYS C CA 1
ATOM 12001 C C . CYS C 1 335 ? 0.49710 34.55938 -53.87542 1.000 41.40160 334 CYS C C 1
ATOM 12002 O O . CYS C 1 335 ? 0.33618 34.40545 -52.66141 1.000 52.50573 334 CYS C O 1
ATOM 12005 N N . LYS C 1 336 ? 0.23599 33.60850 -54.76729 1.000 56.09978 335 LYS C N 1
ATOM 12006 C CA . LYS C 1 336 ? -0.35476 32.33241 -54.39826 1.000 42.51350 335 LYS C CA 1
ATOM 12007 C C . LYS C 1 336 ? 0.67389 31.22270 -54.21652 1.000 55.76649 335 LYS C C 1
ATOM 12008 O O . LYS C 1 336 ? 0.29548 30.09426 -53.87963 1.000 55.09838 335 LYS C O 1
ATOM 12010 N N . TYR C 1 337 ? 1.95706 31.51006 -54.42287 1.000 43.25693 336 TYR C N 1
ATOM 12011 C CA . TYR C 1 337 ? 3.01224 30.51143 -54.33482 1.000 49.68904 336 TYR C CA 1
ATOM 12012 C C . TYR C 1 337 ? 4.17806 31.06170 -53.52754 1.000 44.37908 336 TYR C C 1
ATOM 12013 O O . TYR C 1 337 ? 4.33480 32.27382 -53.37151 1.000 35.87170 336 TYR C O 1
ATOM 12022 N N . SER C 1 338 ? 4.99550 30.14914 -53.00906 1.000 42.20220 337 SER C N 1
ATOM 12023 C CA . SER C 1 338 ? 6.27831 30.49340 -52.41708 1.000 38.98600 337 SER C CA 1
ATOM 12024 C C . SER C 1 338 ? 7.37139 29.72840 -53.15196 1.000 34.01124 337 SER C C 1
ATOM 12025 O O . SER C 1 338 ? 7.10210 28.74408 -53.84801 1.000 39.10395 337 SER C O 1
ATOM 12028 N N . LEU C 1 339 ? 8.61196 30.20754 -53.02456 1.000 29.88591 338 LEU C N 1
ATOM 12029 C CA . LEU C 1 339 ? 9.72504 29.50431 -53.65724 1.000 36.55933 338 LEU C CA 1
ATOM 12030 C C . LEU C 1 339 ? 9.85804 28.08498 -53.12488 1.000 47.86913 338 LEU C C 1
ATOM 12031 O O . LEU C 1 339 ? 10.19175 27.16529 -53.88042 1.000 42.46681 338 LEU C O 1
ATOM 12036 N N . GLU C 1 340 ? 9.58647 27.88522 -51.83436 1.000 38.83945 339 GLU C N 1
ATOM 12037 C CA . GLU C 1 340 ? 9.58912 26.53638 -51.28326 1.000 40.06199 339 GLU C CA 1
ATOM 12038 C C . GLU C 1 340 ? 8.56027 25.64848 -51.97138 1.000 41.91281 339 GLU C C 1
ATOM 12039 O O . GLU C 1 340 ? 8.79547 24.44713 -52.14503 1.000 40.71797 339 GLU C O 1
ATOM 12045 N N . ASP C 1 341 ? 7.42434 26.21857 -52.38463 1.000 41.44352 340 ASP C N 1
ATOM 12046 C CA . ASP C 1 341 ? 6.40429 25.41631 -53.05257 1.000 49.53203 340 ASP C CA 1
ATOM 12047 C C . ASP C 1 341 ? 6.91886 24.84523 -54.36886 1.000 46.89634 340 ASP C C 1
ATOM 12048 O O . ASP C 1 341 ? 6.63217 23.68859 -54.70218 1.000 45.09566 340 ASP C O 1
ATOM 12053 N N . ILE C 1 342 ? 7.69565 25.62703 -55.12149 1.000 41.39889 341 ILE C N 1
ATOM 12054 C CA . ILE C 1 342 ? 7.99874 25.30166 -56.51269 1.000 50.23034 341 ILE C CA 1
ATOM 12055 C C . ILE C 1 342 ? 9.43993 24.87993 -56.72657 1.000 45.99700 341 ILE C C 1
ATOM 12056 O O . ILE C 1 342 ? 9.79608 24.51975 -57.85698 1.000 42.42088 341 ILE C O 1
ATOM 12061 N N . ALA C 1 343 ? 10.28505 24.90812 -55.69646 1.000 37.25944 342 ALA C N 1
ATOM 12062 C CA . ALA C 1 343 ? 11.71033 24.70063 -55.90563 1.000 38.62155 342 ALA C CA 1
ATOM 12063 C C . ALA C 1 343 ? 12.30402 23.78530 -54.84271 1.000 47.29667 342 ALA C C 1
ATOM 12064 O O . ALA C 1 343 ? 11.79056 23.67734 -53.72586 1.000 44.78056 342 ALA C O 1
ATOM 12066 N N . ILE C 1 344 ? 13.40538 23.13586 -55.21733 1.000 45.12145 343 ILE C N 1
ATOM 12067 C CA . ILE C 1 344 ? 14.26859 22.38552 -54.31181 1.000 35.43544 343 ILE C CA 1
ATOM 12068 C C . ILE C 1 344 ? 15.48619 23.24943 -54.00415 1.000 38.03922 343 ILE C C 1
ATOM 12069 O O . ILE C 1 344 ? 16.21813 23.65203 -54.92046 1.000 39.51376 343 ILE C O 1
ATOM 12074 N N . SER C 1 345 ? 15.72020 23.50149 -52.71809 1.000 32.35699 344 SER C N 1
ATOM 12075 C CA . SER C 1 345 ? 16.79809 24.35057 -52.23066 1.000 30.48431 344 SER C CA 1
ATOM 12076 C C . SER C 1 345 ? 17.93218 23.51183 -51.65565 1.000 35.26278 344 SER C C 1
ATOM 12077 O O . SER C 1 345 ? 17.70175 22.42403 -51.11867 1.000 29.46458 344 SER C O 1
ATOM 12080 N N . PHE C 1 346 ? 19.16210 24.02387 -51.75139 1.000 32.01485 345 PHE C N 1
ATOM 12081 C CA . PHE C 1 346 ? 20.26099 23.34880 -51.06939 1.000 35.72992 345 PHE C CA 1
ATOM 12082 C C . PHE C 1 346 ? 21.44794 24.27971 -50.83027 1.000 37.76241 345 PHE C C 1
ATOM 12083 O O . PHE C 1 346 ? 21.69210 25.24612 -51.57455 1.000 32.58718 345 PHE C O 1
ATOM 12091 N N . GLN C 1 347 ? 22.16537 23.96172 -49.75042 1.000 37.61088 346 GLN C N 1
ATOM 12092 C CA . GLN C 1 347 ? 23.41672 24.60045 -49.38069 1.000 27.72170 346 GLN C CA 1
ATOM 12093 C C . GLN C 1 347 ? 24.56235 23.99778 -50.18266 1.000 29.00892 346 GLN C C 1
ATOM 12094 O O . GLN C 1 347 ? 24.52700 22.82403 -50.57080 1.000 34.72510 346 GLN C O 1
ATOM 12100 N N . GLY C 1 348 ? 25.59335 24.80381 -50.40493 1.000 29.11554 347 GLY C N 1
ATOM 12101 C CA . GLY C 1 348 ? 26.71482 24.39898 -51.21830 1.000 28.95935 347 GLY C CA 1
ATOM 12102 C C . GLY C 1 348 ? 27.58243 23.36454 -50.52784 1.000 29.29540 347 GLY C C 1
ATOM 12103 O O . GLY C 1 348 ? 27.29449 22.87898 -49.43174 1.000 31.28594 347 GLY C O 1
ATOM 12104 N N . ILE C 1 349 ? 28.67471 23.01258 -51.21198 1.000 33.08194 348 ILE C N 1
ATOM 12105 C CA . ILE C 1 349 ? 29.61964 22.03748 -50.67515 1.000 34.25626 348 ILE C CA 1
ATOM 12106 C C . ILE C 1 349 ? 30.23756 22.58990 -49.40241 1.000 22.73445 348 ILE C C 1
ATOM 12107 O O . ILE C 1 349 ? 30.52296 23.78457 -49.30240 1.000 36.00729 348 ILE C O 1
ATOM 12112 N N . ILE C 1 350 ? 30.44720 21.72377 -48.41833 1.000 35.39817 349 ILE C N 1
ATOM 12113 C CA . ILE C 1 350 ? 31.28685 22.04659 -47.27123 1.000 30.06933 349 ILE C CA 1
ATOM 12114 C C . ILE C 1 350 ? 32.40363 21.01405 -47.26530 1.000 30.05146 349 ILE C C 1
ATOM 12115 O O . ILE C 1 350 ? 32.20117 19.85852 -46.87236 1.000 35.21389 349 ILE C O 1
ATOM 12120 N N . THR C 1 351 ? 33.58587 21.41832 -47.72856 1.000 35.49860 350 THR C N 1
ATOM 12121 C CA . THR C 1 351 ? 34.69395 20.47576 -47.80265 1.000 31.29522 350 THR C CA 1
ATOM 12122 C C . THR C 1 351 ? 35.17246 20.07894 -46.41274 1.000 32.81965 350 THR C C 1
ATOM 12123 O O . THR C 1 351 ? 35.56327 18.92866 -46.19175 1.000 31.47984 350 THR C O 1
ATOM 12127 N N . GLY C 1 352 ? 35.14015 21.01258 -45.46365 1.000 29.63783 351 GLY C N 1
ATOM 12128 C CA . GLY C 1 352 ? 35.75782 20.84436 -44.17145 1.000 28.84318 351 GLY C CA 1
ATOM 12129 C C . GLY C 1 352 ? 37.14317 21.45740 -44.07677 1.000 38.95820 351 GLY C C 1
ATOM 12130 O O . GLY C 1 352 ? 37.60569 21.75339 -42.96873 1.000 32.25428 351 GLY C O 1
ATOM 12131 N N . CYS C 1 353 ? 37.83512 21.60889 -45.21287 1.000 35.61439 352 CYS C N 1
ATOM 12132 C CA . CYS C 1 353 ? 39.12636 22.30214 -45.23680 1.000 36.54934 352 CYS C CA 1
ATOM 12133 C C . CYS C 1 353 ? 39.39537 22.72755 -46.68287 1.000 32.72601 352 CYS C C 1
ATOM 12134 O O . CYS C 1 353 ? 39.98695 21.96224 -47.45065 1.000 27.89326 352 CYS C O 1
ATOM 12137 N N . ASP C 1 354 ? 39.03222 23.96570 -47.01739 1.000 37.57424 353 ASP C N 1
ATOM 12138 C CA . ASP C 1 354 ? 39.05640 24.37265 -48.41962 1.000 32.02457 353 ASP C CA 1
ATOM 12139 C C . ASP C 1 354 ? 40.46549 24.34333 -49.00031 1.000 34.51276 353 ASP C C 1
ATOM 12140 O O . ASP C 1 354 ? 40.64140 23.98446 -50.17107 1.000 40.14419 353 ASP C O 1
ATOM 12145 N N . LYS C 1 355 ? 41.48296 24.67725 -48.20149 1.000 32.88828 354 LYS C N 1
ATOM 12146 C CA . LYS C 1 355 ? 42.85411 24.67437 -48.71212 1.000 35.00400 354 LYS C CA 1
ATOM 12147 C C . LYS C 1 355 ? 43.29806 23.29851 -49.20610 1.000 41.59038 354 LYS C C 1
ATOM 12148 O O . LYS C 1 355 ? 44.27076 23.20735 -49.96510 1.000 41.21918 354 LYS C O 1
ATOM 12154 N N . ALA C 1 356 ? 42.62290 22.22626 -48.79097 1.000 31.99553 355 ALA C N 1
ATOM 12155 C CA . ALA C 1 356 ? 43.01108 20.88850 -49.21465 1.000 35.49557 355 ALA C CA 1
ATOM 12156 C C . ALA C 1 356 ? 42.34206 20.45109 -50.50914 1.000 40.34306 355 ALA C C 1
ATOM 12157 O O . ALA C 1 356 ? 42.82859 19.51253 -51.15097 1.000 37.44366 355 ALA C O 1
ATOM 12159 N N . PHE C 1 357 ? 41.25227 21.10846 -50.91412 1.000 29.12459 356 PHE C N 1
ATOM 12160 C CA . PHE C 1 357 ? 40.46587 20.66697 -52.05668 1.000 31.75038 356 PHE C CA 1
ATOM 12161 C C . PHE C 1 357 ? 40.29453 21.71790 -53.14552 1.000 34.14835 356 PHE C C 1
ATOM 12162 O O . PHE C 1 357 ? 39.90201 21.35751 -54.26321 1.000 34.14980 356 PHE C O 1
ATOM 12170 N N . ILE C 1 358 ? 40.58240 22.98768 -52.86339 1.000 35.78631 357 ILE C N 1
ATOM 12171 C CA . ILE C 1 358 ? 40.30638 24.09536 -53.77373 1.000 35.59075 357 ILE C CA 1
ATOM 12172 C C . ILE C 1 358 ? 41.63295 24.61558 -54.30565 1.000 50.39302 357 ILE C C 1
ATOM 12173 O O . ILE C 1 358 ? 42.50165 25.03196 -53.52789 1.000 39.09022 357 ILE C O 1
ATOM 12178 N N . LEU C 1 359 ? 41.79009 24.60398 -55.62763 1.000 35.93210 358 LEU C N 1
ATOM 12179 C CA . LEU C 1 359 ? 43.01328 25.09337 -56.24345 1.000 36.43791 358 LEU C CA 1
ATOM 12180 C C . LEU C 1 359 ? 42.67787 26.16773 -57.26201 1.000 42.88079 358 LEU C C 1
ATOM 12181 O O . LEU C 1 359 ? 41.62766 26.12956 -57.90349 1.000 40.55463 358 LEU C O 1
ATOM 12186 N N . SER C 1 360 ? 43.58014 27.13580 -57.39576 1.000 41.77516 359 SER C N 1
ATOM 12187 C CA . SER C 1 360 ? 43.42391 28.15230 -58.42171 1.000 41.11997 359 SER C CA 1
ATOM 12188 C C . SER C 1 360 ? 43.49878 27.51275 -59.80104 1.000 44.94081 359 SER C C 1
ATOM 12189 O O . SER C 1 360 ? 44.25565 26.56664 -60.03061 1.000 43.32364 359 SER C O 1
ATOM 12192 N N . LYS C 1 361 ? 42.71463 28.06227 -60.73093 1.000 45.21019 360 LYS C N 1
ATOM 12193 C CA . LYS C 1 361 ? 42.59346 27.47892 -62.06445 1.000 56.49882 360 LYS C CA 1
ATOM 12194 C C . LYS C 1 361 ? 43.95107 27.31081 -62.74219 1.000 53.70467 360 LYS C C 1
ATOM 12195 O O . LYS C 1 361 ? 44.13524 26.38375 -63.53920 1.000 57.98821 360 LYS C O 1
ATOM 12201 N N . ASP C 1 362 ? 44.91807 28.16850 -62.41945 1.000 58.91722 361 ASP C N 1
ATOM 12202 C CA . ASP C 1 362 ? 46.23387 28.13543 -63.04163 1.000 49.29568 361 ASP C CA 1
ATOM 12203 C C . ASP C 1 362 ? 47.27328 27.39778 -62.20351 1.000 60.83580 361 ASP C C 1
ATOM 12204 O O . ASP C 1 362 ? 48.46150 27.43852 -62.53826 1.000 56.74145 361 ASP C O 1
ATOM 12206 N N . ASP C 1 363 ? 46.85966 26.72210 -61.13202 1.000 53.25415 362 ASP C N 1
ATOM 12207 C CA . ASP C 1 363 ? 47.81152 26.04196 -60.25939 1.000 47.65358 362 ASP C CA 1
ATOM 12208 C C . ASP C 1 363 ? 48.43462 24.84337 -60.96687 1.000 55.41297 362 ASP C C 1
ATOM 12209 O O . ASP C 1 363 ? 47.72986 24.01885 -61.55703 1.000 51.88126 362 ASP C O 1
ATOM 12214 N N . VAL C 1 364 ? 49.76153 24.72870 -60.87048 1.000 57.12399 363 VAL C N 1
ATOM 12215 C CA . VAL C 1 364 ? 50.46909 23.65512 -61.56288 1.000 54.28136 363 VAL C CA 1
ATOM 12216 C C . VAL C 1 364 ? 50.06537 22.28667 -61.01882 1.000 52.62501 363 VAL C C 1
ATOM 12217 O O . VAL C 1 364 ? 50.03162 21.30040 -61.76700 1.000 55.83968 363 VAL C O 1
ATOM 12221 N N . LYS C 1 365 ? 49.72741 22.19969 -59.72887 1.000 52.79593 364 LYS C N 1
ATOM 12222 C CA . LYS C 1 365 ? 49.37474 20.91102 -59.13877 1.000 53.50218 364 LYS C CA 1
ATOM 12223 C C . LYS C 1 365 ? 48.14674 20.28767 -59.79057 1.000 45.56540 364 LYS C C 1
ATOM 12224 O O . LYS C 1 365 ? 47.91761 19.08554 -59.62573 1.000 44.67747 364 LYS C O 1
ATOM 12230 N N . LEU C 1 366 ? 47.34539 21.07113 -60.51548 1.000 45.37895 365 LEU C N 1
ATOM 12231 C CA . LEU C 1 366 ? 46.20831 20.49723 -61.22453 1.000 42.97756 365 LEU C CA 1
ATOM 12232 C C . LEU C 1 366 ? 46.64421 19.51146 -62.30444 1.000 46.69012 365 LEU C C 1
ATOM 12233 O O . LEU C 1 366 ? 45.83734 18.67523 -62.72782 1.000 46.00820 365 LEU C O 1
ATOM 12238 N N . ASN C 1 367 ? 47.90226 19.57858 -62.75245 1.000 45.30450 366 ASN C N 1
ATOM 12239 C CA . ASN C 1 367 ? 48.42029 18.55063 -63.65090 1.000 47.01899 366 ASN C CA 1
ATOM 12240 C C . ASN C 1 367 ? 48.43204 17.17738 -62.99661 1.000 47.83755 366 ASN C C 1
ATOM 12241 O O . ASN C 1 367 ? 48.44820 16.16432 -63.70254 1.000 48.52989 366 ASN C O 1
ATOM 12246 N N . LEU C 1 368 ? 48.42286 17.12422 -61.66622 1.000 44.82567 367 LEU C N 1
ATOM 12247 C CA . LEU C 1 368 ? 48.33561 15.86852 -60.93789 1.000 44.18281 367 LEU C CA 1
ATOM 12248 C C . LEU C 1 368 ? 46.92768 15.28340 -60.91969 1.000 52.19643 367 LEU C C 1
ATOM 12249 O O . LEU C 1 368 ? 46.77940 14.07455 -60.71248 1.000 46.84662 367 LEU C O 1
ATOM 12254 N N . VAL C 1 369 ? 45.89527 16.09729 -61.13574 1.000 45.72726 368 VAL C N 1
ATOM 12255 C CA . VAL C 1 369 ? 44.51066 15.66970 -60.96028 1.000 40.24323 368 VAL C CA 1
ATOM 12256 C C . VAL C 1 369 ? 43.89588 15.36580 -62.31849 1.000 53.27520 368 VAL C C 1
ATOM 12257 O O . VAL C 1 369 ? 43.88125 16.22428 -63.20943 1.000 47.87838 368 VAL C O 1
ATOM 12261 N N . ASP C 1 370 ? 43.36467 14.15350 -62.46737 1.000 48.53491 369 ASP C N 1
ATOM 12262 C CA . ASP C 1 370 ? 42.56957 13.82544 -63.64222 1.000 55.94421 369 ASP C CA 1
ATOM 12263 C C . ASP C 1 370 ? 41.36733 14.75924 -63.74052 1.000 52.77670 369 ASP C C 1
ATOM 12264 O O . ASP C 1 370 ? 40.71542 15.06967 -62.74081 1.000 41.05238 369 ASP C O 1
ATOM 12269 N N . ASP C 1 371 ? 41.06571 15.19828 -64.96264 1.000 47.33954 370 ASP C N 1
ATOM 12270 C CA . ASP C 1 371 ? 40.00881 16.18478 -65.14804 1.000 49.68864 370 ASP C CA 1
ATOM 12271 C C . ASP C 1 371 ? 38.63856 15.66542 -64.73264 1.000 47.58214 370 ASP C C 1
ATOM 12272 O O . ASP C 1 371 ? 37.74353 16.47147 -64.45969 1.000 47.38872 370 ASP C O 1
ATOM 12277 N N . LYS C 1 372 ? 38.44944 14.34519 -64.67142 1.000 48.12509 371 LYS C N 1
ATOM 12278 C CA . LYS C 1 372 ? 37.16550 13.81504 -64.23011 1.000 43.40270 371 LYS C CA 1
ATOM 12279 C C . LYS C 1 372 ? 36.88092 14.13362 -62.76721 1.000 49.80397 371 LYS C C 1
ATOM 12280 O O . LYS C 1 372 ? 35.71563 14.10043 -62.35591 1.000 49.87276 371 LYS C O 1
ATOM 12286 N N . PHE C 1 373 ? 37.90804 14.45014 -61.97602 1.000 41.33745 372 PHE C N 1
ATOM 12287 C CA . PHE C 1 373 ? 37.71950 14.80813 -60.57542 1.000 36.30288 372 PHE C CA 1
ATOM 12288 C C . PHE C 1 373 ? 37.48948 16.29912 -60.35078 1.000 45.22244 372 PHE C C 1
ATOM 12289 O O . PHE C 1 373 ? 37.13496 16.69086 -59.23260 1.000 35.43458 372 PHE C O 1
ATOM 12297 N N . LEU C 1 374 ? 37.67913 17.13861 -61.36567 1.000 40.12093 373 LEU C N 1
ATOM 12298 C CA . LEU C 1 374 ? 37.69471 18.58220 -61.17800 1.000 40.39737 373 LEU C CA 1
ATOM 12299 C C . LEU C 1 374 ? 36.33970 19.19331 -61.51086 1.000 44.17751 373 LEU C C 1
ATOM 12300 O O . LEU C 1 374 ? 35.73365 18.87075 -62.53789 1.000 47.24111 373 LEU C O 1
ATOM 12305 N N . LYS C 1 375 ? 35.88522 20.09462 -60.64090 1.000 40.17670 374 LYS C N 1
ATOM 12306 C CA . LYS C 1 375 ? 34.63687 20.82380 -60.80563 1.000 35.01270 374 LYS C CA 1
ATOM 12307 C C . LYS C 1 375 ? 34.91444 22.32179 -60.77472 1.000 43.99102 374 LYS C C 1
ATOM 12308 O O . LYS C 1 375 ? 35.86343 22.77138 -60.13103 1.000 42.20301 374 LYS C O 1
ATOM 12314 N N . CYS C 1 376 ? 34.08631 23.10083 -61.47125 1.000 36.78941 375 CYS C N 1
ATOM 12315 C CA . CYS C 1 376 ? 34.20211 24.55429 -61.38999 1.000 41.14194 375 CYS C CA 1
ATOM 12316 C C . CYS C 1 376 ? 33.71286 25.05870 -60.03268 1.000 35.80180 375 CYS C C 1
ATOM 12317 O O . CYS C 1 376 ? 32.69109 24.60052 -59.51175 1.000 35.00979 375 CYS C O 1
ATOM 12320 N N . TRP C 1 377 ? 34.43599 26.02377 -59.46318 1.000 39.33874 376 TRP C N 1
ATOM 12321 C CA . TRP C 1 377 ? 34.21146 26.45818 -58.08788 1.000 34.42720 376 TRP C CA 1
ATOM 12322 C C . TRP C 1 377 ? 34.07246 27.97125 -58.07152 1.000 37.24188 376 TRP C C 1
ATOM 12323 O O . TRP C 1 377 ? 35.02208 28.67981 -58.41574 1.000 40.00782 376 TRP C O 1
ATOM 12334 N N . ILE C 1 378 ? 32.89936 28.46830 -57.67240 1.000 37.36708 377 ILE C N 1
ATOM 12335 C CA . ILE C 1 378 ? 32.64983 29.90475 -57.60016 1.000 32.15260 377 ILE C CA 1
ATOM 12336 C C . ILE C 1 378 ? 32.44113 30.30375 -56.14717 1.000 31.49903 377 ILE C C 1
ATOM 12337 O O . ILE C 1 378 ? 32.00626 29.49852 -55.31600 1.000 34.43045 377 ILE C O 1
ATOM 12342 N N . LYS C 1 379 ? 32.74679 31.56249 -55.85053 1.000 34.83652 378 LYS C N 1
ATOM 12343 C CA . LYS C 1 379 ? 32.56225 32.15040 -54.53039 1.000 38.16944 378 LYS C CA 1
ATOM 12344 C C . LYS C 1 379 ? 31.49054 33.23137 -54.59009 1.000 36.55614 378 LYS C C 1
ATOM 12345 O O . LYS C 1 379 ? 31.01407 33.60614 -55.66489 1.000 32.24364 378 LYS C O 1
ATOM 12351 N N . SER C 1 380 ? 31.12329 33.74210 -53.40883 1.000 38.15912 379 SER C N 1
ATOM 12352 C CA . SER C 1 380 ? 29.95978 34.62016 -53.31102 1.000 24.17326 379 SER C CA 1
ATOM 12353 C C . SER C 1 380 ? 30.08501 35.83855 -54.21364 1.000 30.39858 379 SER C C 1
ATOM 12354 O O . SER C 1 380 ? 29.07665 36.31427 -54.74657 1.000 35.99536 379 SER C O 1
ATOM 12357 N N . LYS C 1 381 ? 31.30477 36.34776 -54.41533 1.000 32.32277 380 LYS C N 1
ATOM 12358 C CA . LYS C 1 381 ? 31.48048 37.54986 -55.22166 1.000 31.99293 380 LYS C CA 1
ATOM 12359 C C . LYS C 1 381 ? 31.27204 37.30035 -56.71185 1.000 43.12669 380 LYS C C 1
ATOM 12360 O O . LYS C 1 381 ? 31.06994 38.25953 -57.46376 1.000 42.05158 380 LYS C O 1
ATOM 12366 N N . ASN C 1 382 ? 31.32210 36.04918 -57.16295 1.000 35.13522 381 ASN C N 1
ATOM 12367 C CA . ASN C 1 382 ? 31.13411 35.78963 -58.58386 1.000 34.85817 381 ASN C CA 1
ATOM 12368 C C . ASN C 1 382 ? 29.69441 35.99240 -59.03484 1.000 42.70644 381 ASN C C 1
ATOM 12369 O O . ASN C 1 382 ? 29.44884 36.01126 -60.24522 1.000 41.65416 381 ASN C O 1
ATOM 12374 N N . ILE C 1 383 ? 28.74149 36.13145 -58.11063 1.000 33.73615 382 ILE C N 1
ATOM 12375 C CA . ILE C 1 383 ? 27.32498 36.15325 -58.46453 1.000 38.04925 382 ILE C CA 1
ATOM 12376 C C . ILE C 1 383 ? 26.88357 37.59087 -58.70029 1.000 38.44214 382 ILE C C 1
ATOM 12377 O O . ILE C 1 383 ? 27.07014 38.45926 -57.83908 1.000 47.10404 382 ILE C O 1
ATOM 12382 N N . ASN C 1 384 ? 26.28676 37.83978 -59.86346 1.000 38.40917 383 ASN C N 1
ATOM 12383 C CA . ASN C 1 384 ? 25.62710 39.09876 -60.18448 1.000 33.99250 383 ASN C CA 1
ATOM 12384 C C . ASN C 1 384 ? 24.13884 38.83157 -60.36699 1.000 34.36072 383 ASN C C 1
ATOM 12385 O O . ASN C 1 384 ? 23.68558 37.68446 -60.33429 1.000 33.00145 383 ASN C O 1
ATOM 12390 N N . LYS C 1 385 ? 23.36762 39.89776 -60.55868 1.000 35.12493 384 LYS C N 1
ATOM 12391 C CA . LYS C 1 385 ? 22.00844 39.70256 -61.03029 1.000 33.33428 384 LYS C CA 1
ATOM 12392 C C . LYS C 1 385 ? 22.06282 38.98616 -62.37800 1.000 43.83161 384 LYS C C 1
ATOM 12393 O O . LYS C 1 385 ? 22.85754 39.34196 -63.25255 1.000 39.55310 384 LYS C O 1
ATOM 12399 N N . TYR C 1 386 ? 21.26057 37.93151 -62.49948 1.000 32.44261 385 TYR C N 1
ATOM 12400 C CA . TYR C 1 386 ? 20.97229 37.17123 -63.71654 1.000 38.02966 385 TYR C CA 1
ATOM 12401 C C . TYR C 1 386 ? 22.07124 36.22550 -64.19987 1.000 33.84342 385 TYR C C 1
ATOM 12402 O O . TYR C 1 386 ? 21.75058 35.19018 -64.79189 1.000 46.37043 385 TYR C O 1
ATOM 12411 N N . ILE C 1 387 ? 23.33803 36.45124 -63.84141 1.000 42.58433 386 ILE C N 1
ATOM 12412 C CA . ILE C 1 387 ? 24.44063 35.70840 -64.45362 1.000 35.35204 386 ILE C CA 1
ATOM 12413 C C . ILE C 1 387 ? 25.59086 35.59449 -63.46527 1.000 52.88828 386 ILE C C 1
ATOM 12414 O O . ILE C 1 387 ? 25.74053 36.41068 -62.55480 1.000 40.20002 386 ILE C O 1
ATOM 12419 N N . VAL C 1 388 ? 26.43123 34.58269 -63.68723 1.000 36.71553 387 VAL C N 1
ATOM 12420 C CA . VAL C 1 388 ? 27.55411 34.24021 -62.82443 1.000 34.77330 387 VAL C CA 1
ATOM 12421 C C . VAL C 1 388 ? 28.85336 34.51051 -63.57026 1.000 45.47939 387 VAL C C 1
ATOM 12422 O O . VAL C 1 388 ? 28.96717 34.19772 -64.75925 1.000 44.36572 387 VAL C O 1
ATOM 12426 N N . ASP C 1 389 ? 29.82925 35.10048 -62.87899 1.000 44.98635 388 ASP C N 1
ATOM 12427 C CA . ASP C 1 389 ? 31.15233 35.26735 -63.46726 1.000 45.61865 388 ASP C CA 1
ATOM 12428 C C . ASP C 1 389 ? 31.81365 33.90954 -63.69325 1.000 40.46023 388 ASP C C 1
ATOM 12429 O O . ASP C 1 389 ? 31.54206 32.93506 -62.98662 1.000 49.53104 388 ASP C O 1
ATOM 12434 N N . LYS C 1 390 ? 32.70371 33.85966 -64.68371 1.000 44.18410 389 LYS C N 1
ATOM 12435 C CA . LYS C 1 390 ? 33.48197 32.65455 -64.93442 1.000 47.39101 389 LYS C CA 1
ATOM 12436 C C . LYS C 1 390 ? 34.29331 32.28408 -63.69957 1.000 44.01663 389 LYS C C 1
ATOM 12437 O O . LYS C 1 390 ? 34.89557 33.14183 -63.04833 1.000 53.82891 389 LYS C O 1
ATOM 12439 N N . SER C 1 391 ? 34.29515 30.99756 -63.37222 1.000 49.33383 390 SER C N 1
ATOM 12440 C CA . SER C 1 391 ? 35.02278 30.51975 -62.20763 1.000 44.72887 390 SER C CA 1
ATOM 12441 C C . SER C 1 391 ? 36.52871 30.68072 -62.39527 1.000 51.97118 390 SER C C 1
ATOM 12442 O O . SER C 1 391 ? 37.05820 30.57071 -63.50284 1.000 49.13162 390 SER C O 1
ATOM 12445 N N . GLU C 1 392 ? 37.21888 30.95561 -61.29053 1.000 45.86930 391 GLU C N 1
ATOM 12446 C CA . GLU C 1 392 ? 38.67206 31.03856 -61.27406 1.000 44.18966 391 GLU C CA 1
ATOM 12447 C C . GLU C 1 392 ? 39.29465 29.94718 -60.41773 1.000 49.89757 391 GLU C C 1
ATOM 12448 O O . GLU C 1 392 ? 40.51490 29.94346 -60.22926 1.000 52.08993 391 GLU C O 1
ATOM 12450 N N . TYR C 1 393 ? 38.48273 29.02270 -59.89657 1.000 44.64124 392 TYR C N 1
ATOM 12451 C CA . TYR C 1 393 ? 38.93929 27.97425 -58.99705 1.000 50.33051 392 TYR C CA 1
ATOM 12452 C C . TYR C 1 393 ? 38.37081 26.62931 -59.42641 1.000 40.68584 392 TYR C C 1
ATOM 12453 O O . TYR C 1 393 ? 37.29886 26.54541 -60.03830 1.000 44.10804 392 TYR C O 1
ATOM 12462 N N . ARG C 1 394 ? 39.07781 25.57102 -59.04560 1.000 47.14121 393 ARG C N 1
ATOM 12463 C CA . ARG C 1 394 ? 38.63903 24.20347 -59.26010 1.000 31.13799 393 ARG C CA 1
ATOM 12464 C C . ARG C 1 394 ? 38.52368 23.48793 -57.92441 1.000 39.05857 393 ARG C C 1
ATOM 12465 O O . ARG C 1 394 ? 39.32265 23.71377 -57.00498 1.000 35.55606 393 ARG C O 1
ATOM 12473 N N . LEU C 1 395 ? 37.50651 22.64217 -57.83022 1.000 39.71739 394 LEU C N 1
ATOM 12474 C CA . LEU C 1 395 ? 37.28189 21.76989 -56.68957 1.000 34.16234 394 LEU C CA 1
ATOM 12475 C C . LEU C 1 395 ? 37.69019 20.35979 -57.07199 1.000 33.03263 394 LEU C C 1
ATOM 12476 O O . LEU C 1 395 ? 37.27491 19.85266 -58.12015 1.000 35.08773 394 LEU C O 1
ATOM 12481 N N . ILE C 1 396 ? 38.51616 19.74274 -56.23436 1.000 30.32835 395 ILE C N 1
ATOM 12482 C CA . ILE C 1 396 ? 38.80830 18.31767 -56.33736 1.000 32.86476 395 ILE C CA 1
ATOM 12483 C C . ILE C 1 396 ? 37.68728 17.57375 -55.61841 1.000 40.43728 395 ILE C C 1
ATOM 12484 O O . ILE C 1 396 ? 37.58829 17.62829 -54.39028 1.000 35.49142 395 ILE C O 1
ATOM 12489 N N . TYR C 1 397 ? 36.82983 16.88923 -56.37874 1.000 39.32943 396 TYR C N 1
ATOM 12490 C CA . TYR C 1 397 ? 35.70387 16.15971 -55.79317 1.000 37.00828 396 TYR C CA 1
ATOM 12491 C C . TYR C 1 397 ? 36.21639 14.80201 -55.32075 1.000 31.89867 396 TYR C C 1
ATOM 12492 O O . TYR C 1 397 ? 36.03183 13.76598 -55.96244 1.000 42.99913 396 TYR C O 1
ATOM 12501 N N . SER C 1 398 ? 36.87569 14.81851 -54.15919 1.000 36.93220 397 SER C N 1
ATOM 12502 C CA . SER C 1 398 ? 37.65512 13.66435 -53.72484 1.000 41.87899 397 SER C CA 1
ATOM 12503 C C . SER C 1 398 ? 36.80109 12.44444 -53.39446 1.000 38.75464 397 SER C C 1
ATOM 12504 O O . SER C 1 398 ? 37.33857 11.33326 -53.35808 1.000 43.64582 397 SER C O 1
ATOM 12507 N N . ASN C 1 399 ? 35.49100 12.61244 -53.17342 1.000 34.64161 398 ASN C N 1
ATOM 12508 C CA . ASN C 1 399 ? 34.64101 11.45214 -52.90046 1.000 40.67416 398 ASN C CA 1
ATOM 12509 C C . ASN C 1 399 ? 34.65942 10.44968 -54.04489 1.000 50.69508 398 ASN C C 1
ATOM 12510 O O . ASN C 1 399 ? 34.45332 9.25130 -53.81957 1.000 56.02717 398 ASN C O 1
ATOM 12515 N N . ASP C 1 400 ? 34.89118 10.90847 -55.27621 1.000 42.67104 399 ASP C N 1
ATOM 12516 C CA . ASP C 1 400 ? 34.88518 9.97656 -56.39749 1.000 47.53326 399 ASP C CA 1
ATOM 12517 C C . ASP C 1 400 ? 36.13581 9.11068 -56.45921 1.000 51.27005 399 ASP C C 1
ATOM 12518 O O . ASP C 1 400 ? 36.18752 8.19509 -57.28747 1.000 55.50622 399 ASP C O 1
ATOM 12523 N N . ILE C 1 401 ? 37.13279 9.36706 -55.61689 1.000 51.86433 400 ILE C N 1
ATOM 12524 C CA . ILE C 1 401 ? 38.30483 8.49879 -55.53909 1.000 62.94747 400 ILE C CA 1
ATOM 12525 C C . ILE C 1 401 ? 37.92230 7.22529 -54.79359 1.000 61.88933 400 ILE C C 1
ATOM 12526 O O . ILE C 1 401 ? 37.44770 7.28086 -53.65226 1.000 67.82277 400 ILE C O 1
ATOM 12531 N N . ASP C 1 402 ? 38.13931 6.07317 -55.43334 1.000 73.50905 401 ASP C N 1
ATOM 12532 C CA . ASP C 1 402 ? 37.62323 4.80848 -54.91277 1.000 78.86550 401 ASP C CA 1
ATOM 12533 C C . ASP C 1 402 ? 38.22698 4.46749 -53.55221 1.000 81.81533 401 ASP C C 1
ATOM 12534 O O . ASP C 1 402 ? 37.51196 4.05737 -52.63061 1.000 79.60298 401 ASP C O 1
ATOM 12536 N N . ASN C 1 403 ? 39.53973 4.62724 -53.40860 1.000 77.57296 402 ASN C N 1
ATOM 12537 C CA . ASN C 1 403 ? 40.23301 4.33407 -52.15627 1.000 88.90773 402 ASN C CA 1
ATOM 12538 C C . ASN C 1 403 ? 41.59714 5.01755 -52.19512 1.000 85.97102 402 ASN C C 1
ATOM 12539 O O . ASN C 1 403 ? 41.87563 5.83430 -53.07889 1.000 75.88819 402 ASN C O 1
ATOM 12544 N N . GLU C 1 404 ? 42.45543 4.68245 -51.23151 1.000 98.45757 403 GLU C N 1
ATOM 12545 C CA . GLU C 1 404 ? 43.77821 5.28985 -51.16543 1.000 88.40535 403 GLU C CA 1
ATOM 12546 C C . GLU C 1 404 ? 44.78138 4.65286 -52.11933 1.000 96.63566 403 GLU C C 1
ATOM 12547 O O . GLU C 1 404 ? 45.83722 5.24668 -52.36199 1.000 103.25754 403 GLU C O 1
ATOM 12553 N N . ASN C 1 405 ? 44.48515 3.47623 -52.66855 1.000 87.95708 404 ASN C N 1
ATOM 12554 C CA . ASN C 1 405 ? 45.43110 2.75075 -53.50565 1.000 94.27812 404 ASN C CA 1
ATOM 12555 C C . ASN C 1 405 ? 45.22611 2.98204 -54.99971 1.000 97.02153 404 ASN C C 1
ATOM 12556 O O . ASN C 1 405 ? 45.92258 2.35767 -55.80733 1.000 104.80430 404 ASN C O 1
ATOM 12558 N N . THR C 1 406 ? 44.29715 3.85262 -55.39303 1.000 83.15873 405 THR C N 1
ATOM 12559 C CA . THR C 1 406 ? 44.01764 4.07506 -56.80824 1.000 92.86214 405 THR C CA 1
ATOM 12560 C C . THR C 1 406 ? 44.61459 5.36872 -57.35001 1.000 94.55914 405 THR C C 1
ATOM 12561 O O . THR C 1 406 ? 45.11072 5.38827 -58.48167 1.000 99.77498 405 THR C O 1
ATOM 12565 N N . ASN C 1 407 ? 44.58884 6.44641 -56.57087 1.000 83.60369 406 ASN C N 1
ATOM 12566 C CA . ASN C 1 407 ? 45.02936 7.76825 -57.00827 1.000 81.06299 406 ASN C CA 1
ATOM 12567 C C . ASN C 1 407 ? 45.94420 8.38614 -55.96285 1.000 65.70558 406 ASN C C 1
ATOM 12568 O O . ASN C 1 407 ? 45.75789 9.52398 -55.52558 1.000 58.07031 406 ASN C O 1
ATOM 12573 N N . LYS C 1 408 ? 46.95336 7.61427 -55.54810 1.000 51.74809 407 LYS C N 1
ATOM 12574 C CA . LYS C 1 408 ? 47.76560 7.98655 -54.39607 1.000 56.03958 407 LYS C CA 1
ATOM 12575 C C . LYS C 1 408 ? 48.39805 9.36442 -54.54970 1.000 50.44847 407 LYS C C 1
ATOM 12576 O O . LYS C 1 408 ? 48.57018 10.07367 -53.55597 1.000 43.37736 407 LYS C O 1
ATOM 12578 N N . ARG C 1 409 ? 48.74337 9.76718 -55.77454 1.000 55.25665 408 ARG C N 1
ATOM 12579 C CA . ARG C 1 409 ? 49.49902 11.00553 -55.94691 1.000 45.33234 408 ARG C CA 1
ATOM 12580 C C . ARG C 1 409 ? 48.68226 12.22997 -55.54579 1.000 47.74697 408 ARG C C 1
ATOM 12581 O O . ARG C 1 409 ? 49.21753 13.17397 -54.94782 1.000 45.77354 408 ARG C O 1
ATOM 12589 N N . ILE C 1 410 ? 47.38729 12.23598 -55.86633 1.000 41.58778 409 ILE C N 1
ATOM 12590 C CA . ILE C 1 410 ? 46.52254 13.34396 -55.46613 1.000 38.93702 409 ILE C CA 1
ATOM 12591 C C . ILE C 1 410 ? 46.46903 13.45232 -53.94825 1.000 47.40502 409 ILE C C 1
ATOM 12592 O O . ILE C 1 410 ? 46.57138 14.54544 -53.37865 1.000 35.46415 409 ILE C O 1
ATOM 12597 N N . LEU C 1 411 ? 46.30834 12.31447 -53.26720 1.000 43.88375 410 LEU C N 1
ATOM 12598 C CA . LEU C 1 411 ? 46.25290 12.33806 -51.81084 1.000 51.23535 410 LEU C CA 1
ATOM 12599 C C . LEU C 1 411 ? 47.57127 12.81745 -51.22116 1.000 45.81350 410 LEU C C 1
ATOM 12600 O O . LEU C 1 411 ? 47.58393 13.61674 -50.27997 1.000 38.44100 410 LEU C O 1
ATOM 12605 N N . ASP C 1 412 ? 48.69308 12.36067 -51.78251 1.000 38.75121 411 ASP C N 1
ATOM 12606 C CA . ASP C 1 412 ? 49.98715 12.63487 -51.16615 1.000 51.33477 411 ASP C CA 1
ATOM 12607 C C . ASP C 1 412 ? 50.42946 14.07249 -51.38935 1.000 47.05762 411 ASP C C 1
ATOM 12608 O O . ASP C 1 412 ? 50.99726 14.69374 -50.48497 1.000 41.31205 411 ASP C O 1
ATOM 12613 N N . GLU C 1 413 ? 50.19202 14.61845 -52.58430 1.000 38.36178 412 GLU C N 1
ATOM 12614 C CA . GLU C 1 413 ? 50.76834 15.90714 -52.93284 1.000 45.35140 412 GLU C CA 1
ATOM 12615 C C . GLU C 1 413 ? 49.82019 17.08145 -52.74122 1.000 39.84742 412 GLU C C 1
ATOM 12616 O O . GLU C 1 413 ? 50.28483 18.22438 -52.70040 1.000 48.75822 412 GLU C O 1
ATOM 12622 N N . ILE C 1 414 ? 48.51700 16.84319 -52.62703 1.000 39.91760 413 ILE C N 1
ATOM 12623 C CA . ILE C 1 414 ? 47.57558 17.94764 -52.51097 1.000 35.17686 413 ILE C CA 1
ATOM 12624 C C . ILE C 1 414 ? 46.77287 17.83444 -51.22167 1.000 40.62572 413 ILE C C 1
ATOM 12625 O O . ILE C 1 414 ? 46.92796 18.65674 -50.31125 1.000 39.25569 413 ILE C O 1
ATOM 12630 N N . ILE C 1 415 ? 45.93531 16.79712 -51.12180 1.000 31.41408 414 ILE C N 1
ATOM 12631 C CA . ILE C 1 415 ? 44.99421 16.70616 -50.00806 1.000 37.43778 414 ILE C CA 1
ATOM 12632 C C . ILE C 1 415 ? 45.73281 16.42557 -48.70423 1.000 36.70967 414 ILE C C 1
ATOM 12633 O O . ILE C 1 415 ? 45.49880 17.08651 -47.68244 1.000 36.46094 414 ILE C O 1
ATOM 12638 N N . GLY C 1 416 ? 46.66487 15.46720 -48.73437 1.000 39.84792 415 GLY C N 1
ATOM 12639 C CA . GLY C 1 416 ? 47.35345 15.02578 -47.53285 1.000 40.79578 415 GLY C CA 1
ATOM 12640 C C . GLY C 1 416 ? 48.15071 16.11229 -46.84734 1.000 35.47425 415 GLY C C 1
ATOM 12641 O O . GLY C 1 416 ? 48.50982 15.95953 -45.67338 1.000 47.44050 415 GLY C O 1
ATOM 12642 N N . LEU C 1 417 ? 48.40557 17.22438 -47.53934 1.000 33.04664 416 LEU C N 1
ATOM 12643 C CA . LEU C 1 417 ? 49.08141 18.34534 -46.90032 1.000 49.90725 416 LEU C CA 1
ATOM 12644 C C . LEU C 1 417 ? 48.31106 18.84881 -45.68511 1.000 40.68823 416 LEU C C 1
ATOM 12645 O O . LEU C 1 417 ? 48.90811 19.47239 -44.80290 1.000 45.74807 416 LEU C O 1
ATOM 12650 N N . TYR C 1 418 ? 47.00940 18.56814 -45.59783 1.000 36.38779 417 TYR C N 1
ATOM 12651 C CA . TYR C 1 418 ? 46.21751 18.98661 -44.44595 1.000 42.11341 417 TYR C CA 1
ATOM 12652 C C . TYR C 1 418 ? 45.62361 17.78701 -43.71297 1.000 44.92532 417 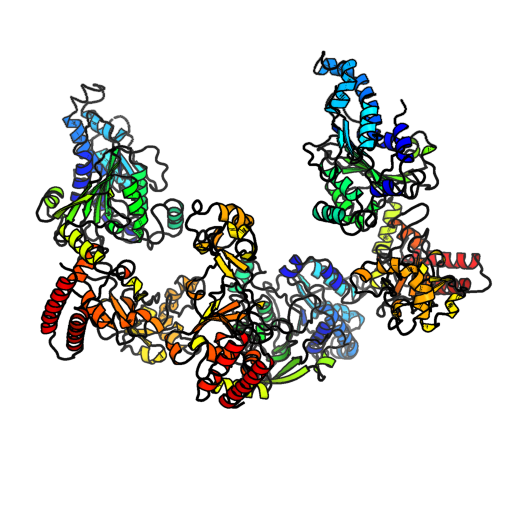TYR C C 1
ATOM 12653 O O . TYR C 1 418 ? 44.61075 17.91238 -43.01471 1.000 35.29460 417 TYR C O 1
ATOM 12662 N N . LYS C 1 419 ? 46.28803 16.62880 -43.82406 1.000 36.87639 418 LYS C N 1
ATOM 12663 C CA . LYS C 1 419 ? 45.70775 15.37636 -43.34567 1.000 37.13883 418 LYS C CA 1
ATOM 12664 C C . LYS C 1 419 ? 45.31171 15.45919 -41.87374 1.000 41.38807 418 LYS C C 1
ATOM 12665 O O . LYS C 1 419 ? 44.19112 15.08381 -41.49795 1.000 40.77399 418 LYS C O 1
ATOM 12671 N N . THR C 1 420 ? 46.21057 15.97533 -41.02808 1.000 33.18668 419 THR C N 1
ATOM 12672 C CA . THR C 1 420 ? 45.89543 16.10165 -39.60665 1.000 37.16947 419 THR C CA 1
ATOM 12673 C C . THR C 1 420 ? 44.59726 16.86742 -39.41238 1.000 47.82978 419 THR C C 1
ATOM 12674 O O . THR C 1 420 ? 43.67392 16.39271 -38.73671 1.000 42.58128 419 THR C O 1
ATOM 12678 N N . LYS C 1 421 ? 44.48868 18.03199 -40.05723 1.000 42.47563 420 LYS C N 1
ATOM 12679 C CA . LYS C 1 421 ? 43.27799 18.83139 -39.93479 1.000 33.16886 420 LYS C CA 1
ATOM 12680 C C . LYS C 1 421 ? 42.07773 18.03980 -40.42136 1.000 47.64034 420 LYS C C 1
ATOM 12681 O O . LYS C 1 421 ? 41.03668 17.98931 -39.75386 1.000 44.36859 420 LYS C O 1
ATOM 12687 N N . LEU C 1 422 ? 42.23023 17.35994 -41.56254 1.000 33.60648 421 LEU C N 1
ATOM 12688 C CA . LEU C 1 422 ? 41.11637 16.59758 -42.10012 1.000 30.07519 421 LEU C CA 1
ATOM 12689 C C . LEU C 1 422 ? 40.73714 15.47453 -41.15689 1.000 33.71257 421 LEU C C 1
ATOM 12690 O O . LEU C 1 422 ? 39.55343 15.13994 -41.03233 1.000 37.79389 421 LEU C O 1
ATOM 12695 N N . GLU C 1 423 ? 41.72067 14.91381 -40.44973 1.000 33.73496 422 GLU C N 1
ATOM 12696 C CA . GLU C 1 423 ? 41.42123 13.83072 -39.52709 1.000 35.75988 422 GLU C CA 1
ATOM 12697 C C . GLU C 1 423 ? 40.62482 14.30258 -38.32193 1.000 39.44328 422 GLU C C 1
ATOM 12698 O O . GLU C 1 423 ? 39.97423 13.47872 -37.66873 1.000 47.14854 422 GLU C O 1
ATOM 12704 N N . ASN C 1 424 ? 40.63744 15.59908 -38.02294 1.000 45.70386 423 ASN C N 1
ATOM 12705 C CA . ASN C 1 424 ? 39.94969 16.08389 -36.83603 1.000 38.89647 423 ASN C CA 1
ATOM 12706 C C . ASN C 1 424 ? 38.48870 16.42291 -37.09537 1.000 38.85652 423 ASN C C 1
ATOM 12707 O O . ASN C 1 424 ? 37.78386 16.80910 -36.15900 1.000 41.48216 423 ASN C O 1
ATOM 12712 N N . ARG C 1 425 ? 38.01920 16.30016 -38.33418 1.000 41.85042 424 ARG C N 1
ATOM 12713 C CA . ARG C 1 425 ? 36.61058 16.52850 -38.62037 1.000 36.47376 424 ARG C CA 1
ATOM 12714 C C . ARG C 1 425 ? 35.75715 15.46975 -37.92443 1.000 43.48605 424 ARG C C 1
ATOM 12715 O O . ARG C 1 425 ? 36.17811 14.32311 -37.73584 1.000 40.30751 424 ARG C O 1
ATOM 12723 N N . ARG C 1 426 ? 34.55196 15.87533 -37.51375 1.000 36.15593 425 ARG C N 1
ATOM 12724 C CA . ARG C 1 426 ? 33.73835 15.01368 -36.66018 1.000 39.19824 425 ARG C CA 1
ATOM 12725 C C . ARG C 1 426 ? 33.46824 13.67070 -37.32475 1.000 37.86561 425 ARG C C 1
ATOM 12726 O O . ARG C 1 426 ? 33.63605 12.61405 -36.70306 1.000 40.77559 425 ARG C O 1
ATOM 12734 N N . GLU C 1 427 ? 33.07236 13.69084 -38.59563 1.000 36.06956 426 GLU C N 1
ATOM 12735 C CA . GLU C 1 427 ? 32.70946 12.46241 -39.28720 1.000 37.59568 426 GLU C CA 1
ATOM 12736 C C . GLU C 1 427 ? 33.90922 11.56286 -39.55905 1.000 38.68338 426 GLU C C 1
ATOM 12737 O O . GLU C 1 427 ? 33.72916 10.35651 -39.74195 1.000 44.53889 426 GLU C O 1
ATOM 12743 N N . CYS C 1 428 ? 35.12278 12.11535 -39.61204 1.000 41.51519 427 CYS C N 1
ATOM 12744 C CA . CYS C 1 428 ? 36.30061 11.26209 -39.73393 1.000 43.75649 427 CYS C CA 1
ATOM 12745 C C . CYS C 1 428 ? 36.60264 10.54406 -38.42416 1.000 41.63753 427 CYS C C 1
ATOM 12746 O O . CYS C 1 428 ? 36.87504 9.33668 -38.41987 1.000 44.15867 427 CYS C O 1
ATOM 12749 N N . LYS C 1 429 ? 36.54354 11.26302 -37.30169 1.000 41.69097 428 LYS C N 1
ATOM 12750 C CA . LYS C 1 429 ? 36.81822 10.63164 -36.01351 1.000 44.96727 428 LYS C CA 1
ATOM 12751 C C . LYS C 1 429 ? 35.79532 9.55437 -35.68810 1.000 48.21429 428 LYS C C 1
ATOM 12752 O O . LYS C 1 429 ? 36.12736 8.56370 -35.03490 1.000 51.60156 428 LYS C O 1
ATOM 12758 N N . SER C 1 430 ? 34.55909 9.71097 -36.14792 1.000 46.43605 429 SER C N 1
ATOM 12759 C CA . SER C 1 430 ? 33.58257 8.64509 -35.98384 1.000 44.69677 429 SER C CA 1
ATOM 12760 C C . SER C 1 430 ? 33.73619 7.54509 -37.02553 1.000 41.54331 429 SER C C 1
ATOM 12761 O O . SER C 1 430 ? 32.98879 6.56661 -36.98225 1.000 42.96141 429 SER C O 1
ATOM 12764 N N . GLY C 1 431 ? 34.65167 7.69496 -37.97930 1.000 42.79740 430 GLY C N 1
ATOM 12765 C CA . GLY C 1 431 ? 34.92844 6.63606 -38.92253 1.000 40.39247 430 GLY C CA 1
ATOM 12766 C C . GLY C 1 431 ? 33.94695 6.48236 -40.06567 1.000 49.89324 430 GLY C C 1
ATOM 12767 O O . GLY C 1 431 ? 34.08674 5.53522 -40.85090 1.000 40.84616 430 GLY C O 1
ATOM 12768 N N . ILE C 1 432 ? 32.94771 7.36110 -40.19466 1.000 43.32469 431 ILE C N 1
ATOM 12769 C CA . ILE C 1 432 ? 32.02129 7.21797 -41.31539 1.000 44.32014 431 ILE C CA 1
ATOM 12770 C C . ILE C 1 432 ? 32.49264 7.97069 -42.54941 1.000 42.96798 431 ILE C C 1
ATOM 12771 O O . ILE C 1 432 ? 31.94182 7.75555 -43.64067 1.000 42.01305 431 ILE C O 1
ATOM 12776 N N . ARG C 1 433 ? 33.50298 8.82763 -42.41886 1.000 35.95556 432 ARG C N 1
ATOM 12777 C CA . ARG C 1 433 ? 34.04056 9.61031 -43.52549 1.000 34.44638 432 ARG C CA 1
ATOM 12778 C C . ARG C 1 433 ? 35.54259 9.37233 -43.59584 1.000 39.90858 432 ARG C C 1
ATOM 12779 O O . ARG C 1 433 ? 36.23034 9.43261 -42.57069 1.000 38.55072 432 ARG C O 1
ATOM 12787 N N . LYS C 1 434 ? 36.04763 9.07846 -44.79028 1.000 36.86774 433 LYS C N 1
ATOM 12788 C CA . LYS C 1 434 ? 37.48398 8.90300 -44.95265 1.000 34.18345 433 LYS C CA 1
ATOM 12789 C C . LYS C 1 434 ? 38.19618 10.24470 -44.81106 1.000 35.89035 433 LYS C C 1
ATOM 12790 O O . LYS C 1 434 ? 37.61500 11.30651 -45.05163 1.000 38.30782 433 LYS C O 1
ATOM 12796 N N . TRP C 1 435 ? 39.47444 10.19385 -44.41495 1.000 39.18082 434 TRP C N 1
ATOM 12797 C CA . TRP C 1 435 ? 40.19153 11.43585 -44.13096 1.000 32.84572 434 TRP C CA 1
ATOM 12798 C C . TRP C 1 435 ? 40.30092 12.32810 -45.36066 1.000 37.36967 434 TRP C C 1
ATOM 12799 O O . TRP C 1 435 ? 40.31528 13.55618 -45.22626 1.000 38.93856 434 TRP C O 1
ATOM 12810 N N . TYR C 1 436 ? 40.38581 11.74572 -46.56071 1.000 38.09905 435 TYR C N 1
ATOM 12811 C CA . TYR C 1 436 ? 40.54121 12.54793 -47.76991 1.000 34.53582 435 TYR C CA 1
ATOM 12812 C C . TYR C 1 436 ? 39.21750 12.94021 -48.42062 1.000 34.16408 435 TYR C C 1
ATOM 12813 O O . TYR C 1 436 ? 39.22959 13.67188 -49.41887 1.000 34.72049 435 TYR C O 1
ATOM 12822 N N . GLU C 1 437 ? 38.08835 12.45878 -47.91411 1.000 37.54003 436 GLU C N 1
ATOM 12823 C CA . GLU C 1 437 ? 36.80692 12.74816 -48.54134 1.000 36.53352 436 GLU C CA 1
ATOM 12824 C C . GLU C 1 437 ? 36.29885 14.11711 -48.11112 1.000 35.85314 436 GLU C C 1
ATOM 12825 O O . GLU C 1 437 ? 36.66635 14.62954 -47.05167 1.000 36.67840 436 GLU C O 1
ATOM 12831 N N . LEU C 1 438 ? 35.45602 14.71748 -48.95502 1.000 30.69243 437 LEU C N 1
ATOM 12832 C CA . LEU C 1 438 ? 34.78835 15.95772 -48.57671 1.000 28.90595 437 LEU C CA 1
ATOM 12833 C C . LEU C 1 438 ? 33.87166 15.70390 -47.38813 1.000 36.69669 437 LEU C C 1
ATOM 12834 O O . LEU C 1 438 ? 33.24681 14.64262 -47.28708 1.000 29.13832 437 LEU C O 1
ATOM 12839 N N . GLN C 1 439 ? 33.77947 16.68265 -46.48412 1.000 28.26518 438 GLN C N 1
ATOM 12840 C CA . GLN C 1 439 ? 32.95712 16.47091 -45.29420 1.000 35.78110 438 GLN C CA 1
ATOM 12841 C C . GLN C 1 439 ? 31.47504 16.39795 -45.64735 1.000 31.48408 438 GLN C C 1
ATOM 12842 O O . GLN C 1 439 ? 30.78573 15.44030 -45.27405 1.000 37.39888 438 GLN C O 1
ATOM 12848 N N . TRP C 1 440 ? 30.96599 17.38832 -46.38163 1.000 31.05573 439 TRP C N 1
ATOM 12849 C CA . TRP C 1 440 ? 29.58807 17.36516 -46.87601 1.000 26.79733 439 TRP C CA 1
ATOM 12850 C C . TRP C 1 440 ? 29.65984 17.59231 -48.38214 1.000 29.31035 439 TRP C C 1
ATOM 12851 O O . TRP C 1 440 ? 29.59299 18.72803 -48.85961 1.000 29.63466 439 TRP C O 1
ATOM 12862 N N . GLY C 1 441 ? 29.81278 16.49608 -49.12432 1.000 37.66822 440 GLY C N 1
ATOM 12863 C CA . GLY C 1 441 ? 29.91507 16.56113 -50.56690 1.000 31.25641 440 GLY C CA 1
ATOM 12864 C C . GLY C 1 441 ? 28.59955 16.66447 -51.30717 1.000 37.08540 440 GLY C C 1
ATOM 12865 O O . GLY C 1 441 ? 28.62317 16.86744 -52.52267 1.000 36.62302 440 GLY C O 1
ATOM 12866 N N . ARG C 1 442 ? 27.47043 16.51872 -50.61592 1.000 27.32697 441 ARG C N 1
ATOM 12867 C CA . ARG C 1 442 ? 26.12811 16.72776 -51.18440 1.000 29.52454 441 ARG C CA 1
ATOM 12868 C C . ARG C 1 442 ? 25.93745 15.76100 -52.35913 1.000 30.39643 441 ARG C C 1
ATOM 12869 O O . ARG C 1 442 ? 26.45344 14.63663 -52.34473 1.000 38.47435 441 ARG C O 1
ATOM 12877 N N . GLU C 1 443 ? 25.20700 16.17972 -53.39022 1.000 37.34732 442 GLU C N 1
ATOM 12878 C CA . GLU C 1 443 ? 24.96026 15.34357 -54.55978 1.000 51.37849 442 GLU C CA 1
ATOM 12879 C C . GLU C 1 443 ? 25.33024 16.10015 -55.82874 1.000 34.01539 442 GLU C C 1
ATOM 12880 O O . GLU C 1 443 ? 24.74878 17.15044 -56.12082 1.000 42.58208 442 GLU C O 1
ATOM 12886 N N . LYS C 1 444 ? 26.25968 15.53640 -56.60505 1.000 37.80654 443 LYS C N 1
ATOM 12887 C CA . LYS C 1 444 ? 26.69425 16.18365 -57.83795 1.000 42.00595 443 LYS C CA 1
ATOM 12888 C C . LYS C 1 444 ? 25.53346 16.43142 -58.79105 1.000 49.11151 443 LYS C C 1
ATOM 12889 O O . LYS C 1 444 ? 25.53406 17.42940 -59.52142 1.000 45.51292 443 LYS C O 1
ATOM 12895 N N . LEU C 1 445 ? 24.54084 15.53797 -58.80235 1.000 40.88796 444 LEU C N 1
ATOM 12896 C CA . LEU C 1 445 ? 23.39293 15.70446 -59.68433 1.000 42.97357 444 LEU C CA 1
ATOM 12897 C C . LEU C 1 445 ? 22.63126 16.99537 -59.40751 1.000 44.21074 444 LEU C C 1
ATOM 12898 O O . LEU C 1 445 ? 21.96061 17.50948 -60.30937 1.000 53.92695 444 LEU C O 1
ATOM 12903 N N . PHE C 1 446 ? 22.72429 17.53285 -58.18968 1.000 36.70935 445 PHE C N 1
ATOM 12904 C CA . PHE C 1 446 ? 22.06458 18.79220 -57.86882 1.000 34.83407 445 PHE C CA 1
ATOM 12905 C C . PHE C 1 446 ? 22.80889 19.99215 -58.43899 1.000 43.59143 445 PHE C C 1
ATOM 12906 O O . PHE C 1 446 ? 22.17857 20.98603 -58.81174 1.000 35.64083 445 PHE C O 1
ATOM 12914 N N . PHE C 1 447 ? 24.13760 19.93358 -58.49564 1.000 38.13252 446 PHE C N 1
ATOM 12915 C CA . PHE C 1 447 ? 24.92549 21.05203 -58.99393 1.000 33.03697 446 PHE C CA 1
ATOM 12916 C C . PHE C 1 447 ? 25.07550 21.01741 -60.50621 1.000 36.21858 446 PHE C C 1
ATOM 12917 O O . PHE C 1 447 ? 25.10445 22.06807 -61.15067 1.000 46.27472 446 PHE C O 1
ATOM 12925 N N . GLU C 1 448 ? 25.17873 19.82762 -61.08526 1.000 44.64950 447 GLU C N 1
ATOM 12926 C CA . GLU C 1 448 ? 25.46487 19.68705 -62.51007 1.000 39.65670 447 GLU C CA 1
ATOM 12927 C C . GLU C 1 448 ? 24.16935 19.70874 -63.32362 1.000 39.72764 447 GLU C C 1
ATOM 12928 O O . GLU C 1 448 ? 23.82749 18.78424 -64.05717 1.000 45.08247 447 GLU C O 1
ATOM 12934 N N . ARG C 1 449 ? 23.45537 20.82070 -63.18681 1.000 40.09800 448 ARG C N 1
ATOM 12935 C CA . ARG C 1 449 ? 22.20980 21.04560 -63.90639 1.000 40.88551 448 ARG C CA 1
ATOM 12936 C C . ARG C 1 449 ? 21.94685 22.54150 -63.93460 1.000 52.31613 448 ARG C C 1
ATOM 12937 O O . ARG C 1 449 ? 22.57330 23.31505 -63.20537 1.000 45.29348 448 ARG C O 1
ATOM 12945 N N . LYS C 1 450 ? 21.00592 22.94048 -64.78643 1.000 40.58416 449 LYS C N 1
ATOM 12946 C CA . LYS C 1 450 ? 20.56383 24.32767 -64.80436 1.000 43.29114 449 LYS C CA 1
ATOM 12947 C C . LYS C 1 450 ? 19.88162 24.66032 -63.48297 1.000 42.09633 449 LYS C C 1
ATOM 12948 O O . LYS C 1 450 ? 18.99422 23.93116 -63.02914 1.000 37.48450 449 LYS C O 1
ATOM 12954 N N . LYS C 1 451 ? 20.30365 25.75683 -62.85966 1.000 37.53536 450 LYS C N 1
ATOM 12955 C CA . LYS C 1 451 ? 19.81526 26.10911 -61.53534 1.000 38.97526 450 LYS C CA 1
ATOM 12956 C C . LYS C 1 451 ? 20.02463 27.59684 -61.32095 1.000 32.42526 450 LYS C C 1
ATOM 12957 O O . LYS C 1 451 ? 20.64747 28.28214 -62.13456 1.000 38.24097 450 LYS C O 1
ATOM 12963 N N . ILE C 1 452 ? 19.48136 28.09171 -60.21457 1.000 35.58491 451 ILE C N 1
ATOM 12964 C CA . ILE C 1 452 ? 19.65401 29.47277 -59.79398 1.000 31.20411 451 ILE C CA 1
ATOM 12965 C C . ILE C 1 452 ? 20.54786 29.47584 -58.56230 1.000 34.72346 451 ILE C C 1
ATOM 12966 O O . ILE C 1 452 ? 20.42141 28.61233 -57.68652 1.000 32.69514 451 ILE C O 1
ATOM 12971 N N . MET C 1 453 ? 21.48794 30.41369 -58.52391 1.000 33.46166 452 MET C N 1
ATOM 12972 C CA . MET C 1 453 ? 22.40957 30.54811 -57.40697 1.000 36.88767 452 MET C CA 1
ATOM 12973 C C . MET C 1 453 ? 22.37178 31.98203 -56.90122 1.000 35.67380 452 MET C C 1
ATOM 12974 O O . MET C 1 453 ? 22.05401 32.91396 -57.64867 1.000 35.57540 452 MET C O 1
ATOM 12979 N N . TYR C 1 454 ? 22.66447 32.14695 -55.61196 1.000 31.12438 453 TYR C N 1
ATOM 12980 C CA . TYR C 1 454 ? 22.67570 33.47382 -55.00889 1.000 31.55842 453 TYR C CA 1
ATOM 12981 C C . TYR C 1 454 ? 23.64221 33.49545 -53.83213 1.000 24.68373 453 TYR C C 1
ATOM 12982 O O . TYR C 1 454 ? 23.78773 32.48499 -53.13539 1.000 31.06730 453 TYR C O 1
ATOM 12991 N N . PRO C 1 455 ? 24.31888 34.61857 -53.58899 1.000 35.09927 454 PRO C N 1
ATOM 12992 C CA . PRO C 1 455 ? 25.28021 34.66839 -52.47985 1.000 33.53408 454 PRO C CA 1
ATOM 12993 C C . PRO C 1 455 ? 24.57731 34.64518 -51.13245 1.000 33.42499 454 PRO C C 1
ATOM 12994 O O . PRO C 1 455 ? 23.46310 35.15448 -50.97329 1.000 25.10451 454 PRO C O 1
ATOM 12998 N N . TYR C 1 456 ? 25.25154 34.05506 -50.14277 1.000 29.53349 455 TYR C N 1
ATOM 12999 C CA . TYR C 1 456 ? 24.61239 33.86215 -48.84282 1.000 24.40756 455 TYR C CA 1
ATOM 13000 C C . TYR C 1 456 ? 24.50371 35.15183 -48.03829 1.000 30.97507 455 TYR C C 1
ATOM 13001 O O . TYR C 1 456 ? 23.66901 35.22936 -47.12642 1.000 28.18111 455 TYR C O 1
ATOM 13010 N N . LYS C 1 457 ? 25.30706 36.16195 -48.37654 1.000 30.81699 456 LYS C N 1
ATOM 13011 C CA . LYS C 1 457 ? 25.32915 37.45590 -47.70009 1.000 32.09311 456 LYS C CA 1
ATOM 13012 C C . LYS C 1 457 ? 25.57632 38.52367 -48.75654 1.000 28.36918 456 LYS C C 1
ATOM 13013 O O . LYS C 1 457 ? 26.55568 38.43290 -49.50002 1.000 29.04297 456 LYS C O 1
ATOM 13019 N N . SER C 1 458 ? 24.69566 39.51987 -48.84319 1.000 23.84896 457 SER C N 1
ATOM 13020 C CA . SER C 1 458 ? 24.82009 40.50524 -49.91124 1.000 29.91959 457 SER C CA 1
ATOM 13021 C C . SER C 1 458 ? 24.08304 41.78235 -49.53527 1.000 33.07080 457 SER C C 1
ATOM 13022 O O . SER C 1 458 ? 23.25666 41.80381 -48.61788 1.000 29.87911 457 SER C O 1
ATOM 13025 N N . ASN C 1 459 ? 24.39478 42.85176 -50.26658 1.000 29.74178 458 ASN C N 1
ATOM 13026 C CA . ASN C 1 459 ? 23.67607 44.10577 -50.09395 1.000 28.84372 458 ASN C CA 1
ATOM 13027 C C . ASN C 1 459 ? 22.34052 44.13707 -50.82163 1.000 34.55639 458 ASN C C 1
ATOM 13028 O O . ASN C 1 459 ? 21.52079 45.00893 -50.51862 1.000 35.75541 458 ASN C O 1
ATOM 13033 N N . GLU C 1 460 ? 22.08942 43.22027 -51.75791 1.000 30.58693 459 GLU C N 1
ATOM 13034 C CA . GLU C 1 460 ? 20.90358 43.33320 -52.59956 1.000 38.15160 459 GLU C CA 1
ATOM 13035 C C . GLU C 1 460 ? 20.57771 41.97023 -53.19347 1.000 27.81090 459 GLU C C 1
ATOM 13036 O O . GLU C 1 460 ? 21.38205 41.03923 -53.13603 1.000 32.36880 459 GLU C O 1
ATOM 13042 N N . ASN C 1 461 ? 19.38073 41.87063 -53.77500 1.000 28.75057 460 ASN C N 1
ATOM 13043 C CA . ASN C 1 461 ? 18.95426 40.63455 -54.42389 1.000 39.77177 460 ASN C CA 1
ATOM 13044 C C . ASN C 1 461 ? 19.84253 40.34085 -55.62449 1.000 29.26193 460 ASN C C 1
ATOM 13045 O O . ASN C 1 461 ? 19.89470 41.13234 -56.56924 1.000 30.20802 460 ASN C O 1
ATOM 13050 N N . ARG C 1 462 ? 20.52971 39.19753 -55.59949 1.000 26.24825 461 ARG C N 1
ATOM 13051 C CA . ARG C 1 462 ? 21.41812 38.78650 -56.69040 1.000 33.26791 461 ARG C CA 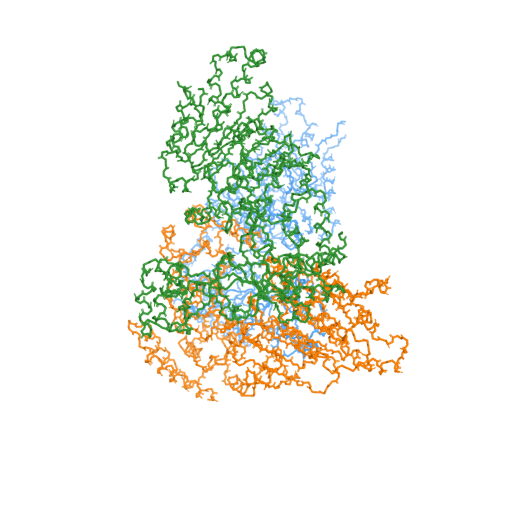1
ATOM 13052 C C . ARG C 1 462 ? 21.17852 37.30561 -56.98265 1.000 28.26482 461 ARG C C 1
ATOM 13053 O O . ARG C 1 462 ? 21.84255 36.43326 -56.41988 1.000 35.35505 461 ARG C O 1
ATOM 13061 N N . PHE C 1 463 ? 20.22688 37.03036 -57.87126 1.000 29.96555 462 PHE C N 1
ATOM 13062 C CA . PHE C 1 463 ? 19.86359 35.67741 -58.26740 1.000 26.90560 462 PHE C CA 1
ATOM 13063 C C . PHE C 1 463 ? 20.26241 35.46572 -59.71832 1.000 36.02903 462 PHE C C 1
ATOM 13064 O O . PHE C 1 463 ? 19.77957 36.17453 -60.60739 1.000 34.46390 462 PHE C O 1
ATOM 13072 N N . ALA C 1 464 ? 21.11355 34.47754 -59.96225 1.000 33.33123 463 ALA C N 1
ATOM 13073 C CA . ALA C 1 464 ? 21.64490 34.24309 -61.29380 1.000 36.67352 463 ALA C CA 1
ATOM 13074 C C . ALA C 1 464 ? 21.30428 32.83308 -61.74347 1.000 33.93363 463 ALA C C 1
ATOM 13075 O O . ALA C 1 464 ? 21.16639 31.92462 -60.92510 1.000 33.71203 463 ALA C O 1
ATOM 13077 N N . ILE C 1 465 ? 21.13150 32.67012 -63.04730 1.000 32.69220 464 ILE C N 1
ATOM 13078 C CA . ILE C 1 465 ? 21.02504 31.35342 -63.66023 1.000 32.68366 464 ILE C CA 1
ATOM 13079 C C . ILE C 1 465 ? 22.43453 30.85784 -63.95094 1.000 31.19885 464 ILE C C 1
ATOM 13080 O O . ILE C 1 465 ? 23.20225 31.52809 -64.64929 1.000 37.00321 464 ILE C O 1
ATOM 13085 N N . ASP C 1 466 ? 22.77756 29.68978 -63.40996 1.000 31.99816 465 ASP C N 1
ATOM 13086 C CA . ASP C 1 466 ? 24.04633 29.03662 -63.69416 1.000 32.54618 465 ASP C CA 1
ATOM 13087 C C . ASP C 1 466 ? 23.85095 28.09415 -64.87456 1.000 34.09575 465 ASP C C 1
ATOM 13088 O O . ASP C 1 466 ? 22.99447 27.20365 -64.82659 1.000 41.92720 465 ASP C O 1
ATOM 13093 N N . TYR C 1 467 ? 24.63366 28.29207 -65.93308 1.000 37.92384 466 TYR C N 1
ATOM 13094 C CA . TYR C 1 467 ? 24.61746 27.39342 -67.07920 1.000 46.33838 466 TYR C CA 1
ATOM 13095 C C . TYR C 1 467 ? 25.81429 26.45320 -67.11305 1.000 46.88520 466 TYR C C 1
ATOM 13096 O O . TYR C 1 467 ? 25.87131 25.58166 -67.98533 1.000 49.48866 466 TYR C O 1
ATOM 13105 N N . ASP C 1 468 ? 26.76058 26.58735 -66.18144 1.000 42.25044 467 ASP C N 1
ATOM 13106 C CA . ASP C 1 468 ? 28.06361 25.94863 -66.33057 1.000 52.04955 467 ASP C CA 1
ATOM 13107 C C . ASP C 1 468 ? 28.34649 24.89356 -65.26383 1.000 46.68604 467 ASP C C 1
ATOM 13108 O O . ASP C 1 468 ? 29.51438 24.56065 -65.03378 1.000 51.05266 467 ASP C O 1
ATOM 13113 N N . ASN C 1 469 ? 27.30883 24.34479 -64.62916 1.000 42.59556 468 ASN C N 1
ATOM 13114 C CA . ASN C 1 469 ? 27.46234 23.29313 -63.62187 1.000 40.06242 468 ASN C CA 1
ATOM 13115 C C . ASN C 1 469 ? 28.43730 23.72301 -62.52820 1.000 35.45018 468 ASN C C 1
ATOM 13116 O O . ASN C 1 469 ? 29.40213 23.02517 -62.20888 1.000 48.22462 468 ASN C O 1
ATOM 13121 N N . ASN C 1 470 ? 28.18593 24.89581 -61.96369 1.000 35.94413 469 ASN C N 1
ATOM 13122 C CA . ASN C 1 470 ? 29.09833 25.47858 -60.98972 1.000 34.95588 469 ASN C CA 1
ATOM 13123 C C . ASN C 1 470 ? 28.86945 24.88254 -59.60995 1.000 33.04530 469 ASN C C 1
ATOM 13124 O O . ASN C 1 470 ? 27.73208 24.80756 -59.13486 1.000 38.26066 469 ASN C O 1
ATOM 13129 N N . PHE C 1 471 ? 29.95244 24.44503 -58.97904 1.000 38.65823 470 PHE C N 1
ATOM 13130 C CA . PHE C 1 471 ? 29.94241 24.07654 -57.57299 1.000 34.65241 470 PHE C CA 1
ATOM 13131 C C . PHE C 1 471 ? 30.36906 25.27929 -56.74080 1.000 36.83473 470 PHE C C 1
ATOM 13132 O O . PHE C 1 471 ? 30.99256 26.21941 -57.24029 1.000 33.51888 470 PHE C O 1
ATOM 13140 N N . SER C 1 472 ? 30.01974 25.24389 -55.45864 1.000 34.86482 471 SER C N 1
ATOM 13141 C CA . SER C 1 472 ? 30.33570 26.34884 -54.56826 1.000 31.54211 471 SER C CA 1
ATOM 13142 C C . SER C 1 472 ? 30.35302 25.84161 -53.13721 1.000 33.68659 471 SER C C 1
ATOM 13143 O O . SER C 1 472 ? 29.83917 24.76208 -52.83362 1.000 25.91330 471 SER C O 1
ATOM 13146 N N . SER C 1 473 ? 30.92957 26.65437 -52.25929 1.000 29.47045 472 SER C N 1
ATOM 13147 C CA . SER C 1 473 ? 30.86826 26.40036 -50.82893 1.000 22.39806 472 SER C CA 1
ATOM 13148 C C . SER C 1 473 ? 29.53974 26.91532 -50.27739 1.000 28.64582 472 SER C C 1
ATOM 13149 O O . SER C 1 473 ? 28.60546 27.23529 -51.01789 1.000 28.63461 472 SER C O 1
ATOM 13152 N N . ALA C 1 474 ? 29.43952 26.99033 -48.95096 1.000 30.80953 473 ALA C N 1
ATOM 13153 C CA . ALA C 1 474 ? 28.21469 27.42192 -48.29025 1.000 28.11726 473 ALA C CA 1
ATOM 13154 C C . ALA C 1 474 ? 27.98175 28.92661 -48.38837 1.000 30.07863 473 ALA C C 1
ATOM 13155 O O . ALA C 1 474 ? 26.95471 29.41046 -47.89499 1.000 26.31022 473 ALA C O 1
ATOM 13157 N N . ASP C 1 475 ? 28.90501 29.67273 -48.98862 1.000 28.22738 474 ASP C N 1
ATOM 13158 C CA . ASP C 1 475 ? 28.71213 31.09215 -49.23861 1.000 24.25316 474 ASP C CA 1
ATOM 13159 C C . ASP C 1 475 ? 27.88486 31.36380 -50.49015 1.000 27.58187 474 ASP C C 1
ATOM 13160 O O . ASP C 1 475 ? 27.72512 32.52839 -50.86108 1.000 29.57079 474 ASP C O 1
ATOM 13165 N N . VAL C 1 476 ? 27.38595 30.32545 -51.15984 1.000 35.27075 475 VAL C N 1
ATOM 13166 C CA . VAL C 1 476 ? 26.47158 30.46146 -52.28909 1.000 28.96545 475 VAL C CA 1
ATOM 13167 C C . VAL C 1 476 ? 25.41192 29.37634 -52.16729 1.000 35.60827 475 VAL C C 1
ATOM 13168 O O . VAL C 1 476 ? 25.74521 28.18839 -52.09674 1.000 33.39397 475 VAL C O 1
ATOM 13172 N N . TYR C 1 477 ? 24.14038 29.77063 -52.15499 1.000 28.87872 476 TYR C N 1
ATOM 13173 C CA . TYR C 1 477 ? 23.04628 28.80941 -52.11616 1.000 20.54273 476 TYR C CA 1
ATOM 13174 C C . TYR C 1 477 ? 22.49946 28.58980 -53.52162 1.000 35.97562 476 TYR C C 1
ATOM 13175 O O . TYR C 1 477 ? 22.61587 29.46424 -54.38962 1.000 30.98630 476 TYR C O 1
ATOM 13184 N N . SER C 1 478 ? 21.90449 27.40684 -53.74221 1.000 29.52113 477 SER C N 1
ATOM 13185 C CA . SER C 1 478 ? 21.34242 27.06577 -55.04067 1.000 27.10983 477 SER C CA 1
ATOM 13186 C C . SER C 1 478 ? 19.91467 26.56370 -54.88125 1.000 30.87395 477 SER C C 1
ATOM 13187 O O . SER C 1 478 ? 19.51674 26.06301 -53.82324 1.000 37.82394 477 SER C O 1
ATOM 13190 N N . PHE C 1 479 ? 19.13828 26.70132 -55.95275 1.000 29.63872 478 PHE C N 1
ATOM 13191 C CA . PHE C 1 479 ? 17.87939 25.97769 -56.03903 1.000 33.17586 478 PHE C CA 1
ATOM 13192 C C . PHE C 1 479 ? 17.56964 25.66180 -57.49535 1.000 40.47955 478 PHE C C 1
ATOM 13193 O O . PHE C 1 479 ? 17.99850 26.36946 -58.41416 1.000 35.17116 478 PHE C O 1
ATOM 13201 N N . PHE C 1 480 ? 16.84243 24.57128 -57.69937 1.000 35.11326 479 PHE C N 1
ATOM 13202 C CA . PHE C 1 480 ? 16.27210 24.30769 -59.01491 1.000 39.63994 479 PHE C CA 1
ATOM 13203 C C . PHE C 1 480 ? 14.76267 24.16512 -58.88819 1.000 41.96094 479 PHE C C 1
ATOM 13204 O O . PHE C 1 480 ? 14.21511 24.06666 -57.79031 1.000 43.36544 479 PHE C O 1
ATOM 13212 N N . ILE C 1 481 ? 14.08707 24.20081 -60.02180 1.000 40.46129 480 ILE C N 1
ATOM 13213 C CA . ILE C 1 481 ? 12.63123 24.16347 -60.05472 1.000 35.32979 480 ILE C CA 1
ATOM 13214 C C . ILE C 1 481 ? 12.16804 22.71439 -60.08614 1.000 45.92607 480 ILE C C 1
ATOM 13215 O O . ILE C 1 481 ? 12.73566 21.87856 -60.79773 1.000 42.94677 480 ILE C O 1
ATOM 13220 N N . LYS C 1 482 ? 11.13878 22.41503 -59.29620 1.000 45.04639 481 LYS C N 1
ATOM 13221 C CA . LYS C 1 482 ? 10.56197 21.08081 -59.27415 1.000 47.32914 481 LYS C CA 1
ATOM 13222 C C . LYS C 1 482 ? 10.04135 20.70295 -60.65530 1.000 51.77470 481 LYS C C 1
ATOM 13223 O O . LYS C 1 482 ? 9.56146 21.54732 -61.41615 1.000 51.71477 481 LYS C O 1
ATOM 13229 N N . GLU C 1 483 ? 10.13843 19.41122 -60.97754 1.000 65.50156 482 GLU C N 1
ATOM 13230 C CA . GLU C 1 483 ? 9.71279 18.95420 -62.29652 1.000 66.67126 482 GLU C CA 1
ATOM 13231 C C . GLU C 1 483 ? 8.23699 19.25149 -62.53619 1.000 59.49131 482 GLU C C 1
ATOM 13232 O O . GLU C 1 483 ? 7.84477 19.62323 -63.64783 1.000 61.72813 482 GLU C O 1
ATOM 13234 N N . GLU C 1 484 ? 7.40568 19.11947 -61.50259 1.000 54.15865 483 GLU C N 1
ATOM 13235 C CA . GLU C 1 484 ? 5.97369 19.32986 -61.67609 1.000 65.44754 483 GLU C CA 1
ATOM 13236 C C . GLU C 1 484 ? 5.58311 20.80158 -61.74860 1.000 58.88431 483 GLU C C 1
ATOM 13237 O O . GLU C 1 484 ? 4.40355 21.09507 -61.96919 1.000 61.94197 483 GLU C O 1
ATOM 13243 N N . TYR C 1 485 ? 6.52433 21.72779 -61.56042 1.000 51.85838 484 TYR C N 1
ATOM 13244 C CA . TYR C 1 485 ? 6.25526 23.15630 -61.69805 1.000 62.22660 484 TYR C CA 1
ATOM 13245 C C . TYR C 1 485 ? 6.98783 23.78526 -62.88352 1.000 53.44730 484 TYR C C 1
ATOM 13246 O O . TYR C 1 485 ? 6.94214 25.00844 -63.04819 1.000 52.94134 484 TYR C O 1
ATOM 13255 N N . LEU C 1 486 ? 7.65896 22.98209 -63.71441 1.000 52.87809 485 LEU C N 1
ATOM 13256 C CA . LEU C 1 486 ? 8.45879 23.53917 -64.80381 1.000 57.95937 485 LEU C CA 1
ATOM 13257 C C . LEU C 1 486 ? 7.58715 24.17532 -65.87967 1.000 69.57823 485 LEU C C 1
ATOM 13258 O O . LEU C 1 486 ? 7.97604 25.18029 -66.48581 1.000 66.83253 485 LEU C O 1
ATOM 13263 N N . ASP C 1 487 ? 6.41952 23.59441 -66.15180 1.000 69.64432 486 ASP C N 1
ATOM 13264 C CA . ASP C 1 487 ? 5.50812 24.18764 -67.12183 1.000 74.18345 486 ASP C CA 1
ATOM 13265 C C . ASP C 1 487 ? 4.85059 25.46036 -66.60500 1.000 71.42864 486 ASP C C 1
ATOM 13266 O O . ASP C 1 487 ? 4.24465 26.19072 -67.39616 1.000 64.00692 486 ASP C O 1
ATOM 13271 N N . LYS C 1 488 ? 4.96192 25.74084 -65.30838 1.000 60.70816 487 LYS C N 1
ATOM 13272 C CA . LYS C 1 488 ? 4.36121 26.90609 -64.67193 1.000 56.71663 487 LYS C CA 1
ATOM 13273 C C . LYS C 1 488 ? 5.34535 28.05442 -64.48090 1.000 57.73820 487 LYS C C 1
ATOM 13274 O O . LYS C 1 488 ? 4.98042 29.21858 -64.67397 1.000 47.63538 487 LYS C O 1
ATOM 13280 N N . PHE C 1 489 ? 6.58301 27.75758 -64.08946 1.000 61.70561 488 PHE C N 1
ATOM 13281 C CA . PHE C 1 489 ? 7.60230 28.77252 -63.86602 1.000 42.97321 488 PHE C CA 1
ATOM 13282 C C . PHE C 1 489 ? 8.87403 28.39011 -64.60100 1.000 50.64720 488 PHE C C 1
ATOM 13283 O O . PHE C 1 489 ? 9.25723 27.21760 -64.63459 1.000 60.56474 488 PHE C O 1
ATOM 13291 N N . SER C 1 490 ? 9.52575 29.38624 -65.18046 1.000 46.67314 489 SER C N 1
ATOM 13292 C CA . SER C 1 490 ? 10.81212 29.21335 -65.82876 1.000 48.10546 489 SER C CA 1
ATOM 13293 C C . SER C 1 490 ? 11.87860 29.94146 -65.02675 1.000 39.63266 489 SER C C 1
ATOM 13294 O O . SER C 1 490 ? 11.58335 30.84565 -64.24124 1.000 48.99698 489 SER C O 1
ATOM 13297 N N . TYR C 1 491 ? 13.13453 29.54701 -65.24416 1.000 36.68202 490 TYR C N 1
ATOM 13298 C CA . TYR C 1 491 ? 14.23256 30.19671 -64.53832 1.000 38.49289 490 TYR C CA 1
ATOM 13299 C C . TYR C 1 491 ? 14.34914 31.66508 -64.93461 1.000 51.77015 490 TYR C C 1
ATOM 13300 O O . TYR C 1 491 ? 14.64929 32.52216 -64.09516 1.000 39.56193 490 TYR C O 1
ATOM 13309 N N . GLU C 1 492 ? 14.11901 31.97500 -66.21191 1.000 47.54606 491 GLU C N 1
ATOM 13310 C CA . GLU C 1 492 ? 14.21872 33.36018 -66.66060 1.000 40.95517 491 GLU C CA 1
ATOM 13311 C C . GLU C 1 492 ? 13.16356 34.23479 -65.99221 1.000 38.53071 491 GLU C C 1
ATOM 13312 O O . GLU C 1 492 ? 13.47286 35.32871 -65.50014 1.000 40.18035 491 GLU C O 1
ATOM 13318 N N . TYR C 1 493 ? 11.92071 33.75244 -65.91821 1.000 35.68057 492 TYR C N 1
ATOM 13319 C CA . TYR C 1 493 ? 10.89091 34.50582 -65.20742 1.000 43.92984 492 TYR C CA 1
ATOM 13320 C C . TYR C 1 493 ? 11.26550 34.70689 -63.74344 1.000 32.93134 492 TYR C C 1
ATOM 13321 O O . TYR C 1 493 ? 11.10689 35.80975 -63.19647 1.000 37.90297 492 TYR C O 1
ATOM 13330 N N . LEU C 1 494 ? 11.75813 33.64785 -63.09087 1.000 32.66700 493 LEU C N 1
ATOM 13331 C CA . LEU C 1 494 ? 12.09560 33.73897 -61.67339 1.000 36.81526 493 LEU C CA 1
ATOM 13332 C C . LEU C 1 494 ? 13.19487 34.76576 -61.43166 1.000 35.80784 493 LEU C C 1
ATOM 13333 O O . LEU C 1 494 ? 13.05415 35.63502 -60.56894 1.000 34.89823 493 LEU C O 1
ATOM 13338 N N . VAL C 1 495 ? 14.29757 34.69333 -62.18571 1.000 35.39164 494 VAL C N 1
ATOM 13339 C CA . VAL C 1 495 ? 15.35926 35.67222 -61.95087 1.000 29.94108 494 VAL C CA 1
ATOM 13340 C C . VAL C 1 495 ? 14.89368 37.07123 -62.32241 1.000 36.63016 494 VAL C C 1
ATOM 13341 O O . VAL C 1 495 ? 15.36187 38.05894 -61.74179 1.000 31.86713 494 VAL C O 1
ATOM 13345 N N . GLY C 1 496 ? 13.96567 37.19061 -63.27522 1.000 36.62527 495 GLY C N 1
ATOM 13346 C CA . GLY C 1 496 ? 13.40658 38.49749 -63.56497 1.000 31.39278 495 GLY C CA 1
ATOM 13347 C C . GLY C 1 496 ? 12.70588 39.09691 -62.36215 1.000 41.44496 495 GLY C C 1
ATOM 13348 O O . GLY C 1 496 ? 12.99920 40.22297 -61.95163 1.000 37.47528 495 GLY C O 1
ATOM 13349 N N . ILE C 1 497 ? 11.78175 38.34338 -61.76195 1.000 31.45142 496 ILE C N 1
ATOM 13350 C CA . ILE C 1 497 ? 11.04527 38.94623 -60.65505 1.000 37.17740 496 ILE C CA 1
ATOM 13351 C C . ILE C 1 497 ? 11.92316 39.04609 -59.40967 1.000 30.97810 496 ILE C C 1
ATOM 13352 O O . ILE C 1 497 ? 11.83548 40.03225 -58.66730 1.000 31.12677 496 ILE C O 1
ATOM 13357 N N . LEU C 1 498 ? 12.81343 38.07188 -59.18758 1.000 35.36401 497 LEU C N 1
ATOM 13358 C CA . LEU C 1 498 ? 13.61478 38.04726 -57.96703 1.000 30.79339 497 LEU C CA 1
ATOM 13359 C C . LEU C 1 498 ? 14.65072 39.16512 -57.93646 1.000 36.39458 497 LEU C C 1
ATOM 13360 O O . LEU C 1 498 ? 15.06790 39.57963 -56.85142 1.000 34.29260 497 LEU C O 1
ATOM 13365 N N . ASN C 1 499 ? 15.07304 39.67237 -59.09479 1.000 30.27451 498 ASN C N 1
ATOM 13366 C CA . ASN C 1 499 ? 16.07060 40.73433 -59.14092 1.000 31.99047 498 ASN C CA 1
ATOM 13367 C C . ASN C 1 499 ? 15.45882 42.12058 -59.26396 1.000 30.13332 498 ASN C C 1
ATOM 13368 O O . ASN C 1 499 ? 16.20069 43.10045 -59.34026 1.000 38.40251 498 ASN C O 1
ATOM 13373 N N . SER C 1 500 ? 14.13426 42.23016 -59.29643 1.000 31.81951 499 SER C N 1
ATOM 13374 C CA . SER C 1 500 ? 13.51426 43.52997 -59.48806 1.000 37.37912 499 SER C CA 1
ATOM 13375 C C . SER C 1 500 ? 13.61364 44.36435 -58.21450 1.000 37.06263 499 SER C C 1
ATOM 13376 O O . SER C 1 500 ? 13.87421 43.85353 -57.12288 1.000 31.18378 499 SER C O 1
ATOM 13379 N N . SER C 1 501 ? 13.40707 45.67467 -58.37567 1.000 30.71342 500 SER C N 1
ATOM 13380 C CA . SER C 1 501 ? 13.40370 46.58596 -57.22971 1.000 33.13376 500 SER C CA 1
ATOM 13381 C C . SER C 1 501 ? 12.29903 46.22697 -56.23925 1.000 37.18174 500 SER C C 1
ATOM 13382 O O . SER C 1 501 ? 12.48638 46.32106 -55.01442 1.000 39.67503 500 SER C O 1
ATOM 13385 N N . VAL C 1 502 ? 11.14668 45.78899 -56.75907 1.000 36.91053 501 VAL C N 1
ATOM 13386 C CA . VAL C 1 502 ? 10.04199 45.36551 -55.90654 1.000 36.09319 501 VAL C CA 1
ATOM 13387 C C . VAL C 1 502 ? 10.48309 44.24359 -54.97910 1.000 33.07994 501 VAL C C 1
ATOM 13388 O O . VAL C 1 502 ? 10.27423 44.30615 -53.76338 1.000 30.23099 501 VAL C O 1
ATOM 13392 N N . TYR C 1 503 ? 11.10911 43.20225 -55.53428 1.000 30.87929 502 TYR C N 1
ATOM 13393 C CA . TYR C 1 503 ? 11.44986 42.05390 -54.70718 1.000 34.81581 502 TYR C CA 1
ATOM 13394 C C . TYR C 1 503 ? 12.64517 42.32518 -53.80863 1.000 32.17933 502 TYR C C 1
ATOM 13395 O O . TYR C 1 503 ? 12.74892 41.72764 -52.73282 1.000 31.87703 502 TYR C O 1
ATOM 13404 N N . ASP C 1 504 ? 13.52515 43.24289 -54.19516 1.000 31.35958 503 ASP C N 1
ATOM 13405 C CA . ASP C 1 504 ? 14.59661 43.65276 -53.29138 1.000 30.13725 503 ASP C CA 1
ATOM 13406 C C . ASP C 1 504 ? 14.02681 44.33255 -52.04363 1.000 25.81636 503 ASP C C 1
ATOM 13407 O O . ASP C 1 504 ? 14.36755 43.96980 -50.90605 1.000 32.46770 503 ASP C O 1
ATOM 13412 N N . LYS C 1 505 ? 13.11325 45.28846 -52.23781 1.000 29.82235 504 LYS C N 1
ATOM 13413 C CA . LYS C 1 505 ? 12.44942 45.91302 -51.09157 1.000 34.60093 504 LYS C CA 1
ATOM 13414 C C . LYS C 1 505 ? 11.66521 44.88883 -50.27225 1.000 36.75621 504 LYS C C 1
ATOM 13415 O O . LYS C 1 505 ? 11.75502 44.85459 -49.03147 1.000 36.09251 504 LYS C O 1
ATOM 13421 N N . TYR C 1 506 ? 10.91297 44.02584 -50.96122 1.000 30.60161 505 TYR C N 1
ATOM 13422 C CA . TYR C 1 506 ? 10.05645 43.04741 -50.30005 1.000 34.33187 505 TYR C CA 1
ATOM 13423 C C . TYR C 1 506 ? 10.86464 42.08014 -49.44790 1.000 36.36490 505 TYR C C 1
ATOM 13424 O O . TYR C 1 506 ? 10.50688 41.81192 -48.29507 1.000 36.47969 505 TYR C O 1
ATOM 13433 N N . PHE C 1 507 ? 11.96659 41.55815 -49.98449 1.000 31.57324 506 PHE C N 1
ATOM 13434 C CA . PHE C 1 507 ? 12.80462 40.67847 -49.18717 1.000 31.68828 506 PHE C CA 1
ATOM 13435 C C . PHE C 1 507 ? 13.40742 41.41697 -48.00044 1.000 36.95000 506 PHE C C 1
ATOM 13436 O O . PHE C 1 507 ? 13.45221 40.87767 -46.88721 1.000 33.49130 506 PHE C O 1
ATOM 13444 N N . LYS C 1 508 ? 13.86692 42.65167 -48.20787 1.000 29.17111 507 LYS C N 1
ATOM 13445 C CA . LYS C 1 508 ? 14.51528 43.35322 -47.10885 1.000 38.91666 507 LYS C CA 1
ATOM 13446 C C . LYS C 1 508 ? 13.54580 43.79998 -46.01849 1.000 34.74387 507 LYS C C 1
ATOM 13447 O O . LYS C 1 508 ? 13.99994 44.22307 -44.95286 1.000 32.14721 507 LYS C O 1
ATOM 13453 N N . ILE C 1 509 ? 12.23504 43.70416 -46.23631 1.000 35.15398 508 ILE C N 1
ATOM 13454 C CA . ILE C 1 509 ? 11.31141 44.02655 -45.14904 1.000 33.84868 508 ILE C CA 1
ATOM 13455 C C . ILE C 1 509 ? 11.53835 43.11179 -43.94171 1.000 48.72441 508 ILE C C 1
ATOM 13456 O O . ILE C 1 509 ? 11.43373 43.55018 -42.78781 1.000 35.68821 508 ILE C O 1
ATOM 13461 N N . THR C 1 510 ? 11.85393 41.83427 -44.17596 1.000 27.97553 509 THR C N 1
ATOM 13462 C CA . THR C 1 510 ? 12.04370 40.88523 -43.07932 1.000 39.59547 509 THR C CA 1
ATOM 13463 C C . THR C 1 510 ? 13.41029 40.21920 -43.05676 1.000 31.76678 509 THR C C 1
ATOM 13464 O O . THR C 1 510 ? 13.63145 39.33952 -42.21744 1.000 32.32473 509 THR C O 1
ATOM 13468 N N . ALA C 1 511 ? 14.32490 40.59569 -43.94403 1.000 31.63979 510 ALA C N 1
ATOM 13469 C CA . ALA C 1 511 ? 15.62127 39.93782 -43.99572 1.000 31.30780 510 ALA C CA 1
ATOM 13470 C C . ALA C 1 511 ? 16.43741 40.23183 -42.73763 1.000 33.51681 510 ALA C C 1
ATOM 13471 O O . ALA C 1 511 ? 16.22003 41.21751 -42.03125 1.000 30.96285 510 ALA C O 1
ATOM 13473 N N . LYS C 1 512 ? 17.39821 39.35596 -42.47366 1.000 42.51373 511 LYS C N 1
ATOM 13474 C CA . LYS C 1 512 ? 18.23677 39.43384 -41.28296 1.000 33.90275 511 LYS C CA 1
ATOM 13475 C C . LYS C 1 512 ? 19.44818 40.31383 -41.59072 1.000 28.05477 511 LYS C C 1
ATOM 13476 O O . LYS C 1 512 ? 20.33536 39.91604 -42.35106 1.000 27.61607 511 LYS C O 1
ATOM 13482 N N . LYS C 1 513 ? 19.47184 41.51740 -41.01541 1.000 30.12614 512 LYS C N 1
ATOM 13483 C CA . LYS C 1 513 ? 20.56030 42.46844 -41.21762 1.000 31.68334 512 LYS C CA 1
ATOM 13484 C C . LYS C 1 513 ? 21.75517 42.07949 -40.35419 1.000 29.14400 512 LYS C C 1
ATOM 13485 O O . LYS C 1 513 ? 21.65331 42.06917 -39.12330 1.000 28.42866 512 LYS C O 1
ATOM 13491 N N . MET C 1 514 ? 22.89271 41.79859 -40.99915 1.000 30.08389 513 MET C N 1
ATOM 13492 C CA . MET C 1 514 ? 24.07524 41.22320 -40.35912 1.000 29.86461 513 MET C CA 1
ATOM 13493 C C . MET C 1 514 ? 25.13109 42.25635 -39.99424 1.000 30.44692 513 MET C C 1
ATOM 13494 O O . MET C 1 514 ? 25.65893 42.24250 -38.87690 1.000 29.69142 513 MET C O 1
ATOM 13499 N N . SER C 1 515 ? 25.48939 43.11321 -40.94342 1.000 29.56705 514 SER C N 1
ATOM 13500 C CA . SER C 1 515 ? 26.50593 44.13402 -40.76431 1.000 28.34435 514 SER C CA 1
ATOM 13501 C C . SER C 1 515 ? 26.25601 45.21121 -41.80986 1.000 34.08636 514 SER C C 1
ATOM 13502 O O . SER C 1 515 ? 25.27254 45.15607 -42.55412 1.000 32.48966 514 SER C O 1
ATOM 13505 N N . LYS C 1 516 ? 27.16391 46.17749 -41.88371 1.000 27.79716 515 LYS C N 1
ATOM 13506 C CA . LYS C 1 516 ? 26.98385 47.30880 -42.78254 1.000 30.02490 515 LYS C CA 1
ATOM 13507 C C . LYS C 1 516 ? 26.81650 46.82667 -44.21883 1.000 36.71352 515 LYS C C 1
ATOM 13508 O O . LYS C 1 516 ? 27.70314 46.16325 -44.76715 1.000 34.11465 515 LYS C O 1
ATOM 13514 N N . ASN C 1 517 ? 25.65963 47.13919 -44.81019 1.000 27.00655 516 ASN C N 1
ATOM 13515 C CA . ASN C 1 517 ? 25.34404 46.80073 -46.20153 1.000 27.59762 516 ASN C CA 1
ATOM 13516 C C . ASN C 1 517 ? 25.32323 45.29650 -46.46367 1.000 34.83404 516 ASN C C 1
ATOM 13517 O O . ASN C 1 517 ? 25.58662 44.86348 -47.58672 1.000 39.86881 516 ASN C O 1
ATOM 13522 N N . ILE C 1 518 ? 25.02671 44.47306 -45.45821 1.000 25.47034 517 ILE C N 1
ATOM 13523 C CA . ILE C 1 518 ? 24.98484 43.02558 -45.64297 1.000 27.47296 517 ILE C CA 1
ATOM 13524 C C . ILE C 1 518 ? 23.72543 42.47950 -44.99063 1.000 31.35943 517 ILE C C 1
ATOM 13525 O O . ILE C 1 518 ? 23.49044 42.70815 -43.79809 1.000 28.61050 517 ILE C O 1
ATOM 13530 N N . TYR C 1 519 ? 22.91983 41.76596 -45.77352 1.000 26.48125 518 TYR C N 1
ATOM 13531 C CA . TYR C 1 519 ? 21.83034 40.93543 -45.28474 1.000 20.50486 518 TYR C CA 1
ATOM 13532 C C . TYR C 1 519 ? 22.17806 39.47187 -45.51148 1.000 31.13059 518 TYR C C 1
ATOM 13533 O O . TYR C 1 519 ? 22.86945 39.12628 -46.47334 1.000 30.53662 518 TYR C O 1
ATOM 13542 N N . ASP C 1 520 ? 21.67439 38.61379 -44.62880 1.000 34.70679 519 ASP C N 1
ATOM 13543 C CA . ASP C 1 520 ? 21.69855 37.17909 -44.87486 1.000 25.19294 519 ASP C CA 1
ATOM 13544 C C . ASP C 1 520 ? 20.72403 36.83640 -45.99567 1.000 29.32016 519 ASP C C 1
ATOM 13545 O O . ASP C 1 520 ? 19.54785 37.20947 -45.93779 1.000 26.43138 519 ASP C O 1
ATOM 13550 N N . TYR C 1 521 ? 21.19924 36.11136 -47.00560 1.000 28.30327 520 TYR C N 1
ATOM 13551 C CA . TYR C 1 521 ? 20.31613 35.46218 -47.97992 1.000 34.74171 520 TYR C CA 1
ATOM 13552 C C . TYR C 1 521 ? 20.45169 33.95950 -47.77745 1.000 25.54202 520 TYR C C 1
ATOM 13553 O O . TYR C 1 521 ? 21.20764 33.28620 -48.47586 1.000 29.48118 520 TYR C O 1
ATOM 13562 N N . TYR C 1 522 ? 19.70215 33.43205 -46.81500 1.000 25.86285 521 TYR C N 1
ATOM 13563 C CA . TYR C 1 522 ? 19.67426 32.00693 -46.52754 1.000 30.08377 521 TYR C CA 1
ATOM 13564 C C . TYR C 1 522 ? 18.30469 31.43644 -46.86939 1.000 25.48775 521 TYR C C 1
ATOM 13565 O O . TYR C 1 522 ? 17.30213 32.15545 -46.85854 1.000 30.19378 521 TYR C O 1
ATOM 13574 N N . PRO C 1 523 ? 18.22594 30.12952 -47.14280 1.000 26.16743 522 PRO C N 1
ATOM 13575 C CA . PRO C 1 523 ? 16.93228 29.53648 -47.50821 1.000 30.45828 522 PRO C CA 1
ATOM 13576 C C . PRO C 1 523 ? 15.85573 29.70937 -46.46207 1.000 35.25663 522 PRO C C 1
ATOM 13577 O O . PRO C 1 523 ? 14.67828 29.79355 -46.83719 1.000 29.83910 522 PRO C O 1
ATOM 13581 N N . ASN C 1 524 ? 16.20853 29.80041 -45.17091 1.000 27.52524 523 ASN C N 1
ATOM 13582 C CA . ASN C 1 524 ? 15.16321 29.93234 -44.15905 1.000 28.78195 523 ASN C CA 1
ATOM 13583 C C . ASN C 1 524 ? 14.33231 31.19717 -44.34940 1.000 24.91499 523 ASN C C 1
ATOM 13584 O O . ASN C 1 524 ? 13.18322 31.24475 -43.90014 1.000 31.19517 523 ASN C O 1
ATOM 13589 N N . LYS C 1 525 ? 14.85410 32.20547 -45.03253 1.000 31.94664 524 LYS C N 1
ATOM 13590 C CA . LYS C 1 525 ? 14.01580 33.32699 -45.42917 1.000 33.80918 524 LYS C CA 1
ATOM 13591 C C . LYS C 1 525 ? 13.81284 33.44494 -46.93597 1.000 29.93814 524 LYS C C 1
ATOM 13592 O O . LYS C 1 525 ? 12.73617 33.87296 -47.36182 1.000 28.41024 524 LYS C O 1
ATOM 13598 N N . VAL C 1 526 ? 14.79700 33.05661 -47.75127 1.000 31.82638 525 VAL C N 1
ATOM 13599 C CA . VAL C 1 526 ? 14.65962 33.18995 -49.20031 1.000 31.78823 525 VAL C CA 1
ATOM 13600 C C . VAL C 1 526 ? 13.56865 32.26774 -49.72885 1.000 32.87884 525 VAL C C 1
ATOM 13601 O O . VAL C 1 526 ? 12.79966 32.64587 -50.61999 1.000 34.17405 525 VAL C O 1
ATOM 13605 N N . MET C 1 527 ? 13.46295 31.05513 -49.18329 1.000 27.39182 526 MET C N 1
ATOM 13606 C CA . MET C 1 527 ? 12.44931 30.13141 -49.66625 1.000 33.67862 526 MET C CA 1
ATOM 13607 C C . MET C 1 527 ? 11.03874 30.50942 -49.22881 1.000 31.97217 526 MET C C 1
ATOM 13608 O O . MET C 1 527 ? 10.07822 29.90876 -49.72297 1.000 33.01527 526 MET C O 1
ATOM 13613 N N . LYS C 1 528 ? 10.88182 31.47323 -48.32056 1.000 32.06460 527 LYS C N 1
ATOM 13614 C CA . LYS C 1 528 ? 9.55901 31.98219 -47.97808 1.000 32.59485 527 LYS C CA 1
ATOM 13615 C C . LYS C 1 528 ? 9.10846 33.12963 -48.88089 1.000 34.02792 527 LYS C C 1
ATOM 13616 O O . LYS C 1 528 ? 7.95157 33.55921 -48.78042 1.000 32.45781 527 LYS C O 1
ATOM 13622 N N . ILE C 1 529 ? 9.98847 33.63047 -49.75281 1.000 32.94397 528 ILE C N 1
ATOM 13623 C CA . ILE C 1 529 ? 9.59647 34.65573 -50.71942 1.000 27.68951 528 ILE C CA 1
ATOM 13624 C C . ILE C 1 529 ? 8.42117 34.14963 -51.54131 1.000 30.66500 528 ILE C C 1
ATOM 13625 O O . ILE C 1 529 ? 8.46153 33.04478 -52.09733 1.000 40.49589 528 ILE C O 1
ATOM 13630 N N . ARG C 1 530 ? 7.36272 34.95060 -51.61675 1.000 36.95388 529 ARG C N 1
ATOM 13631 C CA . ARG C 1 530 ? 6.16612 34.54961 -52.33794 1.000 36.83809 529 ARG C CA 1
ATOM 13632 C C . ARG C 1 530 ? 6.22635 35.04175 -53.78114 1.000 35.27149 529 ARG C C 1
ATOM 13633 O O . ARG C 1 530 ? 6.85477 36.05736 -54.08463 1.000 38.10356 529 ARG C O 1
ATOM 13641 N N . ILE C 1 531 ? 5.59264 34.27768 -54.67360 1.000 42.70097 530 ILE C N 1
ATOM 13642 C CA . ILE C 1 531 ? 5.72255 34.43068 -56.11857 1.000 37.15896 530 ILE C CA 1
ATOM 13643 C C . ILE C 1 531 ? 4.33043 34.45085 -56.73434 1.000 44.13552 530 ILE C C 1
ATOM 13644 O O . ILE C 1 531 ? 3.43584 33.71888 -56.29404 1.000 47.15299 530 ILE C O 1
ATOM 13649 N N . PHE C 1 532 ? 4.14718 35.27432 -57.75764 1.000 40.24853 531 PHE C N 1
ATOM 13650 C CA . PHE C 1 532 ? 2.87350 35.35727 -58.45367 1.000 50.13053 531 PHE C CA 1
ATOM 13651 C C . PHE C 1 532 ? 3.01016 34.83880 -59.87917 1.000 43.41003 531 PHE C C 1
ATOM 13652 O O . PHE C 1 532 ? 4.10445 34.55112 -60.36992 1.000 42.90580 531 PHE C O 1
ATOM 13660 N N . ARG C 1 533 ? 1.86449 34.72692 -60.54442 1.000 47.09841 532 ARG C N 1
ATOM 13661 C CA . ARG C 1 533 ? 1.83017 34.31591 -61.94514 1.000 53.18287 532 ARG C CA 1
ATOM 13662 C C . ARG C 1 533 ? 0.51320 34.80262 -62.53443 1.000 52.36153 532 ARG C C 1
ATOM 13663 O O . ARG C 1 533 ? -0.55401 34.35778 -62.10192 1.000 60.60866 532 ARG C O 1
ATOM 13671 N N . ASP C 1 534 ? 0.58737 35.71118 -63.50084 1.000 50.04399 533 ASP C N 1
ATOM 13672 C CA . ASP C 1 534 ? -0.60685 36.27855 -64.11899 1.000 49.29816 533 ASP C CA 1
ATOM 13673 C C . ASP C 1 534 ? -0.28691 36.62527 -65.57295 1.000 51.75984 533 ASP C C 1
ATOM 13674 O O . ASP C 1 534 ? 0.72600 36.18025 -66.12267 1.000 45.81194 533 ASP C O 1
ATOM 13679 N N . ASN C 1 535 ? -1.13992 37.45124 -66.18650 1.000 47.81144 534 ASN C N 1
ATOM 13680 C CA . ASN C 1 535 ? -1.04477 37.77262 -67.60817 1.000 50.96089 534 ASN C CA 1
ATOM 13681 C C . ASN C 1 535 ? 0.18974 38.59035 -67.97718 1.000 63.13297 534 ASN C C 1
ATOM 13682 O O . ASN C 1 535 ? 0.45840 38.76047 -69.17330 1.000 48.55542 534 ASN C O 1
ATOM 13687 N N . ASN C 1 536 ? 0.92729 39.12323 -67.00413 1.000 48.89595 535 ASN C N 1
ATOM 13688 C CA . ASN C 1 536 ? 2.18394 39.79243 -67.31629 1.000 48.51093 535 ASN C CA 1
ATOM 13689 C C . ASN C 1 536 ? 3.34531 38.82070 -67.46216 1.000 45.51956 535 ASN C C 1
ATOM 13690 O O . ASN C 1 536 ? 4.45437 39.26250 -67.78100 1.000 46.47025 535 ASN C O 1
ATOM 13695 N N . TYR C 1 537 ? 3.10364 37.51841 -67.26925 1.000 51.21345 536 TYR C N 1
ATOM 13696 C CA . TYR C 1 537 ? 4.18668 36.53816 -67.21205 1.000 49.06216 536 TYR C CA 1
ATOM 13697 C C . TYR C 1 537 ? 5.06420 36.59743 -68.45401 1.000 43.33292 536 TYR C C 1
ATOM 13698 O O . TYR C 1 537 ? 6.29579 36.66515 -68.35121 1.000 42.45414 536 TYR C O 1
ATOM 13707 N N . GLU C 1 538 ? 4.44305 36.56853 -69.63975 1.000 45.67057 537 GLU C N 1
ATOM 13708 C CA . GLU C 1 538 ? 5.20766 36.41272 -70.87335 1.000 56.25456 537 GLU C CA 1
ATOM 13709 C C . GLU C 1 538 ? 6.15653 37.57997 -71.08861 1.000 46.80477 537 GLU C C 1
ATOM 13710 O O . GLU C 1 538 ? 7.31568 37.38076 -71.46288 1.000 56.00776 537 GLU C O 1
ATOM 13716 N N . GLU C 1 539 ? 5.68942 38.80632 -70.84528 1.000 47.48852 538 GLU C N 1
ATOM 13717 C CA . GLU C 1 539 ? 6.53641 39.96893 -71.08476 1.000 46.57633 538 GLU C CA 1
ATOM 13718 C C . GLU C 1 539 ? 7.60653 40.12817 -70.00723 1.000 46.05771 538 GLU C C 1
ATOM 13719 O O . GLU C 1 539 ? 8.72074 40.56639 -70.31045 1.000 46.64641 538 GLU C O 1
ATOM 13725 N N . ILE C 1 540 ? 7.31136 39.75936 -68.75854 1.000 42.80211 539 ILE C N 1
ATOM 13726 C CA . ILE C 1 540 ? 8.35894 39.74063 -67.73936 1.000 48.89573 539 ILE C CA 1
ATOM 13727 C C . ILE C 1 540 ? 9.45592 38.75678 -68.13278 1.000 38.21834 539 ILE C C 1
ATOM 13728 O O . ILE C 1 540 ? 10.65340 39.06660 -68.06119 1.000 42.87478 539 ILE C O 1
ATOM 13733 N N . GLU C 1 541 ? 9.06119 37.56069 -68.57825 1.000 49.62752 540 GLU C N 1
ATOM 13734 C CA . GLU C 1 541 ? 10.04763 36.58088 -69.02286 1.000 48.57781 540 GLU C CA 1
ATOM 13735 C C . GLU C 1 541 ? 10.83291 37.09385 -70.22638 1.000 48.69688 540 GLU C C 1
ATOM 13736 O O . GLU C 1 541 ? 12.05851 36.93512 -70.29331 1.000 49.48316 540 GLU C O 1
ATOM 13742 N N . ASN C 1 542 ? 10.14373 37.71559 -71.18477 1.000 44.94455 541 ASN C N 1
ATOM 13743 C CA . ASN C 1 542 ? 10.81808 38.22809 -72.37323 1.000 44.10346 541 ASN C CA 1
ATOM 13744 C C . ASN C 1 542 ? 11.85058 39.28794 -72.00570 1.000 50.06536 541 ASN C C 1
ATOM 13745 O O . ASN C 1 542 ? 12.97084 39.28858 -72.53417 1.000 43.84503 541 ASN C O 1
ATOM 13750 N N . LEU C 1 543 ? 11.49193 40.19828 -71.09641 1.000 43.73429 542 LEU C N 1
ATOM 13751 C CA . LEU C 1 543 ? 12.43466 41.22614 -70.67397 1.000 39.75313 542 LEU C CA 1
ATOM 13752 C C . LEU C 1 543 ? 13.62371 40.61153 -69.95637 1.000 38.29714 542 LEU C C 1
ATOM 13753 O O . LEU C 1 543 ? 14.76674 41.04403 -70.15276 1.000 38.98490 542 LEU C O 1
ATOM 13758 N N . SER C 1 544 ? 13.37336 39.59836 -69.11982 1.000 37.30718 543 SER C N 1
ATOM 13759 C CA . SER C 1 544 ? 14.46647 38.92069 -68.43108 1.000 36.03825 543 SER C CA 1
ATOM 13760 C C . SER C 1 544 ? 15.42807 38.28327 -69.42676 1.000 38.59371 543 SER C C 1
ATOM 13761 O O . SER C 1 544 ? 16.65186 38.38362 -69.27381 1.000 37.77658 543 SER C O 1
ATOM 13764 N N . LYS C 1 545 ? 14.88847 37.63570 -70.46199 1.000 41.09581 544 LYS C N 1
ATOM 13765 C CA . LYS C 1 545 ? 15.73547 37.01932 -71.48169 1.000 50.57246 544 LYS C CA 1
ATOM 13766 C C . LYS C 1 545 ? 16.53348 38.06855 -72.25290 1.000 52.63843 544 LYS C C 1
ATOM 13767 O O . LYS C 1 545 ? 17.71285 37.85729 -72.55979 1.000 46.32924 544 LYS C O 1
ATOM 13773 N N . GLN C 1 546 ? 15.90548 39.20207 -72.58615 1.000 42.34848 545 GLN C N 1
ATOM 13774 C CA . GLN C 1 546 ? 16.62968 40.27021 -73.27626 1.000 43.26901 545 GLN C CA 1
ATOM 13775 C C . GLN C 1 546 ? 17.76870 40.81771 -72.41620 1.000 41.59033 545 GLN C C 1
ATOM 13776 O O . GLN C 1 546 ? 18.87698 41.06870 -72.91513 1.000 47.42102 545 GLN C O 1
ATOM 13782 N N . ILE C 1 547 ? 17.51468 41.00224 -71.11821 1.000 39.35581 546 ILE C N 1
ATOM 13783 C CA . ILE C 1 547 ? 18.56456 41.44255 -70.20266 1.000 41.96389 546 ILE C CA 1
ATOM 13784 C C . ILE C 1 547 ? 19.69998 40.42745 -70.14894 1.000 41.26177 546 ILE C C 1
ATOM 13785 O O . ILE C 1 547 ? 20.88081 40.79559 -70.17837 1.000 41.89526 546 ILE C O 1
ATOM 13790 N N . ILE C 1 548 ? 19.36650 39.13930 -70.03546 1.000 44.93573 547 ILE C N 1
ATOM 13791 C CA . ILE C 1 548 ? 20.40770 38.11472 -69.97468 1.000 41.38361 547 ILE C CA 1
ATOM 13792 C C . ILE C 1 548 ? 21.23819 38.13775 -71.24782 1.000 46.08576 547 ILE C C 1
ATOM 13793 O O . ILE C 1 548 ? 22.47461 38.04145 -71.20991 1.000 45.68553 547 ILE C O 1
ATOM 13798 N N . SER C 1 549 ? 20.56768 38.27350 -72.39405 1.000 42.12446 548 SER C N 1
ATOM 13799 C CA . SER C 1 549 ? 21.26745 38.31643 -73.66746 1.000 51.56310 548 SER C CA 1
ATOM 13800 C C . SER C 1 549 ? 22.23472 39.48680 -73.71590 1.000 52.80784 548 SER C C 1
ATOM 13801 O O . SER C 1 549 ? 23.36747 39.34651 -74.19136 1.000 53.73847 548 SER C O 1
ATOM 13804 N N . ILE C 1 550 ? 21.80925 40.65057 -73.22362 1.000 50.66330 549 ILE C N 1
ATOM 13805 C CA . ILE C 1 550 ? 22.70785 41.80171 -73.22572 1.000 63.11472 549 ILE C CA 1
ATOM 13806 C C . ILE C 1 550 ? 23.88533 41.56851 -72.28393 1.000 52.50661 549 ILE C C 1
ATOM 13807 O O . ILE C 1 550 ? 25.03557 41.87484 -72.62047 1.000 53.07976 549 ILE C O 1
ATOM 13812 N N . LEU C 1 551 ? 23.62313 41.01551 -71.09744 1.000 48.43412 550 LEU C N 1
ATOM 13813 C CA . LEU C 1 551 ? 24.68502 40.84990 -70.10831 1.000 50.44725 550 LEU C CA 1
ATOM 13814 C C . LEU C 1 551 ? 25.73404 39.85290 -70.58074 1.000 60.32533 550 LEU C C 1
ATOM 13815 O O . LEU C 1 551 ? 26.92970 40.02767 -70.31659 1.000 56.50504 550 LEU C O 1
ATOM 13820 N N . LEU C 1 552 ? 25.30875 38.79473 -71.27103 1.000 58.51191 551 LEU C N 1
ATOM 13821 C CA . LEU C 1 552 ? 26.26339 37.83652 -71.81323 1.000 59.17559 551 LEU C CA 1
ATOM 13822 C C . LEU C 1 552 ? 27.00161 38.35597 -73.03806 1.000 61.63433 551 LEU C C 1
ATOM 13823 O O . LEU C 1 552 ? 28.00617 37.75495 -73.42874 1.000 58.73762 551 LEU C O 1
ATOM 13828 N N . ASN C 1 553 ? 26.53873 39.44679 -73.64227 1.000 61.42081 552 ASN C N 1
ATOM 13829 C CA . ASN C 1 553 ? 27.13184 39.93895 -74.87508 1.000 76.83708 552 ASN C CA 1
ATOM 13830 C C . ASN C 1 553 ? 28.48690 40.58974 -74.60515 1.000 81.71297 552 ASN C C 1
ATOM 13831 O O . ASN C 1 553 ? 28.84307 40.90847 -73.46730 1.000 100.25585 552 ASN C O 1
ATOM 13836 N N . LYS C 1 554 ? 29.24894 40.78295 -75.68338 1.000 93.91587 553 LYS C N 1
ATOM 13837 C CA . LYS C 1 554 ? 30.59596 41.32862 -75.55543 1.000 93.70088 553 LYS C CA 1
ATOM 13838 C C . LYS C 1 554 ? 30.56799 42.79654 -75.14074 1.000 109.06502 553 LYS C C 1
ATOM 13839 O O . LYS C 1 554 ? 31.28726 43.20406 -74.22114 1.000 114.19987 553 LYS C O 1
ATOM 13841 N N . SER C 1 555 ? 29.74332 43.60659 -75.80307 1.000 101.75662 554 SER C N 1
ATOM 13842 C CA . SER C 1 555 ? 29.67924 45.04822 -75.56003 1.000 100.67457 554 SER C CA 1
ATOM 13843 C C . SER C 1 555 ? 28.40257 45.36166 -74.78247 1.000 109.64026 554 SER C C 1
ATOM 13844 O O . SER C 1 555 ? 27.30820 45.39266 -75.35312 1.000 106.22421 554 SER C O 1
ATOM 13847 N N . ILE C 1 556 ? 28.55121 45.61014 -73.47993 1.000 113.24565 555 ILE C N 1
ATOM 13848 C CA . ILE C 1 556 ? 27.40955 45.83237 -72.59718 1.000 107.20363 555 ILE C CA 1
ATOM 13849 C C . ILE C 1 556 ? 26.87960 47.24875 -72.77990 1.000 91.32423 555 ILE C C 1
ATOM 13850 O O . ILE C 1 556 ? 27.64663 48.20702 -72.93387 1.000 84.85069 555 ILE C O 1
ATOM 13855 N N . ASP C 1 557 ? 25.55585 47.38060 -72.76679 1.000 100.82847 556 ASP C N 1
ATOM 13856 C CA . ASP C 1 557 ? 24.87113 48.67164 -72.76940 1.000 91.78335 556 ASP C CA 1
ATOM 13857 C C . ASP C 1 557 ? 24.14001 48.79080 -71.43582 1.000 99.60884 556 ASP C C 1
ATOM 13858 O O . ASP C 1 557 ? 23.09050 48.17055 -71.23706 1.000 100.55363 556 ASP C O 1
ATOM 13860 N N . LYS C 1 558 ? 24.70158 49.57838 -70.51725 1.000 90.17759 557 LYS C N 1
ATOM 13861 C CA . LYS C 1 558 ? 24.10565 49.70116 -69.19053 1.000 95.09686 557 LYS C CA 1
ATOM 13862 C C . LYS C 1 558 ? 22.72751 50.35049 -69.25697 1.000 94.80708 557 LYS C C 1
ATOM 13863 O O . LYS C 1 558 ? 21.80170 49.92452 -68.55287 1.000 62.93054 557 LYS C O 1
ATOM 13865 N N . GLY C 1 559 ? 22.57519 51.38154 -70.09517 1.000 77.31708 558 GLY C N 1
ATOM 13866 C CA . GLY C 1 559 ? 21.30512 52.08790 -70.17059 1.000 63.43884 558 GLY C CA 1
ATOM 13867 C C . GLY C 1 559 ? 20.18366 51.23027 -70.72393 1.000 72.17556 558 GLY C C 1
ATOM 13868 O O . GLY C 1 559 ? 19.03357 51.32968 -70.27530 1.000 60.39729 558 GLY C O 1
ATOM 13869 N N . LYS C 1 560 ? 20.49879 50.38782 -71.71591 1.000 73.34531 559 LYS C N 1
ATOM 13870 C CA . LYS C 1 560 ? 19.50745 49.46331 -72.25905 1.000 59.35423 559 LYS C CA 1
ATOM 13871 C C . LYS C 1 560 ? 19.03175 48.48988 -71.18829 1.000 41.01352 559 LYS C C 1
ATOM 13872 O O . LYS C 1 560 ? 17.82135 48.28720 -71.00599 1.000 48.85601 559 LYS C O 1
ATOM 13874 N N . VAL C 1 561 ? 19.97420 47.88967 -70.45409 1.000 41.03830 560 VAL C N 1
ATOM 13875 C CA . VAL C 1 561 ? 19.58763 47.00019 -69.36776 1.000 40.64381 560 VAL C CA 1
ATOM 13876 C C . VAL C 1 561 ? 18.72599 47.75172 -68.36558 1.000 40.19359 560 VAL C C 1
ATOM 13877 O O . VAL C 1 561 ? 17.68976 47.24651 -67.92238 1.000 39.48446 560 VAL C O 1
ATOM 13881 N N . GLU C 1 562 ? 19.12458 48.97822 -68.01541 1.000 42.20931 561 GLU C N 1
ATOM 13882 C CA . GLU C 1 562 ? 18.37997 49.74731 -67.02272 1.000 46.74012 561 GLU C CA 1
ATOM 13883 C C . GLU C 1 562 ? 16.93111 49.94465 -67.44987 1.000 40.37824 561 GLU C C 1
ATOM 13884 O O . GLU C 1 562 ? 16.00259 49.70331 -66.66985 1.000 41.00611 561 GLU C O 1
ATOM 13890 N N . LYS C 1 563 ? 16.71796 50.37831 -68.69047 1.000 38.86202 562 LYS C N 1
ATOM 13891 C CA . LYS C 1 563 ? 15.35462 50.67242 -69.12669 1.000 46.30813 562 LYS C CA 1
ATOM 13892 C C . LYS C 1 563 ? 14.51194 49.40319 -69.25547 1.000 47.70334 562 LYS C C 1
ATOM 13893 O O . LYS C 1 563 ? 13.31232 49.41589 -68.93917 1.000 46.19213 562 LYS C O 1
ATOM 13899 N N . LEU C 1 564 ? 15.11447 48.29256 -69.70181 1.000 47.55536 563 LEU C N 1
ATOM 13900 C CA . LEU C 1 564 ? 14.38799 47.02032 -69.70116 1.000 38.02428 563 LEU C CA 1
ATOM 13901 C C . LEU C 1 564 ? 14.00568 46.60105 -68.27979 1.000 40.85248 563 LEU C C 1
ATOM 13902 O O . LEU C 1 564 ? 12.88987 46.11392 -68.03544 1.000 36.20471 563 LEU C O 1
ATOM 13907 N N . GLN C 1 565 ? 14.92261 46.78693 -67.32899 1.000 34.68910 564 GLN C N 1
ATOM 13908 C CA . GLN C 1 565 ? 14.63832 46.45074 -65.94061 1.000 33.00012 564 GLN C CA 1
ATOM 13909 C C . GLN C 1 565 ? 13.50351 47.30165 -65.39881 1.000 40.73318 564 GLN C C 1
ATOM 13910 O O . GLN C 1 565 ? 12.65716 46.81556 -64.64162 1.000 36.92085 564 GLN C O 1
ATOM 13916 N N . ILE C 1 566 ? 13.47713 48.57818 -65.77499 1.000 35.60462 565 ILE C N 1
ATOM 13917 C CA . ILE C 1 566 ? 12.41388 49.47284 -65.33142 1.000 35.68430 565 ILE C CA 1
ATOM 13918 C C . ILE C 1 566 ? 11.06926 49.03469 -65.89944 1.000 39.30978 565 ILE C C 1
ATOM 13919 O O . ILE C 1 566 ? 10.05132 49.04576 -65.19722 1.000 37.86853 565 ILE C O 1
ATOM 13924 N N . LYS C 1 567 ? 11.03154 48.66177 -67.18144 1.000 40.77028 566 LYS C N 1
ATOM 13925 C CA . LYS C 1 567 ? 9.77664 48.15736 -67.74257 1.000 40.34052 566 LYS C CA 1
ATOM 13926 C C . LYS C 1 567 ? 9.31076 46.89772 -67.00828 1.000 41.75912 566 LYS C C 1
ATOM 13927 O O . LYS C 1 567 ? 8.11283 46.73857 -66.71193 1.000 38.62373 566 LYS C O 1
ATOM 13933 N N . MET C 1 568 ? 10.24817 46.00171 -66.68789 1.000 35.36668 567 MET C N 1
ATOM 13934 C CA . MET C 1 568 ? 9.89471 44.81010 -65.92250 1.000 41.24132 567 MET C CA 1
ATOM 13935 C C . MET C 1 568 ? 9.35557 45.17411 -64.54140 1.000 43.96384 567 MET C C 1
ATOM 13936 O O . MET C 1 568 ? 8.36934 44.58327 -64.07702 1.000 39.47936 567 MET C O 1
ATOM 13941 N N . ASP C 1 569 ? 9.98915 46.14591 -63.87136 1.000 35.03309 568 ASP C N 1
ATOM 13942 C CA . ASP C 1 569 ? 9.51110 46.58736 -62.56159 1.000 31.75259 568 ASP C CA 1
ATOM 13943 C C . ASP C 1 569 ? 8.10318 47.14699 -62.65671 1.000 35.43043 568 ASP C C 1
ATOM 13944 O O . ASP C 1 569 ? 7.27138 46.89808 -61.77750 1.000 37.91076 568 ASP C O 1
ATOM 13949 N N . ASN C 1 570 ? 7.83355 47.93974 -63.70006 1.000 34.21411 569 ASN C N 1
ATOM 13950 C CA . ASN C 1 570 ? 6.49744 48.49508 -63.89323 1.000 35.52953 569 ASN C CA 1
ATOM 13951 C C . ASN C 1 570 ? 5.46470 47.38632 -64.02656 1.000 44.44349 569 ASN C C 1
ATOM 13952 O O . ASN C 1 570 ? 4.36411 47.48146 -63.46910 1.000 42.14603 569 ASN C O 1
ATOM 13957 N N . LEU C 1 571 ? 5.79131 46.33720 -64.78918 1.000 37.11246 570 LEU C N 1
ATOM 13958 C CA . LEU C 1 571 ? 4.86640 45.21083 -64.90909 1.000 37.30185 570 LEU C CA 1
ATOM 13959 C C . LEU C 1 571 ? 4.66808 44.50419 -63.57024 1.000 36.21680 570 LEU C C 1
ATOM 13960 O O . LEU C 1 571 ? 3.55100 44.10258 -63.23081 1.000 41.17454 570 LEU C O 1
ATOM 13965 N N . ILE C 1 572 ? 5.73928 44.32746 -62.80424 1.000 34.52464 571 ILE C N 1
ATOM 13966 C CA . ILE C 1 572 ? 5.60840 43.65672 -61.51056 1.000 41.94921 571 ILE C CA 1
ATOM 13967 C C . ILE C 1 572 ? 4.71851 44.46509 -60.56771 1.000 36.61994 571 ILE C C 1
ATOM 13968 O O . ILE C 1 572 ? 3.85908 43.90875 -59.87055 1.000 37.95629 571 ILE C O 1
ATOM 13973 N N . MET C 1 573 ? 4.90135 45.78829 -60.54356 1.000 47.53801 572 MET C N 1
ATOM 13974 C CA . MET C 1 573 ? 4.06375 46.65542 -59.71820 1.000 40.44936 572 MET C CA 1
ATOM 13975 C C . MET C 1 573 ? 2.61738 46.64097 -60.18603 1.000 41.37659 572 MET C C 1
ATOM 13976 O O . MET C 1 573 ? 1.68986 46.66715 -59.36697 1.000 40.56342 572 MET C O 1
ATOM 13981 N N . ASP C 1 574 ? 2.40470 46.62273 -61.50249 1.000 39.79821 573 ASP C N 1
ATOM 13982 C CA . ASP C 1 574 ? 1.05483 46.48195 -62.03109 1.000 46.79405 573 ASP C CA 1
ATOM 13983 C C . ASP C 1 574 ? 0.41914 45.18948 -61.54093 1.000 40.04605 573 ASP C C 1
ATOM 13984 O O . ASP C 1 574 ? -0.72704 45.18735 -61.07766 1.000 55.18591 573 ASP C O 1
ATOM 13989 N N . SER C 1 575 ? 1.17096 44.08818 -61.59622 1.000 48.33838 574 SER C N 1
ATOM 13990 C CA . SER C 1 575 ? 0.64214 42.78952 -61.19517 1.000 46.59790 574 SER C CA 1
ATOM 13991 C C . SER C 1 575 ? 0.28961 42.75927 -59.71531 1.000 50.99076 574 SER C C 1
ATOM 13992 O O . SER C 1 575 ? -0.76983 42.25175 -59.33237 1.000 58.05289 574 SER C O 1
ATOM 13995 N N . LEU C 1 576 ? 1.16342 43.28920 -58.86774 1.000 49.51098 575 LEU C N 1
ATOM 13996 C CA . LEU C 1 576 ? 0.96944 43.19254 -57.42711 1.000 44.78959 575 LEU C CA 1
ATOM 13997 C C . LEU C 1 576 ? 0.06856 44.28777 -56.87194 1.000 47.50621 575 LEU C C 1
ATOM 13998 O O . LEU C 1 576 ? -0.18184 44.31231 -55.66248 1.000 47.85336 575 LEU C O 1
ATOM 14003 N N . GLY C 1 577 ? -0.43633 45.17511 -57.72299 1.000 45.89481 576 GLY C N 1
ATOM 14004 C CA . GLY C 1 577 ? -1.29659 46.25053 -57.26892 1.000 41.50894 576 GLY C CA 1
ATOM 14005 C C . GLY C 1 577 ? -0.62293 47.25915 -56.36452 1.000 46.76113 576 GLY C C 1
ATOM 14006 O O . GLY C 1 577 ? -1.27890 47.82664 -55.48650 1.000 56.52816 576 GLY C O 1
ATOM 14007 N N . ILE C 1 578 ? 0.66678 47.51167 -56.56387 1.000 45.53160 577 ILE C N 1
ATOM 14008 C CA . ILE C 1 578 ? 1.40677 48.44550 -55.72054 1.000 53.33343 577 ILE C CA 1
ATOM 14009 C C . ILE C 1 578 ? 1.27922 49.85926 -56.26168 1.000 54.72428 577 ILE C C 1
ATOM 14010 O O . ILE C 1 578 ? 1.76528 50.15274 -57.35228 1.000 63.04128 577 ILE C O 1
#